Protein 3QNK (pdb70)

Foldseek 3Di:
DDQQCVVDDPCQLQDPVSLVVSLVVLVVLDDDQLLLLLLCQFLFFPWLCCPVCVPQRHPSLAPDDLQGQNLVCLLVSLVNSLLSLLVCVVRLVVYPDDPVVSLQSNLLSLLSNLSLCSCLFFQFAFDDNHNDDVDDPQTATDGSVVSLVSSLVSLVSSLCAALDDDPVPPQTAHNLNSLQVNLVSCLLVLVLVSNLVSLVVNVPSQADDFQQQALVSQLLCFDPVCLPHRFFNHWDFDQDPDLCRHLAFAQPLPVQAHRSHLNRTAGFLVLLQLFCCANHGADRAQPPDQVDKDFCPVRVSPPDTFSLSLNWKQAQQDWFQQQAVSGTGGDHCAVLDSPDGSRHLFRITTHRQAPRVHDYHPDPDPGTTTQRLGTSLVSLLSNLLSCLVVVNPVSSQVSLVLCVSRNYDGDDDPDSVVSNVVSLSSCCSSCNPNSCSSSSCLSVVVCQVISAFTWHWHAPDSGMIGIGGRDGGHDDNLSSHRWNNPVVPVVHPNYDIGPPD/DDQQCVVDDPCQLQDPVSLVVSLVVLVVLDDDQLLLLLLCQFLFFPWLCCPVCVPPRHCSLAPADLQGQNLVCLLVSLVNSLLSLLVCVVRLVVYPDDPVVSLLSNLLSLLSNLSLCSCLFFQFAFDDNHNDDVDDPQTATDGSVVSLVSSLVSLVSNLCAALDDDPVPPQGAHNLNSLQVNLVSCLLVLVLVSNLVSLVVNVPSQADDFQQQALVSQLCCFDPVCLPHRFFNHWDFDFDPDLCRHLAFAQPLPVQAHRSHLNRTAGFLVLLQLFDCAQHGADRAQPPDQVDKDFCVVRVSPPDTFSLSLNWKQAQQDWFQQQAVSGTGGDHCAVLDSPDGSRHLFRITTHRQQPSVHDYHPDPDPGRITTQRLGTSLVSLLSNLLSCLVVVNPVSSQVSLVLCVSRNYDGDPDPDSVVSNVVSLSSCCSVCNPNSCSSSSCLSVVVCQVISAFTWHWHAPDSGMIGIGGRDGGHDDNLSSHRWNNPVVPVVHPNYDTGPPD/DDQQCVVDDPCQLQDPVSLVVSLVVLVVLDDDQLLLLLLCQFLFFPWLCCPVCVPPRHCSLAPADLQGQNLVCLQVSLVNSLLSLLVCVVRNVVYPDDPVSSLQSNLLSLLSNLSLCSCLFFQFAFDDNHNDDVDDPQTETDGSVVSLVSSLVSLVSNLCAALDDDPVPPQTAHNLNSLQVNLVSCLLVLVLVSNLVSLVVNVPSQADDFQQQALVSNLLCFDPVCLPHRFFNHWDFDQDPDLCRALAFAQPLPVQAHRSHLNRTAGFLVLLQLFCQANHGADRAQPPDQVDKDFCPVRVSPPDTFSLSLNWKQAQQDWFQQQAVSGTGGDHCAVLDSPDRSRHLFRITTHRQQPRVHDYHPCPRSTTTQRLGTSLVSLLSNLLSCLVVVNPVSSQVSLVLCVSRNYDGDPDPDSVVSNVVSLSSCCSVCPPNSCSSSSCLSVVVCQVISAFTWHWHAPDSGMIGIGGRDGGHDDNLSSHGWNNPVVPVVHPNYDTGPPD/DDQQCVVDDPCQLQDPVSLVVSLVVLVVLDDDQLLLLLLCQFLFFPWLCCPVCVPPRHCSQAPDDLQGQNLVCLLVSLVNSLLSLLVCVVSLVVHPDDPVVSLQSNLLSLLSNLSLCSCLFFVFAFDDNHNDDVDDPQTATDGSVVSLVSSLVSLVSNLCAALDDDPVPPQTAHNLNSLQVNLVSCLLVLVLVSNLVSLVVNVPSQADDFQQQALVSQLLCFDPVVLPHRFFNHWDFDWDQPLCRHLAFAQPLPVQAHRSHLNRTAGFLVLLQLFCCANHGADRAQPPDQVDKDFCVVRVSPPDTFSLNLNWKQAQQDWFQQQAVSGTGGDHCAVLDSPDHSRHLFRITTHRQQPRPHDYHCDPPDDRRITTQRLGTSLVSLLSNLLSCLVVVNPVRSQVSLVLCVSRNYDGDDDPDSVVSNVVSLSSCCSSCPPNSCSSSSCLSVVVCQVISAFTWHWHAPDSGMIGIGGRDGGDDDNLSSHRWNNPVVPVVHPNYDIGPPD

Structure (mmCIF, N/CA/C/O backbone):
data_3QNK
#
_entry.id   3QNK
#
_cell.length_a   146.653
_cell.length_b   146.653
_cell.length_c   226.178
_cell.angle_alpha   90.000
_cell.angle_beta   90.000
_cell.angle_gamma   120.000
#
_symmetry.space_group_name_H-M   'P 31 2 1'
#
loop_
_entity.id
_entity.type
_entity.pdbx_description
1 polymer 'Putative lipoprotein'
2 non-polymer 'CHLORIDE ION'
3 non-polymer 'PHOSPHATE ION'
4 non-polymer 'ACETATE ION'
5 water water
#
loop_
_atom_site.group_PDB
_atom_site.id
_atom_site.type_symbol
_atom_site.label_atom_id
_atom_site.label_alt_id
_atom_site.label_comp_id
_atom_site.label_asym_id
_atom_site.label_entity_id
_atom_site.label_seq_id
_atom_site.pdbx_PDB_ins_code
_atom_site.Cartn_x
_atom_site.Cartn_y
_atom_site.Cartn_z
_atom_site.occupancy
_atom_site.B_iso_or_equiv
_atom_site.auth_seq_id
_atom_site.auth_comp_id
_atom_site.auth_asym_id
_atom_site.auth_atom_id
_atom_site.pdbx_PDB_model_num
ATOM 1 N N . LYS A 1 2 ? 18.102 41.331 60.445 1.00 68.18 26 LYS A N 1
ATOM 2 C CA . LYS A 1 2 ? 18.246 40.201 59.518 1.00 69.47 26 LYS A CA 1
ATOM 3 C C . LYS A 1 2 ? 17.767 38.877 60.110 1.00 78.80 26 LYS A C 1
ATOM 4 O O . LYS A 1 2 ? 17.086 38.116 59.422 1.00 78.99 26 LYS A O 1
ATOM 10 N N . ALA A 1 3 ? 18.157 38.573 61.364 1.00 78.46 27 ALA A N 1
ATOM 11 C CA . ALA A 1 3 ? 17.784 37.331 62.034 1.00 80.04 27 ALA A CA 1
ATOM 12 C C . ALA A 1 3 ? 16.308 37.351 62.439 1.00 87.01 27 ALA A C 1
ATOM 13 O O . ALA A 1 3 ? 15.781 38.438 62.753 1.00 87.09 27 ALA A O 1
ATOM 15 N N . PRO A 1 4 ? 15.625 36.167 62.458 1.00 84.40 28 PRO A N 1
ATOM 16 C CA . PRO A 1 4 ? 14.230 36.129 62.947 1.00 84.51 28 PRO A CA 1
ATOM 17 C C . PRO A 1 4 ? 14.164 36.570 64.414 1.00 85.10 28 PRO A C 1
ATOM 18 O O . PRO A 1 4 ? 15.113 36.331 65.158 1.00 83.89 28 PRO A O 1
ATOM 22 N N . LEU A 1 5 ? 13.061 37.234 64.810 1.00 80.92 29 LEU A N 1
ATOM 23 C CA . LEU A 1 5 ? 12.855 37.816 66.137 1.00 82.09 29 LEU A CA 1
ATOM 24 C C . LEU A 1 5 ? 13.156 36.853 67.298 1.00 88.62 29 LEU A C 1
ATOM 25 O O . LEU A 1 5 ? 13.740 37.295 68.287 1.00 89.07 29 LEU A O 1
ATOM 30 N N . ASP A 1 6 ? 12.795 35.555 67.170 1.00 85.87 30 ASP A N 1
ATOM 31 C CA . ASP A 1 6 ? 12.990 34.548 68.222 1.00 87.21 30 ASP A CA 1
ATOM 32 C C . ASP A 1 6 ? 14.480 34.351 68.631 1.00 91.69 30 ASP A C 1
ATOM 33 O O . ASP A 1 6 ? 14.728 33.916 69.760 1.00 92.51 30 ASP A O 1
ATOM 38 N N . GLU A 1 7 ? 15.449 34.723 67.758 1.00 87.66 31 GLU A N 1
ATOM 39 C CA . GLU A 1 7 ? 16.892 34.589 68.019 1.00 88.18 31 GLU A CA 1
ATOM 40 C C . GLU A 1 7 ? 17.386 35.555 69.134 1.00 97.40 31 GLU A C 1
ATOM 41 O O . GLU A 1 7 ? 18.399 35.274 69.776 1.00 99.69 31 GLU A O 1
ATOM 47 N N . ILE A 1 8 ? 16.655 36.654 69.382 1.00 95.24 32 ILE A N 1
ATOM 48 C CA . ILE A 1 8 ? 16.951 37.675 70.394 1.00 96.06 32 ILE A CA 1
ATOM 49 C C . ILE A 1 8 ? 16.478 37.208 71.793 1.00 102.91 32 ILE A C 1
ATOM 50 O O . ILE A 1 8 ? 17.074 37.593 72.801 1.00 102.21 32 ILE A O 1
ATOM 55 N N . ALA A 1 9 ? 15.415 36.378 71.841 1.00 102.94 33 ALA A N 1
ATOM 56 C CA . ALA A 1 9 ? 14.777 35.916 73.078 1.00 106.04 33 ALA A CA 1
ATOM 57 C C . ALA A 1 9 ? 15.202 34.524 73.557 1.00 114.49 33 ALA A C 1
ATOM 58 O O . ALA A 1 9 ? 15.884 33.778 72.841 1.00 113.56 33 ALA A O 1
ATOM 60 N N . ASP A 1 10 ? 14.755 34.204 74.808 1.00 115.17 34 ASP A N 1
ATOM 61 C CA . ASP A 1 10 ? 14.936 32.969 75.572 1.00 117.67 34 ASP A CA 1
ATOM 62 C C . ASP A 1 10 ? 14.204 31.788 74.923 1.00 123.76 34 ASP A C 1
ATOM 63 O O . ASP A 1 10 ? 13.216 31.989 74.206 1.00 122.27 34 ASP A O 1
ATOM 65 N N . ASP A 1 11 ? 14.674 30.548 75.210 1.00 122.77 35 ASP A N 1
ATOM 66 C CA . ASP A 1 11 ? 14.107 29.303 74.681 1.00 123.57 35 ASP A CA 1
ATOM 67 C C . ASP A 1 11 ? 12.774 28.978 75.397 1.00 128.71 35 ASP A C 1
ATOM 68 O O . ASP A 1 11 ? 12.672 27.993 76.144 1.00 131.77 35 ASP A O 1
ATOM 70 N N . SER A 1 12 ? 11.770 29.858 75.179 1.00 121.88 36 SER A N 1
ATOM 71 C CA . SER A 1 12 ? 10.387 29.815 75.687 1.00 122.32 36 SER A CA 1
ATOM 72 C C . SER A 1 12 ? 9.573 30.901 74.969 1.00 120.95 36 SER A C 1
ATOM 73 O O . SER A 1 12 ? 8.529 31.337 75.462 1.00 121.61 36 SER A O 1
ATOM 75 N N . PHE A 1 13 ? 10.079 31.328 73.791 1.00 111.68 37 PHE A N 1
ATOM 76 C CA . PHE A 1 13 ? 9.540 32.396 72.957 1.00 108.04 37 PHE A CA 1
ATOM 77 C C . PHE A 1 13 ? 8.199 32.048 72.337 1.00 111.18 37 PHE A C 1
ATOM 78 O O . PHE A 1 13 ? 7.295 32.888 72.369 1.00 110.90 37 PHE A O 1
ATOM 86 N N . TRP A 1 14 ? 8.092 30.870 71.690 1.00 106.76 38 TRP A N 1
ATOM 87 C CA . TRP A 1 14 ? 6.890 30.494 70.943 1.00 106.43 38 TRP A CA 1
ATOM 88 C C . TRP A 1 14 ? 5.683 30.129 71.844 1.00 114.62 38 TRP A C 1
ATOM 89 O O . TRP A 1 14 ? 4.552 30.056 71.353 1.00 115.50 38 TRP A O 1
ATOM 100 N N . SER A 1 15 ? 5.901 29.984 73.153 1.00 112.68 39 SER A N 1
ATOM 101 C CA . SER A 1 15 ? 4.811 29.725 74.095 1.00 115.36 39 SER A CA 1
ATOM 102 C C . SER A 1 15 ? 4.050 31.036 74.372 1.00 119.42 39 SER A C 1
ATOM 103 O O . SER A 1 15 ? 2.809 31.042 74.414 1.00 121.67 39 SER A O 1
ATOM 106 N N . ASP A 1 16 ? 4.819 32.150 74.513 1.00 111.73 40 ASP A N 1
ATOM 107 C CA . ASP A 1 16 ? 4.347 33.511 74.784 1.00 109.52 40 ASP A CA 1
ATOM 108 C C . ASP A 1 16 ? 3.585 34.092 73.570 1.00 109.34 40 ASP A C 1
ATOM 109 O O . ASP A 1 16 ? 4.181 34.315 72.513 1.00 107.01 40 ASP A O 1
ATOM 114 N N . GLU A 1 17 ? 2.274 34.355 73.752 1.00 104.64 41 GLU A N 1
ATOM 115 C CA . GLU A 1 17 ? 1.375 34.906 72.739 1.00 102.54 41 GLU A CA 1
ATOM 116 C C . GLU A 1 17 ? 1.802 36.311 72.296 1.00 103.81 41 GLU A C 1
ATOM 117 O O . GLU A 1 17 ? 1.684 36.641 71.108 1.00 102.32 41 GLU A O 1
ATOM 119 N N . THR A 1 18 ? 2.322 37.120 73.242 1.00 98.68 42 THR A N 1
ATOM 120 C CA . THR A 1 18 ? 2.772 38.490 72.986 1.00 95.57 42 THR A CA 1
ATOM 121 C C . THR A 1 18 ? 4.008 38.475 72.083 1.00 94.64 42 THR A C 1
ATOM 122 O O . THR A 1 18 ? 4.073 39.269 71.148 1.00 92.67 42 THR A O 1
ATOM 126 N N . LEU A 1 19 ? 4.968 37.572 72.352 1.00 89.13 43 LEU A N 1
ATOM 127 C CA . LEU A 1 19 ? 6.188 37.454 71.563 1.00 85.67 43 LEU A CA 1
ATOM 128 C C . LEU A 1 19 ? 5.888 36.913 70.168 1.00 89.30 43 LEU A C 1
ATOM 129 O O . LEU A 1 19 ? 6.489 37.383 69.191 1.00 86.63 43 LEU A O 1
ATOM 134 N N . VAL A 1 20 ? 4.933 35.957 70.063 1.00 87.39 44 VAL A N 1
ATOM 135 C CA . VAL A 1 20 ? 4.533 35.398 68.768 1.00 86.01 44 VAL A CA 1
ATOM 136 C C . VAL A 1 20 ? 3.830 36.493 67.974 1.00 90.04 44 VAL A C 1
ATOM 137 O O . VAL A 1 20 ? 4.096 36.630 66.779 1.00 88.32 44 VAL A O 1
ATOM 141 N N . LYS A 1 21 ? 2.983 37.307 68.647 1.00 88.16 45 LYS A N 1
ATOM 142 C CA . LYS A 1 21 ? 2.288 38.425 68.003 1.00 86.70 45 LYS A CA 1
ATOM 143 C C . LYS A 1 21 ? 3.321 39.458 67.506 1.00 87.94 45 LYS A C 1
ATOM 144 O O . LYS A 1 21 ? 3.154 39.994 66.408 1.00 85.91 45 LYS A O 1
ATOM 146 N N . TYR A 1 22 ? 4.420 39.667 68.276 1.00 84.99 46 TYR A N 1
ATOM 147 C CA . TYR A 1 22 ? 5.520 40.573 67.916 1.00 83.40 46 TYR A CA 1
ATOM 148 C C . TYR A 1 22 ? 6.290 40.035 66.710 1.00 85.44 46 TYR A C 1
ATOM 149 O O . TYR A 1 22 ? 6.704 40.816 65.862 1.00 82.19 46 TYR A O 1
ATOM 158 N N . TYR A 1 23 ? 6.449 38.700 66.615 1.00 83.85 47 TYR A N 1
ATOM 159 C CA . TYR A 1 23 ? 7.127 38.056 65.488 1.00 82.56 47 TYR A CA 1
ATOM 160 C C . TYR A 1 23 ? 6.382 38.368 64.182 1.00 85.46 47 TYR A C 1
ATOM 161 O O . TYR A 1 23 ? 7.013 38.745 63.196 1.00 84.65 47 TYR A O 1
ATOM 170 N N . VAL A 1 24 ? 5.044 38.247 64.190 1.00 82.13 48 VAL A N 1
ATOM 171 C CA . VAL A 1 24 ? 4.204 38.512 63.023 1.00 81.19 48 VAL A CA 1
ATOM 172 C C . VAL A 1 24 ? 4.282 40.013 62.685 1.00 84.05 48 VAL A C 1
ATOM 173 O O . VAL A 1 24 ? 4.376 40.349 61.503 1.00 82.76 48 VAL A O 1
ATOM 177 N N . ASN A 1 25 ? 4.347 40.906 63.707 1.00 81.45 49 ASN A N 1
ATOM 178 C CA . ASN A 1 25 ? 4.523 42.358 63.482 1.00 79.55 49 ASN A CA 1
ATOM 179 C C . ASN A 1 25 ? 5.837 42.629 62.748 1.00 81.15 49 ASN A C 1
ATOM 180 O O . ASN A 1 25 ? 5.887 43.491 61.869 1.00 78.86 49 ASN A O 1
ATOM 185 N N . ASP A 1 26 ? 6.891 41.871 63.101 1.00 77.98 50 ASP A N 1
ATOM 186 C CA . ASP A 1 26 ? 8.199 41.972 62.468 1.00 76.68 50 ASP A CA 1
ATOM 187 C C . ASP A 1 26 ? 8.106 41.555 61.003 1.00 78.30 50 ASP A C 1
ATOM 188 O O . ASP A 1 26 ? 8.752 42.179 60.153 1.00 75.96 50 ASP A O 1
ATOM 193 N N . LEU A 1 27 ? 7.268 40.531 60.708 1.00 74.48 51 LEU A N 1
ATOM 194 C CA . LEU A 1 27 ? 7.059 40.052 59.338 1.00 73.17 51 LEU A CA 1
ATOM 195 C C . LEU A 1 27 ? 6.319 41.109 58.521 1.00 74.85 51 LEU A C 1
ATOM 196 O O . LEU A 1 27 ? 6.672 41.346 57.364 1.00 72.98 51 LEU A O 1
ATOM 201 N N . TYR A 1 28 ? 5.352 41.803 59.135 1.00 71.27 52 TYR A N 1
ATOM 202 C CA . TYR A 1 28 ? 4.659 42.899 58.456 1.00 69.72 52 TYR A CA 1
ATOM 203 C C . TYR A 1 28 ? 5.632 44.036 58.207 1.00 72.77 52 TYR A C 1
ATOM 204 O O . TYR A 1 28 ? 5.573 44.658 57.154 1.00 72.08 52 TYR A O 1
ATOM 213 N N . SER A 1 29 ? 6.554 44.289 59.161 1.00 70.49 53 SER A N 1
ATOM 214 C CA . SER A 1 29 ? 7.545 45.362 59.067 1.00 69.20 53 SER A CA 1
ATOM 215 C C . SER A 1 29 ? 8.531 45.103 57.913 1.00 73.22 53 SER A C 1
ATOM 216 O O . SER A 1 29 ? 9.191 46.041 57.445 1.00 72.41 53 SER A O 1
ATOM 219 N N . GLU A 1 30 ? 8.576 43.850 57.420 1.00 69.86 54 GLU A N 1
ATOM 220 C CA . GLU A 1 30 ? 9.423 43.463 56.300 1.00 68.23 54 GLU A CA 1
ATOM 221 C C . GLU A 1 30 ? 8.824 43.910 54.963 1.00 70.66 54 GLU A C 1
ATOM 222 O O . GLU A 1 30 ? 9.507 43.810 53.942 1.00 68.11 54 GLU A O 1
ATOM 228 N N . ILE A 1 31 ? 7.576 44.434 54.963 1.00 68.47 55 ILE A N 1
ATOM 229 C CA . ILE A 1 31 ? 6.964 44.987 53.749 1.00 67.83 55 ILE A CA 1
ATOM 230 C C . ILE A 1 31 ? 7.741 46.280 53.398 1.00 72.94 55 ILE A C 1
ATOM 231 O O . ILE A 1 31 ? 7.826 47.219 54.221 1.00 72.58 55 ILE A O 1
ATOM 236 N N . SER A 1 32 ? 8.333 46.296 52.196 1.00 69.16 56 SER A N 1
ATOM 237 C CA . SER A 1 32 ? 9.122 47.433 51.725 1.00 67.74 56 SER A CA 1
ATOM 238 C C . SER A 1 32 ? 8.368 48.267 50.705 1.00 69.04 56 SER A C 1
ATOM 239 O O . SER A 1 32 ? 7.638 47.721 49.881 1.00 69.55 56 SER A O 1
ATOM 242 N N . VAL A 1 33 ? 8.526 49.602 50.796 1.00 63.49 57 VAL A N 1
ATOM 243 C CA . VAL A 1 33 ? 7.954 50.589 49.884 1.00 61.50 57 VAL A CA 1
ATOM 244 C C . VAL A 1 33 ? 9.083 51.372 49.289 1.00 63.56 57 VAL A C 1
ATOM 245 O O . VAL A 1 33 ? 9.881 51.928 50.020 1.00 63.10 57 VAL A O 1
ATOM 249 N N . ASP A 1 34 ? 9.154 51.426 47.966 1.00 61.79 58 ASP A N 1
ATOM 250 C CA . ASP A 1 34 ? 10.193 52.189 47.284 1.00 60.81 58 ASP A CA 1
ATOM 251 C C . ASP A 1 34 ? 9.730 53.631 47.198 1.00 64.57 58 ASP A C 1
ATOM 252 O O . ASP A 1 34 ? 8.887 53.970 46.364 1.00 66.07 58 ASP A O 1
ATOM 257 N N . GLY A 1 35 ? 10.254 54.454 48.090 1.00 59.22 59 GLY A N 1
ATOM 258 C CA . GLY A 1 35 ? 9.919 55.866 48.146 1.00 58.47 59 GLY A CA 1
ATOM 259 C C . GLY A 1 35 ? 10.259 56.610 46.874 1.00 62.49 59 GLY A C 1
ATOM 260 O O . GLY A 1 35 ? 9.620 57.618 46.571 1.00 63.84 59 GLY A O 1
ATOM 261 N N . LEU A 1 36 ? 11.256 56.099 46.109 1.00 57.24 60 LEU A N 1
ATOM 262 C CA . LEU A 1 36 ? 11.749 56.714 44.869 1.00 56.18 60 LEU A CA 1
ATOM 263 C C . LEU A 1 36 ? 11.042 56.208 43.633 1.00 61.82 60 LEU A C 1
ATOM 264 O O . LEU A 1 36 ? 11.153 56.834 42.569 1.00 63.29 60 LEU A O 1
ATOM 269 N N . GLN A 1 37 ? 10.287 55.092 43.790 1.00 57.36 61 GLN A N 1
ATOM 270 C CA . GLN A 1 37 ? 9.451 54.466 42.774 1.00 57.39 61 GLN A CA 1
ATOM 271 C C . GLN A 1 37 ? 10.232 54.302 41.482 1.00 59.86 61 GLN A C 1
ATOM 272 O O . GLN A 1 37 ? 9.862 54.829 40.433 1.00 59.97 61 GLN A O 1
ATOM 278 N N . LEU A 1 38 ? 11.357 53.590 41.596 1.00 54.21 62 LEU A N 1
ATOM 279 C CA . LEU A 1 38 ? 12.310 53.393 40.532 1.00 51.35 62 LEU A CA 1
ATOM 280 C C . LEU A 1 38 ? 11.712 52.619 39.414 1.00 56.17 62 LEU A C 1
ATOM 281 O O . LEU A 1 38 ? 11.893 53.026 38.260 1.00 56.36 62 LEU A O 1
ATOM 286 N N . GLN A 1 39 ? 10.885 51.602 39.723 1.00 53.40 63 GLN A N 1
ATOM 287 C CA . GLN A 1 39 ? 10.177 50.850 38.666 1.00 52.68 63 GLN A CA 1
ATOM 288 C C . GLN A 1 39 ? 9.289 51.777 37.798 1.00 59.41 63 GLN A C 1
ATOM 289 O O . GLN A 1 39 ? 9.312 51.639 36.572 1.00 61.83 63 GLN A O 1
ATOM 295 N N . GLU A 1 40 ? 8.572 52.749 38.412 1.00 54.42 64 GLU A N 1
ATOM 296 C CA . GLU A 1 40 ? 7.723 53.681 37.665 1.00 53.94 64 GLU A CA 1
ATOM 297 C C . GLU A 1 40 ? 8.560 54.600 36.777 1.00 56.92 64 GLU A C 1
ATOM 298 O O . GLU A 1 40 ? 8.152 54.923 35.658 1.00 57.61 64 GLU A O 1
ATOM 304 N N . ASN A 1 41 ? 9.739 54.994 37.273 1.00 51.77 65 ASN A N 1
ATOM 305 C CA . ASN A 1 41 ? 10.700 55.827 36.559 1.00 50.44 65 ASN A CA 1
ATOM 306 C C . ASN A 1 41 ? 11.453 55.017 35.490 1.00 55.49 65 ASN A C 1
ATOM 307 O O . ASN A 1 41 ? 12.298 55.563 34.770 1.00 55.61 65 ASN A O 1
ATOM 312 N N . ARG A 1 42 ? 11.181 53.708 35.431 1.00 52.92 66 ARG A N 1
ATOM 313 C CA . ARG A 1 42 ? 11.736 52.771 34.457 1.00 53.15 66 ARG A CA 1
ATOM 314 C C . ARG A 1 42 ? 10.570 52.331 33.516 1.00 56.46 66 ARG A C 1
ATOM 315 O O . ARG A 1 42 ? 10.624 51.290 32.877 1.00 56.62 66 ARG A O 1
ATOM 323 N N . SER A 1 43 ? 9.541 53.188 33.416 1.00 52.87 67 SER A N 1
ATOM 324 C CA . SER A 1 43 ? 8.338 53.016 32.599 1.00 52.96 67 SER A CA 1
ATOM 325 C C . SER A 1 43 ? 7.999 54.303 31.855 1.00 59.19 67 SER A C 1
ATOM 326 O O . SER A 1 43 ? 8.462 55.380 32.231 1.00 59.29 67 SER A O 1
ATOM 329 N N . ASP A 1 44 ? 7.136 54.207 30.834 1.00 57.79 68 ASP A N 1
ATOM 330 C CA . ASP A 1 44 ? 6.753 55.356 30.016 1.00 57.57 68 ASP A CA 1
ATOM 331 C C . ASP A 1 44 ? 5.877 56.393 30.771 1.00 60.77 68 ASP A C 1
ATOM 332 O O . ASP A 1 44 ? 5.512 57.410 30.179 1.00 61.05 68 ASP A O 1
ATOM 337 N N . ASN A 1 45 ? 5.582 56.171 32.074 1.00 55.91 69 ASN A N 1
ATOM 338 C CA . ASN A 1 45 ? 4.770 57.107 32.870 1.00 54.22 69 ASN A CA 1
ATOM 339 C C . ASN A 1 45 ? 5.590 58.216 33.491 1.00 54.57 69 ASN A C 1
ATOM 340 O O . ASN A 1 45 ? 5.038 59.274 33.797 1.00 52.75 69 ASN A O 1
ATOM 345 N N . SER A 1 46 ? 6.898 57.987 33.679 1.00 50.37 70 SER A N 1
ATOM 346 C CA . SER A 1 46 ? 7.747 58.970 34.337 1.00 48.83 70 SER A CA 1
ATOM 347 C C . SER A 1 46 ? 9.200 59.019 33.855 1.00 53.39 70 SER A C 1
ATOM 348 O O . SER A 1 46 ? 9.780 58.004 33.506 1.00 51.15 70 SER A O 1
ATOM 351 N N . VAL A 1 47 ? 9.772 60.239 33.875 1.00 53.36 71 VAL A N 1
ATOM 352 C CA . VAL A 1 47 ? 11.185 60.590 33.694 1.00 52.89 71 VAL A CA 1
ATOM 353 C C . VAL A 1 47 ? 11.570 61.279 34.995 1.00 57.96 71 VAL A C 1
ATOM 354 O O . VAL A 1 47 ? 11.068 62.370 35.281 1.00 56.61 71 VAL A O 1
ATOM 358 N N . SER A 1 48 ? 12.382 60.595 35.822 1.00 55.43 72 SER A N 1
ATOM 359 C CA . SER A 1 48 ? 12.837 61.084 37.119 1.00 54.23 72 SER A CA 1
ATOM 360 C C . SER A 1 48 ? 13.596 62.406 37.019 1.00 57.63 72 SER A C 1
ATOM 361 O O . SER A 1 48 ? 14.421 62.564 36.133 1.00 58.71 72 SER A O 1
ATOM 364 N N . ALA A 1 49 ? 13.402 63.306 37.993 1.00 53.58 73 ALA A N 1
ATOM 365 C CA . ALA A 1 49 ? 14.126 64.575 38.101 1.00 52.75 73 ALA A CA 1
ATOM 366 C C . ALA A 1 49 ? 15.636 64.317 38.320 1.00 57.61 73 ALA A C 1
ATOM 367 O O . ALA A 1 49 ? 16.443 65.242 38.187 1.00 59.20 73 ALA A O 1
ATOM 369 N N . GLN A 1 50 ? 15.992 63.045 38.657 1.00 52.78 74 GLN A N 1
ATOM 370 C CA . GLN A 1 50 ? 17.335 62.499 38.913 1.00 51.94 74 GLN A CA 1
ATOM 371 C C . GLN A 1 50 ? 17.870 61.692 37.711 1.00 57.48 74 GLN A C 1
ATOM 372 O O . GLN A 1 50 ? 18.834 60.930 37.855 1.00 56.11 74 GLN A O 1
ATOM 378 N N . ARG A 1 51 ? 17.224 61.876 36.522 1.00 54.35 75 ARG A N 1
ATOM 379 C CA . ARG A 1 51 ? 17.509 61.206 35.260 1.00 53.30 75 ARG A CA 1
ATOM 380 C C . ARG A 1 51 ? 18.992 61.210 34.937 1.00 59.25 75 ARG A C 1
ATOM 381 O O . ARG A 1 51 ? 19.524 60.166 34.546 1.00 61.76 75 ARG A O 1
ATOM 389 N N . ASP A 1 52 ? 19.645 62.375 35.106 1.00 53.45 76 ASP A N 1
ATOM 390 C CA . ASP A 1 52 ? 21.066 62.595 34.854 1.00 52.01 76 ASP A CA 1
ATOM 391 C C . ASP A 1 52 ? 21.915 62.282 36.072 1.00 57.06 76 ASP A C 1
ATOM 392 O O . ASP A 1 52 ? 22.962 61.673 35.918 1.00 58.23 76 ASP A O 1
ATOM 397 N N . LYS A 1 53 ? 21.474 62.700 37.276 1.00 53.71 77 LYS A N 1
ATOM 398 C CA . LYS A 1 53 ? 22.151 62.523 38.571 1.00 53.04 77 LYS A CA 1
ATOM 399 C C . LYS A 1 53 ? 22.460 61.063 38.888 1.00 54.68 77 LYS A C 1
ATOM 400 O O . LYS A 1 53 ? 23.573 60.795 39.306 1.00 54.55 77 LYS A O 1
ATOM 406 N N . TYR A 1 54 ? 21.468 60.141 38.753 1.00 51.32 78 TYR A N 1
ATOM 407 C CA . TYR A 1 54 ? 21.562 58.694 39.027 1.00 50.77 78 TYR A CA 1
ATOM 408 C C . TYR A 1 54 ? 21.315 57.835 37.782 1.00 55.62 78 TYR A C 1
ATOM 409 O O . TYR A 1 54 ? 20.794 56.717 37.899 1.00 55.68 78 TYR A O 1
ATOM 418 N N . ARG A 1 55 ? 21.682 58.355 36.591 1.00 52.02 79 ARG A N 1
ATOM 419 C CA . ARG A 1 55 ? 21.596 57.641 35.318 1.00 51.59 79 ARG A CA 1
ATOM 420 C C . ARG A 1 55 ? 22.167 56.240 35.477 1.00 53.71 79 ARG A C 1
ATOM 421 O O . ARG A 1 55 ? 21.394 55.306 35.457 1.00 54.40 79 ARG A O 1
ATOM 429 N N . ALA A 1 56 ? 23.482 56.096 35.724 1.00 49.25 80 ALA A N 1
ATOM 430 C CA . ALA A 1 56 ? 24.179 54.812 35.845 1.00 49.02 80 ALA A CA 1
ATOM 431 C C . ALA A 1 56 ? 23.805 54.001 37.093 1.00 57.34 80 ALA A C 1
ATOM 432 O O . ALA A 1 56 ? 23.983 52.781 37.043 1.00 59.63 80 ALA A O 1
ATOM 434 N N . SER A 1 57 ? 23.344 54.622 38.212 1.00 52.52 81 SER A N 1
ATOM 435 C CA . SER A 1 57 ? 22.993 53.785 39.374 1.00 50.13 81 SER A CA 1
ATOM 436 C C . SER A 1 57 ? 21.579 53.332 39.345 1.00 56.24 81 SER A C 1
ATOM 437 O O . SER A 1 57 ? 21.308 52.260 39.876 1.00 58.48 81 SER A O 1
ATOM 440 N N . TRP A 1 58 ? 20.652 54.156 38.856 1.00 53.55 82 TRP A N 1
ATOM 441 C CA . TRP A 1 58 ? 19.235 53.802 38.972 1.00 54.45 82 TRP A CA 1
ATOM 442 C C . TRP A 1 58 ? 18.532 53.456 37.703 1.00 59.60 82 TRP A C 1
ATOM 443 O O . TRP A 1 58 ? 17.569 52.693 37.747 1.00 61.33 82 TRP A O 1
ATOM 454 N N . PHE A 1 59 ? 18.946 54.049 36.584 1.00 55.01 83 PHE A N 1
ATOM 455 C CA . PHE A 1 59 ? 18.193 53.916 35.370 1.00 53.42 83 PHE A CA 1
ATOM 456 C C . PHE A 1 59 ? 18.921 53.264 34.206 1.00 60.40 83 PHE A C 1
ATOM 457 O O . PHE A 1 59 ? 18.583 53.555 33.061 1.00 61.44 83 PHE A O 1
ATOM 465 N N . LYS A 1 60 ? 19.783 52.274 34.462 1.00 57.99 84 LYS A N 1
ATOM 466 C CA . LYS A 1 60 ? 20.444 51.562 33.362 1.00 57.56 84 LYS A CA 1
ATOM 467 C C . LYS A 1 60 ? 19.423 50.778 32.550 1.00 60.89 84 LYS A C 1
ATOM 468 O O . LYS A 1 60 ? 19.642 50.615 31.352 1.00 63.83 84 LYS A O 1
ATOM 474 N N . PHE A 1 61 ? 18.273 50.373 33.176 1.00 55.04 85 PHE A N 1
ATOM 475 C CA . PHE A 1 61 ? 17.171 49.626 32.521 1.00 54.51 85 PHE A CA 1
ATOM 476 C C . PHE A 1 61 ? 16.638 50.391 31.323 1.00 59.72 85 PHE A C 1
ATOM 477 O O . PHE A 1 61 ? 16.270 49.779 30.329 1.00 61.94 85 PHE A O 1
ATOM 485 N N . ASN A 1 62 ? 16.504 51.714 31.464 1.00 55.37 86 ASN A N 1
ATOM 486 C CA . ASN A 1 62 ? 15.947 52.591 30.448 1.00 55.59 86 ASN A CA 1
ATOM 487 C C . ASN A 1 62 ? 16.781 52.646 29.158 1.00 61.74 86 ASN A C 1
ATOM 488 O O . ASN A 1 62 ? 16.267 53.061 28.123 1.00 62.27 86 ASN A O 1
ATOM 493 N N . TYR A 1 63 ? 18.035 52.190 29.204 1.00 59.86 87 TYR A N 1
ATOM 494 C CA . TYR A 1 63 ? 18.909 52.213 28.034 1.00 61.31 87 TYR A CA 1
ATOM 495 C C . TYR A 1 63 ? 19.481 50.816 27.725 1.00 68.75 87 TYR A C 1
ATOM 496 O O . TYR A 1 63 ? 20.456 50.717 26.971 1.00 70.12 87 TYR A O 1
ATOM 505 N N . ASP A 1 64 ? 18.839 49.740 28.257 1.00 66.04 88 ASP A N 1
ATOM 506 C CA . ASP A 1 64 ? 19.255 48.336 28.101 1.00 67.49 88 ASP A CA 1
ATOM 507 C C . ASP A 1 64 ? 20.736 48.208 28.500 1.00 71.66 88 ASP A C 1
ATOM 508 O O . ASP A 1 64 ? 21.573 47.710 27.735 1.00 72.54 88 ASP A O 1
ATOM 521 N N . VAL A 1 66 ? 21.655 47.269 31.856 1.00 66.65 90 VAL A N 1
ATOM 522 C CA . VAL A 1 66 ? 21.772 46.385 33.010 1.00 64.56 90 VAL A CA 1
ATOM 523 C C . VAL A 1 66 ? 22.530 45.122 32.572 1.00 70.28 90 VAL A C 1
ATOM 524 O O . VAL A 1 66 ? 22.532 44.772 31.378 1.00 71.54 90 VAL A O 1
ATOM 528 N N . SER A 1 67 ? 23.162 44.437 33.529 1.00 66.92 91 SER A N 1
ATOM 529 C CA . SER A 1 67 ? 23.912 43.201 33.304 1.00 67.58 91 SER A CA 1
ATOM 530 C C . SER A 1 67 ? 23.786 42.351 34.550 1.00 70.52 91 SER A C 1
ATOM 531 O O . SER A 1 67 ? 23.172 42.802 35.498 1.00 69.56 91 SER A O 1
ATOM 534 N N . ALA A 1 68 ? 24.319 41.126 34.567 1.00 67.21 92 ALA A N 1
ATOM 535 C CA . ALA A 1 68 ? 24.262 40.302 35.775 1.00 65.85 92 ALA A CA 1
ATOM 536 C C . ALA A 1 68 ? 25.079 40.957 36.894 1.00 68.90 92 ALA A C 1
ATOM 537 O O . ALA A 1 68 ? 24.687 40.896 38.055 1.00 65.79 92 ALA A O 1
ATOM 539 N N . SER A 1 69 ? 26.196 41.624 36.519 1.00 68.67 93 SER A N 1
ATOM 540 C CA . SER A 1 69 ? 27.129 42.332 37.406 1.00 68.31 93 SER A CA 1
ATOM 541 C C . SER A 1 69 ? 26.487 43.636 37.930 1.00 72.58 93 SER A C 1
ATOM 542 O O . SER A 1 69 ? 26.692 43.955 39.104 1.00 71.53 93 SER A O 1
ATOM 545 N N . ASP A 1 70 ? 25.674 44.361 37.092 1.00 68.62 94 ASP A N 1
ATOM 546 C CA . ASP A 1 70 ? 24.904 45.537 37.548 1.00 66.52 94 ASP A CA 1
ATOM 547 C C . ASP A 1 70 ? 23.433 45.262 37.238 1.00 70.51 94 ASP A C 1
ATOM 548 O O . ASP A 1 70 ? 22.908 45.730 36.220 1.00 70.89 94 ASP A O 1
ATOM 553 N N . PRO A 1 71 ? 22.764 44.420 38.058 1.00 64.93 95 PRO A N 1
ATOM 554 C CA . PRO A 1 71 ? 21.389 44.010 37.701 1.00 64.48 95 PRO A CA 1
ATOM 555 C C . PRO A 1 71 ? 20.305 45.046 37.939 1.00 67.43 95 PRO A C 1
ATOM 556 O O . PRO A 1 71 ? 19.258 44.958 37.301 1.00 68.48 95 PRO A O 1
ATOM 560 N N . GLN A 1 72 ? 20.536 45.987 38.871 1.00 62.21 96 GLN A N 1
ATOM 561 C CA . GLN A 1 72 ? 19.600 47.046 39.289 1.00 60.72 96 GLN A CA 1
ATOM 562 C C . GLN A 1 72 ? 18.239 46.437 39.620 1.00 67.85 96 GLN A C 1
ATOM 563 O O . GLN A 1 72 ? 17.190 46.913 39.188 1.00 67.04 96 GLN A O 1
ATOM 569 N N . ASP A 1 73 ? 18.296 45.365 40.433 1.00 67.60 97 ASP A N 1
ATOM 570 C CA . ASP A 1 73 ? 17.161 44.557 40.865 1.00 68.18 97 ASP A CA 1
ATOM 571 C C . ASP A 1 73 ? 16.590 45.111 42.139 1.00 72.75 97 ASP A C 1
ATOM 572 O O . ASP A 1 73 ? 15.601 44.574 42.647 1.00 73.73 97 ASP A O 1
ATOM 577 N N . ASP A 1 74 ? 17.206 46.190 42.657 1.00 68.76 98 ASP A N 1
ATOM 578 C CA . ASP A 1 74 ? 16.817 46.873 43.902 1.00 68.84 98 ASP A CA 1
ATOM 579 C C . ASP A 1 74 ? 17.034 45.953 45.116 1.00 74.13 98 ASP A C 1
ATOM 580 O O . ASP A 1 74 ? 16.314 46.045 46.114 1.00 75.06 98 ASP A O 1
ATOM 585 N N . ASP A 1 75 ? 18.036 45.050 44.998 1.00 70.57 99 ASP A N 1
ATOM 586 C CA . ASP A 1 75 ? 18.470 44.058 45.978 1.00 70.22 99 ASP A CA 1
ATOM 587 C C . ASP A 1 75 ? 17.314 43.159 46.416 1.00 70.89 99 ASP A C 1
ATOM 588 O O . ASP A 1 75 ? 17.353 42.615 47.522 1.00 71.30 99 ASP A O 1
ATOM 593 N N . VAL A 1 76 ? 16.311 42.951 45.525 1.00 63.06 100 VAL A N 1
ATOM 594 C CA . VAL A 1 76 ? 15.123 42.170 45.863 1.00 61.78 100 VAL A CA 1
ATOM 595 C C . VAL A 1 76 ? 15.467 40.704 46.143 1.00 66.94 100 VAL A C 1
ATOM 596 O O . VAL A 1 76 ? 15.007 40.208 47.160 1.00 66.43 100 VAL A O 1
ATOM 600 N N . TRP A 1 77 ? 16.289 40.041 45.304 1.00 64.93 101 TRP A N 1
ATOM 601 C CA . TRP A 1 77 ? 16.719 38.652 45.521 1.00 66.93 101 TRP A CA 1
ATOM 602 C C . TRP A 1 77 ? 17.358 38.527 46.911 1.00 72.27 101 TRP A C 1
ATOM 603 O O . TRP A 1 77 ? 16.832 37.790 47.756 1.00 74.80 101 TRP A O 1
ATOM 614 N N . GLU A 1 78 ? 18.422 39.321 47.174 1.00 65.86 102 GLU A N 1
ATOM 615 C CA . GLU A 1 78 ? 19.155 39.342 48.435 1.00 65.21 102 GLU A CA 1
ATOM 616 C C . GLU A 1 78 ? 18.233 39.542 49.648 1.00 70.28 102 GLU A C 1
ATOM 617 O O . GLU A 1 78 ? 18.212 38.711 50.559 1.00 71.26 102 GLU A O 1
ATOM 623 N N . ASP A 1 79 ? 17.458 40.627 49.635 1.00 66.09 103 ASP A N 1
ATOM 624 C CA . ASP A 1 79 ? 16.608 41.046 50.742 1.00 65.48 103 ASP A CA 1
ATOM 625 C C . ASP A 1 79 ? 15.394 40.169 50.980 1.00 69.33 103 ASP A C 1
ATOM 626 O O . ASP A 1 79 ? 15.027 39.951 52.150 1.00 69.99 103 ASP A O 1
ATOM 631 N N . TYR A 1 80 ? 14.736 39.722 49.895 1.00 63.24 104 TYR A N 1
ATOM 632 C CA . TYR A 1 80 ? 13.485 39.005 50.040 1.00 62.75 104 TYR A CA 1
ATOM 633 C C . TYR A 1 80 ? 13.681 37.571 50.508 1.00 68.90 104 TYR A C 1
ATOM 634 O O . TYR A 1 80 ? 12.782 37.053 51.181 1.00 69.94 104 TYR A O 1
ATOM 643 N N . TYR A 1 81 ? 14.851 36.948 50.238 1.00 64.96 105 TYR A N 1
ATOM 644 C CA . TYR A 1 81 ? 15.069 35.589 50.750 1.00 65.46 105 TYR A CA 1
ATOM 645 C C . TYR A 1 81 ? 15.202 35.624 52.270 1.00 71.54 105 TYR A C 1
ATOM 646 O O . TYR A 1 81 ? 14.783 34.667 52.929 1.00 74.04 105 TYR A O 1
ATOM 655 N N . VAL A 1 82 ? 15.687 36.763 52.830 1.00 65.64 106 VAL A N 1
ATOM 656 C CA . VAL A 1 82 ? 15.790 36.994 54.279 1.00 64.50 106 VAL A CA 1
ATOM 657 C C . VAL A 1 82 ? 14.366 37.034 54.850 1.00 69.85 106 VAL A C 1
ATOM 658 O O . VAL A 1 82 ? 14.090 36.380 55.859 1.00 71.69 106 VAL A O 1
ATOM 662 N N . LYS A 1 83 ? 13.462 37.785 54.173 1.00 66.43 107 LYS A N 1
ATOM 663 C CA . LYS A 1 83 ? 12.039 37.948 54.531 1.00 66.39 107 LYS A CA 1
ATOM 664 C C . LYS A 1 83 ? 11.343 36.605 54.491 1.00 71.84 107 LYS A C 1
ATOM 665 O O . LYS A 1 83 ? 10.626 36.267 55.423 1.00 73.37 107 LYS A O 1
ATOM 671 N N . VAL A 1 84 ? 11.607 35.814 53.438 1.00 68.15 108 VAL A N 1
ATOM 672 C CA . VAL A 1 84 ? 11.053 34.475 53.266 1.00 69.26 108 VAL A CA 1
ATOM 673 C C . VAL A 1 84 ? 11.595 33.570 54.372 1.00 76.36 108 VAL A C 1
ATOM 674 O O . VAL A 1 84 ? 10.811 32.812 54.951 1.00 79.72 108 VAL A O 1
ATOM 678 N N . ARG A 1 85 ? 12.906 33.674 54.707 1.00 70.96 109 ARG A N 1
ATOM 679 C CA . ARG A 1 85 ? 13.507 32.864 55.773 1.00 71.66 109 ARG A CA 1
ATOM 680 C C . ARG A 1 85 ? 12.735 33.060 57.092 1.00 76.59 109 ARG A C 1
ATOM 681 O O . ARG A 1 85 ? 12.431 32.078 57.772 1.00 78.55 109 ARG A O 1
ATOM 689 N N . LYS A 1 86 ? 12.379 34.318 57.411 1.00 71.96 110 LYS A N 1
ATOM 690 C CA . LYS A 1 86 ? 11.646 34.687 58.621 1.00 72.74 110 LYS A CA 1
ATOM 691 C C . LYS A 1 86 ? 10.244 34.059 58.627 1.00 78.78 110 LYS A C 1
ATOM 692 O O . LYS A 1 86 ? 9.778 33.653 59.695 1.00 80.82 110 LYS A O 1
ATOM 698 N N . CYS A 1 87 ? 9.593 33.941 57.442 1.00 74.40 111 CYS A N 1
ATOM 699 C CA . CYS A 1 87 ? 8.273 33.309 57.300 1.00 76.19 111 CYS A CA 1
ATOM 700 C C . CYS A 1 87 ? 8.373 31.814 57.570 1.00 81.95 111 CYS A C 1
ATOM 701 O O . CYS A 1 87 ? 7.573 31.279 58.340 1.00 81.83 111 CYS A O 1
ATOM 704 N N . ASN A 1 88 ? 9.341 31.143 56.905 1.00 78.76 112 ASN A N 1
ATOM 705 C CA . ASN A 1 88 ? 9.596 29.703 57.002 1.00 79.69 112 ASN A CA 1
ATOM 706 C C . ASN A 1 88 ? 9.907 29.276 58.438 1.00 83.15 112 ASN A C 1
ATOM 707 O O . ASN A 1 88 ? 9.509 28.172 58.824 1.00 83.23 112 ASN A O 1
ATOM 712 N N . ARG A 1 89 ? 10.583 30.145 59.236 1.00 78.38 113 ARG A N 1
ATOM 713 C CA . ARG A 1 89 ? 10.877 29.870 60.647 1.00 79.11 113 ARG A CA 1
ATOM 714 C C . ARG A 1 89 ? 9.578 29.882 61.435 1.00 85.95 113 ARG A C 1
ATOM 715 O O . ARG A 1 89 ? 9.372 28.986 62.255 1.00 89.80 113 ARG A O 1
ATOM 723 N N . PHE A 1 90 ? 8.683 30.854 61.163 1.00 80.88 114 PHE A N 1
ATOM 724 C CA . PHE A 1 90 ? 7.365 30.915 61.807 1.00 82.07 114 PHE A CA 1
ATOM 725 C C . PHE A 1 90 ? 6.624 29.604 61.574 1.00 87.76 114 PHE A C 1
ATOM 726 O O . PHE A 1 90 ? 6.150 29.001 62.538 1.00 91.33 114 PHE A O 1
ATOM 734 N N . PHE A 1 91 ? 6.571 29.148 60.312 1.00 81.87 115 PHE A N 1
ATOM 735 C CA . PHE A 1 91 ? 5.907 27.914 59.934 1.00 83.73 115 PHE A CA 1
ATOM 736 C C . PHE A 1 91 ? 6.530 26.706 60.640 1.00 91.08 115 PHE A C 1
ATOM 737 O O . PHE A 1 91 ? 5.786 25.818 61.046 1.00 93.19 115 PHE A O 1
ATOM 745 N N . GLU A 1 92 ? 7.869 26.699 60.839 1.00 88.32 116 GLU A N 1
ATOM 746 C CA . GLU A 1 92 ? 8.581 25.621 61.539 1.00 90.41 116 GLU A CA 1
ATOM 747 C C . GLU A 1 92 ? 8.270 25.586 63.049 1.00 96.77 116 GLU A C 1
ATOM 748 O O . GLU A 1 92 ? 8.103 24.499 63.616 1.00 98.09 116 GLU A O 1
ATOM 754 N N . ARG A 1 93 ? 8.211 26.765 63.696 1.00 92.63 117 ARG A N 1
ATOM 755 C CA . ARG A 1 93 ? 8.082 26.857 65.147 1.00 94.31 117 ARG A CA 1
ATOM 756 C C . ARG A 1 93 ? 6.644 27.125 65.684 1.00 100.11 117 ARG A C 1
ATOM 757 O O . ARG A 1 93 ? 6.436 26.980 66.896 1.00 101.71 117 ARG A O 1
ATOM 765 N N . ILE A 1 94 ? 5.659 27.470 64.815 1.00 95.64 118 ILE A N 1
ATOM 766 C CA . ILE A 1 94 ? 4.280 27.759 65.266 1.00 96.28 118 ILE A CA 1
ATOM 767 C C . ILE A 1 94 ? 3.554 26.493 65.773 1.00 106.89 118 ILE A C 1
ATOM 768 O O . ILE A 1 94 ? 2.691 26.612 66.642 1.00 109.71 118 ILE A O 1
ATOM 773 N N . GLY A 1 95 ? 3.913 25.316 65.258 1.00 106.21 119 GLY A N 1
ATOM 774 C CA . GLY A 1 95 ? 3.294 24.054 65.674 1.00 110.60 119 GLY A CA 1
ATOM 775 C C . GLY A 1 95 ? 3.391 23.745 67.161 1.00 118.32 119 GLY A C 1
ATOM 776 O O . GLY A 1 95 ? 2.438 23.246 67.767 1.00 119.82 119 GLY A O 1
ATOM 777 N N . THR A 1 96 ? 4.547 24.082 67.753 1.00 116.24 120 THR A N 1
ATOM 778 C CA . THR A 1 96 ? 4.878 23.903 69.166 1.00 118.76 120 THR A CA 1
ATOM 779 C C . THR A 1 96 ? 4.263 25.010 70.042 1.00 125.22 120 THR A C 1
ATOM 780 O O . THR A 1 96 ? 4.332 24.907 71.269 1.00 127.27 120 THR A O 1
ATOM 784 N N . SER A 1 97 ? 3.667 26.056 69.431 1.00 120.86 121 SER A N 1
ATOM 785 C CA . SER A 1 97 ? 3.066 27.160 70.179 1.00 121.03 121 SER A CA 1
ATOM 786 C C . SER A 1 97 ? 1.851 26.715 71.004 1.00 128.20 121 SER A C 1
ATOM 787 O O . SER A 1 97 ? 1.069 25.875 70.556 1.00 129.43 121 SER A O 1
ATOM 790 N N . THR A 1 98 ? 1.713 27.276 72.214 1.00 125.97 122 THR A N 1
ATOM 791 C CA . THR A 1 98 ? 0.624 26.927 73.129 1.00 129.19 122 THR A CA 1
ATOM 792 C C . THR A 1 98 ? -0.579 27.885 72.973 1.00 132.96 122 THR A C 1
ATOM 793 O O . THR A 1 98 ? -1.570 27.747 73.704 1.00 135.84 122 THR A O 1
ATOM 797 N N . ILE A 1 99 ? -0.501 28.813 72.002 1.00 125.29 123 ILE A N 1
ATOM 798 C CA . ILE A 1 99 ? -1.538 29.802 71.687 1.00 124.23 123 ILE A CA 1
ATOM 799 C C . ILE A 1 99 ? -2.834 29.106 71.218 1.00 129.02 123 ILE A C 1
ATOM 800 O O . ILE A 1 99 ? -2.781 28.011 70.650 1.00 129.75 123 ILE A O 1
ATOM 805 N N . GLU A 1 100 ? -3.990 29.752 71.497 1.00 125.29 124 GLU A N 1
ATOM 806 C CA . GLU A 1 100 ? -5.342 29.344 71.108 1.00 126.63 124 GLU A CA 1
ATOM 807 C C . GLU A 1 100 ? -5.382 29.007 69.608 1.00 129.04 124 GLU A C 1
ATOM 808 O O . GLU A 1 100 ? -4.874 29.787 68.792 1.00 125.65 124 GLU A O 1
ATOM 814 N N . GLU A 1 101 ? -5.972 27.839 69.266 1.00 127.19 125 GLU A N 1
ATOM 815 C CA . GLU A 1 101 ? -6.096 27.311 67.904 1.00 126.26 125 GLU A CA 1
ATOM 816 C C . GLU A 1 101 ? -6.591 28.374 66.898 1.00 127.99 125 GLU A C 1
ATOM 817 O O . GLU A 1 101 ? -5.932 28.566 65.875 1.00 124.93 125 GLU A O 1
ATOM 819 N N . SER A 1 102 ? -7.701 29.092 67.209 1.00 125.56 126 SER A N 1
ATOM 820 C CA . SER A 1 102 ? -8.284 30.118 66.328 1.00 123.44 126 SER A CA 1
ATOM 821 C C . SER A 1 102 ? -7.314 31.262 66.051 1.00 123.23 126 SER A C 1
ATOM 822 O O . SER A 1 102 ? -7.187 31.660 64.893 1.00 120.37 126 SER A O 1
ATOM 825 N N . GLU A 1 103 ? -6.620 31.773 67.101 1.00 119.36 127 GLU A N 1
ATOM 826 C CA . GLU A 1 103 ? -5.633 32.858 66.980 1.00 115.90 127 GLU A CA 1
ATOM 827 C C . GLU A 1 103 ? -4.415 32.366 66.189 1.00 113.98 127 GLU A C 1
ATOM 828 O O . GLU A 1 103 ? -3.947 33.074 65.301 1.00 110.66 127 GLU A O 1
ATOM 834 N N . LYS A 1 104 ? -3.947 31.137 66.494 1.00 109.33 128 LYS A N 1
ATOM 835 C CA . LYS A 1 104 ? -2.828 30.474 65.829 1.00 106.33 128 LYS A CA 1
ATOM 836 C C . LYS A 1 104 ? -3.130 30.310 64.333 1.00 107.38 128 LYS A C 1
ATOM 837 O O . LYS A 1 104 ? -2.270 30.620 63.510 1.00 105.07 128 LYS A O 1
ATOM 843 N N . SER A 1 105 ? -4.370 29.896 63.985 1.00 103.95 129 SER A N 1
ATOM 844 C CA . SER A 1 105 ? -4.815 29.722 62.598 1.00 102.60 129 SER A CA 1
ATOM 845 C C . SER A 1 105 ? -4.795 31.049 61.822 1.00 101.33 129 SER A C 1
ATOM 846 O O . SER A 1 105 ? -4.229 31.086 60.732 1.00 97.30 129 SER A O 1
ATOM 849 N N . ARG A 1 106 ? -5.405 32.123 62.379 1.00 97.93 130 ARG A N 1
ATOM 850 C CA . ARG A 1 106 ? -5.428 33.462 61.780 1.00 95.12 130 ARG A CA 1
ATOM 851 C C . ARG A 1 106 ? -4.013 33.960 61.542 1.00 96.02 130 ARG A C 1
ATOM 852 O O . ARG A 1 106 ? -3.707 34.351 60.417 1.00 94.30 130 ARG A O 1
ATOM 860 N N . LEU A 1 107 ? -3.133 33.896 62.583 1.00 92.06 131 LEU A N 1
ATOM 861 C CA . LEU A 1 107 ? -1.733 34.336 62.474 1.00 88.99 131 LEU A CA 1
ATOM 862 C C . LEU A 1 107 ? -1.013 33.592 61.372 1.00 91.97 131 LEU A C 1
ATOM 863 O O . LEU A 1 107 ? -0.346 34.239 60.569 1.00 90.04 131 LEU A O 1
ATOM 868 N N . THR A 1 108 ? -1.174 32.254 61.300 1.00 89.97 132 THR A N 1
ATOM 869 C CA . THR A 1 108 ? -0.567 31.426 60.253 1.00 88.97 132 THR A CA 1
ATOM 870 C C . THR A 1 108 ? -1.034 31.914 58.863 1.00 91.84 132 THR A C 1
ATOM 871 O O . THR A 1 108 ? -0.203 31.990 57.955 1.00 90.85 132 THR A O 1
ATOM 875 N N . GLY A 1 109 ? -2.316 32.286 58.739 1.00 87.60 133 GLY A N 1
ATOM 876 C CA . GLY A 1 109 ? -2.900 32.831 57.517 1.00 86.24 133 GLY A CA 1
ATOM 877 C C . GLY A 1 109 ? -2.214 34.119 57.081 1.00 88.22 133 GLY A C 1
ATOM 878 O O . GLY A 1 109 ? -1.902 34.281 55.892 1.00 86.76 133 GLY A O 1
ATOM 879 N N . GLU A 1 110 ? -1.930 35.037 58.056 1.00 83.33 134 GLU A N 1
ATOM 880 C CA . GLU A 1 110 ? -1.215 36.313 57.835 1.00 80.10 134 GLU A CA 1
ATOM 881 C C . GLU A 1 110 ? 0.220 36.057 57.308 1.00 80.44 134 GLU A C 1
ATOM 882 O O . GLU A 1 110 ? 0.692 36.794 56.449 1.00 77.41 134 GLU A O 1
ATOM 888 N N . VAL A 1 111 ? 0.888 34.991 57.786 1.00 77.91 135 VAL A N 1
ATOM 889 C CA . VAL A 1 111 ? 2.248 34.627 57.357 1.00 76.74 135 VAL A CA 1
ATOM 890 C C . VAL A 1 111 ? 2.198 34.010 55.951 1.00 83.67 135 VAL A C 1
ATOM 891 O O . VAL A 1 111 ? 3.103 34.290 55.158 1.00 82.75 135 VAL A O 1
ATOM 895 N N . HIS A 1 112 ? 1.112 33.266 55.605 1.00 82.51 136 HIS A N 1
ATOM 896 C CA . HIS A 1 112 ? 0.928 32.705 54.265 1.00 82.57 136 HIS A CA 1
ATOM 897 C C . HIS A 1 112 ? 0.794 33.843 53.266 1.00 85.99 136 HIS A C 1
ATOM 898 O O . HIS A 1 112 ? 1.473 33.838 52.233 1.00 84.54 136 HIS A O 1
ATOM 905 N N . PHE A 1 113 ? -0.031 34.862 53.616 1.00 82.86 137 PHE A N 1
ATOM 906 C CA . PHE A 1 113 ? -0.236 36.062 52.797 1.00 80.96 137 PHE A CA 1
ATOM 907 C C . PHE A 1 113 ? 1.075 36.808 52.598 1.00 82.69 137 PHE A C 1
ATOM 908 O O . PHE A 1 113 ? 1.362 37.218 51.475 1.00 82.30 137 PHE A O 1
ATOM 916 N N . LEU A 1 114 ? 1.861 36.980 53.682 1.00 77.55 138 LEU A N 1
ATOM 917 C CA . LEU A 1 114 ? 3.130 37.692 53.630 1.00 74.98 138 LEU A CA 1
ATOM 918 C C . LEU A 1 114 ? 4.168 36.920 52.823 1.00 80.22 138 LEU A C 1
ATOM 919 O O . LEU A 1 114 ? 4.794 37.527 51.954 1.00 78.71 138 LEU A O 1
ATOM 924 N N . ARG A 1 115 ? 4.295 35.590 53.026 1.00 78.90 139 ARG A N 1
ATOM 925 C CA . ARG A 1 115 ? 5.264 34.793 52.252 1.00 79.22 139 ARG A CA 1
ATOM 926 C C . ARG A 1 115 ? 4.931 34.827 50.756 1.00 84.05 139 ARG A C 1
ATOM 927 O O . ARG A 1 115 ? 5.843 34.917 49.931 1.00 83.19 139 ARG A O 1
ATOM 935 N N . ALA A 1 116 ? 3.626 34.789 50.417 1.00 81.40 140 ALA A N 1
ATOM 936 C CA . ALA A 1 116 ? 3.141 34.864 49.035 1.00 80.27 140 ALA A CA 1
ATOM 937 C C . ALA A 1 116 ? 3.501 36.206 48.431 1.00 79.48 140 ALA A C 1
ATOM 938 O O . ALA A 1 116 ? 3.981 36.266 47.299 1.00 79.01 140 ALA A O 1
ATOM 948 N N . PHE A 1 118 ? 5.974 38.222 49.414 1.00 66.85 142 PHE A N 1
ATOM 949 C CA . PHE A 1 118 ? 7.428 38.326 49.289 1.00 64.58 142 PHE A CA 1
ATOM 950 C C . PHE A 1 118 ? 7.938 37.579 48.072 1.00 72.32 142 PHE A C 1
ATOM 951 O O . PHE A 1 118 ? 8.742 38.140 47.331 1.00 73.14 142 PHE A O 1
ATOM 959 N N . TYR A 1 119 ? 7.430 36.360 47.815 1.00 71.06 143 TYR A N 1
ATOM 960 C CA . TYR A 1 119 ? 7.813 35.579 46.635 1.00 71.07 143 TYR A CA 1
ATOM 961 C C . TYR A 1 119 ? 7.315 36.232 45.351 1.00 75.49 143 TYR A C 1
ATOM 962 O O . TYR A 1 119 ? 8.028 36.214 44.349 1.00 74.76 143 TYR A O 1
ATOM 971 N N . PHE A 1 120 ? 6.118 36.855 45.387 1.00 72.98 144 PHE A N 1
ATOM 972 C CA . PHE A 1 120 ? 5.564 37.555 44.221 1.00 71.25 144 PHE A CA 1
ATOM 973 C C . PHE A 1 120 ? 6.461 38.709 43.818 1.00 71.67 144 PHE A C 1
ATOM 974 O O . PHE A 1 120 ? 6.669 38.886 42.625 1.00 71.27 144 PHE A O 1
ATOM 982 N N . GLU A 1 121 ? 7.050 39.441 44.783 1.00 67.48 145 GLU A N 1
ATOM 983 C CA . GLU A 1 121 ? 7.970 40.542 44.464 1.00 66.64 145 GLU A CA 1
ATOM 984 C C . GLU A 1 121 ? 9.203 40.054 43.690 1.00 71.09 145 GLU A C 1
ATOM 98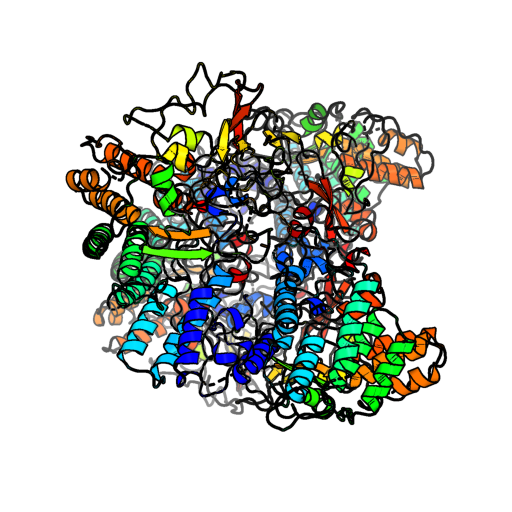5 O O . GLU A 1 121 ? 9.706 40.765 42.805 1.00 71.29 145 GLU A O 1
ATOM 999 N N . VAL A 1 123 ? 9.294 36.894 41.916 1.00 65.90 147 VAL A N 1
ATOM 1000 C CA . VAL A 1 123 ? 8.817 36.260 40.696 1.00 66.67 147 VAL A CA 1
ATOM 1001 C C . VAL A 1 123 ? 8.450 37.297 39.631 1.00 69.32 147 VAL A C 1
ATOM 1002 O O . VAL A 1 123 ? 8.865 37.124 38.481 1.00 69.63 147 VAL A O 1
ATOM 1006 N N . LYS A 1 124 ? 7.752 38.390 40.001 1.00 64.93 148 LYS A N 1
ATOM 1007 C CA . LYS A 1 124 ? 7.385 39.439 39.015 1.00 63.76 148 LYS A CA 1
ATOM 1008 C C . LYS A 1 124 ? 8.633 40.085 38.351 1.00 66.75 148 LYS A C 1
ATOM 1009 O O . LYS A 1 124 ? 8.506 40.644 37.266 1.00 66.61 148 LYS A O 1
ATOM 1015 N N . ARG A 1 125 ? 9.828 39.942 38.958 1.00 63.39 149 ARG A N 1
ATOM 1016 C CA . ARG A 1 125 ? 11.083 40.488 38.440 1.00 62.17 149 ARG A CA 1
ATOM 1017 C C . ARG A 1 125 ? 11.946 39.464 37.682 1.00 68.10 149 ARG A C 1
ATOM 1018 O O . ARG A 1 125 ? 12.237 39.672 36.505 1.00 69.02 149 ARG A O 1
ATOM 1026 N N . TYR A 1 126 ? 12.387 38.394 38.356 1.00 64.61 150 TYR A N 1
ATOM 1027 C CA . TYR A 1 126 ? 13.287 37.416 37.760 1.00 65.46 150 TYR A CA 1
ATOM 1028 C C . TYR A 1 126 ? 12.589 36.278 37.038 1.00 72.37 150 TYR A C 1
ATOM 1029 O O . TYR A 1 126 ? 13.224 35.635 36.207 1.00 73.27 150 TYR A O 1
ATOM 1038 N N . GLY A 1 127 ? 11.326 36.020 37.364 1.00 70.19 151 GLY A N 1
ATOM 1039 C CA . GLY A 1 127 ? 10.570 34.902 36.814 1.00 72.57 151 GLY A CA 1
ATOM 1040 C C . GLY A 1 127 ? 10.676 33.751 37.789 1.00 81.64 151 GLY A C 1
ATOM 1041 O O . GLY A 1 127 ? 10.359 33.913 38.976 1.00 83.45 151 GLY A O 1
ATOM 1042 N N . GLY A 1 128 ? 11.191 32.614 37.332 1.00 79.01 152 GLY A N 1
ATOM 1043 C CA . GLY A 1 128 ? 11.416 31.481 38.227 1.00 79.41 152 GLY A CA 1
ATOM 1044 C C . GLY A 1 128 ? 12.492 31.806 39.248 1.00 80.93 152 GLY A C 1
ATOM 1045 O O . GLY A 1 128 ? 13.467 32.482 38.912 1.00 78.97 152 GLY A O 1
ATOM 1046 N N . VAL A 1 129 ? 12.284 31.413 40.524 1.00 77.44 153 VAL A N 1
ATOM 1047 C CA . VAL A 1 129 ? 13.240 31.635 41.633 1.00 75.20 153 VAL A CA 1
ATOM 1048 C C . VAL A 1 129 ? 13.468 30.308 42.396 1.00 79.59 153 VAL A C 1
ATOM 1049 O O . VAL A 1 129 ? 12.859 29.300 42.048 1.00 81.18 153 VAL A O 1
ATOM 1053 N N . ILE A 1 130 ? 14.314 30.315 43.444 1.00 75.35 154 ILE A N 1
ATOM 1054 C CA . ILE A 1 130 ? 14.521 29.142 44.297 1.00 76.26 154 ILE A CA 1
ATOM 1055 C C . ILE A 1 130 ? 13.348 29.077 45.274 1.00 83.52 154 ILE A C 1
ATOM 1056 O O . ILE A 1 130 ? 13.173 30.001 46.074 1.00 82.47 154 ILE A O 1
ATOM 1061 N N . LEU A 1 131 ? 12.541 28.005 45.204 1.00 82.81 155 LEU A N 1
ATOM 1062 C CA . LEU A 1 131 ? 11.408 27.876 46.114 1.00 83.49 155 LEU A CA 1
ATOM 1063 C C . LEU A 1 131 ? 11.848 27.194 47.405 1.00 87.38 155 LEU A C 1
ATOM 1064 O O . LEU A 1 131 ? 12.332 26.061 47.366 1.00 88.92 155 LEU A O 1
ATOM 1069 N N . LEU A 1 132 ? 11.729 27.916 48.539 1.00 80.97 156 LEU A N 1
ATOM 1070 C CA . LEU A 1 132 ? 12.096 27.423 49.868 1.00 80.96 156 LEU A CA 1
ATOM 1071 C C . LEU A 1 132 ? 10.910 27.488 50.815 1.00 84.73 156 LEU A C 1
ATOM 1072 O O . LEU A 1 132 ? 10.301 28.548 50.980 1.00 82.66 156 LEU A O 1
ATOM 1077 N N . ASP A 1 133 ? 10.583 26.350 51.426 1.00 83.48 157 ASP A N 1
ATOM 1078 C CA . ASP A 1 133 ? 9.456 26.214 52.355 1.00 85.05 157 ASP A CA 1
ATOM 1079 C C . ASP A 1 133 ? 9.954 25.900 53.778 1.00 87.67 157 ASP A C 1
ATOM 1080 O O . ASP A 1 133 ? 9.150 25.774 54.706 1.00 88.87 157 ASP A O 1
ATOM 1085 N N . LYS A 1 134 ? 11.275 25.748 53.930 1.00 81.57 158 LYS A N 1
ATOM 1086 C CA . LYS A 1 134 ? 11.947 25.481 55.201 1.00 81.14 158 LYS A CA 1
ATOM 1087 C C . LYS A 1 134 ? 13.179 26.370 55.313 1.00 82.32 158 LYS A C 1
ATOM 1088 O O . LYS A 1 134 ? 13.647 26.913 54.302 1.00 79.39 158 LYS A O 1
ATOM 1090 N N . VAL A 1 135 ? 13.673 26.557 56.556 1.00 79.31 159 VAL A N 1
ATOM 1091 C CA . VAL A 1 135 ? 14.891 27.323 56.831 1.00 76.93 159 VAL A CA 1
ATOM 1092 C C . VAL A 1 135 ? 16.065 26.378 56.578 1.00 82.06 159 VAL A C 1
ATOM 1093 O O . VAL A 1 135 ? 16.157 25.321 57.206 1.00 84.16 159 VAL A O 1
ATOM 1097 N N . LEU A 1 136 ? 16.913 26.730 55.600 1.00 76.99 160 LEU A N 1
ATOM 1098 C CA . LEU A 1 136 ? 18.063 25.915 55.245 1.00 76.80 160 LEU A CA 1
ATOM 1099 C C . LEU A 1 136 ? 19.095 25.957 56.352 1.00 81.07 160 LEU A C 1
ATOM 1100 O O . LEU A 1 136 ? 19.318 26.991 56.984 1.00 79.89 160 LEU A O 1
ATOM 1105 N N . THR A 1 137 ? 19.687 24.798 56.588 1.00 79.11 161 THR A N 1
ATOM 1106 C CA . THR A 1 137 ? 20.678 24.489 57.603 1.00 79.44 161 THR A CA 1
ATOM 1107 C C . THR A 1 137 ? 21.921 23.871 56.942 1.00 83.92 161 THR A C 1
ATOM 1108 O O . THR A 1 137 ? 21.935 23.659 55.730 1.00 83.76 161 THR A O 1
ATOM 1120 N N . GLU A 1 139 ? 22.791 20.892 57.254 1.00 90.28 163 GLU A N 1
ATOM 1121 C CA . GLU A 1 139 ? 22.364 19.540 56.884 1.00 92.60 163 GLU A CA 1
ATOM 1122 C C . GLU A 1 139 ? 21.881 19.481 55.452 1.00 94.93 163 GLU A C 1
ATOM 1123 O O . GLU A 1 139 ? 21.966 18.426 54.820 1.00 96.10 163 GLU A O 1
ATOM 1129 N N . ASP A 1 140 ? 21.360 20.606 54.958 1.00 89.21 164 ASP A N 1
ATOM 1130 C CA . ASP A 1 140 ? 20.812 20.753 53.618 1.00 89.03 164 ASP A CA 1
ATOM 1131 C C . ASP A 1 140 ? 21.872 20.987 52.548 1.00 92.72 164 ASP A C 1
ATOM 1132 O O . ASP A 1 140 ? 22.919 21.569 52.823 1.00 92.05 164 ASP A O 1
ATOM 1137 N N . ASN A 1 141 ? 21.563 20.573 51.315 1.00 89.69 165 ASN A N 1
ATOM 1138 C CA . ASN A 1 141 ? 22.367 20.838 50.138 1.00 89.15 165 ASN A CA 1
ATOM 1139 C C . ASN A 1 141 ? 21.892 22.192 49.630 1.00 92.00 165 ASN A C 1
ATOM 1140 O O . ASN A 1 141 ? 20.688 22.377 49.409 1.00 91.72 165 ASN A O 1
ATOM 1145 N N . TRP A 1 142 ? 22.815 23.146 49.485 1.00 87.08 166 TRP A N 1
ATOM 1146 C CA . TRP A 1 142 ? 22.406 24.482 49.103 1.00 85.73 166 TRP A CA 1
ATOM 1147 C C . TRP A 1 142 ? 22.443 24.717 47.603 1.00 85.82 166 TRP A C 1
ATOM 1148 O O . TRP A 1 142 ? 22.033 25.790 47.154 1.00 82.47 166 TRP A O 1
ATOM 1159 N N . GLU A 1 143 ? 22.886 23.715 46.822 1.00 83.21 167 GLU A N 1
ATOM 1160 C CA . GLU A 1 143 ? 22.881 23.826 45.367 1.00 82.36 167 GLU A CA 1
ATOM 1161 C C . GLU A 1 143 ? 21.496 23.425 44.899 1.00 85.00 167 GLU A C 1
ATOM 1162 O O . GLU A 1 143 ? 21.231 22.267 44.558 1.00 85.97 167 GLU A O 1
ATOM 1168 N N . ILE A 1 144 ? 20.588 24.392 44.992 1.00 79.80 168 ILE A N 1
ATOM 1169 C CA . ILE A 1 144 ? 19.184 24.257 44.637 1.00 80.18 168 ILE A CA 1
ATOM 1170 C C . ILE A 1 144 ? 18.911 25.102 43.385 1.00 83.42 168 ILE A C 1
ATOM 1171 O O . ILE A 1 144 ? 19.179 26.312 43.384 1.00 82.28 168 ILE A O 1
ATOM 1176 N N . PRO A 1 145 ? 18.400 24.483 42.307 1.00 79.11 169 PRO A N 1
ATOM 1177 C CA . PRO A 1 145 ? 18.126 25.256 41.100 1.00 77.71 169 PRO A CA 1
ATOM 1178 C C . PRO A 1 145 ? 16.861 26.083 41.239 1.00 80.06 169 PRO A C 1
ATOM 1179 O O . PRO A 1 145 ? 16.029 25.845 42.130 1.00 80.40 169 PRO A O 1
ATOM 1183 N N . ARG A 1 146 ? 16.716 27.044 40.330 1.00 74.39 170 ARG A N 1
ATOM 1184 C CA . ARG A 1 146 ? 15.516 27.852 40.248 1.00 72.61 170 ARG A CA 1
ATOM 1185 C C . ARG A 1 146 ? 14.386 26.957 39.766 1.00 79.45 170 ARG A C 1
ATOM 1186 O O . ARG A 1 146 ? 14.612 26.108 38.899 1.00 81.27 170 ARG A O 1
ATOM 1194 N N . SER A 1 147 ? 13.180 27.141 40.295 1.00 74.93 171 SER A N 1
ATOM 1195 C CA . SER A 1 147 ? 12.033 26.419 39.786 1.00 75.51 171 SER A CA 1
ATOM 1196 C C . SER A 1 147 ? 11.523 27.184 38.556 1.00 79.44 171 SER A C 1
ATOM 1197 O O . SER A 1 147 ? 11.962 28.312 38.294 1.00 77.78 171 SER A O 1
ATOM 1200 N N . SER A 1 148 ? 10.614 26.581 37.792 1.00 78.06 172 SER A N 1
ATOM 1201 C CA . SER A 1 148 ? 10.025 27.258 36.635 1.00 77.03 172 SER A CA 1
ATOM 1202 C C . SER A 1 148 ? 9.117 28.379 37.128 1.00 79.40 172 SER A C 1
ATOM 1203 O O . SER A 1 148 ? 8.629 28.316 38.268 1.00 78.23 172 SER A O 1
ATOM 1206 N N . GLU A 1 149 ? 8.878 29.389 36.278 1.00 75.05 173 GLU A N 1
ATOM 1207 C CA . GLU A 1 149 ? 7.983 30.485 36.621 1.00 73.83 173 GLU A CA 1
ATOM 1208 C C . GLU A 1 149 ? 6.585 29.921 36.992 1.00 82.30 173 GLU A C 1
ATOM 1209 O O . GLU A 1 149 ? 6.005 30.372 37.987 1.00 81.24 173 GLU A O 1
ATOM 1215 N N . LYS A 1 150 ? 6.103 28.884 36.247 1.00 82.82 174 LYS A N 1
ATOM 1216 C CA . LYS A 1 150 ? 4.804 28.253 36.489 1.00 85.48 174 LYS A CA 1
ATOM 1217 C C . LYS A 1 150 ? 4.737 27.688 37.905 1.00 92.95 174 LYS A C 1
ATOM 1218 O O . LYS A 1 150 ? 3.768 27.960 38.615 1.00 92.84 174 LYS A O 1
ATOM 1220 N N . GLU A 1 151 ? 5.790 26.955 38.324 1.00 91.36 175 GLU A N 1
ATOM 1221 C CA . GLU A 1 151 ? 5.929 26.348 39.663 1.00 91.99 175 GLU A CA 1
ATOM 1222 C C . GLU A 1 151 ? 5.907 27.404 40.768 1.00 93.80 175 GLU A C 1
ATOM 1223 O O . GLU A 1 151 ? 5.315 27.190 41.827 1.00 94.53 175 GLU A O 1
ATOM 1229 N N . CYS A 1 152 ? 6.570 28.539 40.514 1.00 86.89 176 CYS A N 1
ATOM 1230 C CA . CYS A 1 152 ? 6.654 29.651 41.445 1.00 83.99 176 CYS A CA 1
ATOM 1231 C C . CYS A 1 152 ? 5.296 30.314 41.598 1.00 84.73 176 CYS A C 1
ATOM 1232 O O . CYS A 1 152 ? 4.868 30.544 42.730 1.00 84.02 176 CYS A O 1
ATOM 1235 N N . TYR A 1 153 ? 4.567 30.511 40.481 1.00 80.29 177 TYR A N 1
ATOM 1236 C CA . TYR A 1 153 ? 3.210 31.061 40.539 1.00 79.05 177 TYR A CA 1
ATOM 1237 C C . TYR A 1 153 ? 2.276 30.087 41.269 1.00 82.20 177 TYR A C 1
ATOM 1238 O O . TYR A 1 153 ? 1.433 30.539 42.041 1.00 81.87 177 TYR A O 1
ATOM 1247 N N . ASP A 1 154 ? 2.497 28.762 41.107 1.00 78.65 178 ASP A N 1
ATOM 1248 C CA . ASP A 1 154 ? 1.751 27.718 41.819 1.00 80.25 178 ASP A CA 1
ATOM 1249 C C . ASP A 1 154 ? 1.990 27.827 43.326 1.00 84.16 178 ASP A C 1
ATOM 1250 O O . ASP A 1 154 ? 1.031 27.784 44.091 1.00 84.24 178 ASP A O 1
ATOM 1255 N N . PHE A 1 155 ? 3.265 28.005 43.747 1.00 81.38 179 PHE A N 1
ATOM 1256 C CA . PHE A 1 155 ? 3.663 28.156 45.154 1.00 80.93 179 PHE A CA 1
ATOM 1257 C C . PHE A 1 155 ? 2.968 29.359 45.775 1.00 83.30 179 PHE A C 1
ATOM 1258 O O . PHE A 1 155 ? 2.313 29.188 46.805 1.00 84.40 179 PHE A O 1
ATOM 1266 N N . ILE A 1 156 ? 3.065 30.551 45.127 1.00 76.95 180 ILE A N 1
ATOM 1267 C CA . ILE A 1 156 ? 2.450 31.808 45.586 1.00 75.75 180 ILE A CA 1
ATOM 1268 C C . ILE A 1 156 ? 0.953 31.625 45.751 1.00 81.59 180 ILE A C 1
ATOM 1269 O O . ILE A 1 156 ? 0.398 31.971 46.799 1.00 82.30 180 ILE A O 1
ATOM 1274 N N . LEU A 1 157 ? 0.312 31.048 44.733 1.00 79.29 181 LEU A N 1
ATOM 1275 C CA . LEU A 1 157 ? -1.129 30.853 44.727 1.00 80.62 181 LEU A CA 1
ATOM 1276 C C . LEU A 1 157 ? -1.583 29.819 45.754 1.00 89.43 181 LEU A C 1
ATOM 1277 O O . LEU A 1 157 ? -2.679 29.978 46.287 1.00 92.04 181 LEU A O 1
ATOM 1282 N N . GLU A 1 158 ? -0.757 28.802 46.080 1.00 86.81 182 GLU A N 1
ATOM 1283 C CA . GLU A 1 158 ? -1.137 27.818 47.106 1.00 88.73 182 GLU A CA 1
ATOM 1284 C C . GLU A 1 158 ? -1.112 28.496 48.480 1.00 90.67 182 GLU A C 1
ATOM 1285 O O . GLU A 1 158 ? -2.016 28.270 49.277 1.00 90.09 182 GLU A O 1
ATOM 1287 N N . ASP A 1 159 ? -0.130 29.403 48.704 1.00 86.63 183 ASP A N 1
ATOM 1288 C CA . ASP A 1 159 ? -0.001 30.208 49.928 1.00 85.80 183 ASP A CA 1
ATOM 1289 C C . ASP A 1 159 ? -1.205 31.147 50.077 1.00 88.25 183 ASP A C 1
ATOM 1290 O O . ASP A 1 159 ? -1.769 31.239 51.170 1.00 89.73 183 ASP A O 1
ATOM 1295 N N . LEU A 1 160 ? -1.625 31.796 48.976 1.00 81.78 184 LEU A N 1
ATOM 1296 C CA . LEU A 1 160 ? -2.776 32.696 48.993 1.00 81.26 184 LEU A CA 1
ATOM 1297 C C . LEU A 1 160 ? -4.100 31.933 49.144 1.00 87.20 184 LEU A C 1
ATOM 1298 O O . LEU A 1 160 ? -5.025 32.468 49.763 1.00 87.26 184 LEU A O 1
ATOM 1303 N N . LYS A 1 161 ? -4.174 30.672 48.638 1.00 85.22 185 LYS A N 1
ATOM 1304 C CA . LYS A 1 161 ? -5.355 29.818 48.819 1.00 87.62 185 LYS A CA 1
ATOM 1305 C C . LYS A 1 161 ? -5.506 29.514 50.300 1.00 92.94 185 LYS A C 1
ATOM 1306 O O . LYS A 1 161 ? -6.607 29.649 50.830 1.00 93.50 185 LYS A O 1
ATOM 1308 N N . LYS A 1 162 ? -4.377 29.170 50.981 1.00 90.11 186 LYS A N 1
ATOM 1309 C CA . LYS A 1 162 ? -4.348 28.865 52.415 1.00 91.86 186 LYS A CA 1
ATOM 1310 C C . LYS A 1 162 ? -4.743 30.115 53.196 1.00 96.68 186 LYS A C 1
ATOM 1311 O O . LYS A 1 162 ? -5.583 30.018 54.092 1.00 98.87 186 LYS A O 1
ATOM 1313 N N . ALA A 1 163 ? -4.243 31.296 52.770 1.00 90.68 187 ALA A N 1
ATOM 1314 C CA . ALA A 1 163 ? -4.562 32.594 53.371 1.00 89.96 187 ALA A CA 1
ATOM 1315 C C . ALA A 1 163 ? -6.075 32.887 53.334 1.00 96.00 187 ALA A C 1
ATOM 1316 O O . ALA A 1 163 ? -6.639 33.191 54.382 1.00 96.98 187 ALA A O 1
ATOM 1318 N N . THR A 1 164 ? -6.742 32.723 52.169 1.00 93.00 188 THR A N 1
ATOM 1319 C CA . THR A 1 164 ? -8.193 32.950 52.031 1.00 94.63 188 THR A CA 1
ATOM 1320 C C . THR A 1 164 ? -8.995 32.037 52.968 1.00 100.37 188 THR A C 1
ATOM 1321 O O . THR A 1 164 ? -10.021 32.452 53.514 1.00 101.48 188 THR A O 1
ATOM 1325 N N . GLU A 1 165 ? -8.515 30.801 53.158 1.00 96.96 189 GLU A N 1
ATOM 1326 C CA . GLU A 1 165 ? -9.171 29.817 54.022 1.00 98.74 189 GLU A CA 1
ATOM 1327 C C . GLU A 1 165 ? -9.026 30.164 55.499 1.00 101.81 189 GLU A C 1
ATOM 1328 O O . GLU A 1 165 ? -9.948 29.881 56.255 1.00 103.93 189 GLU A O 1
ATOM 1342 N N . LEU A 1 167 ? -7.815 33.468 56.921 1.00 93.55 191 LEU A N 1
ATOM 1343 C CA . LEU A 1 167 ? -7.938 34.862 57.335 1.00 92.00 191 LEU A CA 1
ATOM 1344 C C . LEU A 1 167 ? -9.389 35.321 57.536 1.00 98.68 191 LEU A C 1
ATOM 1345 O O . LEU A 1 167 ? -10.275 34.858 56.808 1.00 99.50 191 LEU A O 1
ATOM 1350 N N . PRO A 1 168 ? -9.644 36.285 58.465 1.00 96.25 192 PRO A N 1
ATOM 1351 C CA . PRO A 1 168 ? -11.003 36.844 58.578 1.00 98.09 192 PRO A CA 1
ATOM 1352 C C . PRO A 1 168 ? -11.271 37.887 57.474 1.00 103.43 192 PRO A C 1
ATOM 1353 O O . PRO A 1 168 ? -10.328 38.426 56.894 1.00 100.10 192 PRO A O 1
ATOM 1357 N N . ALA A 1 169 ? -12.546 38.193 57.198 1.00 104.14 193 ALA A N 1
ATOM 1358 C CA . ALA A 1 169 ? -12.907 39.206 56.201 1.00 103.12 193 ALA A CA 1
ATOM 1359 C C . ALA A 1 169 ? -12.705 40.609 56.780 1.00 109.95 193 ALA A C 1
ATOM 1360 O O . ALA A 1 169 ? -12.403 41.560 56.044 1.00 106.59 193 ALA A O 1
ATOM 1362 N N . SER A 1 170 ? -12.831 40.714 58.116 1.00 112.06 194 SER A N 1
ATOM 1363 C CA . SER A 1 170 ? -12.735 41.962 58.858 1.00 113.06 194 SER A CA 1
ATOM 1364 C C . SER A 1 170 ? -12.057 41.783 60.215 1.00 121.53 194 SER A C 1
ATOM 1365 O O . SER A 1 170 ? -12.025 40.672 60.758 1.00 122.41 194 SER A O 1
ATOM 1368 N N . TYR A 1 171 ? -11.548 42.903 60.769 1.00 119.81 195 TYR A N 1
ATOM 1369 C CA . TYR A 1 171 ? -10.930 42.998 62.098 1.00 120.74 195 TYR A CA 1
ATOM 1370 C C . TYR A 1 171 ? -11.638 44.050 62.958 1.00 130.62 195 TYR A C 1
ATOM 1371 O O . TYR A 1 171 ? -12.350 44.909 62.415 1.00 130.74 195 TYR A O 1
ATOM 1380 N N . GLY A 1 172 ? -11.376 44.012 64.273 1.00 130.53 196 GLY A N 1
ATOM 1381 C CA . GLY A 1 172 ? -11.840 45.013 65.228 1.00 132.28 196 GLY A CA 1
ATOM 1382 C C . GLY A 1 172 ? -11.047 46.298 65.033 1.00 135.89 196 GLY A C 1
ATOM 1383 O O . GLY A 1 172 ? -10.151 46.350 64.176 1.00 133.15 196 GLY A O 1
ATOM 1384 N N . SER A 1 173 ? -11.362 47.353 65.812 1.00 134.44 197 SER A N 1
ATOM 1385 C CA . SER A 1 173 ? -10.687 48.658 65.706 1.00 132.56 197 SER A CA 1
ATOM 1386 C C . SER A 1 173 ? -9.150 48.545 65.887 1.00 134.31 197 SER A C 1
ATOM 1387 O O . SER A 1 173 ? -8.392 49.055 65.052 1.00 130.33 197 SER A O 1
ATOM 1389 N N . ARG A 1 174 ? -8.719 47.827 66.954 1.00 133.08 198 ARG A N 1
ATOM 1390 C CA . ARG A 1 174 ? -7.326 47.593 67.361 1.00 131.67 198 ARG A CA 1
ATOM 1391 C C . ARG A 1 174 ? -6.478 46.851 66.297 1.00 133.39 198 ARG A C 1
ATOM 1392 O O . ARG A 1 174 ? -5.360 47.287 66.007 1.00 130.77 198 ARG A O 1
ATOM 1394 N N . GLU A 1 175 ? -7.004 45.741 65.731 1.00 130.11 199 GLU A N 1
ATOM 1395 C CA . GLU A 1 175 ? -6.298 44.906 64.754 1.00 127.47 199 GLU A CA 1
ATOM 1396 C C . GLU A 1 175 ? -6.468 45.386 63.281 1.00 127.02 199 GLU A C 1
ATOM 1397 O O . GLU A 1 175 ? -6.024 44.676 62.370 1.00 126.71 199 GLU A O 1
ATOM 1399 N N . LYS A 1 176 ? -7.053 46.589 63.046 1.00 119.47 200 LYS A N 1
ATOM 1400 C CA . LYS A 1 176 ? -7.210 47.136 61.691 1.00 115.76 200 LYS A CA 1
ATOM 1401 C C . LYS A 1 176 ? -5.820 47.462 61.110 1.00 113.07 200 LYS A C 1
ATOM 1402 O O . LYS A 1 176 ? -4.993 48.045 61.820 1.00 112.54 200 LYS A O 1
ATOM 1404 N N . GLY A 1 177 ? -5.570 47.024 59.867 1.00 104.35 201 GLY A N 1
ATOM 1405 C CA . GLY A 1 177 ? -4.302 47.181 59.145 1.00 99.95 201 GLY A CA 1
ATOM 1406 C C . GLY A 1 177 ? -3.692 45.862 58.685 1.00 99.57 201 GLY A C 1
ATOM 1407 O O . GLY A 1 177 ? -2.866 45.830 57.763 1.00 95.74 201 GLY A O 1
ATOM 1408 N N . ARG A 1 178 ? -4.110 44.752 59.353 1.00 96.75 202 ARG A N 1
ATOM 1409 C CA . ARG A 1 178 ? -3.688 43.365 59.118 1.00 95.05 202 ARG A CA 1
ATOM 1410 C C . ARG A 1 178 ? -4.289 42.828 57.814 1.00 95.28 202 ARG A C 1
ATOM 1411 O O . ARG A 1 178 ? -5.266 43.384 57.313 1.00 95.12 202 ARG A O 1
ATOM 1413 N N . ALA A 1 179 ? -3.720 41.736 57.285 1.00 89.02 203 ALA A N 1
ATOM 1414 C CA . ALA A 1 179 ? -4.199 41.084 56.070 1.00 88.34 203 ALA A CA 1
ATOM 1415 C C . ALA A 1 179 ? -5.574 40.443 56.277 1.00 92.65 203 ALA A C 1
ATOM 1416 O O . ALA A 1 179 ? -5.778 39.719 57.249 1.00 94.06 203 ALA A O 1
ATOM 1418 N N . THR A 1 180 ? -6.511 40.718 55.362 1.00 88.45 204 THR A N 1
ATOM 1419 C CA . THR A 1 180 ? -7.878 40.186 55.393 1.00 90.15 204 THR A CA 1
ATOM 1420 C C . THR A 1 180 ? -8.058 39.108 54.343 1.00 95.55 204 THR A C 1
ATOM 1421 O O . THR A 1 180 ? -7.181 38.906 53.505 1.00 95.93 204 THR A O 1
ATOM 1425 N N . LYS A 1 181 ? -9.217 38.447 54.359 1.00 93.48 205 LYS A N 1
ATOM 1426 C CA . LYS A 1 181 ? -9.625 37.448 53.372 1.00 94.00 205 LYS A CA 1
ATOM 1427 C C . LYS A 1 181 ? -9.648 38.129 51.996 1.00 95.26 205 LYS A C 1
ATOM 1428 O O . LYS A 1 181 ? -9.109 37.578 51.031 1.00 94.22 205 LYS A O 1
ATOM 1430 N N . GLY A 1 182 ? -10.186 39.359 51.968 1.00 90.11 206 GLY A N 1
ATOM 1431 C CA . GLY A 1 182 ? -10.250 40.218 50.794 1.00 88.18 206 GLY A CA 1
ATOM 1432 C C . GLY A 1 182 ? -8.885 40.550 50.230 1.00 88.70 206 GLY A C 1
ATOM 1433 O O . GLY A 1 182 ? -8.686 40.445 49.020 1.00 86.93 206 GLY A O 1
ATOM 1434 N N . ALA A 1 183 ? -7.925 40.915 51.099 1.00 84.34 207 ALA A N 1
ATOM 1435 C CA . ALA A 1 183 ? -6.558 41.212 50.660 1.00 82.00 207 ALA A CA 1
ATOM 1436 C C . ALA A 1 183 ? -5.941 39.991 49.971 1.00 85.19 207 ALA A C 1
ATOM 1437 O O . ALA A 1 183 ? -5.351 40.137 48.896 1.00 83.76 207 ALA A O 1
ATOM 1439 N N . ALA A 1 184 ? -6.137 38.783 50.547 1.00 81.89 208 ALA A N 1
ATOM 1440 C CA . ALA A 1 184 ? -5.617 37.543 49.976 1.00 82.16 208 ALA A CA 1
ATOM 1441 C C . ALA A 1 184 ? -6.251 37.250 48.602 1.00 86.27 208 ALA A C 1
ATOM 1442 O O . ALA A 1 184 ? -5.508 36.960 47.661 1.00 86.28 208 ALA A O 1
ATOM 1444 N N . TYR A 1 185 ? -7.593 37.394 48.466 1.00 81.93 209 TYR A N 1
ATOM 1445 C CA . TYR A 1 185 ? -8.278 37.193 47.185 1.00 81.55 209 TYR A CA 1
ATOM 1446 C C . TYR A 1 185 ? -7.843 38.239 46.164 1.00 81.75 209 TYR A C 1
ATOM 1447 O O . TYR A 1 185 ? -7.599 37.896 45.005 1.00 81.38 209 TYR A O 1
ATOM 1456 N N . ALA A 1 186 ? -7.713 39.508 46.602 1.00 75.79 210 ALA A N 1
ATOM 1457 C CA . ALA A 1 186 ? -7.278 40.609 45.742 1.00 72.30 210 ALA A CA 1
ATOM 1458 C C . ALA A 1 186 ? -5.864 40.352 45.232 1.00 77.74 210 ALA A C 1
ATOM 1459 O O . ALA A 1 186 ? -5.643 40.478 44.027 1.00 77.40 210 ALA A O 1
ATOM 1461 N N . LEU A 1 187 ? -4.925 39.912 46.109 1.00 75.67 211 LEU A N 1
ATOM 1462 C CA . LEU A 1 187 ? -3.564 39.629 45.640 1.00 74.88 211 LEU A CA 1
ATOM 1463 C C . LEU A 1 187 ? -3.588 38.433 44.693 1.00 81.73 211 LEU A C 1
ATOM 1464 O O . LEU A 1 187 ? -2.942 38.502 43.649 1.00 81.12 211 LEU A O 1
ATOM 1469 N N . LYS A 1 188 ? -4.408 37.392 45.013 1.00 80.06 212 LYS A N 1
ATOM 1470 C CA . LYS A 1 188 ? -4.585 36.184 44.203 1.00 80.78 212 LYS A CA 1
ATOM 1471 C C . LYS A 1 188 ? -4.961 36.560 42.772 1.00 84.57 212 LYS A C 1
ATOM 1472 O O . LYS A 1 188 ? -4.264 36.138 41.849 1.00 83.26 212 LYS A O 1
ATOM 1474 N N . SER A 1 189 ? -5.978 37.442 42.589 1.00 81.69 213 SER A N 1
ATOM 1475 C CA . SER A 1 189 ? -6.436 37.882 41.260 1.00 81.20 213 SER A CA 1
ATOM 1476 C C . SER A 1 189 ? -5.308 38.535 40.449 1.00 80.76 213 SER A C 1
ATOM 1477 O O . SER A 1 189 ? -5.214 38.284 39.244 1.00 79.97 213 SER A O 1
ATOM 1480 N N . ARG A 1 190 ? -4.431 39.318 41.128 1.00 74.80 214 ARG A N 1
ATOM 1481 C CA . ARG A 1 190 ? -3.284 39.998 40.503 1.00 71.06 214 ARG A CA 1
ATOM 1482 C C . ARG A 1 190 ? -2.246 38.977 40.032 1.00 72.04 214 ARG A C 1
ATOM 1483 O O . ARG A 1 190 ? -1.865 39.012 38.861 1.00 70.41 214 ARG A O 1
ATOM 1491 N N . VAL A 1 191 ? -1.838 38.053 40.937 1.00 67.76 215 VAL A N 1
ATOM 1492 C CA . VAL A 1 191 ? -0.885 36.970 40.698 1.00 68.15 215 VAL A CA 1
ATOM 1493 C C . VAL A 1 191 ? -1.398 36.065 39.552 1.00 77.46 215 VAL A C 1
ATOM 1494 O O . VAL A 1 191 ? -0.620 35.743 38.648 1.00 78.86 215 VAL A O 1
ATOM 1498 N N . GLU A 1 192 ? -2.711 35.721 39.553 1.00 75.05 216 GLU A N 1
ATOM 1499 C CA . GLU A 1 192 ? -3.337 34.902 38.517 1.00 76.64 216 GLU A CA 1
ATOM 1500 C C . GLU A 1 192 ? -3.329 35.613 37.161 1.00 80.56 216 GLU A C 1
ATOM 1501 O O . GLU A 1 192 ? -3.129 34.956 36.138 1.00 81.85 216 GLU A O 1
ATOM 1507 N N . LEU A 1 193 ? -3.541 36.942 37.149 1.00 75.10 217 LEU A N 1
ATOM 1508 C CA . LEU A 1 193 ? -3.569 37.739 35.922 1.00 73.92 217 LEU A CA 1
ATOM 1509 C C . LEU A 1 193 ? -2.169 37.803 35.296 1.00 79.86 217 LEU A C 1
ATOM 1510 O O . LEU A 1 193 ? -2.039 37.685 34.070 1.00 81.12 217 LEU A O 1
ATOM 1515 N N . TYR A 1 194 ? -1.129 37.968 36.132 1.00 74.98 218 TYR A N 1
ATOM 1516 C CA . TYR A 1 194 ? 0.269 38.009 35.689 1.00 73.35 218 TYR A CA 1
ATOM 1517 C C . TYR A 1 194 ? 0.638 36.675 35.006 1.00 76.83 218 TYR A C 1
ATOM 1518 O O . TYR A 1 194 ? 1.313 36.674 33.967 1.00 74.95 218 TYR A O 1
ATOM 1527 N N . ASP A 1 195 ? 0.099 35.555 35.533 1.00 74.95 219 ASP A N 1
ATOM 1528 C CA . ASP A 1 195 ? 0.367 34.238 34.954 1.00 76.01 219 ASP A CA 1
ATOM 1529 C C . ASP A 1 195 ? -0.706 33.786 33.929 1.00 81.27 219 ASP A C 1
ATOM 1530 O O . ASP A 1 195 ? -0.759 32.603 33.577 1.00 83.35 219 ASP A O 1
ATOM 1535 N N . LYS A 1 196 ? -1.529 34.735 33.426 1.00 76.21 220 LYS A N 1
ATOM 1536 C CA . LYS A 1 196 ? -2.567 34.524 32.406 1.00 77.14 220 LYS A CA 1
ATOM 1537 C C . LYS A 1 196 ? -3.578 33.378 32.767 1.00 85.54 220 LYS A C 1
ATOM 1538 O O . LYS A 1 196 ? -4.114 32.711 31.876 1.00 87.27 220 LYS A O 1
ATOM 1544 N N . ARG A 1 197 ? -3.876 33.209 34.073 1.00 82.18 221 ARG A N 1
ATOM 1545 C CA . ARG A 1 197 ? -4.868 32.261 34.589 1.00 83.94 221 ARG A CA 1
ATOM 1546 C C . ARG A 1 197 ? -6.204 33.002 34.685 1.00 87.69 221 ARG A C 1
ATOM 1547 O O . ARG A 1 197 ? -6.717 33.232 35.781 1.00 87.59 221 ARG A O 1
ATOM 1555 N N . TYR A 1 198 ? -6.738 33.412 33.528 1.00 84.31 222 TYR A N 1
ATOM 1556 C CA . TYR A 1 198 ? -7.923 34.261 33.389 1.00 84.54 222 TYR A CA 1
ATOM 1557 C C . TYR A 1 198 ? -9.200 33.681 34.018 1.00 91.05 222 TYR A C 1
ATOM 1558 O O . TYR A 1 198 ? -9.888 34.410 34.743 1.00 90.81 222 TYR A O 1
ATOM 1567 N N . GLU A 1 199 ? -9.491 32.385 33.793 1.00 90.30 223 GLU A N 1
ATOM 1568 C CA . GLU A 1 199 ? -10.684 31.759 34.374 1.00 92.99 223 GLU A CA 1
ATOM 1569 C C . GLU A 1 199 ? -10.638 31.878 35.911 1.00 97.45 223 GLU A C 1
ATOM 1570 O O . GLU A 1 199 ? -11.664 32.154 36.534 1.00 98.28 223 GLU A O 1
ATOM 1572 N N . ASP A 1 200 ? -9.425 31.791 36.489 1.00 93.47 224 ASP A N 1
ATOM 1573 C CA . ASP A 1 200 ? -9.179 31.913 37.929 1.00 93.00 224 ASP A CA 1
ATOM 1574 C C . ASP A 1 200 ? -9.346 33.346 38.426 1.00 95.42 224 ASP A C 1
ATOM 1575 O O . ASP A 1 200 ? -9.923 33.526 39.499 1.00 96.07 224 ASP A O 1
ATOM 1580 N N . VAL A 1 201 ? -8.853 34.355 37.661 1.00 90.06 225 VAL A N 1
ATOM 1581 C CA . VAL A 1 201 ? -8.945 35.790 38.004 1.00 87.79 225 VAL A CA 1
ATOM 1582 C C . VAL A 1 201 ? -10.396 36.167 38.288 1.00 92.62 225 VAL A C 1
ATOM 1583 O O . VAL A 1 201 ? -10.678 36.769 39.325 1.00 92.56 225 VAL A O 1
ATOM 1587 N N . ILE A 1 202 ? -11.303 35.779 37.370 1.00 89.60 226 ILE A N 1
ATOM 1588 C CA . ILE A 1 202 ? -12.742 36.058 37.399 1.00 90.25 226 ILE A CA 1
ATOM 1589 C C . ILE A 1 202 ? -13.368 35.510 38.689 1.00 95.03 226 ILE A C 1
ATOM 1590 O O . ILE A 1 202 ? -14.182 36.201 39.313 1.00 94.98 226 ILE A O 1
ATOM 1595 N N . LYS A 1 203 ? -12.959 34.295 39.090 1.00 91.89 227 LYS A N 1
ATOM 1596 C CA . LYS A 1 203 ? -13.430 33.629 40.299 1.00 93.26 227 LYS A CA 1
ATOM 1597 C C . LYS A 1 203 ? -12.953 34.387 41.543 1.00 97.06 227 LYS A C 1
ATOM 1598 O O . LYS A 1 203 ? -13.752 34.649 42.440 1.00 97.86 227 LYS A O 1
ATOM 1600 N N . SER A 1 204 ? -11.668 34.779 41.570 1.00 92.93 228 SER A N 1
ATOM 1601 C CA . SER A 1 204 ? -11.073 35.538 42.671 1.00 92.12 228 SER A CA 1
ATOM 1602 C C . SER A 1 204 ? -11.748 36.910 42.837 1.00 96.96 228 SER A C 1
ATOM 1603 O O . SER A 1 204 ? -12.057 37.305 43.967 1.00 98.04 228 SER A O 1
ATOM 1606 N N . CYS A 1 205 ? -12.017 37.603 41.712 1.00 92.46 229 CYS A N 1
ATOM 1607 C CA . CYS A 1 205 ? -12.692 38.903 41.675 1.00 91.63 229 CYS A CA 1
ATOM 1608 C C . CYS A 1 205 ? -14.113 38.781 42.216 1.00 97.22 229 CYS A C 1
ATOM 1609 O O . CYS A 1 205 ? -14.526 39.634 43.005 1.00 96.94 229 CYS A O 1
ATOM 1612 N N . ALA A 1 206 ? -14.836 37.695 41.833 1.00 94.83 230 ALA A N 1
ATOM 1613 C CA . ALA A 1 206 ? -16.212 37.416 42.273 1.00 97.02 230 ALA A CA 1
ATOM 1614 C C . ALA A 1 206 ? -16.300 37.354 43.795 1.00 101.78 230 ALA A C 1
ATOM 1615 O O . ALA A 1 206 ? -17.297 37.795 44.374 1.00 102.86 230 ALA A O 1
ATOM 1617 N N . GLU A 1 207 ? -15.230 36.848 44.436 1.00 96.54 231 GLU A N 1
ATOM 1618 C CA . GLU A 1 207 ? -15.146 36.723 45.878 1.00 96.25 231 GLU A CA 1
ATOM 1619 C C . GLU A 1 207 ? -15.018 38.080 46.559 1.00 98.20 231 GLU A C 1
ATOM 1620 O O . GLU A 1 207 ? -15.697 38.313 47.556 1.00 99.16 231 GLU A O 1
ATOM 1626 N N . VAL A 1 208 ? -14.191 38.982 46.011 1.00 92.33 232 VAL A N 1
ATOM 1627 C CA . VAL A 1 208 ? -13.968 40.325 46.566 1.00 89.70 232 VAL A CA 1
ATOM 1628 C C . VAL A 1 208 ? -15.255 41.189 46.448 1.00 92.43 232 VAL A C 1
ATOM 1629 O O . VAL A 1 208 ? -15.543 41.992 47.350 1.00 92.41 232 VAL A O 1
ATOM 1633 N N . TYR A 1 209 ? -16.055 40.966 45.377 1.00 87.17 233 TYR A N 1
ATOM 1634 C CA . TYR A 1 209 ? -17.305 41.697 45.163 1.00 87.32 233 TYR A CA 1
ATOM 1635 C C . TYR A 1 209 ? -18.313 41.441 46.289 1.00 90.91 233 TYR A C 1
ATOM 1636 O O . TYR A 1 209 ? -19.170 42.284 46.553 1.00 89.96 233 TYR A O 1
ATOM 1645 N N . LYS A 1 210 ? -18.182 40.291 46.959 1.00 88.10 234 LYS A N 1
ATOM 1646 C CA . LYS A 1 210 ? -19.063 39.855 48.039 1.00 90.71 234 LYS A CA 1
ATOM 1647 C C . LYS A 1 210 ? -18.594 40.337 49.428 1.00 94.45 234 LYS A C 1
ATOM 1648 O O . LYS A 1 210 ? -19.344 40.215 50.407 1.00 94.73 234 LYS A O 1
ATOM 1654 N N . LEU A 1 211 ? -17.356 40.865 49.520 1.00 89.91 235 LEU A N 1
ATOM 1655 C CA . LEU A 1 211 ? -16.759 41.220 50.804 1.00 89.42 235 LEU A CA 1
ATOM 1656 C C . LEU A 1 211 ? -17.020 42.660 51.293 1.00 94.03 235 LEU A C 1
ATOM 1657 O O . LEU A 1 211 ? -16.384 43.110 52.255 1.00 92.40 235 LEU A O 1
ATOM 1662 N N . GLY A 1 212 ? -18.013 43.317 50.704 1.00 92.70 236 GLY A N 1
ATOM 1663 C CA . GLY A 1 212 ? -18.432 44.653 51.107 1.00 92.69 236 GLY A CA 1
ATOM 1664 C C . GLY A 1 212 ? -17.479 45.797 50.840 1.00 94.91 236 GLY A C 1
ATOM 1665 O O . GLY A 1 212 ? -17.505 46.784 51.580 1.00 94.67 236 GLY A O 1
ATOM 1666 N N . TYR A 1 213 ? -16.650 45.707 49.784 1.00 89.26 237 TYR A N 1
ATOM 1667 C CA . TYR A 1 213 ? -15.810 46.850 49.446 1.00 86.44 237 TYR A CA 1
ATOM 1668 C C . TYR A 1 213 ? -16.661 47.806 48.579 1.00 91.13 237 TYR A C 1
ATOM 1669 O O . TYR A 1 213 ? -17.698 47.394 48.051 1.00 92.36 237 TYR A O 1
ATOM 1678 N N . GLU A 1 214 ? -16.274 49.080 48.479 1.00 86.12 238 GLU A N 1
ATOM 1679 C CA . GLU A 1 214 ? -17.026 50.052 47.678 1.00 85.24 238 GLU A CA 1
ATOM 1680 C C . GLU A 1 214 ? -16.074 51.091 47.100 1.00 86.15 238 GLU A C 1
ATOM 1681 O O . GLU A 1 214 ? -15.153 51.517 47.798 1.00 83.80 238 GLU A O 1
ATOM 1683 N N . LEU A 1 215 ? -16.265 51.471 45.819 1.00 82.35 239 LEU A N 1
ATOM 1684 C CA . LEU A 1 215 ? -15.418 52.492 45.179 1.00 80.22 239 LEU A CA 1
ATOM 1685 C C . LEU A 1 215 ? -15.768 53.874 45.697 1.00 84.47 239 LEU A C 1
ATOM 1686 O O . LEU A 1 215 ? -16.947 54.231 45.716 1.00 86.18 239 LEU A O 1
ATOM 1691 N N . VAL A 1 216 ? -14.758 54.645 46.117 1.00 79.30 240 VAL A N 1
ATOM 1692 C CA . VAL A 1 216 ? -14.923 56.030 46.565 1.00 79.51 240 VAL A CA 1
ATOM 1693 C C . VAL A 1 216 ? -15.394 56.871 45.355 1.00 84.57 240 VAL A C 1
ATOM 1694 O O . VAL A 1 216 ? -14.891 56.675 44.239 1.00 84.19 240 VAL A O 1
ATOM 1698 N N . ASP A 1 217 ? -16.356 57.785 45.568 1.00 81.31 241 ASP A N 1
ATOM 1699 C CA . ASP A 1 217 ? -16.847 58.682 44.514 1.00 80.16 241 ASP A CA 1
ATOM 1700 C C . ASP A 1 217 ? -15.690 59.565 44.051 1.00 80.67 241 ASP A C 1
ATOM 1701 O O . ASP A 1 217 ? -15.031 60.207 44.875 1.00 79.77 241 ASP A O 1
ATOM 1706 N N . GLY A 1 218 ? -15.422 59.540 42.756 1.00 75.53 242 GLY A N 1
ATOM 1707 C CA . GLY A 1 218 ? -14.333 60.324 42.178 1.00 73.50 242 GLY A CA 1
ATOM 1708 C C . GLY A 1 218 ? -14.769 61.294 41.099 1.00 75.80 242 GLY A C 1
ATOM 1709 O O . GLY A 1 218 ? -14.002 61.573 40.179 1.00 73.18 242 GLY A O 1
ATOM 1710 N N . THR A 1 219 ? -15.989 61.835 41.217 1.00 73.45 243 THR A N 1
ATOM 1711 C CA . THR A 1 219 ? -16.555 62.743 40.221 1.00 73.79 243 THR A CA 1
ATOM 1712 C C . THR A 1 219 ? -15.896 64.131 40.241 1.00 78.08 243 THR A C 1
ATOM 1713 O O . THR A 1 219 ? -16.132 64.927 39.318 1.00 79.23 243 THR A O 1
ATOM 1717 N N . THR A 1 220 ? -15.054 64.408 41.253 1.00 71.66 244 THR A N 1
ATOM 1718 C CA . THR A 1 220 ? -14.239 65.623 41.321 1.00 69.38 244 THR A CA 1
ATOM 1719 C C . THR A 1 220 ? -12.799 65.219 41.644 1.00 68.45 244 THR A C 1
ATOM 1720 O O . THR A 1 220 ? -12.593 64.200 42.313 1.00 66.37 244 THR A O 1
ATOM 1724 N N . PRO A 1 221 ? -11.793 65.989 41.168 1.00 63.30 245 PRO A N 1
ATOM 1725 C CA . PRO A 1 221 ? -10.377 65.656 41.483 1.00 61.87 245 PRO A CA 1
ATOM 1726 C C . PRO A 1 221 ? -10.091 65.497 42.985 1.00 68.17 245 PRO A C 1
ATOM 1727 O O . PRO A 1 221 ? -9.464 64.511 43.387 1.00 69.21 245 PRO A O 1
ATOM 1731 N N . GLU A 1 222 ? -10.601 66.434 43.816 1.00 65.21 246 GLU A N 1
ATOM 1732 C CA . GLU A 1 222 ? -10.474 66.404 45.265 1.00 64.77 246 GLU A CA 1
ATOM 1733 C C . GLU A 1 222 ? -11.075 65.092 45.810 1.00 69.98 246 GLU A C 1
ATOM 1734 O O . GLU A 1 222 ? -10.400 64.401 46.575 1.00 72.09 246 GLU A O 1
ATOM 1740 N N . LYS A 1 223 ? -12.297 64.718 45.356 1.00 64.82 247 LYS A N 1
ATOM 1741 C CA . LYS A 1 223 ? -12.982 63.479 45.752 1.00 64.99 247 LYS A CA 1
ATOM 1742 C C . LYS A 1 223 ? -12.137 62.231 45.440 1.00 70.39 247 LYS A C 1
ATOM 1743 O O . LYS A 1 223 ? -11.993 61.366 46.300 1.00 69.84 247 LYS A O 1
ATOM 1749 N N . TYR A 1 224 ? -11.562 62.151 44.225 1.00 67.45 248 TYR A N 1
ATOM 1750 C CA . TYR A 1 224 ? -10.754 61.010 43.809 1.00 66.30 248 TYR A CA 1
ATOM 1751 C C . TYR A 1 224 ? -9.491 60.932 44.640 1.00 71.00 248 TYR A C 1
ATOM 1752 O O . TYR A 1 224 ? -9.188 59.866 45.177 1.00 71.54 248 TYR A O 1
ATOM 1761 N N . ARG A 1 225 ? -8.775 62.060 44.775 1.00 66.70 249 ARG A N 1
ATOM 1762 C CA . ARG A 1 225 ? -7.540 62.097 45.556 1.00 65.87 249 ARG A CA 1
ATOM 1763 C C . ARG A 1 225 ? -7.754 61.618 47.003 1.00 69.22 249 ARG A C 1
ATOM 1764 O O . ARG A 1 225 ? -6.867 60.963 47.571 1.00 69.11 249 ARG A O 1
ATOM 1772 N N . SER A 1 226 ? -8.936 61.899 47.568 1.00 65.12 250 SER A N 1
ATOM 1773 C CA . SER A 1 226 ? -9.261 61.559 48.949 1.00 67.08 250 SER A CA 1
ATOM 1774 C C . SER A 1 226 ? -9.078 60.056 49.304 1.00 73.65 250 SER A C 1
ATOM 1775 O O . SER A 1 226 ? -9.118 59.714 50.483 1.00 74.92 250 SER A O 1
ATOM 1778 N N . ILE A 1 227 ? -8.850 59.185 48.308 1.00 69.91 251 ILE A N 1
ATOM 1779 C CA . ILE A 1 227 ? -8.614 57.760 48.529 1.00 69.91 251 ILE A CA 1
ATOM 1780 C C . ILE A 1 227 ? -7.321 57.604 49.359 1.00 74.75 251 ILE A C 1
ATOM 1781 O O . ILE A 1 227 ? -7.282 56.832 50.326 1.00 76.24 251 ILE A O 1
ATOM 1786 N N . TRP A 1 228 ? -6.285 58.394 49.008 1.00 70.15 252 TRP A N 1
ATOM 1787 C CA . TRP A 1 228 ? -4.967 58.353 49.646 1.00 67.72 252 TRP A CA 1
ATOM 1788 C C . TRP A 1 228 ? -4.856 59.310 50.837 1.00 75.58 252 TRP A C 1
ATOM 1789 O O . TRP A 1 228 ? -3.770 59.350 51.403 1.00 76.51 252 TRP A O 1
ATOM 1800 N N . TRP A 1 229 ? -5.946 60.022 51.275 1.00 74.84 253 TRP A N 1
ATOM 1801 C CA . TRP A 1 229 ? -5.865 60.901 52.463 1.00 75.85 253 TRP A CA 1
ATOM 1802 C C . TRP A 1 229 ? -5.742 60.098 53.723 1.00 81.31 253 TRP A C 1
ATOM 1803 O O . TRP A 1 229 ? -6.447 59.087 53.893 1.00 80.76 253 TRP A O 1
ATOM 1814 N N . THR A 1 230 ? -4.857 60.572 54.615 1.00 79.28 254 THR A N 1
ATOM 1815 C CA . THR A 1 230 ? -4.621 59.984 55.942 1.00 80.90 254 THR A CA 1
ATOM 1816 C C . THR A 1 230 ? -5.873 60.199 56.796 1.00 84.91 254 THR A C 1
ATOM 1817 O O . THR A 1 230 ? -6.203 59.321 57.591 1.00 86.87 254 THR A O 1
ATOM 1821 N N . THR A 1 231 ? -6.633 61.303 56.545 1.00 78.95 255 THR A N 1
ATOM 1822 C CA . THR A 1 231 ? -7.912 61.590 57.214 1.00 79.03 255 THR A CA 1
ATOM 1823 C C . THR A 1 231 ? -9.069 60.765 56.601 1.00 84.82 255 THR A C 1
ATOM 1824 O O . THR A 1 231 ? -10.228 60.962 56.963 1.00 87.42 255 THR A O 1
ATOM 1828 N N . ASN A 1 232 ? -8.769 59.869 55.661 1.00 80.77 256 ASN A N 1
ATOM 1829 C CA . ASN A 1 232 ? -9.779 59.025 55.019 1.00 80.93 256 ASN A CA 1
ATOM 1830 C C . ASN A 1 232 ? -9.264 57.592 54.910 1.00 83.57 256 ASN A C 1
ATOM 1831 O O . ASN A 1 232 ? -9.791 56.799 54.118 1.00 82.09 256 ASN A O 1
ATOM 1836 N N . LYS A 1 233 ? -8.264 57.248 55.764 1.00 80.13 257 LYS A N 1
ATOM 1837 C CA . LYS A 1 233 ? -7.588 55.950 55.833 1.00 79.78 257 LYS A CA 1
ATOM 1838 C C . LYS A 1 233 ? -8.574 54.779 56.070 1.00 85.42 257 LYS A C 1
ATOM 1839 O O . LYS A 1 233 ? -8.189 53.624 55.868 1.00 85.50 257 LYS A O 1
ATOM 1841 N N . ASP A 1 234 ? -9.849 55.086 56.437 1.00 82.81 258 ASP A N 1
ATOM 1842 C CA . ASP A 1 234 ? -10.906 54.123 56.744 1.00 84.16 258 ASP A CA 1
ATOM 1843 C C . ASP A 1 234 ? -11.963 53.962 55.628 1.00 87.55 258 ASP A C 1
ATOM 1844 O O . ASP A 1 234 ? -13.026 53.385 55.894 1.00 88.78 258 ASP A O 1
ATOM 1846 N N . ASN A 1 235 ? -11.664 54.406 54.389 1.00 82.39 259 ASN A N 1
ATOM 1847 C CA . ASN A 1 235 ? -12.609 54.309 53.266 1.00 82.22 259 ASN A CA 1
ATOM 1848 C C . ASN A 1 235 ? -12.781 52.839 52.800 1.00 85.01 259 ASN A C 1
ATOM 1849 O O . ASN A 1 235 ? -11.908 52.002 53.054 1.00 82.66 259 ASN A O 1
ATOM 1854 N N . LYS A 1 236 ? -13.913 52.542 52.118 1.00 83.41 260 LYS A N 1
ATOM 1855 C CA . LYS A 1 236 ? -14.285 51.187 51.681 1.00 84.00 260 LYS A CA 1
ATOM 1856 C C . LYS A 1 236 ? -13.583 50.730 50.383 1.00 84.79 260 LYS A C 1
ATOM 1857 O O . LYS A 1 236 ? -13.859 49.619 49.917 1.00 84.92 260 LYS A O 1
ATOM 1859 N N . GLU A 1 237 ? -12.675 51.553 49.817 1.00 78.84 261 GLU A N 1
ATOM 1860 C CA . GLU A 1 237 ? -11.924 51.196 48.604 1.00 76.27 261 GLU A CA 1
ATOM 1861 C C . GLU A 1 237 ? -10.600 50.491 48.956 1.00 78.14 261 GLU A C 1
ATOM 1862 O O . GLU A 1 237 ? -10.133 49.648 48.188 1.00 79.24 261 GLU A O 1
ATOM 1868 N N . ILE A 1 238 ? -10.001 50.836 50.100 1.00 71.78 262 ILE A N 1
ATOM 1869 C CA . ILE A 1 238 ? -8.739 50.250 50.549 1.00 69.86 262 ILE A CA 1
ATOM 1870 C C . ILE A 1 238 ? -8.931 48.760 50.883 1.00 76.20 262 ILE A C 1
ATOM 1871 O O . ILE A 1 238 ? -9.802 48.420 51.676 1.00 77.53 262 ILE A O 1
ATOM 1876 N N . ILE A 1 239 ? -8.132 47.877 50.257 1.00 73.03 263 ILE A N 1
ATOM 1877 C CA . ILE A 1 239 ? -8.171 46.438 50.541 1.00 73.61 263 ILE A CA 1
ATOM 1878 C C . ILE A 1 239 ? -6.943 46.107 51.426 1.00 79.40 263 ILE A C 1
ATOM 1879 O O . ILE A 1 239 ? -7.099 45.443 52.441 1.00 82.41 263 ILE A O 1
ATOM 1884 N N . PHE A 1 240 ? -5.749 46.592 51.057 1.00 74.21 264 PHE A N 1
ATOM 1885 C CA . PHE A 1 240 ? -4.506 46.414 51.819 1.00 73.30 264 PHE A CA 1
ATOM 1886 C C . PHE A 1 240 ? -3.599 47.614 51.613 1.00 77.26 264 PHE A C 1
ATOM 1887 O O . PHE A 1 240 ? -3.358 48.024 50.469 1.00 76.10 264 PHE A O 1
ATOM 1895 N N . ASP A 1 241 ? -3.099 48.175 52.722 1.00 74.74 265 ASP A N 1
ATOM 1896 C CA . ASP A 1 241 ? -2.207 49.328 52.693 1.00 74.13 265 ASP A CA 1
ATOM 1897 C C . ASP A 1 241 ? -1.141 49.278 53.799 1.00 78.07 265 ASP A C 1
ATOM 1898 O O . ASP A 1 241 ? -1.186 48.431 54.685 1.00 78.36 265 ASP A O 1
ATOM 1903 N N . VAL A 1 242 ? -0.182 50.206 53.713 1.00 75.45 266 VAL A N 1
ATOM 1904 C CA . VAL A 1 242 ? 0.901 50.459 54.666 1.00 76.06 266 VAL A CA 1
ATOM 1905 C C . VAL A 1 242 ? 1.051 51.980 54.784 1.00 82.81 266 VAL A C 1
ATOM 1906 O O . VAL A 1 242 ? 0.995 52.687 53.766 1.00 80.61 266 VAL A O 1
ATOM 1910 N N . GLN A 1 243 ? 1.152 52.490 56.028 1.00 83.70 267 GLN A N 1
ATOM 1911 C CA . GLN A 1 243 ? 1.377 53.915 56.276 1.00 84.11 267 GLN A CA 1
ATOM 1912 C C . GLN A 1 243 ? 2.886 54.042 56.351 1.00 89.98 267 GLN A C 1
ATOM 1913 O O . GLN A 1 243 ? 3.489 53.676 57.357 1.00 90.79 267 GLN A O 1
ATOM 1915 N N . TYR A 1 244 ? 3.502 54.384 55.222 1.00 87.35 268 TYR A N 1
ATOM 1916 C CA . TYR A 1 244 ? 4.955 54.445 55.074 1.00 87.21 268 TYR A CA 1
ATOM 1917 C C . TYR A 1 244 ? 5.502 55.797 55.505 1.00 94.53 268 TYR A C 1
ATOM 1918 O O . TYR A 1 244 ? 5.220 56.815 54.879 1.00 92.98 268 TYR A O 1
ATOM 1927 N N . LYS A 1 245 ? 6.265 55.794 56.603 1.00 95.21 269 LYS A N 1
ATOM 1928 C CA . LYS A 1 245 ? 6.936 56.971 57.144 1.00 96.72 269 LYS A CA 1
ATOM 1929 C C . LYS A 1 245 ? 8.418 56.626 57.235 1.00 105.28 269 LYS A C 1
ATOM 1930 O O . LYS A 1 245 ? 8.831 55.945 58.173 1.00 106.70 269 LYS A O 1
ATOM 1932 N N . SER A 1 246 ? 9.181 56.950 56.166 1.00 103.68 270 SER A N 1
ATOM 1933 C CA . SER A 1 246 ? 10.620 56.666 56.052 1.00 103.88 270 SER A CA 1
ATOM 1934 C C . SER A 1 246 ? 11.413 57.477 57.073 1.00 111.49 270 SER A C 1
ATOM 1935 O O . SER A 1 246 ? 11.074 58.657 57.305 1.00 110.26 270 SER A O 1
ATOM 1938 N N . PRO A 1 247 ? 12.480 56.868 57.677 1.00 110.95 271 PRO A N 1
ATOM 1939 C CA . PRO A 1 247 ? 13.273 57.625 58.672 1.00 111.67 271 PRO A CA 1
ATOM 1940 C C . PRO A 1 247 ? 13.931 58.888 58.059 1.00 114.82 271 PRO A C 1
ATOM 1941 O O . PRO A 1 247 ? 13.696 60.005 58.551 1.00 115.20 271 PRO A O 1
ATOM 1945 N N . ASP A 1 248 ? 14.676 58.712 56.933 1.00 107.64 272 ASP A N 1
ATOM 1946 C CA . ASP A 1 248 ? 15.416 59.790 56.305 1.00 105.74 272 ASP A CA 1
ATOM 1947 C C . ASP A 1 248 ? 14.689 60.535 55.235 1.00 105.99 272 ASP A C 1
ATOM 1948 O O . ASP A 1 248 ? 13.912 59.965 54.480 1.00 105.10 272 ASP A O 1
ATOM 1953 N N . VAL A 1 249 ? 15.024 61.834 55.144 1.00 100.72 273 VAL A N 1
ATOM 1954 C CA . VAL A 1 249 ? 14.532 62.826 54.181 1.00 99.16 273 VAL A CA 1
ATOM 1955 C C . VAL A 1 249 ? 14.895 62.400 52.746 1.00 100.03 273 VAL A C 1
ATOM 1956 O O . VAL A 1 249 ? 14.205 62.771 51.789 1.00 99.44 273 VAL A O 1
ATOM 1960 N N . TYR A 1 250 ? 15.988 61.630 52.616 1.00 92.53 274 TYR A N 1
ATOM 1961 C CA . TYR A 1 250 ? 16.514 61.180 51.342 1.00 89.44 274 TYR A CA 1
ATOM 1962 C C . TYR A 1 250 ? 15.749 59.976 50.806 1.00 86.84 274 TYR A C 1
ATOM 1963 O O . TYR A 1 250 ? 15.898 59.657 49.632 1.00 86.22 274 TYR A O 1
ATOM 1972 N N . ASN A 1 251 ? 14.921 59.328 51.643 1.00 78.68 275 ASN A N 1
ATOM 1973 C CA . ASN A 1 251 ? 14.161 58.152 51.230 1.00 75.36 275 ASN A CA 1
ATOM 1974 C C . ASN A 1 251 ? 12.640 58.301 51.478 1.00 71.36 275 ASN A C 1
ATOM 1975 O O . ASN A 1 251 ? 11.863 57.422 51.078 1.00 67.97 275 ASN A O 1
ATOM 1980 N N . ASN A 1 252 ? 12.227 59.445 52.076 1.00 64.70 276 ASN A N 1
ATOM 1981 C CA . ASN A 1 252 ? 10.837 59.790 52.388 1.00 62.15 276 ASN A CA 1
ATOM 1982 C C . ASN A 1 252 ? 10.077 59.975 51.091 1.00 62.86 276 ASN A C 1
ATOM 1983 O O . ASN A 1 252 ? 10.361 60.901 50.328 1.00 63.55 276 ASN A O 1
ATOM 2004 N N . VAL A 1 255 ? 8.693 63.689 50.332 1.00 54.33 279 VAL A N 1
ATOM 2005 C CA . VAL A 1 255 ? 9.714 64.694 50.065 1.00 53.57 279 VAL A CA 1
ATOM 2006 C C . VAL A 1 255 ? 10.424 64.384 48.751 1.00 59.87 279 VAL A C 1
ATOM 2007 O O . VAL A 1 255 ? 10.623 65.298 47.942 1.00 62.38 279 VAL A O 1
ATOM 2011 N N . CYS A 1 256 ? 10.716 63.110 48.489 1.00 56.56 280 CYS A N 1
ATOM 2012 C CA . CYS A 1 256 ? 11.379 62.655 47.258 1.00 56.77 280 CYS A CA 1
ATOM 2013 C C . CYS A 1 256 ? 10.611 62.972 46.017 1.00 58.30 280 CYS A C 1
ATOM 2014 O O . CYS A 1 256 ? 11.245 63.096 44.979 1.00 57.33 280 CYS A O 1
ATOM 2017 N N . ASN A 1 257 ? 9.264 63.002 46.085 1.00 54.45 281 ASN A N 1
ATOM 2018 C CA . ASN A 1 257 ? 8.428 63.211 44.912 1.00 52.85 281 ASN A CA 1
ATOM 2019 C C . ASN A 1 257 ? 7.660 64.541 44.959 1.00 55.04 281 ASN A C 1
ATOM 2020 O O . ASN A 1 257 ? 6.837 64.817 44.075 1.00 57.56 281 ASN A O 1
ATOM 2033 N N . VAL A 1 259 ? 7.298 68.762 44.650 1.00 50.30 283 VAL A N 1
ATOM 2034 C CA . VAL A 1 259 ? 7.772 69.861 43.803 1.00 49.55 283 VAL A CA 1
ATOM 2035 C C . VAL A 1 259 ? 8.912 70.535 44.562 1.00 57.97 283 VAL A C 1
ATOM 2036 O O . VAL A 1 259 ? 8.781 70.797 45.770 1.00 59.28 283 VAL A O 1
ATOM 2040 N N . THR A 1 260 ? 10.056 70.745 43.892 1.00 55.53 284 THR A N 1
ATOM 2041 C CA . THR A 1 260 ? 11.192 71.294 44.604 1.00 55.96 284 THR A CA 1
ATOM 2042 C C . THR A 1 260 ? 10.991 72.794 44.857 1.00 60.63 284 THR A C 1
ATOM 2043 O O . THR A 1 260 ? 10.852 73.199 46.023 1.00 60.50 284 THR A O 1
ATOM 2047 N N . TYR A 1 261 ? 10.932 73.579 43.773 1.00 55.54 285 TYR A N 1
ATOM 2048 C CA . TYR A 1 261 ? 10.904 75.029 43.799 1.00 56.17 285 TYR A CA 1
ATOM 2049 C C . TYR A 1 261 ? 9.499 75.583 43.930 1.00 62.04 285 TYR A C 1
ATOM 2050 O O . TYR A 1 261 ? 8.809 75.935 42.962 1.00 62.04 285 TYR A O 1
ATOM 2059 N N . ILE A 1 262 ? 9.117 75.664 45.199 1.00 59.17 286 ILE A N 1
ATOM 2060 C CA . ILE A 1 262 ? 7.858 76.108 45.780 1.00 58.91 286 ILE A CA 1
ATOM 2061 C C . ILE A 1 262 ? 8.303 77.066 46.899 1.00 63.21 286 ILE A C 1
ATOM 2062 O O . ILE A 1 262 ? 7.539 77.432 47.796 1.00 63.99 286 ILE A O 1
ATOM 2067 N N . ASN A 1 263 ? 9.555 77.558 46.755 1.00 59.33 287 ASN A N 1
ATOM 2068 C CA . ASN A 1 263 ? 10.271 78.362 47.758 1.00 60.01 287 ASN A CA 1
ATOM 2069 C C . ASN A 1 263 ? 9.921 79.868 47.756 1.00 66.67 287 ASN A C 1
ATOM 2070 O O . ASN A 1 263 ? 10.434 80.624 48.589 1.00 65.63 287 ASN A O 1
ATOM 2075 N N . ASP A 1 264 ? 8.977 80.273 46.894 1.00 65.65 288 ASP A N 1
ATOM 2076 C CA . ASP A 1 264 ? 8.447 81.637 46.858 1.00 67.17 288 ASP A CA 1
ATOM 2077 C C . ASP A 1 264 ? 7.555 81.856 48.101 1.00 72.27 288 ASP A C 1
ATOM 2078 O O . ASP A 1 264 ? 7.538 82.952 48.654 1.00 74.51 288 ASP A O 1
ATOM 2083 N N . LYS A 1 265 ? 6.875 80.773 48.557 1.00 66.41 289 LYS A N 1
ATOM 2084 C CA . LYS A 1 265 ? 5.990 80.720 49.722 1.00 65.54 289 LYS A CA 1
ATOM 2085 C C . LYS A 1 265 ? 6.489 79.696 50.770 1.00 66.37 289 LYS A C 1
ATOM 2086 O O . LYS A 1 265 ? 6.339 79.928 51.969 1.00 65.78 289 LYS A O 1
ATOM 2092 N N . TYR A 1 266 ? 7.054 78.560 50.321 1.00 61.30 290 TYR A N 1
ATOM 2093 C CA . TYR A 1 266 ? 7.441 77.497 51.250 1.00 60.25 290 TYR A CA 1
ATOM 2094 C C . TYR A 1 266 ? 8.955 77.226 51.295 1.00 66.11 290 TYR A C 1
ATOM 2095 O O . TYR A 1 266 ? 9.633 77.878 52.087 1.00 68.81 290 TYR A O 1
ATOM 2104 N N . GLY A 1 267 ? 9.463 76.281 50.509 1.00 59.81 291 GLY A N 1
ATOM 2105 C CA . GLY A 1 267 ? 10.885 75.960 50.504 1.00 59.17 291 GLY A CA 1
ATOM 2106 C C . GLY A 1 267 ? 11.305 75.058 49.367 1.00 63.77 291 GLY A C 1
ATOM 2107 O O . GLY A 1 267 ? 10.482 74.713 48.510 1.00 65.23 291 GLY A O 1
ATOM 2108 N N . ASP A 1 268 ? 12.572 74.616 49.393 1.00 59.15 292 ASP A N 1
ATOM 2109 C CA . ASP A 1 268 ? 13.138 73.729 48.374 1.00 58.72 292 ASP A CA 1
ATOM 2110 C C . ASP A 1 268 ? 13.542 72.359 48.943 1.00 61.75 292 ASP A C 1
ATOM 2111 O O . ASP A 1 268 ? 14.433 71.668 48.397 1.00 62.91 292 ASP A O 1
ATOM 2116 N N . ARG A 1 269 ? 12.810 71.933 49.975 1.00 56.36 293 ARG A N 1
ATOM 2117 C CA . ARG A 1 269 ? 13.023 70.666 50.667 1.00 55.80 293 ARG A CA 1
ATOM 2118 C C . ARG A 1 269 ? 12.778 69.444 49.731 1.00 59.48 293 ARG A C 1
ATOM 2119 O O . ARG A 1 269 ? 13.468 68.438 49.893 1.00 60.67 293 ARG A O 1
ATOM 2127 N N . GLY A 1 270 ? 11.857 69.540 48.777 1.00 54.67 294 GLY A N 1
ATOM 2128 C CA . GLY A 1 270 ? 11.575 68.435 47.862 1.00 55.35 294 GLY A CA 1
ATOM 2129 C C . GLY A 1 270 ? 12.721 68.072 46.920 1.00 64.71 294 GLY A C 1
ATOM 2130 O O . GLY A 1 270 ? 13.739 68.793 46.853 1.00 67.06 294 GLY A O 1
ATOM 2131 N N . TRP A 1 271 ? 12.578 66.912 46.220 1.00 61.31 295 TRP A N 1
ATOM 2132 C CA . TRP A 1 271 ? 13.567 66.402 45.261 1.00 61.24 295 TRP A CA 1
ATOM 2133 C C . TRP A 1 271 ? 12.968 66.151 43.857 1.00 56.86 295 TRP A C 1
ATOM 2134 O O . TRP A 1 271 ? 13.660 65.640 42.980 1.00 54.60 295 TRP A O 1
ATOM 2145 N N . GLY A 1 272 ? 11.711 66.522 43.650 1.00 50.48 296 GLY A N 1
ATOM 2146 C CA . GLY A 1 272 ? 11.038 66.388 42.365 1.00 49.78 296 GLY A CA 1
ATOM 2147 C C . GLY A 1 272 ? 10.494 64.999 42.116 1.00 56.30 296 GLY A C 1
ATOM 2148 O O . GLY A 1 272 ? 9.273 64.824 41.944 1.00 58.90 296 GLY A O 1
ATOM 2149 N N . GLY A 1 273 ? 11.415 64.027 42.050 1.00 50.34 297 GLY A N 1
ATOM 2150 C CA . GLY A 1 273 ? 11.135 62.609 41.869 1.00 48.67 297 GLY A CA 1
ATOM 2151 C C . GLY A 1 273 ? 10.439 62.281 40.579 1.00 53.11 297 GLY A C 1
ATOM 2152 O O . GLY A 1 273 ? 10.936 62.589 39.497 1.00 53.56 297 GLY A O 1
ATOM 2153 N N . LEU A 1 274 ? 9.277 61.652 40.691 1.00 49.11 298 LEU A N 1
ATOM 2154 C CA . LEU A 1 274 ? 8.462 61.266 39.548 1.00 47.91 298 LEU A CA 1
ATOM 2155 C C . LEU A 1 274 ? 8.176 62.489 38.698 1.00 55.33 298 LEU A C 1
ATOM 2156 O O . LEU A 1 274 ? 7.912 63.563 39.253 1.00 58.55 298 LEU A O 1
ATOM 2161 N N . GLY A 1 275 ? 8.347 62.328 37.387 1.00 49.75 299 GLY A N 1
ATOM 2162 C CA . GLY A 1 275 ? 8.124 63.357 36.391 1.00 49.40 299 GLY A CA 1
ATOM 2163 C C . GLY A 1 275 ? 7.179 62.821 35.332 1.00 55.59 299 GLY A C 1
ATOM 2164 O O . GLY A 1 275 ? 7.625 62.232 34.337 1.00 56.23 299 GLY A O 1
ATOM 2165 N N . PRO A 1 276 ? 5.849 62.965 35.526 1.00 51.62 300 PRO A N 1
ATOM 2166 C CA . PRO A 1 276 ? 4.910 62.460 34.522 1.00 52.60 300 PRO A CA 1
ATOM 2167 C C . PRO A 1 276 ? 5.313 62.936 33.123 1.00 59.11 300 PRO A C 1
ATOM 2168 O O . PRO A 1 276 ? 5.754 64.083 32.961 1.00 58.23 300 PRO A O 1
ATOM 2172 N N . THR A 1 277 ? 5.259 62.024 32.149 1.00 54.97 301 THR A N 1
ATOM 2173 C CA . THR A 1 277 ? 5.662 62.301 30.785 1.00 53.82 301 THR A CA 1
ATOM 2174 C C . THR A 1 277 ? 4.528 62.935 30.023 1.00 60.55 301 THR A C 1
ATOM 2175 O O . THR A 1 277 ? 3.363 62.702 30.376 1.00 62.53 301 THR A O 1
ATOM 2179 N N . GLN A 1 278 ? 4.851 63.642 28.907 1.00 54.44 302 GLN A N 1
ATOM 2180 C CA . GLN A 1 278 ? 3.841 64.174 28.018 1.00 54.02 302 GLN A CA 1
ATOM 2181 C C . GLN A 1 278 ? 3.001 63.035 27.496 1.00 60.18 302 GLN A C 1
ATOM 2182 O O . GLN A 1 278 ? 1.786 63.174 27.389 1.00 62.66 302 GLN A O 1
ATOM 2188 N N . GLU A 1 279 ? 3.640 61.889 27.208 1.00 57.04 303 GLU A N 1
ATOM 2189 C CA . GLU A 1 279 ? 2.990 60.665 26.725 1.00 56.89 303 GLU A CA 1
ATOM 2190 C C . GLU A 1 279 ? 1.840 60.257 27.631 1.00 60.69 303 GLU A C 1
ATOM 2191 O O . GLU A 1 279 ? 0.773 59.922 27.116 1.00 62.88 303 GLU A O 1
ATOM 2197 N N . LEU A 1 280 ? 2.040 60.332 28.976 1.00 54.17 304 LEU A N 1
ATOM 2198 C CA . LEU A 1 280 ? 0.988 60.028 29.933 1.00 53.00 304 LEU A CA 1
ATOM 2199 C C . LEU A 1 280 ? -0.037 61.143 29.960 1.00 60.14 304 LEU A C 1
ATOM 2200 O O . LEU A 1 280 ? -1.232 60.842 29.980 1.00 63.42 304 LEU A O 1
ATOM 2205 N N . ILE A 1 281 ? 0.406 62.421 29.936 1.00 55.01 305 ILE A N 1
ATOM 2206 C CA . ILE A 1 281 ? -0.517 63.560 29.965 1.00 55.25 305 ILE A CA 1
ATOM 2207 C C . ILE A 1 281 ? -1.484 63.463 28.781 1.00 63.35 305 ILE A C 1
ATOM 2208 O O . ILE A 1 281 ? -2.699 63.653 28.957 1.00 64.44 305 ILE A O 1
ATOM 2213 N N . ASP A 1 282 ? -0.951 63.072 27.603 1.00 60.63 306 ASP A N 1
ATOM 2214 C CA . ASP A 1 282 ? -1.704 62.911 26.362 1.00 60.51 306 ASP A CA 1
ATOM 2215 C C . ASP A 1 282 ? -2.800 61.826 26.480 1.00 66.44 306 ASP A C 1
ATOM 2216 O O . ASP A 1 282 ? -3.823 61.907 25.775 1.00 68.93 306 ASP A O 1
ATOM 2221 N N . ALA A 1 283 ? -2.586 60.829 27.373 1.00 59.42 307 ALA A N 1
ATOM 2222 C CA . ALA A 1 283 ? -3.480 59.690 27.558 1.00 59.20 307 ALA A CA 1
ATOM 2223 C C . ALA A 1 283 ? -4.740 60.021 28.416 1.00 62.13 307 ALA A C 1
ATOM 2224 O O . ALA A 1 283 ? -5.721 59.270 28.383 1.00 60.72 307 ALA A O 1
ATOM 2226 N N . PHE A 1 284 ? -4.725 61.146 29.159 1.00 59.28 308 PHE A N 1
ATOM 2227 C CA . PHE A 1 284 ? -5.880 61.568 29.954 1.00 59.78 308 PHE A CA 1
ATOM 2228 C C . PHE A 1 284 ? -6.922 62.158 29.038 1.00 70.64 308 PHE A C 1
ATOM 2229 O O . PHE A 1 284 ? -6.634 63.089 28.270 1.00 73.43 308 PHE A O 1
ATOM 2237 N N . GLU A 1 285 ? -8.119 61.571 29.057 1.00 68.01 309 GLU A N 1
ATOM 2238 C CA . GLU A 1 285 ? -9.229 62.013 28.203 1.00 67.52 309 GLU A CA 1
ATOM 2239 C C . GLU A 1 285 ? -9.853 63.296 28.706 1.00 69.57 309 GLU A C 1
ATOM 2240 O O . GLU A 1 285 ? -9.693 63.656 29.884 1.00 68.07 309 GLU A O 1
ATOM 2254 N N . ALA A 1 287 ? -13.205 65.491 29.923 1.00 70.14 311 ALA A N 1
ATOM 2255 C CA . ALA A 1 287 ? -14.254 65.126 30.901 1.00 71.72 311 ALA A CA 1
ATOM 2256 C C . ALA A 1 287 ? -15.446 64.347 30.286 1.00 76.84 311 ALA A C 1
ATOM 2257 O O . ALA A 1 287 ? -16.057 63.524 30.983 1.00 78.18 311 ALA A O 1
ATOM 2259 N N . ASP A 1 288 ? -15.734 64.590 28.979 1.00 72.51 312 ASP A N 1
ATOM 2260 C CA . ASP A 1 288 ? -16.800 63.957 28.200 1.00 73.31 312 ASP A CA 1
ATOM 2261 C C . ASP A 1 288 ? -16.327 62.679 27.437 1.00 77.73 312 ASP A C 1
ATOM 2262 O O . ASP A 1 288 ? -17.017 62.215 26.536 1.00 78.55 312 ASP A O 1
ATOM 2267 N N . GLY A 1 289 ? -15.173 62.127 27.804 1.00 73.98 313 GLY A N 1
ATOM 2268 C CA . GLY A 1 289 ? -14.647 60.918 27.167 1.00 74.03 313 GLY A CA 1
ATOM 2269 C C . GLY A 1 289 ? -14.101 61.102 25.758 1.00 75.90 313 GLY A C 1
ATOM 2270 O O . GLY A 1 289 ? -13.883 60.119 25.044 1.00 76.61 313 GLY A O 1
ATOM 2271 N N . THR A 1 290 ? -13.858 62.366 25.368 1.00 68.93 314 THR A N 1
ATOM 2272 C CA . THR A 1 290 ? -13.309 62.811 24.089 1.00 67.06 314 THR A CA 1
ATOM 2273 C C . THR A 1 290 ? -11.793 62.773 24.210 1.00 69.83 314 THR A C 1
ATOM 2274 O O . THR A 1 290 ? -11.282 63.005 25.311 1.00 67.29 314 THR A O 1
ATOM 2278 N N . PRO A 1 291 ? -11.028 62.505 23.123 1.00 68.21 315 PRO A N 1
ATOM 2279 C CA . PRO A 1 291 ? -9.564 62.564 23.260 1.00 66.79 315 PRO A CA 1
ATOM 2280 C C . PRO A 1 291 ? -9.077 64.005 23.344 1.00 68.29 315 PRO A C 1
ATOM 2281 O O . PRO A 1 291 ? -9.662 64.915 22.725 1.00 68.63 315 PRO A O 1
ATOM 2285 N N . ALA A 1 292 ? -8.017 64.202 24.122 1.00 61.77 316 ALA A N 1
ATOM 2286 C CA . ALA A 1 292 ? -7.378 65.487 24.266 1.00 60.74 316 ALA A CA 1
ATOM 2287 C C . ALA A 1 292 ? -6.424 65.714 23.075 1.00 65.32 316 ALA A C 1
ATOM 2288 O O . ALA A 1 292 ? -6.060 64.747 22.376 1.00 63.72 316 ALA A O 1
ATOM 2290 N N . THR A 1 293 ? -5.971 66.971 22.865 1.00 62.21 317 THR A N 1
ATOM 2291 C CA . THR A 1 293 ? -4.953 67.234 21.849 1.00 61.06 317 THR A CA 1
ATOM 2292 C C . THR A 1 293 ? -3.667 66.522 22.312 1.00 64.30 317 THR A C 1
ATOM 2293 O O . THR A 1 293 ? -3.359 66.516 23.501 1.00 64.81 317 THR A O 1
ATOM 2297 N N . GLN A 1 294 ? -2.974 65.863 21.391 1.00 60.50 318 GLN A N 1
ATOM 2298 C CA . GLN A 1 294 ? -1.719 65.150 21.660 1.00 58.16 318 GLN A CA 1
ATOM 2299 C C . GLN A 1 294 ? -0.554 66.080 21.389 1.00 62.98 318 GLN A C 1
ATOM 2300 O O . GLN A 1 294 ? -0.496 66.683 20.307 1.00 63.73 318 GLN A O 1
ATOM 2306 N N . TYR A 1 295 ? 0.388 66.198 22.346 1.00 58.82 319 TYR A N 1
ATOM 2307 C CA . TYR A 1 295 ? 1.513 67.119 22.159 1.00 58.29 319 TYR A CA 1
ATOM 2308 C C . TYR A 1 295 ? 2.870 66.447 22.061 1.00 64.05 319 TYR A C 1
ATOM 2309 O O . TYR A 1 295 ? 3.815 67.107 21.630 1.00 64.68 319 TYR A O 1
ATOM 2318 N N . SER A 1 296 ? 2.996 65.165 22.441 1.00 60.99 320 SER A N 1
ATOM 2319 C CA . SER A 1 296 ? 4.305 64.500 22.457 1.00 61.12 320 SER A CA 1
ATOM 2320 C C . SER A 1 296 ? 5.075 64.574 21.148 1.00 68.33 320 SER A C 1
ATOM 2321 O O . SER A 1 296 ? 6.299 64.746 21.183 1.00 69.03 320 SER A O 1
ATOM 2324 N N . GLN A 1 297 ? 4.382 64.451 19.995 1.00 64.64 321 GLN A N 1
ATOM 2325 C CA . GLN A 1 297 ? 5.085 64.434 18.706 1.00 63.10 321 GLN A CA 1
ATOM 2326 C C . GLN A 1 297 ? 5.112 65.814 18.031 1.00 66.55 321 GLN A C 1
ATOM 2327 O O . GLN A 1 297 ? 5.448 65.922 16.853 1.00 69.07 321 GLN A O 1
ATOM 2333 N N . ALA A 1 298 ? 4.819 66.875 18.786 1.00 60.52 322 ALA A N 1
ATOM 2334 C CA . ALA A 1 298 ? 4.847 68.246 18.279 1.00 59.05 322 ALA A CA 1
ATOM 2335 C C . ALA A 1 298 ? 6.249 68.630 17.881 1.00 63.47 322 ALA A C 1
ATOM 2336 O O . ALA A 1 298 ? 7.182 68.198 18.558 1.00 62.32 322 ALA A O 1
ATOM 2338 N N . PRO A 1 299 ? 6.463 69.427 16.801 1.00 63.13 323 PRO A N 1
ATOM 2339 C CA . PRO A 1 299 ? 7.842 69.878 16.495 1.00 62.98 323 PRO A CA 1
ATOM 2340 C C . PRO A 1 299 ? 8.415 70.730 17.651 1.00 67.59 323 PRO A C 1
ATOM 2341 O O . PRO A 1 299 ? 7.674 71.478 18.305 1.00 68.50 323 PRO A O 1
ATOM 2345 N N . ALA A 1 300 ? 9.715 70.587 17.923 1.00 62.99 324 ALA A N 1
ATOM 2346 C CA . ALA A 1 300 ? 10.415 71.273 19.009 1.00 62.50 324 ALA A CA 1
ATOM 2347 C C . ALA A 1 300 ? 10.461 72.813 18.873 1.00 69.46 324 ALA A C 1
ATOM 2348 O O . ALA A 1 300 ? 10.569 73.508 19.889 1.00 71.91 324 ALA A O 1
ATOM 2350 N N . ASP A 1 301 ? 10.385 73.338 17.660 1.00 66.22 325 ASP A N 1
ATOM 2351 C CA . ASP A 1 301 ? 10.412 74.782 17.440 1.00 67.28 325 ASP A CA 1
ATOM 2352 C C . ASP A 1 301 ? 9.029 75.426 17.669 1.00 70.74 325 ASP A C 1
ATOM 2353 O O . ASP A 1 301 ? 8.949 76.658 17.753 1.00 71.47 325 ASP A O 1
ATOM 2358 N N . GLN A 1 302 ? 7.954 74.602 17.781 1.00 65.29 326 GLN A N 1
ATOM 2359 C CA . GLN A 1 302 ? 6.583 75.078 17.960 1.00 64.03 326 GLN A CA 1
ATOM 2360 C C . GLN A 1 302 ? 6.320 75.521 19.388 1.00 67.00 326 GLN A C 1
ATOM 2361 O O . GLN A 1 302 ? 6.600 74.778 20.350 1.00 68.02 326 GLN A O 1
ATOM 2367 N N . VAL A 1 303 ? 5.719 76.719 19.494 1.00 61.55 327 VAL A N 1
ATOM 2368 C CA . VAL A 1 303 ? 5.366 77.404 20.735 1.00 60.62 327 VAL A CA 1
ATOM 2369 C C . VAL A 1 303 ? 3.857 77.382 20.893 1.00 65.95 327 VAL A C 1
ATOM 2370 O O . VAL A 1 303 ? 3.136 77.765 19.977 1.00 65.49 327 VAL A O 1
ATOM 2374 N N . PHE A 1 304 ? 3.387 76.949 22.070 1.00 64.47 328 PHE A N 1
ATOM 2375 C CA . PHE A 1 304 ? 1.964 76.854 22.389 1.00 65.62 328 PHE A CA 1
ATOM 2376 C C . PHE A 1 304 ? 1.598 77.773 23.544 1.00 71.03 328 PHE A C 1
ATOM 2377 O O . PHE A 1 304 ? 2.435 78.022 24.396 1.00 70.64 328 PHE A O 1
ATOM 2385 N N . ASP A 1 305 ? 0.363 78.286 23.563 1.00 68.39 329 ASP A N 1
ATOM 2386 C CA . ASP A 1 305 ? -0.132 79.141 24.630 1.00 68.34 329 ASP A CA 1
ATOM 2387 C C . ASP A 1 305 ? -1.077 78.321 25.431 1.00 73.20 329 ASP A C 1
ATOM 2388 O O . ASP A 1 305 ? -2.064 77.830 24.890 1.00 74.16 329 ASP A O 1
ATOM 2393 N N . ILE A 1 306 ? -0.802 78.196 26.729 1.00 69.71 330 ILE A N 1
ATOM 2394 C CA . ILE A 1 306 ? -1.568 77.411 27.690 1.00 68.30 330 ILE A CA 1
ATOM 2395 C C . ILE A 1 306 ? -3.066 77.804 27.688 1.00 71.80 330 ILE A C 1
ATOM 2396 O O . ILE A 1 306 ? -3.918 76.974 28.035 1.00 71.61 330 ILE A O 1
ATOM 2401 N N . ASN A 1 307 ? -3.374 79.053 27.290 1.00 67.56 331 ASN A N 1
ATOM 2402 C CA . ASN A 1 307 ? -4.729 79.572 27.293 1.00 68.51 331 ASN A CA 1
ATOM 2403 C C . ASN A 1 307 ? -5.397 79.525 25.918 1.00 75.25 331 ASN A C 1
ATOM 2404 O O . ASN A 1 307 ? -6.611 79.337 25.892 1.00 77.37 331 ASN A O 1
ATOM 2409 N N . THR A 1 308 ? -4.651 79.658 24.791 1.00 71.69 332 THR A N 1
ATOM 2410 C CA . THR A 1 308 ? -5.285 79.576 23.465 1.00 73.42 332 THR A CA 1
ATOM 2411 C C . THR A 1 308 ? -5.585 78.089 23.219 1.00 79.11 332 THR A C 1
ATOM 2412 O O . THR A 1 308 ? -6.754 77.729 23.046 1.00 79.47 332 THR A O 1
ATOM 2416 N N . CYS A 1 309 ? -4.555 77.218 23.315 1.00 75.82 333 CYS A N 1
ATOM 2417 C CA . CYS A 1 309 ? -4.761 75.768 23.294 1.00 76.05 333 CYS A CA 1
ATOM 2418 C C . CYS A 1 309 ? -5.248 75.426 24.716 1.00 79.29 333 CYS A C 1
ATOM 2419 O O . CYS A 1 309 ? -5.030 76.228 25.625 1.00 81.92 333 CYS A O 1
ATOM 2422 N N . GLY A 1 310 ? -5.952 74.340 24.940 1.00 72.12 334 GLY A N 1
ATOM 2423 C CA . GLY A 1 310 ? -6.426 74.141 26.316 1.00 69.60 334 GLY A CA 1
ATOM 2424 C C . GLY A 1 310 ? -5.801 72.956 26.992 1.00 68.89 334 GLY A C 1
ATOM 2425 O O . GLY A 1 310 ? -6.505 72.185 27.654 1.00 69.75 334 GLY A O 1
ATOM 2426 N N . ILE A 1 311 ? -4.473 72.807 26.826 1.00 60.71 335 ILE A N 1
ATOM 2427 C CA . ILE A 1 311 ? -3.691 71.654 27.252 1.00 57.54 335 ILE A CA 1
ATOM 2428 C C . ILE A 1 311 ? -4.182 71.107 28.604 1.00 63.58 335 ILE A C 1
ATOM 2429 O O . ILE A 1 311 ? -4.645 69.960 28.627 1.00 65.21 335 ILE A O 1
ATOM 2434 N N . TYR A 1 312 ? -4.209 71.944 29.671 1.00 58.36 336 TYR A N 1
ATOM 2435 C CA . TYR A 1 312 ? -4.580 71.526 31.040 1.00 55.50 336 TYR A CA 1
ATOM 2436 C C . TYR A 1 312 ? -6.048 71.887 31.412 1.00 59.44 336 TYR A C 1
ATOM 2437 O O . TYR A 1 312 ? -6.425 71.796 32.586 1.00 57.12 336 TYR A O 1
ATOM 2446 N N . GLU A 1 313 ? -6.866 72.276 30.405 1.00 57.55 337 GLU A N 1
ATOM 2447 C CA . GLU A 1 313 ? -8.278 72.617 30.582 1.00 58.67 337 GLU A CA 1
ATOM 2448 C C . GLU A 1 313 ? -9.172 71.458 30.139 1.00 62.75 337 GLU A C 1
ATOM 2449 O O . GLU A 1 313 ? -8.828 70.731 29.197 1.00 62.87 337 GLU A O 1
ATOM 2455 N N . GLY A 1 314 ? -10.294 71.304 30.831 1.00 59.59 338 GLY A N 1
ATOM 2456 C CA . GLY A 1 314 ? -11.360 70.359 30.503 1.00 60.43 338 GLY A CA 1
ATOM 2457 C C . GLY A 1 314 ? -11.128 68.870 30.592 1.00 62.53 338 GLY A C 1
ATOM 2458 O O . GLY A 1 314 ? -11.941 68.100 30.075 1.00 62.28 338 GLY A O 1
ATOM 2459 N N . ARG A 1 315 ? -10.055 68.448 31.261 1.00 58.65 339 ARG A N 1
ATOM 2460 C CA . ARG A 1 315 ? -9.738 67.037 31.449 1.00 58.41 339 ARG A CA 1
ATOM 2461 C C . ARG A 1 315 ? -10.632 66.348 32.491 1.00 66.16 339 ARG A C 1
ATOM 2462 O O . ARG A 1 315 ? -11.283 67.020 33.311 1.00 66.61 339 ARG A O 1
ATOM 2470 N N . GLU A 1 316 ? -10.651 64.990 32.446 1.00 64.66 340 GLU A N 1
ATOM 2471 C CA . GLU A 1 316 ? -11.408 64.133 33.363 1.00 66.14 340 GLU A CA 1
ATOM 2472 C C . GLU A 1 316 ? -10.774 64.225 34.797 1.00 71.81 340 GLU A C 1
ATOM 2473 O O . GLU A 1 316 ? -9.579 64.544 34.893 1.00 71.35 340 GLU A O 1
ATOM 2479 N N . PRO A 1 317 ? -11.542 63.987 35.903 1.00 67.31 341 PRO A N 1
ATOM 2480 C CA . PRO A 1 317 ? -10.982 64.187 37.258 1.00 66.05 341 PRO A CA 1
ATOM 2481 C C . PRO A 1 317 ? -9.612 63.553 37.581 1.00 69.84 341 PRO A C 1
ATOM 2482 O O . PRO A 1 317 ? -8.843 64.173 38.327 1.00 68.55 341 PRO A O 1
ATOM 2486 N N . ARG A 1 318 ? -9.292 62.348 37.038 1.00 65.97 342 ARG A N 1
ATOM 2487 C CA . ARG A 1 318 ? -8.027 61.657 37.344 1.00 63.26 342 ARG A CA 1
ATOM 2488 C C . ARG A 1 318 ? -6.822 62.439 36.842 1.00 66.35 342 ARG A C 1
ATOM 2489 O O . ARG A 1 318 ? -5.724 62.261 37.373 1.00 66.20 342 ARG A O 1
ATOM 2497 N N . PHE A 1 319 ? -7.018 63.328 35.851 1.00 61.48 343 PHE A N 1
ATOM 2498 C CA . PHE A 1 319 ? -5.931 64.169 35.364 1.00 58.23 343 PHE A CA 1
ATOM 2499 C C . PHE A 1 319 ? -5.448 65.105 36.477 1.00 60.91 343 PHE A C 1
ATOM 2500 O O . PHE A 1 319 ? -4.264 65.076 36.808 1.00 60.06 343 PHE A O 1
ATOM 2508 N N . TYR A 1 320 ? -6.374 65.896 37.073 1.00 57.42 344 TYR A N 1
ATOM 2509 C CA . TYR A 1 320 ? -6.099 66.874 38.130 1.00 56.66 344 TYR A CA 1
ATOM 2510 C C . TYR A 1 320 ? -5.765 66.179 39.435 1.00 63.30 344 TYR A C 1
ATOM 2511 O O . TYR A 1 320 ? -5.090 66.772 40.283 1.00 65.37 344 TYR A O 1
ATOM 2520 N N . ALA A 1 321 ? -6.166 64.904 39.561 1.00 57.46 345 ALA A N 1
ATOM 2521 C CA . ALA A 1 321 ? -5.902 64.079 40.719 1.00 56.94 345 ALA A CA 1
ATOM 2522 C C . ALA A 1 321 ? -4.504 63.524 40.724 1.00 61.99 345 ALA A C 1
ATOM 2523 O O . ALA A 1 321 ? -3.977 63.254 41.799 1.00 64.54 345 ALA A O 1
ATOM 2525 N N . ASN A 1 322 ? -3.906 63.318 39.552 1.00 56.70 346 ASN A N 1
ATOM 2526 C CA . ASN A 1 322 ? -2.570 62.739 39.411 1.00 55.26 346 ASN A CA 1
ATOM 2527 C C . ASN A 1 322 ? -1.445 63.724 39.055 1.00 58.55 346 ASN A C 1
ATOM 2528 O O . ASN A 1 322 ? -0.285 63.479 39.404 1.00 55.97 346 ASN A O 1
ATOM 2533 N N . ILE A 1 323 ? -1.756 64.752 38.258 1.00 56.51 347 ILE A N 1
ATOM 2534 C CA . ILE A 1 323 ? -0.730 65.627 37.706 1.00 56.76 347 ILE A CA 1
ATOM 2535 C C . ILE A 1 323 ? -0.676 67.036 38.330 1.00 60.09 347 ILE A C 1
ATOM 2536 O O . ILE A 1 323 ? -1.681 67.731 38.398 1.00 61.32 347 ILE A O 1
ATOM 2541 N N . VAL A 1 324 ? 0.539 67.446 38.731 1.00 54.76 348 VAL A N 1
ATOM 2542 C CA . VAL A 1 324 ? 0.941 68.781 39.183 1.00 53.94 348 VAL A CA 1
ATOM 2543 C C . VAL A 1 324 ? 1.604 69.396 37.945 1.00 60.34 348 VAL A C 1
ATOM 2544 O O . VAL A 1 324 ? 2.639 68.905 37.482 1.00 62.50 348 VAL A O 1
ATOM 2548 N N . PHE A 1 325 ? 0.978 70.400 37.361 1.00 54.57 349 PHE A N 1
ATOM 2549 C CA . PHE A 1 325 ? 1.462 71.010 36.134 1.00 52.46 349 PHE A CA 1
ATOM 2550 C C . PHE A 1 325 ? 1.620 72.551 36.324 1.00 60.43 349 PHE A C 1
ATOM 2551 O O . PHE A 1 325 ? 1.388 73.044 37.437 1.00 61.58 349 PHE A O 1
ATOM 2559 N N . HIS A 1 326 ? 2.000 73.310 35.258 1.00 57.32 350 HIS A N 1
ATOM 2560 C CA . HIS A 1 326 ? 2.169 74.767 35.341 1.00 56.56 350 HIS A CA 1
ATOM 2561 C C . HIS A 1 326 ? 0.853 75.417 35.680 1.00 59.36 350 HIS A C 1
ATOM 2562 O O . HIS A 1 326 ? -0.112 75.255 34.936 1.00 59.62 350 HIS A O 1
ATOM 2569 N N . GLY A 1 327 ? 0.814 76.105 36.816 1.00 54.77 351 GLY A N 1
ATOM 2570 C CA . GLY A 1 327 ? -0.387 76.786 37.269 1.00 55.55 351 GLY A CA 1
ATOM 2571 C C . GLY A 1 327 ? -1.219 76.035 38.285 1.00 62.58 351 GLY A C 1
ATOM 2572 O O . GLY A 1 327 ? -2.252 76.560 38.727 1.00 64.09 351 GLY A O 1
ATOM 2573 N N . SER A 1 328 ? -0.789 74.803 38.671 1.00 58.92 352 SER A N 1
ATOM 2574 C CA . SER A 1 328 ? -1.471 74.003 39.697 1.00 58.59 352 SER A CA 1
ATOM 2575 C C . SER A 1 328 ? -1.313 74.629 41.059 1.00 64.27 352 SER A C 1
ATOM 2576 O O . SER A 1 328 ? -0.214 75.044 41.422 1.00 65.35 352 SER A O 1
ATOM 2579 N N . GLN A 1 329 ? -2.389 74.642 41.829 1.00 62.28 353 GLN A N 1
ATOM 2580 C CA . GLN A 1 329 ? -2.384 75.085 43.217 1.00 62.65 353 GLN A CA 1
ATOM 2581 C C . GLN A 1 329 ? -2.337 73.857 44.122 1.00 66.80 353 GLN A C 1
ATOM 2582 O O . GLN A 1 329 ? -3.118 72.908 43.932 1.00 68.58 353 GLN A O 1
ATOM 2588 N N . ILE A 1 330 ? -1.382 73.857 45.064 1.00 58.86 354 ILE A N 1
ATOM 2589 C CA . ILE A 1 330 ? -1.141 72.786 46.030 1.00 56.83 354 ILE A CA 1
ATOM 2590 C C . ILE A 1 330 ? -0.929 73.423 47.411 1.00 63.04 354 ILE A C 1
ATOM 2591 O O . ILE A 1 330 ? -0.694 74.622 47.491 1.00 64.48 354 ILE A O 1
ATOM 2596 N N . PHE A 1 331 ? -1.038 72.621 48.483 1.00 59.80 355 PHE A N 1
ATOM 2597 C CA . PHE A 1 331 ? -0.831 72.975 49.894 1.00 60.73 355 PHE A CA 1
ATOM 2598 C C . PHE A 1 331 ? -1.858 73.995 50.410 1.00 68.65 355 PHE A C 1
ATOM 2599 O O . PHE A 1 331 ? -1.522 74.909 51.187 1.00 68.60 355 PHE A O 1
ATOM 2607 N N . PHE A 1 332 ? -3.131 73.772 50.044 1.00 66.33 356 PHE A N 1
ATOM 2608 C CA . PHE A 1 332 ? -4.272 74.613 50.431 1.00 66.64 356 PHE A CA 1
ATOM 2609 C C . PHE A 1 332 ? -4.404 74.779 51.937 1.00 75.67 356 PHE A C 1
ATOM 2610 O O . PHE A 1 332 ? -4.661 75.893 52.408 1.00 75.46 356 PHE A O 1
ATOM 2618 N N . ASN A 1 333 ? -4.235 73.661 52.693 1.00 75.44 357 ASN A N 1
ATOM 2619 C CA . ASN A 1 333 ? -4.427 73.607 54.145 1.00 76.50 357 ASN A CA 1
ATOM 2620 C C . ASN A 1 333 ? -3.086 73.561 54.936 1.00 81.35 357 ASN A C 1
ATOM 2621 O O . ASN A 1 333 ? -2.994 73.003 56.057 1.00 82.37 357 ASN A O 1
ATOM 2626 N N . ALA A 1 334 ? -2.061 74.193 54.343 1.00 76.30 358 ALA A N 1
ATOM 2627 C CA . ALA A 1 334 ? -0.757 74.431 54.943 1.00 75.34 358 ALA A CA 1
ATOM 2628 C C . ALA A 1 334 ? -0.791 75.849 55.461 1.00 82.22 358 ALA A C 1
ATOM 2629 O O . ALA A 1 334 ? -1.601 76.630 54.963 1.00 81.74 358 ALA A O 1
ATOM 2631 N N . ASP A 1 335 ? 0.052 76.218 56.448 1.00 82.31 359 ASP A N 1
ATOM 2632 C CA . ASP A 1 335 ? 0.106 77.627 56.905 1.00 84.49 359 ASP A CA 1
ATOM 2633 C C . ASP A 1 335 ? 0.517 78.450 55.682 1.00 89.04 359 ASP A C 1
ATOM 2634 O O . ASP A 1 335 ? 1.213 77.904 54.824 1.00 90.57 359 ASP A O 1
ATOM 2639 N N . LYS A 1 336 ? 0.079 79.696 55.537 1.00 83.24 360 LYS A N 1
ATOM 2640 C CA . LYS A 1 336 ? 0.408 80.508 54.330 1.00 80.76 360 LYS A CA 1
ATOM 2641 C C . LYS A 1 336 ? -0.492 80.127 53.107 1.00 80.19 360 LYS A C 1
ATOM 2642 O O . LYS A 1 336 ? -0.519 80.876 52.135 1.00 80.39 360 LYS A O 1
ATOM 2648 N N . GLY A 1 337 ? -1.232 79.018 53.184 1.00 73.00 361 GLY A N 1
ATOM 2649 C CA . GLY A 1 337 ? -2.155 78.595 52.130 1.00 71.51 361 GLY A CA 1
ATOM 2650 C C . GLY A 1 337 ? -1.555 78.090 50.829 1.00 71.34 361 GLY A C 1
ATOM 2651 O O . GLY A 1 337 ? -0.348 77.854 50.736 1.00 69.74 361 GLY A O 1
ATOM 2652 N N . ALA A 1 338 ? -2.413 77.925 49.807 1.00 66.89 362 ALA A N 1
ATOM 2653 C CA . ALA A 1 338 ? -2.032 77.384 48.496 1.00 64.92 362 ALA A CA 1
ATOM 2654 C C . ALA A 1 338 ? -0.937 78.194 47.790 1.00 68.00 362 ALA A C 1
ATOM 2655 O O . ALA A 1 338 ? -0.953 79.430 47.794 1.00 68.84 362 ALA A O 1
ATOM 2657 N N . VAL A 1 339 ? 0.015 77.459 47.204 1.00 61.15 363 VAL A N 1
ATOM 2658 C CA . VAL A 1 339 ? 1.126 77.952 46.402 1.00 59.93 363 VAL A CA 1
ATOM 2659 C C . VAL A 1 339 ? 0.829 77.523 44.947 1.00 64.42 363 VAL A C 1
ATOM 2660 O O . VAL A 1 339 ? 0.249 76.455 44.732 1.00 65.16 363 VAL A O 1
ATOM 2664 N N . THR A 1 340 ? 1.152 78.372 43.961 1.00 60.01 364 THR A N 1
ATOM 2665 C CA . THR A 1 340 ? 0.920 78.040 42.561 1.00 57.93 364 THR A CA 1
ATOM 2666 C C . THR A 1 340 ? 2.224 77.603 41.966 1.00 61.50 364 THR A C 1
ATOM 2667 O O . THR A 1 340 ? 3.227 78.326 42.088 1.00 63.50 364 THR A O 1
ATOM 2671 N N . VAL A 1 341 ? 2.222 76.418 41.323 1.00 56.82 365 VAL A N 1
ATOM 2672 C CA . VAL A 1 341 ? 3.428 75.874 40.685 1.00 56.12 365 VAL A CA 1
ATOM 2673 C C . VAL A 1 341 ? 3.712 76.674 39.414 1.00 60.81 365 VAL A C 1
ATOM 2674 O O . VAL A 1 341 ? 2.813 76.936 38.608 1.00 60.79 365 VAL A O 1
ATOM 2678 N N . ASP A 1 342 ? 4.974 77.069 39.265 1.00 58.53 366 ASP A N 1
ATOM 2679 C CA . ASP A 1 342 ? 5.454 77.866 38.146 1.00 58.82 366 ASP A CA 1
ATOM 2680 C C . ASP A 1 342 ? 6.617 77.149 37.471 1.00 62.95 366 ASP A C 1
ATOM 2681 O O . ASP A 1 342 ? 7.713 77.021 38.035 1.00 62.84 366 ASP A O 1
ATOM 2686 N N . ARG A 1 343 ? 6.363 76.687 36.247 1.00 57.78 367 ARG A N 1
ATOM 2687 C CA . ARG A 1 343 ? 7.344 76.004 35.418 1.00 54.83 367 ARG A CA 1
ATOM 2688 C C . ARG A 1 343 ? 8.206 76.996 34.668 1.00 59.09 367 ARG A C 1
ATOM 2689 O O . ARG A 1 343 ? 9.289 76.622 34.196 1.00 59.17 367 ARG A O 1
ATOM 2697 N N . TYR A 1 344 ? 7.745 78.259 34.555 1.00 55.63 368 TYR A N 1
ATOM 2698 C CA . TYR A 1 344 ? 8.501 79.280 33.843 1.00 56.36 368 TYR A CA 1
ATOM 2699 C C . TYR A 1 344 ? 9.650 79.831 34.719 1.00 65.22 368 TYR A C 1
ATOM 2700 O O . TYR A 1 344 ? 10.807 79.785 34.288 1.00 67.72 368 TYR A O 1
ATOM 2709 N N . LEU A 1 345 ? 9.348 80.342 35.909 1.00 61.87 369 LEU A N 1
ATOM 2710 C CA . LEU A 1 345 ? 10.353 80.972 36.765 1.00 62.34 369 LEU A CA 1
ATOM 2711 C C . LEU A 1 345 ? 10.913 80.100 37.885 1.00 66.34 369 LEU A C 1
ATOM 2712 O O . LEU A 1 345 ? 12.053 80.333 38.315 1.00 68.07 369 LEU A O 1
ATOM 2725 N N . ASP A 1 347 ? 10.040 76.035 39.184 1.00 56.85 371 ASP A N 1
ATOM 2726 C CA . ASP A 1 347 ? 10.430 74.638 39.045 1.00 55.89 371 ASP A CA 1
ATOM 2727 C C . ASP A 1 347 ? 10.670 74.367 37.558 1.00 60.11 371 ASP A C 1
ATOM 2728 O O . ASP A 1 347 ? 9.762 74.059 36.771 1.00 61.62 371 ASP A O 1
ATOM 2733 N N . THR A 1 348 ? 11.937 74.541 37.192 1.00 55.01 372 THR A N 1
ATOM 2734 C CA . THR A 1 348 ? 12.521 74.498 35.851 1.00 53.54 372 THR A CA 1
ATOM 2735 C C . THR A 1 348 ? 13.491 73.314 35.710 1.00 59.15 372 THR A C 1
ATOM 2736 O O . THR A 1 348 ? 14.211 72.992 36.672 1.00 60.62 372 THR A O 1
ATOM 2740 N N . PRO A 1 349 ? 13.547 72.671 34.525 1.00 54.62 373 PRO A N 1
ATOM 2741 C CA . PRO A 1 349 ? 14.473 71.534 34.335 1.00 54.21 373 PRO A CA 1
ATOM 2742 C C . PRO A 1 349 ? 15.958 71.881 34.547 1.00 59.00 373 PRO A C 1
ATOM 2743 O O . PRO A 1 349 ? 16.746 71.020 34.943 1.00 60.69 373 PRO A O 1
ATOM 2747 N N . ASP A 1 350 ? 16.323 73.138 34.311 1.00 55.05 374 ASP A N 1
ATOM 2748 C CA . ASP A 1 350 ? 17.675 73.690 34.420 1.00 55.47 374 ASP A CA 1
ATOM 2749 C C . ASP A 1 350 ? 18.135 73.759 35.856 1.00 60.37 374 ASP A C 1
ATOM 2750 O O . ASP A 1 350 ? 19.338 73.764 36.118 1.00 61.67 374 ASP A O 1
ATOM 2755 N N . LYS A 1 351 ? 17.197 73.794 36.796 1.00 57.00 375 LYS A N 1
ATOM 2756 C CA . LYS A 1 351 ? 17.533 73.812 38.222 1.00 56.62 375 LYS A CA 1
ATOM 2757 C C . LYS A 1 351 ? 17.676 72.369 38.733 1.00 60.27 375 LYS A C 1
ATOM 2758 O O . LYS A 1 351 ? 17.015 71.452 38.235 1.00 61.53 375 LYS A O 1
ATOM 2764 N N . GLY A 1 352 ? 18.552 72.178 39.699 1.00 55.85 376 GLY A N 1
ATOM 2765 C CA . GLY A 1 352 ? 18.796 70.869 40.281 1.00 55.20 376 GLY A CA 1
ATOM 2766 C C . GLY A 1 352 ? 17.573 70.369 41.018 1.00 60.93 376 GLY A C 1
ATOM 2767 O O . GLY A 1 352 ? 16.980 71.100 41.822 1.00 60.59 376 GLY A O 1
ATOM 2768 N N . ASP A 1 353 ? 17.152 69.137 40.682 1.00 57.30 377 ASP A N 1
ATOM 2769 C CA . ASP A 1 353 ? 15.987 68.435 41.233 1.00 55.90 377 ASP A CA 1
ATOM 2770 C C . ASP A 1 353 ? 14.680 69.124 40.861 1.00 58.49 377 ASP A C 1
ATOM 2771 O O . ASP A 1 353 ? 13.635 68.786 41.398 1.00 57.11 377 ASP A O 1
ATOM 2776 N N . GLY A 1 354 ? 14.740 70.028 39.886 1.00 55.61 378 GLY A N 1
ATOM 2777 C CA . GLY A 1 354 ? 13.548 70.619 39.303 1.00 55.61 378 GLY A CA 1
ATOM 2778 C C . GLY A 1 354 ? 13.014 69.592 38.308 1.00 58.38 378 GLY A C 1
ATOM 2779 O O . GLY A 1 354 ? 13.782 68.746 37.833 1.00 59.31 378 GLY A O 1
ATOM 2780 N N . SER A 1 355 ? 11.713 69.650 37.976 1.00 53.21 379 SER A N 1
ATOM 2781 C CA . SER A 1 355 ? 11.064 68.724 37.036 1.00 51.69 379 SER A CA 1
ATOM 2782 C C . SER A 1 355 ? 11.636 68.830 35.635 1.00 55.78 379 SER A C 1
ATOM 2783 O O . SER A 1 355 ? 11.602 69.909 35.002 1.00 56.77 379 SER A O 1
ATOM 2786 N N . LEU A 1 356 ? 12.130 67.686 35.140 1.00 47.56 380 LEU A N 1
ATOM 2787 C CA . LEU A 1 356 ? 12.671 67.634 33.795 1.00 45.13 380 LEU A CA 1
ATOM 2788 C C . LEU A 1 356 ? 11.536 67.553 32.741 1.00 51.49 380 LEU A C 1
ATOM 2789 O O . LEU A 1 356 ? 11.793 67.846 31.570 1.00 51.48 380 LEU A O 1
ATOM 2794 N N . THR A 1 357 ? 10.270 67.188 33.153 1.00 49.47 381 THR A N 1
ATOM 2795 C CA . THR A 1 357 ? 9.152 67.034 32.193 1.00 49.27 381 THR A CA 1
ATOM 2796 C C . THR A 1 357 ? 8.176 68.207 32.192 1.00 53.13 381 THR A C 1
ATOM 2797 O O . THR A 1 357 ? 7.424 68.401 31.222 1.00 53.60 381 THR A O 1
ATOM 2801 N N . GLY A 1 358 ? 8.187 68.965 33.272 1.00 48.14 382 GLY A N 1
ATOM 2802 C CA . GLY A 1 358 ? 7.252 70.064 33.449 1.00 48.00 382 GLY A CA 1
ATOM 2803 C C . GLY A 1 358 ? 6.046 69.619 34.246 1.00 52.72 382 GLY A C 1
ATOM 2804 O O . GLY A 1 358 ? 5.055 70.354 34.322 1.00 54.01 382 GLY A O 1
ATOM 2805 N N . TYR A 1 359 ? 6.126 68.394 34.841 1.00 48.58 383 TYR A N 1
ATOM 2806 C CA . TYR A 1 359 ? 5.092 67.774 35.672 1.00 48.62 383 TYR A CA 1
ATOM 2807 C C . TYR A 1 359 ? 5.687 67.104 36.884 1.00 53.45 383 TYR A C 1
ATOM 2808 O O . TYR A 1 359 ? 6.849 66.695 36.868 1.00 51.86 383 TYR A O 1
ATOM 2817 N N . ASN A 1 360 ? 4.867 66.958 37.929 1.00 52.76 384 ASN A N 1
ATOM 2818 C CA . ASN A 1 360 ? 5.145 66.230 39.179 1.00 52.50 384 ASN A CA 1
ATOM 2819 C C . ASN A 1 360 ? 3.912 65.421 39.515 1.00 57.10 384 ASN A C 1
ATOM 2820 O O . ASN A 1 360 ? 2.823 65.750 39.046 1.00 55.49 384 ASN A O 1
ATOM 2825 N N . VAL A 1 361 ? 4.067 64.386 40.343 1.00 54.98 385 VAL A N 1
ATOM 2826 C CA . VAL A 1 361 ? 2.954 63.540 40.751 1.00 54.95 385 VAL A CA 1
ATOM 2827 C C . VAL A 1 361 ? 2.156 64.230 41.863 1.00 58.60 385 VAL A C 1
ATOM 2828 O O . VAL A 1 361 ? 2.706 65.042 42.626 1.00 59.68 385 VAL A O 1
ATOM 2832 N N . TRP A 1 362 ? 0.846 63.931 41.918 1.00 55.27 386 TRP A N 1
ATOM 2833 C CA . TRP A 1 362 ? -0.047 64.326 42.991 1.00 55.90 386 TRP A CA 1
ATOM 2834 C C . TRP A 1 362 ? -0.432 63.026 43.661 1.00 62.34 386 TRP A C 1
ATOM 2835 O O . TRP A 1 362 ? 0.362 62.502 44.456 1.00 63.51 386 TRP A O 1
ATOM 2846 N N . LYS A 1 363 ? -1.590 62.455 43.272 1.00 59.19 387 LYS A N 1
ATOM 2847 C CA . LYS A 1 363 ? -2.192 61.202 43.747 1.00 58.60 387 LYS A CA 1
ATOM 2848 C C . LYS A 1 363 ? -2.036 60.994 45.284 1.00 60.36 387 LYS A C 1
ATOM 2849 O O . LYS A 1 363 ? -2.819 61.554 46.031 1.00 59.52 387 LYS A O 1
ATOM 2855 N N . TRP A 1 364 ? -1.025 60.209 45.734 1.00 58.62 388 TRP A N 1
ATOM 2856 C CA . TRP A 1 364 ? -0.770 59.857 47.144 1.00 59.61 388 TRP A CA 1
ATOM 2857 C C . TRP A 1 364 ? 0.040 60.943 47.916 1.00 65.02 388 TRP A C 1
ATOM 2858 O O . TRP A 1 364 ? 0.342 60.734 49.107 1.00 67.17 388 TRP A O 1
ATOM 2869 N N . ILE A 1 365 ? 0.374 62.091 47.267 1.00 57.32 389 ILE A N 1
ATOM 2870 C CA . ILE A 1 365 ? 0.946 63.208 48.006 1.00 56.13 389 ILE A CA 1
ATOM 2871 C C . ILE A 1 365 ? -0.267 64.052 48.425 1.00 62.64 389 ILE A C 1
ATOM 2872 O O . ILE A 1 365 ? -1.001 64.534 47.560 1.00 62.56 389 ILE A O 1
ATOM 2877 N N . ASP A 1 366 ? -0.494 64.189 49.751 1.00 60.66 390 ASP A N 1
ATOM 2878 C CA . ASP A 1 366 ? -1.641 64.910 50.299 1.00 62.15 390 ASP A CA 1
ATOM 2879 C C . ASP A 1 366 ? -1.409 66.426 50.277 1.00 65.73 390 ASP A C 1
ATOM 2880 O O . ASP A 1 366 ? -1.312 67.065 51.322 1.00 66.41 390 ASP A O 1
ATOM 2885 N N . TYR A 1 367 ? -1.378 67.011 49.064 1.00 61.06 391 TYR A N 1
ATOM 2886 C CA . TYR A 1 367 ? -1.264 68.449 48.874 1.00 60.41 391 TYR A CA 1
ATOM 2887 C C . TYR A 1 367 ? -2.582 69.137 49.263 1.00 68.37 391 TYR A C 1
ATOM 2888 O O . TYR A 1 367 ? -2.617 70.355 49.455 1.00 69.80 391 TYR A O 1
ATOM 2897 N N . ASP A 1 368 ? -3.668 68.354 49.392 1.00 66.60 392 ASP A N 1
ATOM 2898 C CA . ASP A 1 368 ? -4.967 68.866 49.821 1.00 67.37 392 ASP A CA 1
ATOM 2899 C C . ASP A 1 368 ? -4.954 69.259 51.306 1.00 72.81 392 ASP A C 1
ATOM 2900 O O . ASP A 1 368 ? -5.383 70.359 51.658 1.00 73.97 392 ASP A O 1
ATOM 2905 N N . ASN A 1 369 ? -4.452 68.371 52.165 1.00 68.85 393 ASN A N 1
ATOM 2906 C CA . ASN A 1 369 ? -4.534 68.570 53.606 1.00 70.03 393 ASN A CA 1
ATOM 2907 C C . ASN A 1 369 ? -3.240 68.892 54.322 1.00 73.65 393 ASN A C 1
ATOM 2908 O O . ASN A 1 369 ? -3.264 69.676 55.270 1.00 75.49 393 ASN A O 1
ATOM 2913 N N . TYR A 1 370 ? -2.143 68.249 53.945 1.00 68.37 394 TYR A N 1
ATOM 2914 C CA . TYR A 1 370 ? -0.858 68.387 54.625 1.00 67.75 394 TYR A CA 1
ATOM 2915 C C . TYR A 1 370 ? -0.345 69.807 54.674 1.00 71.11 394 TYR A C 1
ATOM 2916 O O . TYR A 1 370 ? -0.729 70.667 53.863 1.00 72.68 394 TYR A O 1
ATOM 2925 N N . ASN A 1 371 ? 0.512 70.036 55.666 1.00 66.44 395 ASN A N 1
ATOM 2926 C CA . ASN A 1 371 ? 1.257 71.266 55.850 1.00 66.96 395 ASN A CA 1
ATOM 2927 C C . ASN A 1 371 ? 2.647 71.026 55.216 1.00 70.39 395 ASN A C 1
ATOM 2928 O O . ASN A 1 371 ? 3.003 69.866 54.965 1.00 69.15 395 ASN A O 1
ATOM 2933 N N . TYR A 1 372 ? 3.389 72.101 54.885 1.00 66.68 396 TYR A N 1
ATOM 2934 C CA . TYR A 1 372 ? 4.707 71.965 54.263 1.00 65.05 396 TYR A CA 1
ATOM 2935 C C . TYR A 1 372 ? 5.713 71.337 55.252 1.00 70.01 396 TYR A C 1
ATOM 2936 O O . TYR A 1 372 ? 5.774 71.765 56.408 1.00 69.09 396 TYR A O 1
ATOM 2945 N N . PRO A 1 373 ? 6.522 70.336 54.810 1.00 66.36 397 PRO A N 1
ATOM 2946 C CA . PRO A 1 373 ? 7.472 69.703 55.744 1.00 66.58 397 PRO A CA 1
ATOM 2947 C C . PRO A 1 373 ? 8.706 70.567 56.051 1.00 74.95 397 PRO A C 1
ATOM 2948 O O . PRO A 1 373 ? 9.825 70.241 55.619 1.00 74.58 397 PRO A O 1
ATOM 2952 N N . TYR A 1 374 ? 8.521 71.634 56.854 1.00 74.83 398 TYR A N 1
ATOM 2953 C CA . TYR A 1 374 ? 9.654 72.491 57.228 1.00 76.42 398 TYR A CA 1
ATOM 2954 C C . TYR A 1 374 ? 10.599 71.760 58.154 1.00 84.20 398 TYR A C 1
ATOM 2955 O O . TYR A 1 374 ? 10.145 71.019 59.030 1.00 82.49 398 TYR A O 1
ATOM 2964 N N . ALA A 1 375 ? 11.907 72.029 58.022 1.00 85.26 399 ALA A N 1
ATOM 2965 C CA . ALA A 1 375 ? 12.895 71.467 58.937 1.00 86.58 399 ALA A CA 1
ATOM 2966 C C . ALA A 1 375 ? 12.918 72.340 60.176 1.00 95.06 399 ALA A C 1
ATOM 2967 O O . ALA A 1 375 ? 13.834 73.130 60.351 1.00 96.70 399 ALA A O 1
ATOM 2969 N N . GLY A 1 376 ? 11.859 72.271 60.967 1.00 93.92 400 GLY A N 1
ATOM 2970 C CA . GLY A 1 376 ? 11.728 73.069 62.175 1.00 96.36 400 GLY A CA 1
ATOM 2971 C C . GLY A 1 376 ? 11.531 72.169 63.366 1.00 104.53 400 GLY A C 1
ATOM 2972 O O . GLY A 1 376 ? 12.449 71.447 63.756 1.00 104.42 400 GLY A O 1
ATOM 2973 N N . ALA A 1 377 ? 10.317 72.182 63.922 1.00 103.78 401 ALA A N 1
ATOM 2974 C CA . ALA A 1 377 ? 9.917 71.375 65.072 1.00 104.00 401 ALA A CA 1
ATOM 2975 C C . ALA A 1 377 ? 8.445 70.985 64.907 1.00 108.33 401 ALA A C 1
ATOM 2976 O O . ALA A 1 377 ? 7.996 70.732 63.780 1.00 106.27 401 ALA A O 1
ATOM 2978 N N . PHE A 1 382 ? 5.813 62.798 58.200 1.00 83.12 406 PHE A N 1
ATOM 2979 C CA . PHE A 1 382 ? 5.174 62.953 56.902 1.00 82.07 406 PHE A CA 1
ATOM 2980 C C . PHE A 1 382 ? 5.090 61.629 56.171 1.00 84.43 406 PHE A C 1
ATOM 2981 O O . PHE A 1 382 ? 5.866 61.323 55.263 1.00 83.00 406 PHE A O 1
ATOM 2989 N N . SER A 1 383 ? 4.107 60.843 56.592 1.00 82.39 407 SER A N 1
ATOM 2990 C CA . SER A 1 383 ? 3.829 59.512 56.075 1.00 81.38 407 SER A CA 1
ATOM 2991 C C . SER A 1 383 ? 2.946 59.557 54.827 1.00 84.42 407 SER A C 1
ATOM 2992 O O . SER A 1 383 ? 2.184 60.512 54.594 1.00 85.69 407 SER A O 1
ATOM 2995 N N . THR A 1 384 ? 3.037 58.495 54.043 1.00 77.10 408 THR A N 1
ATOM 2996 C CA . THR A 1 384 ? 2.254 58.305 52.841 1.00 75.01 408 THR A CA 1
ATOM 2997 C C . THR A 1 384 ? 1.399 57.082 53.112 1.00 78.07 408 THR A C 1
ATOM 2998 O O . THR A 1 384 ? 1.848 56.141 53.780 1.00 77.58 408 THR A O 1
ATOM 3002 N N . ASN A 1 385 ? 0.154 57.111 52.659 1.00 74.24 409 ASN A N 1
ATOM 3003 C CA . ASN A 1 385 ? -0.714 55.954 52.825 1.00 74.48 409 ASN A CA 1
ATOM 3004 C C . ASN A 1 385 ? -0.577 55.128 51.532 1.00 74.48 409 ASN A C 1
ATOM 3005 O O . ASN A 1 385 ? -1.268 55.385 50.531 1.00 73.96 409 ASN A O 1
ATOM 3010 N N . TRP A 1 386 ? 0.407 54.212 51.529 1.00 67.00 410 TRP A N 1
ATOM 3011 C CA . TRP A 1 386 ? 0.698 53.402 50.352 1.00 64.40 410 TRP A CA 1
ATOM 3012 C C . TRP A 1 386 ? -0.321 52.268 50.244 1.00 68.26 410 TRP A C 1
ATOM 3013 O O . TRP A 1 386 ? -0.306 51.335 51.052 1.00 68.30 410 TRP A O 1
ATOM 3024 N N . ILE A 1 387 ? -1.235 52.383 49.271 1.00 62.27 411 ILE A N 1
ATOM 3025 C CA . ILE A 1 387 ? -2.292 51.408 49.067 1.00 62.14 411 ILE A CA 1
ATOM 3026 C C . ILE A 1 387 ? -1.832 50.375 48.053 1.00 67.05 411 ILE A C 1
ATOM 3027 O O . ILE A 1 387 ? -1.836 50.615 46.836 1.00 67.60 411 ILE A O 1
ATOM 3032 N N . ILE A 1 388 ? -1.416 49.215 48.578 1.00 63.77 412 ILE A N 1
ATOM 3033 C CA . ILE A 1 388 ? -0.923 48.100 47.773 1.00 62.63 412 ILE A CA 1
ATOM 3034 C C . ILE A 1 388 ? -2.115 47.476 47.013 1.00 70.61 412 ILE A C 1
ATOM 3035 O O . ILE A 1 388 ? -1.986 47.192 45.824 1.00 70.37 412 ILE A O 1
ATOM 3040 N N . LEU A 1 389 ? -3.285 47.342 47.667 1.00 69.41 413 LEU A N 1
ATOM 3041 C CA . LEU A 1 389 ? -4.459 46.783 47.009 1.00 70.43 413 LEU A CA 1
ATOM 3042 C C . LEU A 1 389 ? -5.706 47.675 47.243 1.00 74.97 413 LEU A C 1
ATOM 3043 O O . LEU A 1 389 ? -6.094 47.919 48.393 1.00 76.28 413 LEU A O 1
ATOM 3048 N N . ARG A 1 390 ? -6.301 48.170 46.131 1.00 69.25 414 ARG A N 1
ATOM 3049 C CA . ARG A 1 390 ? -7.508 49.004 46.022 1.00 69.20 414 ARG A CA 1
ATOM 3050 C C . ARG A 1 390 ? -8.616 48.235 45.336 1.00 77.15 414 ARG A C 1
ATOM 3051 O O . ARG A 1 390 ? -8.330 47.457 44.410 1.00 76.65 414 ARG A O 1
ATOM 3059 N N . TYR A 1 391 ? -9.890 48.535 45.680 1.00 76.07 415 TYR A N 1
ATOM 3060 C CA . TYR A 1 391 ? -11.055 47.891 45.073 1.00 77.15 415 TYR A CA 1
ATOM 3061 C C . TYR A 1 391 ? -11.107 48.105 43.535 1.00 82.50 415 TYR A C 1
ATOM 3062 O O . TYR A 1 391 ? -11.541 47.197 42.819 1.00 85.00 415 TYR A O 1
ATOM 3071 N N . ALA A 1 392 ? -10.622 49.259 43.031 1.00 76.64 416 ALA A N 1
ATOM 3072 C CA . ALA A 1 392 ? -10.592 49.578 41.597 1.00 76.48 416 ALA A CA 1
ATOM 3073 C C . ALA A 1 392 ? -9.909 48.485 40.745 1.00 80.03 416 ALA A C 1
ATOM 3074 O O . ALA A 1 392 ? -10.349 48.234 39.617 1.00 81.10 416 ALA A O 1
ATOM 3076 N N . GLU A 1 393 ? -8.864 47.826 41.297 1.00 73.26 417 GLU A N 1
ATOM 3077 C CA . GLU A 1 393 ? -8.109 46.779 40.614 1.00 71.12 417 GLU A CA 1
ATOM 3078 C C . GLU A 1 393 ? -8.946 45.538 40.344 1.00 77.90 417 GLU A C 1
ATOM 3079 O O . GLU A 1 393 ? -8.753 44.894 39.313 1.00 79.85 417 GLU A O 1
ATOM 3085 N N . ILE A 1 394 ? -9.864 45.194 41.258 1.00 74.08 418 ILE A N 1
ATOM 3086 C CA . ILE A 1 394 ? -10.732 44.027 41.107 1.00 74.85 418 ILE A CA 1
ATOM 3087 C C . ILE A 1 394 ? -11.466 44.149 39.778 1.00 79.99 418 ILE A C 1
ATOM 3088 O O . ILE A 1 394 ? -11.376 43.236 38.966 1.00 81.36 418 ILE A O 1
ATOM 3093 N N . TYR A 1 395 ? -12.059 45.327 39.511 1.00 75.52 419 TYR A N 1
ATOM 3094 C CA . TYR A 1 395 ? -12.809 45.604 38.294 1.00 75.32 419 TYR A CA 1
ATOM 3095 C C . TYR A 1 395 ? -11.959 45.480 37.050 1.00 80.53 419 TYR A C 1
ATOM 3096 O O . TYR A 1 395 ? -12.404 44.864 36.076 1.00 82.46 419 TYR A O 1
ATOM 3105 N N . LEU A 1 396 ? -10.733 46.029 37.088 1.00 75.55 420 LEU A N 1
ATOM 3106 C CA . LEU A 1 396 ? -9.822 46.054 35.946 1.00 73.85 420 LEU A CA 1
ATOM 3107 C C . LEU A 1 396 ? -9.167 44.693 35.686 1.00 80.52 420 LEU A C 1
ATOM 3108 O O . LEU A 1 396 ? -9.013 44.337 34.511 1.00 82.07 420 LEU A O 1
ATOM 3113 N N . ASN A 1 397 ? -8.863 43.903 36.746 1.00 76.43 421 ASN A N 1
ATOM 3114 C CA . ASN A 1 397 ? -8.325 42.540 36.596 1.00 76.61 421 ASN A CA 1
ATOM 3115 C C . ASN A 1 397 ? -9.396 41.660 35.978 1.00 83.80 421 ASN A C 1
ATOM 3116 O O . ASN A 1 397 ? -9.103 40.852 35.088 1.00 85.62 421 ASN A O 1
ATOM 3121 N N . ASP A 1 398 ? -10.658 41.860 36.434 1.00 79.70 422 ASP A N 1
ATOM 3122 C CA . ASP A 1 398 ? -11.838 41.153 35.965 1.00 80.24 422 ASP A CA 1
ATOM 3123 C C . ASP A 1 398 ? -12.065 41.490 34.501 1.00 82.23 422 ASP A C 1
ATOM 3124 O O . ASP A 1 398 ? -12.204 40.578 33.692 1.00 84.94 422 ASP A O 1
ATOM 3129 N N . ALA A 1 399 ? -12.049 42.791 34.150 1.00 74.40 423 ALA A N 1
ATOM 3130 C CA . ALA A 1 399 ? -12.275 43.245 32.777 1.00 73.53 423 ALA A CA 1
ATOM 3131 C C . ALA A 1 399 ? -11.278 42.590 31.805 1.00 75.74 423 ALA A C 1
ATOM 3132 O O . ALA A 1 399 ? -11.684 42.056 30.766 1.00 74.51 423 ALA A O 1
ATOM 3134 N N . GLU A 1 400 ? -9.992 42.545 32.218 1.00 71.42 424 GLU A N 1
ATOM 3135 C CA . GLU A 1 400 ? -8.867 41.969 31.494 1.00 70.23 424 GLU A CA 1
ATOM 3136 C C . GLU A 1 400 ? -9.086 40.488 31.234 1.00 78.17 424 GLU A C 1
ATOM 3137 O O . GLU A 1 400 ? -9.085 40.071 30.074 1.00 79.49 424 GLU A O 1
ATOM 3143 N N . ALA A 1 401 ? -9.304 39.699 32.312 1.00 76.88 425 ALA A N 1
ATOM 3144 C CA . ALA A 1 401 ? -9.516 38.254 32.244 1.00 78.66 425 ALA A CA 1
ATOM 3145 C C . ALA A 1 401 ? -10.783 37.910 31.476 1.00 85.81 425 ALA A C 1
ATOM 3146 O O . ALA A 1 401 ? -10.760 36.976 30.679 1.00 87.50 425 ALA A O 1
ATOM 3148 N N . ARG A 1 402 ? -11.874 38.683 31.682 1.00 83.30 426 ARG A N 1
ATOM 3149 C CA . ARG A 1 402 ? -13.154 38.479 31.003 1.00 85.90 426 ARG A CA 1
ATOM 3150 C C . ARG A 1 402 ? -13.017 38.661 29.513 1.00 91.21 426 ARG A C 1
ATOM 3151 O O . ARG A 1 402 ? -13.583 37.873 28.774 1.00 94.61 426 ARG A O 1
ATOM 3159 N N . LEU A 1 403 ? -12.247 39.662 29.063 1.00 86.03 427 LEU A N 1
ATOM 3160 C CA . LEU A 1 403 ? -12.038 39.859 27.636 1.00 86.00 427 LEU A CA 1
ATOM 3161 C C . LEU A 1 403 ? -11.268 38.673 27.018 1.00 93.44 427 LEU A C 1
ATOM 3162 O O . LEU A 1 403 ? -11.739 38.101 26.030 1.00 95.94 427 LEU A O 1
ATOM 3167 N N . GLU A 1 404 ? -10.121 38.280 27.617 1.00 88.29 428 GLU A N 1
ATOM 3168 C CA . GLU A 1 404 ? -9.284 37.179 27.120 1.00 88.42 428 GLU A CA 1
ATOM 3169 C C . GLU A 1 404 ? -10.025 35.849 27.085 1.00 94.93 428 GLU A C 1
ATOM 3170 O O . GLU A 1 404 ? -9.651 34.963 26.325 1.00 96.18 428 GLU A O 1
ATOM 3176 N N . THR A 1 405 ? -11.094 35.742 27.883 1.00 92.39 429 THR A N 1
ATOM 3177 C CA . THR A 1 405 ? -11.995 34.604 28.042 1.00 94.70 429 THR A CA 1
ATOM 3178 C C . THR A 1 405 ? -13.093 34.633 26.947 1.00 99.74 429 THR A C 1
ATOM 3179 O O . THR A 1 405 ? -13.661 33.589 26.614 1.00 101.65 429 THR A O 1
ATOM 3183 N N . GLY A 1 406 ? -13.337 35.809 26.375 1.00 95.37 430 GLY A N 1
ATOM 3184 C CA . GLY A 1 406 ? -14.335 36.004 25.326 1.00 96.54 430 GLY A CA 1
ATOM 3185 C C . GLY A 1 406 ? -15.615 36.661 25.801 1.00 100.05 430 GLY A C 1
ATOM 3186 O O . GLY A 1 406 ? -16.571 36.797 25.024 1.00 102.78 430 GLY A O 1
ATOM 3187 N N . ASP A 1 407 ? -15.646 37.059 27.085 1.00 92.61 431 ASP A N 1
ATOM 3188 C CA . ASP A 1 407 ? -16.787 37.729 27.689 1.00 92.23 431 ASP A CA 1
ATOM 3189 C C . ASP A 1 407 ? -16.598 39.244 27.497 1.00 93.33 431 ASP A C 1
ATOM 3190 O O . ASP A 1 407 ? -16.237 39.963 28.435 1.00 91.05 431 ASP A O 1
ATOM 3195 N N . VAL A 1 408 ? -16.822 39.710 26.249 1.00 89.95 432 VAL A N 1
ATOM 3196 C CA . VAL A 1 408 ? -16.695 41.117 25.860 1.00 88.11 432 VAL A CA 1
ATOM 3197 C C . VAL A 1 408 ? -17.747 41.968 26.596 1.00 94.09 432 VAL A C 1
ATOM 3198 O O . VAL A 1 408 ? -17.408 43.060 27.077 1.00 92.65 432 VAL A O 1
ATOM 3202 N N . GLU A 1 409 ? -18.993 41.438 26.733 1.00 92.38 433 GLU A N 1
ATOM 3203 C CA . GLU A 1 409 ? -20.088 42.113 27.429 1.00 92.63 433 GLU A CA 1
ATOM 3204 C C . GLU A 1 409 ? -19.712 42.305 28.913 1.00 94.76 433 GLU A C 1
ATOM 3205 O O . GLU A 1 409 ? -19.865 43.413 29.438 1.00 92.82 433 GLU A O 1
ATOM 3207 N N . GLY A 1 410 ? -19.135 41.263 29.520 1.00 91.36 434 GLY A N 1
ATOM 3208 C CA . GLY A 1 410 ? -18.675 41.266 30.908 1.00 90.24 434 GLY A CA 1
ATOM 3209 C C . GLY A 1 410 ? -17.526 42.218 31.171 1.00 90.82 434 GLY A C 1
ATOM 3210 O O . GLY A 1 410 ? -17.553 42.975 32.152 1.00 88.06 434 GLY A O 1
ATOM 3211 N N . ALA A 1 411 ? -16.505 42.173 30.281 1.00 86.75 435 ALA A N 1
ATOM 3212 C CA . ALA A 1 411 ? -15.311 43.028 30.310 1.00 83.14 435 ALA A CA 1
ATOM 3213 C C . ALA A 1 411 ? -15.721 44.496 30.234 1.00 87.08 435 ALA A C 1
ATOM 3214 O O . ALA A 1 411 ? -15.248 45.288 31.046 1.00 86.90 435 ALA A O 1
ATOM 3216 N N . ARG A 1 412 ? -16.626 44.848 29.286 1.00 83.74 436 ARG A N 1
ATOM 3217 C CA . ARG A 1 412 ? -17.165 46.201 29.100 1.00 82.06 436 ARG A CA 1
ATOM 3218 C C . ARG A 1 412 ? -17.842 46.650 30.385 1.00 83.71 436 ARG A C 1
ATOM 3219 O O . ARG A 1 412 ? -17.542 47.728 30.874 1.00 81.35 436 ARG A O 1
ATOM 3227 N N . LYS A 1 413 ? -18.717 45.795 30.952 1.00 81.70 437 LYS A N 1
ATOM 3228 C CA . LYS A 1 413 ? -19.456 46.074 32.177 1.00 81.47 437 LYS A CA 1
ATOM 3229 C C . LYS A 1 413 ? -18.500 46.439 33.315 1.00 81.71 437 LYS A C 1
ATOM 3230 O O . LYS A 1 413 ? -18.683 47.474 33.956 1.00 80.69 437 LYS A O 1
ATOM 3232 N N . ALA A 1 414 ? -17.451 45.626 33.514 1.00 76.71 438 ALA A N 1
ATOM 3233 C CA . ALA A 1 414 ? -16.444 45.799 34.566 1.00 74.15 438 ALA A CA 1
ATOM 3234 C C . ALA A 1 414 ? -15.603 47.090 34.392 1.00 77.85 438 ALA A C 1
ATOM 3235 O O . ALA A 1 414 ? -15.439 47.837 35.360 1.00 77.55 438 ALA A O 1
ATOM 3237 N N . VAL A 1 415 ? -15.080 47.358 33.185 1.00 74.02 439 VAL A N 1
ATOM 3238 C CA . VAL A 1 415 ? -14.241 48.543 32.972 1.00 72.98 439 VAL A CA 1
ATOM 3239 C C . VAL A 1 415 ? -15.089 49.844 33.069 1.00 79.69 439 VAL A C 1
ATOM 3240 O O . VAL A 1 415 ? -14.579 50.868 33.546 1.00 77.51 439 VAL A O 1
ATOM 3244 N N . ASN A 1 416 ? -16.394 49.774 32.692 1.00 78.78 440 ASN A N 1
ATOM 3245 C CA . ASN A 1 416 ? -17.281 50.936 32.756 1.00 79.25 440 ASN A CA 1
ATOM 3246 C C . ASN A 1 416 ? -17.613 51.325 34.208 1.00 84.88 440 ASN A C 1
ATOM 3247 O O . ASN A 1 416 ? -18.012 52.463 34.444 1.00 84.72 440 ASN A O 1
ATOM 3260 N N . ILE A 1 418 ? -15.239 51.683 36.503 1.00 79.82 442 ILE A N 1
ATOM 3261 C CA . ILE A 1 418 ? -14.101 52.571 36.759 1.00 76.45 442 ILE A CA 1
ATOM 3262 C C . ILE A 1 418 ? -14.331 53.942 36.089 1.00 77.97 442 ILE A C 1
ATOM 3263 O O . ILE A 1 418 ? -14.011 54.972 36.685 1.00 76.65 442 ILE A O 1
ATOM 3268 N N . ARG A 1 419 ? -14.899 53.943 34.870 1.00 74.95 443 ARG A N 1
ATOM 3269 C CA . ARG A 1 419 ? -15.217 55.164 34.123 1.00 74.49 443 ARG A CA 1
ATOM 3270 C C . ARG A 1 419 ? -16.387 55.889 34.754 1.00 79.27 443 ARG A C 1
ATOM 3271 O O . ARG A 1 419 ? -16.360 57.119 34.845 1.00 78.90 443 ARG A O 1
ATOM 3279 N N . GLN A 1 420 ? -17.422 55.133 35.195 1.00 76.43 444 GLN A N 1
ATOM 3280 C CA . GLN A 1 420 ? -18.600 55.721 35.838 1.00 76.64 444 GLN A CA 1
ATOM 3281 C C . GLN A 1 420 ? -18.205 56.524 37.082 1.00 77.92 444 GLN A C 1
ATOM 3282 O O . GLN A 1 420 ? -18.754 57.613 37.262 1.00 77.53 444 GLN A O 1
ATOM 3284 N N . ARG A 1 421 ? -17.235 56.035 37.912 1.00 71.53 445 ARG A N 1
ATOM 3285 C CA . ARG A 1 421 ? -16.912 56.775 39.135 1.00 70.98 445 ARG A CA 1
ATOM 3286 C C . ARG A 1 421 ? -16.140 58.098 38.899 1.00 74.61 445 ARG A C 1
ATOM 3287 O O . ARG A 1 421 ? -15.991 58.876 39.842 1.00 73.63 445 ARG A O 1
ATOM 3295 N N . VAL A 1 422 ? -15.684 58.366 37.670 1.00 71.35 446 VAL A N 1
ATOM 3296 C CA . VAL A 1 422 ? -15.004 59.637 37.383 1.00 69.22 446 VAL A CA 1
ATOM 3297 C C . VAL A 1 422 ? -15.829 60.455 36.354 1.00 71.73 446 VAL A C 1
ATOM 3298 O O . VAL A 1 422 ? -15.293 61.358 35.713 1.00 71.79 446 VAL A O 1
ATOM 3302 N N . GLY A 1 423 ? -17.119 60.119 36.219 1.00 67.48 447 GLY A N 1
ATOM 3303 C CA . GLY A 1 423 ? -18.046 60.787 35.306 1.00 67.25 447 GLY A CA 1
ATOM 3304 C C . GLY A 1 423 ? -17.807 60.594 33.823 1.00 71.57 447 GLY A C 1
ATOM 3305 O O . GLY A 1 423 ? -18.346 61.356 33.012 1.00 72.33 447 GLY A O 1
ATOM 3306 N N . LEU A 1 424 ? -17.008 59.573 33.448 1.00 69.12 448 LEU A N 1
ATOM 3307 C CA . LEU A 1 424 ? -16.702 59.276 32.045 1.00 69.50 448 LEU A CA 1
ATOM 3308 C C . LEU A 1 424 ? -17.808 58.420 31.400 1.00 76.48 448 LEU A C 1
ATOM 3309 O O . LEU A 1 424 ? -18.333 57.499 32.042 1.00 76.82 448 LEU A O 1
ATOM 3314 N N . PRO A 1 425 ? -18.180 58.716 30.129 1.00 74.53 449 PRO A N 1
ATOM 3315 C CA . PRO A 1 425 ? -19.222 57.909 29.468 1.00 76.25 449 PRO A CA 1
ATOM 3316 C C . PRO A 1 425 ? -18.799 56.457 29.264 1.00 80.50 449 PRO A C 1
ATOM 3317 O O . PRO A 1 425 ? -17.619 56.165 29.190 1.00 77.34 449 PRO A O 1
ATOM 3321 N N . ASP A 1 426 ? -19.765 55.550 29.190 1.00 82.19 450 ASP A N 1
ATOM 3322 C CA . ASP A 1 426 ? -19.486 54.127 29.026 1.00 83.43 450 ASP A CA 1
ATOM 3323 C C . ASP A 1 426 ? -18.882 53.779 27.671 1.00 86.48 450 ASP A C 1
ATOM 3324 O O . ASP A 1 426 ? -19.261 54.354 26.648 1.00 87.00 450 ASP A O 1
ATOM 3329 N N . LEU A 1 427 ? -17.933 52.824 27.683 1.00 80.75 451 LEU A N 1
ATOM 3330 C CA . LEU A 1 427 ? -17.342 52.267 26.476 1.00 79.18 451 LEU A CA 1
ATOM 3331 C C . LEU A 1 427 ? -18.409 51.425 25.823 1.00 86.14 451 LEU A C 1
ATOM 3332 O O . LEU A 1 427 ? -19.220 50.789 26.513 1.00 87.35 451 LEU A O 1
ATOM 3337 N N . THR A 1 428 ? -18.448 51.484 24.500 1.00 84.13 452 THR A N 1
ATOM 3338 C CA . THR A 1 428 ? -19.456 50.840 23.654 1.00 86.04 452 THR A CA 1
ATOM 3339 C C . THR A 1 428 ? -18.847 49.725 22.818 1.00 89.52 452 THR A C 1
ATOM 3340 O O . THR A 1 428 ? -19.577 48.837 22.369 1.00 92.42 452 THR A O 1
ATOM 3344 N N . GLU A 1 429 ? -17.516 49.768 22.631 1.00 83.34 453 GLU A N 1
ATOM 3345 C CA . GLU A 1 429 ? -16.733 48.863 21.800 1.00 83.70 453 GLU A CA 1
ATOM 3346 C C . GLU A 1 429 ? -17.086 47.396 21.975 1.00 91.51 453 GLU A C 1
ATOM 3347 O O . GLU A 1 429 ? -17.036 46.849 23.077 1.00 92.32 453 GLU A O 1
ATOM 3353 N N . SER A 1 430 ? -17.422 46.770 20.848 1.00 90.27 454 SER A N 1
ATOM 3354 C CA . SER A 1 430 ? -17.813 45.372 20.737 1.00 92.79 454 SER A CA 1
ATOM 3355 C C . SER A 1 430 ? -16.659 44.497 20.209 1.00 96.24 454 SER A C 1
ATOM 3356 O O . SER A 1 430 ? -16.657 43.295 20.498 1.00 97.99 454 SER A O 1
ATOM 3359 N N . ASP A 1 431 ? -15.690 45.079 19.438 1.00 90.15 455 ASP A N 1
ATOM 3360 C CA . ASP A 1 431 ? -14.546 44.335 18.894 1.00 90.05 455 ASP A CA 1
ATOM 3361 C C . ASP A 1 431 ? -13.564 43.971 20.019 1.00 92.67 455 ASP A C 1
ATOM 3362 O O . ASP A 1 431 ? -13.075 44.872 20.717 1.00 89.84 455 ASP A O 1
ATOM 3367 N N . PRO A 1 432 ? -13.271 42.655 20.199 1.00 89.74 456 PRO A N 1
ATOM 3368 C CA . PRO A 1 432 ? -12.364 42.243 21.294 1.00 88.02 456 PRO A CA 1
ATOM 3369 C C . PRO A 1 432 ? -10.975 42.879 21.234 1.00 88.65 456 PRO A C 1
ATOM 3370 O O . PRO A 1 432 ? -10.463 43.292 22.266 1.00 85.37 456 PRO A O 1
ATOM 3374 N N . GLU A 1 433 ? -10.382 42.976 20.030 1.00 86.60 457 GLU A N 1
ATOM 3375 C CA . GLU A 1 433 ? -9.038 43.516 19.824 1.00 84.33 457 GLU A CA 1
ATOM 3376 C C . GLU A 1 433 ? -8.978 45.000 20.229 1.00 87.67 457 GLU A C 1
ATOM 3377 O O . GLU A 1 433 ? -8.040 45.406 20.932 1.00 86.89 457 GLU A O 1
ATOM 3383 N N . LYS A 1 434 ? -10.015 45.777 19.847 1.00 83.64 458 LYS A N 1
ATOM 3384 C CA . LYS A 1 434 ? -10.156 47.195 20.170 1.00 81.09 458 LYS A CA 1
ATOM 3385 C C . LYS A 1 434 ? -10.495 47.380 21.656 1.00 84.40 458 LYS A C 1
ATOM 3386 O O . LYS A 1 434 ? -9.895 48.245 22.308 1.00 83.20 458 LYS A O 1
ATOM 3388 N N . LEU A 1 435 ? -11.425 46.561 22.201 1.00 81.59 459 LEU A N 1
ATOM 3389 C CA . LEU A 1 435 ? -11.817 46.646 23.613 1.00 81.23 459 LEU A CA 1
ATOM 3390 C C . LEU A 1 435 ? -10.630 46.351 24.537 1.00 83.76 459 LEU A C 1
ATOM 3391 O O . LEU A 1 435 ? -10.492 47.015 25.566 1.00 81.51 459 LEU A O 1
ATOM 3396 N N . ARG A 1 436 ? -9.749 45.406 24.133 1.00 80.64 460 ARG A N 1
ATOM 3397 C CA . ARG A 1 436 ? -8.521 45.064 24.848 1.00 78.24 460 ARG A CA 1
ATOM 3398 C C . ARG A 1 436 ? -7.737 46.313 25.135 1.00 80.50 460 ARG A C 1
ATOM 3399 O O . ARG A 1 436 ? -7.404 46.573 26.286 1.00 79.90 460 ARG A O 1
ATOM 3407 N N . GLU A 1 437 ? -7.469 47.099 24.095 1.00 76.93 461 GLU A N 1
ATOM 3408 C CA . GLU A 1 437 ? -6.650 48.299 24.214 1.00 75.24 461 GLU A CA 1
ATOM 3409 C C . GLU A 1 437 ? -7.294 49.337 25.116 1.00 75.48 461 GLU A C 1
ATOM 3410 O O . GLU A 1 437 ? -6.590 49.956 25.908 1.00 73.35 461 GLU A O 1
ATOM 3416 N N . LEU A 1 438 ? -8.626 49.474 25.050 1.00 71.28 462 LEU A N 1
ATOM 3417 C CA . LEU A 1 438 ? -9.385 50.412 25.881 1.00 69.08 462 LEU A CA 1
ATOM 3418 C C . LEU A 1 438 ? -9.262 50.078 27.386 1.00 69.87 462 LEU A C 1
ATOM 3419 O O . LEU A 1 438 ? -9.106 50.986 28.209 1.00 68.65 462 LEU A O 1
ATOM 3424 N N . ILE A 1 439 ? -9.278 48.780 27.723 1.00 66.26 463 ILE A N 1
ATOM 3425 C CA . ILE A 1 439 ? -9.139 48.285 29.096 1.00 65.38 463 ILE A CA 1
ATOM 3426 C C . ILE A 1 439 ? -7.713 48.601 29.572 1.00 67.49 463 ILE A C 1
ATOM 3427 O O . ILE A 1 439 ? -7.530 49.200 30.638 1.00 65.49 463 ILE A O 1
ATOM 3432 N N . ARG A 1 440 ? -6.717 48.245 28.745 1.00 64.21 464 ARG A N 1
ATOM 3433 C CA . ARG A 1 440 ? -5.300 48.495 29.006 1.00 62.24 464 ARG A CA 1
ATOM 3434 C C . ARG A 1 440 ? -5.049 49.992 29.213 1.00 66.16 464 ARG A C 1
ATOM 3435 O O . ARG A 1 440 ? -4.339 50.351 30.156 1.00 66.08 464 ARG A O 1
ATOM 3443 N N . LYS A 1 441 ? -5.693 50.864 28.379 1.00 61.78 465 LYS A N 1
ATOM 3444 C CA . LYS A 1 441 ? -5.628 52.332 28.491 1.00 59.65 465 LYS A CA 1
ATOM 3445 C C . LYS A 1 441 ? -6.210 52.759 29.856 1.00 63.39 465 LYS A C 1
ATOM 3446 O O . LYS A 1 441 ? -5.548 53.492 30.590 1.00 61.05 465 LYS A O 1
ATOM 3448 N N . GLU A 1 442 ? -7.397 52.234 30.225 1.00 63.56 466 GLU A N 1
ATOM 3449 C CA . GLU A 1 442 ? -8.050 52.534 31.515 1.00 64.46 466 GLU A CA 1
ATOM 3450 C C . GLU A 1 442 ? -7.194 52.142 32.695 1.00 67.43 466 GLU A C 1
ATOM 3451 O O . GLU A 1 442 ? -7.129 52.887 33.676 1.00 66.19 466 GLU A O 1
ATOM 3457 N N . ARG A 1 443 ? -6.529 50.974 32.597 1.00 63.87 467 ARG A N 1
ATOM 3458 C CA . ARG A 1 443 ? -5.636 50.488 33.643 1.00 62.14 467 ARG A CA 1
ATOM 3459 C C . ARG A 1 443 ? -4.481 51.454 33.858 1.00 63.21 467 ARG A C 1
ATOM 3460 O O . ARG A 1 443 ? -4.098 51.708 35.007 1.00 62.30 467 ARG A O 1
ATOM 3468 N N . ARG A 1 444 ? -3.939 51.995 32.753 1.00 58.06 468 ARG A N 1
ATOM 3469 C CA . ARG A 1 444 ? -2.806 52.891 32.812 1.00 56.43 468 ARG A CA 1
ATOM 3470 C C . ARG A 1 444 ? -3.152 54.159 33.567 1.00 61.72 468 ARG A C 1
ATOM 3471 O O . ARG A 1 444 ? -2.365 54.577 34.425 1.00 59.59 468 ARG A O 1
ATOM 3479 N N . ILE A 1 445 ? -4.326 54.746 33.278 1.00 60.85 469 ILE A N 1
ATOM 3480 C CA . ILE A 1 445 ? -4.773 55.990 33.906 1.00 61.21 469 ILE A CA 1
ATOM 3481 C C . ILE A 1 445 ? -5.146 55.764 35.371 1.00 66.92 469 ILE A C 1
ATOM 3482 O O . ILE A 1 445 ? -4.770 56.553 36.242 1.00 67.81 469 ILE A O 1
ATOM 3487 N N . GLU A 1 446 ? -5.882 54.695 35.635 1.00 63.74 470 GLU A N 1
ATOM 3488 C CA . GLU A 1 446 ? -6.371 54.394 36.964 1.00 62.77 470 GLU A CA 1
ATOM 3489 C C . GLU A 1 446 ? -5.226 54.133 37.889 1.00 64.93 470 GLU A C 1
ATOM 3490 O O . GLU A 1 446 ? -5.191 54.762 38.945 1.00 65.54 470 GLU A O 1
ATOM 3496 N N . PHE A 1 447 ? -4.257 53.274 37.478 1.00 59.50 471 PHE A N 1
ATOM 3497 C CA . PHE A 1 447 ? -3.127 52.879 38.330 1.00 58.09 471 PHE A CA 1
ATOM 3498 C C . PHE A 1 447 ? -1.825 53.578 38.035 1.00 61.86 471 PHE A C 1
ATOM 3499 O O . PHE A 1 447 ? -0.774 53.061 38.425 1.00 61.60 471 PHE A O 1
ATOM 3507 N N . ALA A 1 448 ? -1.878 54.798 37.452 1.00 58.76 472 ALA A N 1
ATOM 3508 C CA . ALA A 1 448 ? -0.668 55.589 37.264 1.00 57.38 472 ALA A CA 1
ATOM 3509 C C . ALA A 1 448 ? -0.129 55.959 38.652 1.00 60.90 472 ALA A C 1
ATOM 3510 O O . ALA A 1 448 ? -0.922 56.227 39.562 1.00 60.73 472 ALA A O 1
ATOM 3512 N N . PHE A 1 449 ? 1.207 55.830 38.830 1.00 54.28 473 PHE A N 1
ATOM 3513 C CA . PHE A 1 449 ? 1.972 56.151 40.035 1.00 52.38 473 PHE A CA 1
ATOM 3514 C C . PHE A 1 449 ? 1.636 55.228 41.170 1.00 58.05 473 PHE A C 1
ATOM 3515 O O . PHE A 1 449 ? 1.734 55.599 42.342 1.00 57.20 473 PHE A O 1
ATOM 3523 N N . GLU A 1 450 ? 1.307 53.978 40.812 1.00 56.41 474 GLU A N 1
ATOM 3524 C CA . GLU A 1 450 ? 1.000 52.946 41.800 1.00 57.37 474 GLU A CA 1
ATOM 3525 C C . GLU A 1 450 ? 1.804 51.662 41.527 1.00 64.67 474 GLU A C 1
ATOM 3526 O O . GLU A 1 450 ? 1.316 50.560 41.760 1.00 65.34 474 GLU A O 1
ATOM 3532 N N . GLU A 1 451 ? 3.057 51.825 41.069 1.00 62.44 475 GLU A N 1
ATOM 3533 C CA . GLU A 1 451 ? 4.053 50.772 40.831 1.00 63.56 475 GLU A CA 1
ATOM 3534 C C . GLU A 1 451 ? 3.505 49.568 40.017 1.00 69.62 475 GLU A C 1
ATOM 3535 O O . GLU A 1 451 ? 3.833 48.415 40.317 1.00 70.31 475 GLU A O 1
ATOM 3541 N N . GLN A 1 452 ? 2.701 49.835 38.969 1.00 65.91 476 GLN A N 1
ATOM 3542 C CA . GLN A 1 452 ? 2.103 48.770 38.156 1.00 64.24 476 GLN A CA 1
ATOM 3543 C C . GLN A 1 452 ? 2.503 48.838 36.712 1.00 65.69 476 GLN A C 1
ATOM 3544 O O . GLN A 1 452 ? 2.655 47.787 36.085 1.00 66.50 476 GLN A O 1
ATOM 3550 N N . ARG A 1 453 ? 2.666 50.063 36.172 1.00 60.46 477 ARG A N 1
ATOM 3551 C CA . ARG A 1 453 ? 2.982 50.306 34.765 1.00 60.08 477 ARG A CA 1
ATOM 3552 C C . ARG A 1 453 ? 4.145 49.449 34.250 1.00 65.49 477 ARG A C 1
ATOM 3553 O O . ARG A 1 453 ? 4.052 48.885 33.158 1.00 68.45 477 ARG A O 1
ATOM 3561 N N . PHE A 1 454 ? 5.227 49.375 35.012 1.00 60.20 478 PHE A N 1
ATOM 3562 C CA . PHE A 1 454 ? 6.397 48.587 34.660 1.00 59.06 478 PHE A CA 1
ATOM 3563 C C . PHE A 1 454 ? 6.001 47.129 34.338 1.00 66.24 478 PHE A C 1
ATOM 3564 O O . PHE A 1 454 ? 6.341 46.582 33.261 1.00 66.68 478 PHE A O 1
ATOM 3572 N N . TYR A 1 455 ? 5.266 46.522 35.286 1.00 63.27 479 TYR A N 1
ATOM 3573 C CA . TYR A 1 455 ? 4.839 45.134 35.195 1.00 64.53 479 TYR A CA 1
ATOM 3574 C C . TYR A 1 455 ? 3.729 44.951 34.159 1.00 68.06 479 TYR A C 1
ATOM 3575 O O . TYR A 1 455 ? 3.639 43.877 33.567 1.00 68.09 479 TYR A O 1
ATOM 3584 N N . ASP A 1 456 ? 2.942 46.002 33.884 1.00 63.30 480 ASP A N 1
ATOM 3585 C CA . ASP A 1 456 ? 1.919 45.934 32.848 1.00 63.72 480 ASP A CA 1
ATOM 3586 C C . ASP A 1 456 ? 2.602 45.875 31.468 1.00 66.04 480 ASP A C 1
ATOM 3587 O O . ASP A 1 456 ? 2.294 44.988 30.673 1.00 65.32 480 ASP A O 1
ATOM 3592 N N . VAL A 1 457 ? 3.609 46.741 31.241 1.00 61.21 481 VAL A N 1
ATOM 3593 C CA . VAL A 1 457 ? 4.402 46.784 30.006 1.00 61.59 481 VAL A CA 1
ATOM 3594 C C . VAL A 1 457 ? 5.091 45.417 29.766 1.00 68.98 481 VAL A C 1
ATOM 3595 O O . VAL A 1 457 ? 5.098 44.908 28.640 1.00 72.62 481 VAL A O 1
ATOM 3599 N N . ARG A 1 458 ? 5.641 44.840 30.837 1.00 64.30 482 ARG A N 1
ATOM 3600 C CA . ARG A 1 458 ? 6.373 43.575 30.868 1.00 64.56 482 ARG A CA 1
ATOM 3601 C C . ARG A 1 458 ? 5.472 42.385 30.536 1.00 70.54 482 ARG A C 1
ATOM 3602 O O . ARG A 1 458 ? 5.836 41.555 29.692 1.00 72.14 482 ARG A O 1
ATOM 3610 N N . ARG A 1 459 ? 4.311 42.293 31.225 1.00 66.67 483 ARG A N 1
ATOM 3611 C CA . ARG A 1 459 ? 3.364 41.190 31.052 1.00 67.22 483 ARG A CA 1
ATOM 3612 C C . ARG A 1 459 ? 2.608 41.297 29.731 1.00 71.84 483 ARG A C 1
ATOM 3613 O O . ARG A 1 459 ? 2.394 40.267 29.093 1.00 73.52 483 ARG A O 1
ATOM 3621 N N . TRP A 1 460 ? 2.263 42.526 29.287 1.00 67.22 484 TRP A N 1
ATOM 3622 C CA . TRP A 1 460 ? 1.599 42.753 27.996 1.00 66.06 484 TRP A CA 1
ATOM 3623 C C . TRP A 1 460 ? 2.585 42.660 26.859 1.00 69.67 484 TRP A C 1
ATOM 3624 O O . TRP A 1 460 ? 2.170 42.575 25.705 1.00 71.34 484 TRP A O 1
ATOM 3635 N N . LYS A 1 461 ? 3.893 42.689 27.182 1.00 64.38 485 LYS A N 1
ATOM 3636 C CA . LYS A 1 461 ? 4.993 42.643 26.225 1.00 63.95 485 LYS A CA 1
ATOM 3637 C C . LYS A 1 461 ? 4.871 43.811 25.214 1.00 66.45 485 LYS A C 1
ATOM 3638 O O . LYS A 1 461 ? 4.766 43.586 24.014 1.00 66.54 485 LYS A O 1
ATOM 3644 N N . ILE A 1 462 ? 4.886 45.064 25.731 1.00 62.30 486 ILE A N 1
ATOM 3645 C CA . ILE A 1 462 ? 4.787 46.292 24.920 1.00 62.31 486 ILE A CA 1
ATOM 3646 C C . ILE A 1 462 ? 5.998 47.242 25.193 1.00 66.33 486 ILE A C 1
ATOM 3647 O O . ILE A 1 462 ? 5.886 48.465 25.038 1.00 66.32 486 ILE A O 1
ATOM 3652 N N . GLY A 1 463 ? 7.140 46.646 25.523 1.00 61.41 487 GLY A N 1
ATOM 3653 C CA . GLY A 1 463 ? 8.382 47.357 25.789 1.00 61.05 487 GLY A CA 1
ATOM 3654 C C . GLY A 1 463 ? 8.886 48.191 24.626 1.00 68.76 487 GLY A C 1
ATOM 3655 O O . GLY A 1 463 ? 9.196 49.371 24.809 1.00 67.87 487 GLY A O 1
ATOM 3656 N N . PRO A 1 464 ? 8.946 47.629 23.395 1.00 69.11 488 PRO A N 1
ATOM 3657 C CA . PRO A 1 464 ? 9.428 48.428 22.250 1.00 69.67 488 PRO A CA 1
ATOM 3658 C C . PRO A 1 464 ? 8.606 49.692 21.991 1.00 74.14 488 PRO A C 1
ATOM 3659 O O . PRO A 1 464 ? 9.164 50.704 21.606 1.00 73.38 488 PRO A O 1
ATOM 3663 N N . GLU A 1 465 ? 7.288 49.617 22.211 1.00 71.11 489 GLU A N 1
ATOM 3664 C CA . GLU A 1 465 ? 6.321 50.678 21.994 1.00 70.36 489 GLU A CA 1
ATOM 3665 C C . GLU A 1 465 ? 6.414 51.756 23.067 1.00 73.68 489 GLU A C 1
ATOM 3666 O O . GLU A 1 465 ? 6.109 52.914 22.790 1.00 74.29 489 GLU A O 1
ATOM 3672 N N . THR A 1 466 ? 6.801 51.388 24.300 1.00 68.15 490 THR A N 1
ATOM 3673 C CA . THR A 1 466 ? 6.808 52.328 25.417 1.00 64.90 490 THR A CA 1
ATOM 3674 C C . THR A 1 466 ? 8.209 52.863 25.767 1.00 66.50 490 THR A C 1
ATOM 3675 O O . THR A 1 466 ? 8.327 54.048 26.084 1.00 64.58 490 THR A O 1
ATOM 3679 N N . GLN A 1 467 ? 9.253 52.016 25.733 1.00 63.20 491 GLN A N 1
ATOM 3680 C CA . GLN A 1 467 ? 10.616 52.451 26.066 1.00 62.06 491 GLN A CA 1
ATOM 3681 C C . GLN A 1 467 ? 11.310 53.039 24.828 1.00 68.28 491 GLN A C 1
ATOM 3682 O O . GLN A 1 467 ? 12.170 52.400 24.214 1.00 68.70 491 GLN A O 1
ATOM 3688 N N . THR A 1 468 ? 10.884 54.260 24.456 1.00 65.46 492 THR A N 1
ATOM 3689 C CA . THR A 1 468 ? 11.376 55.033 23.308 1.00 65.87 492 THR A CA 1
ATOM 3690 C C . THR A 1 468 ? 11.757 56.435 23.742 1.00 68.41 492 THR A C 1
ATOM 3691 O O . THR A 1 468 ? 12.195 56.635 24.869 1.00 67.47 492 THR A O 1
ATOM 3695 N N . THR A 1 469 ? 11.591 57.411 22.841 1.00 65.04 493 THR A N 1
ATOM 3696 C CA . THR A 1 469 ? 11.866 58.792 23.166 1.00 63.47 493 THR A CA 1
ATOM 3697 C C . THR A 1 469 ? 10.620 59.330 23.843 1.00 65.65 493 THR A C 1
ATOM 3698 O O . THR A 1 469 ? 9.522 59.291 23.261 1.00 67.04 493 THR A O 1
ATOM 3702 N N . LEU A 1 470 ? 10.799 59.788 25.088 1.00 58.39 494 LEU A N 1
ATOM 3703 C CA . LEU A 1 470 ? 9.736 60.353 25.907 1.00 56.99 494 LEU A CA 1
ATOM 3704 C C . LEU A 1 470 ? 9.879 61.868 25.907 1.00 59.91 494 LEU A C 1
ATOM 3705 O O . LEU A 1 470 ? 10.964 62.402 25.648 1.00 57.66 494 LEU A O 1
ATOM 3710 N N . HIS A 1 471 ? 8.762 62.555 26.141 1.00 57.40 495 HIS A N 1
ATOM 3711 C CA . HIS A 1 471 ? 8.689 63.995 26.032 1.00 57.31 495 HIS A CA 1
ATOM 3712 C C . HIS A 1 471 ? 8.167 64.661 27.296 1.00 60.39 495 HIS A C 1
ATOM 3713 O O . HIS A 1 471 ? 7.759 63.982 28.253 1.00 60.45 495 HIS A O 1
ATOM 3720 N N . GLY A 1 472 ? 8.214 65.986 27.277 1.00 54.06 496 GLY A N 1
ATOM 3721 C CA . GLY A 1 472 ? 7.765 66.855 28.347 1.00 52.86 496 GLY A CA 1
ATOM 3722 C C . GLY A 1 472 ? 7.608 68.261 27.826 1.00 57.01 496 GLY A C 1
ATOM 3723 O O . GLY A 1 472 ? 7.681 68.477 26.614 1.00 58.11 496 GLY A O 1
ATOM 3724 N N . VAL A 1 473 ? 7.378 69.232 28.723 1.00 52.40 497 VAL A N 1
ATOM 3725 C CA . VAL A 1 473 ? 7.214 70.629 28.295 1.00 51.68 497 VAL A CA 1
ATOM 3726 C C . VAL A 1 473 ? 8.265 71.531 28.995 1.00 57.24 497 VAL A C 1
ATOM 3727 O O . VAL A 1 473 ? 8.883 71.150 30.005 1.00 57.05 497 VAL A O 1
ATOM 3731 N N . ARG A 1 474 ? 8.480 72.698 28.409 1.00 53.12 498 ARG A N 1
ATOM 3732 C CA . ARG A 1 474 ? 9.384 73.737 28.899 1.00 52.86 498 ARG A CA 1
ATOM 3733 C C . ARG A 1 474 ? 8.673 75.057 28.651 1.00 59.19 498 ARG A C 1
ATOM 3734 O O . ARG A 1 474 ? 8.199 75.264 27.548 1.00 60.01 498 ARG A O 1
ATOM 3736 N N . PHE A 1 475 ? 8.514 75.910 29.662 1.00 56.34 499 PHE A N 1
ATOM 3737 C CA . PHE A 1 475 ? 7.805 77.182 29.518 1.00 56.42 499 PHE A CA 1
ATOM 3738 C C . PHE A 1 475 ? 8.774 78.278 29.115 1.00 62.59 499 PHE A C 1
ATOM 3739 O O . PHE A 1 475 ? 9.848 78.398 29.698 1.00 62.79 499 PHE A O 1
ATOM 3747 N N . VAL A 1 476 ? 8.439 79.024 28.053 1.00 60.71 500 VAL A N 1
ATOM 3748 C CA . VAL A 1 476 ? 9.313 80.082 27.517 1.00 60.89 500 VAL A CA 1
ATOM 3749 C C . VAL A 1 476 ? 8.807 81.465 27.960 1.00 66.95 500 VAL A C 1
ATOM 3750 O O . VAL A 1 476 ? 9.488 82.481 27.767 1.00 67.01 500 VAL A O 1
ATOM 3754 N N . SER A 1 477 ? 7.618 81.481 28.583 1.00 62.97 501 SER A N 1
ATOM 3755 C CA . SER A 1 477 ? 6.975 82.677 29.106 1.00 62.79 501 SER A CA 1
ATOM 3756 C C . SER A 1 477 ? 5.976 82.215 30.164 1.00 66.01 501 SER A C 1
ATOM 3757 O O . SER A 1 477 ? 5.813 80.991 30.301 1.00 63.93 501 SER A O 1
ATOM 3760 N N . PRO A 1 478 ? 5.262 83.120 30.900 1.00 62.59 502 PRO A N 1
ATOM 3761 C CA . PRO A 1 478 ? 4.314 82.640 31.909 1.00 61.43 502 PRO A CA 1
ATOM 3762 C C . PRO A 1 478 ? 3.160 81.860 31.320 1.00 65.52 502 PRO A C 1
ATOM 3763 O O . PRO A 1 478 ? 2.505 81.114 32.040 1.00 64.25 502 PRO A O 1
ATOM 3767 N N . THR A 1 479 ? 2.938 82.006 30.018 1.00 64.36 503 THR A N 1
ATOM 3768 C CA . THR A 1 479 ? 1.792 81.413 29.327 1.00 65.15 503 THR A CA 1
ATOM 3769 C C . THR A 1 479 ? 2.171 80.419 28.180 1.00 70.00 503 THR A C 1
ATOM 3770 O O . THR A 1 479 ? 1.362 79.548 27.842 1.00 69.75 503 THR A O 1
ATOM 3774 N N . GLU A 1 480 ? 3.371 80.567 27.587 1.00 64.39 504 GLU A N 1
ATOM 3775 C CA . GLU A 1 480 ? 3.798 79.775 26.448 1.00 62.63 504 GLU A CA 1
ATOM 3776 C C . GLU A 1 480 ? 4.819 78.726 26.808 1.00 64.42 504 GLU A C 1
ATOM 3777 O O . GLU A 1 480 ? 5.670 78.951 27.668 1.00 63.90 504 GLU A O 1
ATOM 3783 N N . PHE A 1 481 ? 4.758 77.590 26.083 1.00 59.83 505 PHE A N 1
ATOM 3784 C CA . PHE A 1 481 ? 5.623 76.428 26.248 1.00 58.05 505 PHE A CA 1
ATOM 3785 C C . PHE A 1 481 ? 5.925 75.731 24.908 1.00 62.40 505 PHE A C 1
ATOM 3786 O O . PHE A 1 481 ? 5.198 75.918 23.923 1.00 64.14 505 PHE A O 1
ATOM 3794 N N . LYS A 1 482 ? 6.986 74.898 24.911 1.00 56.79 506 LYS A N 1
ATOM 3795 C CA . LYS A 1 482 ? 7.488 74.064 23.812 1.00 56.73 506 LYS A CA 1
ATOM 3796 C C . LYS A 1 482 ? 7.574 72.611 24.279 1.00 60.06 506 LYS A C 1
ATOM 3797 O O . LYS A 1 482 ? 7.842 72.372 25.444 1.00 59.92 506 LYS A O 1
ATOM 3803 N N . VAL A 1 483 ? 7.400 71.647 23.371 1.00 57.74 507 VAL A N 1
ATOM 3804 C CA . VAL A 1 483 ? 7.467 70.232 23.721 1.00 56.70 507 VAL A CA 1
ATOM 3805 C C . VAL A 1 483 ? 8.916 69.796 23.573 1.00 63.61 507 VAL A C 1
ATOM 3806 O O . VAL A 1 483 ? 9.551 70.070 22.557 1.00 64.14 507 VAL A O 1
ATOM 3810 N N . THR A 1 484 ? 9.445 69.140 24.611 1.00 60.94 508 THR A N 1
ATOM 3811 C CA . THR A 1 484 ? 10.844 68.709 24.679 1.00 60.67 508 THR A CA 1
ATOM 3812 C C . THR A 1 484 ? 10.998 67.199 24.690 1.00 67.60 508 THR A C 1
ATOM 3813 O O . THR A 1 484 ? 10.057 66.502 25.075 1.00 68.62 508 THR A O 1
ATOM 3817 N N . LYS A 1 485 ? 12.204 66.699 24.329 1.00 63.08 509 LYS A N 1
ATOM 3818 C CA . LYS A 1 485 ? 12.591 65.296 24.500 1.00 61.02 509 LYS A CA 1
ATOM 3819 C C . LYS A 1 485 ? 13.060 65.185 25.951 1.00 61.79 509 LYS A C 1
ATOM 3820 O O . LYS A 1 485 ? 13.863 66.022 26.360 1.00 60.95 509 LYS A O 1
ATOM 3826 N N . THR A 1 486 ? 12.534 64.240 26.753 1.00 57.33 510 THR A N 1
ATOM 3827 C CA . THR A 1 486 ? 12.937 64.154 28.171 1.00 55.93 510 THR A CA 1
ATOM 3828 C C . THR A 1 486 ? 13.808 62.941 28.459 1.00 62.34 510 THR A C 1
ATOM 3829 O O . THR A 1 486 ? 14.520 62.952 29.457 1.00 61.67 510 THR A O 1
ATOM 3833 N N . ASP A 1 487 ? 13.780 61.905 27.583 1.00 60.68 511 ASP A N 1
ATOM 3834 C CA . ASP A 1 487 ? 14.589 60.696 27.735 1.00 60.37 511 ASP A CA 1
ATOM 3835 C C . ASP A 1 487 ? 14.625 59.916 26.429 1.00 67.83 511 ASP A C 1
ATOM 3836 O O . ASP A 1 487 ? 13.573 59.652 25.845 1.00 69.45 511 ASP A O 1
ATOM 3841 N N . ILE A 1 488 ? 15.834 59.577 25.954 1.00 64.93 512 ILE A N 1
ATOM 3842 C CA . ILE A 1 488 ? 16.005 58.788 24.730 1.00 65.23 512 ILE A CA 1
ATOM 3843 C C . ILE A 1 488 ? 16.284 57.337 25.173 1.00 67.56 512 ILE A C 1
ATOM 3844 O O . ILE A 1 488 ? 17.434 56.931 25.346 1.00 66.46 512 ILE A O 1
ATOM 3849 N N . ARG A 1 489 ? 15.210 56.591 25.414 1.00 64.06 513 ARG A N 1
ATOM 3850 C CA . ARG A 1 489 ? 15.274 55.210 25.879 1.00 63.65 513 ARG A CA 1
ATOM 3851 C C . ARG A 1 489 ? 15.368 54.227 24.726 1.00 71.15 513 ARG A C 1
ATOM 3852 O O . ARG A 1 489 ? 15.069 54.559 23.556 1.00 71.64 513 ARG A O 1
ATOM 3860 N N . THR A 1 490 ? 15.744 52.991 25.069 1.00 67.80 514 THR A N 1
ATOM 3861 C CA . THR A 1 490 ? 15.797 51.928 24.092 1.00 69.43 514 THR A CA 1
ATOM 3862 C C . THR A 1 490 ? 15.258 50.662 24.730 1.00 74.50 514 THR A C 1
ATOM 3863 O O . THR A 1 490 ? 14.997 50.637 25.937 1.00 76.55 514 THR A O 1
ATOM 3867 N N . TRP A 1 491 ? 15.074 49.631 23.912 1.00 70.39 515 TRP A N 1
ATOM 3868 C CA . TRP A 1 491 ? 14.523 48.359 24.328 1.00 70.57 515 TRP A CA 1
ATOM 3869 C C . TRP A 1 491 ? 15.300 47.167 23.737 1.00 75.50 515 TRP A C 1
ATOM 3870 O O . TRP A 1 491 ? 15.911 47.266 22.667 1.00 74.89 515 TRP A O 1
ATOM 3881 N N . ASN A 1 492 ? 15.254 46.040 24.471 1.00 71.26 516 ASN A N 1
ATOM 3882 C CA . ASN A 1 492 ? 15.697 44.709 24.101 1.00 71.34 516 ASN A CA 1
ATOM 3883 C C . ASN A 1 492 ? 14.798 43.735 24.835 1.00 73.78 516 ASN A C 1
ATOM 3884 O O . ASN A 1 492 ? 14.514 43.926 26.011 1.00 72.42 516 ASN A O 1
ATOM 3889 N N . ASP A 1 493 ? 14.353 42.687 24.159 1.00 71.61 517 ASP A N 1
ATOM 3890 C CA . ASP A 1 493 ? 13.418 41.730 24.736 1.00 71.16 517 ASP A CA 1
ATOM 3891 C C . ASP A 1 493 ? 13.937 41.034 26.009 1.00 73.05 517 ASP A C 1
ATOM 3892 O O . ASP A 1 493 ? 13.112 40.563 26.795 1.00 73.01 517 ASP A O 1
ATOM 3897 N N . ARG A 1 494 ? 15.262 41.056 26.275 1.00 67.77 518 ARG A N 1
ATOM 3898 C CA . ARG A 1 494 ? 15.811 40.451 27.498 1.00 66.45 518 ARG A CA 1
ATOM 3899 C C . ARG A 1 494 ? 15.312 41.189 28.739 1.00 69.81 518 ARG A C 1
ATOM 3900 O O . ARG A 1 494 ? 15.290 40.605 29.835 1.00 69.55 518 ARG A O 1
ATOM 3908 N N . LEU A 1 495 ? 14.894 42.470 28.554 1.00 64.89 519 LEU A N 1
ATOM 3909 C CA . LEU A 1 495 ? 14.375 43.352 29.616 1.00 63.19 519 LEU A CA 1
ATOM 3910 C C . LEU A 1 495 ? 12.969 42.927 30.113 1.00 65.04 519 LEU A C 1
ATOM 3911 O O . LEU A 1 495 ? 12.430 43.554 31.041 1.00 61.49 519 LEU A O 1
ATOM 3916 N N . TYR A 1 496 ? 12.397 41.840 29.523 1.00 62.38 520 TYR A N 1
ATOM 3917 C CA . TYR A 1 496 ? 11.126 41.297 29.988 1.00 62.36 520 TYR A CA 1
ATOM 3918 C C . TYR A 1 496 ? 11.335 40.481 31.290 1.00 67.06 520 TYR A C 1
ATOM 3919 O O . TYR A 1 496 ? 10.360 40.082 31.940 1.00 68.65 520 TYR A O 1
ATOM 3928 N N . LEU A 1 497 ? 12.610 40.284 31.680 1.00 62.01 521 LEU A N 1
ATOM 3929 C CA . LEU A 1 497 ? 13.016 39.660 32.940 1.00 61.62 521 LEU A CA 1
ATOM 3930 C C . LEU A 1 497 ? 14.207 40.386 33.507 1.00 64.70 521 LEU A C 1
ATOM 3931 O O . LEU A 1 497 ? 15.053 40.880 32.757 1.00 64.91 521 LEU A O 1
ATOM 3936 N N . THR A 1 498 ? 14.255 40.475 34.825 1.00 60.29 522 THR A N 1
ATOM 3937 C CA . THR A 1 498 ? 15.325 41.127 35.579 1.00 58.47 522 THR A CA 1
ATOM 3938 C C . THR A 1 498 ? 16.473 40.125 35.719 1.00 62.67 522 THR A C 1
ATOM 3939 O O . THR A 1 498 ? 16.204 38.946 35.971 1.00 63.63 522 THR A O 1
ATOM 3943 N N . PRO A 1 499 ? 17.751 40.530 35.532 1.00 59.25 523 PRO A N 1
ATOM 3944 C CA . PRO A 1 499 ? 18.831 39.549 35.680 1.00 60.96 523 PRO A CA 1
ATOM 3945 C C . PRO A 1 499 ? 19.007 39.078 37.125 1.00 64.35 523 PRO A C 1
ATOM 3946 O O . PRO A 1 499 ? 18.756 39.825 38.075 1.00 62.41 523 PRO A O 1
ATOM 3950 N N . VAL A 1 500 ? 19.376 37.810 37.281 1.00 63.51 524 VAL A N 1
ATOM 3951 C CA . VAL A 1 500 ? 19.712 37.256 38.587 1.00 64.45 524 VAL A CA 1
ATOM 3952 C C . VAL A 1 500 ? 21.090 37.834 38.907 1.00 73.02 524 VAL A C 1
ATOM 3953 O O . VAL A 1 500 ? 21.946 37.833 38.013 1.00 73.37 524 VAL A O 1
ATOM 3957 N N . PRO A 1 501 ? 21.335 38.375 40.123 1.00 72.16 525 PRO A N 1
ATOM 3958 C CA . PRO A 1 501 ? 22.676 38.929 40.431 1.00 71.69 525 PRO A CA 1
ATOM 3959 C C . PRO A 1 501 ? 23.816 37.935 40.153 1.00 77.41 525 PRO A C 1
ATOM 3960 O O . PRO A 1 501 ? 23.708 36.764 40.483 1.00 78.10 525 PRO A O 1
ATOM 3964 N N . HIS A 1 502 ? 24.861 38.399 39.468 1.00 75.22 526 HIS A N 1
ATOM 3965 C CA . HIS A 1 502 ? 26.010 37.607 39.019 1.00 77.49 526 HIS A CA 1
ATOM 3966 C C . HIS A 1 502 ? 26.658 36.773 40.105 1.00 82.18 526 HIS A C 1
ATOM 3967 O O . HIS A 1 502 ? 26.975 35.607 39.874 1.00 83.15 526 HIS A O 1
ATOM 3974 N N . ASP A 1 503 ? 26.899 37.368 41.267 1.00 78.69 527 ASP A N 1
ATOM 3975 C CA . ASP A 1 503 ? 27.575 36.682 42.369 1.00 78.86 527 ASP A CA 1
ATOM 3976 C C . ASP A 1 503 ? 26.770 35.480 42.859 1.00 81.01 527 ASP A C 1
ATOM 3977 O O . ASP A 1 503 ? 27.361 34.496 43.313 1.00 82.25 527 ASP A O 1
ATOM 3982 N N . GLU A 1 504 ? 25.439 35.544 42.714 1.00 73.98 528 GLU A N 1
ATOM 3983 C CA . GLU A 1 504 ? 24.523 34.474 43.072 1.00 73.31 528 GLU A CA 1
ATOM 3984 C C . GLU A 1 504 ? 24.677 33.277 42.095 1.00 74.98 528 GLU A C 1
ATOM 3985 O O . GLU A 1 504 ? 24.739 32.129 42.527 1.00 74.07 528 GLU A O 1
ATOM 3991 N N . ILE A 1 505 ? 24.780 33.573 40.785 1.00 70.46 529 ILE A N 1
ATOM 3992 C CA . ILE A 1 505 ? 24.943 32.622 39.684 1.00 70.45 529 ILE A CA 1
ATOM 3993 C C . ILE A 1 505 ? 26.276 31.888 39.785 1.00 74.04 529 ILE A C 1
ATOM 3994 O O . ILE A 1 505 ? 26.314 30.685 39.508 1.00 75.99 529 ILE A O 1
ATOM 3999 N N . VAL A 1 506 ? 27.378 32.610 40.103 1.00 68.40 530 VAL A N 1
ATOM 4000 C CA . VAL A 1 506 ? 28.730 32.010 40.145 1.00 68.13 530 VAL A CA 1
ATOM 4001 C C . VAL A 1 506 ? 28.900 31.094 41.372 1.00 71.31 530 VAL A C 1
ATOM 4002 O O . VAL A 1 506 ? 29.719 30.181 41.333 1.00 71.48 530 VAL A O 1
ATOM 4006 N N . ARG A 1 507 ? 28.113 31.355 42.431 1.00 66.46 531 ARG A N 1
ATOM 4007 C CA . ARG A 1 507 ? 28.038 30.651 43.712 1.00 66.23 531 ARG A CA 1
ATOM 4008 C C . ARG A 1 507 ? 27.533 29.214 43.545 1.00 74.08 531 ARG A C 1
ATOM 4009 O O . ARG A 1 507 ? 27.927 28.333 44.320 1.00 74.90 531 ARG A O 1
ATOM 4017 N N . SER A 1 508 ? 26.644 28.988 42.548 1.00 72.54 532 SER A N 1
ATOM 4018 C CA . SER A 1 508 ? 25.955 27.724 42.312 1.00 75.69 532 SER A CA 1
ATOM 4019 C C . SER A 1 508 ? 26.063 27.237 40.869 1.00 83.16 532 SER A C 1
ATOM 4020 O O . SER A 1 508 ? 25.805 27.998 39.931 1.00 81.97 532 SER A O 1
ATOM 4023 N N . SER A 1 509 ? 26.385 25.946 40.699 1.00 83.75 533 SER A N 1
ATOM 4024 C CA . SER A 1 509 ? 26.469 25.327 39.370 1.00 86.33 533 SER A CA 1
ATOM 4025 C C . SER A 1 509 ? 25.089 25.197 38.738 1.00 91.00 533 SER A C 1
ATOM 4026 O O . SER A 1 509 ? 24.947 25.389 37.533 1.00 93.04 533 SER A O 1
ATOM 4029 N N . VAL A 1 510 ? 24.079 24.870 39.559 1.00 85.44 534 VAL A N 1
ATOM 4030 C CA . VAL A 1 510 ? 22.690 24.616 39.164 1.00 84.16 534 VAL A CA 1
ATOM 4031 C C . VAL A 1 510 ? 21.881 25.918 38.934 1.00 86.26 534 VAL A C 1
ATOM 4032 O O . VAL A 1 510 ? 20.833 25.882 38.291 1.00 84.97 534 VAL A O 1
ATOM 4036 N N . LEU A 1 511 ? 22.357 27.050 39.463 1.00 82.46 535 LEU A N 1
ATOM 4037 C CA . LEU A 1 511 ? 21.670 28.317 39.287 1.00 81.32 535 LEU A CA 1
ATOM 4038 C C . LEU A 1 511 ? 22.000 28.897 37.903 1.00 85.73 535 LEU A C 1
ATOM 4039 O O . LEU A 1 511 ? 23.170 29.162 37.587 1.00 85.74 535 LEU A O 1
ATOM 4044 N N . LYS A 1 512 ? 20.944 29.025 37.068 1.00 80.93 536 LYS A N 1
ATOM 4045 C CA . LYS A 1 512 ? 20.987 29.492 35.684 1.00 79.70 536 LYS A CA 1
ATOM 4046 C C . LYS A 1 512 ? 20.449 30.923 35.538 1.00 78.39 536 LYS A C 1
ATOM 4047 O O . LYS A 1 512 ? 19.470 31.299 36.185 1.00 76.27 536 LYS A O 1
ATOM 4049 N N . GLN A 1 513 ? 21.114 31.717 34.694 1.00 72.33 537 GLN A N 1
ATOM 4050 C CA . GLN A 1 513 ? 20.773 33.114 34.447 1.00 69.19 537 GLN A CA 1
ATOM 4051 C C . GLN A 1 513 ? 19.580 33.217 33.506 1.00 74.81 537 GLN A C 1
ATOM 4052 O O . GLN A 1 513 ? 19.289 32.275 32.764 1.00 75.66 537 GLN A O 1
ATOM 4058 N N . ASN A 1 514 ? 18.899 34.366 33.531 1.00 70.61 538 ASN A N 1
ATOM 4059 C CA . ASN A 1 514 ? 17.803 34.655 32.623 1.00 70.86 538 ASN A CA 1
ATOM 4060 C C . ASN A 1 514 ? 18.362 34.942 31.225 1.00 75.74 538 ASN A C 1
ATOM 4061 O O . ASN A 1 514 ? 19.520 35.341 31.098 1.00 75.71 538 ASN A O 1
ATOM 4066 N N . LEU A 1 515 ? 17.551 34.715 30.188 1.00 73.73 539 LEU A N 1
ATOM 4067 C CA . LEU A 1 515 ? 17.911 34.923 28.790 1.00 75.26 539 LEU A CA 1
ATOM 4068 C C . LEU A 1 515 ? 18.416 36.352 28.519 1.00 78.88 539 LEU A C 1
ATOM 4069 O O . LEU A 1 515 ? 17.800 37.321 28.987 1.00 77.34 539 LEU A O 1
ATOM 4074 N N . GLY A 1 516 ? 19.516 36.455 27.767 1.00 75.15 540 GLY A N 1
ATOM 4075 C CA . GLY A 1 516 ? 20.104 37.725 27.363 1.00 73.21 540 GLY A CA 1
ATOM 4076 C C . GLY A 1 516 ? 21.154 38.315 28.273 1.00 76.78 540 GLY A C 1
ATOM 4077 O O . GLY A 1 516 ? 21.798 39.297 27.894 1.00 76.82 540 GLY A O 1
ATOM 4078 N N . TYR A 1 517 ? 21.328 37.750 29.483 1.00 73.11 541 TYR A N 1
ATOM 4079 C CA . TYR A 1 517 ? 22.314 38.242 30.462 1.00 73.99 541 TYR A CA 1
ATOM 4080 C C . TYR A 1 517 ? 23.402 37.199 30.760 1.00 82.08 541 TYR A C 1
ATOM 4081 O O . TYR A 1 517 ? 23.264 36.036 30.300 1.00 89.04 541 TYR A O 1
ATOM 4091 N N . LYS B 1 2 ? 15.800 46.316 60.019 1.00 73.96 26 LYS B N 1
ATOM 4092 C CA . LYS B 1 2 ? 16.341 47.677 59.896 1.00 73.27 26 LYS B CA 1
ATOM 4093 C C . LYS B 1 2 ? 15.853 48.610 61.002 1.00 79.78 26 LYS B C 1
ATOM 4094 O O . LYS B 1 2 ? 16.631 49.406 61.529 1.00 80.37 26 LYS B O 1
ATOM 4100 N N . ALA B 1 3 ? 14.562 48.531 61.333 1.00 76.03 27 ALA B N 1
ATOM 4101 C CA . ALA B 1 3 ? 13.974 49.367 62.362 1.00 75.65 27 ALA B CA 1
ATOM 4102 C C . ALA B 1 3 ? 14.418 48.938 63.775 1.00 78.24 27 ALA B C 1
ATOM 4103 O O . ALA B 1 3 ? 14.630 47.739 64.008 1.00 78.50 27 ALA B O 1
ATOM 4105 N N . PRO B 1 4 ? 14.512 49.887 64.744 1.00 72.77 28 PRO B N 1
ATOM 4106 C CA . PRO B 1 4 ? 14.801 49.496 66.133 1.00 72.50 28 PRO B CA 1
ATOM 4107 C C . PRO B 1 4 ? 13.695 48.593 66.688 1.00 75.07 28 PRO B C 1
ATOM 4108 O O . PRO B 1 4 ? 12.539 48.727 66.290 1.00 73.11 28 PRO B O 1
ATOM 4112 N N . LEU B 1 5 ? 14.060 47.663 67.588 1.00 73.39 29 LEU B N 1
ATOM 4113 C CA . LEU B 1 5 ? 13.153 46.657 68.163 1.00 74.76 29 LEU B CA 1
ATOM 4114 C C . LEU B 1 5 ? 11.849 47.233 68.724 1.00 79.55 29 LEU B C 1
ATOM 4115 O O . LEU B 1 5 ? 10.805 46.611 68.534 1.00 82.00 29 LEU B O 1
ATOM 4120 N N . ASP B 1 6 ? 11.892 48.411 69.380 1.00 75.46 30 ASP B N 1
ATOM 4121 C CA . ASP B 1 6 ? 10.711 49.038 69.996 1.00 76.91 30 ASP B CA 1
ATOM 4122 C C . ASP B 1 6 ? 9.578 49.372 68.983 1.00 84.51 30 ASP B C 1
ATOM 4123 O O . ASP B 1 6 ? 8.422 49.487 69.403 1.00 86.53 30 ASP B O 1
ATOM 4128 N N . GLU B 1 7 ? 9.886 49.452 67.664 1.00 81.99 31 GLU B N 1
ATOM 4129 C CA . GLU B 1 7 ? 8.908 49.756 66.608 1.00 83.62 31 GLU B CA 1
ATOM 4130 C C . GLU B 1 7 ? 7.894 48.598 66.379 1.00 95.30 31 GLU B C 1
ATOM 4131 O O . GLU B 1 7 ? 6.780 48.843 65.895 1.00 97.06 31 GLU B O 1
ATOM 4137 N N . ILE B 1 8 ? 8.263 47.365 66.778 1.00 95.31 32 ILE B N 1
ATOM 4138 C CA . ILE B 1 8 ? 7.448 46.147 66.672 1.00 98.03 32 ILE B CA 1
ATOM 4139 C C . ILE B 1 8 ? 6.415 46.074 67.825 1.00 107.86 32 ILE B C 1
ATOM 4140 O O . ILE B 1 8 ? 5.330 45.502 67.649 1.00 109.07 32 ILE B O 1
ATOM 4145 N N . ALA B 1 9 ? 6.755 46.665 68.991 1.00 107.08 33 ALA B N 1
ATOM 4146 C CA . ALA B 1 9 ? 5.947 46.623 70.214 1.00 109.63 33 ALA B CA 1
ATOM 4147 C C . ALA B 1 9 ? 5.057 47.851 70.464 1.00 116.86 33 ALA B C 1
ATOM 4148 O O . ALA B 1 9 ? 5.174 48.888 69.795 1.00 115.23 33 ALA B O 1
ATOM 4150 N N . ASP B 1 10 ? 4.165 47.678 71.481 1.00 117.61 34 ASP B N 1
ATOM 4151 C CA . ASP B 1 10 ? 3.177 48.604 72.042 1.00 119.28 34 ASP B CA 1
ATOM 4152 C C . ASP B 1 10 ? 3.846 49.831 72.709 1.00 123.49 34 ASP B C 1
ATOM 4153 O O . ASP B 1 10 ? 5.022 49.781 73.089 1.00 121.93 34 ASP B O 1
ATOM 4155 N N . ASP B 1 11 ? 3.075 50.927 72.876 1.00 120.83 35 ASP B N 1
ATOM 4156 C CA . ASP B 1 11 ? 3.527 52.173 73.519 1.00 119.23 35 ASP B CA 1
ATOM 4157 C C . ASP B 1 11 ? 3.634 51.977 75.053 1.00 120.04 35 ASP B C 1
ATOM 4158 O O . ASP B 1 11 ? 2.876 52.592 75.818 1.00 122.62 35 ASP B O 1
ATOM 4160 N N . SER B 1 12 ? 4.560 51.076 75.475 1.00 109.97 36 SER B N 1
ATOM 4161 C CA . SER B 1 12 ? 4.881 50.671 76.856 1.00 107.72 36 SER B CA 1
ATOM 4162 C C . SER B 1 12 ? 6.099 49.731 76.860 1.00 102.49 36 SER B C 1
ATOM 4163 O O . SER B 1 12 ? 6.270 48.955 77.799 1.00 101.91 36 SER B O 1
ATOM 4165 N N . PHE B 1 13 ? 6.964 49.828 75.833 1.00 92.18 37 PHE B N 1
ATOM 4166 C CA . PHE B 1 13 ? 8.137 48.968 75.645 1.00 87.74 37 PHE B CA 1
ATOM 4167 C C . PHE B 1 13 ? 9.284 49.299 76.589 1.00 91.90 37 PHE B C 1
ATOM 4168 O O . PHE B 1 13 ? 9.919 48.380 77.119 1.00 91.60 37 PHE B O 1
ATOM 4176 N N . TRP B 1 14 ? 9.614 50.601 76.727 1.00 87.95 38 TRP B N 1
ATOM 4177 C CA . TRP B 1 14 ? 10.779 51.043 77.501 1.00 86.39 38 TRP B CA 1
ATOM 4178 C C . TRP B 1 14 ? 10.571 50.908 79.005 1.00 95.40 38 TRP B C 1
ATOM 4179 O O . TRP B 1 14 ? 11.524 51.055 79.771 1.00 95.59 38 TRP B O 1
ATOM 4190 N N . SER B 1 15 ? 9.357 50.539 79.416 1.00 95.24 39 SER B N 1
ATOM 4191 C CA . SER B 1 15 ? 9.049 50.303 80.816 1.00 97.27 39 SER B CA 1
ATOM 4192 C C . SER B 1 15 ? 9.422 48.856 81.176 1.00 102.77 39 SER B C 1
ATOM 4193 O O . SER B 1 15 ? 10.019 48.631 82.232 1.00 104.52 39 SER B O 1
ATOM 4196 N N . ASP B 1 16 ? 9.099 47.888 80.272 1.00 96.81 40 ASP B N 1
ATOM 4197 C CA . ASP B 1 16 ? 9.350 46.451 80.416 1.00 95.43 40 ASP B CA 1
ATOM 4198 C C . ASP B 1 16 ? 10.870 46.148 80.350 1.00 95.32 40 ASP B C 1
ATOM 4199 O O . ASP B 1 16 ? 11.507 46.373 79.315 1.00 92.68 40 ASP B O 1
ATOM 4204 N N . GLU B 1 17 ? 11.427 45.627 81.464 1.00 90.90 41 GLU B N 1
ATOM 4205 C CA . GLU B 1 17 ? 12.842 45.280 81.620 1.00 88.43 41 GLU B CA 1
ATOM 4206 C C . GLU B 1 17 ? 13.273 44.185 80.641 1.00 90.71 41 GLU B C 1
ATOM 4207 O O . GLU B 1 17 ? 14.400 44.233 80.122 1.00 88.34 41 GLU B O 1
ATOM 4209 N N . THR B 1 18 ? 12.373 43.217 80.374 1.00 87.81 42 THR B N 1
ATOM 4210 C CA . THR B 1 18 ? 12.622 42.093 79.463 1.00 86.32 42 THR B CA 1
ATOM 4211 C C . THR B 1 18 ? 12.743 42.599 78.026 1.00 86.71 42 THR B C 1
ATOM 4212 O O . THR B 1 18 ? 13.654 42.172 77.312 1.00 83.70 42 THR B O 1
ATOM 4216 N N . LEU B 1 19 ? 11.847 43.518 77.615 1.00 83.20 43 LEU B N 1
ATOM 4217 C CA . LEU B 1 19 ? 11.872 44.088 76.269 1.00 80.65 43 LEU B CA 1
ATOM 4218 C C . LEU B 1 19 ? 13.103 44.980 76.071 1.00 83.40 43 LEU B C 1
ATOM 4219 O O . LEU B 1 19 ? 13.708 44.948 74.994 1.00 81.08 43 LEU B O 1
ATOM 4224 N N . VAL B 1 20 ? 13.497 45.741 77.116 1.00 80.88 44 VAL B N 1
ATOM 4225 C CA . VAL B 1 20 ? 14.678 46.605 77.053 1.00 79.01 44 VAL B CA 1
ATOM 4226 C C . VAL B 1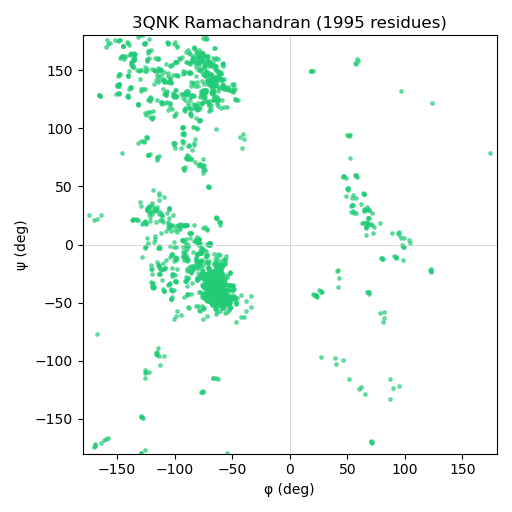 20 ? 15.908 45.722 76.976 1.00 81.47 44 VAL B C 1
ATOM 4227 O O . VAL B 1 20 ? 16.809 46.024 76.188 1.00 81.20 44 VAL B O 1
ATOM 4231 N N . LYS B 1 21 ? 15.922 44.599 77.732 1.00 76.98 45 LYS B N 1
ATOM 4232 C CA . LYS B 1 21 ? 17.030 43.637 77.697 1.00 74.45 45 LYS B CA 1
ATOM 4233 C C . LYS B 1 21 ? 17.121 43.007 76.282 1.00 74.47 45 LYS B C 1
ATOM 4234 O O . LYS B 1 21 ? 18.232 42.827 75.768 1.00 70.77 45 LYS B O 1
ATOM 4236 N N . TYR B 1 22 ? 15.948 42.760 75.628 1.00 72.56 46 TYR B N 1
ATOM 4237 C CA . TYR B 1 22 ? 15.866 42.224 74.263 1.00 72.56 46 TYR B CA 1
ATOM 4238 C C . TYR B 1 22 ? 16.389 43.245 73.235 1.00 72.77 46 TYR B C 1
ATOM 4239 O O . TYR B 1 22 ? 17.034 42.856 72.259 1.00 70.42 46 TYR B O 1
ATOM 4248 N N . TYR B 1 23 ? 16.147 44.551 73.484 1.00 67.01 47 TYR B N 1
ATOM 4249 C CA . TYR B 1 23 ? 16.630 45.624 72.618 1.00 64.24 47 TYR B CA 1
ATOM 4250 C C . TYR B 1 23 ? 18.162 45.604 72.573 1.00 67.21 47 TYR B C 1
ATOM 4251 O O . TYR B 1 23 ? 18.746 45.679 71.487 1.00 66.14 47 TYR B O 1
ATOM 4260 N N . VAL B 1 24 ? 18.811 45.483 73.755 1.00 63.49 48 VAL B N 1
ATOM 4261 C CA . VAL B 1 24 ? 20.274 45.456 73.871 1.00 61.37 48 VAL B CA 1
ATOM 4262 C C . VAL B 1 24 ? 20.808 44.174 73.189 1.00 66.45 48 VAL B C 1
ATOM 4263 O O . VAL B 1 24 ? 21.810 44.253 72.489 1.00 64.63 48 VAL B O 1
ATOM 4267 N N . ASN B 1 25 ? 20.079 43.039 73.289 1.00 65.51 49 ASN B N 1
ATOM 4268 C CA . ASN B 1 25 ? 20.458 41.796 72.596 1.00 65.27 49 ASN B CA 1
ATOM 4269 C C . ASN B 1 25 ? 20.462 41.999 71.091 1.00 68.88 49 ASN B C 1
ATOM 4270 O O . ASN B 1 25 ? 21.354 41.482 70.405 1.00 68.18 49 ASN B O 1
ATOM 4275 N N . ASP B 1 26 ? 19.479 42.789 70.581 1.00 64.42 50 ASP B N 1
ATOM 4276 C CA . ASP B 1 26 ? 19.377 43.132 69.163 1.00 61.87 50 ASP B CA 1
ATOM 4277 C C . ASP B 1 26 ? 20.575 43.963 68.737 1.00 61.85 50 ASP B C 1
ATOM 4278 O O . ASP B 1 26 ? 21.077 43.785 67.624 1.00 58.67 50 ASP B O 1
ATOM 4283 N N . LEU B 1 27 ? 21.049 44.860 69.632 1.00 59.19 51 LEU B N 1
ATOM 4284 C CA . LEU B 1 27 ? 22.207 45.710 69.352 1.00 57.84 51 LEU B CA 1
ATOM 4285 C C . LEU B 1 27 ? 23.471 44.861 69.286 1.00 60.18 51 LEU B C 1
ATOM 4286 O O . LEU B 1 27 ? 24.315 45.095 68.422 1.00 59.96 51 LEU B O 1
ATOM 4291 N N . TYR B 1 28 ? 23.583 43.851 70.148 1.00 56.32 52 TYR B N 1
ATOM 4292 C CA . TYR B 1 28 ? 24.720 42.931 70.097 1.00 55.83 52 TYR B CA 1
ATOM 4293 C C . TYR B 1 28 ? 24.656 42.115 68.810 1.00 62.47 52 TYR B C 1
ATOM 4294 O O . TYR B 1 28 ? 25.691 41.857 68.198 1.00 63.10 52 TYR B O 1
ATOM 4303 N N . SER B 1 29 ? 23.432 41.739 68.379 1.00 59.98 53 SER B N 1
ATOM 4304 C CA . SER B 1 29 ? 23.205 40.955 67.159 1.00 59.45 53 SER B CA 1
ATOM 4305 C C . SER B 1 29 ? 23.627 41.751 65.903 1.00 64.51 53 SER B C 1
ATOM 4306 O O . SER B 1 29 ? 23.881 41.156 64.852 1.00 65.33 53 SER B O 1
ATOM 4309 N N . GLU B 1 30 ? 23.758 43.084 66.037 1.00 60.96 54 GLU B N 1
ATOM 4310 C CA . GLU B 1 30 ? 24.197 43.954 64.953 1.00 59.54 54 GLU B CA 1
ATOM 4311 C C . GLU B 1 30 ? 25.709 43.868 64.741 1.00 63.16 54 GLU B C 1
ATOM 4312 O O . GLU B 1 30 ? 26.203 44.439 63.775 1.00 63.99 54 GLU B O 1
ATOM 4318 N N . ILE B 1 31 ? 26.447 43.151 65.608 1.00 58.46 55 ILE B N 1
ATOM 4319 C CA . ILE B 1 31 ? 27.885 42.973 65.408 1.00 56.83 55 ILE B CA 1
ATOM 4320 C C . ILE B 1 31 ? 28.045 42.057 64.191 1.00 63.57 55 ILE B C 1
ATOM 4321 O O . ILE B 1 31 ? 27.497 40.941 64.178 1.00 64.89 55 ILE B O 1
ATOM 4326 N N . SER B 1 32 ? 28.739 42.547 63.159 1.00 59.81 56 SER B N 1
ATOM 4327 C CA . SER B 1 32 ? 28.930 41.774 61.927 1.00 59.58 56 SER B CA 1
ATOM 4328 C C . SER B 1 32 ? 30.330 41.188 61.836 1.00 63.02 56 SER B C 1
ATOM 4329 O O . SER B 1 32 ? 31.312 41.839 62.225 1.00 63.07 56 SER B O 1
ATOM 4332 N N . VAL B 1 33 ? 30.415 39.964 61.302 1.00 58.30 57 VAL B N 1
ATOM 4333 C CA . VAL B 1 33 ? 31.678 39.261 61.038 1.00 56.57 57 VAL B CA 1
ATOM 4334 C C . VAL B 1 33 ? 31.746 38.939 59.552 1.00 57.48 57 VAL B C 1
ATOM 4335 O O . VAL B 1 33 ? 30.815 38.331 59.003 1.00 58.90 57 VAL B O 1
ATOM 4339 N N . ASP B 1 34 ? 32.822 39.370 58.901 1.00 50.71 58 ASP B N 1
ATOM 4340 C CA . ASP B 1 34 ? 33.049 39.070 57.491 1.00 49.35 58 ASP B CA 1
ATOM 4341 C C . ASP B 1 34 ? 33.621 37.663 57.388 1.00 55.22 58 ASP B C 1
ATOM 4342 O O . ASP B 1 34 ? 34.831 37.472 57.617 1.00 56.26 58 ASP B O 1
ATOM 4347 N N . GLY B 1 35 ? 32.751 36.700 57.075 1.00 50.28 59 GLY B N 1
ATOM 4348 C CA . GLY B 1 35 ? 33.124 35.303 56.920 1.00 49.75 59 GLY B CA 1
ATOM 4349 C C . GLY B 1 35 ? 34.169 35.062 55.848 1.00 53.91 59 GLY B C 1
ATOM 4350 O O . GLY B 1 35 ? 34.941 34.106 55.946 1.00 54.37 59 GLY B O 1
ATOM 4351 N N . LEU B 1 36 ? 34.241 35.967 54.844 1.00 50.34 60 LEU B N 1
ATOM 4352 C CA . LEU B 1 36 ? 35.142 35.881 53.705 1.00 49.04 60 LEU B CA 1
ATOM 4353 C C . LEU B 1 36 ? 36.471 36.616 53.920 1.00 51.77 60 LEU B C 1
ATOM 4354 O O . LEU B 1 36 ? 37.425 36.396 53.134 1.00 52.13 60 LEU B O 1
ATOM 4359 N N . GLN B 1 37 ? 36.562 37.415 55.010 1.00 45.22 61 GLN B N 1
ATOM 4360 C CA . GLN B 1 37 ? 37.761 38.162 55.424 1.00 43.51 61 GLN B CA 1
ATOM 4361 C C . GLN B 1 37 ? 38.371 38.884 54.234 1.00 45.71 61 GLN B C 1
ATOM 4362 O O . GLN B 1 37 ? 39.533 38.668 53.872 1.00 44.93 61 GLN B O 1
ATOM 4368 N N . LEU B 1 38 ? 37.553 39.738 53.610 1.00 41.69 62 LEU B N 1
ATOM 4369 C CA . LEU B 1 38 ? 37.924 40.426 52.403 1.00 40.77 62 LEU B CA 1
ATOM 4370 C C . LEU B 1 38 ? 39.040 41.411 52.643 1.00 45.86 62 LEU B C 1
ATOM 4371 O O . LEU B 1 38 ? 39.986 41.422 51.856 1.00 48.52 62 LEU B O 1
ATOM 4376 N N . GLN B 1 39 ? 39.025 42.141 53.750 1.00 40.61 63 GLN B N 1
ATOM 4377 C CA . GLN B 1 39 ? 40.114 43.069 54.113 1.00 38.91 63 GLN B CA 1
ATOM 4378 C C . GLN B 1 39 ? 41.473 42.344 54.229 1.00 44.30 63 GLN B C 1
ATOM 4379 O O . GLN B 1 39 ? 42.472 42.907 53.785 1.00 43.84 63 GLN B O 1
ATOM 4385 N N . GLU B 1 40 ? 41.504 41.097 54.798 1.00 41.69 64 GLU B N 1
ATOM 4386 C CA . GLU B 1 40 ? 42.735 40.309 54.916 1.00 41.65 64 GLU B CA 1
ATOM 4387 C C . GLU B 1 40 ? 43.240 39.888 53.531 1.00 46.68 64 GLU B C 1
ATOM 4388 O O . GLU B 1 40 ? 44.450 39.862 53.298 1.00 45.37 64 GLU B O 1
ATOM 4394 N N . ASN B 1 41 ? 42.291 39.585 52.606 1.00 42.64 65 ASN B N 1
ATOM 4395 C CA . ASN B 1 41 ? 42.563 39.208 51.230 1.00 40.53 65 ASN B CA 1
ATOM 4396 C C . ASN B 1 41 ? 42.933 40.450 50.411 1.00 45.27 65 ASN B C 1
ATOM 4397 O O . ASN B 1 41 ? 43.217 40.349 49.201 1.00 45.82 65 ASN B O 1
ATOM 4402 N N . ARG B 1 42 ? 42.879 41.641 51.067 1.00 41.70 66 ARG B N 1
ATOM 4403 C CA . ARG B 1 42 ? 43.271 42.913 50.436 1.00 40.89 66 ARG B CA 1
ATOM 4404 C C . ARG B 1 42 ? 44.555 43.379 51.106 1.00 42.33 66 ARG B C 1
ATOM 4405 O O . ARG B 1 42 ? 44.871 44.555 51.081 1.00 45.07 66 ARG B O 1
ATOM 4413 N N . SER B 1 43 ? 45.318 42.422 51.658 1.00 36.58 67 SER B N 1
ATOM 4414 C CA . SER B 1 43 ? 46.580 42.622 52.376 1.00 37.10 67 SER B CA 1
ATOM 4415 C C . SER B 1 43 ? 47.627 41.592 51.932 1.00 44.08 67 SER B C 1
ATOM 4416 O O . SER B 1 43 ? 47.286 40.547 51.371 1.00 42.22 67 SER B O 1
ATOM 4419 N N . ASP B 1 44 ? 48.897 41.851 52.265 1.00 43.72 68 ASP B N 1
ATOM 4420 C CA . ASP B 1 44 ? 50.010 40.980 51.875 1.00 43.16 68 ASP B CA 1
ATOM 4421 C C . ASP B 1 44 ? 50.008 39.613 52.620 1.00 48.72 68 ASP B C 1
ATOM 4422 O O . ASP B 1 44 ? 50.889 38.792 52.350 1.00 47.97 68 ASP B O 1
ATOM 4427 N N . ASN B 1 45 ? 49.000 39.351 53.503 1.00 44.74 69 ASN B N 1
ATOM 4428 C CA . ASN B 1 45 ? 48.902 38.077 54.225 1.00 44.19 69 ASN B CA 1
ATOM 4429 C C . ASN B 1 45 ? 48.174 37.005 53.437 1.00 50.04 69 ASN B C 1
ATOM 4430 O O . ASN B 1 45 ? 48.333 35.814 53.741 1.00 50.67 69 ASN B O 1
ATOM 4435 N N . SER B 1 46 ? 47.326 37.414 52.460 1.00 45.25 70 SER B N 1
ATOM 4436 C CA . SER B 1 46 ? 46.512 36.446 51.756 1.00 43.72 70 SER B CA 1
ATOM 4437 C C . SER B 1 46 ? 46.205 36.822 50.328 1.00 47.79 70 SER B C 1
ATOM 4438 O O . SER B 1 46 ? 45.999 37.997 50.029 1.00 47.90 70 SER B O 1
ATOM 4441 N N . VAL B 1 47 ? 46.133 35.786 49.456 1.00 42.99 71 VAL B N 1
ATOM 4442 C CA . VAL B 1 47 ? 45.633 35.815 48.083 1.00 42.56 71 VAL B CA 1
ATOM 4443 C C . VAL B 1 47 ? 44.448 34.842 48.100 1.00 48.52 71 VAL B C 1
ATOM 4444 O O . VAL B 1 47 ? 44.654 33.639 48.291 1.00 49.93 71 VAL B O 1
ATOM 4448 N N . SER B 1 48 ? 43.218 35.360 47.986 1.00 45.34 72 SER B N 1
ATOM 4449 C CA . SER B 1 48 ? 41.991 34.540 48.043 1.00 45.93 72 SER B CA 1
ATOM 4450 C C . SER B 1 48 ? 41.951 33.417 47.002 1.00 51.54 72 SER B C 1
ATOM 4451 O O . SER B 1 48 ? 42.339 33.614 45.850 1.00 52.59 72 SER B O 1
ATOM 4454 N N . ALA B 1 49 ? 41.407 32.259 47.401 1.00 47.03 73 ALA B N 1
ATOM 4455 C CA . ALA B 1 49 ? 41.144 31.141 46.501 1.00 46.88 73 ALA B CA 1
ATOM 4456 C C . ALA B 1 49 ? 40.105 31.583 45.437 1.00 48.30 73 ALA B C 1
ATOM 4457 O O . ALA B 1 49 ? 39.895 30.862 44.440 1.00 49.25 73 ALA B O 1
ATOM 4459 N N . GLN B 1 50 ? 39.476 32.790 45.660 1.00 40.40 74 GLN B N 1
ATOM 4460 C CA . GLN B 1 50 ? 38.490 33.416 44.775 1.00 40.59 74 GLN B CA 1
ATOM 4461 C C . GLN B 1 50 ? 39.083 34.598 44.007 1.00 46.95 74 GLN B C 1
ATOM 4462 O O . GLN B 1 50 ? 38.323 35.384 43.434 1.00 47.52 74 GLN B O 1
ATOM 4468 N N . ARG B 1 51 ? 40.440 34.703 43.984 1.00 43.24 75 ARG B N 1
ATOM 4469 C CA . ARG B 1 51 ? 41.206 35.755 43.349 1.00 42.38 75 ARG B CA 1
ATOM 4470 C C . ARG B 1 51 ? 40.690 36.026 41.979 1.00 49.09 75 ARG B C 1
ATOM 4471 O O . ARG B 1 51 ? 40.488 37.200 41.654 1.00 49.78 75 ARG B O 1
ATOM 4479 N N . ASP B 1 52 ? 40.442 34.948 41.186 1.00 47.49 76 ASP B N 1
ATOM 4480 C CA . ASP B 1 52 ? 39.957 35.035 39.805 1.00 47.69 76 ASP B CA 1
ATOM 4481 C C . ASP B 1 52 ? 38.437 35.046 39.715 1.00 52.53 76 ASP B C 1
ATOM 4482 O O . ASP B 1 52 ? 37.887 35.842 38.952 1.00 52.58 76 ASP B O 1
ATOM 4487 N N . LYS B 1 53 ? 37.764 34.186 40.496 1.00 48.44 77 LYS B N 1
ATOM 4488 C CA . LYS B 1 53 ? 36.311 34.040 40.488 1.00 47.66 77 LYS B CA 1
ATOM 4489 C C . LYS B 1 53 ? 35.578 35.345 40.872 1.00 50.29 77 LYS B C 1
ATOM 4490 O O . LYS B 1 53 ? 34.543 35.638 40.270 1.00 51.66 77 LYS B O 1
ATOM 4496 N N . TYR B 1 54 ? 36.081 36.105 41.851 1.00 46.02 78 TYR B N 1
ATOM 4497 C CA . TYR B 1 54 ? 35.408 37.343 42.289 1.00 46.65 78 TYR B CA 1
ATOM 4498 C C . TYR B 1 54 ? 36.281 38.592 42.152 1.00 49.09 78 TYR B C 1
ATOM 4499 O O . TYR B 1 54 ? 36.013 39.599 42.814 1.00 49.16 78 TYR B O 1
ATOM 4508 N N . ARG B 1 55 ? 37.276 38.543 41.249 1.00 44.39 79 ARG B N 1
ATOM 4509 C CA . ARG B 1 55 ? 38.224 39.602 40.925 1.00 43.48 79 ARG B CA 1
ATOM 4510 C C . ARG B 1 55 ? 37.603 40.988 40.891 1.00 49.76 79 ARG B C 1
ATOM 4511 O O . ARG B 1 55 ? 37.993 41.840 41.674 1.00 51.66 79 ARG B O 1
ATOM 4519 N N . ALA B 1 56 ? 36.647 41.193 39.981 1.00 46.75 80 ALA B N 1
ATOM 4520 C CA . ALA B 1 56 ? 35.979 42.468 39.759 1.00 45.92 80 ALA B CA 1
ATOM 4521 C C . ALA B 1 56 ? 35.063 42.856 40.897 1.00 47.89 80 ALA B C 1
ATOM 4522 O O . ALA B 1 56 ? 34.989 44.041 41.207 1.00 46.65 80 ALA B O 1
ATOM 4524 N N . SER B 1 57 ? 34.358 41.880 41.503 1.00 45.91 81 SER B N 1
ATOM 4525 C CA . SER B 1 57 ? 33.422 42.135 42.604 1.00 45.88 81 SER B CA 1
ATOM 4526 C C . SER B 1 57 ? 34.099 42.474 43.908 1.00 50.29 81 SER B C 1
ATOM 4527 O O . SER B 1 57 ? 33.622 43.361 44.589 1.00 51.04 81 SER B O 1
ATOM 4530 N N . TRP B 1 58 ? 35.155 41.735 44.290 1.00 45.75 82 TRP B N 1
ATOM 4531 C CA . TRP B 1 58 ? 35.763 41.836 45.602 1.00 44.47 82 TRP B CA 1
ATOM 4532 C C . TRP B 1 58 ? 37.165 42.390 45.683 1.00 48.28 82 TRP B C 1
ATOM 4533 O O . TRP B 1 58 ? 37.552 42.788 46.790 1.00 46.24 82 TRP B O 1
ATOM 4544 N N . PHE B 1 59 ? 37.992 42.288 44.611 1.00 45.06 83 PHE B N 1
ATOM 4545 C CA . PHE B 1 59 ? 39.408 42.615 44.829 1.00 43.53 83 PHE B CA 1
ATOM 4546 C C . PHE B 1 59 ? 39.976 43.754 44.008 1.00 48.27 83 PHE B C 1
ATOM 4547 O O . PHE B 1 59 ? 41.205 43.834 43.896 1.00 48.11 83 PHE B O 1
ATOM 4555 N N . LYS B 1 60 ? 39.124 44.717 43.577 1.00 43.90 84 LYS B N 1
ATOM 4556 C CA . LYS B 1 60 ? 39.598 45.866 42.817 1.00 43.77 84 LYS B CA 1
ATOM 4557 C C . LYS B 1 60 ? 40.646 46.706 43.594 1.00 45.98 84 LYS B C 1
ATOM 4558 O O . LYS B 1 60 ? 41.530 47.304 42.951 1.00 46.69 84 LYS B O 1
ATOM 4564 N N . PHE B 1 61 ? 40.606 46.682 44.953 1.00 38.38 85 PHE B N 1
ATOM 4565 C CA . PHE B 1 61 ? 41.570 47.423 45.800 1.00 36.97 85 PHE B CA 1
ATOM 4566 C C . PHE B 1 61 ? 42.994 47.017 45.469 1.00 45.09 85 PHE B C 1
ATOM 4567 O O . PHE B 1 61 ? 43.886 47.854 45.325 1.00 46.77 85 PHE B O 1
ATOM 4575 N N . ASN B 1 62 ? 43.204 45.717 45.368 1.00 43.38 86 ASN B N 1
ATOM 4576 C CA . ASN B 1 62 ? 44.506 45.121 45.125 1.00 43.52 86 ASN B CA 1
ATOM 4577 C C . ASN B 1 62 ? 45.200 45.635 43.846 1.00 45.33 86 ASN B C 1
ATOM 4578 O O . ASN B 1 62 ? 46.406 45.489 43.720 1.00 45.51 86 ASN B O 1
ATOM 4583 N N . TYR B 1 63 ? 44.461 46.265 42.939 1.00 40.34 87 TYR B N 1
ATOM 4584 C CA . TYR B 1 63 ? 45.018 46.782 41.684 1.00 39.31 87 TYR B CA 1
ATOM 4585 C C . TYR B 1 63 ? 44.711 48.291 41.532 1.00 44.36 87 TYR B C 1
ATOM 4586 O O . TYR B 1 63 ? 44.834 48.812 40.443 1.00 45.80 87 TYR B O 1
ATOM 4595 N N . ASP B 1 64 ? 44.349 48.984 42.628 1.00 41.56 88 ASP B N 1
ATOM 4596 C CA . ASP B 1 64 ? 43.991 50.403 42.683 1.00 42.36 88 ASP B CA 1
ATOM 4597 C C . ASP B 1 64 ? 42.904 50.680 41.613 1.00 46.79 88 ASP B C 1
ATOM 4598 O O . ASP B 1 64 ? 43.044 51.572 40.774 1.00 45.12 88 ASP B O 1
ATOM 4611 N N . VAL B 1 66 ? 39.387 50.556 42.467 1.00 43.29 90 VAL B N 1
ATOM 4612 C CA . VAL B 1 66 ? 38.166 51.020 43.138 1.00 42.27 90 VAL B CA 1
ATOM 4613 C C . VAL B 1 66 ? 37.896 52.490 42.698 1.00 51.19 90 VAL B C 1
ATOM 4614 O O . VAL B 1 66 ? 38.825 53.192 42.258 1.00 52.25 90 VAL B O 1
ATOM 4618 N N . SER B 1 67 ? 36.641 52.954 42.842 1.00 46.39 91 SER B N 1
ATOM 4619 C CA . SER B 1 67 ? 36.223 54.317 42.519 1.00 44.86 91 SER B CA 1
ATOM 4620 C C . SER B 1 67 ? 35.059 54.645 43.418 1.00 49.70 91 SER B C 1
ATOM 4621 O O . SER B 1 67 ? 34.636 53.772 44.160 1.00 48.41 91 SER B O 1
ATOM 4624 N N . ALA B 1 68 ? 34.534 55.874 43.385 1.00 46.90 92 ALA B N 1
ATOM 4625 C CA . ALA B 1 68 ? 33.376 56.203 44.202 1.00 46.47 92 ALA B CA 1
ATOM 4626 C C . ALA B 1 68 ? 32.132 55.367 43.763 1.00 53.32 92 ALA B C 1
ATOM 4627 O O . ALA B 1 68 ? 31.322 54.956 44.601 1.00 52.95 92 ALA B O 1
ATOM 4629 N N . SER B 1 69 ? 32.026 55.090 42.446 1.00 52.07 93 SER B N 1
ATOM 4630 C CA . SER B 1 69 ? 30.960 54.307 41.813 1.00 52.13 93 SER B CA 1
ATOM 4631 C C . SER B 1 69 ? 31.134 52.807 42.131 1.00 57.59 93 SER B C 1
ATOM 4632 O O . SER B 1 69 ? 30.127 52.143 42.351 1.00 59.48 93 SER B O 1
ATOM 4635 N N . ASP B 1 70 ? 32.386 52.279 42.210 1.00 52.48 94 ASP B N 1
ATOM 4636 C CA . ASP B 1 70 ? 32.629 50.906 42.669 1.00 51.91 94 ASP B CA 1
ATOM 4637 C C . ASP B 1 70 ? 33.567 50.994 43.893 1.00 50.96 94 ASP B C 1
ATOM 4638 O O . ASP B 1 70 ? 34.780 50.827 43.747 1.00 49.55 94 ASP B O 1
ATOM 4643 N N . PRO B 1 71 ? 33.030 51.357 45.085 1.00 44.99 95 PRO B N 1
ATOM 4644 C CA . PRO B 1 71 ? 33.908 51.598 46.234 1.00 44.40 95 PRO B CA 1
ATOM 4645 C C . PRO B 1 71 ? 34.464 50.365 46.923 1.00 50.96 95 PRO B C 1
ATOM 4646 O O . PRO B 1 71 ? 35.516 50.463 47.556 1.00 53.88 95 PRO B O 1
ATOM 4650 N N . GLN B 1 72 ? 33.755 49.243 46.848 1.00 46.85 96 GLN B N 1
ATOM 4651 C CA . GLN B 1 72 ? 34.074 47.970 47.498 1.00 45.72 96 GLN B CA 1
ATOM 4652 C C . GLN B 1 72 ? 34.359 48.193 48.990 1.00 52.66 96 GLN B C 1
ATOM 4653 O O . GLN B 1 72 ? 35.335 47.683 49.542 1.00 52.60 96 GLN B O 1
ATOM 4659 N N . ASP B 1 73 ? 33.461 48.975 49.634 1.00 51.81 97 ASP B N 1
ATOM 4660 C CA . ASP B 1 73 ? 33.502 49.392 51.043 1.00 51.05 97 ASP B CA 1
ATOM 4661 C C . ASP B 1 73 ? 32.820 48.382 51.945 1.00 54.61 97 ASP B C 1
ATOM 4662 O O . ASP B 1 73 ? 32.775 48.571 53.162 1.00 53.71 97 ASP B O 1
ATOM 4667 N N . ASP B 1 74 ? 32.292 47.301 51.337 1.00 53.30 98 ASP B N 1
ATOM 4668 C CA . ASP B 1 74 ? 31.600 46.190 51.988 1.00 53.66 98 ASP B CA 1
ATOM 4669 C C . ASP B 1 74 ? 30.307 46.683 52.635 1.00 59.92 98 ASP B C 1
ATOM 4670 O O . ASP B 1 74 ? 29.869 46.126 53.647 1.00 63.94 98 ASP B O 1
ATOM 4675 N N . ASP B 1 75 ? 29.713 47.757 52.061 1.00 53.39 99 ASP B N 1
ATOM 4676 C CA . ASP B 1 75 ? 28.466 48.421 52.467 1.00 52.53 99 ASP B CA 1
ATOM 4677 C C . ASP B 1 75 ? 28.516 48.898 53.899 1.00 53.71 99 ASP B C 1
ATOM 4678 O O . ASP B 1 75 ? 27.457 49.013 54.544 1.00 53.22 99 ASP B O 1
ATOM 4683 N N . VAL B 1 76 ? 29.744 49.192 54.408 1.00 48.47 100 VAL B N 1
ATOM 4684 C CA . VAL B 1 76 ? 29.917 49.593 55.805 1.00 47.78 100 VAL B CA 1
ATOM 4685 C C . VAL B 1 76 ? 29.212 50.947 56.089 1.00 53.73 100 VAL B C 1
ATOM 4686 O O . VAL B 1 76 ? 28.504 51.033 57.085 1.00 54.00 100 VAL B O 1
ATOM 4690 N N . TRP B 1 77 ? 29.346 51.946 55.202 1.00 51.62 101 TRP B N 1
ATOM 4691 C CA . TRP B 1 77 ? 28.687 53.239 55.377 1.00 53.46 101 TRP B CA 1
ATOM 4692 C C . TRP B 1 77 ? 27.143 53.066 55.504 1.00 60.08 101 TRP B C 1
ATOM 4693 O O . TRP B 1 77 ? 26.559 53.521 56.493 1.00 63.32 101 TRP B O 1
ATOM 4704 N N . GLU B 1 78 ? 26.515 52.362 54.555 1.00 54.90 102 GLU B N 1
ATOM 4705 C CA . GLU B 1 78 ? 25.085 52.066 54.511 1.00 56.05 102 GLU B CA 1
ATOM 4706 C C . GLU B 1 78 ? 24.583 51.317 55.768 1.00 61.92 102 GLU B C 1
ATOM 4707 O O . GLU B 1 78 ? 23.633 51.769 56.434 1.00 64.61 102 GLU B O 1
ATOM 4713 N N . ASP B 1 79 ? 25.234 50.183 56.080 1.00 54.12 103 ASP B N 1
ATOM 4714 C CA . ASP B 1 79 ? 24.854 49.293 57.154 1.00 52.56 103 ASP B CA 1
ATOM 4715 C C . ASP B 1 79 ? 25.098 49.822 58.564 1.00 55.67 103 ASP B C 1
ATOM 4716 O O . ASP B 1 79 ? 24.272 49.601 59.459 1.00 59.07 103 ASP B O 1
ATOM 4721 N N . TYR B 1 80 ? 26.231 50.442 58.785 1.00 49.35 104 TYR B N 1
ATOM 4722 C CA . TYR B 1 80 ? 26.643 50.846 60.109 1.00 49.52 104 TYR B CA 1
ATOM 4723 C C . TYR B 1 80 ? 25.896 52.077 60.630 1.00 56.29 104 TYR B C 1
ATOM 4724 O O . TYR B 1 80 ? 25.745 52.202 61.842 1.00 56.48 104 TYR B O 1
ATOM 4733 N N . TYR B 1 81 ? 25.324 52.920 59.738 1.00 53.97 105 TYR B N 1
ATOM 4734 C CA . TYR B 1 81 ? 24.511 54.046 60.213 1.00 52.00 105 TYR B CA 1
ATOM 4735 C C . TYR B 1 81 ? 23.181 53.549 60.749 1.00 54.74 105 TYR B C 1
ATOM 4736 O O . TYR B 1 81 ? 22.655 54.146 61.690 1.00 57.29 105 TYR B O 1
ATOM 4745 N N . VAL B 1 82 ? 22.695 52.404 60.236 1.00 51.07 106 VAL B N 1
ATOM 4746 C CA . VAL B 1 82 ? 21.455 51.741 60.712 1.00 51.94 106 VAL B CA 1
ATOM 4747 C C . VAL B 1 82 ? 21.695 51.272 62.148 1.00 59.29 106 VAL B C 1
ATOM 4748 O O . VAL B 1 82 ? 20.863 51.505 63.030 1.00 61.39 106 VAL B O 1
ATOM 4752 N N . LYS B 1 83 ? 22.877 50.641 62.382 1.00 55.34 107 LYS B N 1
ATOM 4753 C CA . LYS B 1 83 ? 23.335 50.116 63.674 1.00 53.31 107 LYS B CA 1
ATOM 4754 C C . LYS B 1 83 ? 23.443 51.245 64.671 1.00 58.92 107 LYS B C 1
ATOM 4755 O O . LYS B 1 83 ? 22.959 51.130 65.801 1.00 60.33 107 LYS B O 1
ATOM 4761 N N . VAL B 1 84 ? 24.046 52.363 64.230 1.00 55.72 108 VAL B N 1
ATOM 4762 C CA . VAL B 1 84 ? 24.218 53.562 65.048 1.00 55.15 108 VAL B CA 1
ATOM 4763 C C . VAL B 1 84 ? 22.837 54.136 65.366 1.00 59.39 108 VAL B C 1
ATOM 4764 O O . VAL B 1 84 ? 22.600 54.484 66.519 1.00 60.82 108 VAL B O 1
ATOM 4768 N N . ARG B 1 85 ? 21.910 54.168 64.377 1.00 54.61 109 ARG B N 1
ATOM 4769 C CA . ARG B 1 85 ? 20.550 54.681 64.599 1.00 54.60 109 ARG B CA 1
ATOM 4770 C C . ARG B 1 85 ? 19.874 53.932 65.768 1.00 59.24 109 ARG B C 1
ATOM 4771 O O . ARG B 1 85 ? 19.284 54.580 66.638 1.00 61.25 109 ARG B O 1
ATOM 4779 N N . LYS B 1 86 ? 20.026 52.586 65.816 1.00 53.36 110 LYS B N 1
ATOM 4780 C CA . LYS B 1 86 ? 19.469 51.728 66.857 1.00 53.18 110 LYS B CA 1
ATOM 4781 C C . LYS B 1 86 ? 20.068 52.056 68.229 1.00 58.39 110 LYS B C 1
ATOM 4782 O O . LYS B 1 86 ? 19.338 52.023 69.215 1.00 58.40 110 LYS B O 1
ATOM 4788 N N . CYS B 1 87 ? 21.366 52.430 68.295 1.00 57.62 111 CYS B N 1
ATOM 4789 C CA . CYS B 1 87 ? 22.033 52.836 69.551 1.00 60.00 111 CYS B CA 1
ATOM 4790 C C . CYS B 1 87 ? 21.469 54.148 70.047 1.00 65.19 111 CYS B C 1
ATOM 4791 O O . CYS B 1 87 ? 21.111 54.249 71.227 1.00 67.32 111 CYS B O 1
ATOM 4794 N N . ASN B 1 88 ? 21.407 55.164 69.144 1.00 59.28 112 ASN B N 1
ATOM 4795 C CA . ASN B 1 88 ? 20.923 56.520 69.425 1.00 58.61 112 ASN B CA 1
ATOM 4796 C C . ASN B 1 88 ? 19.493 56.509 69.924 1.00 63.75 112 ASN B C 1
ATOM 4797 O O . ASN B 1 88 ? 19.145 57.334 70.771 1.00 66.13 112 ASN B O 1
ATOM 4802 N N . ARG B 1 89 ? 18.678 55.561 69.431 1.00 58.97 113 ARG B N 1
ATOM 4803 C CA . ARG B 1 89 ? 17.308 55.416 69.898 1.00 60.42 113 ARG B CA 1
ATOM 4804 C C . ARG B 1 89 ? 17.301 54.971 71.334 1.00 66.76 113 ARG B C 1
ATOM 4805 O O . ARG B 1 89 ? 16.547 55.514 72.131 1.00 68.78 113 ARG B O 1
ATOM 4813 N N . PHE B 1 90 ? 18.143 53.975 71.672 1.00 63.72 114 PHE B N 1
ATOM 4814 C CA . PHE B 1 90 ? 18.265 53.486 73.040 1.00 63.44 114 PHE B CA 1
ATOM 4815 C C . PHE B 1 90 ? 18.527 54.678 73.956 1.00 69.36 114 PHE B C 1
ATOM 4816 O O . PHE B 1 90 ? 17.743 54.930 74.889 1.00 70.27 114 PHE B O 1
ATOM 4824 N N . PHE B 1 91 ? 19.591 55.462 73.618 1.00 63.67 115 PHE B N 1
ATOM 4825 C CA . PHE B 1 91 ? 20.009 56.634 74.383 1.00 63.30 115 PHE B CA 1
ATOM 4826 C C . PHE B 1 91 ? 18.876 57.678 74.541 1.00 70.59 115 PHE B C 1
ATOM 4827 O O . PHE B 1 91 ? 18.753 58.270 75.614 1.00 72.68 115 PHE B O 1
ATOM 4835 N N . GLU B 1 92 ? 18.026 57.839 73.521 1.00 67.05 116 GLU B N 1
ATOM 4836 C CA . GLU B 1 92 ? 16.882 58.748 73.562 1.00 69.09 116 GLU B CA 1
ATOM 4837 C C . GLU B 1 92 ? 15.779 58.270 74.500 1.00 75.72 116 GLU B C 1
ATOM 4838 O O . GLU B 1 92 ? 15.177 59.088 75.197 1.00 78.13 116 GLU B O 1
ATOM 4844 N N . ARG B 1 93 ? 15.482 56.964 74.496 1.00 71.95 117 ARG B N 1
ATOM 4845 C CA . ARG B 1 93 ? 14.333 56.426 75.225 1.00 73.30 117 ARG B CA 1
ATOM 4846 C C . ARG B 1 93 ? 14.652 55.798 76.594 1.00 78.44 117 ARG B C 1
ATOM 4847 O O . ARG B 1 93 ? 13.709 55.572 77.361 1.00 79.47 117 ARG B O 1
ATOM 4855 N N . ILE B 1 94 ? 15.947 55.543 76.919 1.00 74.81 118 ILE B N 1
ATOM 4856 C CA . ILE B 1 94 ? 16.333 54.898 78.181 1.00 76.03 118 ILE B CA 1
ATOM 4857 C C . ILE B 1 94 ? 16.071 55.805 79.414 1.00 86.98 118 ILE B C 1
ATOM 4858 O O . ILE B 1 94 ? 15.773 55.272 80.481 1.00 88.07 118 ILE B O 1
ATOM 4863 N N . GLY B 1 95 ? 16.144 57.129 79.260 1.00 87.03 119 GLY B N 1
ATOM 4864 C CA . GLY B 1 95 ? 15.899 58.067 80.362 1.00 89.34 119 GLY B CA 1
ATOM 4865 C C . GLY B 1 95 ? 14.535 57.951 81.028 1.00 95.91 119 GLY B C 1
ATOM 4866 O O . GLY B 1 95 ? 14.414 58.047 82.256 1.00 97.49 119 GLY B O 1
ATOM 4867 N N . THR B 1 96 ? 13.505 57.705 80.211 1.00 92.71 120 THR B N 1
ATOM 4868 C CA . THR B 1 96 ? 12.109 57.528 80.621 1.00 94.35 120 THR B CA 1
ATOM 4869 C C . THR B 1 96 ? 11.835 56.091 81.146 1.00 98.98 120 THR B C 1
ATOM 4870 O O . THR B 1 96 ? 10.734 55.835 81.650 1.00 100.28 120 THR B O 1
ATOM 4874 N N . SER B 1 97 ? 12.818 55.159 81.004 1.00 94.01 121 SER B N 1
ATOM 4875 C CA . SER B 1 97 ? 12.696 53.758 81.429 1.00 94.45 121 SER B CA 1
ATOM 4876 C C . SER B 1 97 ? 12.518 53.645 82.954 1.00 101.30 121 SER B C 1
ATOM 4877 O O . SER B 1 97 ? 13.142 54.396 83.717 1.00 100.99 121 SER B O 1
ATOM 4880 N N . THR B 1 98 ? 11.648 52.711 83.381 1.00 99.73 122 THR B N 1
ATOM 4881 C CA . THR B 1 98 ? 11.340 52.516 84.796 1.00 102.24 122 THR B CA 1
ATOM 4882 C C . THR B 1 98 ? 12.250 51.445 85.447 1.00 106.37 122 THR B C 1
ATOM 4883 O O . THR B 1 98 ? 12.091 51.155 86.636 1.00 107.92 122 THR B O 1
ATOM 4887 N N . ILE B 1 99 ? 13.214 50.898 84.676 1.00 100.44 123 ILE B N 1
ATOM 4888 C CA . ILE B 1 99 ? 14.181 49.887 85.120 1.00 99.58 123 ILE B CA 1
ATOM 4889 C C . ILE B 1 99 ? 15.086 50.450 86.228 1.00 103.48 123 ILE B C 1
ATOM 4890 O O . ILE B 1 99 ? 15.332 51.661 86.272 1.00 103.82 123 ILE B O 1
ATOM 4895 N N . GLU B 1 100 ? 15.546 49.561 87.133 1.00 99.62 124 GLU B N 1
ATOM 4896 C CA . GLU B 1 100 ? 16.457 49.860 88.242 1.00 99.89 124 GLU B CA 1
ATOM 4897 C C . GLU B 1 100 ? 17.692 50.649 87.732 1.00 99.88 124 GLU B C 1
ATOM 4898 O O . GLU B 1 100 ? 18.281 50.254 86.729 1.00 97.33 124 GLU B O 1
ATOM 4904 N N . GLU B 1 101 ? 18.054 51.755 88.423 1.00 95.60 125 GLU B N 1
ATOM 4905 C CA . GLU B 1 101 ? 19.176 52.641 88.103 1.00 93.39 125 GLU B CA 1
ATOM 4906 C C . GLU B 1 101 ? 20.478 51.866 87.791 1.00 95.64 125 GLU B C 1
ATOM 4907 O O . GLU B 1 101 ? 21.081 52.113 86.742 1.00 94.04 125 GLU B O 1
ATOM 4909 N N . SER B 1 102 ? 20.877 50.908 88.655 1.00 91.43 126 SER B N 1
ATOM 4910 C CA . SER B 1 102 ? 22.101 50.121 88.465 1.00 89.31 126 SER B CA 1
ATOM 4911 C C . SER B 1 102 ? 22.073 49.294 87.165 1.00 90.19 126 SER B C 1
ATOM 4912 O O . SER B 1 102 ? 23.070 49.294 86.438 1.00 86.79 126 SER B O 1
ATOM 4915 N N . GLU B 1 103 ? 20.937 48.615 86.873 1.00 86.92 127 GLU B N 1
ATOM 4916 C CA . GLU B 1 103 ? 20.760 47.807 85.661 1.00 85.05 127 GLU B CA 1
ATOM 4917 C C . GLU B 1 103 ? 20.729 48.715 84.438 1.00 86.28 127 GLU B C 1
ATOM 4918 O O . GLU B 1 103 ? 21.372 48.402 83.431 1.00 85.32 127 GLU B O 1
ATOM 4924 N N . LYS B 1 104 ? 20.011 49.856 84.541 1.00 81.22 128 LYS B N 1
ATOM 4925 C CA . LYS B 1 104 ? 19.895 50.877 83.502 1.00 78.72 128 LYS B CA 1
ATOM 4926 C C . LYS B 1 104 ? 21.279 51.424 83.150 1.00 80.70 128 LYS B C 1
ATOM 4927 O O . LYS B 1 104 ? 21.596 51.521 81.967 1.00 79.07 128 LYS B O 1
ATOM 4933 N N . SER B 1 105 ? 22.123 51.702 84.172 1.00 77.65 129 SER B N 1
ATOM 4934 C CA . SER B 1 105 ? 23.494 52.203 84.003 1.00 75.88 129 SER B CA 1
ATOM 4935 C C . SER B 1 105 ? 24.374 51.199 83.265 1.00 78.62 129 SER B C 1
ATOM 4936 O O . SER B 1 105 ? 25.027 51.585 82.299 1.00 76.81 129 SER B O 1
ATOM 4939 N N . ARG B 1 106 ? 24.391 49.925 83.709 1.00 76.33 130 ARG B N 1
ATOM 4940 C CA . ARG B 1 106 ? 25.178 48.844 83.107 1.00 75.30 130 ARG B CA 1
ATOM 4941 C C . ARG B 1 106 ? 24.751 48.670 81.623 1.00 78.20 130 ARG B C 1
ATOM 4942 O O . ARG B 1 106 ? 25.625 48.679 80.755 1.00 76.40 130 ARG B O 1
ATOM 4950 N N . LEU B 1 107 ? 23.419 48.600 81.328 1.00 74.45 131 LEU B N 1
ATOM 4951 C CA . LEU B 1 107 ? 22.920 48.470 79.949 1.00 71.89 131 LEU B CA 1
ATOM 4952 C C . LEU B 1 107 ? 23.356 49.647 79.091 1.00 73.18 131 LEU B C 1
ATOM 4953 O O . LEU B 1 107 ? 23.812 49.429 77.970 1.00 72.54 131 LEU B O 1
ATOM 4958 N N . THR B 1 108 ? 23.256 50.888 79.622 1.00 68.35 132 THR B N 1
ATOM 4959 C CA . THR B 1 108 ? 23.677 52.104 78.904 1.00 66.73 132 THR B CA 1
ATOM 4960 C C . THR B 1 108 ? 25.168 51.994 78.531 1.00 69.77 132 THR B C 1
ATOM 4961 O O . THR B 1 108 ? 25.534 52.350 77.419 1.00 68.91 132 THR B O 1
ATOM 4965 N N . GLY B 1 109 ? 25.982 51.453 79.438 1.00 65.83 133 GLY B N 1
ATOM 4966 C CA . GLY B 1 109 ? 27.405 51.228 79.228 1.00 63.37 133 GLY B CA 1
ATOM 4967 C C . GLY B 1 109 ? 27.662 50.301 78.062 1.00 63.79 133 GLY B C 1
ATOM 4968 O O . GLY B 1 109 ? 28.537 50.574 77.247 1.00 62.92 133 GLY B O 1
ATOM 4969 N N . GLU B 1 110 ? 26.847 49.242 77.930 1.00 59.44 134 GLU B N 1
ATOM 4970 C CA . GLU B 1 110 ? 26.937 48.256 76.854 1.00 57.79 134 GLU B CA 1
ATOM 4971 C C . GLU B 1 110 ? 26.632 48.906 75.514 1.00 63.55 134 GLU B C 1
ATOM 4972 O O . GLU B 1 110 ? 27.334 48.637 74.542 1.00 64.22 134 GLU B O 1
ATOM 4978 N N . VAL B 1 111 ? 25.646 49.812 75.469 1.00 60.63 135 VAL B N 1
ATOM 4979 C CA . VAL B 1 111 ? 25.268 50.536 74.251 1.00 59.83 135 VAL B CA 1
ATOM 4980 C C . VAL B 1 111 ? 26.365 51.552 73.890 1.00 65.28 135 VAL B C 1
ATOM 4981 O O . VAL B 1 111 ? 26.642 51.720 72.692 1.00 66.41 135 VAL B O 1
ATOM 4985 N N . HIS B 1 112 ? 27.045 52.160 74.904 1.00 61.47 136 HIS B N 1
ATOM 4986 C CA . HIS B 1 112 ? 28.172 53.075 74.652 1.00 61.43 136 HIS B CA 1
ATOM 4987 C C . HIS B 1 112 ? 29.300 52.324 73.963 1.00 65.06 136 HIS B C 1
ATOM 4988 O O . HIS B 1 112 ? 29.877 52.835 72.994 1.00 65.19 136 HIS B O 1
ATOM 4995 N N . PHE B 1 113 ? 29.596 51.093 74.457 1.00 58.89 137 PHE B N 1
ATOM 4996 C CA . PHE B 1 113 ? 30.633 50.217 73.919 1.00 56.02 137 PHE B CA 1
ATOM 4997 C C . PHE B 1 113 ? 30.299 49.838 72.491 1.00 57.11 137 PHE B C 1
ATOM 4998 O O . PHE B 1 113 ? 31.182 49.881 71.638 1.00 54.38 137 PHE B O 1
ATOM 5006 N N . LEU B 1 114 ? 29.021 49.458 72.238 1.00 53.48 138 LEU B N 1
ATOM 5007 C CA . LEU B 1 114 ? 28.561 49.042 70.914 1.00 51.20 138 LEU B CA 1
ATOM 5008 C C . LEU B 1 114 ? 28.567 50.204 69.930 1.00 53.33 138 LEU B C 1
ATOM 5009 O O . LEU B 1 114 ? 29.073 50.029 68.827 1.00 51.44 138 LEU B O 1
ATOM 5014 N N . ARG B 1 115 ? 28.091 51.395 70.330 1.00 51.85 139 ARG B N 1
ATOM 5015 C CA . ARG B 1 115 ? 28.087 52.550 69.424 1.00 52.78 139 ARG B CA 1
ATOM 5016 C C . ARG B 1 115 ? 29.511 52.940 69.039 1.00 59.19 139 ARG B C 1
ATOM 5017 O O . ARG B 1 115 ? 29.751 53.288 67.878 1.00 59.48 139 ARG B O 1
ATOM 5025 N N . ALA B 1 116 ? 30.453 52.850 70.002 1.00 56.85 140 ALA B N 1
ATOM 5026 C CA . ALA B 1 116 ? 31.873 53.137 69.794 1.00 55.93 140 ALA B CA 1
ATOM 5027 C C . ALA B 1 116 ? 32.463 52.150 68.799 1.00 58.80 140 ALA B C 1
ATOM 5028 O O . ALA B 1 116 ? 33.178 52.541 67.875 1.00 59.60 140 ALA B O 1
ATOM 5038 N N . PHE B 1 118 ? 30.778 50.406 66.522 1.00 46.65 142 PHE B N 1
ATOM 5039 C CA . PHE B 1 118 ? 30.159 50.604 65.202 1.00 45.97 142 PHE B CA 1
ATOM 5040 C C . PHE B 1 118 ? 30.789 51.773 64.475 1.00 48.72 142 PHE B C 1
ATOM 5041 O O . PHE B 1 118 ? 31.129 51.609 63.304 1.00 48.29 142 PHE B O 1
ATOM 5049 N N . TYR B 1 119 ? 31.002 52.918 65.162 1.00 44.71 143 TYR B N 1
ATOM 5050 C CA . TYR B 1 119 ? 31.642 54.084 64.570 1.00 44.52 143 TYR B CA 1
ATOM 5051 C C . TYR B 1 119 ? 33.100 53.798 64.229 1.00 52.51 143 TYR B C 1
ATOM 5052 O O . TYR B 1 119 ? 33.577 54.262 63.184 1.00 52.70 143 TYR B O 1
ATOM 5061 N N . PHE B 1 120 ? 33.803 52.997 65.066 1.00 50.36 144 PHE B N 1
ATOM 5062 C CA . PHE B 1 120 ? 35.200 52.644 64.797 1.00 50.09 144 PHE B CA 1
ATOM 5063 C C . PHE B 1 120 ? 35.317 51.853 63.507 1.00 52.11 144 PHE B C 1
ATOM 5064 O O . PHE B 1 120 ? 36.252 52.105 62.774 1.00 51.37 144 PHE B O 1
ATOM 5072 N N . GLU B 1 121 ? 34.357 50.955 63.190 1.00 49.05 145 GLU B N 1
ATOM 5073 C CA . GLU B 1 121 ? 34.366 50.209 61.919 1.00 48.51 145 GLU B CA 1
ATOM 5074 C C . GLU B 1 121 ? 34.289 51.135 60.713 1.00 54.18 145 GLU B C 1
ATOM 5075 O O . GLU B 1 121 ? 34.901 50.854 59.676 1.00 56.41 145 GLU B O 1
ATOM 5089 N N . VAL B 1 123 ? 35.104 54.661 60.854 1.00 47.00 147 VAL B N 1
ATOM 5090 C CA . VAL B 1 123 ? 36.253 55.569 60.930 1.00 45.85 147 VAL B CA 1
ATOM 5091 C C . VAL B 1 123 ? 37.530 54.898 60.442 1.00 48.58 147 VAL B C 1
ATOM 5092 O O . VAL B 1 123 ? 38.252 55.525 59.660 1.00 49.59 147 VAL B O 1
ATOM 5096 N N . LYS B 1 124 ? 37.793 53.624 60.830 1.00 44.23 148 LYS B N 1
ATOM 5097 C CA . LYS B 1 124 ? 39.011 52.915 60.390 1.00 42.17 148 LYS B CA 1
ATOM 5098 C C . LYS B 1 124 ? 39.053 52.754 58.833 1.00 47.37 148 LYS B C 1
ATOM 5099 O O . LYS B 1 124 ? 40.127 52.570 58.277 1.00 48.96 148 LYS B O 1
ATOM 5105 N N . ARG B 1 125 ? 37.922 52.919 58.147 1.00 42.82 149 ARG B N 1
ATOM 5106 C CA . ARG B 1 125 ? 37.782 52.761 56.708 1.00 41.69 149 ARG B CA 1
ATOM 5107 C C . ARG B 1 125 ? 37.771 54.086 55.974 1.00 48.27 149 ARG B C 1
ATOM 5108 O O . ARG B 1 125 ? 38.669 54.344 55.173 1.00 48.34 149 ARG B O 1
ATOM 5116 N N . TYR B 1 126 ? 36.748 54.924 56.240 1.00 46.40 150 TYR B N 1
ATOM 5117 C CA . TYR B 1 126 ? 36.523 56.203 55.555 1.00 47.23 150 TYR B CA 1
ATOM 5118 C C . TYR B 1 126 ? 37.253 57.415 56.181 1.00 53.43 150 TYR B C 1
ATOM 5119 O O . TYR B 1 126 ? 37.395 58.433 55.502 1.00 55.77 150 TYR B O 1
ATOM 5128 N N . GLY B 1 127 ? 37.677 57.311 57.442 1.00 46.97 151 GLY B N 1
ATOM 5129 C CA . GLY B 1 127 ? 38.319 58.399 58.165 1.00 46.47 151 GLY B CA 1
ATOM 5130 C C . GLY B 1 127 ? 37.230 59.174 58.851 1.00 52.25 151 GLY B C 1
ATOM 5131 O O . GLY B 1 127 ? 36.416 58.578 59.568 1.00 55.50 151 GLY B O 1
ATOM 5132 N N . GLY B 1 128 ? 37.141 60.466 58.588 1.00 46.32 152 GLY B N 1
ATOM 5133 C CA . GLY B 1 128 ? 36.048 61.248 59.150 1.00 46.73 152 GLY B CA 1
ATOM 5134 C C . GLY B 1 128 ? 34.704 60.813 58.587 1.00 53.23 152 GLY B C 1
ATOM 5135 O O . GLY B 1 128 ? 34.594 60.499 57.398 1.00 55.21 152 GLY B O 1
ATOM 5136 N N . VAL B 1 129 ? 33.684 60.723 59.438 1.00 50.08 153 VAL B N 1
ATOM 5137 C CA . VAL B 1 129 ? 32.312 60.332 59.047 1.00 49.84 153 VAL B CA 1
ATOM 5138 C C . VAL B 1 129 ? 31.293 61.374 59.606 1.00 57.38 153 VAL B C 1
ATOM 5139 O O . VAL B 1 129 ? 31.687 62.320 60.291 1.00 57.28 153 VAL B O 1
ATOM 5143 N N . ILE B 1 130 ? 29.991 61.173 59.350 1.00 54.82 154 ILE B N 1
ATOM 5144 C CA . ILE B 1 130 ? 28.941 62.027 59.907 1.00 54.10 154 ILE B CA 1
ATOM 5145 C C . ILE B 1 130 ? 28.700 61.562 61.335 1.00 57.42 154 ILE B C 1
ATOM 5146 O O . ILE B 1 130 ? 28.294 60.412 61.543 1.00 57.11 154 ILE B O 1
ATOM 5151 N N . LEU B 1 131 ? 28.954 62.438 62.319 1.00 53.35 155 LEU B N 1
ATOM 5152 C CA . LEU B 1 131 ? 28.738 62.068 63.716 1.00 52.66 155 LEU B CA 1
ATOM 5153 C C . LEU B 1 131 ? 27.302 62.377 64.110 1.00 57.26 155 LEU B C 1
ATOM 5154 O O . LEU B 1 131 ? 26.859 63.521 64.012 1.00 57.42 155 LEU B O 1
ATOM 5159 N N . LEU B 1 132 ? 26.562 61.333 64.498 1.00 53.49 156 LEU B N 1
ATOM 5160 C CA . LEU B 1 132 ? 25.170 61.408 64.926 1.00 53.77 156 LEU B CA 1
ATOM 5161 C C . LEU B 1 132 ? 25.014 60.822 66.326 1.00 58.10 156 LEU B C 1
ATOM 5162 O O . LEU B 1 132 ? 25.403 59.678 66.571 1.00 57.25 156 LEU B O 1
ATOM 5167 N N . ASP B 1 133 ? 24.456 61.614 67.235 1.00 55.64 157 ASP B N 1
ATOM 5168 C CA . ASP B 1 133 ? 24.227 61.232 68.631 1.00 57.23 157 ASP B CA 1
ATOM 5169 C C . ASP B 1 133 ? 22.724 61.149 68.920 1.00 64.40 157 ASP B C 1
ATOM 5170 O O . ASP B 1 133 ? 22.321 60.823 70.046 1.00 66.71 157 ASP B O 1
ATOM 5175 N N . LYS B 1 134 ? 21.900 61.481 67.909 1.00 60.11 158 LYS B N 1
ATOM 5176 C CA . LYS B 1 134 ? 20.438 61.443 67.986 1.00 59.97 158 LYS B CA 1
ATOM 5177 C C . LYS B 1 134 ? 19.891 60.784 66.723 1.00 62.21 158 LYS B C 1
ATOM 5178 O O . LYS B 1 134 ? 20.607 60.679 65.713 1.00 60.06 158 LYS B O 1
ATOM 5183 N N . VAL B 1 135 ? 18.635 60.314 66.798 1.00 58.16 159 VAL B N 1
ATOM 5184 C CA . VAL B 1 135 ? 17.920 59.736 65.662 1.00 56.74 159 VAL B CA 1
ATOM 5185 C C . VAL B 1 135 ? 17.352 60.905 64.878 1.00 62.00 159 VAL B C 1
ATOM 5186 O O . VAL B 1 135 ? 16.589 61.708 65.419 1.00 65.10 159 VAL B O 1
ATOM 5190 N N . LEU B 1 136 ? 17.790 61.059 63.635 1.00 58.36 160 LEU B N 1
ATOM 5191 C CA . LEU B 1 136 ? 17.343 62.174 62.812 1.00 57.19 160 LEU B CA 1
ATOM 5192 C C . LEU B 1 136 ? 15.907 61.974 62.429 1.00 63.63 160 LEU B C 1
ATOM 5193 O O . LEU B 1 136 ? 15.472 60.846 62.189 1.00 63.93 160 LEU B O 1
ATOM 5198 N N . THR B 1 137 ? 15.174 63.083 62.434 1.00 62.65 161 THR B N 1
ATOM 5199 C CA . THR B 1 137 ? 13.748 63.206 62.133 1.00 63.53 161 THR B CA 1
ATOM 5200 C C . THR B 1 137 ? 13.550 64.247 60.995 1.00 67.50 161 THR B C 1
ATOM 5201 O O . THR B 1 137 ? 14.527 64.819 60.525 1.00 64.33 161 THR B O 1
ATOM 5213 N N . GLU B 1 139 ? 12.273 67.074 61.447 1.00 69.84 163 GLU B N 1
ATOM 5214 C CA . GLU B 1 139 ? 12.588 68.331 62.125 1.00 70.66 163 GLU B CA 1
ATOM 5215 C C . GLU B 1 139 ? 14.061 68.728 61.933 1.00 72.15 163 GLU B C 1
ATOM 5216 O O . GLU B 1 139 ? 14.407 69.905 62.030 1.00 72.47 163 GLU B O 1
ATOM 5218 N N . ASP B 1 140 ? 14.904 67.750 61.627 1.00 65.74 164 ASP B N 1
ATOM 5219 C CA . ASP B 1 140 ? 16.341 67.944 61.463 1.00 63.97 164 ASP B CA 1
ATOM 5220 C C . ASP B 1 140 ? 16.758 68.292 60.029 1.00 68.46 164 ASP B C 1
ATOM 5221 O O . ASP B 1 140 ? 16.058 67.990 59.057 1.00 68.36 164 ASP B O 1
ATOM 5226 N N . ASN B 1 141 ? 17.925 68.929 59.919 1.00 64.36 165 ASN B N 1
ATOM 5227 C CA . ASN B 1 141 ? 18.542 69.221 58.638 1.00 63.05 165 ASN B CA 1
ATOM 5228 C C . ASN B 1 141 ? 19.429 68.040 58.324 1.00 66.69 165 ASN B C 1
ATOM 5229 O O . ASN B 1 141 ? 20.279 67.676 59.142 1.00 66.21 165 ASN B O 1
ATOM 5234 N N . TRP B 1 142 ? 19.223 67.416 57.178 1.00 63.61 166 TRP B N 1
ATOM 5235 C CA . TRP B 1 142 ? 19.978 66.214 56.867 1.00 63.28 166 TRP B CA 1
ATOM 5236 C C . TRP B 1 142 ? 21.243 66.474 56.079 1.00 62.68 166 TRP B C 1
ATOM 5237 O O . TRP B 1 142 ? 22.038 65.548 55.920 1.00 60.59 166 TRP B O 1
ATOM 5248 N N . GLU B 1 143 A 21.476 67.718 55.633 1.00 58.83 167 GLU B N 1
ATOM 5249 C CA . GLU B 1 143 A 22.723 68.018 54.956 1.00 58.01 167 GLU B CA 1
ATOM 5250 C C . GLU B 1 143 A 23.753 68.289 56.058 1.00 62.68 167 GLU B C 1
ATOM 5251 O O . GLU B 1 143 A 23.921 69.409 56.544 1.00 65.42 167 GLU B O 1
ATOM 5257 N N . ILE B 1 144 ? 24.341 67.200 56.533 1.00 55.72 168 ILE B N 1
ATOM 5258 C CA . ILE B 1 144 ? 25.328 67.202 57.589 1.00 53.72 168 ILE B CA 1
ATOM 5259 C C . ILE B 1 144 ? 26.673 66.791 56.995 1.00 56.36 168 ILE B C 1
ATOM 5260 O O . ILE B 1 144 ? 26.771 65.712 56.403 1.00 55.32 168 ILE B O 1
ATOM 5265 N N . PRO B 1 145 ? 27.723 67.645 57.137 1.00 49.98 169 PRO B N 1
ATOM 5266 C CA . PRO B 1 145 ? 29.033 67.269 56.601 1.00 46.85 169 PRO B CA 1
ATOM 5267 C C . PRO B 1 145 ? 29.721 66.234 57.468 1.00 49.67 169 PRO B C 1
ATOM 5268 O O . PRO B 1 145 ? 29.362 66.028 58.623 1.00 50.36 169 PRO B O 1
ATOM 5272 N N . ARG B 1 146 ? 30.745 65.617 56.916 1.00 46.74 170 ARG B N 1
ATOM 5273 C CA . ARG B 1 146 ? 31.592 64.697 57.656 1.00 45.76 170 ARG B CA 1
ATOM 5274 C C . ARG B 1 146 ? 32.398 65.490 58.681 1.00 52.61 170 ARG B C 1
ATOM 5275 O O . ARG B 1 146 ? 32.808 66.608 58.409 1.00 52.08 170 ARG B O 1
ATOM 5283 N N . SER B 1 147 ? 32.590 64.946 59.869 1.00 52.16 171 SER B N 1
ATOM 5284 C CA . SER B 1 147 ? 33.438 65.578 60.866 1.00 52.71 171 SER B CA 1
ATOM 5285 C C . SER B 1 147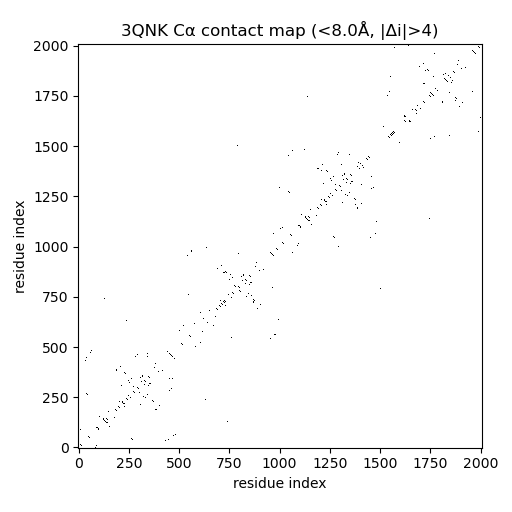 ? 34.875 65.176 60.543 1.00 58.02 171 SER B C 1
ATOM 5286 O O . SER B 1 147 ? 35.108 64.310 59.665 1.00 56.66 171 SER B O 1
ATOM 5289 N N . SER B 1 148 ? 35.854 65.828 61.196 1.00 53.53 172 SER B N 1
ATOM 5290 C CA . SER B 1 148 ? 37.253 65.473 60.984 1.00 49.98 172 SER B CA 1
ATOM 5291 C C . SER B 1 148 ? 37.508 64.102 61.602 1.00 55.00 172 SER B C 1
ATOM 5292 O O . SER B 1 148 ? 36.796 63.698 62.530 1.00 54.35 172 SER B O 1
ATOM 5295 N N . GLU B 1 149 ? 38.533 63.399 61.116 1.00 52.68 173 GLU B N 1
ATOM 5296 C CA . GLU B 1 149 ? 38.908 62.113 61.675 1.00 52.69 173 GLU B CA 1
ATOM 5297 C C . GLU B 1 149 ? 39.197 62.269 63.191 1.00 57.75 173 GLU B C 1
ATOM 5298 O O . GLU B 1 149 ? 38.762 61.418 63.966 1.00 58.29 173 GLU B O 1
ATOM 5304 N N . LYS B 1 150 ? 39.857 63.384 63.606 1.00 54.77 174 LYS B N 1
ATOM 5305 C CA . LYS B 1 150 ? 40.202 63.649 65.008 1.00 55.23 174 LYS B CA 1
ATOM 5306 C C . LYS B 1 150 ? 38.952 63.706 65.865 1.00 61.89 174 LYS B C 1
ATOM 5307 O O . LYS B 1 150 ? 38.919 63.050 66.912 1.00 61.94 174 LYS B O 1
ATOM 5313 N N . GLU B 1 151 ? 37.910 64.444 65.399 1.00 58.85 175 GLU B N 1
ATOM 5314 C CA . GLU B 1 151 ? 36.609 64.579 66.062 1.00 58.75 175 GLU B CA 1
ATOM 5315 C C . GLU B 1 151 ? 35.915 63.222 66.228 1.00 62.52 175 GLU B C 1
ATOM 5316 O O . GLU B 1 151 ? 35.308 62.945 67.264 1.00 62.50 175 GLU B O 1
ATOM 5322 N N . CYS B 1 152 ? 35.987 62.389 65.188 1.00 59.52 176 CYS B N 1
ATOM 5323 C CA . CYS B 1 152 ? 35.394 61.061 65.167 1.00 59.67 176 CYS B CA 1
ATOM 5324 C C . CYS B 1 152 ? 36.107 60.157 66.186 1.00 59.38 176 CYS B C 1
ATOM 5325 O O . CYS B 1 152 ? 35.426 59.509 66.986 1.00 56.53 176 CYS B O 1
ATOM 5328 N N . TYR B 1 153 ? 37.466 60.212 66.242 1.00 53.32 177 TYR B N 1
ATOM 5329 C CA . TYR B 1 153 ? 38.216 59.442 67.234 1.00 52.14 177 TYR B CA 1
ATOM 5330 C C . TYR B 1 153 ? 37.875 59.930 68.651 1.00 56.36 177 TYR B C 1
ATOM 5331 O O . TYR B 1 153 ? 37.732 59.106 69.551 1.00 54.97 177 TYR B O 1
ATOM 5340 N N . ASP B 1 154 ? 37.643 61.258 68.820 1.00 53.77 178 ASP B N 1
ATOM 5341 C CA . ASP B 1 154 ? 37.213 61.858 70.093 1.00 53.40 178 ASP B CA 1
ATOM 5342 C C . ASP B 1 154 ? 35.839 61.318 70.501 1.00 57.15 178 ASP B C 1
ATOM 5343 O O . ASP B 1 154 ? 35.665 60.938 71.655 1.00 58.78 178 ASP B O 1
ATOM 5348 N N . PHE B 1 155 ? 34.882 61.250 69.547 1.00 52.38 179 PHE B N 1
ATOM 5349 C CA . PHE B 1 155 ? 33.528 60.722 69.777 1.00 52.44 179 PHE B CA 1
ATOM 5350 C C . PHE B 1 155 ? 33.595 59.273 70.259 1.00 55.85 179 PHE B C 1
ATOM 5351 O O . PHE B 1 155 ? 33.041 58.978 71.311 1.00 57.49 179 PHE B O 1
ATOM 5359 N N . ILE B 1 156 ? 34.312 58.396 69.522 1.00 51.67 180 ILE B N 1
ATOM 5360 C CA . ILE B 1 156 ? 34.498 56.972 69.846 1.00 51.07 180 ILE B CA 1
ATOM 5361 C C . ILE B 1 156 ? 35.080 56.830 71.247 1.00 55.78 180 ILE B C 1
ATOM 5362 O O . ILE B 1 156 ? 34.546 56.081 72.070 1.00 55.94 180 ILE B O 1
ATOM 5367 N N . LEU B 1 157 ? 36.149 57.577 71.524 1.00 52.05 181 LEU B N 1
ATOM 5368 C CA . LEU B 1 157 ? 36.847 57.500 72.809 1.00 51.53 181 LEU B CA 1
ATOM 5369 C C . LEU B 1 157 ? 36.023 58.048 73.961 1.00 59.68 181 LEU B C 1
ATOM 5370 O O . LEU B 1 157 ? 36.164 57.548 75.072 1.00 61.56 181 LEU B O 1
ATOM 5375 N N . GLU B 1 158 ? 35.130 59.027 73.723 1.00 58.83 182 GLU B N 1
ATOM 5376 C CA . GLU B 1 158 ? 34.261 59.526 74.789 1.00 60.02 182 GLU B CA 1
ATOM 5377 C C . GLU B 1 158 ? 33.228 58.458 75.151 1.00 63.38 182 GLU B C 1
ATOM 5378 O O . GLU B 1 158 ? 32.965 58.257 76.330 1.00 65.09 182 GLU B O 1
ATOM 5384 N N . ASP B 1 159 ? 32.720 57.716 74.143 1.00 59.00 183 ASP B N 1
ATOM 5385 C CA . ASP B 1 159 ? 31.778 56.596 74.317 1.00 58.79 183 ASP B CA 1
ATOM 5386 C C . ASP B 1 159 ? 32.441 55.472 75.110 1.00 62.25 183 ASP B C 1
ATOM 5387 O O . ASP B 1 159 ? 31.818 54.936 76.026 1.00 63.03 183 ASP B O 1
ATOM 5392 N N . LEU B 1 160 ? 33.716 55.151 74.795 1.00 56.39 184 LEU B N 1
ATOM 5393 C CA . LEU B 1 160 ? 34.468 54.103 75.481 1.00 55.35 184 LEU B CA 1
ATOM 5394 C C . LEU B 1 160 ? 34.860 54.531 76.880 1.00 63.09 184 LEU B C 1
ATOM 5395 O O . LEU B 1 160 ? 34.899 53.676 77.774 1.00 66.25 184 LEU B O 1
ATOM 5400 N N . LYS B 1 161 ? 35.082 55.846 77.111 1.00 58.97 185 LYS B N 1
ATOM 5401 C CA . LYS B 1 161 ? 35.351 56.368 78.463 1.00 58.83 185 LYS B CA 1
ATOM 5402 C C . LYS B 1 161 ? 34.120 56.133 79.322 1.00 64.38 185 LYS B C 1
ATOM 5403 O O . LYS B 1 161 ? 34.256 55.621 80.432 1.00 66.76 185 LYS B O 1
ATOM 5409 N N . LYS B 1 162 ? 32.915 56.460 78.781 1.00 59.53 186 LYS B N 1
ATOM 5410 C CA . LYS B 1 162 ? 31.633 56.283 79.479 1.00 60.28 186 LYS B CA 1
ATOM 5411 C C . LYS B 1 162 ? 31.423 54.791 79.761 1.00 63.94 186 LYS B C 1
ATOM 5412 O O . LYS B 1 162 ? 31.077 54.444 80.884 1.00 64.55 186 LYS B O 1
ATOM 5414 N N . ALA B 1 163 ? 31.768 53.915 78.791 1.00 59.68 187 ALA B N 1
ATOM 5415 C CA . ALA B 1 163 ? 31.686 52.452 78.910 1.00 59.20 187 ALA B CA 1
ATOM 5416 C C . ALA B 1 163 ? 32.549 51.921 80.072 1.00 64.71 187 ALA B C 1
ATOM 5417 O O . ALA B 1 163 ? 32.003 51.212 80.922 1.00 66.32 187 ALA B O 1
ATOM 5419 N N . THR B 1 164 ? 33.867 52.302 80.153 1.00 60.02 188 THR B N 1
ATOM 5420 C CA . THR B 1 164 ? 34.776 51.897 81.265 1.00 60.07 188 THR B CA 1
ATOM 5421 C C . THR B 1 164 ? 34.215 52.327 82.652 1.00 67.66 188 THR B C 1
ATOM 5422 O O . THR B 1 164 ? 34.407 51.615 83.642 1.00 70.51 188 THR B O 1
ATOM 5426 N N . GLU B 1 165 ? 33.519 53.488 82.714 1.00 62.38 189 GLU B N 1
ATOM 5427 C CA . GLU B 1 165 ? 32.927 54.004 83.949 1.00 62.63 189 GLU B CA 1
ATOM 5428 C C . GLU B 1 165 ? 31.659 53.244 84.347 1.00 68.99 189 GLU B C 1
ATOM 5429 O O . GLU B 1 165 ? 31.391 53.123 85.544 1.00 72.32 189 GLU B O 1
ATOM 5443 N N . LEU B 1 167 ? 30.496 49.924 82.923 1.00 65.26 191 LEU B N 1
ATOM 5444 C CA . LEU B 1 167 ? 30.484 48.465 82.767 1.00 65.41 191 LEU B CA 1
ATOM 5445 C C . LEU B 1 167 ? 31.144 47.709 83.944 1.00 72.02 191 LEU B C 1
ATOM 5446 O O . LEU B 1 167 ? 32.095 48.222 84.555 1.00 71.67 191 LEU B O 1
ATOM 5451 N N . PRO B 1 168 ? 30.669 46.470 84.258 1.00 69.83 192 PRO B N 1
ATOM 5452 C CA . PRO B 1 168 ? 31.357 45.666 85.287 1.00 70.04 192 PRO B CA 1
ATOM 5453 C C . PRO B 1 168 ? 32.617 44.994 84.702 1.00 72.67 192 PRO B C 1
ATOM 5454 O O . PRO B 1 168 ? 32.735 44.863 83.481 1.00 69.64 192 PRO B O 1
ATOM 5458 N N . ALA B 1 169 ? 33.544 44.564 85.563 1.00 70.56 193 ALA B N 1
ATOM 5459 C CA . ALA B 1 169 ? 34.752 43.876 85.117 1.00 70.68 193 ALA B CA 1
ATOM 5460 C C . ALA B 1 169 ? 34.431 42.430 84.729 1.00 77.31 193 ALA B C 1
ATOM 5461 O O . ALA B 1 169 ? 35.097 41.856 83.858 1.00 75.86 193 ALA B O 1
ATOM 5463 N N . SER B 1 170 ? 33.392 41.864 85.350 1.00 77.80 194 SER B N 1
ATOM 5464 C CA . SER B 1 170 ? 32.966 40.489 85.134 1.00 78.96 194 SER B CA 1
ATOM 5465 C C . SER B 1 170 ? 31.461 40.337 85.253 1.00 84.44 194 SER B C 1
ATOM 5466 O O . SER B 1 170 ? 30.796 41.186 85.845 1.00 84.29 194 SER B O 1
ATOM 5469 N N . TYR B 1 171 ? 30.937 39.231 84.706 1.00 83.37 195 TYR B N 1
ATOM 5470 C CA . TYR B 1 171 ? 29.523 38.850 84.777 1.00 86.38 195 TYR B CA 1
ATOM 5471 C C . TYR B 1 171 ? 29.341 37.465 85.428 1.00 100.07 195 TYR B C 1
ATOM 5472 O O . TYR B 1 171 ? 30.310 36.694 85.538 1.00 100.15 195 TYR B O 1
ATOM 5481 N N . GLY B 1 172 ? 28.083 37.155 85.788 1.00 102.60 196 GLY B N 1
ATOM 5482 C CA . GLY B 1 172 ? 27.657 35.854 86.289 1.00 105.14 196 GLY B CA 1
ATOM 5483 C C . GLY B 1 172 ? 27.677 34.855 85.140 1.00 111.73 196 GLY B C 1
ATOM 5484 O O . GLY B 1 172 ? 27.985 35.226 83.993 1.00 109.12 196 GLY B O 1
ATOM 5485 N N . SER B 1 173 ? 27.368 33.574 85.429 1.00 111.90 197 SER B N 1
ATOM 5486 C CA . SER B 1 173 ? 27.398 32.494 84.428 1.00 111.79 197 SER B CA 1
ATOM 5487 C C . SER B 1 173 ? 26.496 32.803 83.205 1.00 114.61 197 SER B C 1
ATOM 5488 O O . SER B 1 173 ? 26.961 32.730 82.058 1.00 111.60 197 SER B O 1
ATOM 5490 N N . ARG B 1 174 ? 25.228 33.205 83.482 1.00 112.64 198 ARG B N 1
ATOM 5491 C CA . ARG B 1 174 ? 24.168 33.516 82.515 1.00 111.59 198 ARG B CA 1
ATOM 5492 C C . ARG B 1 174 ? 24.506 34.686 81.590 1.00 112.23 198 ARG B C 1
ATOM 5493 O O . ARG B 1 174 ? 24.316 34.549 80.380 1.00 111.03 198 ARG B O 1
ATOM 5495 N N . GLU B 1 175 ? 25.004 35.826 82.145 1.00 107.08 199 GLU B N 1
ATOM 5496 C CA . GLU B 1 175 ? 25.323 37.053 81.389 1.00 103.85 199 GLU B CA 1
ATOM 5497 C C . GLU B 1 175 ? 26.748 37.055 80.776 1.00 102.61 199 GLU B C 1
ATOM 5498 O O . GLU B 1 175 ? 27.156 38.091 80.243 1.00 101.94 199 GLU B O 1
ATOM 5500 N N . LYS B 1 176 ? 27.482 35.908 80.797 1.00 95.34 200 LYS B N 1
ATOM 5501 C CA . LYS B 1 176 ? 28.821 35.804 80.189 1.00 91.65 200 LYS B CA 1
ATOM 5502 C C . LYS B 1 176 ? 28.683 35.937 78.663 1.00 89.92 200 LYS B C 1
ATOM 5503 O O . LYS B 1 176 ? 27.787 35.310 78.095 1.00 90.30 200 LYS B O 1
ATOM 5505 N N . GLY B 1 177 ? 29.504 36.802 78.046 1.00 80.71 201 GLY B N 1
ATOM 5506 C CA . GLY B 1 177 ? 29.472 37.119 76.611 1.00 77.36 201 GLY B CA 1
ATOM 5507 C C . GLY B 1 177 ? 29.280 38.614 76.320 1.00 76.67 201 GLY B C 1
ATOM 5508 O O . GLY B 1 177 ? 29.664 39.122 75.253 1.00 73.06 201 GLY B O 1
ATOM 5509 N N . ARG B 1 178 ? 28.688 39.335 77.308 1.00 72.34 202 ARG B N 1
ATOM 5510 C CA . ARG B 1 178 ? 28.421 40.776 77.299 1.00 70.37 202 ARG B CA 1
ATOM 5511 C C . ARG B 1 178 ? 29.757 41.581 77.283 1.00 71.70 202 ARG B C 1
ATOM 5512 O O . ARG B 1 178 ? 30.836 41.014 77.478 1.00 72.16 202 ARG B O 1
ATOM 5520 N N . ALA B 1 179 ? 29.683 42.893 77.056 1.00 64.89 203 ALA B N 1
ATOM 5521 C CA . ALA B 1 179 ? 30.849 43.768 77.100 1.00 62.98 203 ALA B CA 1
ATOM 5522 C C . ALA B 1 179 ? 31.264 44.032 78.553 1.00 68.78 203 ALA B C 1
ATOM 5523 O O . ALA B 1 179 ? 30.425 44.348 79.396 1.00 71.83 203 ALA B O 1
ATOM 5525 N N . THR B 1 180 ? 32.558 43.914 78.844 1.00 62.75 204 THR B N 1
ATOM 5526 C CA . THR B 1 180 ? 33.113 44.162 80.186 1.00 61.04 204 THR B CA 1
ATOM 5527 C C . THR B 1 180 ? 33.879 45.468 80.223 1.00 62.92 204 THR B C 1
ATOM 5528 O O . THR B 1 180 ? 34.093 46.091 79.171 1.00 62.14 204 THR B O 1
ATOM 5532 N N . LYS B 1 181 ? 34.325 45.867 81.426 1.00 58.20 205 LYS B N 1
ATOM 5533 C CA . LYS B 1 181 ? 35.157 47.043 81.654 1.00 57.72 205 LYS B CA 1
ATOM 5534 C C . LYS B 1 181 ? 36.458 46.852 80.841 1.00 61.37 205 LYS B C 1
ATOM 5535 O O . LYS B 1 181 ? 36.882 47.756 80.118 1.00 59.67 205 LYS B O 1
ATOM 5541 N N . GLY B 1 182 ? 36.984 45.627 80.873 1.00 59.38 206 GLY B N 1
ATOM 5542 C CA . GLY B 1 182 ? 38.167 45.205 80.139 1.00 57.96 206 GLY B CA 1
ATOM 5543 C C . GLY B 1 182 ? 38.013 45.330 78.647 1.00 64.04 206 GLY B C 1
ATOM 5544 O O . GLY B 1 182 ? 38.914 45.849 77.982 1.00 64.56 206 GLY B O 1
ATOM 5545 N N . ALA B 1 183 ? 36.861 44.887 78.098 1.00 60.03 207 ALA B N 1
ATOM 5546 C CA . ALA B 1 183 ? 36.599 45.004 76.663 1.00 56.76 207 ALA B CA 1
ATOM 5547 C C . ALA B 1 183 ? 36.639 46.471 76.235 1.00 59.32 207 ALA B C 1
ATOM 5548 O O . ALA B 1 183 ? 37.267 46.794 75.227 1.00 58.14 207 ALA B O 1
ATOM 5550 N N . ALA B 1 184 ? 36.038 47.368 77.042 1.00 57.96 208 ALA B N 1
ATOM 5551 C CA . ALA B 1 184 ? 36.010 48.804 76.755 1.00 57.57 208 ALA B CA 1
ATOM 5552 C C . ALA B 1 184 ? 37.427 49.391 76.774 1.00 63.65 208 ALA B C 1
ATOM 5553 O O . ALA B 1 184 ? 37.791 50.096 75.836 1.00 64.48 208 ALA B O 1
ATOM 5555 N N . TYR B 1 185 ? 38.245 49.054 77.796 1.00 59.02 209 TYR B N 1
ATOM 5556 C CA . TYR B 1 185 ? 39.621 49.540 77.886 1.00 56.67 209 TYR B CA 1
ATOM 5557 C C . TYR B 1 185 ? 40.464 48.982 76.751 1.00 58.94 209 TYR B C 1
ATOM 5558 O O . TYR B 1 185 ? 41.250 49.728 76.150 1.00 60.28 209 TYR B O 1
ATOM 5567 N N . ALA B 1 186 ? 40.288 47.682 76.437 1.00 52.12 210 ALA B N 1
ATOM 5568 C CA . ALA B 1 186 ? 40.998 47.024 75.344 1.00 49.64 210 ALA B CA 1
ATOM 5569 C C . ALA B 1 186 ? 40.651 47.687 73.992 1.00 52.51 210 ALA B C 1
ATOM 5570 O O . ALA B 1 186 ? 41.573 47.987 73.234 1.00 51.98 210 ALA B O 1
ATOM 5572 N N . LEU B 1 187 ? 39.360 47.997 73.727 1.00 48.77 211 LEU B N 1
ATOM 5573 C CA . LEU B 1 187 ? 39.010 48.659 72.473 1.00 48.17 211 LEU B CA 1
ATOM 5574 C C . LEU B 1 187 ? 39.583 50.058 72.462 1.00 53.15 211 LEU B C 1
ATOM 5575 O O . LEU B 1 187 ? 40.140 50.451 71.434 1.00 55.71 211 LEU B O 1
ATOM 5580 N N . LYS B 1 188 ? 39.544 50.763 73.614 1.00 47.08 212 LYS B N 1
ATOM 5581 C CA . LYS B 1 188 ? 40.067 52.116 73.789 1.00 46.75 212 LYS B CA 1
ATOM 5582 C C . LYS B 1 188 ? 41.527 52.168 73.365 1.00 54.10 212 LYS B C 1
ATOM 5583 O O . LYS B 1 188 ? 41.871 53.007 72.529 1.00 53.66 212 LYS B O 1
ATOM 5589 N N . SER B 1 189 ? 42.369 51.219 73.861 1.00 52.53 213 SER B N 1
ATOM 5590 C CA . SER B 1 189 ? 43.808 51.168 73.538 1.00 51.37 213 SER B CA 1
ATOM 5591 C C . SER B 1 189 ? 44.052 51.027 72.022 1.00 57.24 213 SER B C 1
ATOM 5592 O O . SER B 1 189 ? 44.970 51.678 71.519 1.00 58.14 213 SER B O 1
ATOM 5595 N N . ARG B 1 190 ? 43.239 50.218 71.289 1.00 51.90 214 ARG B N 1
ATOM 5596 C CA . ARG B 1 190 ? 43.403 50.071 69.837 1.00 50.22 214 ARG B CA 1
ATOM 5597 C C . ARG B 1 190 ? 43.004 51.347 69.112 1.00 53.86 214 ARG B C 1
ATOM 5598 O O . ARG B 1 190 ? 43.773 51.811 68.262 1.00 51.84 214 ARG B O 1
ATOM 5606 N N . VAL B 1 191 ? 41.803 51.927 69.462 1.00 51.73 215 VAL B N 1
ATOM 5607 C CA . VAL B 1 191 ? 41.294 53.190 68.901 1.00 51.06 215 VAL B CA 1
ATOM 5608 C C . VAL B 1 191 ? 42.347 54.327 69.127 1.00 54.41 215 VAL B C 1
ATOM 5609 O O . VAL B 1 191 ? 42.656 55.074 68.188 1.00 54.62 215 VAL B O 1
ATOM 5613 N N . GLU B 1 192 ? 42.941 54.388 70.327 1.00 48.67 216 GLU B N 1
ATOM 5614 C CA . GLU B 1 192 ? 43.976 55.358 70.664 1.00 49.53 216 GLU B CA 1
ATOM 5615 C C . GLU B 1 192 ? 45.257 55.119 69.853 1.00 56.49 216 GLU B C 1
ATOM 5616 O O . GLU B 1 192 ? 45.907 56.077 69.440 1.00 59.26 216 GLU B O 1
ATOM 5622 N N . LEU B 1 193 ? 45.612 53.847 69.601 1.00 51.02 217 LEU B N 1
ATOM 5623 C CA . LEU B 1 193 ? 46.804 53.494 68.829 1.00 47.99 217 LEU B CA 1
ATOM 5624 C C . LEU B 1 193 ? 46.621 53.879 67.358 1.00 50.46 217 LEU B C 1
ATOM 5625 O O . LEU B 1 193 ? 47.548 54.411 66.726 1.00 50.78 217 LEU B O 1
ATOM 5630 N N . TYR B 1 194 ? 45.417 53.615 66.822 1.00 45.23 218 TYR B N 1
ATOM 5631 C CA . TYR B 1 194 ? 45.037 53.952 65.448 1.00 43.25 218 TYR B CA 1
ATOM 5632 C C . TYR B 1 194 ? 45.167 55.464 65.228 1.00 47.83 218 TYR B C 1
ATOM 5633 O O . TYR B 1 194 ? 45.651 55.842 64.172 1.00 49.23 218 TYR B O 1
ATOM 5642 N N . ASP B 1 195 ? 44.886 56.308 66.258 1.00 44.84 219 ASP B N 1
ATOM 5643 C CA . ASP B 1 195 ? 44.998 57.768 66.184 1.00 45.90 219 ASP B CA 1
ATOM 5644 C C . ASP B 1 195 ? 46.317 58.319 66.794 1.00 53.21 219 ASP B C 1
ATOM 5645 O O . ASP B 1 195 ? 46.437 59.538 67.059 1.00 55.60 219 ASP B O 1
ATOM 5650 N N . LYS B 1 196 ? 47.311 57.431 66.999 1.00 47.09 220 LYS B N 1
ATOM 5651 C CA . LYS B 1 196 ? 48.646 57.776 67.491 1.00 47.02 220 LYS B CA 1
ATOM 5652 C C . LYS B 1 196 ? 48.634 58.552 68.844 1.00 53.58 220 LYS B C 1
ATOM 5653 O O . LYS B 1 196 ? 49.545 59.353 69.110 1.00 56.10 220 LYS B O 1
ATOM 5659 N N . ARG B 1 197 ? 47.663 58.234 69.728 1.00 48.08 221 ARG B N 1
ATOM 5660 C CA . ARG B 1 197 ? 47.550 58.783 71.080 1.00 48.36 221 ARG B CA 1
ATOM 5661 C C . ARG B 1 197 ? 48.279 57.841 72.027 1.00 53.94 221 ARG B C 1
ATOM 5662 O O . ARG B 1 197 ? 47.666 57.193 72.873 1.00 54.57 221 ARG B O 1
ATOM 5670 N N . TYR B 1 198 ? 49.596 57.747 71.858 1.00 52.25 222 TYR B N 1
ATOM 5671 C CA . TYR B 1 198 ? 50.473 56.787 72.543 1.00 52.87 222 TYR B CA 1
ATOM 5672 C C . TYR B 1 198 ? 50.484 56.895 74.074 1.00 59.54 222 TYR B C 1
ATOM 5673 O O . TYR B 1 198 ? 50.365 55.848 74.742 1.00 61.48 222 TYR B O 1
ATOM 5682 N N . GLU B 1 199 ? 50.581 58.129 74.632 1.00 54.63 223 GLU B N 1
ATOM 5683 C CA . GLU B 1 199 ? 50.562 58.297 76.101 1.00 53.86 223 GLU B CA 1
ATOM 5684 C C . GLU B 1 199 ? 49.262 57.700 76.677 1.00 59.08 223 GLU B C 1
ATOM 5685 O O . GLU B 1 199 ? 49.302 57.049 77.728 1.00 60.61 223 GLU B O 1
ATOM 5687 N N . ASP B 1 200 ? 48.144 57.819 75.919 1.00 55.04 224 ASP B N 1
ATOM 5688 C CA . ASP B 1 200 ? 46.834 57.284 76.299 1.00 55.46 224 ASP B CA 1
ATOM 5689 C C . ASP B 1 200 ? 46.771 55.761 76.196 1.00 60.04 224 ASP B C 1
ATOM 5690 O O . ASP B 1 200 ? 46.208 55.143 77.099 1.00 60.70 224 ASP B O 1
ATOM 5695 N N . VAL B 1 201 ? 47.343 55.153 75.113 1.00 55.64 225 VAL B N 1
ATOM 5696 C CA . VAL B 1 201 ? 47.385 53.697 74.896 1.00 54.59 225 VAL B CA 1
ATOM 5697 C C . VAL B 1 201 ? 47.954 52.988 76.125 1.00 58.34 225 VAL B C 1
ATOM 5698 O O . VAL B 1 201 ? 47.333 52.047 76.618 1.00 58.26 225 VAL B O 1
ATOM 5702 N N . ILE B 1 202 ? 49.127 53.472 76.618 1.00 53.03 226 ILE B N 1
ATOM 5703 C CA . ILE B 1 202 ? 49.867 52.951 77.760 1.00 51.83 226 ILE B CA 1
ATOM 5704 C C . ILE B 1 202 ? 48.980 52.923 79.020 1.00 56.31 226 ILE B C 1
ATOM 5705 O O . ILE B 1 202 ? 49.003 51.930 79.759 1.00 56.31 226 ILE B O 1
ATOM 5710 N N . LYS B 1 203 ? 48.201 53.995 79.232 1.00 53.24 227 LYS B N 1
ATOM 5711 C CA . LYS B 1 203 ? 47.297 54.153 80.364 1.00 53.60 227 LYS B CA 1
ATOM 5712 C C . LYS B 1 203 ? 46.153 53.147 80.259 1.00 60.38 227 LYS B C 1
ATOM 5713 O O . LYS B 1 203 ? 45.844 52.474 81.250 1.00 63.08 227 LYS B O 1
ATOM 5719 N N . SER B 1 204 ? 45.563 52.999 79.053 1.00 55.70 228 SER B N 1
ATOM 5720 C CA . SER B 1 204 ? 44.481 52.042 78.795 1.00 55.02 228 SER B CA 1
ATOM 5721 C C . SER B 1 204 ? 44.939 50.588 79.015 1.00 59.48 228 SER B C 1
ATOM 5722 O O . SER B 1 204 ? 44.227 49.816 79.659 1.00 60.25 228 SER B O 1
ATOM 5725 N N . CYS B 1 205 ? 46.152 50.250 78.541 1.00 55.02 229 CYS B N 1
ATOM 5726 C CA . CYS B 1 205 ? 46.775 48.936 78.689 1.00 53.88 229 CYS B CA 1
ATOM 5727 C C . CYS B 1 205 ? 47.014 48.631 80.162 1.00 61.70 229 CYS B C 1
ATOM 5728 O O . CYS B 1 205 ? 46.742 47.509 80.594 1.00 64.06 229 CYS B O 1
ATOM 5731 N N . ALA B 1 206 ? 47.476 49.638 80.944 1.00 58.82 230 ALA B N 1
ATOM 5732 C CA . ALA B 1 206 ? 47.758 49.508 82.389 1.00 59.71 230 ALA B CA 1
ATOM 5733 C C . ALA B 1 206 ? 46.503 49.051 83.144 1.00 67.81 230 ALA B C 1
ATOM 5734 O O . ALA B 1 206 ? 46.592 48.266 84.095 1.00 68.09 230 ALA B O 1
ATOM 5736 N N . GLU B 1 207 ? 45.328 49.508 82.667 1.00 64.34 231 GLU B N 1
ATOM 5737 C CA . GLU B 1 207 ? 44.050 49.168 83.258 1.00 64.04 231 GLU B CA 1
ATOM 5738 C C . GLU B 1 207 ? 43.674 47.705 83.015 1.00 66.13 231 GLU B C 1
ATOM 5739 O O . GLU B 1 207 ? 43.207 47.044 83.934 1.00 68.82 231 GLU B O 1
ATOM 5745 N N . VAL B 1 208 ? 43.915 47.190 81.810 1.00 59.28 232 VAL B N 1
ATOM 5746 C CA . VAL B 1 208 ? 43.594 45.808 81.441 1.00 57.73 232 VAL B CA 1
ATOM 5747 C C . VAL B 1 208 ? 44.501 44.809 82.210 1.00 63.29 232 VAL B C 1
ATOM 5748 O O . VAL B 1 208 ? 44.039 43.719 82.604 1.00 63.66 232 VAL B O 1
ATOM 5752 N N . TYR B 1 209 ? 45.765 45.221 82.484 1.00 58.92 233 TYR B N 1
ATOM 5753 C CA . TYR B 1 209 ? 46.718 44.390 83.219 1.00 58.81 233 TYR B CA 1
ATOM 5754 C C . TYR B 1 209 ? 46.235 44.094 84.652 1.00 66.34 233 TYR B C 1
ATOM 5755 O O . TYR B 1 209 ? 46.621 43.075 85.245 1.00 68.30 233 TYR B O 1
ATOM 5764 N N . LYS B 1 210 ? 45.372 44.968 85.185 1.00 61.82 234 LYS B N 1
ATOM 5765 C CA . LYS B 1 210 ? 44.819 44.868 86.527 1.00 63.59 234 LYS B CA 1
ATOM 5766 C C . LYS B 1 210 ? 43.523 44.026 86.587 1.00 70.14 234 LYS B C 1
ATOM 5767 O O . LYS B 1 210 ? 43.092 43.654 87.688 1.00 73.48 234 LYS B O 1
ATOM 5773 N N . LEU B 1 211 ? 42.913 43.728 85.431 1.00 63.99 235 LEU B N 1
ATOM 5774 C CA . LEU B 1 211 ? 41.606 43.075 85.372 1.00 63.63 235 LEU B CA 1
ATOM 5775 C C . LEU B 1 211 ? 41.619 41.530 85.342 1.00 67.05 235 LEU B C 1
ATOM 5776 O O . LEU B 1 211 ? 40.574 40.913 85.060 1.00 66.59 235 LEU B O 1
ATOM 5781 N N . GLY B 1 212 ? 42.751 40.931 85.716 1.00 62.02 236 GLY B N 1
ATOM 5782 C CA . GLY B 1 212 ? 42.877 39.482 85.782 1.00 61.55 236 GLY B CA 1
ATOM 5783 C C . GLY B 1 212 ? 42.814 38.704 84.477 1.00 66.31 236 GLY B C 1
ATOM 5784 O O . GLY B 1 212 ? 42.366 37.555 84.462 1.00 66.08 236 GLY B O 1
ATOM 5785 N N . TYR B 1 213 ? 43.263 39.290 83.361 1.00 63.60 237 TYR B N 1
ATOM 5786 C CA . TYR B 1 213 ? 43.329 38.486 82.139 1.00 62.51 237 TYR B CA 1
ATOM 5787 C C . TYR B 1 213 ? 44.670 37.706 82.164 1.00 67.15 237 TYR B C 1
ATOM 5788 O O . TYR B 1 213 ? 45.554 38.034 82.951 1.00 68.85 237 TYR B O 1
ATOM 5797 N N . GLU B 1 214 ? 44.802 36.658 81.377 1.00 62.84 238 GLU B N 1
ATOM 5798 C CA . GLU B 1 214 ? 46.032 35.868 81.367 1.00 63.09 238 GLU B CA 1
ATOM 5799 C C . GLU B 1 214 ? 46.242 35.266 79.981 1.00 63.69 238 GLU B C 1
ATOM 5800 O O . GLU B 1 214 ? 45.274 34.813 79.366 1.00 64.67 238 GLU B O 1
ATOM 5806 N N . LEU B 1 215 ? 47.488 35.291 79.465 1.00 56.39 239 LEU B N 1
ATOM 5807 C CA . LEU B 1 215 ? 47.803 34.711 78.149 1.00 53.07 239 LEU B CA 1
ATOM 5808 C C . LEU B 1 215 ? 47.798 33.194 78.233 1.00 56.49 239 LEU B C 1
ATOM 5809 O O . LEU B 1 215 ? 48.394 32.632 79.157 1.00 57.37 239 LEU B O 1
ATOM 5814 N N . VAL B 1 216 ? 47.078 32.526 77.308 1.00 51.70 240 VAL B N 1
ATOM 5815 C CA . VAL B 1 216 ? 47.019 31.054 77.235 1.00 50.70 240 VAL B CA 1
ATOM 5816 C C . VAL B 1 216 ? 48.430 30.576 76.867 1.00 58.90 240 VAL B C 1
ATOM 5817 O O . VAL B 1 216 ? 49.101 31.220 76.046 1.00 59.81 240 VAL B O 1
ATOM 5821 N N . ASP B 1 217 ? 48.891 29.481 77.473 1.00 57.69 241 ASP B N 1
ATOM 5822 C CA . ASP B 1 217 ? 50.195 28.900 77.139 1.00 58.02 241 ASP B CA 1
ATOM 5823 C C . ASP B 1 217 ? 50.174 28.456 75.655 1.00 60.70 241 ASP B C 1
ATOM 5824 O O . ASP B 1 217 ? 49.271 27.735 75.249 1.00 60.80 241 ASP B O 1
ATOM 5829 N N . GLY B 1 218 ? 51.131 28.933 74.873 1.00 55.74 242 GLY B N 1
ATOM 5830 C CA . GLY B 1 218 ? 51.223 28.583 73.469 1.00 54.78 242 GLY B CA 1
ATOM 5831 C C . GLY B 1 218 ? 52.534 27.945 73.070 1.00 60.02 242 GLY B C 1
ATOM 5832 O O . GLY B 1 218 ? 52.981 28.116 71.935 1.00 60.29 242 GLY B O 1
ATOM 5833 N N . THR B 1 219 ? 53.140 27.179 73.970 1.00 57.65 243 THR B N 1
ATOM 5834 C CA . THR B 1 219 ? 54.442 26.555 73.729 1.00 58.38 243 THR B CA 1
ATOM 5835 C C . THR B 1 219 ? 54.367 25.383 72.749 1.00 63.16 243 THR B C 1
ATOM 5836 O O . THR B 1 219 ? 55.410 24.916 72.284 1.00 63.09 243 THR B O 1
ATOM 5840 N N . THR B 1 220 ? 53.149 24.941 72.402 1.00 60.08 244 THR B N 1
ATOM 5841 C CA . THR B 1 220 ? 52.915 23.945 71.353 1.00 59.22 244 THR B CA 1
ATOM 5842 C C . THR B 1 220 ? 51.847 24.494 70.397 1.00 60.08 244 THR B C 1
ATOM 5843 O O . THR B 1 220 ? 50.988 25.280 70.830 1.00 59.39 244 THR B O 1
ATOM 5847 N N . PRO B 1 221 ? 51.892 24.116 69.093 1.00 53.77 245 PRO B N 1
ATOM 5848 C CA . PRO B 1 221 ? 50.858 24.583 68.139 1.00 51.46 245 PRO B CA 1
ATOM 5849 C C . PRO B 1 221 ? 49.418 24.319 68.605 1.00 55.02 245 PRO B C 1
ATOM 5850 O O . PRO B 1 221 ? 48.590 25.230 68.556 1.00 51.84 245 PRO B O 1
ATOM 5854 N N . GLU B 1 222 ? 49.143 23.078 69.103 1.00 54.85 246 GLU B N 1
ATOM 5855 C CA . GLU B 1 222 ? 47.840 22.675 69.619 1.00 54.98 246 GLU B CA 1
ATOM 5856 C C . GLU B 1 222 ? 47.431 23.612 70.761 1.00 58.73 246 GLU B C 1
ATOM 5857 O O . GLU B 1 222 ? 46.314 24.120 70.752 1.00 58.58 246 GLU B O 1
ATOM 5859 N N . LYS B 1 223 ? 48.359 23.891 71.707 1.00 56.22 247 LYS B N 1
ATOM 5860 C CA . LYS B 1 223 ? 48.134 24.782 72.861 1.00 55.58 247 LYS B CA 1
ATOM 5861 C C . LYS B 1 223 ? 47.750 26.196 72.413 1.00 55.92 247 LYS B C 1
ATOM 5862 O O . LYS B 1 223 ? 46.790 26.748 72.924 1.00 53.52 247 LYS B O 1
ATOM 5868 N N . TYR B 1 224 ? 48.482 26.766 71.445 1.00 53.42 248 TYR B N 1
ATOM 5869 C CA . TYR B 1 224 ? 48.202 28.101 70.916 1.00 52.42 248 TYR B CA 1
ATOM 5870 C C . TYR B 1 224 ? 46.838 28.137 70.226 1.00 58.13 248 TYR B C 1
ATOM 5871 O O . TYR B 1 224 ? 46.034 29.016 70.544 1.00 56.91 248 TYR B O 1
ATOM 5880 N N . ARG B 1 225 ? 46.559 27.155 69.320 1.00 56.45 249 ARG B N 1
ATOM 5881 C CA . ARG B 1 225 ? 45.277 27.042 68.590 1.00 55.31 249 ARG B CA 1
ATOM 5882 C C . ARG B 1 225 ? 44.079 26.900 69.508 1.00 56.99 249 ARG B C 1
ATOM 5883 O O . ARG B 1 225 ? 42.970 27.255 69.115 1.00 57.72 249 ARG B O 1
ATOM 5891 N N . SER B 1 226 ? 44.293 26.399 70.720 1.00 51.63 250 SER B N 1
ATOM 5892 C CA . SER B 1 226 ? 43.219 26.195 71.689 1.00 52.28 250 SER B CA 1
ATOM 5893 C C . SER B 1 226 ? 42.565 27.510 72.168 1.00 56.30 250 SER B C 1
ATOM 5894 O O . SER B 1 226 ? 41.551 27.440 72.848 1.00 58.75 250 SER B O 1
ATOM 5897 N N . ILE B 1 227 ? 43.120 28.690 71.817 1.00 50.68 251 ILE B N 1
ATOM 5898 C CA . ILE B 1 227 ? 42.549 29.994 72.188 1.00 49.61 251 ILE B CA 1
ATOM 5899 C C . ILE B 1 227 ? 41.184 30.091 71.511 1.00 57.67 251 ILE B C 1
ATOM 5900 O O . ILE B 1 227 ? 40.196 30.507 72.125 1.00 59.48 251 ILE B O 1
ATOM 5905 N N . TRP B 1 228 ? 41.122 29.591 70.274 1.00 55.20 252 TRP B N 1
ATOM 5906 C CA . TRP B 1 228 ? 39.951 29.656 69.414 1.00 55.59 252 TRP B CA 1
ATOM 5907 C C . TRP B 1 228 ? 38.991 28.488 69.559 1.00 62.96 252 TRP B C 1
ATOM 5908 O O . TRP B 1 228 ? 37.919 28.532 68.932 1.00 62.79 252 TRP B O 1
ATOM 5919 N N . TRP B 1 229 ? 39.334 27.469 70.394 1.00 58.95 253 TRP B N 1
ATOM 5920 C CA . TRP B 1 229 ? 38.455 26.311 70.555 1.00 59.23 253 TRP B CA 1
ATOM 5921 C C . TRP B 1 229 ? 37.190 26.689 71.241 1.00 67.59 253 TRP B C 1
ATOM 5922 O O . TRP B 1 229 ? 37.209 27.430 72.231 1.00 66.65 253 TRP B O 1
ATOM 5933 N N . THR B 1 230 ? 36.079 26.154 70.717 1.00 68.27 254 THR B N 1
ATOM 5934 C CA . THR B 1 230 ? 34.739 26.348 71.263 1.00 69.54 254 THR B CA 1
ATOM 5935 C C . THR B 1 230 ? 34.676 25.625 72.618 1.00 73.95 254 THR B C 1
ATOM 5936 O O . THR B 1 230 ? 34.003 26.116 73.531 1.00 75.95 254 THR B O 1
ATOM 5940 N N . THR B 1 231 ? 35.478 24.542 72.794 1.00 67.82 255 THR B N 1
ATOM 5941 C CA . THR B 1 231 ? 35.580 23.816 74.073 1.00 67.62 255 THR B CA 1
ATOM 5942 C C . THR B 1 231 ? 36.537 24.548 75.054 1.00 67.29 255 THR B C 1
ATOM 5943 O O . THR B 1 231 ? 36.850 24.026 76.126 1.00 68.66 255 THR B O 1
ATOM 5947 N N . ASN B 1 232 ? 37.011 25.741 74.685 1.00 59.82 256 ASN B N 1
ATOM 5948 C CA . ASN B 1 232 ? 37.905 26.530 75.537 1.00 58.45 256 ASN B CA 1
ATOM 5949 C C . ASN B 1 232 ? 37.479 27.984 75.512 1.00 64.49 256 ASN B C 1
ATOM 5950 O O . ASN B 1 232 ? 38.257 28.859 75.882 1.00 63.11 256 ASN B O 1
ATOM 5955 N N . LYS B 1 233 ? 36.202 28.230 75.137 1.00 65.60 257 LYS B N 1
ATOM 5956 C CA . LYS B 1 233 ? 35.564 29.548 75.009 1.00 66.77 257 LYS B CA 1
ATOM 5957 C C . LYS B 1 233 ? 35.637 30.370 76.323 1.00 74.88 257 LYS B C 1
ATOM 5958 O O . LYS B 1 233 ? 35.423 31.586 76.276 1.00 74.99 257 LYS B O 1
ATOM 5960 N N . ASP B 1 234 ? 36.007 29.724 77.460 1.00 73.51 258 ASP B N 1
ATOM 5961 C CA . ASP B 1 234 ? 36.117 30.321 78.800 1.00 75.06 258 ASP B CA 1
ATOM 5962 C C . ASP B 1 234 ? 37.562 30.632 79.258 1.00 74.61 258 ASP B C 1
ATOM 5963 O O . ASP B 1 234 ? 37.777 30.856 80.448 1.00 74.78 258 ASP B O 1
ATOM 5968 N N . ASN B 1 235 ? 38.533 30.674 78.336 1.00 66.90 259 ASN B N 1
ATOM 5969 C CA . ASN B 1 235 ? 39.927 30.939 78.686 1.00 65.43 259 ASN B CA 1
ATOM 5970 C C . ASN B 1 235 ? 40.115 32.419 79.091 1.00 69.14 259 ASN B C 1
ATOM 5971 O O . ASN B 1 235 ? 39.309 33.276 78.711 1.00 68.91 259 ASN B O 1
ATOM 5976 N N . LYS B 1 236 ? 41.188 32.706 79.858 1.00 64.15 260 LYS B N 1
ATOM 5977 C CA . LYS B 1 236 ? 41.495 34.032 80.405 1.00 62.33 260 LYS B CA 1
ATOM 5978 C C . LYS B 1 236 ? 42.146 35.007 79.404 1.00 62.86 260 LYS B C 1
ATOM 5979 O O . LYS B 1 236 ? 42.461 36.142 79.795 1.00 61.70 260 LYS B O 1
ATOM 5985 N N . GLU B 1 237 ? 42.345 34.591 78.135 1.00 57.19 261 GLU B N 1
ATOM 5986 C CA . GLU B 1 237 ? 42.922 35.463 77.111 1.00 55.35 261 GLU B CA 1
ATOM 5987 C C . GLU B 1 237 ? 41.828 36.251 76.357 1.00 60.15 261 GLU B C 1
ATOM 5988 O O . GLU B 1 237 ? 42.080 37.366 75.898 1.00 59.50 261 GLU B O 1
ATOM 5994 N N . ILE B 1 238 ? 40.634 35.666 76.213 1.00 57.88 262 ILE B N 1
ATOM 5995 C CA . ILE B 1 238 ? 39.517 36.297 75.524 1.00 57.54 262 ILE B CA 1
ATOM 5996 C C . ILE B 1 238 ? 39.048 37.530 76.312 1.00 61.38 262 ILE B C 1
ATOM 5997 O O . ILE B 1 238 ? 38.768 37.424 77.496 1.00 63.65 262 ILE B O 1
ATOM 6002 N N . ILE B 1 239 ? 38.994 38.695 75.658 1.00 55.85 263 ILE B N 1
ATOM 6003 C CA . ILE B 1 239 ? 38.496 39.930 76.272 1.00 54.29 263 ILE B CA 1
ATOM 6004 C C . ILE B 1 239 ? 37.077 40.172 75.724 1.00 59.21 263 ILE B C 1
ATOM 6005 O O . ILE B 1 239 ? 36.173 40.425 76.502 1.00 61.86 263 ILE B O 1
ATOM 6010 N N . PHE B 1 240 ? 36.881 40.053 74.401 1.00 55.69 264 PHE B N 1
ATOM 6011 C CA . PHE B 1 240 ? 35.589 40.199 73.732 1.00 54.93 264 PHE B CA 1
ATOM 6012 C C . PHE B 1 240 ? 35.533 39.313 72.504 1.00 58.75 264 PHE B C 1
ATOM 6013 O O . PHE B 1 240 ? 36.442 39.346 71.673 1.00 56.56 264 PHE B O 1
ATOM 6021 N N . ASP B 1 241 ? 34.457 38.524 72.390 1.00 58.28 265 ASP B N 1
ATOM 6022 C CA . ASP B 1 241 ? 34.244 37.634 71.247 1.00 59.23 265 ASP B CA 1
ATOM 6023 C C . ASP B 1 241 ? 32.763 37.518 70.860 1.00 64.70 265 ASP B C 1
ATOM 6024 O O . ASP B 1 241 ? 31.877 38.000 71.573 1.00 65.94 265 ASP B O 1
ATOM 6029 N N . VAL B 1 242 ? 32.524 36.876 69.711 1.00 61.18 266 VAL B N 1
ATOM 6030 C CA . VAL B 1 242 ? 31.225 36.539 69.148 1.00 62.05 266 VAL B CA 1
ATOM 6031 C C . VAL B 1 242 ? 31.322 35.118 68.588 1.00 67.83 266 VAL B C 1
ATOM 6032 O O . VAL B 1 242 ? 32.321 34.775 67.951 1.00 67.56 266 VAL B O 1
ATOM 6036 N N . GLN B 1 243 ? 30.324 34.283 68.869 1.00 66.63 267 GLN B N 1
ATOM 6037 C CA . GLN B 1 243 ? 30.266 32.931 68.314 1.00 67.86 267 GLN B CA 1
ATOM 6038 C C . GLN B 1 243 ? 29.454 33.085 67.047 1.00 75.15 267 GLN B C 1
ATOM 6039 O O . GLN B 1 243 ? 28.238 33.258 67.103 1.00 74.13 267 GLN B O 1
ATOM 6045 N N . TYR B 1 244 ? 30.162 33.224 65.920 1.00 76.10 268 TYR B N 1
ATOM 6046 C CA . TYR B 1 244 ? 29.560 33.486 64.620 1.00 77.99 268 TYR B CA 1
ATOM 6047 C C . TYR B 1 244 ? 29.169 32.198 63.940 1.00 88.95 268 TYR B C 1
ATOM 6048 O O . TYR B 1 244 ? 30.030 31.389 63.596 1.00 88.46 268 TYR B O 1
ATOM 6057 N N . LYS B 1 245 ? 27.851 31.996 63.795 1.00 91.95 269 LYS B N 1
ATOM 6058 C CA . LYS B 1 245 ? 27.260 30.844 63.116 1.00 95.15 269 LYS B CA 1
ATOM 6059 C C . LYS B 1 245 ? 26.367 31.404 62.019 1.00 105.02 269 LYS B C 1
ATOM 6060 O O . LYS B 1 245 ? 25.235 31.805 62.302 1.00 105.86 269 LYS B O 1
ATOM 6062 N N . SER B 1 246 ? 26.939 31.576 60.801 1.00 104.28 270 SER B N 1
ATOM 6063 C CA . SER B 1 246 ? 26.238 32.126 59.632 1.00 105.54 270 SER B CA 1
ATOM 6064 C C . SER B 1 246 ? 25.118 31.181 59.183 1.00 113.55 270 SER B C 1
ATOM 6065 O O . SER B 1 246 ? 25.312 29.946 59.219 1.00 113.41 270 SER B O 1
ATOM 6068 N N . PRO B 1 247 ? 23.940 31.740 58.763 1.00 112.29 271 PRO B N 1
ATOM 6069 C CA . PRO B 1 247 ? 22.839 30.854 58.317 1.00 113.40 271 PRO B CA 1
ATOM 6070 C C . PRO B 1 247 ? 23.246 29.984 57.103 1.00 115.67 271 PRO B C 1
ATOM 6071 O O . PRO B 1 247 ? 23.147 28.744 57.178 1.00 116.36 271 PRO B O 1
ATOM 6075 N N . ASP B 1 248 ? 23.792 30.634 56.024 1.00 107.22 272 ASP B N 1
ATOM 6076 C CA . ASP B 1 248 ? 24.139 29.961 54.784 1.00 104.65 272 ASP B CA 1
ATOM 6077 C C . ASP B 1 248 ? 25.550 29.472 54.691 1.00 101.37 272 ASP B C 1
ATOM 6078 O O . ASP B 1 248 ? 26.474 30.119 55.171 1.00 100.50 272 ASP B O 1
ATOM 6083 N N . VAL B 1 249 ? 25.701 28.335 53.982 1.00 93.95 273 VAL B N 1
ATOM 6084 C CA . VAL B 1 249 ? 26.953 27.634 53.647 1.00 91.46 273 VAL B CA 1
ATOM 6085 C C . VAL B 1 249 ? 27.897 28.551 52.823 1.00 91.07 273 VAL B C 1
ATOM 6086 O O . VAL B 1 249 ? 29.126 28.394 52.852 1.00 90.00 273 VAL B O 1
ATOM 6090 N N . TYR B 1 250 ? 27.296 29.495 52.087 1.00 83.82 274 TYR B N 1
ATOM 6091 C CA . TYR B 1 250 ? 27.987 30.414 51.202 1.00 79.86 274 TYR B CA 1
ATOM 6092 C C . TYR B 1 250 ? 28.616 31.566 51.976 1.00 78.77 274 TYR B C 1
ATOM 6093 O O . TYR B 1 250 ? 29.490 32.244 51.434 1.00 77.34 274 TYR B O 1
ATOM 6102 N N . ASN B 1 251 ? 28.205 31.769 53.248 1.00 72.79 275 ASN B N 1
ATOM 6103 C CA . ASN B 1 251 ? 28.734 32.866 54.052 1.00 70.48 275 ASN B CA 1
ATOM 6104 C C . ASN B 1 251 ? 29.340 32.392 55.394 1.00 69.11 275 ASN B C 1
ATOM 6105 O O . ASN B 1 251 ? 29.925 33.200 56.136 1.00 66.18 275 ASN B O 1
ATOM 6110 N N . ASN B 1 252 ? 29.272 31.063 55.637 1.00 63.68 276 ASN B N 1
ATOM 6111 C CA . ASN B 1 252 ? 29.814 30.421 56.824 1.00 62.73 276 ASN B CA 1
ATOM 6112 C C . ASN B 1 252 ? 31.333 30.535 56.820 1.00 61.54 276 ASN B C 1
ATOM 6113 O O . ASN B 1 252 ? 31.993 29.929 55.977 1.00 62.62 276 ASN B O 1
ATOM 6134 N N . VAL B 1 255 ? 33.399 27.093 56.507 1.00 55.06 279 VAL B N 1
ATOM 6135 C CA . VAL B 1 255 ? 33.282 26.420 55.210 1.00 54.21 279 VAL B CA 1
ATOM 6136 C C . VAL B 1 255 ? 33.974 27.264 54.130 1.00 58.40 279 VAL B C 1
ATOM 6137 O O . VAL B 1 255 ? 34.717 26.715 53.324 1.00 60.49 279 VAL B O 1
ATOM 6141 N N . CYS B 1 256 ? 33.811 28.588 54.177 1.00 52.67 280 CYS B N 1
ATOM 6142 C CA . CYS B 1 256 ? 34.415 29.515 53.233 1.00 51.69 280 CYS B CA 1
ATOM 6143 C C . CYS B 1 256 ? 35.924 29.487 53.252 1.00 55.46 280 CYS B C 1
ATOM 6144 O O . CYS B 1 256 ? 36.514 29.825 52.237 1.00 57.19 280 CYS B O 1
ATOM 6147 N N . ASN B 1 257 ? 36.556 29.169 54.395 1.00 49.18 281 ASN B N 1
ATOM 6148 C CA . ASN B 1 257 ? 38.006 29.216 54.497 1.00 46.57 281 ASN B CA 1
ATOM 6149 C C . ASN B 1 257 ? 38.623 27.840 54.737 1.00 52.09 281 ASN B C 1
ATOM 6150 O O . ASN B 1 257 ? 39.843 27.730 54.940 1.00 54.62 281 ASN B O 1
ATOM 6163 N N . VAL B 1 259 ? 39.872 23.939 53.622 1.00 48.53 283 VAL B N 1
ATOM 6164 C CA . VAL B 1 259 ? 40.542 23.284 52.476 1.00 48.29 283 VAL B CA 1
ATOM 6165 C C . VAL B 1 259 ? 39.462 22.646 51.612 1.00 56.92 283 VAL B C 1
ATOM 6166 O O . VAL B 1 259 ? 38.557 21.994 52.153 1.00 59.91 283 VAL B O 1
ATOM 6170 N N . THR B 1 260 ? 39.517 22.861 50.283 1.00 53.90 284 THR B N 1
ATOM 6171 C CA . THR B 1 260 ? 38.478 22.313 49.410 1.00 54.62 284 THR B CA 1
ATOM 6172 C C . THR B 1 260 ? 38.655 20.818 49.124 1.00 59.22 284 THR B C 1
ATOM 6173 O O . THR B 1 260 ? 37.762 20.032 49.438 1.00 59.32 284 THR B O 1
ATOM 6177 N N . TYR B 1 261 ? 39.802 20.424 48.576 1.00 56.07 285 TYR B N 1
ATOM 6178 C CA . TYR B 1 261 ? 40.023 19.044 48.141 1.00 56.55 285 TYR B CA 1
ATOM 6179 C C . TYR B 1 261 ? 40.692 18.192 49.184 1.00 58.82 285 TYR B C 1
ATOM 6180 O O . TYR B 1 261 ? 41.893 17.924 49.168 1.00 55.44 285 TYR B O 1
ATOM 6189 N N . ILE B 1 262 ? 39.826 17.710 50.062 1.00 60.10 286 ILE B N 1
ATOM 6190 C CA . ILE B 1 262 ? 40.050 16.867 51.235 1.00 61.54 286 ILE B CA 1
ATOM 6191 C C . ILE B 1 262 ? 39.058 15.691 51.036 1.00 68.08 286 ILE B C 1
ATOM 6192 O O . ILE B 1 262 ? 38.776 14.920 51.951 1.00 69.11 286 ILE B O 1
ATOM 6197 N N . ASN B 1 263 ? 38.604 15.532 49.762 1.00 65.46 287 ASN B N 1
ATOM 6198 C CA . ASN B 1 263 ? 37.597 14.591 49.274 1.00 67.41 287 ASN B CA 1
ATOM 6199 C C . ASN B 1 263 ? 38.119 13.169 48.977 1.00 74.87 287 ASN B C 1
ATOM 6200 O O . ASN B 1 263 ? 37.432 12.393 48.328 1.00 76.89 287 ASN B O 1
ATOM 6205 N N . ASP B 1 264 ? 39.298 12.814 49.489 1.00 72.67 288 ASP B N 1
ATOM 6206 C CA . ASP B 1 264 ? 39.840 11.454 49.454 1.00 73.19 288 ASP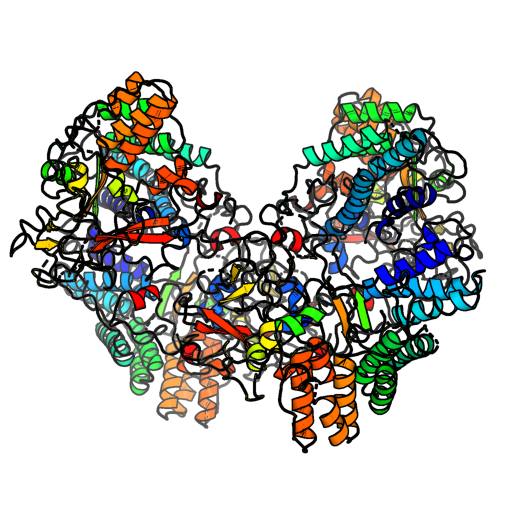 B CA 1
ATOM 6207 C C . ASP B 1 264 ? 39.256 10.692 50.670 1.00 77.04 288 ASP B C 1
ATOM 6208 O O . ASP B 1 264 ? 38.989 9.501 50.583 1.00 79.88 288 ASP B O 1
ATOM 6213 N N . LYS B 1 265 ? 39.036 11.414 51.788 1.00 71.13 289 LYS B N 1
ATOM 6214 C CA . LYS B 1 265 ? 38.481 10.948 53.058 1.00 70.50 289 LYS B CA 1
ATOM 6215 C C . LYS B 1 265 ? 37.157 11.683 53.404 1.00 73.73 289 LYS B C 1
ATOM 6216 O O . LYS B 1 265 ? 36.237 11.067 53.956 1.00 74.48 289 LYS B O 1
ATOM 6222 N N . TYR B 1 266 ? 37.063 12.994 53.088 1.00 68.27 290 TYR B N 1
ATOM 6223 C CA . TYR B 1 266 ? 35.903 13.777 53.483 1.00 67.77 290 TYR B CA 1
ATOM 6224 C C . TYR B 1 266 ? 35.072 14.296 52.309 1.00 71.68 290 TYR B C 1
ATOM 6225 O O . TYR B 1 266 ? 34.198 13.572 51.860 1.00 75.39 290 TYR B O 1
ATOM 6234 N N . GLY B 1 267 ? 35.296 15.519 51.853 1.00 65.63 291 GLY B N 1
ATOM 6235 C CA . GLY B 1 267 ? 34.517 16.093 50.763 1.00 64.62 291 GLY B CA 1
ATOM 6236 C C . GLY B 1 267 ? 35.088 17.381 50.230 1.00 67.44 291 GLY B C 1
ATOM 6237 O O . GLY B 1 267 ? 36.170 17.799 50.647 1.00 66.47 291 GLY B O 1
ATOM 6238 N N . ASP B 1 268 ? 34.335 18.037 49.329 1.00 64.93 292 ASP B N 1
ATOM 6239 C CA . ASP B 1 268 ? 34.735 19.289 48.691 1.00 63.25 292 ASP B CA 1
ATOM 6240 C C . ASP B 1 268 ? 33.773 20.447 49.028 1.00 66.98 292 ASP B C 1
ATOM 6241 O O . ASP B 1 268 ? 33.654 21.428 48.263 1.00 69.21 292 ASP B O 1
ATOM 6246 N N . ARG B 1 269 ? 33.174 20.374 50.217 1.00 61.72 293 ARG B N 1
ATOM 6247 C CA . ARG B 1 269 ? 32.242 21.359 50.741 1.00 61.61 293 ARG B CA 1
ATOM 6248 C C . ARG B 1 269 ? 32.909 22.732 50.937 1.00 66.87 293 ARG B C 1
ATOM 6249 O O . ARG B 1 269 ? 32.239 23.744 50.743 1.00 68.41 293 ARG B O 1
ATOM 6257 N N . GLY B 1 270 ? 34.202 22.756 51.282 1.00 63.71 294 GLY B N 1
ATOM 6258 C CA . GLY B 1 270 ? 34.973 23.990 51.483 1.00 62.49 294 GLY B CA 1
ATOM 6259 C C . GLY B 1 270 ? 35.148 24.851 50.234 1.00 66.49 294 GLY B C 1
ATOM 6260 O O . GLY B 1 270 ? 34.953 24.367 49.108 1.00 66.91 294 GLY B O 1
ATOM 6261 N N . TRP B 1 271 ? 35.484 26.151 50.426 1.00 62.50 295 TRP B N 1
ATOM 6262 C CA . TRP B 1 271 ? 35.698 27.114 49.343 1.00 62.57 295 TRP B CA 1
ATOM 6263 C C . TRP B 1 271 ? 37.141 27.645 49.316 1.00 61.89 295 TRP B C 1
ATOM 6264 O O . TRP B 1 271 ? 37.469 28.493 48.493 1.00 62.31 295 TRP B O 1
ATOM 6275 N N . GLY B 1 272 ? 38.007 27.122 50.159 1.00 56.60 296 GLY B N 1
ATOM 6276 C CA . GLY B 1 272 ? 39.414 27.527 50.192 1.00 55.49 296 GLY B CA 1
ATOM 6277 C C . GLY B 1 272 ? 39.640 28.800 50.972 1.00 58.63 296 GLY B C 1
ATOM 6278 O O . GLY B 1 272 ? 40.379 28.796 51.954 1.00 59.82 296 GLY B O 1
ATOM 6279 N N . GLY B 1 273 ? 38.967 29.871 50.544 1.00 53.46 297 GLY B N 1
ATOM 6280 C CA . GLY B 1 273 ? 38.999 31.182 51.165 1.00 51.17 297 GLY B CA 1
ATOM 6281 C C . GLY B 1 273 ? 40.373 31.772 51.205 1.00 55.01 297 GLY B C 1
ATOM 6282 O O . GLY B 1 273 ? 41.029 31.862 50.167 1.00 56.57 297 GLY B O 1
ATOM 6283 N N . LEU B 1 274 ? 40.826 32.140 52.405 1.00 50.04 298 LEU B N 1
ATOM 6284 C CA . LEU B 1 274 ? 42.136 32.761 52.624 1.00 48.37 298 LEU B CA 1
ATOM 6285 C C . LEU B 1 274 ? 43.257 31.863 52.125 1.00 55.40 298 LEU B C 1
ATOM 6286 O O . LEU B 1 274 ? 43.219 30.651 52.336 1.00 59.18 298 LEU B O 1
ATOM 6291 N N . GLY B 1 275 ? 44.235 32.467 51.479 1.00 49.56 299 GLY B N 1
ATOM 6292 C CA . GLY B 1 275 ? 45.399 31.775 50.953 1.00 48.18 299 GLY B CA 1
ATOM 6293 C C . GLY B 1 275 ? 46.660 32.437 51.465 1.00 46.57 299 GLY B C 1
ATOM 6294 O O . GLY B 1 275 ? 47.154 33.378 50.837 1.00 42.52 299 GLY B O 1
ATOM 6295 N N . PRO B 1 276 ? 47.180 32.007 52.636 1.00 43.17 300 PRO B N 1
ATOM 6296 C CA . PRO B 1 276 ? 48.424 32.614 53.152 1.00 43.47 300 PRO B CA 1
ATOM 6297 C C . PRO B 1 276 ? 49.504 32.686 52.053 1.00 50.79 300 PRO B C 1
ATOM 6298 O O . PRO B 1 276 ? 49.623 31.757 51.253 1.00 50.77 300 PRO B O 1
ATOM 6302 N N . THR B 1 277 ? 50.245 33.805 51.977 1.00 46.10 301 THR B N 1
ATOM 6303 C CA . THR B 1 277 ? 51.265 34.028 50.949 1.00 44.49 301 THR B CA 1
ATOM 6304 C C . THR B 1 277 ? 52.617 33.468 51.347 1.00 48.03 301 THR B C 1
ATOM 6305 O O . THR B 1 277 ? 52.909 33.253 52.527 1.00 47.43 301 THR B O 1
ATOM 6309 N N . GLN B 1 278 ? 53.494 33.331 50.373 1.00 44.29 302 GLN B N 1
ATOM 6310 C CA . GLN B 1 278 ? 54.837 32.897 50.669 1.00 43.10 302 GLN B CA 1
ATOM 6311 C C . GLN B 1 278 ? 55.529 33.989 51.512 1.00 46.47 302 GLN B C 1
ATOM 6312 O O . GLN B 1 278 ? 56.304 33.663 52.404 1.00 47.21 302 GLN B O 1
ATOM 6318 N N . GLU B 1 279 ? 55.145 35.259 51.316 1.00 43.98 303 GLU B N 1
ATOM 6319 C CA . GLU B 1 279 ? 55.685 36.412 52.075 1.00 44.66 303 GLU B CA 1
ATOM 6320 C C . GLU B 1 279 ? 55.360 36.303 53.567 1.00 52.25 303 GLU B C 1
ATOM 6321 O O . GLU B 1 279 ? 56.211 36.631 54.406 1.00 54.68 303 GLU B O 1
ATOM 6327 N N . LEU B 1 280 ? 54.154 35.820 53.891 1.00 47.63 304 LEU B N 1
ATOM 6328 C CA . LEU B 1 280 ? 53.791 35.594 55.275 1.00 47.86 304 LEU B CA 1
ATOM 6329 C C . LEU B 1 280 ? 54.502 34.354 55.807 1.00 54.32 304 LEU B C 1
ATOM 6330 O O . LEU B 1 280 ? 55.000 34.393 56.933 1.00 55.69 304 LEU B O 1
ATOM 6335 N N . ILE B 1 281 ? 54.565 33.268 55.010 1.00 48.28 305 ILE B N 1
ATOM 6336 C CA . ILE B 1 281 ? 55.216 32.037 55.448 1.00 46.69 305 ILE B CA 1
ATOM 6337 C C . ILE B 1 281 ? 56.677 32.349 55.792 1.00 48.98 305 ILE B C 1
ATOM 6338 O O . ILE B 1 281 ? 57.171 31.908 56.842 1.00 48.85 305 ILE B O 1
ATOM 6343 N N . ASP B 1 282 ? 57.327 33.181 54.957 1.00 43.77 306 ASP B N 1
ATOM 6344 C CA . ASP B 1 282 ? 58.728 33.591 55.134 1.00 43.35 306 ASP B CA 1
ATOM 6345 C C . ASP B 1 282 ? 58.963 34.364 56.422 1.00 45.77 306 ASP B C 1
ATOM 6346 O O . ASP B 1 282 ? 60.084 34.342 56.934 1.00 46.90 306 ASP B O 1
ATOM 6351 N N . ALA B 1 283 ? 57.910 35.059 56.938 1.00 39.09 307 ALA B N 1
ATOM 6352 C CA . ALA B 1 283 ? 57.967 35.894 58.127 1.00 37.23 307 ALA B CA 1
ATOM 6353 C C . ALA B 1 283 ? 57.894 35.080 59.454 1.00 46.99 307 ALA B C 1
ATOM 6354 O O . ALA B 1 283 ? 58.244 35.622 60.514 1.00 49.87 307 ALA B O 1
ATOM 6356 N N . PHE B 1 284 ? 57.471 33.795 59.410 1.00 42.97 308 PHE B N 1
ATOM 6357 C CA . PHE B 1 284 ? 57.462 32.936 60.596 1.00 42.33 308 PHE B CA 1
ATOM 6358 C C . PHE B 1 284 ? 58.881 32.488 60.891 1.00 49.68 308 PHE B C 1
ATOM 6359 O O . PHE B 1 284 ? 59.554 31.924 60.036 1.00 50.66 308 PHE B O 1
ATOM 6367 N N . GLU B 1 285 ? 59.351 32.808 62.079 1.00 47.64 309 GLU B N 1
ATOM 6368 C CA . GLU B 1 285 ? 60.697 32.488 62.526 1.00 46.84 309 GLU B CA 1
ATOM 6369 C C . GLU B 1 285 ? 60.854 31.036 62.881 1.00 50.25 309 GLU B C 1
ATOM 6370 O O . GLU B 1 285 ? 59.865 30.345 63.146 1.00 52.99 309 GLU B O 1
ATOM 6384 N N . ALA B 1 287 ? 61.983 28.032 65.559 1.00 46.46 311 ALA B N 1
ATOM 6385 C CA . ALA B 1 287 ? 61.626 27.874 66.982 1.00 45.12 311 ALA B CA 1
ATOM 6386 C C . ALA B 1 287 ? 62.586 28.575 67.926 1.00 52.13 311 ALA B C 1
ATOM 6387 O O . ALA B 1 287 ? 62.153 28.940 69.017 1.00 55.38 311 ALA B O 1
ATOM 6389 N N . ASP B 1 288 ? 63.840 28.838 67.501 1.00 48.55 312 ASP B N 1
ATOM 6390 C CA . ASP B 1 288 ? 64.869 29.487 68.325 1.00 49.72 312 ASP B CA 1
ATOM 6391 C C . ASP B 1 288 ? 64.987 30.989 68.050 1.00 58.90 312 ASP B C 1
ATOM 6392 O O . ASP B 1 288 ? 65.957 31.632 68.456 1.00 60.67 312 ASP B O 1
ATOM 6397 N N . GLY B 1 289 ? 64.043 31.534 67.319 1.00 56.66 313 GLY B N 1
ATOM 6398 C CA . GLY B 1 289 ? 64.087 32.951 67.023 1.00 56.99 313 GLY B CA 1
ATOM 6399 C C . GLY B 1 289 ? 65.048 33.351 65.924 1.00 64.66 313 GLY B C 1
ATOM 6400 O O . GLY B 1 289 ? 65.399 34.524 65.807 1.00 65.18 313 GLY B O 1
ATOM 6401 N N . THR B 1 290 ? 65.464 32.383 65.097 1.00 61.85 314 THR B N 1
ATOM 6402 C CA . THR B 1 290 ? 66.346 32.534 63.943 1.00 59.80 314 THR B CA 1
ATOM 6403 C C . THR B 1 290 ? 65.452 32.753 62.722 1.00 59.03 314 THR B C 1
ATOM 6404 O O . THR B 1 290 ? 64.342 32.230 62.717 1.00 58.73 314 THR B O 1
ATOM 6408 N N . PRO B 1 291 ? 65.866 33.493 61.668 1.00 52.74 315 PRO B N 1
ATOM 6409 C CA . PRO B 1 291 ? 65.004 33.585 60.484 1.00 50.55 315 PRO B CA 1
ATOM 6410 C C . PRO B 1 291 ? 65.067 32.287 59.678 1.00 56.11 315 PRO B C 1
ATOM 6411 O O . PRO B 1 291 ? 66.092 31.582 59.655 1.00 57.27 315 PRO B O 1
ATOM 6415 N N . ALA B 1 292 ? 63.938 31.951 59.061 1.00 50.63 316 ALA B N 1
ATOM 6416 C CA . ALA B 1 292 ? 63.772 30.785 58.203 1.00 48.87 316 ALA B CA 1
ATOM 6417 C C . ALA B 1 292 ? 64.382 31.084 56.816 1.00 56.91 316 ALA B C 1
ATOM 6418 O O . ALA B 1 292 ? 64.662 32.264 56.487 1.00 56.74 316 ALA B O 1
ATOM 6420 N N . THR B 1 293 ? 64.562 30.037 55.974 1.00 53.30 317 THR B N 1
ATOM 6421 C CA . THR B 1 293 ? 64.979 30.297 54.594 1.00 51.89 317 THR B CA 1
ATOM 6422 C C . THR B 1 293 ? 63.828 31.090 53.919 1.00 54.81 317 THR B C 1
ATOM 6423 O O . THR B 1 293 ? 62.637 30.819 54.181 1.00 54.34 317 THR B O 1
ATOM 6427 N N . GLN B 1 294 ? 64.187 32.117 53.127 1.00 50.32 318 GLN B N 1
ATOM 6428 C CA . GLN B 1 294 ? 63.200 32.951 52.424 1.00 47.47 318 GLN B CA 1
ATOM 6429 C C . GLN B 1 294 ? 63.024 32.395 51.036 1.00 51.56 318 GLN B C 1
ATOM 6430 O O . GLN B 1 294 ? 64.022 32.175 50.340 1.00 52.23 318 GLN B O 1
ATOM 6436 N N . TYR B 1 295 ? 61.765 32.162 50.615 1.00 46.78 319 TYR B N 1
ATOM 6437 C CA . TYR B 1 295 ? 61.510 31.571 49.299 1.00 44.48 319 TYR B CA 1
ATOM 6438 C C . TYR B 1 295 ? 60.818 32.496 48.324 1.00 48.39 319 TYR B C 1
ATOM 6439 O O . TYR B 1 295 ? 60.858 32.201 47.141 1.00 49.07 319 TYR B O 1
ATOM 6448 N N . SER B 1 296 ? 60.182 33.596 48.778 1.00 44.25 320 SER B N 1
ATOM 6449 C CA . SER B 1 296 ? 59.394 34.466 47.894 1.00 43.04 320 SER B CA 1
ATOM 6450 C C . SER B 1 296 ? 60.128 34.955 46.690 1.00 50.21 320 SER B C 1
ATOM 6451 O O . SER B 1 296 ? 59.511 35.034 45.627 1.00 52.79 320 SER B O 1
ATOM 6454 N N . GLN B 1 297 ? 61.431 35.281 46.820 1.00 48.96 321 GLN B N 1
ATOM 6455 C CA . GLN B 1 297 ? 62.203 35.834 45.695 1.00 49.35 321 GLN B CA 1
ATOM 6456 C C . GLN B 1 297 ? 63.017 34.764 44.961 1.00 53.85 321 GLN B C 1
ATOM 6457 O O . GLN B 1 297 ? 63.889 35.097 44.144 1.00 55.70 321 GLN B O 1
ATOM 6463 N N . ALA B 1 298 ? 62.673 33.477 45.180 1.00 47.97 322 ALA B N 1
ATOM 6464 C CA . ALA B 1 298 ? 63.317 32.365 44.495 1.00 47.51 322 ALA B CA 1
ATOM 6465 C C . ALA B 1 298 ? 62.995 32.396 43.009 1.00 54.39 322 ALA B C 1
ATOM 6466 O O . ALA B 1 298 ? 61.861 32.762 42.657 1.00 53.69 322 ALA B O 1
ATOM 6468 N N . PRO B 1 299 ? 63.946 32.029 42.113 1.00 53.10 323 PRO B N 1
ATOM 6469 C CA . PRO B 1 299 ? 63.586 31.948 40.674 1.00 52.55 323 PRO B CA 1
ATOM 6470 C C . PRO B 1 299 ? 62.514 30.867 40.456 1.00 59.38 323 PRO B C 1
ATOM 6471 O O . PRO B 1 299 ? 62.516 29.856 41.162 1.00 60.34 323 PRO B O 1
ATOM 6475 N N . ALA B 1 300 ? 61.577 31.096 39.524 1.00 57.42 324 ALA B N 1
ATOM 6476 C CA . ALA B 1 300 ? 60.444 30.204 39.230 1.00 57.49 324 ALA B CA 1
ATOM 6477 C C . ALA B 1 300 ? 60.871 28.824 38.671 1.00 63.48 324 ALA B C 1
ATOM 6478 O O . ALA B 1 300 ? 60.103 27.865 38.776 1.00 63.94 324 ALA B O 1
ATOM 6480 N N . ASP B 1 301 ? 62.057 28.731 38.051 1.00 59.39 325 ASP B N 1
ATOM 6481 C CA . ASP B 1 301 ? 62.538 27.469 37.489 1.00 58.23 325 ASP B CA 1
ATOM 6482 C C . ASP B 1 301 ? 63.222 26.612 38.563 1.00 58.98 325 ASP B C 1
ATOM 6483 O O . ASP B 1 301 ? 63.518 25.464 38.298 1.00 60.33 325 ASP B O 1
ATOM 6488 N N . GLN B 1 302 ? 63.411 27.133 39.780 1.00 52.37 326 GLN B N 1
ATOM 6489 C CA . GLN B 1 302 ? 64.076 26.424 40.875 1.00 51.71 326 GLN B CA 1
ATOM 6490 C C . GLN B 1 302 ? 63.175 25.408 41.514 1.00 57.40 326 GLN B C 1
ATOM 6491 O O . GLN B 1 302 ? 62.071 25.769 41.938 1.00 59.16 326 GLN B O 1
ATOM 6497 N N . VAL B 1 303 ? 63.661 24.155 41.654 1.00 52.84 327 VAL B N 1
ATOM 6498 C CA . VAL B 1 303 ? 62.866 23.119 42.293 1.00 51.82 327 VAL B CA 1
ATOM 6499 C C . VAL B 1 303 ? 63.452 22.808 43.670 1.00 57.09 327 VAL B C 1
ATOM 6500 O O . VAL B 1 303 ? 64.664 22.609 43.809 1.00 58.94 327 VAL B O 1
ATOM 6504 N N . PHE B 1 304 ? 62.586 22.807 44.685 1.00 51.12 328 PHE B N 1
ATOM 6505 C CA . PHE B 1 304 ? 62.940 22.472 46.043 1.00 50.57 328 PHE B CA 1
ATOM 6506 C C . PHE B 1 304 ? 62.301 21.182 46.479 1.00 60.50 328 PHE B C 1
ATOM 6507 O O . PHE B 1 304 ? 61.218 20.855 46.014 1.00 61.69 328 PHE B O 1
ATOM 6515 N N . ASP B 1 305 ? 62.968 20.453 47.387 1.00 59.72 329 ASP B N 1
ATOM 6516 C CA . ASP B 1 305 ? 62.450 19.236 47.990 1.00 60.90 329 ASP B CA 1
ATOM 6517 C C . ASP B 1 305 ? 62.107 19.563 49.418 1.00 64.62 329 ASP B C 1
ATOM 6518 O O . ASP B 1 305 ? 62.970 20.005 50.178 1.00 63.05 329 ASP B O 1
ATOM 6523 N N . ILE B 1 306 ? 60.841 19.358 49.779 1.00 62.61 330 ILE B N 1
ATOM 6524 C CA . ILE B 1 306 ? 60.259 19.649 51.088 1.00 61.91 330 ILE B CA 1
ATOM 6525 C C . ILE B 1 306 ? 61.084 19.022 52.240 1.00 64.54 330 ILE B C 1
ATOM 6526 O O . ILE B 1 306 ? 61.056 19.518 53.359 1.00 64.84 330 ILE B O 1
ATOM 6531 N N . ASN B 1 307 ? 61.840 17.960 51.940 1.00 60.96 331 ASN B N 1
ATOM 6532 C CA . ASN B 1 307 ? 62.645 17.230 52.903 1.00 59.84 331 ASN B CA 1
ATOM 6533 C C . ASN B 1 307 ? 64.118 17.631 52.874 1.00 65.57 331 ASN B C 1
ATOM 6534 O O . ASN B 1 307 ? 64.729 17.604 53.936 1.00 68.94 331 ASN B O 1
ATOM 6539 N N . THR B 1 308 ? 64.701 18.015 51.719 1.00 61.47 332 THR B N 1
ATOM 6540 C CA . THR B 1 308 ? 66.117 18.427 51.699 1.00 61.82 332 THR B CA 1
ATOM 6541 C C . THR B 1 308 ? 66.189 19.830 52.311 1.00 66.47 332 THR B C 1
ATOM 6542 O O . THR B 1 308 ? 66.850 20.016 53.338 1.00 66.76 332 THR B O 1
ATOM 6546 N N . CYS B 1 309 ? 65.410 20.776 51.778 1.00 63.98 333 CYS B N 1
ATOM 6547 C CA . CYS B 1 309 ? 65.230 22.091 52.405 1.00 62.78 333 CYS B CA 1
ATOM 6548 C C . CYS B 1 309 ? 64.229 21.839 53.549 1.00 64.82 333 CYS B C 1
ATOM 6549 O O . CYS B 1 309 ? 63.529 20.811 53.517 1.00 68.62 333 CYS B O 1
ATOM 6552 N N . GLY B 1 310 ? 64.165 22.662 54.564 1.00 55.73 334 GLY B N 1
ATOM 6553 C CA . GLY B 1 310 ? 63.223 22.288 55.626 1.00 55.22 334 GLY B CA 1
ATOM 6554 C C . GLY B 1 310 ? 62.069 23.240 55.751 1.00 60.05 334 GLY B C 1
ATOM 6555 O O . GLY B 1 310 ? 61.697 23.618 56.874 1.00 61.26 334 GLY B O 1
ATOM 6556 N N . ILE B 1 311 ? 61.527 23.654 54.583 1.00 54.28 335 ILE B N 1
ATOM 6557 C CA . ILE B 1 311 ? 60.527 24.707 54.453 1.00 52.27 335 ILE B CA 1
ATOM 6558 C C . ILE B 1 311 ? 59.493 24.672 55.597 1.00 55.10 335 ILE B C 1
ATOM 6559 O O . ILE B 1 311 ? 59.320 25.707 56.251 1.00 55.85 335 ILE B O 1
ATOM 6564 N N . TYR B 1 312 ? 58.911 23.501 55.908 1.00 48.91 336 TYR B N 1
ATOM 6565 C CA . TYR B 1 312 ? 57.875 23.422 56.945 1.00 48.12 336 TYR B CA 1
ATOM 6566 C C . TYR B 1 312 ? 58.351 22.756 58.243 1.00 55.43 336 TYR B C 1
ATOM 6567 O O . TYR B 1 312 ? 57.527 22.489 59.110 1.00 56.98 336 TYR B O 1
ATOM 6576 N N . GLU B 1 313 ? 59.677 22.536 58.393 1.00 51.16 337 GLU B N 1
ATOM 6577 C CA . GLU B 1 313 ? 60.331 21.960 59.557 1.00 49.74 337 GLU B CA 1
ATOM 6578 C C . GLU B 1 313 ? 60.923 23.053 60.467 1.00 52.43 337 GLU B C 1
ATOM 6579 O O . GLU B 1 313 ? 61.386 24.087 59.997 1.00 53.45 337 GLU B O 1
ATOM 6585 N N . GLY B 1 314 ? 60.902 22.792 61.758 1.00 49.88 338 GLY B N 1
ATOM 6586 C CA . GLY B 1 314 ? 61.529 23.583 62.819 1.00 49.61 338 GLY B CA 1
ATOM 6587 C C . GLY B 1 314 ? 61.046 24.981 63.118 1.00 53.83 338 GLY B C 1
ATOM 6588 O O . GLY B 1 314 ? 61.753 25.739 63.800 1.00 53.21 338 GLY B O 1
ATOM 6589 N N . ARG B 1 315 ? 59.827 25.310 62.664 1.00 50.81 339 ARG B N 1
ATOM 6590 C CA . ARG B 1 315 ? 59.228 26.635 62.849 1.00 50.02 339 ARG B CA 1
ATOM 6591 C C . ARG B 1 315 ? 58.700 26.842 64.257 1.00 55.89 339 ARG B C 1
ATOM 6592 O O . ARG B 1 315 ? 58.530 25.873 65.009 1.00 56.17 339 ARG B O 1
ATOM 6600 N N . GLU B 1 316 ? 58.456 28.111 64.627 1.00 52.71 340 GLU B N 1
ATOM 6601 C CA . GLU B 1 316 ? 57.896 28.459 65.941 1.00 52.76 340 GLU B CA 1
ATOM 6602 C C . GLU B 1 316 ? 56.383 28.027 66.011 1.00 58.34 340 GLU B C 1
ATOM 6603 O O . GLU B 1 316 ? 55.752 27.919 64.953 1.00 58.03 340 GLU B O 1
ATOM 6609 N N . PRO B 1 317 ? 55.790 27.744 67.212 1.00 56.21 341 PRO B N 1
ATOM 6610 C CA . PRO B 1 317 ? 54.411 27.204 67.263 1.00 55.61 341 PRO B CA 1
ATOM 6611 C C . PRO B 1 317 ? 53.330 27.929 66.443 1.00 56.92 341 PRO B C 1
ATOM 6612 O O . PRO B 1 317 ? 52.450 27.247 65.914 1.00 57.05 341 PRO B O 1
ATOM 6616 N N . ARG B 1 318 ? 53.386 29.280 66.311 1.00 50.07 342 ARG B N 1
ATOM 6617 C CA . ARG B 1 318 ? 52.350 30.054 65.596 1.00 46.22 342 ARG B CA 1
ATOM 6618 C C . ARG B 1 318 ? 52.314 29.702 64.121 1.00 51.88 342 ARG B C 1
ATOM 6619 O O . ARG B 1 318 ? 51.277 29.888 63.483 1.00 52.43 342 ARG B O 1
ATOM 6627 N N . PHE B 1 319 ? 53.417 29.153 63.580 1.00 47.80 343 PHE B N 1
ATOM 6628 C CA . PHE B 1 319 ? 53.455 28.739 62.188 1.00 45.79 343 PHE B CA 1
ATOM 6629 C C . PHE B 1 319 ? 52.464 27.584 61.966 1.00 51.17 343 PHE B C 1
ATOM 6630 O O . PHE B 1 319 ? 51.584 27.703 61.119 1.00 50.19 343 PHE B O 1
ATOM 6638 N N . TYR B 1 320 ? 52.594 26.496 62.752 1.00 48.66 344 TYR B N 1
ATOM 6639 C CA . TYR B 1 320 ? 51.754 25.287 62.675 1.00 48.19 344 TYR B CA 1
ATOM 6640 C C . TYR B 1 320 ? 50.346 25.563 63.179 1.00 52.61 344 TYR B C 1
ATOM 6641 O O . TYR B 1 320 ? 49.419 24.850 62.812 1.00 51.99 344 TYR B O 1
ATOM 6650 N N . ALA B 1 321 ? 50.187 26.630 63.961 1.00 50.10 345 ALA B N 1
ATOM 6651 C CA . ALA B 1 321 ? 48.912 27.069 64.506 1.00 49.84 345 ALA B CA 1
ATOM 6652 C C . ALA B 1 321 ? 48.105 27.837 63.480 1.00 54.60 345 ALA B C 1
ATOM 6653 O O . ALA B 1 321 ? 46.879 27.818 63.549 1.00 57.86 345 ALA B O 1
ATOM 6655 N N . ASN B 1 322 ? 48.770 28.533 62.548 1.00 47.37 346 ASN B N 1
ATOM 6656 C CA . ASN B 1 322 ? 48.101 29.360 61.548 1.00 45.91 346 ASN B CA 1
ATOM 6657 C C . ASN B 1 322 ? 48.030 28.778 60.129 1.00 49.01 346 ASN B C 1
ATOM 6658 O O . ASN B 1 322 ? 47.105 29.129 59.373 1.00 48.09 346 ASN B O 1
ATOM 6663 N N . ILE B 1 323 ? 49.067 28.011 59.715 1.00 43.68 347 ILE B N 1
ATOM 6664 C CA . ILE B 1 323 ? 49.192 27.587 58.332 1.00 43.16 347 ILE B CA 1
ATOM 6665 C C . ILE B 1 323 ? 48.889 26.111 58.107 1.00 48.69 347 ILE B C 1
ATOM 6666 O O . ILE B 1 323 ? 49.483 25.246 58.754 1.00 50.49 347 ILE B O 1
ATOM 6671 N N . VAL B 1 324 ? 47.993 25.846 57.133 1.00 44.47 348 VAL B N 1
ATOM 6672 C CA . VAL B 1 324 ? 47.673 24.533 56.583 1.00 45.06 348 VAL B CA 1
ATOM 6673 C C . VAL B 1 324 ? 48.510 24.469 55.288 1.00 50.41 348 VAL B C 1
ATOM 6674 O O . VAL B 1 324 ? 48.285 25.275 54.365 1.00 48.50 348 VAL B O 1
ATOM 6678 N N . PHE B 1 325 ? 49.510 23.557 55.261 1.00 47.94 349 PHE B N 1
ATOM 6679 C CA . PHE B 1 325 ? 50.454 23.402 54.143 1.00 47.43 349 PHE B CA 1
ATOM 6680 C C . PHE B 1 325 ? 50.507 21.930 53.629 1.00 53.07 349 PHE B C 1
ATOM 6681 O O . PHE B 1 325 ? 49.876 21.047 54.188 1.00 51.30 349 PHE B O 1
ATOM 6689 N N . HIS B 1 326 ? 51.226 21.696 52.520 1.00 51.98 350 HIS B N 1
ATOM 6690 C CA . HIS B 1 326 ? 51.369 20.370 51.937 1.00 51.34 350 HIS B CA 1
ATOM 6691 C C . HIS B 1 326 ? 51.891 19.436 52.996 1.00 57.79 350 HIS B C 1
ATOM 6692 O O . HIS B 1 326 ? 52.959 19.676 53.560 1.00 59.48 350 HIS B O 1
ATOM 6699 N N . GLY B 1 327 ? 51.102 18.423 53.316 1.00 54.44 351 GLY B N 1
ATOM 6700 C CA . GLY B 1 327 ? 51.470 17.431 54.320 1.00 53.87 351 GLY B CA 1
ATOM 6701 C C . GLY B 1 327 ? 50.884 17.648 55.699 1.00 54.99 351 GLY B C 1
ATOM 6702 O O . GLY B 1 327 ? 51.134 16.831 56.588 1.00 57.80 351 GLY B O 1
ATOM 6703 N N . SER B 1 328 ? 50.111 18.733 55.897 1.00 46.80 352 SER B N 1
ATOM 6704 C CA . SER B 1 328 ? 49.434 19.016 57.165 1.00 46.08 352 SER B CA 1
ATOM 6705 C C . SER B 1 328 ? 48.325 18.003 57.416 1.00 54.65 352 SER B C 1
ATOM 6706 O O . SER B 1 328 ? 47.544 17.691 56.498 1.00 57.14 352 SER B O 1
ATOM 6709 N N . GLN B 1 329 ? 48.230 17.532 58.664 1.00 49.37 353 GLN B N 1
ATOM 6710 C CA . GLN B 1 329 ? 47.151 16.688 59.129 1.00 49.83 353 GLN B CA 1
ATOM 6711 C C . GLN B 1 329 ? 46.137 17.544 59.868 1.00 57.68 353 GLN B C 1
ATOM 6712 O O . GLN B 1 329 ? 46.516 18.336 60.751 1.00 58.68 353 GLN B O 1
ATOM 6718 N N . ILE B 1 330 ? 44.859 17.430 59.458 1.00 55.45 354 ILE B N 1
ATOM 6719 C CA . ILE B 1 330 ? 43.716 18.158 60.012 1.00 55.57 354 ILE B CA 1
ATOM 6720 C C . ILE B 1 330 ? 42.563 17.174 60.230 1.00 61.18 354 ILE B C 1
ATOM 6721 O O . ILE B 1 330 ? 42.602 16.076 59.688 1.00 62.15 354 ILE B O 1
ATOM 6726 N N . PHE B 1 331 ? 41.550 17.567 61.030 1.00 57.81 355 PHE B N 1
ATOM 6727 C CA . PHE B 1 331 ? 40.319 16.820 61.346 1.00 58.45 355 PHE B CA 1
ATOM 6728 C C . PHE B 1 331 ? 40.593 15.520 62.117 1.00 66.66 355 PHE B C 1
ATOM 6729 O O . PHE B 1 331 ? 39.946 14.498 61.871 1.00 68.41 355 PHE B O 1
ATOM 6737 N N . PHE B 1 332 ? 41.491 15.599 63.109 1.00 63.73 356 PHE B N 1
ATOM 6738 C CA . PHE B 1 332 ? 41.897 14.487 63.964 1.00 63.94 356 PHE B CA 1
ATOM 6739 C C . PHE B 1 332 ? 40.734 13.825 64.676 1.00 71.03 356 PHE B C 1
ATOM 6740 O O . PHE B 1 332 ? 40.693 12.591 64.750 1.00 72.55 356 PHE B O 1
ATOM 6748 N N . ASN B 1 333 ? 39.801 14.647 65.219 1.00 67.46 357 ASN B N 1
ATOM 6749 C CA . ASN B 1 333 ? 38.661 14.183 66.022 1.00 67.94 357 ASN B CA 1
ATOM 6750 C C . ASN B 1 333 ? 37.319 14.222 65.241 1.00 73.82 357 ASN B C 1
ATOM 6751 O O . ASN B 1 333 ? 36.233 14.422 65.819 1.00 75.16 357 ASN B O 1
ATOM 6756 N N . ALA B 1 334 ? 37.421 14.010 63.919 1.00 70.56 358 ALA B N 1
ATOM 6757 C CA . ALA B 1 334 ? 36.307 13.862 62.990 1.00 71.50 358 ALA B CA 1
ATOM 6758 C C . ALA B 1 334 ? 36.148 12.382 62.776 1.00 80.74 358 ALA B C 1
ATOM 6759 O O . ALA B 1 334 ? 37.130 11.662 62.990 1.00 82.22 358 ALA B O 1
ATOM 6761 N N . ASP B 1 335 ? 34.949 11.888 62.364 1.00 78.35 359 ASP B N 1
ATOM 6762 C CA . ASP B 1 335 ? 34.791 10.457 62.035 1.00 79.08 359 ASP B CA 1
ATOM 6763 C C . ASP B 1 335 ? 35.775 10.157 60.903 1.00 82.24 359 ASP B C 1
ATOM 6764 O O . ASP B 1 335 ? 36.052 11.065 60.120 1.00 83.31 359 ASP B O 1
ATOM 6769 N N . LYS B 1 336 ? 36.360 8.966 60.829 1.00 76.63 360 LYS B N 1
ATOM 6770 C CA . LYS B 1 336 ? 37.366 8.651 59.781 1.00 74.45 360 LYS B CA 1
ATOM 6771 C C . LYS B 1 336 ? 38.795 9.205 60.151 1.00 74.90 360 LYS B C 1
ATOM 6772 O O . LYS B 1 336 ? 39.776 8.797 59.529 1.00 73.95 360 LYS B O 1
ATOM 6774 N N . GLY B 1 337 ? 38.896 10.076 61.165 1.00 68.50 361 GLY B N 1
ATOM 6775 C CA . GLY B 1 337 ? 40.170 10.625 61.630 1.00 65.92 361 GLY B CA 1
ATOM 6776 C C . GLY B 1 337 ? 40.868 11.622 60.714 1.00 66.94 361 GLY B C 1
ATOM 6777 O O . GLY B 1 337 ? 40.295 12.083 59.723 1.00 65.78 361 GLY B O 1
ATOM 6778 N N . ALA B 1 338 ? 42.132 11.963 61.047 1.00 61.10 362 ALA B N 1
ATOM 6779 C CA . ALA B 1 338 ? 42.947 12.954 60.350 1.00 57.87 362 ALA B CA 1
ATOM 6780 C C . ALA B 1 338 ? 43.148 12.638 58.873 1.00 64.39 362 ALA B C 1
ATOM 6781 O O . ALA B 1 338 ? 43.398 11.490 58.487 1.00 66.40 362 ALA B O 1
ATOM 6783 N N . VAL B 1 339 ? 43.020 13.684 58.056 1.00 59.90 363 VAL B N 1
ATOM 6784 C CA . VAL B 1 339 ? 43.236 13.683 56.615 1.00 60.07 363 VAL B CA 1
ATOM 6785 C C . VAL B 1 339 ? 44.538 14.493 56.369 1.00 64.24 363 VAL B C 1
ATOM 6786 O O . VAL B 1 339 ? 44.808 15.461 57.092 1.00 60.93 363 VAL B O 1
ATOM 6790 N N . THR B 1 340 ? 45.370 14.055 55.404 1.00 62.71 364 THR B N 1
ATOM 6791 C CA . THR B 1 340 ? 46.607 14.768 55.091 1.00 61.08 364 THR B CA 1
ATOM 6792 C C . THR B 1 340 ? 46.366 15.598 53.844 1.00 63.85 364 THR B C 1
ATOM 6793 O O . THR B 1 340 ? 45.858 15.082 52.836 1.00 64.95 364 THR B O 1
ATOM 6797 N N . VAL B 1 341 ? 46.707 16.890 53.926 1.00 58.66 365 VAL B N 1
ATOM 6798 C CA . VAL B 1 341 ? 46.532 17.860 52.843 1.00 57.68 365 VAL B CA 1
ATOM 6799 C C . VAL B 1 341 ? 47.603 17.617 51.797 1.00 62.08 365 VAL B C 1
ATOM 6800 O O . VAL B 1 341 ? 48.778 17.541 52.146 1.00 61.72 365 VAL B O 1
ATOM 6804 N N . ASP B 1 342 ? 47.183 17.455 50.527 1.00 59.71 366 ASP B N 1
ATOM 6805 C CA . ASP B 1 342 ? 48.046 17.177 49.378 1.00 60.15 366 ASP B CA 1
ATOM 6806 C C . ASP B 1 342 ? 47.881 18.281 48.335 1.00 63.06 366 ASP B C 1
ATOM 6807 O O . ASP B 1 342 ? 46.816 18.422 47.719 1.00 64.28 366 ASP B O 1
ATOM 6812 N N . ARG B 1 343 ? 48.958 19.045 48.124 1.00 56.28 367 ARG B N 1
ATOM 6813 C CA . ARG B 1 343 ? 48.965 20.150 47.163 1.00 54.36 367 ARG B CA 1
ATOM 6814 C C . ARG B 1 343 ? 49.398 19.702 45.778 1.00 59.42 367 ARG B C 1
ATOM 6815 O O . ARG B 1 343 ? 49.235 20.471 44.823 1.00 56.89 367 ARG B O 1
ATOM 6823 N N . TYR B 1 344 ? 49.959 18.465 45.672 1.00 58.17 368 TYR B N 1
ATOM 6824 C CA . TYR B 1 344 ? 50.417 17.895 44.407 1.00 58.99 368 TYR B CA 1
ATOM 6825 C C . TYR B 1 344 ? 49.243 17.295 43.633 1.00 67.32 368 TYR B C 1
ATOM 6826 O O . TYR B 1 344 ? 49.043 17.648 42.477 1.00 68.4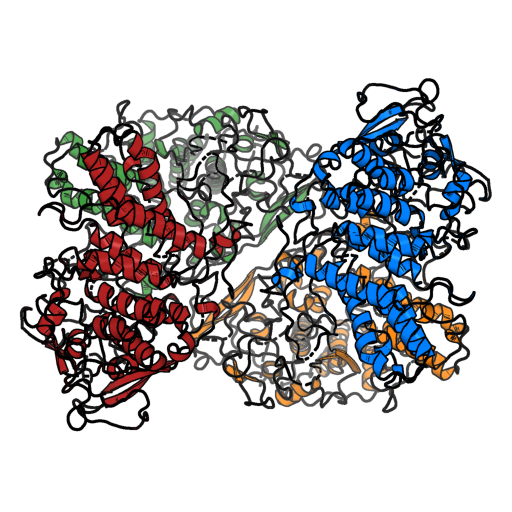0 368 TYR B O 1
ATOM 6835 N N . LEU B 1 345 ? 48.461 16.415 44.261 1.00 67.51 369 LEU B N 1
ATOM 6836 C CA . LEU B 1 345 ? 47.356 15.736 43.574 1.00 69.82 369 LEU B CA 1
ATOM 6837 C C . LEU B 1 345 ? 45.967 16.248 43.896 1.00 75.31 369 LEU B C 1
ATOM 6838 O O . LEU B 1 345 ? 45.099 16.166 43.034 1.00 76.40 369 LEU B O 1
ATOM 6851 N N . ASP B 1 347 ? 44.454 19.389 46.557 1.00 61.84 371 ASP B N 1
ATOM 6852 C CA . ASP B 1 347 ? 44.147 20.827 46.590 1.00 59.04 371 ASP B CA 1
ATOM 6853 C C . ASP B 1 347 ? 45.203 21.612 45.847 1.00 61.75 371 ASP B C 1
ATOM 6854 O O . ASP B 1 347 ? 46.193 22.092 46.420 1.00 62.25 371 ASP B O 1
ATOM 6859 N N . THR B 1 348 ? 44.924 21.795 44.574 1.00 56.76 372 THR B N 1
ATOM 6860 C CA . THR B 1 348 ? 45.752 22.367 43.537 1.00 56.90 372 THR B CA 1
ATOM 6861 C C . THR B 1 348 ? 45.208 23.718 43.054 1.00 62.51 372 THR B C 1
ATOM 6862 O O . THR B 1 348 ? 43.985 23.880 42.982 1.00 65.72 372 THR B O 1
ATOM 6866 N N . PRO B 1 349 ? 46.085 24.688 42.681 1.00 55.91 373 PRO B N 1
ATOM 6867 C CA . PRO B 1 349 ? 45.577 25.989 42.180 1.00 54.51 373 PRO B CA 1
ATOM 6868 C C . PRO B 1 349 ? 44.711 25.889 40.905 1.00 60.01 373 PRO B C 1
ATOM 6869 O O . PRO B 1 349 ? 43.845 26.740 40.658 1.00 58.97 373 PRO B O 1
ATOM 6873 N N . ASP B 1 350 ? 44.957 24.842 40.100 1.00 58.18 374 ASP B N 1
ATOM 6874 C CA . ASP B 1 350 ? 44.285 24.550 38.837 1.00 59.44 374 ASP B CA 1
ATOM 6875 C C . ASP B 1 350 ? 42.832 24.136 39.061 1.00 63.59 374 ASP B C 1
ATOM 6876 O O . ASP B 1 350 ? 42.013 24.262 38.156 1.00 65.73 374 ASP B O 1
ATOM 6881 N N . LYS B 1 351 ? 42.505 23.655 40.244 1.00 57.05 375 LYS B N 1
ATOM 6882 C CA . LYS B 1 351 ? 41.145 23.251 40.544 1.00 57.06 375 LYS B CA 1
ATOM 6883 C C . LYS B 1 351 ? 40.379 24.441 41.133 1.00 62.41 375 LYS B C 1
ATOM 6884 O O . LYS B 1 351 ? 40.965 25.292 41.813 1.00 61.58 375 LYS B O 1
ATOM 6890 N N . GLY B 1 352 ? 39.071 24.472 40.866 1.00 59.56 376 GLY B N 1
ATOM 6891 C CA . GLY B 1 352 ? 38.167 25.507 41.347 1.00 58.06 376 GLY B CA 1
ATOM 6892 C C . GLY B 1 352 ? 38.081 25.518 42.853 1.00 60.20 376 GLY B C 1
ATOM 6893 O O . GLY B 1 352 ? 37.867 24.475 43.464 1.00 60.78 376 GLY B O 1
ATOM 6894 N N . ASP B 1 353 ? 38.309 26.687 43.457 1.00 55.44 377 ASP B N 1
ATOM 6895 C CA . ASP B 1 353 ? 38.305 26.933 44.903 1.00 54.49 377 ASP B CA 1
ATOM 6896 C C . ASP B 1 353 ? 39.472 26.195 45.638 1.00 57.25 377 ASP B C 1
ATOM 6897 O O . ASP B 1 353 ? 39.485 26.126 46.865 1.00 57.96 377 ASP B O 1
ATOM 6902 N N . GLY B 1 354 ? 40.458 25.706 44.889 1.00 51.38 378 GLY B N 1
ATOM 6903 C CA . GLY B 1 354 ? 41.671 25.145 45.467 1.00 49.95 378 GLY B CA 1
ATOM 6904 C C . GLY B 1 354 ? 42.584 26.307 45.820 1.00 51.31 378 GLY B C 1
ATOM 6905 O O . GLY B 1 354 ? 42.437 27.407 45.275 1.00 50.75 378 GLY B O 1
ATOM 6906 N N . SER B 1 355 ? 43.509 26.113 46.738 1.00 47.29 379 SER B N 1
ATOM 6907 C CA . SER B 1 355 ? 44.388 27.223 47.149 1.00 46.11 379 SER B CA 1
ATOM 6908 C C . SER B 1 355 ? 45.344 27.640 45.994 1.00 53.00 379 SER B C 1
ATOM 6909 O O . SER B 1 355 ? 46.002 26.798 45.360 1.00 54.95 379 SER B O 1
ATOM 6912 N N . LEU B 1 356 ? 45.381 28.943 45.715 1.00 46.75 380 LEU B N 1
ATOM 6913 C CA . LEU B 1 356 ? 46.233 29.488 44.668 1.00 44.67 380 LEU B CA 1
ATOM 6914 C C . LEU B 1 356 ? 47.655 29.714 45.176 1.00 48.61 380 LEU B C 1
ATOM 6915 O O . LEU B 1 356 ? 48.596 29.788 44.366 1.00 49.64 380 LEU B O 1
ATOM 6920 N N . THR B 1 357 ? 47.822 29.768 46.520 1.00 43.22 381 THR B N 1
ATOM 6921 C CA . THR B 1 357 ? 49.132 29.999 47.153 1.00 41.79 381 THR B CA 1
ATOM 6922 C C . THR B 1 357 ? 49.828 28.746 47.609 1.00 46.19 381 THR B C 1
ATOM 6923 O O . THR B 1 357 ? 51.029 28.812 47.819 1.00 47.34 381 THR B O 1
ATOM 6927 N N . GLY B 1 358 ? 49.083 27.652 47.812 1.00 42.35 382 GLY B N 1
ATOM 6928 C CA . GLY B 1 358 ? 49.593 26.391 48.330 1.00 42.34 382 GLY B CA 1
ATOM 6929 C C . GLY B 1 358 ? 49.423 26.288 49.825 1.00 46.86 382 GLY B C 1
ATOM 6930 O O . GLY B 1 358 ? 49.959 25.369 50.452 1.00 47.84 382 GLY B O 1
ATOM 6931 N N . TYR B 1 359 ? 48.658 27.241 50.401 1.00 44.14 383 TYR B N 1
ATOM 6932 C CA . TYR B 1 359 ? 48.367 27.338 51.833 1.00 44.85 383 TYR B CA 1
ATOM 6933 C C . TYR B 1 359 ? 46.917 27.681 52.067 1.00 51.16 383 TYR B C 1
ATOM 6934 O O . TYR B 1 359 ? 46.290 28.305 51.203 1.00 51.81 383 TYR B O 1
ATOM 6943 N N . ASN B 1 360 ? 46.409 27.333 53.265 1.00 48.19 384 ASN B N 1
ATOM 6944 C CA . ASN B 1 360 ? 45.083 27.674 53.790 1.00 48.69 384 ASN B CA 1
ATOM 6945 C C . ASN B 1 360 ? 45.267 28.096 55.223 1.00 53.54 384 ASN B C 1
ATOM 6946 O O . ASN B 1 360 ? 46.282 27.735 55.836 1.00 56.04 384 ASN B O 1
ATOM 6951 N N . VAL B 1 361 ? 44.302 28.843 55.771 1.00 48.42 385 VAL B N 1
ATOM 6952 C CA . VAL B 1 361 ? 44.362 29.277 57.168 1.00 47.32 385 VAL B CA 1
ATOM 6953 C C . VAL B 1 361 ? 43.970 28.082 58.136 1.00 52.36 385 VAL B C 1
ATOM 6954 O O . VAL B 1 361 ? 43.195 27.182 57.756 1.00 53.89 385 VAL B O 1
ATOM 6958 N N . TRP B 1 362 ? 44.552 28.074 59.351 1.00 45.87 386 TRP B N 1
ATOM 6959 C CA . TRP B 1 362 ? 44.157 27.191 60.463 1.00 46.65 386 TRP B CA 1
ATOM 6960 C C . TRP B 1 362 ? 43.462 28.114 61.554 1.00 51.44 386 TRP B C 1
ATOM 6961 O O . TRP B 1 362 ? 42.271 28.460 61.411 1.00 50.12 386 TRP B O 1
ATOM 6972 N N . LYS B 1 363 ? 44.253 28.562 62.574 1.00 47.14 387 LYS B N 1
ATOM 6973 C CA . LYS B 1 363 ? 43.875 29.463 63.657 1.00 47.34 387 LYS B CA 1
ATOM 6974 C C . LYS B 1 363 ? 42.458 29.191 64.222 1.00 53.06 387 LYS B C 1
ATOM 6975 O O . LYS B 1 363 ? 42.266 28.228 64.958 1.00 52.95 387 LYS B O 1
ATOM 6981 N N . TRP B 1 364 ? 41.471 30.017 63.839 1.00 49.42 388 TRP B N 1
ATOM 6982 C CA . TRP B 1 364 ? 40.097 29.928 64.315 1.00 49.27 388 TRP B CA 1
ATOM 6983 C C . TRP B 1 364 ? 39.293 28.808 63.628 1.00 52.97 388 TRP B C 1
ATOM 6984 O O . TRP B 1 364 ? 38.122 28.655 63.970 1.00 55.39 388 TRP B O 1
ATOM 6995 N N . ILE B 1 365 ? 39.892 28.014 62.713 1.00 47.83 389 ILE B N 1
ATOM 6996 C CA . ILE B 1 365 ? 39.201 26.838 62.178 1.00 48.91 389 ILE B CA 1
ATOM 6997 C C . ILE B 1 365 ? 39.599 25.674 63.109 1.00 57.19 389 ILE B C 1
ATOM 6998 O O . ILE B 1 365 ? 40.783 25.346 63.199 1.00 57.88 389 ILE B O 1
ATOM 7003 N N . ASP B 1 366 ? 38.617 25.095 63.845 1.00 54.97 390 ASP B N 1
ATOM 7004 C CA . ASP B 1 366 ? 38.846 24.023 64.812 1.00 54.54 390 ASP B CA 1
ATOM 7005 C C . ASP B 1 366 ? 39.027 22.658 64.114 1.00 56.99 390 ASP B C 1
ATOM 7006 O O . ASP B 1 366 ? 38.206 21.757 64.281 1.00 55.54 390 ASP B O 1
ATOM 7011 N N . TYR B 1 367 ? 40.140 22.502 63.370 1.00 53.33 391 TYR B N 1
ATOM 7012 C CA . TYR B 1 367 ? 40.538 21.256 62.736 1.00 53.51 391 TYR B CA 1
ATOM 7013 C C . TYR B 1 367 ? 40.995 20.245 63.811 1.00 62.25 391 TYR B C 1
ATOM 7014 O O . TYR B 1 367 ? 41.097 19.050 63.536 1.00 64.25 391 TYR B O 1
ATOM 7023 N N . ASP B 1 368 ? 41.273 20.728 65.037 1.00 59.19 392 ASP B N 1
ATOM 7024 C CA . ASP B 1 368 ? 41.667 19.873 66.151 1.00 59.47 392 ASP B CA 1
ATOM 7025 C C . ASP B 1 368 ? 40.479 19.039 66.659 1.00 68.38 392 ASP B C 1
ATOM 7026 O O . ASP B 1 368 ? 40.610 17.823 66.830 1.00 71.19 392 ASP B O 1
ATOM 7031 N N . ASN B 1 369 ? 39.321 19.685 66.889 1.00 63.50 393 ASN B N 1
ATOM 7032 C CA . ASN B 1 369 ? 38.180 19.022 67.517 1.00 63.40 393 ASN B CA 1
ATOM 7033 C C . ASN B 1 369 ? 36.999 18.737 66.633 1.00 67.81 393 ASN B C 1
ATOM 7034 O O . ASN B 1 369 ? 36.370 17.693 66.798 1.00 69.95 393 ASN B O 1
ATOM 7039 N N . TYR B 1 370 ? 36.644 19.670 65.741 1.00 63.25 394 TYR B N 1
ATOM 7040 C CA . TYR B 1 370 ? 35.464 19.553 64.885 1.00 61.95 394 TYR B CA 1
ATOM 7041 C C . TYR B 1 370 ? 35.458 18.321 64.001 1.00 64.10 394 TYR B C 1
ATOM 7042 O O . TYR B 1 370 ? 36.504 17.726 63.696 1.00 62.65 394 TYR B O 1
ATOM 7051 N N . ASN B 1 371 ? 34.216 17.943 63.642 1.00 61.54 395 ASN B N 1
ATOM 7052 C CA A ASN B 1 371 ? 33.910 16.881 62.680 0.50 62.07 395 ASN B CA 1
ATOM 7053 C CA B ASN B 1 371 ? 33.880 16.875 62.729 0.50 61.82 395 ASN B CA 1
ATOM 7054 C C . ASN B 1 371 ? 33.715 17.565 61.334 1.00 65.02 395 ASN B C 1
ATOM 7055 O O . ASN B 1 371 ? 33.518 18.795 61.296 1.00 62.49 395 ASN B O 1
ATOM 7064 N N . TYR B 1 372 ? 33.845 16.818 60.208 1.00 63.34 396 TYR B N 1
ATOM 7065 C CA . TYR B 1 372 ? 33.693 17.407 58.870 1.00 63.15 396 TYR B CA 1
ATOM 7066 C C . TYR B 1 372 ? 32.247 17.865 58.648 1.00 71.82 396 TYR B C 1
ATOM 7067 O O . TYR B 1 372 ? 31.328 17.099 58.950 1.00 73.42 396 TYR B O 1
ATOM 7076 N N . PRO B 1 373 ? 32.019 19.085 58.103 1.00 69.71 397 PRO B N 1
ATOM 7077 C CA . PRO B 1 373 ? 30.637 19.550 57.907 1.00 71.04 397 PRO B CA 1
ATOM 7078 C C . PRO B 1 373 ? 29.915 18.883 56.724 1.00 79.56 397 PRO B C 1
ATOM 7079 O O . PRO B 1 373 ? 29.593 19.566 55.752 1.00 80.29 397 PRO B O 1
ATOM 7083 N N . TYR B 1 374 ? 29.626 17.574 56.807 1.00 78.55 398 TYR B N 1
ATOM 7084 C CA . TYR B 1 374 ? 28.890 16.890 55.749 1.00 80.64 398 TYR B CA 1
ATOM 7085 C C . TYR B 1 374 ? 27.486 17.446 55.654 1.00 88.89 398 TYR B C 1
ATOM 7086 O O . TYR B 1 374 ? 26.901 17.833 56.673 1.00 89.07 398 TYR B O 1
ATOM 7095 N N . ALA B 1 375 ? 26.903 17.395 54.469 1.00 88.16 399 ALA B N 1
ATOM 7096 C CA . ALA B 1 375 ? 25.514 17.785 54.354 1.00 89.99 399 ALA B CA 1
ATOM 7097 C C . ALA B 1 375 ? 24.628 16.585 54.791 1.00 98.54 399 ALA B C 1
ATOM 7098 O O . ALA B 1 375 ? 24.596 15.559 54.099 1.00 99.75 399 ALA B O 1
ATOM 7100 N N . GLY B 1 376 ? 23.985 16.705 55.961 1.00 96.32 400 GLY B N 1
ATOM 7101 C CA . GLY B 1 376 ? 23.089 15.676 56.492 1.00 98.71 400 GLY B CA 1
ATOM 7102 C C . GLY B 1 376 ? 23.402 15.136 57.878 1.00 103.19 400 GLY B C 1
ATOM 7103 O O . GLY B 1 376 ? 24.483 14.579 58.096 1.00 101.71 400 GLY B O 1
ATOM 7104 N N . ALA B 1 377 ? 22.422 15.260 58.821 1.00 100.88 401 ALA B N 1
ATOM 7105 C CA . ALA B 1 377 ? 22.520 14.797 60.215 1.00 100.88 401 ALA B CA 1
ATOM 7106 C C . ALA B 1 377 ? 22.892 15.923 61.197 1.00 101.36 401 ALA B C 1
ATOM 7107 O O . ALA B 1 377 ? 24.069 16.163 61.474 1.00 98.23 401 ALA B O 1
ATOM 7108 N N . ASP B 1 381 ? 25.470 23.261 64.459 1.00 97.81 405 ASP B N 1
ATOM 7109 C CA . ASP B 1 381 ? 25.912 24.513 63.841 1.00 95.50 405 ASP B CA 1
ATOM 7110 C C . ASP B 1 381 ? 27.441 24.620 63.843 1.00 97.77 405 ASP B C 1
ATOM 7111 O O . ASP B 1 381 ? 28.075 24.478 64.919 1.00 97.95 405 ASP B O 1
ATOM 7113 N N . PHE B 1 382 ? 28.037 24.867 62.638 1.00 89.58 406 PHE B N 1
ATOM 7114 C CA . PHE B 1 382 ? 29.480 25.016 62.530 1.00 86.25 406 PHE B CA 1
ATOM 7115 C C . PHE B 1 382 ? 29.864 26.467 62.735 1.00 85.37 406 PHE B C 1
ATOM 7116 O O . PHE B 1 382 ? 30.164 27.203 61.790 1.00 85.24 406 PHE B O 1
ATOM 7124 N N . SER B 1 383 ? 29.847 26.876 64.009 1.00 77.92 407 SER B N 1
ATOM 7125 C CA . SER B 1 383 ? 30.177 28.225 64.436 1.00 74.00 407 SER B CA 1
ATOM 7126 C C . SER B 1 383 ? 31.673 28.415 64.612 1.00 71.16 407 SER B C 1
ATOM 7127 O O . SER B 1 383 ? 32.435 27.465 64.857 1.00 68.87 407 SER B O 1
ATOM 7130 N N . THR B 1 384 ? 32.059 29.678 64.545 1.00 64.56 408 THR B N 1
ATOM 7131 C CA . THR B 1 384 ? 33.414 30.153 64.719 1.00 61.89 408 THR B CA 1
ATOM 7132 C C . THR B 1 384 ? 33.414 31.075 65.941 1.00 62.85 408 THR B C 1
ATOM 7133 O O . THR B 1 384 ? 32.491 31.852 66.150 1.00 62.08 408 THR B O 1
ATOM 7137 N N . ASN B 1 385 ? 34.433 30.941 66.765 1.00 59.99 409 ASN B N 1
ATOM 7138 C CA . ASN B 1 385 ? 34.610 31.772 67.938 1.00 60.23 409 ASN B CA 1
ATOM 7139 C C . ASN B 1 385 ? 35.487 32.934 67.477 1.00 62.78 409 ASN B C 1
ATOM 7140 O O . ASN B 1 385 ? 36.734 32.859 67.487 1.00 62.10 409 ASN B O 1
ATOM 7145 N N . TRP B 1 386 ? 34.814 33.976 66.962 1.00 57.92 410 TRP B N 1
ATOM 7146 C CA . TRP B 1 386 ? 35.486 35.172 66.457 1.00 55.61 410 TRP B CA 1
ATOM 7147 C C . TRP B 1 386 ? 35.897 36.056 67.625 1.00 56.19 410 TRP B C 1
ATOM 7148 O O . TRP B 1 386 ? 35.038 36.655 68.270 1.00 57.88 410 TRP B O 1
ATOM 7159 N N . ILE B 1 387 ? 37.199 36.091 67.923 1.00 48.80 411 ILE B N 1
ATOM 7160 C CA . ILE B 1 387 ? 37.724 36.863 69.049 1.00 48.24 411 ILE B CA 1
ATOM 7161 C C . ILE B 1 387 ? 38.145 38.247 68.563 1.00 52.00 411 ILE B C 1
ATOM 7162 O O . ILE B 1 387 ? 39.225 38.427 67.970 1.00 52.66 411 ILE B O 1
ATOM 7167 N N . ILE B 1 388 ? 37.276 39.220 68.826 1.00 48.01 412 ILE B N 1
ATOM 7168 C CA . ILE B 1 388 ? 37.482 40.611 68.429 1.00 47.43 412 ILE B CA 1
ATOM 7169 C C . ILE B 1 388 ? 38.600 41.203 69.304 1.00 50.74 412 ILE B C 1
ATOM 7170 O O . ILE B 1 388 ? 39.473 41.865 68.781 1.00 52.03 412 ILE B O 1
ATOM 7175 N N . LEU B 1 389 ? 38.623 40.909 70.597 1.00 47.13 413 LEU B N 1
ATOM 7176 C CA . LEU B 1 389 ? 39.666 41.421 71.475 1.00 47.22 413 LEU B CA 1
ATOM 7177 C C . LEU B 1 389 ? 40.264 40.295 72.354 1.00 52.56 413 LEU B C 1
ATOM 7178 O O . LEU B 1 389 ? 39.538 39.630 73.105 1.00 51.96 413 LEU B O 1
ATOM 7183 N N . ARG B 1 390 ? 41.596 40.086 72.212 1.00 49.05 414 ARG B N 1
ATOM 7184 C CA . ARG B 1 390 ? 42.448 39.136 72.944 1.00 49.31 414 ARG B CA 1
ATOM 7185 C C . ARG B 1 390 ? 43.435 39.871 73.851 1.00 53.92 414 ARG B C 1
ATOM 7186 O O . ARG B 1 390 ? 43.927 40.941 73.471 1.00 53.10 414 ARG B O 1
ATOM 7194 N N . TYR B 1 391 ? 43.829 39.251 74.973 1.00 50.96 415 TYR B N 1
ATOM 7195 C CA . TYR B 1 391 ? 44.812 39.833 75.898 1.00 51.13 415 TYR B CA 1
ATOM 7196 C C . TYR B 1 391 ? 46.183 40.117 75.207 1.00 54.62 415 TYR B C 1
ATOM 7197 O O . TYR B 1 391 ? 46.825 41.109 75.550 1.00 55.11 415 TYR B O 1
ATOM 7206 N N . ALA B 1 392 ? 46.589 39.292 74.205 1.00 48.36 416 ALA B N 1
ATOM 7207 C CA . ALA B 1 392 ? 47.841 39.465 73.462 1.00 47.01 416 ALA B CA 1
ATOM 7208 C C . ALA B 1 392 ? 47.998 40.878 72.871 1.00 52.49 416 ALA B C 1
ATOM 7209 O O . ALA B 1 392 ? 49.115 41.401 72.830 1.00 52.66 416 ALA B O 1
ATOM 7211 N N . GLU B 1 393 ? 46.876 41.501 72.437 1.00 48.44 417 GLU B N 1
ATOM 7212 C CA . GLU B 1 393 ? 46.872 42.826 71.837 1.00 47.04 417 GLU B CA 1
ATOM 7213 C C . GLU B 1 393 ? 47.291 43.911 72.816 1.00 54.64 417 GLU B C 1
ATOM 7214 O O . GLU B 1 393 ? 47.933 44.880 72.399 1.00 55.87 417 GLU B O 1
ATOM 7220 N N . ILE B 1 394 ? 46.916 43.773 74.111 1.00 50.86 418 ILE B N 1
ATOM 7221 C CA . ILE B 1 394 ? 47.261 44.745 75.142 1.00 51.40 418 ILE B CA 1
ATOM 7222 C C . ILE B 1 394 ? 48.781 44.917 75.144 1.00 55.94 418 ILE B C 1
ATOM 7223 O O . ILE B 1 394 ? 49.262 46.036 75.017 1.00 56.69 418 ILE B O 1
ATOM 7228 N N . TYR B 1 395 ? 49.519 43.806 75.146 1.00 51.76 419 TYR B N 1
ATOM 7229 C CA . TYR B 1 395 ? 50.971 43.804 75.159 1.00 50.98 419 TYR B CA 1
ATOM 7230 C C . TYR B 1 395 ? 51.572 44.484 73.931 1.00 52.62 419 TYR B C 1
ATOM 7231 O O . TYR B 1 395 ? 52.498 45.296 74.071 1.00 53.08 419 TYR B O 1
ATOM 7240 N N . LEU B 1 396 ? 51.035 44.181 72.745 1.00 45.87 420 LEU B N 1
ATOM 7241 C CA . LEU B 1 396 ? 51.543 44.703 71.478 1.00 43.51 420 LEU B CA 1
ATOM 7242 C C . LEU B 1 396 ? 51.162 46.175 71.254 1.00 48.50 420 LEU B C 1
ATOM 7243 O O . LEU B 1 396 ? 51.996 46.925 70.764 1.00 47.43 420 LEU B O 1
ATOM 7248 N N . ASN B 1 397 ? 49.961 46.610 71.689 1.00 47.49 421 ASN B N 1
ATOM 7249 C CA . ASN B 1 397 ? 49.553 48.017 71.639 1.00 48.10 421 ASN B CA 1
ATOM 7250 C C . ASN B 1 397 ? 50.430 48.833 72.579 1.00 54.11 421 ASN B C 1
ATOM 7251 O O . ASN B 1 397 ? 50.858 49.927 72.232 1.00 55.66 421 ASN B O 1
ATOM 7256 N N . ASP B 1 398 ? 50.722 48.270 73.760 1.00 51.22 422 ASP B N 1
ATOM 7257 C CA . ASP B 1 398 ? 51.580 48.864 74.772 1.00 52.86 422 ASP B CA 1
ATOM 7258 C C . ASP B 1 398 ? 53.020 48.976 74.232 1.00 55.46 422 ASP B C 1
ATOM 7259 O O . ASP B 1 398 ? 53.619 50.048 74.340 1.00 54.60 422 ASP B O 1
ATOM 7264 N N . ALA B 1 399 ? 53.560 47.875 73.629 1.00 50.19 423 ALA B N 1
ATOM 7265 C CA . ALA B 1 399 ? 54.915 47.853 73.065 1.00 49.86 423 ALA B CA 1
ATOM 7266 C C . ALA B 1 399 ? 55.080 48.947 72.002 1.00 53.88 423 ALA B C 1
ATOM 7267 O O . ALA B 1 399 ? 56.054 49.709 72.039 1.00 56.13 423 ALA B O 1
ATOM 7269 N N . GLU B 1 400 ? 54.063 49.085 71.135 1.00 45.93 424 GLU B N 1
ATOM 7270 C CA . GLU B 1 400 ? 54.028 50.043 70.068 1.00 44.92 424 GLU B CA 1
ATOM 7271 C C . GLU B 1 400 ? 54.023 51.484 70.593 1.00 55.44 424 GLU B C 1
ATOM 7272 O O . GLU B 1 400 ? 54.848 52.289 70.134 1.00 59.47 424 GLU B O 1
ATOM 7278 N N . ALA B 1 401 ? 53.118 51.815 71.539 1.00 52.06 425 ALA B N 1
ATOM 7279 C CA . ALA B 1 401 ? 53.005 53.148 72.131 1.00 52.52 425 ALA B CA 1
ATOM 7280 C C . ALA B 1 401 ? 54.228 53.486 72.964 1.00 58.14 425 ALA B C 1
ATOM 7281 O O . ALA B 1 401 ? 54.693 54.621 72.905 1.00 59.27 425 ALA B O 1
ATOM 7283 N N . ARG B 1 402 ? 54.774 52.507 73.702 1.00 54.46 426 ARG B N 1
ATOM 7284 C CA . ARG B 1 402 ? 55.960 52.723 74.531 1.00 55.31 426 ARG B CA 1
ATOM 7285 C C . ARG B 1 402 ? 57.142 53.082 73.690 1.00 61.34 426 ARG B C 1
ATOM 7286 O O . ARG B 1 402 ? 57.839 54.037 74.035 1.00 63.21 426 ARG B O 1
ATOM 7294 N N . LEU B 1 403 ? 57.351 52.379 72.567 1.00 56.00 427 LEU B N 1
ATOM 7295 C CA . LEU B 1 403 ? 58.483 52.712 71.710 1.00 56.05 427 LEU B CA 1
ATOM 7296 C C . LEU B 1 403 ? 58.379 54.149 71.188 1.00 61.00 427 LEU B C 1
ATOM 7297 O O . LEU B 1 403 ? 59.326 54.923 71.362 1.00 62.25 427 LEU B O 1
ATOM 7302 N N . GLU B 1 404 ? 57.210 54.520 70.606 1.00 55.43 428 GLU B N 1
ATOM 7303 C CA . GLU B 1 404 ? 56.980 55.855 70.055 1.00 54.75 428 GLU B CA 1
ATOM 7304 C C . GLU B 1 404 ? 57.117 56.967 71.099 1.00 60.39 428 GLU B C 1
ATOM 7305 O O . GLU B 1 404 ? 57.407 58.100 70.745 1.00 61.72 428 GLU B O 1
ATOM 7311 N N . THR B 1 405 ? 56.957 56.625 72.368 1.00 57.77 429 THR B N 1
ATOM 7312 C CA . THR B 1 405 ? 57.065 57.477 73.549 1.00 59.05 429 THR B CA 1
ATOM 7313 C C . THR B 1 405 ? 58.545 57.600 73.992 1.00 65.02 429 THR B C 1
ATOM 7314 O O . THR B 1 405 ? 58.891 58.548 74.685 1.00 66.54 429 THR B O 1
ATOM 7318 N N . GLY B 1 406 ? 59.395 56.664 73.574 1.00 62.15 430 GLY B N 1
ATOM 7319 C CA . GLY B 1 406 ? 60.812 56.655 73.935 1.00 62.99 430 GLY B CA 1
ATOM 7320 C C . GLY B 1 406 ? 61.195 55.635 74.995 1.00 67.41 430 GLY B C 1
ATOM 7321 O O . GLY B 1 406 ? 62.357 55.566 75.398 1.00 68.52 430 GLY B O 1
ATOM 7322 N N . ASP B 1 407 ? 60.216 54.848 75.464 1.00 62.72 431 ASP B N 1
ATOM 7323 C CA . ASP B 1 407 ? 60.404 53.805 76.458 1.00 62.28 431 ASP B CA 1
ATOM 7324 C C . ASP B 1 407 ? 60.749 52.510 75.727 1.00 66.84 431 ASP B C 1
ATOM 7325 O O . ASP B 1 407 ? 59.897 51.612 75.604 1.00 67.41 431 ASP B O 1
ATOM 7330 N N . VAL B 1 408 ? 61.998 52.430 75.205 1.00 62.23 432 VAL B N 1
ATOM 7331 C CA . VAL B 1 408 ? 62.485 51.263 74.450 1.00 60.99 432 VAL B CA 1
ATOM 7332 C C . VAL B 1 408 ? 62.530 50.021 75.349 1.00 62.32 432 VAL B C 1
ATOM 7333 O O . VAL B 1 408 ? 62.138 48.942 74.926 1.00 60.41 432 VAL B O 1
ATOM 7337 N N . GLU B 1 409 ? 62.936 50.191 76.603 1.00 61.42 433 GLU B N 1
ATOM 7338 C CA . GLU B 1 409 ? 63.035 49.079 77.546 1.00 61.45 433 GLU B CA 1
ATOM 7339 C C . GLU B 1 409 ? 61.641 48.514 77.895 1.00 63.06 433 GLU B C 1
ATOM 7340 O O . GLU B 1 409 ? 61.491 47.292 77.869 1.00 62.87 433 GLU B O 1
ATOM 7346 N N . GLY B 1 410 ? 60.643 49.395 78.113 1.00 56.15 434 GLY B N 1
ATOM 7347 C CA . GLY B 1 410 ? 59.263 49.018 78.381 1.00 53.91 434 GLY B CA 1
ATOM 7348 C C . GLY B 1 410 ? 58.643 48.302 77.198 1.00 59.86 434 GLY B C 1
ATOM 7349 O O . GLY B 1 410 ? 57.889 47.340 77.371 1.00 60.16 434 GLY B O 1
ATOM 7350 N N . ALA B 1 411 ? 58.962 48.767 75.979 1.00 55.97 435 ALA B N 1
ATOM 7351 C CA . ALA B 1 411 ? 58.477 48.219 74.708 1.00 54.04 435 ALA B CA 1
ATOM 7352 C C . ALA B 1 411 ? 59.003 46.814 74.509 1.00 57.42 435 ALA B C 1
ATOM 7353 O O . ALA B 1 411 ? 58.260 45.903 74.135 1.00 52.89 435 ALA B O 1
ATOM 7355 N N . ARG B 1 412 ? 60.302 46.646 74.805 1.00 57.76 436 ARG B N 1
ATOM 7356 C CA . ARG B 1 412 ? 61.005 45.379 74.710 1.00 57.10 436 ARG B CA 1
ATOM 7357 C C . ARG B 1 412 ? 60.374 44.394 75.692 1.00 60.40 436 ARG B C 1
ATOM 7358 O O . ARG B 1 412 ? 59.957 43.309 75.294 1.00 59.51 436 ARG B O 1
ATOM 7366 N N . LYS B 1 413 ? 60.201 44.812 76.945 1.00 57.14 437 LYS B N 1
ATOM 7367 C CA . LYS B 1 413 ? 59.591 43.955 77.972 1.00 57.30 437 LYS B CA 1
ATOM 7368 C C . LYS B 1 413 ? 58.197 43.480 77.534 1.00 61.45 437 LYS B C 1
ATOM 7369 O O . LYS B 1 413 ? 57.927 42.283 77.636 1.00 62.62 437 LYS B O 1
ATOM 7371 N N . ALA B 1 414 ? 57.350 44.397 76.986 1.00 55.36 438 ALA B N 1
ATOM 7372 C CA . ALA B 1 414 ? 55.986 44.116 76.532 1.00 52.79 438 ALA B CA 1
ATOM 7373 C C . ALA B 1 414 ? 55.939 43.145 75.316 1.00 57.13 438 ALA B C 1
ATOM 7374 O O . ALA B 1 414 ? 55.187 42.179 75.356 1.00 56.57 438 ALA B O 1
ATOM 7376 N N . VAL B 1 415 ? 56.734 43.378 74.257 1.00 53.25 439 VAL B N 1
ATOM 7377 C CA . VAL B 1 415 ? 56.706 42.507 73.077 1.00 51.53 439 VAL B CA 1
ATOM 7378 C C . VAL B 1 415 ? 57.288 41.110 73.416 1.00 56.01 439 VAL B C 1
ATOM 7379 O O . VAL B 1 415 ? 56.833 40.102 72.864 1.00 55.06 439 VAL B O 1
ATOM 7383 N N . ASN B 1 416 ? 58.248 41.044 74.356 1.00 54.61 440 ASN B N 1
ATOM 7384 C CA . ASN B 1 416 ? 58.861 39.775 74.742 1.00 54.15 440 ASN B CA 1
ATOM 7385 C C . ASN B 1 416 ? 57.882 38.897 75.535 1.00 59.25 440 ASN B C 1
ATOM 7386 O O . ASN B 1 416 ? 58.095 37.704 75.607 1.00 60.47 440 ASN B O 1
ATOM 7399 N N . ILE B 1 418 ? 54.825 38.291 74.432 1.00 53.47 442 ILE B N 1
ATOM 7400 C CA . ILE B 1 418 ? 54.203 37.609 73.288 1.00 52.93 442 ILE B CA 1
ATOM 7401 C C . ILE B 1 418 ? 55.131 36.487 72.756 1.00 57.84 442 ILE B C 1
ATOM 7402 O O . ILE B 1 418 ? 54.655 35.382 72.436 1.00 57.57 442 ILE B O 1
ATOM 7407 N N . ARG B 1 419 ? 56.442 36.768 72.708 1.00 53.75 443 ARG B N 1
ATOM 7408 C CA . ARG B 1 419 ? 57.452 35.803 72.279 1.00 53.31 443 ARG B CA 1
ATOM 7409 C C . ARG B 1 419 ? 57.652 34.716 73.338 1.00 57.91 443 ARG B C 1
ATOM 7410 O O . ARG B 1 419 ? 57.791 33.544 72.994 1.00 59.15 443 ARG B O 1
ATOM 7418 N N . GLN B 1 420 ? 57.693 35.099 74.613 1.00 54.05 444 GLN B N 1
ATOM 7419 C CA . GLN B 1 420 ? 57.851 34.128 75.694 1.00 55.56 444 GLN B CA 1
ATOM 7420 C C . GLN B 1 420 ? 56.732 33.099 75.666 1.00 56.75 444 GLN B C 1
ATOM 7421 O O . GLN B 1 420 ? 57.003 31.929 75.911 1.00 57.06 444 GLN B O 1
ATOM 7427 N N . ARG B 1 421 ? 55.496 33.513 75.283 1.00 51.39 445 ARG B N 1
ATOM 7428 C CA . ARG B 1 421 ? 54.395 32.569 75.369 1.00 51.31 445 ARG B CA 1
ATOM 7429 C C . ARG B 1 421 ? 54.390 31.520 74.256 1.00 54.58 445 ARG B C 1
ATOM 7430 O O . ARG B 1 421 ? 53.617 30.568 74.373 1.00 54.20 445 ARG B O 1
ATOM 7438 N N . VAL B 1 422 ? 55.295 31.629 73.255 1.00 51.33 446 VAL B N 1
ATOM 7439 C CA . VAL B 1 422 ? 55.443 30.646 72.166 1.00 50.03 446 VAL B CA 1
ATOM 7440 C C . VAL B 1 422 ? 56.881 30.064 72.147 1.00 56.11 446 VAL B C 1
ATOM 7441 O O . VAL B 1 422 ? 57.344 29.542 71.115 1.00 58.64 446 VAL B O 1
ATOM 7445 N N . GLY B 1 423 ? 57.576 30.188 73.275 1.00 51.38 447 GLY B N 1
ATOM 7446 C CA . GLY B 1 423 ? 58.939 29.691 73.442 1.00 50.80 447 GLY B CA 1
ATOM 7447 C C . GLY B 1 423 ? 60.023 30.374 72.631 1.00 53.37 447 GLY B C 1
ATOM 7448 O O . GLY B 1 423 ? 61.099 29.798 72.422 1.00 53.65 447 GLY B O 1
ATOM 7449 N N . LEU B 1 424 ? 59.750 31.595 72.153 1.00 50.89 448 LEU B N 1
ATOM 7450 C CA . LEU B 1 424 ? 60.713 32.377 71.356 1.00 50.24 448 LEU B CA 1
ATOM 7451 C C . LEU B 1 424 ? 61.651 33.169 72.270 1.00 56.05 448 LEU B C 1
ATOM 7452 O O . LEU B 1 424 ? 61.196 33.741 73.256 1.00 55.83 448 LEU B O 1
ATOM 7457 N N . PRO B 1 425 ? 62.968 33.194 71.982 1.00 55.44 449 PRO B N 1
ATOM 7458 C CA . PRO B 1 425 ? 63.884 33.955 72.839 1.00 56.51 449 PRO B CA 1
ATOM 7459 C C . PRO B 1 425 ? 63.594 35.468 72.789 1.00 61.05 449 PRO B C 1
ATOM 7460 O O . PRO B 1 425 ? 63.047 35.973 71.825 1.00 59.75 449 PRO B O 1
ATOM 7464 N N . ASP B 1 426 ? 63.943 36.173 73.846 1.00 59.79 450 ASP B N 1
ATOM 7465 C CA . ASP B 1 426 ? 63.698 37.603 73.951 1.00 59.63 450 ASP B CA 1
ATOM 7466 C C . ASP B 1 426 ? 64.468 38.436 72.926 1.00 63.30 450 ASP B C 1
ATOM 7467 O O . ASP B 1 426 ? 65.605 38.123 72.560 1.00 64.78 450 ASP B O 1
ATOM 7472 N N . LEU B 1 427 ? 63.812 39.492 72.432 1.00 56.10 451 LEU B N 1
ATOM 7473 C CA . LEU B 1 427 ? 64.441 40.514 71.608 1.00 52.45 451 LEU B CA 1
ATOM 7474 C C . LEU B 1 427 ? 65.383 41.296 72.549 1.00 56.77 451 LEU B C 1
ATOM 7475 O O . LEU B 1 427 ? 65.066 41.544 73.730 1.00 54.40 451 LEU B O 1
ATOM 7480 N N . THR B 1 428 ? 66.548 41.636 72.025 1.00 54.59 452 THR B N 1
ATOM 7481 C CA . THR B 1 428 ? 67.657 42.289 72.706 1.00 55.15 452 THR B CA 1
ATOM 7482 C C . THR B 1 428 ? 67.854 43.738 72.210 1.00 60.09 452 THR B C 1
ATOM 7483 O O . THR B 1 428 ? 68.492 44.548 72.901 1.00 62.77 452 THR B O 1
ATOM 7487 N N . GLU B 1 429 ? 67.325 44.032 71.000 1.00 53.63 453 GLU B N 1
ATOM 7488 C CA . GLU B 1 429 ? 67.454 45.277 70.273 1.00 53.10 453 GLU B CA 1
ATOM 7489 C C . GLU B 1 429 ? 67.186 46.510 71.133 1.00 59.95 453 GLU B C 1
ATOM 7490 O O . GLU B 1 429 ? 66.125 46.663 71.732 1.00 58.52 453 GLU B O 1
ATOM 7496 N N . SER B 1 430 ? 68.170 47.398 71.132 1.00 60.39 454 SER B N 1
ATOM 7497 C CA . SER B 1 430 ? 68.182 48.664 71.856 1.00 62.50 454 SER B CA 1
ATOM 7498 C C . SER B 1 430 ? 67.883 49.859 70.920 1.00 64.23 454 SER B C 1
ATOM 7499 O O . SER B 1 430 ? 67.377 50.859 71.415 1.00 64.75 454 SER B O 1
ATOM 7502 N N . ASP B 1 431 ? 68.191 49.761 69.589 1.00 58.04 455 ASP B N 1
ATOM 7503 C CA . ASP B 1 431 ? 67.933 50.838 68.622 1.00 57.30 455 ASP B CA 1
ATOM 7504 C C . ASP B 1 431 ? 66.429 50.986 68.381 1.00 61.30 455 ASP B C 1
ATOM 7505 O O . ASP B 1 431 ? 65.774 50.012 67.975 1.00 60.29 455 ASP B O 1
ATOM 7510 N N . PRO B 1 432 ? 65.874 52.206 68.616 1.00 57.64 456 PRO B N 1
ATOM 7511 C CA . PRO B 1 432 ? 64.415 52.409 68.436 1.00 56.19 456 PRO B CA 1
ATOM 7512 C C . PRO B 1 432 ? 63.903 52.095 67.030 1.00 59.39 456 PRO B C 1
ATOM 7513 O O . PRO B 1 432 ? 62.853 51.470 66.894 1.00 58.72 456 PRO B O 1
ATOM 7517 N N . GLU B 1 433 ? 64.645 52.499 65.992 1.00 56.08 457 GLU B N 1
ATOM 7518 C CA . GLU B 1 433 ? 64.242 52.306 64.593 1.00 54.78 457 GLU B CA 1
ATOM 7519 C C . GLU B 1 433 ? 64.154 50.811 64.250 1.00 57.61 457 GLU B C 1
ATOM 7520 O O . GLU B 1 433 ? 63.166 50.386 63.633 1.00 59.33 457 GLU B O 1
ATOM 7526 N N . LYS B 1 434 ? 65.141 50.016 64.717 1.00 50.78 458 LYS B N 1
ATOM 7527 C CA . LYS B 1 434 ? 65.224 48.572 64.526 1.00 48.19 458 LYS B CA 1
ATOM 7528 C C . LYS B 1 434 ? 64.176 47.854 65.385 1.00 51.10 458 LYS B C 1
ATOM 7529 O O . LYS B 1 434 ? 63.490 46.962 64.877 1.00 50.56 458 LYS B O 1
ATOM 7535 N N . LEU B 1 435 ? 64.014 48.273 66.661 1.00 47.69 459 LEU B N 1
ATOM 7536 C CA . LEU B 1 435 ? 63.034 47.683 67.579 1.00 46.89 459 LEU B CA 1
ATOM 7537 C C . LEU B 1 435 ? 61.606 47.891 67.082 1.00 53.22 459 LEU B C 1
ATOM 7538 O O . LEU B 1 435 ? 60.787 46.970 67.208 1.00 54.43 459 LEU B O 1
ATOM 7543 N N . ARG B 1 436 ? 61.322 49.054 66.466 1.00 50.09 460 ARG B N 1
ATOM 7544 C CA . ARG B 1 436 ? 59.987 49.339 65.904 1.00 49.34 460 ARG B CA 1
ATOM 7545 C C . ARG B 1 436 ? 59.595 48.288 64.886 1.00 55.44 460 ARG B C 1
ATOM 7546 O O . ARG B 1 436 ? 58.487 47.773 64.947 1.00 56.33 460 ARG B O 1
ATOM 7554 N N . GLU B 1 437 ? 60.515 47.928 63.992 1.00 51.99 461 GLU B N 1
ATOM 7555 C CA . GLU B 1 437 ? 60.207 46.951 62.967 1.00 51.20 461 GLU B CA 1
ATOM 7556 C C . GLU B 1 437 ? 59.969 45.572 63.558 1.00 54.67 461 GLU B C 1
ATOM 7557 O O . GLU B 1 437 ? 59.073 44.866 63.101 1.00 53.69 461 GLU B O 1
ATOM 7563 N N . LEU B 1 438 ? 60.717 45.218 64.610 1.00 52.15 462 LEU B N 1
ATOM 7564 C CA . LEU B 1 438 ? 60.591 43.920 65.266 1.00 51.67 462 LEU B CA 1
ATOM 7565 C C . LEU B 1 438 ? 59.197 43.752 65.926 1.00 56.98 462 LEU B C 1
ATOM 7566 O O . LEU B 1 438 ? 58.598 42.665 65.843 1.00 58.13 462 LEU B O 1
ATOM 7571 N N . ILE B 1 439 ? 58.678 44.849 66.531 1.00 50.32 463 ILE B N 1
ATOM 7572 C CA . ILE B 1 439 ? 57.361 44.909 67.179 1.00 48.23 463 ILE B CA 1
ATOM 7573 C C . ILE B 1 439 ? 56.302 44.741 66.095 1.00 53.71 463 ILE B C 1
ATOM 7574 O O . ILE B 1 439 ? 55.424 43.875 66.210 1.00 55.70 463 ILE B O 1
ATOM 7579 N N . ARG B 1 440 ? 56.421 45.543 65.018 1.00 47.69 464 ARG B N 1
ATOM 7580 C CA . ARG B 1 440 ? 55.531 45.491 63.858 1.00 45.60 464 ARG B CA 1
ATOM 7581 C C . ARG B 1 440 ? 55.479 44.079 63.246 1.00 47.95 464 ARG B C 1
ATOM 7582 O O . ARG B 1 440 ? 54.382 43.578 62.987 1.00 46.46 464 ARG B O 1
ATOM 7590 N N . LYS B 1 441 ? 56.657 43.419 63.098 1.00 43.70 465 LYS B N 1
ATOM 7591 C CA . LYS B 1 441 ? 56.761 42.053 62.593 1.00 42.61 465 LYS B CA 1
ATOM 7592 C C . LYS B 1 441 ? 56.026 41.088 63.581 1.00 49.77 465 LYS B C 1
ATOM 7593 O O . LYS B 1 441 ? 55.229 40.256 63.125 1.00 50.31 465 LYS B O 1
ATOM 7595 N N . GLU B 1 442 ? 56.233 41.250 64.914 1.00 45.91 466 GLU B N 1
ATOM 7596 C CA . GLU B 1 442 ? 55.548 40.417 65.915 1.00 46.38 466 GLU B CA 1
ATOM 7597 C C . GLU B 1 442 ? 54.039 40.553 65.830 1.00 48.49 466 GLU B C 1
ATOM 7598 O O . GLU B 1 442 ? 53.314 39.565 65.969 1.00 46.81 466 GLU B O 1
ATOM 7604 N N . ARG B 1 443 ? 53.571 41.775 65.622 1.00 45.52 467 ARG B N 1
ATOM 7605 C CA . ARG B 1 443 ? 52.152 42.047 65.501 1.00 45.35 467 ARG B CA 1
ATOM 7606 C C . ARG B 1 443 ? 51.555 41.296 64.308 1.00 48.99 467 ARG B C 1
ATOM 7607 O O . ARG B 1 443 ? 50.445 40.761 64.393 1.00 49.94 467 ARG B O 1
ATOM 7615 N N . ARG B 1 444 ? 52.299 41.259 63.199 1.00 43.68 468 ARG B N 1
ATOM 7616 C CA . ARG B 1 444 ? 51.847 40.619 61.990 1.00 42.28 468 ARG B CA 1
ATOM 7617 C C . ARG B 1 444 ? 51.634 39.122 62.224 1.00 48.93 468 ARG B C 1
ATOM 7618 O O . ARG B 1 444 ? 50.610 38.596 61.808 1.00 52.30 468 ARG B O 1
ATOM 7626 N N . ILE B 1 445 ? 52.577 38.449 62.889 1.00 44.13 469 ILE B N 1
ATOM 7627 C CA . ILE B 1 445 ? 52.514 37.021 63.150 1.00 44.07 469 ILE B CA 1
ATOM 7628 C C . ILE B 1 445 ? 51.450 36.715 64.206 1.00 53.03 469 ILE B C 1
ATOM 7629 O O . ILE B 1 445 ? 50.675 35.755 64.064 1.00 56.48 469 ILE B O 1
ATOM 7634 N N . GLU B 1 446 ? 51.402 37.535 65.256 1.00 49.12 470 GLU B N 1
ATOM 7635 C CA . GLU B 1 446 ? 50.452 37.338 66.330 1.00 48.56 470 GLU B CA 1
ATOM 7636 C C . GLU B 1 446 ? 49.026 37.443 65.861 1.00 53.06 470 GLU B C 1
ATOM 7637 O O . GLU B 1 446 ? 48.173 36.620 66.241 1.00 55.13 470 GLU B O 1
ATOM 7643 N N . PHE B 1 447 ? 48.760 38.483 65.069 1.00 47.01 471 PHE B N 1
ATOM 7644 C CA . PHE B 1 447 ? 47.397 38.782 64.664 1.00 45.30 471 PHE B CA 1
ATOM 7645 C C . PHE B 1 447 ? 47.078 38.414 63.211 1.00 47.60 471 PHE B C 1
ATOM 7646 O O . PHE B 1 447 ? 46.073 38.904 62.688 1.00 48.57 471 PHE B O 1
ATOM 7654 N N . ALA B 1 448 ? 47.841 37.464 62.608 1.00 40.83 472 ALA B N 1
ATOM 7655 C CA . ALA B 1 448 ? 47.560 37.029 61.243 1.00 39.87 472 ALA B CA 1
ATOM 7656 C C . ALA B 1 448 ? 46.153 36.406 61.183 1.00 45.84 472 ALA B C 1
ATOM 7657 O O . ALA B 1 448 ? 45.782 35.666 62.086 1.00 47.21 472 ALA B O 1
ATOM 7659 N N . PHE B 1 449 ? 45.351 36.767 60.176 1.00 42.01 473 PHE B N 1
ATOM 7660 C CA . PHE B 1 449 ? 43.991 36.241 59.909 1.00 41.22 473 PHE B CA 1
ATOM 7661 C C . PHE B 1 449 ? 43.006 36.667 60.962 1.00 48.98 473 PHE B C 1
ATOM 7662 O O . PHE B 1 449 ? 41.943 36.050 61.100 1.00 50.77 473 PHE B O 1
ATOM 7670 N N . GLU B 1 450 ? 43.313 37.770 61.656 1.00 45.53 474 GLU B N 1
ATOM 7671 C CA . GLU B 1 450 ? 42.418 38.311 62.682 1.00 45.37 474 GLU B CA 1
ATOM 7672 C C . GLU B 1 450 ? 41.938 39.696 62.303 1.00 51.11 474 GLU B C 1
ATOM 7673 O O . GLU B 1 450 ? 41.627 40.484 63.181 1.00 51.34 474 GLU B O 1
ATOM 7679 N N . GLU B 1 451 ? 41.853 39.971 60.990 1.00 49.51 475 GLU B N 1
ATOM 7680 C CA . GLU B 1 451 ? 41.341 41.210 60.396 1.00 50.76 475 GLU B CA 1
ATOM 7681 C C . GLU B 1 451 ? 42.094 42.470 60.885 1.00 57.09 475 GLU B C 1
ATOM 7682 O O . GLU B 1 451 ? 41.469 43.523 61.071 1.00 60.38 475 GLU B O 1
ATOM 7688 N N . GLN B 1 452 ? 43.434 42.396 61.025 1.00 51.08 476 GLN B N 1
ATOM 7689 C CA . GLN B 1 452 ? 44.191 43.575 61.472 1.00 49.82 476 GLN B CA 1
ATOM 7690 C C . GLN B 1 452 ? 45.218 44.064 60.469 1.00 51.32 476 GLN B C 1
ATOM 7691 O O . GLN B 1 452 ? 45.459 45.253 60.396 1.00 50.89 476 GLN B O 1
ATOM 7697 N N . ARG B 1 453 ? 45.830 43.157 59.702 1.00 48.65 477 ARG B N 1
ATOM 7698 C CA . ARG B 1 453 ? 46.901 43.461 58.763 1.00 47.21 477 ARG B CA 1
ATOM 7699 C C . ARG B 1 453 ? 46.577 44.625 57.844 1.00 53.87 477 ARG B C 1
ATOM 7700 O O . ARG B 1 453 ? 47.432 45.488 57.607 1.00 57.22 477 ARG B O 1
ATOM 7708 N N . PHE B 1 454 ? 45.365 44.654 57.321 1.00 46.55 478 PHE B N 1
ATOM 7709 C CA . PHE B 1 454 ? 44.969 45.668 56.373 1.00 43.19 478 PHE B CA 1
ATOM 7710 C C . PHE B 1 454 ? 45.046 47.054 57.042 1.00 49.88 478 PHE B C 1
ATOM 7711 O O . PHE B 1 454 ? 45.527 48.000 56.432 1.00 52.01 478 PHE B O 1
ATOM 7719 N N . TYR B 1 455 ? 44.594 47.170 58.296 1.00 45.38 479 TYR B N 1
ATOM 7720 C CA . TYR B 1 455 ? 44.595 48.424 59.051 1.00 43.64 479 TYR B CA 1
ATOM 7721 C C . TYR B 1 455 ? 45.974 48.722 59.619 1.00 48.17 479 TYR B C 1
ATOM 7722 O O . TYR B 1 455 ? 46.305 49.890 59.806 1.00 49.29 479 TYR B O 1
ATOM 7731 N N . ASP B 1 456 ? 46.806 47.693 59.824 1.00 44.38 480 ASP B N 1
ATOM 7732 C CA . ASP B 1 456 ? 48.179 47.909 60.262 1.00 44.59 480 ASP B CA 1
ATOM 7733 C C . ASP B 1 456 ? 49.000 48.547 59.101 1.00 48.23 480 ASP B C 1
ATOM 7734 O O . ASP B 1 456 ? 49.652 49.571 59.298 1.00 47.84 480 ASP B O 1
ATOM 7739 N N . VAL B 1 457 ? 48.844 48.020 57.879 1.00 42.90 481 VAL B N 1
ATOM 7740 C CA . VAL B 1 457 ? 49.490 48.532 56.671 1.00 42.16 481 VAL B CA 1
ATOM 7741 C C . VAL B 1 457 ? 49.073 50.006 56.439 1.00 48.32 481 VAL B C 1
ATOM 7742 O O . VAL B 1 457 ? 49.909 50.847 56.096 1.00 48.48 481 VAL B O 1
ATOM 7746 N N . ARG B 1 458 ? 47.786 50.299 56.656 1.00 43.89 482 ARG B N 1
ATOM 7747 C CA . ARG B 1 458 ? 47.137 51.602 56.463 1.00 41.86 482 ARG B CA 1
ATOM 7748 C C . ARG B 1 458 ? 47.639 52.623 57.448 1.00 46.76 482 ARG B C 1
ATOM 7749 O O . ARG B 1 458 ? 47.994 53.751 57.052 1.00 49.51 482 ARG B O 1
ATOM 7757 N N . ARG B 1 459 ? 47.649 52.246 58.745 1.00 41.06 483 ARG B N 1
ATOM 7758 C CA . ARG B 1 459 ? 48.057 53.152 59.820 1.00 40.55 483 ARG B CA 1
ATOM 7759 C C . ARG B 1 459 ? 49.574 53.346 59.840 1.00 45.37 483 ARG B C 1
ATOM 7760 O O . ARG B 1 459 ? 50.028 54.467 60.061 1.00 46.90 483 ARG B O 1
ATOM 7768 N N . TRP B 1 460 ? 50.351 52.291 59.562 1.00 42.00 484 TRP B N 1
ATOM 7769 C CA . TRP B 1 460 ? 51.805 52.384 59.475 1.00 41.94 484 TRP B CA 1
ATOM 7770 C C . TRP B 1 460 ? 52.244 53.017 58.176 1.00 46.20 484 TRP B C 1
ATOM 7771 O O . TRP B 1 460 ? 53.417 53.373 58.040 1.00 48.95 484 TRP B O 1
ATOM 7782 N N . LYS B 1 461 ? 51.312 53.133 57.206 1.00 39.92 485 LYS B N 1
ATOM 7783 C CA . LYS B 1 461 ? 51.547 53.702 55.890 1.00 39.24 485 LYS B CA 1
ATOM 7784 C C . LYS B 1 461 ? 52.687 52.927 55.180 1.00 42.11 485 LYS B C 1
ATOM 7785 O O . LYS B 1 461 ? 53.707 53.511 54.850 1.00 42.02 485 LYS B O 1
ATOM 7791 N N . ILE B 1 462 ? 52.498 51.592 54.987 1.00 37.16 486 ILE B N 1
ATOM 7792 C CA . ILE B 1 462 ? 53.463 50.691 54.333 1.00 36.14 486 ILE B CA 1
ATOM 7793 C C . ILE B 1 462 ? 52.815 49.944 53.122 1.00 44.22 486 ILE B C 1
ATOM 7794 O O . ILE B 1 462 ? 53.241 48.829 52.768 1.00 44.25 486 ILE B O 1
ATOM 7799 N N . GLY B 1 463 ? 51.832 50.597 52.487 1.00 40.55 487 GLY B N 1
ATOM 7800 C CA . GLY B 1 463 ? 51.134 50.080 51.322 1.00 40.38 487 GLY B CA 1
ATOM 7801 C C . GLY B 1 463 ? 52.023 49.786 50.128 1.00 47.60 487 GLY B C 1
ATOM 7802 O O . GLY B 1 463 ? 51.948 48.686 49.548 1.00 47.45 487 GLY B O 1
ATOM 7803 N N . PRO B 1 464 ? 52.928 50.732 49.748 1.00 44.93 488 PRO B N 1
ATOM 7804 C CA . PRO B 1 464 ? 53.818 50.466 48.587 1.00 43.70 488 PRO B CA 1
ATOM 7805 C C . PRO B 1 464 ? 54.700 49.224 48.761 1.00 49.61 488 PRO B C 1
ATOM 7806 O O . PRO B 1 464 ? 54.943 48.507 47.808 1.00 51.75 488 PRO B O 1
ATOM 7810 N N . GLU B 1 465 ? 55.158 48.977 49.974 1.00 46.12 489 GLU B N 1
ATOM 7811 C CA . GLU B 1 465 ? 56.027 47.874 50.364 1.00 46.29 489 GLU B CA 1
ATOM 7812 C C . GLU B 1 465 ? 55.288 46.538 50.392 1.00 50.86 489 GLU B C 1
ATOM 7813 O O . GLU B 1 465 ? 55.911 45.488 50.178 1.00 52.65 489 GLU B O 1
ATOM 7819 N N . THR B 1 466 ? 53.981 46.553 50.693 1.00 44.14 490 THR B N 1
ATOM 7820 C CA . THR B 1 466 ? 53.231 45.316 50.868 1.00 42.00 490 THR B CA 1
ATOM 7821 C C . THR B 1 466 ? 52.338 44.959 49.675 1.00 45.85 490 THR B C 1
ATOM 7822 O O . THR B 1 466 ? 52.229 43.779 49.339 1.00 44.16 490 THR B O 1
ATOM 7826 N N . GLN B 1 467 ? 51.695 45.954 49.021 1.00 44.14 491 GLN B N 1
ATOM 7827 C CA . GLN B 1 467 ? 50.816 45.667 47.885 1.00 41.68 491 GLN B CA 1
ATOM 7828 C C . GLN B 1 467 ? 51.644 45.652 46.599 1.00 48.91 491 GLN B C 1
ATOM 7829 O O . GLN B 1 467 ? 51.633 46.617 45.821 1.00 51.11 491 GLN B O 1
ATOM 7835 N N . THR B 1 468 ? 52.403 44.549 46.407 1.00 45.45 492 THR B N 1
ATOM 7836 C CA . THR B 1 468 ? 53.277 44.306 45.256 1.00 46.22 492 THR B CA 1
ATOM 7837 C C . THR B 1 468 ? 53.001 42.934 44.657 1.00 50.81 492 THR B C 1
ATOM 7838 O O . THR B 1 468 ? 51.867 42.473 44.689 1.00 51.20 492 THR B O 1
ATOM 7842 N N . THR B 1 469 ? 54.048 42.282 44.097 1.00 45.88 493 THR B N 1
ATOM 7843 C CA . THR B 1 469 ? 53.934 40.943 43.565 1.00 44.99 493 THR B CA 1
ATOM 7844 C C . THR B 1 469 ? 54.061 39.993 44.736 1.00 50.44 493 THR B C 1
ATOM 7845 O O . THR B 1 469 ? 55.074 40.019 45.448 1.00 53.02 493 THR B O 1
ATOM 7849 N N . LEU B 1 470 ? 53.008 39.193 44.952 1.00 44.60 494 LEU B N 1
ATOM 7850 C CA . LEU B 1 470 ? 52.918 38.214 46.027 1.00 42.49 494 LEU B CA 1
ATOM 7851 C C . LEU B 1 470 ? 53.137 36.837 45.437 1.00 48.18 494 LEU B C 1
ATOM 7852 O O . LEU B 1 470 ? 52.918 36.625 44.248 1.00 46.40 494 LEU B O 1
ATOM 7857 N N . HIS B 1 471 ? 53.619 35.914 46.270 1.00 46.40 495 HIS B N 1
ATOM 7858 C CA . HIS B 1 471 ? 54.025 34.597 45.842 1.00 46.19 495 HIS B CA 1
ATOM 7859 C C . HIS B 1 471 ? 53.335 33.475 46.614 1.00 52.06 495 HIS B C 1
ATOM 7860 O O . HIS B 1 471 ? 52.620 33.707 47.588 1.00 50.17 495 HIS B O 1
ATOM 7867 N N . GLY B 1 472 ? 53.569 32.258 46.136 1.00 50.78 496 GLY B N 1
ATOM 7868 C CA . GLY B 1 472 ? 53.074 31.019 46.728 1.00 50.27 496 GLY B CA 1
ATOM 7869 C C . GLY B 1 472 ? 53.902 29.842 46.265 1.00 51.20 496 GLY B C 1
ATOM 7870 O O . GLY B 1 472 ? 54.979 30.034 45.707 1.00 52.02 496 GLY B O 1
ATOM 7871 N N . VAL B 1 473 ? 53.431 28.629 46.496 1.00 45.87 497 VAL B N 1
ATOM 7872 C CA . VAL B 1 473 ? 54.133 27.432 46.040 1.00 45.69 497 VAL B CA 1
ATOM 7873 C C . VAL B 1 473 ? 53.189 26.580 45.166 1.00 52.42 497 VAL B C 1
ATOM 7874 O O . VAL B 1 473 ? 51.968 26.715 45.242 1.00 54.10 497 VAL B O 1
ATOM 7878 N N . ARG B 1 474 ? 53.780 25.724 44.329 1.00 48.40 498 ARG B N 1
ATOM 7879 C CA . ARG B 1 474 ? 53.120 24.797 43.426 1.00 48.99 498 ARG B CA 1
ATOM 7880 C C . ARG B 1 474 ? 53.925 23.524 43.464 1.00 55.55 498 ARG B C 1
ATOM 7881 O O . ARG B 1 474 ? 55.140 23.591 43.293 1.00 56.24 498 ARG B O 1
ATOM 7889 N N . PHE B 1 475 ? 53.286 22.379 43.735 1.00 52.87 499 PHE B N 1
ATOM 7890 C CA . PHE B 1 475 ? 53.989 21.094 43.805 1.00 53.13 499 PHE B CA 1
ATOM 7891 C C . PHE B 1 475 ? 54.033 20.406 42.446 1.00 60.15 499 PHE B C 1
ATOM 7892 O O . PHE B 1 475 ? 53.037 20.316 41.718 1.00 60.35 499 PHE B O 1
ATOM 7900 N N . VAL B 1 476 ? 55.241 19.976 42.093 1.00 58.18 500 VAL B N 1
ATOM 7901 C CA . VAL B 1 476 ? 55.561 19.305 40.824 1.00 57.64 500 VAL B CA 1
ATOM 7902 C C . VAL B 1 476 ? 55.728 17.783 41.070 1.00 61.65 500 VAL B C 1
ATOM 7903 O O . VAL B 1 476 ? 55.790 17.005 40.119 1.00 62.70 500 VAL B O 1
ATOM 7907 N N . SER B 1 477 ? 55.752 17.371 42.347 1.00 56.86 501 SER B N 1
ATOM 7908 C CA . SER B 1 477 ? 55.854 15.973 42.748 1.00 57.57 501 SER B CA 1
ATOM 7909 C C . SER B 1 477 ? 55.311 15.864 44.160 1.00 61.76 501 SER B C 1
ATOM 7910 O O . SER B 1 477 ? 55.084 16.906 44.761 1.00 59.88 501 SER B O 1
ATOM 7913 N N . PRO B 1 478 ? 55.137 14.660 44.757 1.00 61.70 502 PRO B N 1
ATOM 7914 C CA . PRO B 1 478 ? 54.658 14.594 46.154 1.00 60.95 502 PRO B CA 1
ATOM 7915 C C . PRO B 1 478 ? 55.596 15.250 47.165 1.00 65.33 502 PRO B C 1
ATOM 7916 O O . PRO B 1 478 ? 55.174 15.537 48.282 1.00 63.84 502 PRO B O 1
ATOM 7920 N N . THR B 1 479 ? 56.857 15.484 46.775 1.00 63.26 503 THR B N 1
ATOM 7921 C CA . THR B 1 479 ? 57.905 15.987 47.659 1.00 62.11 503 THR B CA 1
ATOM 7922 C C . THR B 1 479 ? 58.508 17.342 47.186 1.00 64.34 503 THR B C 1
ATOM 7923 O O . THR B 1 479 ? 59.118 18.038 47.993 1.00 62.37 503 THR B O 1
ATOM 7927 N N . GLU B 1 480 ? 58.313 17.722 45.912 1.00 60.64 504 GLU B N 1
ATOM 7928 C CA . GLU B 1 480 ? 58.917 18.917 45.338 1.00 58.70 504 GLU B CA 1
ATOM 7929 C C . GLU B 1 480 ? 57.942 19.950 44.869 1.00 61.07 504 GLU B C 1
ATOM 7930 O O . GLU B 1 480 ? 56.882 19.625 44.328 1.00 60.11 504 GLU B O 1
ATOM 7936 N N . PHE B 1 481 ? 58.401 21.218 44.950 1.00 56.42 505 PHE B N 1
ATOM 7937 C CA . PHE B 1 481 ? 57.666 22.421 44.601 1.00 53.43 505 PHE B CA 1
ATOM 7938 C C . PHE B 1 481 ? 58.565 23.487 43.984 1.00 56.41 505 PHE B C 1
ATOM 7939 O O . PHE B 1 481 ? 59.790 23.433 44.110 1.00 55.05 505 PHE B O 1
ATOM 7947 N N . LYS B 1 482 ? 57.908 24.454 43.308 1.00 52.21 506 LYS B N 1
ATOM 7948 C CA . LYS B 1 482 ? 58.421 25.675 42.684 1.00 50.17 506 LYS B CA 1
ATOM 7949 C C . LYS B 1 482 ? 57.721 26.861 43.375 1.00 52.94 506 LYS B C 1
ATOM 7950 O O . LYS B 1 482 ? 56.576 26.705 43.823 1.00 50.25 506 LYS B O 1
ATOM 7956 N N . VAL B 1 483 ? 58.388 28.044 43.451 1.00 49.66 507 VAL B N 1
ATOM 7957 C CA . VAL B 1 483 ? 57.782 29.271 44.004 1.00 47.41 507 VAL B CA 1
ATOM 7958 C C . VAL B 1 483 ? 57.084 29.970 42.846 1.00 52.11 507 VAL B C 1
ATOM 7959 O O . VAL B 1 483 ? 57.646 30.083 41.764 1.00 54.95 507 VAL B O 1
ATOM 7963 N N . THR B 1 484 ? 55.850 30.390 43.048 1.00 47.46 508 THR B N 1
ATOM 7964 C CA . THR B 1 484 ? 55.018 31.035 42.014 1.00 47.07 508 THR B CA 1
ATOM 7965 C C . THR B 1 484 ? 54.643 32.464 42.347 1.00 47.86 508 THR B C 1
ATOM 7966 O O . THR B 1 484 ? 54.631 32.811 43.527 1.00 49.64 508 THR B O 1
ATOM 7970 N N . LYS B 1 485 ? 54.250 33.257 41.336 1.00 40.25 509 LYS B N 1
ATOM 7971 C CA . LYS B 1 485 ? 53.649 34.589 41.501 1.00 37.87 509 LYS B CA 1
ATOM 7972 C C . LYS B 1 485 ? 52.162 34.323 41.730 1.00 43.09 509 LYS B C 1
ATOM 7973 O O . LYS B 1 485 ? 51.583 33.530 40.987 1.00 45.46 509 LYS B O 1
ATOM 7979 N N . THR B 1 486 ? 51.555 34.872 42.783 1.00 39.29 510 THR B N 1
ATOM 7980 C CA . THR B 1 486 ? 50.139 34.569 43.062 1.00 39.55 510 THR B CA 1
ATOM 7981 C C . THR B 1 486 ? 49.230 35.759 42.797 1.00 44.31 510 THR B C 1
ATOM 7982 O O . THR B 1 486 ? 48.029 35.566 42.602 1.00 45.67 510 THR B O 1
ATOM 7986 N N . ASP B 1 487 ? 49.784 36.987 42.782 1.00 39.01 511 ASP B N 1
ATOM 7987 C CA . ASP B 1 487 ? 49.028 38.217 42.561 1.00 37.60 511 ASP B CA 1
ATOM 7988 C C . ASP B 1 487 ? 49.983 39.360 42.244 1.00 44.37 511 ASP B C 1
ATOM 7989 O O . ASP B 1 487 ? 50.956 39.581 42.977 1.00 43.78 511 ASP B O 1
ATOM 7994 N N . ILE B 1 488 ? 49.721 40.067 41.134 1.00 42.37 512 ILE B N 1
ATOM 7995 C CA . ILE B 1 488 ? 50.513 41.227 40.733 1.00 41.95 512 ILE B CA 1
ATOM 7996 C C . ILE B 1 488 ? 49.702 42.465 41.154 1.00 48.14 512 ILE B C 1
ATOM 7997 O O . ILE B 1 488 ? 48.871 42.983 40.389 1.00 52.89 512 ILE B O 1
ATOM 8002 N N . ARG B 1 489 ? 49.900 42.882 42.393 1.00 42.29 513 ARG B N 1
ATOM 8003 C CA . ARG B 1 489 ? 49.208 44.042 42.972 1.00 40.82 513 ARG B CA 1
ATOM 8004 C C . ARG B 1 489 ? 49.961 45.358 42.715 1.00 43.68 513 ARG B C 1
ATOM 8005 O O . ARG B 1 489 ? 51.161 45.366 42.370 1.00 40.48 513 ARG B O 1
ATOM 8013 N N . THR B 1 490 ? 49.261 46.467 42.974 1.00 41.26 514 THR B N 1
ATOM 8014 C CA . THR B 1 490 ? 49.867 47.779 42.894 1.00 41.73 514 THR B CA 1
ATOM 8015 C C . THR B 1 490 ? 49.315 48.620 44.018 1.00 47.00 514 THR B C 1
ATOM 8016 O O . THR B 1 490 ? 48.424 48.176 44.736 1.00 45.68 514 THR B O 1
ATOM 8020 N N . TRP B 1 491 ? 49.867 49.847 44.167 1.00 44.49 515 TRP B N 1
ATOM 8021 C CA . TRP B 1 491 ? 49.503 50.787 45.219 1.00 42.42 515 TRP B CA 1
ATOM 8022 C C . TRP B 1 491 ? 49.351 52.222 44.701 1.00 47.40 515 TRP B C 1
ATOM 8023 O O . TRP B 1 491 ? 49.959 52.617 43.696 1.00 49.75 515 TRP B O 1
ATOM 8034 N N . ASN B 1 492 ? 48.525 52.989 45.398 1.00 41.99 516 ASN B N 1
ATOM 8035 C CA . ASN B 1 492 ? 48.336 54.434 45.294 1.00 42.04 516 ASN B CA 1
ATOM 8036 C C . ASN B 1 492 ? 47.967 54.939 46.690 1.00 47.05 516 ASN B C 1
ATOM 8037 O O . ASN B 1 492 ? 47.147 54.313 47.359 1.00 45.73 516 ASN B O 1
ATOM 8042 N N . ASP B 1 493 ? 48.564 56.059 47.121 1.00 43.65 517 ASP B N 1
ATOM 8043 C CA . ASP B 1 493 ? 48.346 56.583 48.464 1.00 41.81 517 ASP B CA 1
ATOM 8044 C C . ASP B 1 493 ? 46.871 56.897 48.786 1.00 45.34 517 ASP B C 1
ATOM 8045 O O . ASP B 1 493 ? 46.527 56.892 49.966 1.00 44.73 517 ASP B O 1
ATOM 8050 N N . ARG B 1 494 ? 45.980 57.036 47.775 1.00 39.77 518 ARG B N 1
ATOM 8051 C CA . ARG B 1 494 ? 44.551 57.274 48.022 1.00 38.62 518 ARG B CA 1
ATOM 8052 C C . ARG B 1 494 ? 43.915 56.082 48.729 1.00 45.51 518 ARG B C 1
ATOM 8053 O O . ARG B 1 494 ? 42.889 56.257 49.394 1.00 48.24 518 ARG B O 1
ATOM 8061 N N . LEU B 1 495 ? 44.521 54.874 48.581 1.00 41.29 519 LEU B N 1
ATOM 8062 C CA . LEU B 1 495 ? 44.085 53.606 49.181 1.00 39.19 519 LEU B CA 1
ATOM 8063 C C . LEU B 1 495 ? 44.284 53.577 50.702 1.00 44.85 519 LEU B C 1
ATOM 8064 O O . LEU B 1 495 ? 43.914 52.588 51.355 1.00 45.14 519 LEU B O 1
ATOM 8069 N N . TYR B 1 496 ? 44.822 54.687 51.291 1.00 43.11 520 TYR B N 1
ATOM 8070 C CA . TYR B 1 496 ? 44.978 54.808 52.762 1.00 41.23 520 TYR B CA 1
ATOM 8071 C C . TYR B 1 496 ? 43.617 55.144 53.393 1.00 47.42 520 TYR B C 1
ATOM 8072 O O . TYR B 1 496 ? 43.467 55.079 54.622 1.00 46.38 520 TYR B O 1
ATOM 8081 N N . LEU B 1 497 ? 42.593 55.410 52.526 1.00 43.79 521 LEU B N 1
ATOM 8082 C CA . LEU B 1 497 ? 41.200 55.633 52.920 1.00 42.28 521 LEU B CA 1
ATOM 8083 C C . LEU B 1 497 ? 40.261 54.975 51.927 1.00 45.45 521 LEU B C 1
ATOM 8084 O O . LEU B 1 497 ? 40.576 54.923 50.738 1.00 47.47 521 LEU B O 1
ATOM 8089 N N . THR B 1 498 ? 39.114 54.460 52.409 1.00 40.88 522 THR B N 1
ATOM 8090 C CA . THR B 1 498 ? 38.053 53.824 51.591 1.00 40.29 522 THR B CA 1
ATOM 8091 C C . THR B 1 498 ? 37.184 54.907 50.937 1.00 43.01 522 THR B C 1
ATOM 8092 O O . THR B 1 498 ? 36.854 55.877 51.622 1.00 43.98 522 THR B O 1
ATOM 8096 N N . PRO B 1 499 ? 36.806 54.820 49.636 1.00 39.84 523 PRO B N 1
ATOM 8097 C CA . PRO B 1 499 ? 35.957 55.899 49.068 1.00 39.99 523 PRO B CA 1
ATOM 8098 C C . PRO B 1 499 ? 34.566 55.903 49.685 1.00 47.41 523 PRO B C 1
ATOM 8099 O O . PRO B 1 499 ? 34.042 54.855 50.093 1.00 47.85 523 PRO B O 1
ATOM 8103 N N . VAL B 1 500 ? 34.010 57.094 49.832 1.00 44.93 524 VAL B N 1
ATOM 8104 C CA . VAL B 1 500 ? 32.634 57.239 50.282 1.00 45.43 524 VAL B CA 1
ATOM 8105 C C . VAL B 1 500 ? 31.801 56.868 49.040 1.00 49.90 524 VAL B C 1
ATOM 8106 O O . VAL B 1 500 ? 32.132 57.332 47.935 1.00 47.73 524 VAL B O 1
ATOM 8110 N N . PRO B 1 501 ? 30.773 56.001 49.160 1.00 48.64 525 PRO B N 1
ATOM 8111 C CA . PRO B 1 501 ? 29.962 55.642 47.974 1.00 49.53 525 PRO B CA 1
ATOM 8112 C C . PRO B 1 501 ? 29.439 56.871 47.215 1.00 54.01 525 PRO B C 1
ATOM 8113 O O . PRO B 1 501 ? 28.982 57.823 47.830 1.00 54.15 525 PRO B O 1
ATOM 8117 N N . HIS B 1 502 ? 29.594 56.871 45.894 1.00 52.18 526 HIS B N 1
ATOM 8118 C CA . HIS B 1 502 ? 29.235 57.960 44.976 1.00 53.82 526 HIS B CA 1
ATOM 8119 C C . HIS B 1 502 ? 27.841 58.515 45.180 1.00 61.34 526 HIS B C 1
ATOM 8120 O O . HIS B 1 502 ? 27.673 59.736 45.194 1.00 61.67 526 HIS B O 1
ATOM 8127 N N . ASP B 1 503 ? 26.841 57.628 45.303 1.00 59.54 527 ASP B N 1
ATOM 8128 C CA . ASP B 1 503 ? 25.445 58.035 45.429 1.00 60.05 527 ASP B CA 1
ATOM 8129 C C . ASP B 1 503 ? 25.216 58.832 46.693 1.00 63.20 527 ASP B C 1
ATOM 8130 O O . ASP B 1 503 ? 24.356 59.712 46.706 1.00 63.73 527 ASP B O 1
ATOM 8135 N N . GLU B 1 504 ? 26.018 58.557 47.734 1.00 57.67 528 GLU B N 1
ATOM 8136 C CA . GLU B 1 504 ? 25.959 59.244 49.020 1.00 56.54 528 GLU B CA 1
ATOM 8137 C C . GLU B 1 504 ? 26.465 60.692 48.873 1.00 58.51 528 GLU B C 1
ATOM 8138 O O . GLU B 1 504 ? 25.831 61.626 49.382 1.00 59.80 528 GLU B O 1
ATOM 8144 N N . ILE B 1 505 ? 27.583 60.864 48.141 1.00 51.10 529 ILE B N 1
ATOM 8145 C CA . ILE B 1 505 ? 28.230 62.150 47.865 1.00 49.33 529 ILE B CA 1
ATOM 8146 C C . ILE B 1 505 ? 27.340 63.059 47.005 1.00 57.70 529 ILE B C 1
ATOM 8147 O O . ILE B 1 505 ? 27.324 64.257 47.258 1.00 58.91 529 ILE B O 1
ATOM 8152 N N . VAL B 1 506 ? 26.680 62.509 45.951 1.00 55.58 530 VAL B N 1
ATOM 8153 C CA . VAL B 1 506 ? 25.864 63.300 45.022 1.00 57.44 530 VAL B CA 1
ATOM 8154 C C . VAL B 1 506 ? 24.557 63.753 45.692 1.00 63.39 530 VAL B C 1
ATOM 8155 O O . VAL B 1 506 ? 23.993 64.765 45.278 1.00 65.29 530 VAL B O 1
ATOM 8159 N N . ARG B 1 507 ? 24.109 63.010 46.705 1.00 60.39 531 ARG B N 1
ATOM 8160 C CA . ARG B 1 507 ? 22.914 63.231 47.534 1.00 62.50 531 ARG B CA 1
ATOM 8161 C C . ARG B 1 507 ? 23.006 64.525 48.364 1.00 66.96 531 ARG B C 1
ATOM 8162 O O . ARG B 1 507 ? 21.986 65.177 48.592 1.00 67.67 531 ARG B O 1
ATOM 8170 N N . SER B 1 508 ? 24.228 64.864 48.825 1.00 62.49 532 SER B N 1
ATOM 8171 C CA . SER B 1 508 ? 24.513 65.986 49.710 1.00 62.80 532 SER B CA 1
ATOM 8172 C C . SER B 1 508 ? 25.576 66.936 49.159 1.00 68.16 532 SER B C 1
ATOM 8173 O O . SER B 1 508 ? 26.649 66.501 48.724 1.00 67.03 532 SER B O 1
ATOM 8176 N N . SER B 1 509 ? 25.296 68.252 49.233 1.00 65.95 533 SER B N 1
ATOM 8177 C CA . SER B 1 509 ? 26.261 69.264 48.780 1.00 65.89 533 SER B CA 1
ATOM 8178 C C . SER B 1 509 ? 27.453 69.330 49.716 1.00 68.55 533 SER B C 1
ATOM 8179 O O . SER B 1 509 ? 28.590 69.475 49.252 1.00 70.36 533 SER B O 1
ATOM 8182 N N . VAL B 1 510 ? 27.187 69.166 51.034 1.00 60.27 534 VAL B N 1
ATOM 8183 C CA . VAL B 1 510 ? 28.159 69.285 52.116 1.00 57.30 534 VAL B CA 1
ATOM 8184 C C . VAL B 1 510 ? 29.026 68.026 52.290 1.00 58.37 534 VAL B C 1
ATOM 8185 O O . VAL B 1 510 ? 30.110 68.108 52.879 1.00 58.47 534 VAL B O 1
ATOM 8189 N N . LEU B 1 511 ? 28.563 66.885 51.782 1.00 52.90 535 LEU B N 1
ATOM 8190 C CA . LEU B 1 511 ? 29.303 65.634 51.893 1.00 51.22 535 LEU B CA 1
ATOM 8191 C C . LEU B 1 511 ? 30.419 65.596 50.846 1.00 54.39 535 LEU B C 1
ATOM 8192 O O . LEU B 1 511 ? 30.163 65.670 49.636 1.00 54.79 535 LEU B O 1
ATOM 8197 N N . LYS B 1 512 ? 31.670 65.554 51.345 1.00 49.49 536 LYS B N 1
ATOM 8198 C CA . LYS B 1 512 ? 32.902 65.569 50.563 1.00 47.28 536 LYS B CA 1
ATOM 8199 C C . LYS B 1 512 ? 33.556 64.182 50.505 1.00 50.97 536 LYS B C 1
ATOM 8200 O O . LYS B 1 512 ? 33.558 63.432 51.479 1.00 50.60 536 LYS B O 1
ATOM 8206 N N . GLN B 1 513 ? 34.068 63.841 49.329 1.00 46.36 537 GLN B N 1
ATOM 8207 C CA . GLN B 1 513 ? 34.738 62.589 49.031 1.00 44.53 537 GLN B CA 1
ATOM 8208 C C . GLN B 1 513 ? 36.138 62.599 49.611 1.00 48.28 537 GLN B C 1
ATOM 8209 O O . GLN B 1 513 ? 36.695 63.666 49.852 1.00 48.61 537 GLN B O 1
ATOM 8215 N N . ASN B 1 514 ? 36.705 61.414 49.823 1.00 43.97 538 ASN B N 1
ATOM 8216 C CA . ASN B 1 514 ? 38.065 61.251 50.286 1.00 43.21 538 ASN B CA 1
ATOM 8217 C C . ASN B 1 514 ? 39.000 61.562 49.126 1.00 49.91 538 ASN B C 1
ATOM 8218 O O . ASN B 1 514 ? 38.614 61.406 47.965 1.00 50.92 538 ASN B O 1
ATOM 8223 N N . LEU B 1 515 ? 40.214 62.031 49.434 1.00 46.09 539 LEU B N 1
ATOM 8224 C CA . LEU B 1 515 ? 41.227 62.369 48.453 1.00 46.03 539 LEU B CA 1
ATOM 8225 C C . LEU B 1 515 ? 41.530 61.210 47.463 1.00 48.37 539 LEU B C 1
ATOM 8226 O O . LEU B 1 515 ? 41.658 60.058 47.855 1.00 49.24 539 LEU B O 1
ATOM 8231 N N . GLY B 1 516 ? 41.625 61.546 46.196 1.00 44.47 540 GLY B N 1
ATOM 8232 C CA . GLY B 1 516 ? 41.963 60.591 45.155 1.00 44.71 540 GLY B CA 1
ATOM 8233 C C . GLY B 1 516 ? 40.812 59.913 44.454 1.00 49.09 540 GLY B C 1
ATOM 8234 O O . GLY B 1 516 ? 41.031 59.259 43.431 1.00 48.70 540 GLY B O 1
ATOM 8235 N N . TYR B 1 517 ? 39.584 60.050 44.997 1.00 44.70 541 TYR B N 1
ATOM 8236 C CA . TYR B 1 517 ? 38.388 59.460 44.405 1.00 41.47 541 TYR B CA 1
ATOM 8237 C C . TYR B 1 517 ? 37.408 60.537 43.897 1.00 51.84 541 TYR B C 1
ATOM 8238 O O . TYR B 1 517 ? 37.631 61.748 44.196 1.00 58.19 541 TYR B O 1
ATOM 8248 N N . LYS C 1 2 ? 46.673 19.198 6.847 1.00 73.40 26 LYS C N 1
ATOM 8249 C CA . LYS C 1 2 ? 47.979 18.943 7.472 1.00 72.51 26 LYS C CA 1
ATOM 8250 C C . LYS C 1 2 ? 48.981 18.333 6.489 1.00 77.05 26 LYS C C 1
ATOM 8251 O O . LYS C 1 2 ? 50.156 18.729 6.484 1.00 76.46 26 LYS C O 1
ATOM 8257 N N . ALA C 1 3 ? 48.523 17.366 5.676 1.00 73.60 27 ALA C N 1
ATOM 8258 C CA . ALA C 1 3 ? 49.370 16.679 4.706 1.00 74.12 27 ALA C CA 1
ATOM 8259 C C . ALA C 1 3 ? 49.719 17.563 3.518 1.00 78.01 27 ALA C C 1
ATOM 8260 O O . ALA C 1 3 ? 48.868 18.368 3.111 1.00 77.61 27 ALA C O 1
ATOM 8262 N N . PRO C 1 4 ? 50.936 17.400 2.912 1.00 74.21 28 PRO C N 1
ATOM 8263 C CA . PRO C 1 4 ? 51.262 18.160 1.684 1.00 73.70 28 PRO C CA 1
ATOM 8264 C C . PRO C 1 4 ? 50.292 17.805 0.558 1.00 77.51 28 PRO C C 1
ATOM 8265 O O . PRO C 1 4 ? 49.806 16.675 0.511 1.00 77.62 28 PRO C O 1
ATOM 8269 N N . LEU C 1 5 ? 49.978 18.782 -0.315 1.00 74.33 29 LEU C N 1
ATOM 8270 C CA . LEU C 1 5 ? 48.999 18.642 -1.408 1.00 74.91 29 LEU C CA 1
ATOM 8271 C C . LEU C 1 5 ? 49.180 17.383 -2.280 1.00 78.44 29 LEU C C 1
ATOM 8272 O O . LEU C 1 5 ? 48.171 16.782 -2.657 1.00 78.62 29 LEU C O 1
ATOM 8277 N N . ASP C 1 6 ? 50.439 16.973 -2.574 1.00 73.28 30 ASP C N 1
ATOM 8278 C CA . ASP C 1 6 ? 50.725 15.814 -3.422 1.00 74.08 30 ASP C CA 1
ATOM 8279 C C . ASP C 1 6 ? 50.154 14.480 -2.879 1.00 80.57 30 ASP C C 1
ATOM 8280 O O . ASP C 1 6 ? 49.915 13.576 -3.676 1.00 82.43 30 ASP C O 1
ATOM 8285 N N . GLU C 1 7 ? 49.870 14.386 -1.571 1.00 78.17 31 GLU C N 1
ATOM 8286 C CA . GLU C 1 7 ? 49.319 13.184 -0.920 1.00 80.25 31 GLU C CA 1
ATOM 8287 C C . GLU C 1 7 ? 47.842 12.890 -1.351 1.00 89.80 31 GLU C C 1
ATOM 8288 O O . GLU C 1 7 ? 47.403 11.742 -1.281 1.00 91.10 31 GLU C O 1
ATOM 8294 N N . ILE C 1 8 ? 47.112 13.918 -1.818 1.00 89.17 32 ILE C N 1
ATOM 8295 C CA . ILE C 1 8 ? 45.721 13.852 -2.274 1.00 91.74 32 ILE C CA 1
ATOM 8296 C C . ILE C 1 8 ? 45.648 13.308 -3.731 1.00 101.07 32 ILE C C 1
ATOM 8297 O O . ILE C 1 8 ? 44.661 12.653 -4.094 1.00 101.86 32 ILE C O 1
ATOM 8302 N N . ALA C 1 9 ? 46.698 13.568 -4.542 1.00 100.50 33 ALA C N 1
ATOM 8303 C CA . ALA C 1 9 ? 46.768 13.213 -5.963 1.00 102.83 33 ALA C CA 1
ATOM 8304 C C . ALA C 1 9 ? 47.558 11.934 -6.286 1.00 111.26 33 ALA C C 1
ATOM 8305 O O . ALA C 1 9 ? 48.199 11.340 -5.409 1.00 109.88 33 ALA C O 1
ATOM 8307 N N . ASP C 1 10 ? 47.503 11.548 -7.604 1.00 112.20 34 ASP C N 1
ATOM 8308 C CA . ASP C 1 10 ? 48.160 10.410 -8.277 1.00 113.95 34 ASP C CA 1
ATOM 8309 C C . ASP C 1 10 ? 49.692 10.536 -8.279 1.00 117.88 34 ASP C C 1
ATOM 8310 O O . ASP C 1 10 ? 50.212 11.662 -8.261 1.00 116.90 34 ASP C O 1
ATOM 8312 N N . ASP C 1 11 ? 50.413 9.380 -8.324 1.00 113.96 35 ASP C N 1
ATOM 8313 C CA . ASP C 1 11 ? 51.883 9.339 -8.306 1.00 111.85 35 ASP C CA 1
ATOM 8314 C C . ASP C 1 11 ? 52.468 9.759 -9.682 1.00 112.40 35 ASP C C 1
ATOM 8315 O O . ASP C 1 11 ? 53.177 8.986 -10.328 1.00 114.28 35 ASP C O 1
ATOM 8317 N N . SER C 1 12 ? 52.175 11.011 -10.098 1.00 103.15 36 SER C N 1
ATOM 8318 C CA . SER C 1 12 ? 52.617 11.697 -11.321 1.00 100.63 36 SER C CA 1
ATOM 8319 C C . SER C 1 12 ? 52.350 13.200 -11.149 1.00 96.99 36 SER C C 1
ATOM 8320 O O . SER C 1 12 ? 52.174 13.936 -12.126 1.00 96.75 36 SER C O 1
ATOM 8322 N N . PHE C 1 13 ? 52.314 13.628 -9.867 1.00 85.72 37 PHE C N 1
ATOM 8323 C CA . PHE C 1 13 ? 51.996 14.966 -9.417 1.00 80.74 37 PHE C CA 1
ATOM 8324 C C . PHE C 1 13 ? 52.995 15.990 -9.891 1.00 83.24 37 PHE C C 1
ATOM 8325 O O . PHE C 1 13 ? 52.622 16.941 -10.563 1.00 82.22 37 PHE C O 1
ATOM 8333 N N . TRP C 1 14 ? 54.258 15.806 -9.504 1.00 80.05 38 TRP C N 1
ATOM 8334 C CA . TRP C 1 14 ? 55.375 16.721 -9.701 1.00 78.52 38 TRP C CA 1
ATOM 8335 C C . TRP C 1 14 ? 55.767 16.956 -11.153 1.00 87.13 38 TRP C C 1
ATOM 8336 O O . TRP C 1 14 ? 56.484 17.922 -11.429 1.00 85.96 38 TRP C O 1
ATOM 8347 N N . SER C 1 15 ? 55.250 16.131 -12.084 1.00 89.21 39 SER C N 1
ATOM 8348 C CA . SER C 1 15 ? 55.467 16.308 -13.530 1.00 91.13 39 SER C CA 1
ATOM 8349 C C . SER C 1 15 ? 54.534 17.414 -14.041 1.00 94.37 39 SER C C 1
ATOM 8350 O O . SER C 1 15 ? 54.964 18.262 -14.825 1.00 95.37 39 SER C O 1
ATOM 8353 N N . ASP C 1 16 ? 53.262 17.415 -13.546 1.00 87.51 40 ASP C N 1
ATOM 8354 C CA . ASP C 1 16 ? 52.183 18.348 -13.878 1.00 85.40 40 ASP C CA 1
ATOM 8355 C C . ASP C 1 16 ? 52.473 19.739 -13.306 1.00 85.86 40 ASP C C 1
ATOM 8356 O O . ASP C 1 16 ? 52.502 19.919 -12.089 1.00 84.48 40 ASP C O 1
ATOM 8361 N N . GLU C 1 17 ? 52.665 20.724 -14.201 1.00 81.29 41 GLU C N 1
ATOM 8362 C CA . GLU C 1 17 ? 52.951 22.130 -13.874 1.00 78.72 41 GLU C CA 1
ATOM 8363 C C . GLU C 1 17 ? 51.812 22.788 -13.080 1.00 80.05 41 GLU C C 1
ATOM 8364 O O . GLU C 1 17 ? 52.078 23.589 -12.177 1.00 76.67 41 GLU C O 1
ATOM 8366 N N . THR C 1 18 ? 50.548 22.426 -13.410 1.00 77.10 42 THR C N 1
ATOM 8367 C CA . THR C 1 18 ? 49.347 22.954 -12.765 1.00 75.75 42 THR C CA 1
ATOM 8368 C C . THR C 1 18 ? 49.277 22.483 -11.318 1.00 75.13 42 THR C C 1
ATOM 8369 O O . THR C 1 18 ? 48.970 23.289 -10.435 1.00 73.17 42 THR C O 1
ATOM 8373 N N . LEU C 1 19 ? 49.579 21.190 -11.075 1.00 69.09 43 LEU C N 1
ATOM 8374 C CA . LEU C 1 19 ? 49.555 20.620 -9.736 1.00 65.90 43 LEU C CA 1
ATOM 8375 C C . LEU C 1 19 ? 50.684 21.179 -8.898 1.00 67.91 43 LEU C C 1
ATOM 8376 O O . LEU C 1 19 ? 50.474 21.461 -7.713 1.00 68.09 43 LEU C O 1
ATOM 8381 N N . VAL C 1 20 ? 51.869 21.393 -9.506 1.00 63.13 44 VAL C N 1
ATOM 8382 C CA . VAL C 1 20 ? 53.020 21.966 -8.797 1.00 61.24 44 VAL C CA 1
ATOM 8383 C C . VAL C 1 20 ? 52.691 23.423 -8.459 1.00 64.08 44 VAL C C 1
ATOM 8384 O O . VAL C 1 20 ? 52.988 23.864 -7.347 1.00 62.93 44 VAL C O 1
ATOM 8388 N N . LYS C 1 21 ? 52.021 24.145 -9.387 1.00 60.55 45 LYS C N 1
ATOM 8389 C CA . LYS C 1 21 ? 51.612 25.532 -9.148 1.00 60.02 45 LYS C CA 1
ATOM 8390 C C . LYS C 1 21 ? 50.592 25.593 -7.999 1.00 65.30 45 LYS C C 1
ATOM 8391 O O . LYS C 1 21 ? 50.681 26.485 -7.147 1.00 64.16 45 LYS C O 1
ATOM 8397 N N . TYR C 1 22 ? 49.704 24.587 -7.921 1.00 64.17 46 TYR C N 1
ATOM 8398 C CA . TYR C 1 22 ? 48.705 24.449 -6.859 1.00 64.49 46 TYR C CA 1
ATOM 8399 C C . TYR C 1 22 ? 49.366 24.159 -5.515 1.00 67.41 46 TYR C C 1
ATOM 8400 O O . TYR C 1 22 ? 48.893 24.662 -4.480 1.00 68.82 46 TYR C O 1
ATOM 8409 N N . TYR C 1 23 ? 50.463 23.363 -5.523 1.00 59.81 47 TYR C N 1
ATOM 8410 C CA . TYR C 1 23 ? 51.216 23.031 -4.309 1.00 56.28 47 TYR C CA 1
ATOM 8411 C C . TYR C 1 23 ? 51.775 24.317 -3.681 1.00 58.11 47 TYR C C 1
ATOM 8412 O O . TYR C 1 23 ? 51.620 24.513 -2.475 1.00 56.45 47 TYR C O 1
ATOM 8421 N N . VAL C 1 24 ? 52.389 25.207 -4.508 1.00 54.14 48 VAL C N 1
ATOM 8422 C CA . VAL C 1 24 ? 52.966 26.468 -4.055 1.00 52.14 48 VAL C CA 1
ATOM 8423 C C . VAL C 1 24 ? 51.828 27.380 -3.552 1.00 56.41 48 VAL C C 1
ATOM 8424 O O . VAL C 1 24 ? 52.010 28.035 -2.526 1.00 57.92 48 VAL C O 1
ATOM 8428 N N . ASN C 1 25 ? 50.634 27.343 -4.187 1.00 51.69 49 ASN C N 1
ATOM 8429 C CA . ASN C 1 25 ? 49.482 28.109 -3.701 1.00 52.13 49 ASN C CA 1
ATOM 8430 C C . ASN C 1 25 ? 49.088 27.660 -2.296 1.00 55.43 49 ASN C C 1
ATOM 8431 O O . ASN C 1 25 ? 48.754 28.493 -1.443 1.00 54.65 49 ASN C O 1
ATOM 8436 N N . ASP C 1 26 ? 49.154 26.345 -2.056 1.00 53.75 50 ASP C N 1
ATOM 8437 C CA . ASP C 1 26 ? 48.852 25.758 -0.744 1.00 54.37 50 ASP C CA 1
ATOM 8438 C C . ASP C 1 26 ? 49.857 26.253 0.302 1.00 57.72 50 ASP C C 1
ATOM 8439 O O . ASP C 1 26 ? 49.472 26.502 1.448 1.00 56.60 50 ASP C O 1
ATOM 8444 N N . LEU C 1 27 ? 51.144 26.421 -0.110 1.00 53.14 51 LEU C N 1
ATOM 8445 C CA . LEU C 1 27 ? 52.195 26.912 0.775 1.00 51.36 51 LEU C CA 1
ATOM 8446 C C . LEU C 1 27 ? 51.931 28.368 1.129 1.00 53.55 51 LEU C C 1
ATOM 8447 O O . LEU C 1 27 ? 52.098 28.750 2.275 1.00 53.62 51 LEU C O 1
ATOM 8452 N N . TYR C 1 28 ? 51.475 29.164 0.172 1.00 50.12 52 TYR C N 1
ATOM 8453 C CA . TYR C 1 28 ? 51.110 30.555 0.450 1.00 49.31 52 TYR C CA 1
ATOM 8454 C C . TYR C 1 28 ? 49.907 30.593 1.396 1.00 54.47 52 TYR C C 1
ATOM 8455 O O . TYR C 1 28 ? 49.842 31.459 2.265 1.00 52.51 52 TYR C O 1
ATOM 8464 N N . SER C 1 29 ? 48.951 29.644 1.220 1.00 53.57 53 SER C N 1
ATOM 8465 C CA . SER C 1 29 ? 47.740 29.569 2.032 1.00 54.70 53 SER C CA 1
ATOM 8466 C C . SER C 1 29 ? 48.074 29.222 3.495 1.00 58.89 53 SER C C 1
ATOM 8467 O O . SER C 1 29 ? 47.254 29.464 4.390 1.00 58.74 53 SER C O 1
ATOM 8470 N N . GLU C 1 30 ? 49.307 28.721 3.734 1.00 54.90 54 GLU C N 1
ATOM 8471 C CA . GLU C 1 30 ? 49.810 28.397 5.066 1.00 53.19 54 GLU C CA 1
ATOM 8472 C C . GLU C 1 30 ? 50.233 29.646 5.823 1.00 55.47 54 GLU C C 1
ATOM 8473 O O . GLU C 1 30 ? 50.568 29.538 6.996 1.00 56.81 54 GLU C O 1
ATOM 8479 N N . ILE C 1 31 ? 50.205 30.820 5.194 1.00 50.18 55 ILE C N 1
ATOM 8480 C CA . ILE C 1 31 ? 50.543 32.059 5.891 1.00 49.34 55 ILE C CA 1
ATOM 8481 C C . ILE C 1 31 ? 49.415 32.332 6.856 1.00 58.19 55 ILE C C 1
ATOM 8482 O O . ILE C 1 31 ? 48.253 32.406 6.442 1.00 59.41 55 ILE C O 1
ATOM 8487 N N . SER C 1 32 ? 49.756 32.400 8.153 1.00 57.94 56 SER C N 1
ATOM 8488 C CA . SER C 1 32 ? 48.785 32.627 9.227 1.00 59.00 56 SER C CA 1
ATOM 8489 C C . SER C 1 32 ? 48.836 34.050 9.745 1.00 65.22 56 SER C C 1
ATOM 8490 O O . SER C 1 32 ? 49.909 34.635 9.907 1.00 65.47 56 SER C O 1
ATOM 8493 N N . VAL C 1 33 ? 47.651 34.608 9.995 1.00 62.25 57 VAL C N 1
ATOM 8494 C CA . VAL C 1 33 ? 47.443 35.933 10.564 1.00 60.63 57 VAL C CA 1
ATOM 8495 C C . VAL C 1 33 ? 46.651 35.775 11.838 1.00 64.73 57 VAL C C 1
ATOM 8496 O O . VAL C 1 33 ? 45.600 35.138 11.825 1.00 65.30 57 VAL C O 1
ATOM 8500 N N . ASP C 1 34 ? 47.153 36.326 12.942 1.00 61.15 58 ASP C N 1
ATOM 8501 C CA . ASP C 1 34 ? 46.439 36.297 14.228 1.00 59.54 58 ASP C CA 1
ATOM 8502 C C . ASP C 1 34 ? 45.397 37.402 14.225 1.00 59.84 58 ASP C C 1
ATOM 8503 O O . ASP C 1 34 ? 45.744 38.573 14.432 1.00 60.63 58 ASP C O 1
ATOM 8508 N N . GLY C 1 35 ? 44.150 37.029 13.961 1.00 53.34 59 GLY C N 1
ATOM 8509 C CA . GLY C 1 35 ? 43.024 37.957 13.933 1.00 53.57 59 GLY C CA 1
ATOM 8510 C C . GLY C 1 35 ? 42.811 38.715 15.233 1.00 58.13 59 GLY C C 1
ATOM 8511 O O . GLY C 1 35 ? 42.306 39.835 15.222 1.00 59.92 59 GLY C O 1
ATOM 8512 N N . LEU C 1 36 ? 43.244 38.133 16.358 1.00 53.52 60 LEU C N 1
ATOM 8513 C CA . LEU C 1 36 ? 43.099 38.679 17.709 1.00 52.09 60 LEU C CA 1
ATOM 8514 C C . LEU C 1 36 ? 44.301 39.506 18.171 1.00 54.76 60 LEU C C 1
ATOM 8515 O O . LEU C 1 36 ? 44.196 40.228 19.168 1.00 55.25 60 LEU C O 1
ATOM 8520 N N . GLN C 1 37 ? 45.402 39.465 17.414 1.00 50.33 61 GLN C N 1
ATOM 8521 C CA . GLN C 1 37 ? 46.631 40.219 17.664 1.00 49.86 61 GLN C CA 1
ATOM 8522 C C . GLN C 1 37 ? 47.019 40.117 19.128 1.00 52.26 61 GLN C C 1
ATOM 8523 O O . GLN C 1 37 ? 47.124 41.123 19.856 1.00 51.33 61 GLN C O 1
ATOM 8529 N N . LEU C 1 38 ? 47.232 38.862 19.558 1.00 47.34 62 LEU C N 1
ATOM 8530 C CA . LEU C 1 38 ? 47.530 38.570 20.948 1.00 45.07 62 LEU C CA 1
ATOM 8531 C C . LEU C 1 38 ? 48.881 39.107 21.345 1.00 45.23 62 LEU C C 1
ATOM 8532 O O . LEU C 1 38 ? 48.955 39.705 22.392 1.00 46.34 62 LEU C O 1
ATOM 8537 N N . GLN C 1 39 ? 49.890 39.044 20.492 1.00 40.57 63 GLN C N 1
ATOM 8538 C CA . GLN C 1 39 ? 51.207 39.635 20.801 1.00 40.05 63 GLN C CA 1
ATOM 8539 C C . GLN C 1 39 ? 51.101 41.139 21.047 1.00 46.65 63 GLN C C 1
ATOM 8540 O O . GLN C 1 39 ? 51.766 41.630 21.951 1.00 46.90 63 GLN C O 1
ATOM 8546 N N . GLU C 1 40 ? 50.266 41.874 20.256 1.00 43.91 64 GLU C N 1
ATOM 8547 C CA . GLU C 1 40 ? 50.096 43.310 20.454 1.00 43.22 64 GLU C CA 1
ATOM 8548 C C . GLU C 1 40 ? 49.435 43.596 21.810 1.00 45.45 64 GLU C C 1
ATOM 8549 O O . GLU C 1 40 ? 49.780 44.574 22.472 1.00 45.80 64 GLU C O 1
ATOM 8555 N N . ASN C 1 41 ? 48.520 42.720 22.222 1.00 40.46 65 ASN C N 1
ATOM 8556 C CA . ASN C 1 41 ? 47.800 42.799 23.476 1.00 40.54 65 ASN C CA 1
ATOM 8557 C C . ASN C 1 41 ? 48.683 42.311 24.623 1.00 46.83 65 ASN C C 1
ATOM 8558 O O . ASN C 1 41 ? 48.252 42.318 25.789 1.00 48.31 65 ASN C O 1
ATOM 8563 N N . ARG C 1 42 ? 49.937 41.888 24.285 1.00 42.08 66 ARG C N 1
ATOM 8564 C CA . ARG C 1 42 ? 50.975 41.423 25.220 1.00 40.14 66 ARG C CA 1
ATOM 8565 C C . ARG C 1 42 ? 52.109 42.459 25.169 1.00 44.96 66 ARG C C 1
ATOM 8566 O O . ARG C 1 42 ? 53.279 42.180 25.477 1.00 48.04 66 ARG C O 1
ATOM 8574 N N . SER C 1 43 ? 51.731 43.698 24.806 1.00 40.91 67 SER C N 1
ATOM 8575 C CA . SER C 1 43 ? 52.623 44.855 24.682 1.00 40.53 67 SER C CA 1
ATOM 8576 C C . SER C 1 43 ? 51.978 46.106 25.274 1.00 43.33 67 SER C C 1
ATOM 8577 O O . SER C 1 43 ? 50.752 46.160 25.429 1.00 41.06 67 SER C O 1
ATOM 8580 N N . ASP C 1 44 ? 52.788 47.142 25.514 1.00 39.20 68 ASP C N 1
ATOM 8581 C CA . ASP C 1 44 ? 52.321 48.411 26.067 1.00 37.77 68 ASP C CA 1
ATOM 8582 C C . ASP C 1 44 ? 51.438 49.233 25.098 1.00 44.73 68 ASP C C 1
ATOM 8583 O O . ASP C 1 44 ? 50.993 50.307 25.471 1.00 45.37 68 ASP C O 1
ATOM 8588 N N . ASN C 1 45 ? 51.155 48.731 23.873 1.00 44.70 69 ASN C N 1
ATOM 8589 C CA . ASN C 1 45 ? 50.296 49.429 22.908 1.00 44.49 69 ASN C CA 1
ATOM 8590 C C . ASN C 1 45 ? 48.826 49.128 23.105 1.00 47.68 69 ASN C C 1
ATOM 8591 O O . ASN C 1 45 ? 47.990 49.882 22.618 1.00 48.15 69 ASN C O 1
ATOM 8596 N N . SER C 1 46 ? 48.503 47.997 23.731 1.00 44.40 70 SER C N 1
ATOM 8597 C CA . SER C 1 46 ? 47.116 47.593 23.873 1.00 45.07 70 SER C CA 1
ATOM 8598 C C . SER C 1 46 ? 46.797 46.797 25.145 1.00 49.54 70 SER C C 1
ATOM 8599 O O . SER C 1 46 ? 47.599 45.999 25.617 1.00 48.61 70 SER C O 1
ATOM 8602 N N . VAL C 1 47 ? 45.577 47.019 25.655 1.00 46.39 71 VAL C N 1
ATOM 8603 C CA . VAL C 1 47 ? 44.895 46.266 26.713 1.00 45.25 71 VAL C CA 1
ATOM 8604 C C . VAL C 1 47 ? 43.632 45.746 26.034 1.00 47.30 71 VAL C C 1
ATOM 8605 O O . VAL C 1 47 ? 42.782 46.546 25.659 1.00 49.95 71 VAL C O 1
ATOM 8609 N N . SER C 1 48 ? 43.559 44.447 25.783 1.00 41.25 72 SER C N 1
ATOM 8610 C CA . SER C 1 48 ? 42.445 43.813 25.107 1.00 41.61 72 SER C CA 1
ATOM 8611 C C . SER C 1 48 ? 41.139 44.008 25.842 1.00 50.78 72 SER C C 1
ATOM 8612 O O . SER C 1 48 ? 41.095 43.926 27.082 1.00 51.58 72 SER C O 1
ATOM 8615 N N . ALA C 1 49 ? 40.061 44.214 25.055 1.00 48.14 73 ALA C N 1
ATOM 8616 C CA . ALA C 1 49 ? 38.687 44.235 25.536 1.00 48.63 73 ALA C CA 1
ATOM 8617 C C . ALA C 1 49 ? 38.340 42.873 26.184 1.00 51.69 73 ALA C C 1
ATOM 8618 O O . ALA C 1 49 ? 37.354 42.801 26.928 1.00 55.22 73 ALA C O 1
ATOM 8620 N N . GLN C 1 50 ? 39.179 41.826 25.953 1.00 43.72 74 GLN C N 1
ATOM 8621 C CA . GLN C 1 50 ? 38.995 40.484 26.508 1.00 45.14 74 GLN C CA 1
ATOM 8622 C C . GLN C 1 50 ? 39.936 40.204 27.691 1.00 52.28 74 GLN C C 1
ATOM 8623 O O . GLN C 1 50 ? 40.030 39.060 28.141 1.00 50.85 74 GLN C O 1
ATOM 8629 N N . ARG C 1 51 ? 40.602 41.263 28.212 1.00 50.39 75 ARG C N 1
ATOM 8630 C CA . ARG C 1 51 ? 41.518 41.265 29.353 1.00 48.87 75 ARG C CA 1
ATOM 8631 C C . ARG C 1 51 ? 41.020 40.426 30.512 1.00 51.60 75 ARG C C 1
ATOM 8632 O O . ARG C 1 51 ? 41.807 39.710 31.129 1.00 52.25 75 ARG C O 1
ATOM 8640 N N . ASP C 1 52 ? 39.739 40.541 30.820 1.00 48.40 76 ASP C N 1
ATOM 8641 C CA . ASP C 1 52 ? 39.107 39.786 31.902 1.00 48.37 76 ASP C CA 1
ATOM 8642 C C . ASP C 1 52 ? 38.516 38.484 31.398 1.00 55.89 76 ASP C C 1
ATOM 8643 O O . ASP C 1 52 ? 38.692 37.476 32.052 1.00 57.64 76 ASP C O 1
ATOM 8648 N N . LYS C 1 53 ? 37.799 38.503 30.265 1.00 53.06 77 LYS C N 1
ATOM 8649 C CA . LYS C 1 53 ? 37.125 37.326 29.714 1.00 53.24 77 LYS C CA 1
ATOM 8650 C C . LYS C 1 53 ? 38.107 36.161 29.386 1.00 56.68 77 LYS C C 1
ATOM 8651 O O . LYS C 1 53 ? 37.765 35.001 29.599 1.00 56.75 77 LYS C O 1
ATOM 8657 N N . TYR C 1 54 ? 39.295 36.469 28.866 1.00 52.15 78 TYR C N 1
ATOM 8658 C CA . TYR C 1 54 ? 40.271 35.464 28.447 1.00 50.91 78 TYR C CA 1
ATOM 8659 C C . TYR C 1 54 ? 41.614 35.618 29.163 1.00 53.00 78 TYR C C 1
ATOM 8660 O O . TYR C 1 54 ? 42.623 35.146 28.650 1.00 52.16 78 TYR C O 1
ATOM 8669 N N . ARG C 1 55 ? 41.601 36.209 30.382 1.00 48.99 79 ARG C N 1
ATOM 8670 C CA . ARG C 1 55 ? 42.757 36.441 31.258 1.00 47.24 79 ARG C CA 1
ATOM 8671 C C . ARG C 1 55 ? 43.727 35.251 31.320 1.00 51.72 79 ARG C C 1
ATOM 8672 O O . ARG C 1 55 ? 44.883 35.362 30.912 1.00 52.54 79 ARG C O 1
ATOM 8680 N N . ALA C 1 56 ? 43.224 34.117 31.820 1.00 46.88 80 ALA C N 1
ATOM 8681 C CA . ALA C 1 56 ? 43.949 32.869 32.027 1.00 44.47 80 ALA C CA 1
ATOM 8682 C C . ALA C 1 56 ? 44.337 32.217 30.733 1.00 49.44 80 ALA C C 1
ATOM 8683 O O . ALA C 1 56 ? 45.410 31.611 30.684 1.00 47.19 80 ALA C O 1
ATOM 8685 N N . SER C 1 57 ? 43.463 32.284 29.704 1.00 49.06 81 SER C N 1
ATOM 8686 C CA . SER C 1 57 ? 43.713 31.620 28.419 1.00 49.54 81 SER C CA 1
ATOM 8687 C C . SER C 1 57 ? 44.713 32.326 27.557 1.00 54.33 81 SER C C 1
ATOM 8688 O O . SER C 1 57 ? 45.519 31.653 26.935 1.00 55.94 81 SER C O 1
ATOM 8691 N N . TRP C 1 58 ? 44.634 33.669 27.454 1.00 49.24 82 TRP C N 1
ATOM 8692 C CA . TRP C 1 58 ? 45.424 34.453 26.514 1.00 46.50 82 TRP C CA 1
ATOM 8693 C C . TRP C 1 58 ? 46.450 35.381 27.084 1.00 49.12 82 TRP C C 1
ATOM 8694 O O . TRP C 1 58 ? 47.347 35.751 26.329 1.00 48.39 82 TRP C O 1
ATOM 8705 N N . PHE C 1 59 ? 46.310 35.869 28.349 1.00 44.95 83 PHE C N 1
ATOM 8706 C CA . PHE C 1 59 ? 47.223 36.942 28.756 1.00 42.27 83 PHE C CA 1
ATOM 8707 C C . PHE C 1 59 ? 48.102 36.680 29.961 1.00 47.24 83 PHE C C 1
ATOM 8708 O O . PHE C 1 59 ? 48.569 37.646 30.585 1.00 48.46 83 PHE C O 1
ATOM 8716 N N . LYS C 1 60 ? 48.442 35.405 30.230 1.00 42.36 84 LYS C N 1
ATOM 8717 C CA . LYS C 1 60 ? 49.316 35.059 31.358 1.00 39.48 84 LYS C CA 1
ATOM 8718 C C . LYS C 1 60 ? 50.703 35.710 31.247 1.00 44.00 84 LYS C C 1
ATOM 8719 O O . LYS C 1 60 ? 51.297 36.019 32.275 1.00 45.72 84 LYS C O 1
ATOM 8725 N N . PHE C 1 61 ? 51.214 35.937 30.020 1.00 40.89 85 PHE C N 1
ATOM 8726 C CA . PHE C 1 61 ? 52.512 36.615 29.751 1.00 38.96 85 PHE C CA 1
ATOM 8727 C C . PHE C 1 61 ? 52.546 37.996 30.470 1.00 46.59 85 PHE C C 1
ATOM 8728 O O . PHE C 1 61 ? 53.563 38.351 31.070 1.00 47.38 85 PHE C O 1
ATOM 8736 N N . ASN C 1 62 ? 51.433 38.772 30.382 1.00 43.14 86 ASN C N 1
ATOM 8737 C CA . ASN C 1 62 ? 51.333 40.115 30.950 1.00 43.63 86 ASN C CA 1
ATOM 8738 C C . ASN C 1 62 ? 51.587 40.162 32.476 1.00 48.77 86 ASN C C 1
ATOM 8739 O O . ASN C 1 62 ? 51.887 41.236 32.999 1.00 49.49 86 ASN C O 1
ATOM 8744 N N . TYR C 1 63 ? 51.511 39.015 33.166 1.00 43.18 87 TYR C N 1
ATOM 8745 C CA . TYR C 1 63 ? 51.725 38.949 34.615 1.00 42.27 87 TYR C CA 1
ATOM 8746 C C . TYR C 1 63 ? 52.838 37.932 34.972 1.00 44.92 87 TYR C C 1
ATOM 8747 O O . TYR C 1 63 ? 52.938 37.536 36.123 1.00 42.88 87 TYR C O 1
ATOM 8756 N N . ASP C 1 64 ? 53.702 37.551 33.984 1.00 42.62 88 ASP C N 1
ATOM 8757 C CA . ASP C 1 64 ? 54.782 36.557 34.115 1.00 41.99 88 ASP C CA 1
ATOM 8758 C C . ASP C 1 64 ? 54.199 35.262 34.724 1.00 47.46 88 ASP C C 1
ATOM 8759 O O . ASP C 1 64 ? 54.692 34.751 35.737 1.00 48.80 88 ASP C O 1
ATOM 8772 N N . VAL C 1 66 ? 53.088 32.563 32.610 1.00 43.17 90 VAL C N 1
ATOM 8773 C CA . VAL C 1 66 ? 53.241 31.472 31.643 1.00 43.77 90 VAL C CA 1
ATOM 8774 C C . VAL C 1 66 ? 54.211 30.424 32.238 1.00 55.37 90 VAL C C 1
ATOM 8775 O O . VAL C 1 66 ? 55.021 30.759 33.113 1.00 59.39 90 VAL C O 1
ATOM 8779 N N . SER C 1 67 ? 54.140 29.179 31.755 1.00 50.56 91 SER C N 1
ATOM 8780 C CA . SER C 1 67 ? 54.993 28.079 32.189 1.00 49.84 91 SER C CA 1
ATOM 8781 C C . SER C 1 67 ? 55.173 27.140 31.006 1.00 52.12 91 SER C C 1
ATOM 8782 O O . SER C 1 67 ? 54.587 27.391 29.966 1.00 49.69 91 SER C O 1
ATOM 8785 N N . ALA C 1 68 ? 55.998 26.099 31.125 1.00 49.71 92 ALA C N 1
ATOM 8786 C CA . ALA C 1 68 ? 56.158 25.179 29.994 1.00 50.27 92 ALA C CA 1
ATOM 8787 C C . ALA C 1 68 ? 54.811 24.430 29.732 1.00 54.24 92 ALA C C 1
ATOM 8788 O O . ALA C 1 68 ? 54.466 24.156 28.579 1.00 51.75 92 ALA C O 1
ATOM 8790 N N . SER C 1 69 ? 54.053 24.155 30.822 1.00 51.10 93 SER C N 1
ATOM 8791 C CA . SER C 1 69 ? 52.758 23.483 30.800 1.00 52.35 93 SER C CA 1
ATOM 8792 C C . SER C 1 69 ? 51.654 24.429 30.249 1.00 59.30 93 SER C C 1
ATOM 8793 O O . SER C 1 69 ? 50.763 23.948 29.529 1.00 60.04 93 SER C O 1
ATOM 8796 N N . ASP C 1 70 ? 51.730 25.760 30.524 1.00 55.04 94 ASP C N 1
ATOM 8797 C CA . ASP C 1 70 ? 50.822 26.746 29.904 1.00 54.51 94 ASP C CA 1
ATOM 8798 C C . ASP C 1 70 ? 51.713 27.797 29.181 1.00 58.59 94 ASP C C 1
ATOM 8799 O O . ASP C 1 70 ? 51.981 28.877 29.723 1.00 57.68 94 ASP C O 1
ATOM 8804 N N . PRO C 1 71 ? 52.262 27.451 27.994 1.00 53.43 95 PRO C N 1
ATOM 8805 C CA . PRO C 1 71 ? 53.236 28.348 27.360 1.00 51.56 95 PRO C CA 1
ATOM 8806 C C . PRO C 1 71 ? 52.657 29.568 26.676 1.00 55.66 95 PRO C C 1
ATOM 8807 O O . PRO C 1 71 ? 53.388 30.559 26.518 1.00 55.18 95 PRO C O 1
ATOM 8811 N N . GLN C 1 72 ? 51.383 29.479 26.220 1.00 52.31 96 GLN C N 1
ATOM 8812 C CA . GLN C 1 72 ? 50.652 30.524 25.481 1.00 51.36 96 GLN C CA 1
ATOM 8813 C C . GLN C 1 72 ? 51.497 31.014 24.299 1.00 53.62 96 GLN C C 1
ATOM 8814 O O . GLN C 1 72 ? 51.665 32.219 24.073 1.00 52.44 96 GLN C O 1
ATOM 8820 N N . ASP C 1 73 ? 52.020 30.028 23.539 1.00 50.31 97 ASP C N 1
ATOM 8821 C CA . ASP C 1 73 ? 52.902 30.197 22.389 1.00 49.67 97 ASP C CA 1
ATOM 8822 C C . ASP C 1 73 ? 52.119 30.328 21.111 1.00 53.61 97 ASP C C 1
ATOM 8823 O O . ASP C 1 73 ? 52.714 30.503 20.033 1.00 56.72 97 ASP C O 1
ATOM 8828 N N . ASP C 1 74 ? 50.786 30.257 21.224 1.00 47.17 98 ASP C N 1
ATOM 8829 C CA . ASP C 1 74 ? 49.830 30.370 20.122 1.00 47.43 98 ASP C CA 1
ATOM 8830 C C . ASP C 1 74 ? 50.006 29.206 19.141 1.00 55.46 98 ASP C C 1
ATOM 8831 O O . ASP C 1 74 ? 49.771 29.356 17.935 1.00 58.11 98 ASP C O 1
ATOM 8836 N N . ASP C 1 75 ? 50.434 28.042 19.676 1.00 51.73 99 ASP C N 1
ATOM 8837 C CA . ASP C 1 75 ? 50.691 26.776 18.968 1.00 51.43 99 ASP C CA 1
ATOM 8838 C C . ASP C 1 75 ? 51.649 26.953 17.780 1.00 49.44 99 ASP C C 1
ATOM 8839 O O . ASP C 1 75 ? 51.611 26.144 16.841 1.00 47.12 99 ASP C O 1
ATOM 8844 N N . VAL C 1 76 ? 52.551 27.963 17.858 1.00 42.83 100 VAL C N 1
ATOM 8845 C CA . VAL C 1 76 ? 53.455 28.262 16.754 1.00 43.24 100 VAL C CA 1
ATOM 8846 C C . VAL C 1 76 ? 54.438 27.103 16.505 1.00 52.32 100 VAL C C 1
ATOM 8847 O O . VAL C 1 76 ? 54.586 26.718 15.363 1.00 54.40 100 VAL C O 1
ATOM 8851 N N . TRP C 1 77 ? 55.043 26.521 17.528 1.00 51.00 101 TRP C N 1
ATOM 8852 C CA . TRP C 1 77 ? 55.948 25.397 17.364 1.00 52.20 101 TRP C CA 1
ATOM 8853 C C . TRP C 1 77 ? 55.236 24.251 16.614 1.00 58.58 101 TRP C C 1
ATOM 8854 O O . TRP C 1 77 ? 55.639 23.891 15.502 1.00 58.84 101 TRP C O 1
ATOM 8865 N N . GLU C 1 78 ? 54.131 23.758 17.178 1.00 56.37 102 GLU C N 1
ATOM 8866 C CA . GLU C 1 78 ? 53.312 22.678 16.614 1.00 56.93 102 GLU C CA 1
ATOM 8867 C C . GLU C 1 78 ? 52.900 22.931 15.137 1.00 61.45 102 GLU C C 1
ATOM 8868 O O . GLU C 1 78 ? 53.172 22.099 14.259 1.00 64.07 102 GLU C O 1
ATOM 8874 N N . ASP C 1 79 ? 52.275 24.085 14.885 1.00 53.93 103 ASP C N 1
ATOM 8875 C CA . ASP C 1 79 ? 51.755 24.476 13.586 1.00 51.99 103 ASP C CA 1
ATOM 8876 C C . ASP C 1 79 ? 52.807 24.804 12.533 1.00 55.05 103 ASP C C 1
ATOM 8877 O O . ASP C 1 79 ? 52.614 24.483 11.352 1.00 55.73 103 ASP C O 1
ATOM 8882 N N . TYR C 1 80 ? 53.882 25.497 12.920 1.00 50.77 104 TYR C N 1
ATOM 8883 C CA . TYR C 1 80 ? 54.852 25.957 11.929 1.00 49.56 104 TYR C CA 1
ATOM 8884 C C . TYR C 1 80 ? 55.769 24.870 11.422 1.00 52.23 104 TYR C C 1
ATOM 8885 O O . TYR C 1 80 ? 56.178 24.943 10.265 1.00 53.06 104 TYR C O 1
ATOM 8894 N N . TYR C 1 81 ? 55.958 23.795 12.178 1.00 48.14 105 TYR C N 1
ATOM 8895 C CA . TYR C 1 81 ? 56.757 22.690 11.653 1.00 48.05 105 TYR C CA 1
ATOM 8896 C C . TYR C 1 81 ? 55.987 21.974 10.559 1.00 55.37 105 TYR C C 1
ATOM 8897 O O . TYR C 1 81 ? 56.622 21.452 9.634 1.00 57.57 105 TYR C O 1
ATOM 8906 N N . VAL C 1 82 ? 54.625 22.040 10.598 1.00 50.54 106 VAL C N 1
ATOM 8907 C CA . VAL C 1 82 ? 53.752 21.441 9.568 1.00 50.23 106 VAL C CA 1
ATOM 8908 C C . VAL C 1 82 ? 53.961 22.209 8.254 1.00 55.28 106 VAL C C 1
ATOM 8909 O O . VAL C 1 82 ? 54.157 21.576 7.205 1.00 58.17 106 VAL C O 1
ATOM 8913 N N . LYS C 1 83 ? 53.946 23.573 8.322 1.00 49.13 107 LYS C N 1
ATOM 8914 C CA . LYS C 1 83 ? 54.180 24.459 7.177 1.00 47.05 107 LYS C CA 1
ATOM 8915 C C . LYS C 1 83 ? 55.578 24.211 6.630 1.00 50.75 107 LYS C C 1
ATOM 8916 O O . LYS C 1 83 ? 55.738 24.122 5.414 1.00 50.71 107 LYS C O 1
ATOM 8922 N N . VAL C 1 84 ? 56.585 24.069 7.526 1.00 45.52 108 VAL C N 1
ATOM 8923 C CA . VAL C 1 84 ? 57.976 23.821 7.110 1.00 45.21 108 VAL C CA 1
ATOM 8924 C C . VAL C 1 84 ? 58.042 22.450 6.433 1.00 54.18 108 VAL C C 1
ATOM 8925 O O . VAL C 1 84 ? 58.696 22.326 5.401 1.00 55.00 108 VAL C O 1
ATOM 8929 N N . ARG C 1 85 ? 57.335 21.435 6.977 1.00 52.80 109 ARG C N 1
ATOM 8930 C CA . ARG C 1 85 ? 57.325 20.086 6.393 1.00 53.93 109 ARG C CA 1
ATOM 8931 C C . ARG C 1 85 ? 56.869 20.151 4.932 1.00 59.35 109 ARG C C 1
ATOM 8932 O O . ARG C 1 85 ? 57.502 19.536 4.069 1.00 60.79 109 ARG C O 1
ATOM 8940 N N . LYS C 1 86 ? 55.811 20.957 4.657 1.00 54.36 110 LYS C N 1
ATOM 8941 C CA . LYS C 1 86 ? 55.256 21.142 3.320 1.00 54.34 110 LYS C CA 1
ATOM 8942 C C . LYS C 1 86 ? 56.297 21.800 2.367 1.00 56.70 110 LYS C C 1
ATOM 8943 O O . LYS C 1 86 ? 56.344 21.432 1.194 1.00 58.30 110 LYS C O 1
ATOM 8949 N N . CYS C 1 87 ? 57.138 22.731 2.878 1.00 49.58 111 CYS C N 1
ATOM 8950 C CA . CYS C 1 87 ? 58.205 23.374 2.103 1.00 49.87 111 CYS C CA 1
ATOM 8951 C C . CYS C 1 87 ? 59.288 22.356 1.729 1.00 54.25 111 CYS C C 1
ATOM 8952 O O . CYS C 1 87 ? 59.690 22.280 0.577 1.00 54.83 111 CYS C O 1
ATOM 8955 N N . ASN C 1 88 ? 59.775 21.610 2.724 1.00 51.40 112 ASN C N 1
ATOM 8956 C CA . ASN C 1 88 ? 60.836 20.623 2.592 1.00 52.40 112 ASN C CA 1
ATOM 8957 C C . ASN C 1 88 ? 60.452 19.530 1.604 1.00 59.88 112 ASN C C 1
ATOM 8958 O O . ASN C 1 88 ? 61.322 19.015 0.889 1.00 61.17 112 ASN C O 1
ATOM 8963 N N . ARG C 1 89 ? 59.149 19.191 1.549 1.00 55.04 113 ARG C N 1
ATOM 8964 C CA . ARG C 1 89 ? 58.675 18.216 0.595 1.00 55.23 113 ARG C CA 1
ATOM 8965 C C . ARG C 1 89 ? 58.849 18.757 -0.815 1.00 57.29 113 ARG C C 1
ATOM 8966 O O . ARG C 1 89 ? 59.293 18.023 -1.696 1.00 58.88 113 ARG C O 1
ATOM 8974 N N . PHE C 1 90 ? 58.511 20.029 -1.016 1.00 50.09 114 PHE C N 1
ATOM 8975 C CA . PHE C 1 90 ? 58.635 20.657 -2.307 1.00 50.00 114 PHE C CA 1
ATOM 8976 C C . PHE C 1 90 ? 60.089 20.610 -2.767 1.00 55.24 114 PHE C C 1
ATOM 8977 O O . PHE C 1 90 ? 60.362 20.224 -3.897 1.00 55.66 114 PHE C O 1
ATOM 8985 N N . PHE C 1 91 ? 61.021 20.969 -1.877 1.00 52.20 115 PHE C N 1
ATOM 8986 C CA . PHE C 1 91 ? 62.456 20.950 -2.159 1.00 51.63 115 PHE C CA 1
ATOM 8987 C C . PHE C 1 91 ? 62.945 19.528 -2.488 1.00 59.62 115 PHE C C 1
ATOM 8988 O O . PHE C 1 91 ? 63.786 19.386 -3.366 1.00 61.24 115 PHE C O 1
ATOM 8996 N N . GLU C 1 92 ? 62.366 18.485 -1.851 1.00 57.05 116 GLU C N 1
ATOM 8997 C CA . GLU C 1 92 ? 62.687 17.081 -2.134 1.00 58.54 116 GLU C CA 1
ATOM 8998 C C . GLU C 1 92 ? 62.195 16.623 -3.505 1.00 63.46 116 GLU C C 1
ATOM 8999 O O . GLU C 1 92 ? 62.915 15.892 -4.172 1.00 65.49 116 GLU C O 1
ATOM 9005 N N . ARG C 1 93 ? 60.971 17.003 -3.907 1.00 59.18 117 ARG C N 1
ATOM 9006 C CA . ARG C 1 93 ? 60.362 16.479 -5.119 1.00 60.54 117 ARG C CA 1
ATOM 9007 C C . ARG C 1 93 ? 60.453 17.402 -6.368 1.00 67.95 117 ARG C C 1
ATOM 9008 O O . ARG C 1 93 ? 60.204 16.918 -7.485 1.00 66.79 117 ARG C O 1
ATOM 9010 N N . ILE C 1 94 ? 60.861 18.688 -6.202 1.00 67.21 118 ILE C N 1
ATOM 9011 C CA . ILE C 1 94 ? 60.954 19.628 -7.339 1.00 68.17 118 ILE C CA 1
ATOM 9012 C C . ILE C 1 94 ? 62.099 19.251 -8.331 1.00 78.90 118 ILE C C 1
ATOM 9013 O O . ILE C 1 94 ? 61.962 19.525 -9.522 1.00 79.97 118 ILE C O 1
ATOM 9018 N N . GLY C 1 95 ? 63.178 18.630 -7.849 1.00 78.40 119 GLY C N 1
ATOM 9019 C CA . GLY C 1 95 ? 64.311 18.237 -8.687 1.00 80.56 119 GLY C CA 1
ATOM 9020 C C . GLY C 1 95 ? 63.961 17.322 -9.846 1.00 88.36 119 GLY C C 1
ATOM 9021 O O . GLY C 1 95 ? 64.481 17.483 -10.951 1.00 89.28 119 GLY C O 1
ATOM 9022 N N . THR C 1 96 ? 63.051 16.377 -9.595 1.00 86.25 120 THR C N 1
ATOM 9023 C CA . THR C 1 96 ? 62.551 15.398 -10.563 1.00 87.34 120 THR C CA 1
ATOM 9024 C C . THR C 1 96 ? 61.469 15.998 -11.481 1.00 89.43 120 THR C C 1
ATOM 9025 O O . THR C 1 96 ? 61.041 15.319 -12.417 1.00 90.81 120 THR C O 1
ATOM 9029 N N . SER C 1 97 ? 60.997 17.244 -11.197 1.00 82.69 121 SER C N 1
ATOM 9030 C CA . SER C 1 97 ? 59.938 17.902 -11.973 1.00 81.70 121 SER C CA 1
ATOM 9031 C C . SER C 1 97 ? 60.376 18.158 -13.405 1.00 88.33 121 SER C C 1
ATOM 9032 O O . SER C 1 97 ? 61.542 18.498 -13.659 1.00 88.25 121 SER C O 1
ATOM 9035 N N . THR C 1 98 ? 59.434 17.973 -14.344 1.00 85.67 122 THR C N 1
ATOM 9036 C CA . THR C 1 98 ? 59.714 18.145 -15.765 1.00 86.45 122 THR C CA 1
ATOM 9037 C C . THR C 1 98 ? 59.382 19.583 -16.241 1.00 88.07 122 THR C C 1
ATOM 9038 O O . THR C 1 98 ? 59.525 19.873 -17.431 1.00 89.49 122 THR C O 1
ATOM 9042 N N . ILE C 1 99 ? 58.969 20.466 -15.310 1.00 80.53 123 ILE C N 1
ATOM 9043 C CA . ILE C 1 99 ? 58.629 21.875 -15.549 1.00 78.64 123 ILE C CA 1
ATOM 9044 C C . ILE C 1 99 ? 59.857 22.652 -16.063 1.00 77.44 123 ILE C C 1
ATOM 9045 O O . ILE C 1 99 ? 60.998 22.309 -15.717 1.00 75.44 123 ILE C O 1
ATOM 9050 N N . GLU C 1 100 ? 59.593 23.682 -16.914 1.00 71.36 124 GLU C N 1
ATOM 9051 C CA . GLU C 1 100 ? 60.578 24.591 -17.504 1.00 70.20 124 GLU C CA 1
ATOM 9052 C C . GLU C 1 100 ? 61.514 25.145 -16.403 1.00 68.35 124 GLU C C 1
ATOM 9053 O O . GLU C 1 100 ? 61.031 25.570 -15.359 1.00 67.98 124 GLU C O 1
ATOM 9059 N N . GLU C 1 101 ? 62.842 25.110 -16.649 1.00 61.13 125 GLU C N 1
ATOM 9060 C CA . GLU C 1 101 ? 63.892 25.557 -15.734 1.00 58.88 125 GLU C CA 1
ATOM 9061 C C . GLU C 1 101 ? 63.590 26.927 -15.119 1.00 63.71 125 GLU C C 1
ATOM 9062 O O . GLU C 1 101 ? 63.603 27.035 -13.891 1.00 62.99 125 GLU C O 1
ATOM 9064 N N . SER C 1 102 ? 63.255 27.949 -15.943 1.00 62.07 126 SER C N 1
ATOM 9065 C CA . SER C 1 102 ? 62.954 29.320 -15.468 1.00 61.30 126 SER C CA 1
ATOM 9066 C C . SER C 1 102 ? 61.768 29.366 -14.506 1.00 62.48 126 SER C C 1
ATOM 9067 O O . SER C 1 102 ? 61.883 30.018 -13.481 1.00 63.08 126 SER C O 1
ATOM 9070 N N . GLU C 1 103 ? 60.665 28.652 -14.810 1.00 59.52 127 GLU C N 1
ATOM 9071 C CA . GLU C 1 103 ? 59.465 28.573 -13.971 1.00 59.45 127 GLU C CA 1
ATOM 9072 C C . GLU C 1 103 ? 59.777 27.824 -12.683 1.00 64.37 127 GLU C C 1
ATOM 9073 O O . GLU C 1 103 ? 59.391 28.285 -11.585 1.00 63.72 127 GLU C O 1
ATOM 9079 N N . LYS C 1 104 ? 60.511 26.700 -12.814 1.00 60.61 128 LYS C N 1
ATOM 9080 C CA . LYS C 1 104 ? 60.946 25.863 -11.689 1.00 60.26 128 LYS C CA 1
ATOM 9081 C C . LYS C 1 104 ? 61.824 26.679 -10.728 1.00 62.40 128 LYS C C 1
ATOM 9082 O O . LYS C 1 104 ? 61.609 26.622 -9.522 1.00 61.64 128 LYS C O 1
ATOM 9088 N N . SER C 1 105 ? 62.764 27.492 -11.279 1.00 58.79 129 SER C N 1
ATOM 9089 C CA . SER C 1 105 ? 63.651 28.366 -10.508 1.00 57.15 129 SER C CA 1
ATOM 9090 C C . SER C 1 105 ? 62.855 29.410 -9.725 1.00 57.99 129 SER C C 1
ATOM 9091 O O . SER C 1 105 ? 63.091 29.530 -8.529 1.00 55.87 129 SER C O 1
ATOM 9094 N N . ARG C 1 106 ? 61.910 30.155 -10.389 1.00 55.85 130 ARG C N 1
ATOM 9095 C CA A ARG C 1 106 ? 61.106 31.181 -9.705 0.50 54.61 130 ARG C CA 1
ATOM 9096 C CA B ARG C 1 106 ? 61.109 31.177 -9.693 0.50 54.63 130 ARG C CA 1
ATOM 9097 C C . ARG C 1 106 ? 60.280 30.533 -8.584 1.00 57.60 130 ARG C C 1
ATOM 9098 O O . ARG C 1 106 ? 60.329 31.007 -7.463 1.00 56.47 130 ARG C O 1
ATOM 9113 N N . LEU C 1 107 ? 59.570 29.408 -8.878 1.00 55.81 131 LEU C N 1
ATOM 9114 C CA . LEU C 1 107 ? 58.765 28.705 -7.858 1.00 54.68 131 LEU C CA 1
ATOM 9115 C C . LEU C 1 107 ? 59.609 28.312 -6.672 1.00 59.03 131 LEU C C 1
ATOM 9116 O O . LEU C 1 107 ? 59.194 28.566 -5.543 1.00 58.75 131 LEU C O 1
ATOM 9121 N N . THR C 1 108 ? 60.816 27.750 -6.913 1.00 56.54 132 THR C N 1
ATOM 9122 C CA . THR C 1 108 ? 61.726 27.344 -5.836 1.00 56.01 132 THR C CA 1
ATOM 9123 C C . THR C 1 108 ? 62.074 28.563 -4.978 1.00 56.45 132 THR C C 1
ATOM 9124 O O . THR C 1 108 ? 62.076 28.454 -3.750 1.00 55.66 132 THR C O 1
ATOM 9128 N N . GLY C 1 109 ? 62.329 29.697 -5.643 1.00 50.75 133 GLY C N 1
ATOM 9129 C CA . GLY C 1 109 ? 62.622 30.974 -5.003 1.00 50.38 133 GLY C CA 1
ATOM 9130 C C . GLY C 1 109 ? 61.535 31.367 -4.017 1.00 55.43 133 GLY C C 1
ATOM 9131 O O . GLY C 1 109 ? 61.842 31.696 -2.864 1.00 54.33 133 GLY C O 1
ATOM 9132 N N . GLU C 1 110 ? 60.242 31.265 -4.450 1.00 52.76 134 GLU C N 1
ATOM 9133 C CA . GLU C 1 110 ? 59.044 31.525 -3.626 1.00 51.82 134 GLU C CA 1
ATOM 9134 C C . GLU C 1 110 ? 59.056 30.668 -2.363 1.00 55.98 134 GLU C C 1
ATOM 9135 O O . GLU C 1 110 ? 58.920 31.217 -1.270 1.00 57.12 134 GLU C O 1
ATOM 9141 N N . VAL C 1 111 ? 59.263 29.336 -2.502 1.00 51.93 135 VAL C N 1
ATOM 9142 C CA . VAL C 1 111 ? 59.291 28.372 -1.385 1.00 50.97 135 VAL C CA 1
ATOM 9143 C C . VAL C 1 111 ? 60.455 28.711 -0.408 1.00 54.63 135 VAL C C 1
ATOM 9144 O O . VAL C 1 111 ? 60.257 28.629 0.807 1.00 54.19 135 VAL C O 1
ATOM 9148 N N . HIS C 1 112 ? 61.615 29.175 -0.923 1.00 49.78 136 HIS C N 1
ATOM 9149 C CA . HIS C 1 112 ? 62.712 29.647 -0.081 1.00 48.51 136 HIS C CA 1
ATOM 9150 C C . HIS C 1 112 ? 62.236 30.808 0.786 1.00 54.12 136 HIS C C 1
ATOM 9151 O O . HIS C 1 112 ? 62.509 30.841 1.990 1.00 56.56 136 HIS C O 1
ATOM 9158 N N . PHE C 1 113 ? 61.490 31.728 0.191 1.00 48.87 137 PHE C N 1
ATOM 9159 C CA . PHE C 1 113 ? 60.972 32.881 0.907 1.00 47.78 137 PHE C CA 1
ATOM 9160 C C . PHE C 1 113 ? 59.991 32.430 1.978 1.00 52.83 137 PHE C C 1
ATOM 9161 O O . PHE C 1 113 ? 60.130 32.824 3.143 1.00 52.67 137 PHE C O 1
ATOM 9169 N N . LEU C 1 114 ? 59.018 31.577 1.594 1.00 49.35 138 LEU C N 1
ATOM 9170 C CA . LEU C 1 114 ? 58.010 31.065 2.523 1.00 47.41 138 LEU C CA 1
ATOM 9171 C C . LEU C 1 114 ? 58.643 30.283 3.662 1.00 52.52 138 LEU C C 1
ATOM 9172 O O . LEU C 1 114 ? 58.300 30.575 4.812 1.00 53.02 138 LEU C O 1
ATOM 9177 N N . ARG C 1 115 ? 59.612 29.361 3.378 1.00 49.55 139 ARG C N 1
ATOM 9178 C CA . ARG C 1 115 ? 60.266 28.591 4.455 1.00 49.51 139 ARG C CA 1
ATOM 9179 C C . ARG C 1 115 ? 61.012 29.530 5.432 1.00 57.20 139 ARG C C 1
ATOM 9180 O O . ARG C 1 115 ? 60.976 29.303 6.642 1.00 58.58 139 ARG C O 1
ATOM 9188 N N . ALA C 1 116 ? 61.645 30.594 4.905 1.00 52.61 140 ALA C N 1
ATOM 9189 C CA . ALA C 1 116 ? 62.346 31.588 5.696 1.00 51.04 140 ALA C CA 1
ATOM 9190 C C . ALA C 1 116 ? 61.368 32.332 6.596 1.00 53.46 140 ALA C C 1
ATOM 9191 O O . ALA C 1 116 ? 61.635 32.534 7.791 1.00 53.24 140 ALA C O 1
ATOM 9201 N N . PHE C 1 118 ? 58.401 31.211 7.626 1.00 48.84 142 PHE C N 1
ATOM 9202 C CA . PHE C 1 118 ? 57.848 30.289 8.614 1.00 48.38 142 PHE C CA 1
ATOM 9203 C C . PHE C 1 118 ? 58.811 30.067 9.769 1.00 53.05 142 PHE C C 1
ATOM 9204 O O . PHE C 1 118 ? 58.380 30.137 10.920 1.00 55.16 142 PHE C O 1
ATOM 9212 N N . TYR C 1 119 ? 60.103 29.867 9.483 1.00 47.29 143 TYR C N 1
ATOM 9213 C CA . TYR C 1 119 ? 61.118 29.698 10.510 1.00 46.74 143 TYR C CA 1
ATOM 9214 C C . TYR C 1 119 ? 61.317 30.981 11.313 1.00 51.23 143 TYR C C 1
ATOM 9215 O O . TYR C 1 119 ? 61.508 30.910 12.539 1.00 50.62 143 TYR C O 1
ATOM 9224 N N . PHE C 1 120 ? 61.227 32.154 10.652 1.00 47.93 144 PHE C N 1
ATOM 9225 C CA . PHE C 1 120 ? 61.354 33.452 11.348 1.00 46.95 144 PHE C CA 1
ATOM 9226 C C . PHE C 1 120 ? 60.246 33.615 12.388 1.00 50.41 144 PHE C C 1
ATOM 9227 O O . PHE C 1 120 ? 60.544 34.091 13.470 1.00 50.31 144 PHE C O 1
ATOM 9235 N N . GLU C 1 121 ? 59.000 33.151 12.107 1.00 46.91 145 GLU C N 1
ATOM 9236 C CA . GLU C 1 121 ? 57.910 33.221 13.089 1.00 47.34 145 GLU C CA 1
ATOM 9237 C C . GLU C 1 121 ? 58.228 32.428 14.360 1.00 52.08 145 GLU C C 1
ATOM 9238 O O . GLU C 1 121 ? 57.821 32.816 15.457 1.00 54.39 145 GLU C O 1
ATOM 9252 N N . VAL C 1 123 ? 61.568 31.478 15.291 1.00 43.58 147 VAL C N 1
ATOM 9253 C CA . VAL C 1 123 ? 62.814 32.008 15.869 1.00 42.32 147 VAL C CA 1
ATOM 9254 C C . VAL C 1 123 ? 62.552 33.294 16.661 1.00 47.72 147 VAL C C 1
ATOM 9255 O O . VAL C 1 123 ? 63.070 33.407 17.778 1.00 47.93 147 VAL C O 1
ATOM 9259 N N . LYS C 1 124 ? 61.712 34.229 16.128 1.00 43.65 148 LYS C N 1
ATOM 9260 C CA . LYS C 1 124 ? 61.403 35.489 16.820 1.00 42.26 148 LYS C CA 1
ATOM 9261 C C . LYS C 1 124 ? 60.708 35.222 18.166 1.00 50.65 148 LYS C C 1
ATOM 9262 O O . LYS C 1 124 ? 60.738 36.085 19.058 1.00 53.89 148 LYS C O 1
ATOM 9268 N N . ARG C 1 125 ? 60.148 34.009 18.327 1.00 45.69 149 ARG C N 1
ATOM 9269 C CA . ARG C 1 125 ? 59.439 33.584 19.531 1.00 44.47 149 ARG C CA 1
ATOM 9270 C C . ARG C 1 125 ? 60.307 32.762 20.487 1.00 48.77 149 ARG C C 1
ATOM 9271 O O . ARG C 1 125 ? 60.396 33.116 21.662 1.00 47.71 149 ARG C O 1
ATOM 9279 N N . TYR C 1 126 ? 60.889 31.633 20.001 1.00 44.94 150 TYR C N 1
ATOM 9280 C CA . TYR C 1 126 ? 61.605 30.702 20.863 1.00 45.58 150 TYR C CA 1
ATOM 9281 C C . TYR C 1 126 ? 63.090 30.828 20.816 1.00 49.88 150 TYR C C 1
ATOM 9282 O O . TYR C 1 126 ? 63.750 30.209 21.648 1.00 50.28 150 TYR C O 1
ATOM 9291 N N . GLY C 1 127 ? 63.611 31.533 19.825 1.00 45.47 151 GLY C N 1
ATOM 9292 C CA . GLY C 1 127 ? 65.044 31.632 19.628 1.00 46.49 151 GLY C CA 1
ATOM 9293 C C . GLY C 1 127 ? 65.456 30.445 18.783 1.00 56.66 151 GLY C C 1
ATOM 9294 O O . GLY C 1 127 ? 64.795 30.122 17.787 1.00 59.24 151 GLY C O 1
ATOM 9295 N N . GLY C 1 128 ? 66.519 29.765 19.187 1.00 52.71 152 GLY C N 1
ATOM 9296 C CA . GLY C 1 128 ? 66.982 28.583 18.484 1.00 51.92 152 GLY C CA 1
ATOM 9297 C C . GLY C 1 128 ? 65.890 27.546 18.452 1.00 56.06 152 GLY C C 1
ATOM 9298 O O . GLY C 1 128 ? 65.157 27.385 19.430 1.00 56.37 152 GLY C O 1
ATOM 9299 N N . VAL C 1 129 ? 65.684 26.946 17.279 1.00 52.24 153 VAL C N 1
ATOM 9300 C CA . VAL C 1 129 ? 64.661 25.911 17.011 1.00 50.28 153 VAL C CA 1
ATOM 9301 C C . VAL C 1 129 ? 65.342 24.687 16.361 1.00 52.78 153 VAL C C 1
ATOM 9302 O O . VAL C 1 129 ? 66.553 24.720 16.127 1.00 53.03 153 VAL C O 1
ATOM 9306 N N . ILE C 1 130 ? 64.570 23.637 16.044 1.00 48.17 154 ILE C N 1
ATOM 9307 C CA . ILE C 1 130 ? 65.088 22.467 15.333 1.00 49.05 154 ILE C CA 1
ATOM 9308 C C . ILE C 1 130 ? 65.140 22.831 13.859 1.00 54.26 154 ILE C C 1
ATOM 9309 O O . ILE C 1 130 ? 64.088 23.080 13.255 1.00 53.48 154 ILE C O 1
ATOM 9314 N N . LEU C 1 131 ? 66.352 22.877 13.275 1.00 51.98 155 LEU C N 1
ATOM 9315 C CA . LEU C 1 131 ? 66.477 23.204 11.864 1.00 51.82 155 LEU C CA 1
ATOM 9316 C C . LEU C 1 131 ? 66.316 21.949 11.022 1.00 55.49 155 LEU C C 1
ATOM 9317 O O . LEU C 1 131 ? 67.102 21.021 11.168 1.00 55.48 155 LEU C O 1
ATOM 9322 N N . LEU C 1 132 ? 65.260 21.914 10.176 1.00 52.20 156 LEU C N 1
ATOM 9323 C CA . LEU C 1 132 ? 64.957 20.798 9.290 1.00 53.38 156 LEU C CA 1
ATOM 9324 C C . LEU C 1 132 ? 64.922 21.247 7.852 1.00 58.75 156 LEU C C 1
ATOM 9325 O O . LEU C 1 132 ? 64.186 22.176 7.519 1.00 59.28 156 LEU C O 1
ATOM 9330 N N . ASP C 1 133 ? 65.713 20.582 7.001 1.00 55.50 157 ASP C N 1
ATOM 9331 C CA . ASP C 1 133 ? 65.812 20.878 5.572 1.00 56.92 157 ASP C CA 1
ATOM 9332 C C . ASP C 1 133 ? 65.258 19.714 4.733 1.00 62.84 157 ASP C C 1
ATOM 9333 O O . ASP C 1 133 ? 65.240 19.793 3.499 1.00 63.11 157 ASP C O 1
ATOM 9338 N N . LYS C 1 134 ? 64.818 18.631 5.420 1.00 58.84 158 LYS C N 1
ATOM 9339 C CA . LYS C 1 134 ? 64.236 17.441 4.798 1.00 58.38 158 LYS C CA 1
ATOM 9340 C C . LYS C 1 134 ? 62.998 17.030 5.578 1.00 61.29 158 LYS C C 1
ATOM 9341 O O . LYS C 1 134 ? 62.822 17.450 6.717 1.00 59.89 158 LYS C O 1
ATOM 9346 N N . VAL C 1 135 ? 62.120 16.251 4.938 1.00 59.01 159 VAL C N 1
ATOM 9347 C CA . VAL C 1 135 ? 60.926 15.673 5.553 1.00 58.43 159 VAL C CA 1
ATOM 9348 C C . VAL C 1 135 ? 61.384 14.425 6.294 1.00 64.20 159 VAL C C 1
ATOM 9349 O O . VAL C 1 135 ? 61.951 13.505 5.688 1.00 66.32 159 VAL C O 1
ATOM 9353 N N . LEU C 1 136 ? 61.183 14.420 7.608 1.00 60.71 160 LEU C N 1
ATOM 9354 C CA . LEU C 1 136 ? 61.545 13.279 8.445 1.00 60.76 160 LEU C CA 1
ATOM 9355 C C . LEU C 1 136 ? 60.591 12.136 8.180 1.00 69.60 160 LEU C C 1
ATOM 9356 O O . LEU C 1 136 ? 59.397 12.341 7.962 1.00 69.48 160 LEU C O 1
ATOM 9361 N N . THR C 1 137 ? 61.142 10.944 8.163 1.00 70.24 161 THR C N 1
ATOM 9362 C CA . THR C 1 137 ? 60.473 9.673 7.900 1.00 72.48 161 THR C CA 1
ATOM 9363 C C . THR C 1 137 ? 60.763 8.704 9.086 1.00 79.38 161 THR C C 1
ATOM 9364 O O . THR C 1 137 ? 61.472 9.084 10.017 1.00 79.64 161 THR C O 1
ATOM 9376 N N . GLU C 1 139 ? 62.657 6.224 8.884 1.00 78.52 163 GLU C N 1
ATOM 9377 C CA . GLU C 1 139 ? 64.076 5.916 8.713 1.00 79.19 163 GLU C CA 1
ATOM 9378 C C . GLU C 1 139 ? 64.955 6.851 9.524 1.00 80.54 163 GLU C C 1
ATOM 9379 O O . GLU C 1 139 ? 66.092 6.513 9.840 1.00 82.32 163 GLU C O 1
ATOM 9385 N N . ASP C 1 140 ? 64.428 8.025 9.852 1.00 72.77 164 ASP C N 1
ATOM 9386 C CA . ASP C 1 140 ? 65.176 9.054 10.536 1.00 70.42 164 ASP C CA 1
ATOM 9387 C C . ASP C 1 140 ? 65.099 8.952 12.047 1.00 76.35 164 ASP C C 1
ATOM 9388 O O . ASP C 1 140 ? 64.176 8.371 12.616 1.00 77.88 164 ASP C O 1
ATOM 9393 N N . ASN C 1 141 ? 66.105 9.526 12.696 1.00 72.74 165 ASN C N 1
ATOM 9394 C CA . ASN C 1 141 ? 66.173 9.696 14.131 1.00 71.63 165 ASN C CA 1
ATOM 9395 C C . ASN C 1 141 ? 65.494 11.021 14.410 1.00 72.98 165 ASN C C 1
ATOM 9396 O O . ASN C 1 141 ? 65.913 12.051 13.877 1.00 70.64 165 ASN C O 1
ATOM 9401 N N . TRP C 1 142 ? 64.450 11.004 15.219 1.00 69.56 166 TRP C N 1
ATOM 9402 C CA . TRP C 1 142 ? 63.672 12.208 15.480 1.00 67.95 166 TRP C CA 1
ATOM 9403 C C . TRP C 1 142 ? 64.175 12.996 16.674 1.00 68.92 166 TRP C C 1
ATOM 9404 O O . TRP C 1 142 ? 63.686 14.095 16.921 1.00 66.66 166 TRP C O 1
ATOM 9415 N N . GLU C 1 143 ? 65.167 12.457 17.403 1.00 65.05 167 GLU C N 1
ATOM 9416 C CA . GLU C 1 143 ? 65.733 13.160 18.543 1.00 62.42 167 GLU C CA 1
ATOM 9417 C C . GLU C 1 143 ? 66.779 14.127 18.019 1.00 63.60 167 GLU C C 1
ATOM 9418 O O . GLU C 1 143 ? 67.979 13.800 17.899 1.00 65.57 167 GLU C O 1
ATOM 9424 N N . ILE C 1 144 ? 66.276 15.326 17.665 1.00 53.95 168 ILE C N 1
ATOM 9425 C CA . ILE C 1 144 ? 67.076 16.413 17.104 1.00 51.17 168 ILE C CA 1
ATOM 9426 C C . ILE C 1 144 ? 67.085 17.604 18.078 1.00 54.42 168 ILE C C 1
ATOM 9427 O O . ILE C 1 144 ? 66.014 18.125 18.475 1.00 52.53 168 ILE C O 1
ATOM 9432 N N . PRO C 1 145 ? 68.293 18.058 18.479 1.00 49.10 169 PRO C N 1
ATOM 9433 C CA . PRO C 1 145 ? 68.330 19.195 19.403 1.00 47.01 169 PRO C CA 1
ATOM 9434 C C . PRO C 1 145 ? 68.047 20.495 18.687 1.00 51.89 169 PRO C C 1
ATOM 9435 O O . PRO C 1 145 ? 68.160 20.591 17.472 1.00 52.67 169 PRO C O 1
ATOM 9439 N N . ARG C 1 146 ? 67.692 21.502 19.451 1.00 49.17 170 ARG C N 1
ATOM 9440 C CA . ARG C 1 146 ? 67.536 22.847 18.923 1.00 47.22 170 ARG C CA 1
ATOM 9441 C C . ARG C 1 146 ? 68.910 23.400 18.509 1.00 51.09 170 ARG C C 1
ATOM 9442 O O . ARG C 1 146 ? 69.903 23.165 19.192 1.00 49.01 170 ARG C O 1
ATOM 9450 N N . SER C 1 147 ? 68.978 24.115 17.394 1.00 50.25 171 SER C N 1
ATOM 9451 C CA . SER C 1 147 ? 70.218 24.772 16.999 1.00 50.49 171 SER C CA 1
ATOM 9452 C C . SER C 1 147 ? 70.298 26.106 17.755 1.00 53.45 171 SER C C 1
ATOM 9453 O O . SER C 1 147 ? 69.315 26.508 18.395 1.00 51.40 171 SER C O 1
ATOM 9456 N N . SER C 1 148 ? 71.454 26.786 17.708 1.00 50.15 172 SER C N 1
ATOM 9457 C CA . SER C 1 148 ? 71.590 28.099 18.344 1.00 47.98 172 SER C CA 1
ATOM 9458 C C . SER C 1 148 ? 70.757 29.120 17.570 1.00 53.27 172 SER C C 1
ATOM 9459 O O . SER C 1 148 ? 70.518 28.926 16.368 1.00 53.81 172 SER C O 1
ATOM 9462 N N . GLU C 1 149 ? 70.358 30.219 18.235 1.00 48.72 173 GLU C N 1
ATOM 9463 C CA . GLU C 1 149 ? 69.619 31.295 17.596 1.00 46.62 173 GLU C CA 1
ATOM 9464 C C . GLU C 1 149 ? 70.433 31.833 16.388 1.00 51.18 173 GLU C C 1
ATOM 9465 O O . GLU C 1 149 ? 69.840 32.076 15.340 1.00 49.54 173 GLU C O 1
ATOM 9471 N N . LYS C 1 150 ? 71.790 31.945 16.508 1.00 50.53 174 LYS C N 1
ATOM 9472 C CA . LYS C 1 150 ? 72.663 32.442 15.427 1.00 50.68 174 LYS C CA 1
ATOM 9473 C C . LYS C 1 150 ? 72.554 31.560 14.209 1.00 58.07 174 LYS C C 1
ATOM 9474 O O . LYS C 1 150 ? 72.384 32.083 13.112 1.00 58.37 174 LYS C O 1
ATOM 9480 N N . GLU C 1 151 ? 72.592 30.223 14.406 1.00 57.42 175 GLU C N 1
ATOM 9481 C CA . GLU C 1 151 ? 72.471 29.206 13.342 1.00 58.32 175 GLU C CA 1
ATOM 9482 C C . GLU C 1 151 ? 71.131 29.301 12.627 1.00 58.55 175 GLU C C 1
ATOM 9483 O O . GLU C 1 151 ? 71.052 29.149 11.407 1.00 59.33 175 GLU C O 1
ATOM 9489 N N . CYS C 1 152 ? 70.073 29.533 13.403 1.00 51.98 176 CYS C N 1
ATOM 9490 C CA . CYS C 1 152 ? 68.720 29.669 12.904 1.00 50.39 176 CYS C CA 1
ATOM 9491 C C . CYS C 1 152 ? 68.596 30.938 12.071 1.00 51.92 176 CYS C C 1
ATOM 9492 O O . CYS C 1 152 ? 68.106 30.860 10.948 1.00 50.21 176 CYS C O 1
ATOM 9495 N N . TYR C 1 153 ? 69.166 32.065 12.536 1.00 49.23 177 TYR C N 1
ATOM 9496 C CA . TYR C 1 153 ? 69.166 33.303 11.758 1.00 48.78 177 TYR C CA 1
ATOM 9497 C C . TYR C 1 153 ? 69.983 33.113 10.460 1.00 52.02 177 TYR C C 1
ATOM 9498 O O . TYR C 1 153 ? 69.562 33.598 9.405 1.00 52.90 177 TYR C O 1
ATOM 9507 N N . ASP C 1 154 ? 71.073 32.322 10.516 1.00 46.04 178 ASP C N 1
ATOM 9508 C CA . ASP C 1 154 ? 71.876 31.975 9.343 1.00 45.40 178 ASP C CA 1
ATOM 9509 C C . ASP C 1 154 ? 71.041 31.184 8.338 1.00 52.28 178 ASP C C 1
ATOM 9510 O O . ASP C 1 154 ? 71.089 31.497 7.146 1.00 53.18 178 ASP C O 1
ATOM 9515 N N . PHE C 1 155 ? 70.270 30.158 8.817 1.00 49.10 179 PHE C N 1
ATOM 9516 C CA . PHE C 1 155 ? 69.392 29.322 7.980 1.00 48.40 179 PHE C CA 1
ATOM 9517 C C . PHE C 1 155 ? 68.348 30.192 7.267 1.00 51.42 179 PHE C C 1
ATOM 9518 O O . PHE C 1 155 ? 68.263 30.126 6.042 1.00 53.93 179 PHE C O 1
ATOM 9526 N N . ILE C 1 156 ? 67.608 31.045 8.011 1.00 45.20 180 ILE C N 1
ATOM 9527 C CA . ILE C 1 156 ? 66.600 31.971 7.479 1.00 43.94 180 ILE C CA 1
ATOM 9528 C C . ILE C 1 156 ? 67.217 32.875 6.412 1.00 50.86 180 ILE C C 1
ATOM 9529 O O . ILE C 1 156 ? 66.677 33.004 5.311 1.00 52.24 180 ILE C O 1
ATOM 9534 N N . LEU C 1 157 ? 68.356 33.475 6.730 1.00 49.23 181 LEU C N 1
ATOM 9535 C CA . LEU C 1 157 ? 69.022 34.405 5.827 1.00 50.00 181 LEU C CA 1
ATOM 9536 C C . LEU C 1 157 ? 69.593 33.726 4.588 1.00 54.09 181 LEU C C 1
ATOM 9537 O O . LEU C 1 157 ? 69.609 34.375 3.545 1.00 54.88 181 LEU C O 1
ATOM 9542 N N . GLU C 1 158 ? 70.009 32.438 4.668 1.00 50.68 182 GLU C N 1
ATOM 9543 C CA . GLU C 1 158 ? 70.506 31.716 3.493 1.00 51.23 182 GLU C CA 1
ATOM 9544 C C . GLU C 1 158 ? 69.335 31.458 2.548 1.00 55.99 182 GLU C C 1
ATOM 9545 O O . GLU C 1 158 ? 69.485 31.617 1.334 1.00 55.74 182 GLU C O 1
ATOM 9547 N N . ASP C 1 159 ? 68.138 31.141 3.115 1.00 51.67 183 ASP C N 1
ATOM 9548 C CA . ASP C 1 159 ? 66.908 30.927 2.349 1.00 50.08 183 ASP C CA 1
ATOM 9549 C C . ASP C 1 159 ? 66.500 32.226 1.639 1.00 52.85 183 ASP C C 1
ATOM 9550 O O . ASP C 1 159 ? 66.156 32.186 0.461 1.00 54.93 183 ASP C O 1
ATOM 9555 N N . LEU C 1 160 ? 66.588 33.381 2.339 1.00 46.22 184 LEU C N 1
ATOM 9556 C CA . LEU C 1 160 ? 66.231 34.675 1.772 1.00 44.73 184 LEU C CA 1
ATOM 9557 C C . LEU C 1 160 ? 67.255 35.141 0.736 1.00 50.02 184 LEU C C 1
ATOM 9558 O O . LEU C 1 160 ? 66.864 35.816 -0.236 1.00 50.40 184 LEU C O 1
ATOM 9563 N N . LYS C 1 161 ? 68.546 34.743 0.896 1.00 45.25 185 LYS C N 1
ATOM 9564 C CA . LYS C 1 161 ? 69.590 35.054 -0.080 1.00 44.41 185 LYS C CA 1
ATOM 9565 C C . LYS C 1 161 ? 69.241 34.337 -1.386 1.00 51.47 185 LYS C C 1
ATOM 9566 O O . LYS C 1 161 ? 69.286 34.953 -2.452 1.00 52.70 185 LYS C O 1
ATOM 9572 N N . LYS C 1 162 ? 68.844 33.039 -1.288 1.00 47.73 186 LYS C N 1
ATOM 9573 C CA . LYS C 1 162 ? 68.495 32.207 -2.429 1.00 47.12 186 LYS C CA 1
ATOM 9574 C C . LYS C 1 162 ? 67.268 32.810 -3.089 1.00 53.18 186 LYS C C 1
ATOM 9575 O O . LYS C 1 162 ? 67.260 32.980 -4.314 1.00 55.25 186 LYS C O 1
ATOM 9577 N N . ALA C 1 163 ? 66.288 33.262 -2.273 1.00 48.19 187 ALA C N 1
ATOM 9578 C CA . ALA C 1 163 ? 65.061 33.916 -2.742 1.00 47.54 187 ALA C CA 1
ATOM 9579 C C . ALA C 1 163 ? 65.368 35.176 -3.591 1.00 55.05 187 ALA C C 1
ATOM 9580 O O . ALA C 1 163 ? 64.878 35.239 -4.710 1.00 55.99 187 ALA C O 1
ATOM 9582 N N . THR C 1 164 ? 66.223 36.122 -3.109 1.00 52.19 188 THR C N 1
ATOM 9583 C CA . THR C 1 164 ? 66.602 37.343 -3.844 1.00 52.38 188 THR C CA 1
ATOM 9584 C C . THR C 1 164 ? 67.255 36.987 -5.194 1.00 60.92 188 THR C C 1
ATOM 9585 O O . THR C 1 164 ? 67.029 37.673 -6.201 1.00 62.56 188 THR C O 1
ATOM 9589 N N . GLU C 1 165 ? 68.041 35.897 -5.223 1.00 57.16 189 GLU C N 1
ATOM 9590 C CA . GLU C 1 165 ? 68.715 35.463 -6.454 1.00 57.38 189 GLU C CA 1
ATOM 9591 C C . GLU C 1 165 ? 67.748 34.834 -7.475 1.00 61.61 189 GLU C C 1
ATOM 9592 O O . GLU C 1 165 ? 68.001 34.938 -8.669 1.00 63.76 189 GLU C O 1
ATOM 9606 N N . LEU C 1 167 ? 63.961 35.091 -7.360 1.00 52.53 191 LEU C N 1
ATOM 9607 C CA . LEU C 1 167 ? 62.659 35.738 -7.523 1.00 51.04 191 LEU C CA 1
ATOM 9608 C C . LEU C 1 167 ? 62.705 36.923 -8.479 1.00 58.87 191 LEU C C 1
ATOM 9609 O O . LEU C 1 167 ? 63.726 37.635 -8.535 1.00 60.79 191 LEU C O 1
ATOM 9614 N N . PRO C 1 168 ? 61.587 37.200 -9.201 1.00 54.45 192 PRO C N 1
ATOM 9615 C CA . PRO C 1 168 ? 61.553 38.405 -10.043 1.00 54.24 192 PRO C CA 1
ATOM 9616 C C . PRO C 1 168 ? 61.238 39.645 -9.197 1.00 58.73 192 PRO C C 1
ATOM 9617 O O . PRO C 1 168 ? 60.715 39.508 -8.088 1.00 55.87 192 PRO C O 1
ATOM 9621 N N . ALA C 1 169 ? 61.538 40.861 -9.718 1.00 58.00 193 ALA C N 1
ATOM 9622 C CA . ALA C 1 169 ? 61.211 42.115 -9.019 1.00 56.11 193 ALA C CA 1
ATOM 9623 C C . ALA C 1 169 ? 59.720 42.421 -9.145 1.00 59.20 193 ALA C C 1
ATOM 9624 O O . ALA C 1 169 ? 59.122 43.036 -8.248 1.00 60.93 193 ALA C O 1
ATOM 9626 N N . SER C 1 170 ? 59.111 41.930 -10.219 1.00 54.45 194 SER C N 1
ATOM 9627 C CA . SER C 1 170 ? 57.717 42.167 -10.551 1.00 55.28 194 SER C CA 1
ATOM 9628 C C . SER C 1 170 ? 57.082 40.972 -11.260 1.00 61.27 194 SER C C 1
ATOM 9629 O O . SER C 1 170 ? 57.782 40.132 -11.828 1.00 59.65 194 SER C O 1
ATOM 9632 N N . TYR C 1 171 ? 55.737 40.922 -11.236 1.00 61.73 195 TYR C N 1
ATOM 9633 C CA . TYR C 1 171 ? 54.907 39.913 -11.899 1.00 63.00 195 TYR C CA 1
ATOM 9634 C C . TYR C 1 171 ? 53.946 40.555 -12.922 1.00 74.84 195 TYR C C 1
ATOM 9635 O O . TYR C 1 171 ? 53.764 41.779 -12.933 1.00 74.29 195 TYR C O 1
ATOM 9644 N N . GLY C 1 172 ? 53.344 39.709 -13.766 1.00 76.95 196 GLY C N 1
ATOM 9645 C CA . GLY C 1 172 ? 52.276 40.088 -14.679 1.00 79.50 196 GLY C CA 1
ATOM 9646 C C . GLY C 1 172 ? 50.990 40.259 -13.866 1.00 87.49 196 GLY C C 1
ATOM 9647 O O . GLY C 1 172 ? 50.979 40.049 -12.646 1.00 84.94 196 GLY C O 1
ATOM 9648 N N . SER C 1 173 ? 49.893 40.648 -14.527 1.00 89.53 197 SER C N 1
ATOM 9649 C CA . SER C 1 173 ? 48.584 40.880 -13.891 1.00 90.46 197 SER C CA 1
ATOM 9650 C C . SER C 1 173 ? 48.098 39.645 -13.092 1.00 94.79 197 SER C C 1
ATOM 9651 O O . SER C 1 173 ? 47.741 39.776 -11.906 1.00 91.85 197 SER C O 1
ATOM 9653 N N . ARG C 1 174 ? 48.137 38.454 -13.753 1.00 93.38 198 ARG C N 1
ATOM 9654 C CA . ARG C 1 174 ? 47.694 37.148 -13.248 1.00 93.29 198 ARG C CA 1
ATOM 9655 C C . ARG C 1 174 ? 48.439 36.691 -11.978 1.00 95.12 198 ARG C C 1
ATOM 9656 O O . ARG C 1 174 ? 47.783 36.284 -11.006 1.00 95.25 198 ARG C O 1
ATOM 9658 N N . GLU C 1 175 ? 49.788 36.772 -11.982 1.00 88.76 199 GLU C N 1
ATOM 9659 C CA . GLU C 1 175 ? 50.633 36.301 -10.882 1.00 86.15 199 GLU C CA 1
ATOM 9660 C C . GLU C 1 175 ? 50.875 37.371 -9.781 1.00 86.29 199 GLU C C 1
ATOM 9661 O O . GLU C 1 175 ? 51.683 37.122 -8.884 1.00 85.19 199 GLU C O 1
ATOM 9667 N N . LYS C 1 176 ? 50.155 38.523 -9.809 1.00 80.73 200 LYS C N 1
ATOM 9668 C CA . LYS C 1 176 ? 50.296 39.570 -8.786 1.00 78.29 200 LYS C CA 1
ATOM 9669 C C . LYS C 1 176 ? 49.807 39.032 -7.439 1.00 82.05 200 LYS C C 1
ATOM 9670 O O . LYS C 1 176 ? 48.762 38.382 -7.416 1.00 84.88 200 LYS C O 1
ATOM 9672 N N . GLY C 1 177 ? 50.599 39.236 -6.367 1.00 75.06 201 GLY C N 1
ATOM 9673 C CA . GLY C 1 177 ? 50.334 38.764 -4.995 1.00 72.62 201 GLY C CA 1
ATOM 9674 C C . GLY C 1 177 ? 51.427 37.864 -4.406 1.00 71.42 201 GLY C C 1
ATOM 9675 O O . GLY C 1 177 ? 51.558 37.706 -3.171 1.00 68.24 201 GLY C O 1
ATOM 9676 N N . ARG C 1 178 ? 52.209 37.253 -5.329 1.00 65.97 202 ARG C N 1
ATOM 9677 C CA . ARG C 1 178 ? 53.331 36.358 -5.071 1.00 64.11 202 ARG C CA 1
ATOM 9678 C C . ARG C 1 178 ? 54.533 37.142 -4.490 1.00 66.44 202 ARG C C 1
ATOM 9679 O O . ARG C 1 178 ? 54.625 38.355 -4.666 1.00 67.52 202 ARG C O 1
ATOM 9687 N N . ALA C 1 179 ? 55.475 36.433 -3.869 1.00 59.76 203 ALA C N 1
ATOM 9688 C CA . ALA C 1 179 ? 56.695 36.988 -3.320 1.00 57.91 203 ALA C CA 1
ATOM 9689 C C . ALA C 1 179 ? 57.609 37.512 -4.439 1.00 61.56 203 ALA C C 1
ATOM 9690 O O . ALA C 1 179 ? 57.871 36.821 -5.440 1.00 59.54 203 ALA C O 1
ATOM 9692 N N . THR C 1 180 ? 58.093 38.745 -4.253 1.00 57.50 204 THR C N 1
ATOM 9693 C CA . THR C 1 180 ? 59.004 39.417 -5.176 1.00 56.23 204 THR C CA 1
ATOM 9694 C C . THR C 1 180 ? 60.404 39.457 -4.615 1.00 58.38 204 THR C C 1
ATOM 9695 O O . THR C 1 180 ? 60.610 39.100 -3.455 1.00 58.84 204 THR C O 1
ATOM 9699 N N . LYS C 1 181 ? 61.365 39.916 -5.426 1.00 54.37 205 LYS C N 1
ATOM 9700 C CA . LYS C 1 181 ? 62.764 40.127 -5.045 1.00 52.95 205 LYS C CA 1
ATOM 9701 C C . LYS C 1 181 ? 62.763 41.136 -3.881 1.00 57.77 205 LYS C C 1
ATOM 9702 O O . LYS C 1 181 ? 63.436 40.898 -2.886 1.00 58.01 205 LYS C O 1
ATOM 9708 N N . GLY C 1 182 ? 61.920 42.189 -3.983 1.00 54.65 206 GLY C N 1
ATOM 9709 C CA . GLY C 1 182 ? 61.715 43.220 -2.972 1.00 52.46 206 GLY C CA 1
ATOM 9710 C C . GLY C 1 182 ? 61.203 42.666 -1.669 1.00 57.60 206 GLY C C 1
ATOM 9711 O O . GLY C 1 182 ? 61.729 43.009 -0.613 1.00 58.41 206 GLY C O 1
ATOM 9712 N N . ALA C 1 183 ? 60.199 41.770 -1.719 1.00 53.96 207 ALA C N 1
ATOM 9713 C CA . ALA C 1 183 ? 59.683 41.129 -0.506 1.00 51.91 207 ALA C CA 1
ATOM 9714 C C . ALA C 1 183 ? 60.794 40.346 0.222 1.00 53.46 207 ALA C C 1
ATOM 9715 O O . ALA C 1 183 ? 60.931 40.484 1.442 1.00 53.54 207 ALA C O 1
ATOM 9717 N N . ALA C 1 184 ? 61.628 39.604 -0.533 1.00 48.05 208 ALA C N 1
ATOM 9718 C CA . ALA C 1 184 ? 62.741 38.845 0.030 1.00 48.98 208 ALA C CA 1
ATOM 9719 C C . ALA C 1 184 ? 63.773 39.774 0.681 1.00 52.39 208 ALA C C 1
ATOM 9720 O O . ALA C 1 184 ? 64.175 39.510 1.821 1.00 52.38 208 ALA C O 1
ATOM 9722 N N . TYR C 1 185 ? 64.168 40.877 -0.008 1.00 47.12 209 TYR C N 1
ATOM 9723 C CA . TYR C 1 185 ? 65.115 41.858 0.549 1.00 45.75 209 TYR C CA 1
ATOM 9724 C C . TYR C 1 185 ? 64.518 42.545 1.788 1.00 51.57 209 TYR C C 1
ATOM 9725 O O . TYR C 1 185 ? 65.217 42.727 2.794 1.00 50.55 209 TYR C O 1
ATOM 9734 N N . ALA C 1 186 ? 63.222 42.905 1.724 1.00 48.43 210 ALA C N 1
ATOM 9735 C CA . ALA C 1 186 ? 62.544 43.560 2.825 1.00 47.90 210 ALA C CA 1
ATOM 9736 C C . ALA C 1 186 ? 62.497 42.625 4.050 1.00 53.53 210 ALA C C 1
ATOM 9737 O O . ALA C 1 186 ? 62.797 43.074 5.169 1.00 53.83 210 ALA C O 1
ATOM 9739 N N . LEU C 1 187 ? 62.195 41.314 3.847 1.00 47.68 211 LEU C N 1
ATOM 9740 C CA . LEU C 1 187 ? 62.159 40.405 4.990 1.00 44.58 211 LEU C CA 1
ATOM 9741 C C . LEU C 1 187 ? 63.570 40.242 5.528 1.00 49.77 211 LEU C C 1
ATOM 9742 O O . LEU C 1 187 ? 63.748 40.293 6.738 1.00 50.90 211 LEU C O 1
ATOM 9747 N N . LYS C 1 188 ? 64.571 40.143 4.628 1.00 47.73 212 LYS C N 1
ATOM 9748 C CA . LYS C 1 188 ? 65.995 40.002 4.944 1.00 47.12 212 LYS C CA 1
ATOM 9749 C C . LYS C 1 188 ? 66.424 41.117 5.880 1.00 51.91 212 LYS C C 1
ATOM 9750 O O . LYS C 1 188 ? 66.962 40.799 6.933 1.00 54.01 212 LYS C O 1
ATOM 9756 N N . SER C 1 189 ? 66.095 42.401 5.568 1.00 47.79 213 SER C N 1
ATOM 9757 C CA . SER C 1 189 ? 66.461 43.569 6.397 1.00 46.91 213 SER C CA 1
ATOM 9758 C C . SER C 1 189 ? 65.880 43.450 7.811 1.00 52.34 213 SER C C 1
ATOM 9759 O O . SER C 1 189 ? 66.594 43.773 8.758 1.00 54.83 213 SER C O 1
ATOM 9762 N N . ARG C 1 190 ? 64.621 42.955 7.965 1.00 47.42 214 ARG C N 1
ATOM 9763 C CA . ARG C 1 190 ? 64.008 42.752 9.288 1.00 46.44 214 ARG C CA 1
ATOM 9764 C C . ARG C 1 190 ? 64.748 41.646 10.066 1.00 49.58 214 ARG C C 1
ATOM 9765 O O . ARG C 1 190 ? 65.160 41.865 11.213 1.00 49.29 214 ARG C O 1
ATOM 9773 N N . VAL C 1 191 ? 64.921 40.473 9.435 1.00 45.48 215 VAL C N 1
ATOM 9774 C CA . VAL C 1 191 ? 65.604 39.326 10.025 1.00 45.96 215 VAL C CA 1
ATOM 9775 C C . VAL C 1 191 ? 67.038 39.730 10.463 1.00 53.23 215 VAL C C 1
ATOM 9776 O O . VAL C 1 191 ? 67.455 39.397 11.586 1.00 53.82 215 VAL C O 1
ATOM 9780 N N . GLU C 1 192 ? 67.753 40.496 9.604 1.00 49.54 216 GLU C N 1
ATOM 9781 C CA . GLU C 1 192 ? 69.097 40.996 9.890 1.00 49.28 216 GLU C CA 1
ATOM 9782 C C . GLU C 1 192 ? 69.084 41.989 11.071 1.00 55.37 216 GLU C C 1
ATOM 9783 O O . GLU C 1 192 ? 70.007 41.965 11.892 1.00 56.85 216 GLU C O 1
ATOM 9789 N N . LEU C 1 193 ? 68.039 42.835 11.161 1.00 49.96 217 LEU C N 1
ATOM 9790 C CA . LEU C 1 193 ? 67.898 43.815 12.235 1.00 48.93 217 LEU C CA 1
ATOM 9791 C C . LEU C 1 193 ? 67.663 43.124 13.574 1.00 49.94 217 LEU C C 1
ATOM 9792 O O . LEU C 1 193 ? 68.260 43.528 14.577 1.00 49.09 217 LEU C O 1
ATOM 9797 N N . TYR C 1 194 ? 66.782 42.101 13.596 1.00 45.07 218 TYR C N 1
ATOM 9798 C CA . TYR C 1 194 ? 66.488 41.346 14.821 1.00 43.09 218 TYR C CA 1
ATOM 9799 C C . TYR C 1 194 ? 67.763 40.652 15.302 1.00 47.30 218 TYR C C 1
ATOM 9800 O O . TYR C 1 194 ? 67.962 40.609 16.496 1.00 50.23 218 TYR C O 1
ATOM 9809 N N . ASP C 1 195 ? 68.672 40.217 14.414 1.00 45.69 219 ASP C N 1
ATOM 9810 C CA . ASP C 1 195 ? 69.941 39.601 14.823 1.00 46.58 219 ASP C CA 1
ATOM 9811 C C . ASP C 1 195 ? 71.135 40.608 14.883 1.00 52.67 219 ASP C C 1
ATOM 9812 O O . ASP C 1 195 ? 72.297 40.198 14.925 1.00 55.98 219 ASP C O 1
ATOM 9817 N N . LYS C 1 196 ? 70.839 41.915 14.929 1.00 47.94 220 LYS C N 1
ATOM 9818 C CA . LYS C 1 196 ? 71.791 43.030 15.042 1.00 48.02 220 LYS C CA 1
ATOM 9819 C C . LYS C 1 196 ? 72.917 43.010 13.977 1.00 52.43 220 LYS C C 1
ATOM 9820 O O . LYS C 1 196 ? 74.022 43.490 14.244 1.00 52.13 220 LYS C O 1
ATOM 9826 N N . ARG C 1 197 ? 72.605 42.527 12.751 1.00 50.43 221 ARG C N 1
ATOM 9827 C CA . ARG C 1 197 ? 73.513 42.495 11.592 1.00 50.48 221 ARG C CA 1
ATOM 9828 C C . ARG C 1 197 ? 73.307 43.804 10.828 1.00 56.23 221 ARG C C 1
ATOM 9829 O O . ARG C 1 197 ? 72.791 43.794 9.711 1.00 57.25 221 ARG C O 1
ATOM 9837 N N . TYR C 1 198 ? 73.699 44.936 11.452 1.00 51.61 222 TYR C N 1
ATOM 9838 C CA . TYR C 1 198 ? 73.437 46.292 10.987 1.00 50.86 222 TYR C CA 1
ATOM 9839 C C . TYR C 1 198 ? 74.043 46.654 9.623 1.00 58.49 222 TYR C C 1
ATOM 9840 O O . TYR C 1 198 ? 73.310 47.197 8.778 1.00 57.15 222 TYR C O 1
ATOM 9849 N N . GLU C 1 199 ? 75.345 46.409 9.373 1.00 57.77 223 GLU C N 1
ATOM 9850 C CA . GLU C 1 199 ? 75.894 46.761 8.046 1.00 56.23 223 GLU C CA 1
ATOM 9851 C C . GLU C 1 199 ? 75.132 45.960 6.947 1.00 60.68 223 GLU C C 1
ATOM 9852 O O . GLU C 1 199 ? 74.901 46.509 5.862 1.00 61.52 223 GLU C O 1
ATOM 9854 N N . ASP C 1 200 ? 74.619 44.730 7.275 1.00 56.73 224 ASP C N 1
ATOM 9855 C CA . ASP C 1 200 ? 73.813 43.938 6.330 1.00 56.53 224 ASP C CA 1
ATOM 9856 C C . ASP C 1 200 ? 72.443 44.567 6.089 1.00 58.56 224 ASP C C 1
ATOM 9857 O O . ASP C 1 200 ? 72.020 44.607 4.945 1.00 60.24 224 ASP C O 1
ATOM 9862 N N . VAL C 1 201 ? 71.756 45.064 7.149 1.00 52.15 225 VAL C N 1
ATOM 9863 C CA . VAL C 1 201 ? 70.445 45.743 7.057 1.00 49.42 225 VAL C CA 1
ATOM 9864 C C . VAL C 1 201 ? 70.496 46.876 6.027 1.00 52.05 225 VAL C C 1
ATOM 9865 O O . VAL C 1 201 ? 69.646 46.929 5.139 1.00 51.65 225 VAL C O 1
ATOM 9869 N N . ILE C 1 202 ? 71.526 47.746 6.135 1.00 48.01 226 ILE C N 1
ATOM 9870 C CA . ILE C 1 202 ? 71.756 48.921 5.295 1.00 46.65 226 ILE C CA 1
ATOM 9871 C C . ILE C 1 202 ? 71.864 48.505 3.816 1.00 51.89 226 ILE C C 1
ATOM 9872 O O . ILE C 1 202 ? 71.302 49.194 2.948 1.00 51.72 226 ILE C O 1
ATOM 9877 N N . LYS C 1 203 ? 72.565 47.379 3.550 1.00 48.10 227 LYS C N 1
ATOM 9878 C CA . LYS C 1 203 ? 72.757 46.845 2.211 1.00 48.28 227 LYS C CA 1
ATOM 9879 C C . LYS C 1 203 ? 71.432 46.343 1.649 1.00 55.34 227 LYS C C 1
ATOM 9880 O O . LYS C 1 203 ? 71.093 46.669 0.510 1.00 57.78 227 LYS C O 1
ATOM 9886 N N . SER C 1 204 ? 70.656 45.602 2.461 1.00 52.06 228 SER C N 1
ATOM 9887 C CA . SER C 1 204 ? 69.337 45.065 2.095 1.00 50.73 228 SER C CA 1
ATOM 9888 C C . SER C 1 204 ? 68.352 46.198 1.781 1.00 54.98 228 SER C C 1
ATOM 9889 O O . SER C 1 204 ? 67.649 46.117 0.778 1.00 56.59 228 SER C O 1
ATOM 9892 N N . CYS C 1 205 ? 68.348 47.276 2.602 1.00 49.77 229 CYS C N 1
ATOM 9893 C CA . CYS C 1 205 ? 67.515 48.470 2.437 1.00 47.97 229 CYS C CA 1
ATOM 9894 C C . CYS C 1 205 ? 67.866 49.192 1.145 1.00 52.37 229 CYS C C 1
ATOM 9895 O O . CYS C 1 205 ? 66.958 49.592 0.422 1.00 52.03 229 CYS C O 1
ATOM 9898 N N . ALA C 1 206 ? 69.184 49.305 0.816 1.00 48.71 230 ALA C N 1
ATOM 9899 C CA . ALA C 1 206 ? 69.678 49.956 -0.387 1.00 48.34 230 ALA C CA 1
ATOM 9900 C C . ALA C 1 206 ? 69.101 49.289 -1.632 1.00 54.79 230 ALA C C 1
ATOM 9901 O O . ALA C 1 206 ? 68.774 49.965 -2.596 1.00 55.69 230 ALA C O 1
ATOM 9903 N N . GLU C 1 207 ? 68.930 47.964 -1.584 1.00 51.77 231 GLU C N 1
ATOM 9904 C CA . GLU C 1 207 ? 68.378 47.186 -2.678 1.00 52.18 231 GLU C CA 1
ATOM 9905 C C . GLU C 1 207 ? 66.909 47.492 -2.916 1.00 60.20 231 GLU C C 1
ATOM 9906 O O . GLU C 1 207 ? 66.526 47.652 -4.082 1.00 64.07 231 GLU C O 1
ATOM 9912 N N . VAL C 1 208 ? 66.098 47.609 -1.832 1.00 53.85 232 VAL C N 1
ATOM 9913 C CA . VAL C 1 208 ? 64.665 47.897 -1.917 1.00 51.94 232 VAL C CA 1
ATOM 9914 C C . VAL C 1 208 ? 64.420 49.316 -2.464 1.00 56.94 232 VAL C C 1
ATOM 9915 O O . VAL C 1 208 ? 63.469 49.526 -3.228 1.00 59.53 232 VAL C O 1
ATOM 9919 N N . TYR C 1 209 ? 65.331 50.266 -2.158 1.00 52.28 233 TYR C N 1
ATOM 9920 C CA . TYR C 1 209 ? 65.222 51.653 -2.627 1.00 50.27 233 TYR C CA 1
ATOM 9921 C C . TYR C 1 209 ? 65.269 51.730 -4.157 1.00 54.96 233 TYR C C 1
ATOM 9922 O O . TYR C 1 209 ? 64.745 52.670 -4.748 1.00 57.51 233 TYR C O 1
ATOM 9931 N N . LYS C 1 210 ? 65.898 50.744 -4.786 1.00 49.37 234 LYS C N 1
ATOM 9932 C CA . LYS C 1 210 ? 66.094 50.693 -6.231 1.00 49.33 234 LYS C CA 1
ATOM 9933 C C . LYS C 1 210 ? 64.951 49.944 -6.960 1.00 55.26 234 LYS C C 1
ATOM 9934 O O . LYS C 1 210 ? 64.890 49.967 -8.195 1.00 57.46 234 LYS C O 1
ATOM 9940 N N . LEU C 1 211 ? 64.071 49.267 -6.209 1.00 49.83 235 LEU C N 1
ATOM 9941 C CA . LEU C 1 211 ? 63.031 48.416 -6.788 1.00 47.85 235 LEU C CA 1
ATOM 9942 C C . LEU C 1 211 ? 61.689 49.118 -7.105 1.00 53.07 235 LEU C C 1
ATOM 9943 O O . LEU C 1 211 ? 60.679 48.456 -7.374 1.00 53.21 235 LEU C O 1
ATOM 9948 N N . GLY C 1 212 ? 61.701 50.434 -7.155 1.00 48.98 236 GLY C N 1
ATOM 9949 C CA . GLY C 1 212 ? 60.506 51.179 -7.516 1.00 48.93 236 GLY C CA 1
ATOM 9950 C C . GLY C 1 212 ? 59.379 51.232 -6.519 1.00 55.16 236 GLY C C 1
ATOM 9951 O O . GLY C 1 212 ? 58.234 51.418 -6.928 1.00 55.51 236 GLY C O 1
ATOM 9952 N N . TYR C 1 213 ? 59.671 51.101 -5.198 1.00 52.32 237 TYR C N 1
ATOM 9953 C CA . TYR C 1 213 ? 58.588 51.261 -4.230 1.00 50.54 237 TYR C CA 1
ATOM 9954 C C . TYR C 1 213 ? 58.436 52.771 -3.943 1.00 59.55 237 TYR C C 1
ATOM 9955 O O . TYR C 1 213 ? 59.326 53.559 -4.265 1.00 61.22 237 TYR C O 1
ATOM 9964 N N . GLU C 1 214 ? 57.296 53.195 -3.429 1.00 58.71 238 GLU C N 1
ATOM 9965 C CA . GLU C 1 214 ? 57.080 54.612 -3.117 1.00 60.19 238 GLU C CA 1
ATOM 9966 C C . GLU C 1 214 ? 56.154 54.722 -1.913 1.00 65.15 238 GLU C C 1
ATOM 9967 O O . GLU C 1 214 ? 55.199 53.943 -1.814 1.00 65.69 238 GLU C O 1
ATOM 9973 N N . LEU C 1 215 ? 56.450 55.641 -0.970 1.00 60.51 239 LEU C N 1
ATOM 9974 C CA . LEU C 1 215 ? 55.580 55.854 0.199 1.00 57.58 239 LEU C CA 1
ATOM 9975 C C . LEU C 1 215 ? 54.302 56.568 -0.240 1.00 60.99 239 LEU C C 1
ATOM 9976 O O . LEU C 1 215 ? 54.369 57.560 -0.974 1.00 60.91 239 LEU C O 1
ATOM 9981 N N . VAL C 1 216 ? 53.147 56.055 0.181 1.00 57.71 240 VAL C N 1
ATOM 9982 C CA . VAL C 1 216 ? 51.833 56.669 -0.096 1.00 57.69 240 VAL C CA 1
ATOM 9983 C C . VAL C 1 216 ? 51.796 58.013 0.643 1.00 63.09 240 VAL C C 1
ATOM 9984 O O . VAL C 1 216 ? 52.248 58.056 1.783 1.00 63.88 240 VAL C O 1
ATOM 9988 N N . ASP C 1 217 ? 51.282 59.088 0.019 1.00 59.71 241 ASP C N 1
ATOM 9989 C CA . ASP C 1 217 ? 51.128 60.396 0.669 1.00 59.21 241 ASP C CA 1
ATOM 9990 C C . ASP C 1 217 ? 50.223 60.236 1.903 1.00 61.67 241 ASP C C 1
ATOM 9991 O O . ASP C 1 217 ? 49.123 59.704 1.784 1.00 62.21 241 ASP C O 1
ATOM 9996 N N . GLY C 1 218 ? 50.715 60.644 3.065 1.00 56.79 242 GLY C N 1
ATOM 9997 C CA . GLY C 1 218 ? 49.957 60.529 4.306 1.00 56.58 242 GLY C CA 1
ATOM 9998 C C . GLY C 1 218 ? 49.744 61.840 5.022 1.00 60.41 242 GLY C C 1
ATOM 9999 O O . GLY C 1 218 ? 49.638 61.856 6.236 1.00 59.86 242 GLY C O 1
ATOM 10000 N N . THR C 1 219 ? 49.651 62.943 4.283 1.00 59.76 243 THR C N 1
ATOM 10001 C CA . THR C 1 219 ? 49.500 64.285 4.847 1.00 59.96 243 THR C CA 1
ATOM 10002 C C . THR C 1 219 ? 48.108 64.519 5.442 1.00 66.71 243 THR C C 1
ATOM 10003 O O . THR C 1 219 ? 47.911 65.528 6.126 1.00 68.47 243 THR C O 1
ATOM 10007 N N . THR C 1 220 ? 47.163 63.583 5.230 1.00 63.06 244 THR C N 1
ATOM 10008 C CA . THR C 1 220 ? 45.839 63.608 5.867 1.00 62.67 244 THR C CA 1
ATOM 10009 C C . THR C 1 220 ? 45.557 62.212 6.418 1.00 66.42 244 THR C C 1
ATOM 10010 O O . THR C 1 220 ? 46.067 61.227 5.859 1.00 64.41 244 THR C O 1
ATOM 10014 N N . PRO C 1 221 ? 44.764 62.105 7.519 1.00 62.16 245 PRO C N 1
ATOM 10015 C CA . PRO C 1 221 ? 44.450 60.775 8.092 1.00 59.03 245 PRO C CA 1
ATOM 10016 C C . PRO C 1 221 ? 43.860 59.800 7.081 1.00 60.18 245 PRO C C 1
ATOM 10017 O O . PRO C 1 221 ? 44.296 58.662 7.014 1.00 56.87 245 PRO C O 1
ATOM 10021 N N . GLU C 1 222 ? 42.892 60.267 6.275 1.00 61.05 246 GLU C N 1
ATOM 10022 C CA . GLU C 1 222 ? 42.231 59.492 5.227 1.00 61.09 246 GLU C CA 1
ATOM 10023 C C . GLU C 1 222 ? 43.286 58.995 4.219 1.00 62.78 246 GLU C C 1
ATOM 10024 O O . GLU C 1 222 ? 43.310 57.800 3.924 1.00 62.43 246 GLU C O 1
ATOM 10030 N N . LYS C 1 223 ? 44.194 59.892 3.753 1.00 56.61 247 LYS C N 1
ATOM 10031 C CA . LYS C 1 223 ? 45.300 59.556 2.828 1.00 54.23 247 LYS C CA 1
ATOM 10032 C C . LYS C 1 223 ? 46.206 58.456 3.399 1.00 57.44 247 LYS C C 1
ATOM 10033 O O . LYS C 1 223 ? 46.498 57.513 2.684 1.00 57.96 247 LYS C O 1
ATOM 10039 N N . TYR C 1 224 ? 46.625 58.565 4.683 1.00 52.37 248 TYR C N 1
ATOM 10040 C CA . TYR C 1 224 ? 47.469 57.575 5.335 1.00 51.11 248 TYR C CA 1
ATOM 10041 C C . TYR C 1 224 ? 46.739 56.251 5.445 1.00 53.72 248 TYR C C 1
ATOM 10042 O O . TYR C 1 224 ? 47.287 55.223 5.065 1.00 52.29 248 TYR C O 1
ATOM 10051 N N . ARG C 1 225 ? 45.487 56.281 5.924 1.00 51.05 249 ARG C N 1
ATOM 10052 C CA . ARG C 1 225 ? 44.656 55.083 6.079 1.00 49.77 249 ARG C CA 1
ATOM 10053 C C . ARG C 1 225 ? 44.480 54.305 4.770 1.00 55.69 249 ARG C C 1
ATOM 10054 O O . ARG C 1 225 ? 44.379 53.077 4.776 1.00 57.29 249 ARG C O 1
ATOM 10062 N N . SER C 1 226 ? 44.515 55.007 3.659 1.00 51.63 250 SER C N 1
ATOM 10063 C CA . SER C 1 226 ? 44.302 54.416 2.351 1.00 51.25 250 SER C CA 1
ATOM 10064 C C . SER C 1 226 ? 45.354 53.343 1.971 1.00 55.38 250 SER C C 1
ATOM 10065 O O . SER C 1 226 ? 45.165 52.656 0.970 1.00 57.24 250 SER C O 1
ATOM 10068 N N . ILE C 1 227 ? 46.415 53.181 2.763 1.00 49.33 251 ILE C N 1
ATOM 10069 C CA . ILE C 1 227 ? 47.435 52.159 2.517 1.00 48.43 251 ILE C CA 1
ATOM 10070 C C . ILE C 1 227 ? 46.759 50.793 2.634 1.00 55.45 251 ILE C C 1
ATOM 10071 O O . ILE C 1 227 ? 46.981 49.887 1.821 1.00 57.39 251 ILE C O 1
ATOM 10076 N N . TRP C 1 228 ? 45.843 50.709 3.593 1.00 53.25 252 TRP C N 1
ATOM 10077 C CA . TRP C 1 228 ? 45.188 49.472 3.952 1.00 53.86 252 TRP C CA 1
ATOM 10078 C C . TRP C 1 228 ? 43.866 49.247 3.244 1.00 60.39 252 TRP C C 1
ATOM 10079 O O . TRP C 1 228 ? 43.255 48.201 3.481 1.00 60.63 252 TRP C O 1
ATOM 10090 N N . TRP C 1 229 ? 43.473 50.144 2.305 1.00 57.75 253 TRP C N 1
ATOM 10091 C CA . TRP C 1 229 ? 42.208 49.991 1.573 1.00 58.04 253 TRP C CA 1
ATOM 10092 C C . TRP C 1 229 ? 42.285 48.912 0.538 1.00 67.20 253 TRP C C 1
ATOM 10093 O O . TRP C 1 229 ? 43.279 48.823 -0.190 1.00 68.17 253 TRP C O 1
ATOM 10104 N N . THR C 1 230 ? 41.210 48.115 0.442 1.00 66.47 254 THR C N 1
ATOM 10105 C CA . THR C 1 230 ? 41.039 47.045 -0.547 1.00 67.00 254 THR C CA 1
ATOM 10106 C C . THR C 1 230 ? 40.937 47.691 -1.920 1.00 70.99 254 THR C C 1
ATOM 10107 O O . THR C 1 230 ? 41.453 47.128 -2.883 1.00 72.15 254 THR C O 1
ATOM 10111 N N . THR C 1 231 ? 40.374 48.931 -2.004 1.00 65.91 255 THR C N 1
ATOM 10112 C CA . THR C 1 231 ? 40.294 49.712 -3.261 1.00 63.83 255 THR C CA 1
ATOM 10113 C C . THR C 1 231 ? 41.639 50.391 -3.601 1.00 65.04 255 THR C C 1
ATOM 10114 O O . THR C 1 231 ? 41.710 51.166 -4.556 1.00 67.14 255 THR C O 1
ATOM 10118 N N . ASN C 1 232 ? 42.690 50.127 -2.820 1.00 59.35 256 ASN C N 1
ATOM 10119 C CA . ASN C 1 232 ? 44.013 50.701 -3.055 1.00 58.28 256 ASN C CA 1
ATOM 10120 C C . ASN C 1 232 ? 45.075 49.642 -2.885 1.00 61.06 256 ASN C C 1
ATOM 10121 O O . ASN C 1 232 ? 46.245 49.971 -2.691 1.00 59.39 256 ASN C O 1
ATOM 10126 N N . LYS C 1 233 ? 44.664 48.359 -3.018 1.00 60.30 257 LYS C N 1
ATOM 10127 C CA . LYS C 1 233 ? 45.481 47.148 -2.845 1.00 60.11 257 LYS C CA 1
ATOM 10128 C C . LYS C 1 233 ? 46.718 47.143 -3.749 1.00 66.37 257 LYS C C 1
ATOM 10129 O O . LYS C 1 233 ? 47.651 46.387 -3.475 1.00 66.80 257 LYS C O 1
ATOM 10131 N N . ASP C 1 234 ? 46.744 48.023 -4.776 1.00 65.92 258 ASP C N 1
ATOM 10132 C CA . ASP C 1 234 ? 47.809 48.139 -5.784 1.00 65.97 258 ASP C CA 1
ATOM 10133 C C . ASP C 1 234 ? 48.735 49.366 -5.615 1.00 66.19 258 ASP C C 1
ATOM 10134 O O . ASP C 1 234 ? 49.477 49.678 -6.542 1.00 65.33 258 ASP C O 1
ATOM 10139 N N . ASN C 1 235 ? 48.777 49.983 -4.422 1.00 60.73 259 ASN C N 1
ATOM 10140 C CA . ASN C 1 235 ? 49.642 51.125 -4.135 1.00 59.59 259 ASN C CA 1
ATOM 10141 C C . ASN C 1 235 ? 51.125 50.692 -4.091 1.00 62.49 259 ASN C C 1
ATOM 10142 O O . ASN C 1 235 ? 51.428 49.506 -3.872 1.00 61.59 259 ASN C O 1
ATOM 10147 N N . LYS C 1 236 ? 52.041 51.660 -4.297 1.00 58.68 260 LYS C N 1
ATOM 10148 C CA . LYS C 1 236 ? 53.485 51.403 -4.380 1.00 57.77 260 LYS C CA 1
ATOM 10149 C C . LYS C 1 236 ? 54.196 51.241 -3.014 1.00 59.74 260 LYS C C 1
ATOM 10150 O O . LYS C 1 236 ? 55.414 51.058 -2.993 1.00 61.29 260 LYS C O 1
ATOM 10156 N N . GLU C 1 237 ? 53.464 51.289 -1.886 1.00 52.02 261 GLU C N 1
ATOM 10157 C CA . GLU C 1 237 ? 54.047 51.105 -0.557 1.00 48.28 261 GLU C CA 1
ATOM 10158 C C . GLU C 1 237 ? 54.042 49.637 -0.141 1.00 51.92 261 GLU C C 1
ATOM 10159 O O . GLU C 1 237 ? 54.928 49.216 0.618 1.00 53.11 261 GLU C O 1
ATOM 10165 N N . ILE C 1 238 ? 53.046 48.861 -0.617 1.00 46.13 262 ILE C N 1
ATOM 10166 C CA . ILE C 1 238 ? 52.913 47.454 -0.278 1.00 44.96 262 ILE C CA 1
ATOM 10167 C C . ILE C 1 238 ? 54.079 46.655 -0.865 1.00 53.08 262 ILE C C 1
ATOM 10168 O O . ILE C 1 238 ? 54.307 46.710 -2.067 1.00 55.51 262 ILE C O 1
ATOM 10173 N N . ILE C 1 239 ? 54.812 45.914 -0.020 1.00 50.58 263 ILE C N 1
ATOM 10174 C CA . ILE C 1 239 ? 55.905 45.061 -0.504 1.00 50.90 263 ILE C CA 1
ATOM 10175 C C . ILE C 1 239 ? 55.395 43.606 -0.517 1.00 54.72 263 ILE C C 1
ATOM 10176 O O . ILE C 1 239 ? 55.577 42.911 -1.519 1.00 57.75 263 ILE C O 1
ATOM 10181 N N . PHE C 1 240 ? 54.721 43.179 0.569 1.00 47.17 264 PHE C N 1
ATOM 10182 C CA . PHE C 1 240 ? 54.135 41.839 0.712 1.00 45.15 264 PHE C CA 1
ATOM 10183 C C . PHE C 1 240 ? 52.934 41.907 1.618 1.00 51.15 264 PHE C C 1
ATOM 10184 O O . PHE C 1 240 ? 53.009 42.461 2.722 1.00 52.35 264 PHE C O 1
ATOM 10192 N N . ASP C 1 241 ? 51.818 41.343 1.156 1.00 50.56 265 ASP C N 1
ATOM 10193 C CA . ASP C 1 241 ? 50.567 41.320 1.912 1.00 51.84 265 ASP C CA 1
ATOM 10194 C C . ASP C 1 241 ? 49.775 40.036 1.682 1.00 58.13 265 ASP C C 1
ATOM 10195 O O . ASP C 1 241 ? 50.106 39.227 0.801 1.00 58.94 265 ASP C O 1
ATOM 10200 N N . VAL C 1 242 ? 48.720 39.871 2.494 1.00 55.56 266 VAL C N 1
ATOM 10201 C CA . VAL C 1 242 ? 47.738 38.799 2.439 1.00 56.21 266 VAL C CA 1
ATOM 10202 C C . VAL C 1 242 ? 46.363 39.434 2.668 1.00 62.30 266 VAL C C 1
ATOM 10203 O O . VAL C 1 242 ? 46.218 40.314 3.521 1.00 63.27 266 VAL C O 1
ATOM 10207 N N . GLN C 1 243 ? 45.380 39.035 1.873 1.00 59.68 267 GLN C N 1
ATOM 10208 C CA . GLN C 1 243 ? 44.007 39.494 2.056 1.00 60.14 267 GLN C CA 1
ATOM 10209 C C . GLN C 1 243 ? 43.398 38.419 2.917 1.00 67.21 267 GLN C C 1
ATOM 10210 O O . GLN C 1 243 ? 43.101 37.327 2.427 1.00 68.76 267 GLN C O 1
ATOM 10216 N N . TYR C 1 244 ? 43.403 38.662 4.236 1.00 63.65 268 TYR C N 1
ATOM 10217 C CA . TYR C 1 244 ? 42.976 37.716 5.259 1.00 63.03 268 TYR C CA 1
ATOM 10218 C C . TYR C 1 244 ? 41.493 37.809 5.472 1.00 71.33 268 TYR C C 1
ATOM 10219 O O . TYR C 1 244 ? 40.989 38.828 5.948 1.00 70.38 268 TYR C O 1
ATOM 10228 N N . LYS C 1 245 ? 40.795 36.740 5.051 1.00 72.75 269 LYS C N 1
ATOM 10229 C CA . LYS C 1 245 ? 39.356 36.537 5.190 1.00 75.55 269 LYS C CA 1
ATOM 10230 C C . LYS C 1 245 ? 39.221 35.217 5.910 1.00 85.69 269 LYS C C 1
ATOM 10231 O O . LYS C 1 245 ? 39.340 34.150 5.292 1.00 86.62 269 LYS C O 1
ATOM 10233 N N . SER C 1 246 ? 39.136 35.304 7.261 1.00 84.44 270 SER C N 1
ATOM 10234 C CA . SER C 1 246 ? 39.076 34.175 8.183 1.00 84.71 270 SER C CA 1
ATOM 10235 C C . SER C 1 246 ? 37.884 33.280 7.901 1.00 93.44 270 SER C C 1
ATOM 10236 O O . SER C 1 246 ? 36.816 33.806 7.536 1.00 94.03 270 SER C O 1
ATOM 10239 N N . PRO C 1 247 ? 38.047 31.922 8.029 1.00 92.16 271 PRO C N 1
ATOM 10240 C CA . PRO C 1 247 ? 36.900 31.020 7.776 1.00 94.08 271 PRO C CA 1
ATOM 10241 C C . PRO C 1 247 ? 35.695 31.333 8.698 1.00 99.24 271 PRO C C 1
ATOM 10242 O O . PRO C 1 247 ? 34.589 31.574 8.178 1.00 100.74 271 PRO C O 1
ATOM 10246 N N . ASP C 1 248 ? 35.927 31.436 10.044 1.00 92.84 272 ASP C N 1
ATOM 10247 C CA . ASP C 1 248 ? 34.869 31.748 11.004 1.00 92.86 272 ASP C CA 1
ATOM 10248 C C . ASP C 1 248 ? 34.797 33.235 11.414 1.00 95.45 272 ASP C C 1
ATOM 10249 O O . ASP C 1 248 ? 35.804 33.934 11.535 1.00 94.98 272 ASP C O 1
ATOM 10254 N N . VAL C 1 249 ? 33.583 33.682 11.652 1.00 92.14 273 VAL C N 1
ATOM 10255 C CA . VAL C 1 249 ? 33.222 35.013 12.097 1.00 92.04 273 VAL C CA 1
ATOM 10256 C C . VAL C 1 249 ? 33.806 35.342 13.507 1.00 93.77 273 VAL C C 1
ATOM 10257 O O . VAL C 1 249 ? 33.969 36.521 13.878 1.00 94.40 273 VAL C O 1
ATOM 10259 N N . TYR C 1 250 ? 34.119 34.285 14.280 1.00 87.41 274 TYR C N 1
ATOM 10260 C CA . TYR C 1 250 ? 34.678 34.384 15.627 1.00 84.99 274 TYR C CA 1
ATOM 10261 C C . TYR C 1 250 ? 36.190 34.635 15.581 1.00 85.47 274 TYR C C 1
ATOM 10262 O O . TYR C 1 250 ? 36.791 34.961 16.614 1.00 85.23 274 TYR C O 1
ATOM 10264 N N . ASN C 1 251 ? 36.814 34.472 14.389 1.00 78.74 275 ASN C N 1
ATOM 10265 C CA . ASN C 1 251 ? 38.259 34.675 14.243 1.00 75.68 275 ASN C CA 1
ATOM 10266 C C . ASN C 1 251 ? 38.600 35.740 13.166 1.00 72.93 275 ASN C C 1
ATOM 10267 O O . ASN C 1 251 ? 39.791 36.063 12.951 1.00 70.16 275 ASN C O 1
ATOM 10272 N N . ASN C 1 252 ? 37.532 36.330 12.561 1.00 66.23 276 ASN C N 1
ATOM 10273 C CA . ASN C 1 252 ? 37.601 37.414 11.586 1.00 64.45 276 ASN C CA 1
ATOM 10274 C C . ASN C 1 252 ? 38.231 38.652 12.233 1.00 62.89 276 ASN C C 1
ATOM 10275 O O . ASN C 1 252 ? 37.643 39.271 13.126 1.00 62.95 276 ASN C O 1
ATOM 10296 N N . VAL C 1 255 ? 35.965 41.963 12.593 1.00 55.63 279 VAL C N 1
ATOM 10297 C CA . VAL C 1 255 ? 34.863 41.869 13.555 1.00 56.23 279 VAL C CA 1
ATOM 10298 C C . VAL C 1 255 ? 35.448 41.804 14.980 1.00 62.42 279 VAL C C 1
ATOM 10299 O O . VAL C 1 255 ? 34.986 42.513 15.875 1.00 64.33 279 VAL C O 1
ATOM 10303 N N . CYS C 1 256 ? 36.514 41.028 15.158 1.00 57.38 280 CYS C N 1
ATOM 10304 C CA . CYS C 1 256 ? 37.192 40.873 16.444 1.00 55.21 280 CYS C CA 1
ATOM 10305 C C . CYS C 1 256 ? 37.749 42.171 16.991 1.00 55.87 280 CYS C C 1
ATOM 10306 O O . CYS C 1 256 ? 37.875 42.272 18.201 1.00 56.51 280 CYS C O 1
ATOM 10309 N N . ASN C 1 257 ? 38.126 43.131 16.132 1.00 50.46 281 ASN C N 1
ATOM 10310 C CA . ASN C 1 257 ? 38.763 44.372 16.587 1.00 49.21 281 ASN C CA 1
ATOM 10311 C C . ASN C 1 257 ? 37.920 45.612 16.324 1.00 52.83 281 ASN C C 1
ATOM 10312 O O . ASN C 1 257 ? 38.361 46.742 16.591 1.00 52.87 281 ASN C O 1
ATOM 10325 N N . VAL C 1 259 ? 34.668 48.268 16.975 1.00 52.60 283 VAL C N 1
ATOM 10326 C CA . VAL C 1 259 ? 33.948 48.890 18.101 1.00 52.24 283 VAL C CA 1
ATOM 10327 C C . VAL C 1 259 ? 32.677 48.082 18.311 1.00 58.92 283 VAL C C 1
ATOM 10328 O O . VAL C 1 259 ? 31.985 47.752 17.335 1.00 59.87 283 VAL C O 1
ATOM 10332 N N . THR C 1 260 ? 32.387 47.736 19.566 1.00 56.16 284 THR C N 1
ATOM 10333 C CA . THR C 1 260 ? 31.240 46.888 19.837 1.00 56.94 284 THR C CA 1
ATOM 10334 C C . THR C 1 260 ? 29.927 47.679 19.812 1.00 62.29 284 THR C C 1
ATOM 10335 O O . THR C 1 260 ? 29.016 47.275 19.098 1.00 63.01 284 THR C O 1
ATOM 10339 N N . TYR C 1 261 ? 29.826 48.779 20.580 1.00 58.42 285 TYR C N 1
ATOM 10340 C CA . TYR C 1 261 ? 28.574 49.486 20.782 1.00 58.98 285 TYR C CA 1
ATOM 10341 C C . TYR C 1 261 ? 28.457 50.687 19.911 1.00 64.82 285 TYR C C 1
ATOM 10342 O O . TYR C 1 261 ? 28.681 51.850 20.280 1.00 63.34 285 TYR C O 1
ATOM 10351 N N . ILE C 1 262 ? 28.034 50.349 18.716 1.00 65.15 286 ILE C N 1
ATOM 10352 C CA . ILE C 1 262 ? 27.815 51.202 17.563 1.00 66.61 286 ILE C CA 1
ATOM 10353 C C . ILE C 1 262 ? 26.373 50.865 17.112 1.00 75.74 286 ILE C C 1
ATOM 10354 O O . ILE C 1 262 ? 25.940 51.202 16.010 1.00 79.01 286 ILE C O 1
ATOM 10359 N N . ASN C 1 263 ? 25.618 50.244 18.045 1.00 72.65 287 ASN C N 1
ATOM 10360 C CA . ASN C 1 263 ? 24.275 49.687 17.919 1.00 74.38 287 ASN C CA 1
ATOM 10361 C C . ASN C 1 263 ? 23.114 50.744 17.864 1.00 82.08 287 ASN C C 1
ATOM 10362 O O . ASN C 1 263 ? 21.949 50.384 17.617 1.00 82.51 287 ASN C O 1
ATOM 10367 N N . ASP C 1 264 ? 23.445 52.035 18.025 1.00 80.79 288 ASP C N 1
ATOM 10368 C CA . ASP C 1 264 ? 22.474 53.132 17.924 1.00 82.72 288 ASP C CA 1
ATOM 10369 C C . ASP C 1 264 ? 22.040 53.286 16.451 1.00 86.98 288 ASP C C 1
ATOM 10370 O O . ASP C 1 264 ? 20.870 53.545 16.186 1.00 89.75 288 ASP C O 1
ATOM 10375 N N . LYS C 1 265 ? 22.984 53.047 15.509 1.00 79.72 289 LYS C N 1
ATOM 10376 C CA . LYS C 1 265 ? 22.828 53.111 14.055 1.00 78.51 289 LYS C CA 1
ATOM 10377 C C . LYS C 1 265 ? 23.079 51.738 13.395 1.00 81.89 289 LYS C C 1
ATOM 10378 O O . LYS C 1 265 ? 22.415 51.399 12.416 1.00 82.50 289 LYS C O 1
ATOM 10384 N N . TYR C 1 266 ? 24.035 50.953 13.921 1.00 77.38 290 TYR C N 1
ATOM 10385 C CA . TYR C 1 266 ? 24.403 49.689 13.296 1.00 76.05 290 TYR C CA 1
ATOM 10386 C C . TYR C 1 266 ? 24.103 48.456 14.167 1.00 80.32 290 TYR C C 1
ATOM 10387 O O . TYR C 1 266 ? 22.993 47.943 14.078 1.00 81.26 290 TYR C O 1
ATOM 10396 N N . GLY C 1 267 ? 25.067 47.969 14.947 1.00 76.32 291 GLY C N 1
ATOM 10397 C CA . GLY C 1 267 ? 24.873 46.787 15.793 1.00 76.06 291 GLY C CA 1
ATOM 10398 C C . GLY C 1 267 ? 25.985 46.550 16.790 1.00 76.71 291 GLY C C 1
ATOM 10399 O O . GLY C 1 267 ? 26.890 47.372 16.899 1.00 76.10 291 GLY C O 1
ATOM 10400 N N . ASP C 1 268 ? 25.963 45.393 17.471 1.00 71.18 292 ASP C N 1
ATOM 10401 C CA . ASP C 1 268 ? 26.948 44.986 18.487 1.00 68.02 292 ASP C CA 1
ATOM 10402 C C . ASP C 1 268 ? 27.747 43.748 18.055 1.00 68.64 292 ASP C C 1
ATOM 10403 O O . ASP C 1 268 ? 28.234 42.970 18.899 1.00 70.26 292 ASP C O 1
ATOM 10408 N N . ARG C 1 269 ? 27.922 43.592 16.740 1.00 61.40 293 ARG C N 1
ATOM 10409 C CA . ARG C 1 269 ? 28.583 42.441 16.118 1.00 59.16 293 ARG C CA 1
ATOM 10410 C C . ARG C 1 269 ? 30.030 42.351 16.480 1.00 58.36 293 ARG C C 1
ATOM 10411 O O . ARG C 1 269 ? 30.541 41.234 16.582 1.00 59.12 293 ARG C O 1
ATOM 10419 N N . GLY C 1 270 ? 30.671 43.501 16.691 1.00 52.49 294 GLY C N 1
ATOM 10420 C CA . GLY C 1 270 ? 32.090 43.604 17.039 1.00 51.26 294 GLY C CA 1
ATOM 10421 C C . GLY C 1 270 ? 32.427 43.041 18.404 1.00 59.48 294 GLY C C 1
ATOM 10422 O O . GLY C 1 270 ? 31.524 42.835 19.226 1.00 59.90 294 GLY C O 1
ATOM 10423 N N . TRP C 1 271 ? 33.720 42.732 18.636 1.00 60.25 295 TRP C N 1
ATOM 10424 C CA . TRP C 1 271 ? 34.206 42.164 19.905 1.00 62.58 295 TRP C CA 1
ATOM 10425 C C . TRP C 1 271 ? 35.190 43.116 20.605 1.00 60.92 295 TRP C C 1
ATOM 10426 O O . TRP C 1 271 ? 35.761 42.746 21.630 1.00 59.20 295 TRP C O 1
ATOM 10437 N N . GLY C 1 272 ? 35.342 44.332 20.089 1.00 55.34 296 GLY C N 1
ATOM 10438 C CA . GLY C 1 272 ? 36.219 45.332 20.696 1.00 55.14 296 GLY C CA 1
ATOM 10439 C C . GLY C 1 272 ? 37.676 45.136 20.336 1.00 57.94 296 GLY C C 1
ATOM 10440 O O . GLY C 1 272 ? 38.270 45.959 19.615 1.00 60.04 296 GLY C O 1
ATOM 10441 N N . GLY C 1 273 ? 38.230 44.037 20.831 1.00 48.56 297 GLY C N 1
ATOM 10442 C CA . GLY C 1 273 ? 39.590 43.625 20.564 1.00 45.22 297 GLY C CA 1
ATOM 10443 C C . GLY C 1 273 ? 40.624 44.566 21.122 1.00 47.25 297 GLY C C 1
ATOM 10444 O O . GLY C 1 273 ? 40.620 44.885 22.314 1.00 45.57 297 GLY C O 1
ATOM 10445 N N . LEU C 1 274 ? 41.549 44.975 20.258 1.00 43.68 298 LEU C N 1
ATOM 10446 C CA . LEU C 1 274 ? 42.648 45.863 20.600 1.00 42.75 298 LEU C CA 1
ATOM 10447 C C . LEU C 1 274 ? 42.127 47.098 21.346 1.00 49.32 298 LEU C C 1
ATOM 10448 O O . LEU C 1 274 ? 41.066 47.600 21.054 1.00 52.45 298 LEU C O 1
ATOM 10453 N N . GLY C 1 275 ? 42.828 47.512 22.368 1.00 45.96 299 GLY C N 1
ATOM 10454 C CA . GLY C 1 275 ? 42.453 48.678 23.149 1.00 46.17 299 GLY C CA 1
ATOM 10455 C C . GLY C 1 275 ? 43.667 49.559 23.312 1.00 49.53 299 GLY C C 1
ATOM 10456 O O . GLY C 1 275 ? 44.443 49.381 24.254 1.00 47.55 299 GLY C O 1
ATOM 10457 N N . PRO C 1 276 ? 43.913 50.475 22.354 1.00 47.41 300 PRO C N 1
ATOM 10458 C CA . PRO C 1 276 ? 45.081 51.371 22.489 1.00 47.34 300 PRO C CA 1
ATOM 10459 C C . PRO C 1 276 ? 45.157 51.982 23.899 1.00 51.07 300 PRO C C 1
ATOM 10460 O O . PRO C 1 276 ? 44.142 52.359 24.465 1.00 51.78 300 PRO C O 1
ATOM 10464 N N . THR C 1 277 ? 46.333 51.960 24.489 1.00 46.57 301 THR C N 1
ATOM 10465 C CA . THR C 1 277 ? 46.600 52.464 25.834 1.00 45.93 301 THR C CA 1
ATOM 10466 C C . THR C 1 277 ? 46.776 53.979 25.823 1.00 53.12 301 THR C C 1
ATOM 10467 O O . THR C 1 277 ? 47.136 54.555 24.780 1.00 53.88 301 THR C O 1
ATOM 10471 N N . GLN C 1 278 ? 46.581 54.626 27.000 1.00 48.99 302 GLN C N 1
ATOM 10472 C CA . GLN C 1 278 ? 46.811 56.063 27.121 1.00 48.12 302 GLN C CA 1
ATOM 10473 C C . GLN C 1 278 ? 48.316 56.369 26.892 1.00 52.72 302 GLN C C 1
ATOM 10474 O O . GLN C 1 278 ? 48.671 57.429 26.389 1.00 54.05 302 GLN C O 1
ATOM 10480 N N . GLU C 1 279 ? 49.177 55.398 27.193 1.00 47.31 303 GLU C N 1
ATOM 10481 C CA . GLU C 1 279 ? 50.626 55.467 26.982 1.00 46.01 303 GLU C CA 1
ATOM 10482 C C . GLU C 1 279 ? 50.937 55.677 25.505 1.00 50.49 303 GLU C C 1
ATOM 10483 O O . GLU C 1 279 ? 51.799 56.502 25.181 1.00 50.24 303 GLU C O 1
ATOM 10489 N N . LEU C 1 280 ? 50.226 54.940 24.618 1.00 47.08 304 LEU C N 1
ATOM 10490 C CA . LEU C 1 280 ? 50.393 55.054 23.172 1.00 45.83 304 LEU C CA 1
ATOM 10491 C C . LEU C 1 280 ? 49.793 56.353 22.679 1.00 50.55 304 LEU C C 1
ATOM 10492 O O . LEU C 1 280 ? 50.429 57.019 21.866 1.00 51.18 304 LEU C O 1
ATOM 10497 N N . ILE C 1 281 ? 48.587 56.723 23.170 1.00 46.84 305 ILE C N 1
ATOM 10498 C CA . ILE C 1 281 ? 47.916 57.967 22.763 1.00 46.58 305 ILE C CA 1
ATOM 10499 C C . ILE C 1 281 ? 48.840 59.158 23.069 1.00 51.67 305 ILE C C 1
ATOM 10500 O O . ILE C 1 281 ? 49.008 60.049 22.233 1.00 51.49 305 ILE C O 1
ATOM 10505 N N . ASP C 1 282 ? 49.520 59.103 24.225 1.00 49.44 306 ASP C N 1
ATOM 10506 C CA . ASP C 1 282 ? 50.442 60.145 24.686 1.00 49.43 306 ASP C CA 1
ATOM 10507 C C . ASP C 1 282 ? 51.638 60.323 23.754 1.00 52.34 306 ASP C C 1
ATOM 10508 O O . ASP C 1 282 ? 52.189 61.433 23.678 1.00 53.02 306 ASP C O 1
ATOM 10513 N N . ALA C 1 283 ? 52.036 59.226 23.060 1.00 45.47 307 ALA C N 1
ATOM 10514 C CA . ALA C 1 283 ? 53.205 59.182 22.192 1.00 43.97 307 ALA C CA 1
ATOM 10515 C C . ALA C 1 283 ? 52.943 59.853 20.806 1.00 50.35 307 ALA C C 1
ATOM 10516 O O . ALA C 1 283 ? 53.907 60.165 20.115 1.00 49.93 307 ALA C O 1
ATOM 10518 N N . PHE C 1 284 ? 51.664 60.087 20.418 1.00 49.11 308 PHE C N 1
ATOM 10519 C CA . PHE C 1 284 ? 51.327 60.753 19.158 1.00 50.51 308 PHE C CA 1
ATOM 10520 C C . PHE C 1 284 ? 51.568 62.241 19.303 1.00 58.82 308 PHE C C 1
ATOM 10521 O O . PHE C 1 284 ? 51.027 62.875 20.208 1.00 61.89 308 PHE C O 1
ATOM 10529 N N . GLU C 1 285 ? 52.427 62.786 18.457 1.00 55.18 309 GLU C N 1
ATOM 10530 C CA . GLU C 1 285 ? 52.793 64.193 18.496 1.00 55.49 309 GLU C CA 1
ATOM 10531 C C . GLU C 1 285 ? 51.729 65.078 17.911 1.00 59.74 309 GLU C C 1
ATOM 10532 O O . GLU C 1 285 ? 50.874 64.610 17.141 1.00 59.49 309 GLU C O 1
ATOM 10546 N N . ALA C 1 287 ? 50.493 68.072 15.251 1.00 56.01 311 ALA C N 1
ATOM 10547 C CA . ALA C 1 287 ? 50.744 68.171 13.805 1.00 56.37 311 ALA C CA 1
ATOM 10548 C C . ALA C 1 287 ? 52.041 68.928 13.447 1.00 63.03 311 ALA C C 1
ATOM 10549 O O . ALA C 1 287 ? 52.641 68.625 12.410 1.00 62.93 311 ALA C O 1
ATOM 10551 N N . ASP C 1 288 ? 52.484 69.874 14.319 1.00 61.09 312 ASP C N 1
ATOM 10552 C CA . ASP C 1 288 ? 53.719 70.661 14.176 1.00 62.09 312 ASP C CA 1
ATOM 10553 C C . ASP C 1 288 ? 54.960 69.997 14.876 1.00 70.35 312 ASP C C 1
ATOM 10554 O O . ASP C 1 288 ? 55.968 70.680 15.104 1.00 72.29 312 ASP C O 1
ATOM 10559 N N . GLY C 1 289 ? 54.875 68.702 15.207 1.00 66.22 313 GLY C N 1
ATOM 10560 C CA . GLY C 1 289 ? 55.977 67.976 15.836 1.00 65.51 313 GLY C CA 1
ATOM 10561 C C . GLY C 1 289 ? 56.270 68.349 17.269 1.00 69.21 313 GLY C C 1
ATOM 10562 O O . GLY C 1 289 ? 57.346 68.045 17.784 1.00 69.15 313 GLY C O 1
ATOM 10563 N N . THR C 1 290 ? 55.305 68.995 17.913 1.00 66.07 314 THR C N 1
ATOM 10564 C CA . THR C 1 290 ? 55.315 69.413 19.321 1.00 65.08 314 THR C CA 1
ATOM 10565 C C . THR C 1 290 ? 54.775 68.240 20.146 1.00 68.06 314 THR C C 1
ATOM 10566 O O . THR C 1 290 ? 53.927 67.498 19.637 1.00 66.59 314 THR C O 1
ATOM 10570 N N . PRO C 1 291 ? 55.230 68.023 21.407 1.00 65.46 315 PRO C N 1
ATOM 10571 C CA . PRO C 1 291 ? 54.621 66.966 22.215 1.00 62.94 315 PRO C CA 1
ATOM 10572 C C . PRO C 1 291 ? 53.212 67.344 22.638 1.00 66.60 315 PRO C C 1
ATOM 10573 O O . PRO C 1 291 ? 52.920 68.521 22.892 1.00 67.32 315 PRO C O 1
ATOM 10577 N N . ALA C 1 292 ? 52.342 66.343 22.714 1.00 61.48 316 ALA C N 1
ATOM 10578 C CA . ALA C 1 292 ? 50.974 66.502 23.171 1.00 60.10 316 ALA C CA 1
ATOM 10579 C C . ALA C 1 292 ? 50.950 66.525 24.695 1.00 65.52 316 ALA C C 1
ATOM 10580 O O . ALA C 1 292 ? 51.943 66.129 25.326 1.00 65.95 316 ALA C O 1
ATOM 10582 N N . THR C 1 293 ? 49.825 66.952 25.312 1.00 61.36 317 THR C N 1
ATOM 10583 C CA . THR C 1 293 ? 49.716 66.850 26.767 1.00 59.60 317 THR C CA 1
ATOM 10584 C C . THR C 1 293 ? 49.731 65.348 27.105 1.00 60.76 317 THR C C 1
ATOM 10585 O O . THR C 1 293 ? 49.155 64.542 26.367 1.00 61.06 317 THR C O 1
ATOM 10589 N N . GLN C 1 294 ? 50.470 64.968 28.160 1.00 55.58 318 GLN C N 1
ATOM 10590 C CA . GLN C 1 294 ? 50.580 63.583 28.625 1.00 51.66 318 GLN C CA 1
ATOM 10591 C C . GLN C 1 294 ? 49.545 63.362 29.673 1.00 56.22 318 GLN C C 1
ATOM 10592 O O . GLN C 1 294 ? 49.461 64.164 30.607 1.00 57.28 318 GLN C O 1
ATOM 10598 N N . TYR C 1 295 ? 48.746 62.296 29.539 1.00 52.76 319 TYR C N 1
ATOM 10599 C CA . TYR C 1 295 ? 47.669 62.038 30.501 1.00 52.33 319 TYR C CA 1
ATOM 10600 C C . TYR C 1 295 ? 47.841 60.778 31.324 1.00 55.73 319 TYR C C 1
ATOM 10601 O O . TYR C 1 295 ? 47.169 60.673 32.351 1.00 57.97 319 TYR C O 1
ATOM 10610 N N . SER C 1 296 ? 48.698 59.822 30.914 1.00 47.80 320 SER C N 1
ATOM 10611 C CA . SER C 1 296 ? 48.817 58.557 31.630 1.00 45.63 320 SER C CA 1
ATOM 10612 C C . SER C 1 296 ? 49.101 58.702 33.111 1.00 53.90 320 SER C C 1
ATOM 10613 O O . SER C 1 296 ? 48.554 57.927 33.899 1.00 57.22 320 SER C O 1
ATOM 10616 N N . GLN C 1 297 ? 49.947 59.670 33.507 1.00 51.73 321 GLN C N 1
ATOM 10617 C CA . GLN C 1 297 ? 50.336 59.844 34.916 1.00 51.41 321 GLN C CA 1
ATOM 10618 C C . GLN C 1 297 ? 49.486 60.906 35.641 1.00 57.87 321 GLN C C 1
ATOM 10619 O O . GLN C 1 297 ? 49.823 61.315 36.759 1.00 58.60 321 GLN C O 1
ATOM 10621 N N . ALA C 1 298 ? 48.350 61.304 35.040 1.00 55.24 322 ALA C N 1
ATOM 10622 C CA . ALA C 1 298 ? 47.410 62.247 35.636 1.00 55.37 322 ALA C CA 1
ATOM 10623 C C . ALA C 1 298 ? 46.803 61.659 36.906 1.00 63.37 322 ALA C C 1
ATOM 10624 O O . ALA C 1 298 ? 46.562 60.449 36.925 1.00 64.53 322 ALA C O 1
ATOM 10626 N N . PRO C 1 299 ? 46.534 62.459 37.968 1.00 61.17 323 PRO C N 1
ATOM 10627 C CA . PRO C 1 299 ? 45.859 61.895 39.147 1.00 61.60 323 PRO C CA 1
ATOM 10628 C C . PRO C 1 299 ? 44.449 61.389 38.784 1.00 70.15 323 PRO C C 1
ATOM 10629 O O . PRO C 1 299 ? 43.780 61.978 37.918 1.00 72.96 323 PRO C O 1
ATOM 10633 N N . ALA C 1 300 ? 44.014 60.282 39.407 1.00 66.35 324 ALA C N 1
ATOM 10634 C CA . ALA C 1 300 ? 42.730 59.639 39.120 1.00 66.47 324 ALA C CA 1
ATOM 10635 C C . ALA C 1 300 ? 41.521 60.481 39.503 1.00 72.52 324 ALA C C 1
ATOM 10636 O O . ALA C 1 300 ? 40.457 60.274 38.921 1.00 75.00 324 ALA C O 1
ATOM 10638 N N . ASP C 1 301 ? 41.656 61.412 40.464 1.00 67.95 325 ASP C N 1
ATOM 10639 C CA . ASP C 1 301 ? 40.533 62.267 40.870 1.00 68.30 325 ASP C CA 1
ATOM 10640 C C . ASP C 1 301 ? 40.322 63.456 39.928 1.00 70.59 325 ASP C C 1
ATOM 10641 O O . ASP C 1 301 ? 39.269 64.102 40.022 1.00 72.30 325 ASP C O 1
ATOM 10646 N N . GLN C 1 302 ? 41.297 63.712 38.994 1.00 62.17 326 GLN C N 1
ATOM 10647 C CA . GLN C 1 302 ? 41.261 64.799 38.033 1.00 59.32 326 GLN C CA 1
ATOM 10648 C C . GLN C 1 302 ? 40.323 64.500 36.881 1.00 62.42 326 GLN C C 1
ATOM 10649 O O . GLN C 1 302 ? 40.405 63.449 36.244 1.00 63.40 326 GLN C O 1
ATOM 10655 N N . VAL C 1 303 ? 39.449 65.479 36.609 1.00 57.57 327 VAL C N 1
ATOM 10656 C CA . VAL C 1 303 ? 38.439 65.473 35.563 1.00 56.67 327 VAL C CA 1
ATOM 10657 C C . VAL C 1 303 ? 38.878 66.448 34.458 1.00 60.99 327 VAL C C 1
ATOM 10658 O O . VAL C 1 303 ? 39.221 67.612 34.724 1.00 59.47 327 VAL C O 1
ATOM 10662 N N . PHE C 1 304 ? 38.877 65.952 33.220 1.00 58.63 328 PHE C N 1
ATOM 10663 C CA . PHE C 1 304 ? 39.278 66.737 32.071 1.00 59.62 328 PHE C CA 1
ATOM 10664 C C . PHE C 1 304 ? 38.121 66.935 31.136 1.00 66.72 328 PHE C C 1
ATOM 10665 O O . PHE C 1 304 ? 37.265 66.056 31.043 1.00 66.55 328 PHE C O 1
ATOM 10673 N N . ASP C 1 305 ? 38.074 68.110 30.476 1.00 65.67 329 ASP C N 1
ATOM 10674 C CA . ASP C 1 305 ? 37.053 68.408 29.480 1.00 67.48 329 ASP C CA 1
ATOM 10675 C C . ASP C 1 305 ? 37.695 68.284 28.126 1.00 71.45 329 ASP C C 1
ATOM 10676 O O . ASP C 1 305 ? 38.670 68.982 27.831 1.00 70.43 329 ASP C O 1
ATOM 10681 N N . ILE C 1 306 ? 37.157 67.388 27.302 1.00 69.22 330 ILE C N 1
ATOM 10682 C CA . ILE C 1 306 ? 37.647 67.064 25.954 1.00 68.79 330 ILE C CA 1
ATOM 10683 C C . ILE C 1 306 ? 37.836 68.323 25.075 1.00 73.99 330 ILE C C 1
ATOM 10684 O O . ILE C 1 306 ? 38.645 68.301 24.148 1.00 75.22 330 ILE C O 1
ATOM 10689 N N . ASN C 1 307 ? 37.120 69.413 25.400 1.00 70.52 331 ASN C N 1
ATOM 10690 C CA . ASN C 1 307 ? 37.157 70.662 24.662 1.00 70.04 331 ASN C CA 1
ATOM 10691 C C . ASN C 1 307 ? 38.046 71.717 25.314 1.00 75.91 331 ASN C C 1
ATOM 10692 O O . ASN C 1 307 ? 38.632 72.492 24.576 1.00 78.97 331 ASN C O 1
ATOM 10697 N N . THR C 1 308 ? 38.191 71.760 26.651 1.00 72.31 332 THR C N 1
ATOM 10698 C CA . THR C 1 308 ? 39.081 72.768 27.270 1.00 72.32 332 THR C CA 1
ATOM 10699 C C . THR C 1 308 ? 40.523 72.296 27.045 1.00 76.40 332 THR C C 1
ATOM 10700 O O . THR C 1 308 ? 41.317 73.019 26.448 1.00 75.83 332 THR C O 1
ATOM 10704 N N . CYS C 1 309 ? 40.834 71.045 27.426 1.00 73.95 333 CYS C N 1
ATOM 10705 C CA . CYS C 1 309 ? 42.111 70.423 27.084 1.00 73.01 333 CYS C CA 1
ATOM 10706 C C . CYS C 1 309 ? 41.908 69.925 25.652 1.00 78.81 333 CYS C C 1
ATOM 10707 O O . CYS C 1 309 ? 40.754 69.797 25.223 1.00 83.84 333 CYS C O 1
ATOM 10710 N N . GLY C 1 310 ? 42.937 69.740 24.864 1.00 70.10 334 GLY C N 1
ATOM 10711 C CA . GLY C 1 310 ? 42.612 69.351 23.491 1.00 68.09 334 GLY C CA 1
ATOM 10712 C C . GLY C 1 310 ? 43.057 67.959 23.154 1.00 69.31 334 GLY C C 1
ATOM 10713 O O . GLY C 1 310 ? 43.618 67.738 22.071 1.00 70.13 334 GLY C O 1
ATOM 10714 N N . ILE C 1 311 ? 42.914 67.036 24.137 1.00 61.40 335 ILE C N 1
ATOM 10715 C CA . ILE C 1 311 ? 43.371 65.648 24.092 1.00 57.67 335 ILE C CA 1
ATOM 10716 C C . ILE C 1 311 ? 43.297 65.019 22.660 1.00 61.59 335 ILE C C 1
ATOM 10717 O O . ILE C 1 311 ? 44.273 64.389 22.237 1.00 61.37 335 ILE C O 1
ATOM 10722 N N . TYR C 1 312 ? 42.203 65.226 21.908 1.00 57.68 336 TYR C N 1
ATOM 10723 C CA . TYR C 1 312 ? 42.099 64.630 20.575 1.00 56.39 336 TYR C CA 1
ATOM 10724 C C . TYR C 1 312 ? 42.136 65.663 19.448 1.00 63.24 336 TYR C C 1
ATOM 10725 O O . TYR C 1 312 ? 41.916 65.294 18.299 1.00 64.43 336 TYR C O 1
ATOM 10734 N N . GLU C 1 313 ? 42.466 66.935 19.763 1.00 60.55 337 GLU C N 1
ATOM 10735 C CA . GLU C 1 313 ? 42.609 68.052 18.813 1.00 61.21 337 GLU C CA 1
ATOM 10736 C C . GLU C 1 313 ? 44.081 68.268 18.415 1.00 67.16 337 GLU C C 1
ATOM 10737 O O . GLU C 1 313 ? 44.989 68.077 19.233 1.00 67.99 337 GLU C O 1
ATOM 10743 N N . GLY C 1 314 ? 44.282 68.653 17.159 1.00 63.21 338 GLY C N 1
ATOM 10744 C CA . GLY C 1 314 ? 45.559 69.051 16.587 1.00 62.47 338 GLY C CA 1
ATOM 10745 C C . GLY C 1 314 ? 46.682 68.052 16.494 1.00 65.01 338 GLY C C 1
ATOM 10746 O O . GLY C 1 314 ? 47.825 68.468 16.286 1.00 66.14 338 GLY C O 1
ATOM 10747 N N . ARG C 1 315 ? 46.381 66.750 16.581 1.00 58.10 339 ARG C N 1
ATOM 10748 C CA . ARG C 1 315 ? 47.380 65.697 16.449 1.00 56.13 339 ARG C CA 1
ATOM 10749 C C . ARG C 1 315 ? 47.823 65.479 14.995 1.00 61.16 339 ARG C C 1
ATOM 10750 O O . ARG C 1 315 ? 47.135 65.893 14.069 1.00 59.80 339 ARG C O 1
ATOM 10758 N N . GLU C 1 316 ? 48.975 64.807 14.811 1.00 59.60 340 GLU C N 1
ATOM 10759 C CA . GLU C 1 316 ? 49.538 64.465 13.499 1.00 60.71 340 GLU C CA 1
ATOM 10760 C C . GLU C 1 316 ? 48.641 63.389 12.809 1.00 63.71 340 GLU C C 1
ATOM 10761 O O . GLU C 1 316 ? 47.935 62.662 13.521 1.00 62.64 340 GLU C O 1
ATOM 10767 N N . PRO C 1 317 ? 48.633 63.284 11.448 1.00 58.86 341 PRO C N 1
ATOM 10768 C CA . PRO C 1 317 ? 47.693 62.372 10.775 1.00 57.80 341 PRO C CA 1
ATOM 10769 C C . PRO C 1 317 ? 47.635 60.913 11.266 1.00 59.57 341 PRO C C 1
ATOM 10770 O O . PRO C 1 317 ? 46.533 60.354 11.265 1.00 60.13 341 PRO C O 1
ATOM 10774 N N . ARG C 1 318 ? 48.771 60.304 11.702 1.00 52.85 342 ARG C N 1
ATOM 10775 C CA . ARG C 1 318 ? 48.797 58.896 12.148 1.00 50.24 342 ARG C CA 1
ATOM 10776 C C . ARG C 1 318 ? 47.957 58.677 13.406 1.00 52.60 342 ARG C C 1
ATOM 10777 O O . ARG C 1 318 ? 47.498 57.559 13.639 1.00 51.88 342 ARG C O 1
ATOM 10785 N N . PHE C 1 319 ? 47.701 59.737 14.172 1.00 48.37 343 PHE C N 1
ATOM 10786 C CA . PHE C 1 319 ? 46.843 59.635 15.337 1.00 48.07 343 PHE C CA 1
ATOM 10787 C C . PHE C 1 319 ? 45.411 59.260 14.915 1.00 52.66 343 PHE C C 1
ATOM 10788 O O . PHE C 1 319 ? 44.883 58.249 15.376 1.00 52.07 343 PHE C O 1
ATOM 10796 N N . TYR C 1 320 ? 44.815 60.059 14.019 1.00 51.06 344 TYR C N 1
ATOM 10797 C CA . TYR C 1 320 ? 43.449 59.884 13.509 1.00 50.96 344 TYR C CA 1
ATOM 10798 C C . TYR C 1 320 ? 43.359 58.672 12.589 1.00 56.08 344 TYR C C 1
ATOM 10799 O O . TYR C 1 320 ? 42.278 58.117 12.404 1.00 56.98 344 TYR C O 1
ATOM 10808 N N . ALA C 1 321 ? 44.505 58.231 12.074 1.00 52.17 345 ALA C N 1
ATOM 10809 C CA . ALA C 1 321 ? 44.615 57.078 11.208 1.00 51.00 345 ALA C CA 1
ATOM 10810 C C . ALA C 1 321 ? 44.609 55.786 11.982 1.00 54.60 345 ALA C C 1
ATOM 10811 O O . ALA C 1 321 ? 44.196 54.769 11.445 1.00 56.39 345 ALA C O 1
ATOM 10813 N N . ASN C 1 322 ? 45.077 55.801 13.227 1.00 50.71 346 ASN C N 1
ATOM 10814 C CA . ASN C 1 322 ? 45.194 54.596 14.077 1.00 48.93 346 ASN C CA 1
ATOM 10815 C C . ASN C 1 322 ? 44.154 54.463 15.191 1.00 51.10 346 ASN C C 1
ATOM 10816 O O . ASN C 1 322 ? 43.835 53.338 15.582 1.00 49.44 346 ASN C O 1
ATOM 10821 N N . ILE C 1 323 ? 43.729 55.588 15.782 1.00 47.24 347 ILE C N 1
ATOM 10822 C CA . ILE C 1 323 ? 42.894 55.565 16.966 1.00 47.29 347 ILE C CA 1
ATOM 10823 C C . ILE C 1 323 ? 41.423 55.955 16.716 1.00 54.72 347 ILE C C 1
ATOM 10824 O O . ILE C 1 323 ? 41.118 56.981 16.102 1.00 58.03 347 ILE C O 1
ATOM 10829 N N . VAL C 1 324 ? 40.522 55.132 17.255 1.00 50.29 348 VAL C N 1
ATOM 10830 C CA . VAL C 1 324 ? 39.093 55.397 17.342 1.00 51.03 348 VAL C CA 1
ATOM 10831 C C . VAL C 1 324 ? 38.857 55.812 18.799 1.00 56.58 348 VAL C C 1
ATOM 10832 O O . VAL C 1 324 ? 39.149 55.022 19.726 1.00 55.13 348 VAL C O 1
ATOM 10836 N N . PHE C 1 325 ? 38.407 57.069 18.999 1.00 52.56 349 PHE C N 1
ATOM 10837 C CA . PHE C 1 325 ? 38.221 57.637 20.333 1.00 51.65 349 PHE C CA 1
ATOM 10838 C C . PHE C 1 325 ? 36.815 58.258 20.514 1.00 60.32 349 PHE C C 1
ATOM 10839 O O . PHE C 1 325 ? 35.963 58.235 19.606 1.00 61.38 349 PHE C O 1
ATOM 10847 N N . HIS C 1 326 ? 36.571 58.812 21.705 1.00 55.33 350 HIS C N 1
ATOM 10848 C CA . HIS C 1 326 ? 35.304 59.456 21.963 1.00 54.73 350 HIS C CA 1
ATOM 10849 C C . HIS C 1 326 ? 35.070 60.602 20.985 1.00 62.15 350 HIS C C 1
ATOM 10850 O O . HIS C 1 326 ? 35.851 61.562 20.929 1.00 62.99 350 HIS C O 1
ATOM 10857 N N . GLY C 1 327 ? 34.012 60.460 20.193 1.00 59.14 351 GLY C N 1
ATOM 10858 C CA . GLY C 1 327 ? 33.636 61.455 19.203 1.00 58.72 351 GLY C CA 1
ATOM 10859 C C . GLY C 1 327 ? 34.089 61.144 17.795 1.00 61.85 351 GLY C C 1
ATOM 10860 O O . GLY C 1 327 ? 33.800 61.924 16.894 1.00 63.49 351 GLY C O 1
ATOM 10861 N N . SER C 1 328 ? 34.820 60.020 17.583 1.00 56.09 352 SER C N 1
ATOM 10862 C CA . SER C 1 328 ? 35.280 59.603 16.262 1.00 54.67 352 SER C CA 1
ATOM 10863 C C . SER C 1 328 ? 34.117 59.162 15.406 1.00 60.58 352 SER C C 1
ATOM 10864 O O . SER C 1 328 ? 33.257 58.413 15.873 1.00 60.12 352 SER C O 1
ATOM 10867 N N . GLN C 1 329 ? 34.129 59.592 14.133 1.00 57.58 353 GLN C N 1
ATOM 10868 C CA . GLN C 1 329 ? 33.189 59.174 13.118 1.00 57.44 353 GLN C CA 1
ATOM 10869 C C . GLN C 1 329 ? 33.834 58.099 12.270 1.00 59.33 353 GLN C C 1
ATOM 10870 O O . GLN C 1 329 ? 34.982 58.257 11.806 1.00 55.85 353 GLN C O 1
ATOM 10876 N N . ILE C 1 330 ? 33.108 56.972 12.130 1.00 56.02 354 ILE C N 1
ATOM 10877 C CA . ILE C 1 330 ? 33.506 55.782 11.372 1.00 53.87 354 ILE C CA 1
ATOM 10878 C C . ILE C 1 330 ? 32.299 55.318 10.526 1.00 61.07 354 ILE C C 1
ATOM 10879 O O . ILE C 1 330 ? 31.176 55.743 10.789 1.00 60.49 354 ILE C O 1
ATOM 10884 N N . PHE C 1 331 ? 32.551 54.465 9.509 1.00 58.32 355 PHE C N 1
ATOM 10885 C CA . PHE C 1 331 ? 31.585 53.842 8.604 1.00 59.45 355 PHE C CA 1
ATOM 10886 C C . PHE C 1 331 ? 30.857 54.866 7.716 1.00 72.20 355 PHE C C 1
ATOM 10887 O O . PHE C 1 331 ? 29.639 54.749 7.471 1.00 76.31 355 PHE C O 1
ATOM 10895 N N . PHE C 1 332 ? 31.627 55.823 7.172 1.00 67.03 356 PHE C N 1
ATOM 10896 C CA . PHE C 1 332 ? 31.122 56.894 6.320 1.00 66.45 356 PHE C CA 1
ATOM 10897 C C . PHE C 1 332 ? 30.382 56.379 5.107 1.00 73.48 356 PHE C C 1
ATOM 10898 O O . PHE C 1 332 ? 29.338 56.935 4.748 1.00 75.23 356 PHE C O 1
ATOM 10906 N N . ASN C 1 333 ? 30.936 55.324 4.463 1.00 70.49 357 ASN C N 1
ATOM 10907 C CA . ASN C 1 333 ? 30.423 54.746 3.220 1.00 70.78 357 ASN C CA 1
ATOM 10908 C C . ASN C 1 333 ? 29.679 53.404 3.438 1.00 73.58 357 ASN C C 1
ATOM 10909 O O . ASN C 1 333 ? 29.651 52.523 2.579 1.00 72.46 357 ASN C O 1
ATOM 10914 N N . ALA C 1 334 ? 29.049 53.292 4.596 1.00 71.79 358 ALA C N 1
ATOM 10915 C CA . ALA C 1 334 ? 28.150 52.209 4.975 1.00 71.96 358 ALA C CA 1
ATOM 10916 C C . ALA C 1 334 ? 26.749 52.745 4.770 1.00 78.12 358 ALA C C 1
ATOM 10917 O O . ALA C 1 334 ? 26.584 53.968 4.775 1.00 77.05 358 ALA C O 1
ATOM 10919 N N . ASP C 1 335 ? 25.733 51.886 4.578 1.00 78.34 359 ASP C N 1
ATOM 10920 C CA . ASP C 1 335 ? 24.342 52.383 4.457 1.00 81.20 359 ASP C CA 1
ATOM 10921 C C . ASP C 1 335 ? 24.040 53.088 5.777 1.00 87.55 359 ASP C C 1
ATOM 10922 O O . ASP C 1 335 ? 24.620 52.691 6.790 1.00 89.51 359 ASP C O 1
ATOM 10927 N N . LYS C 1 336 ? 23.221 54.141 5.803 1.00 81.80 360 LYS C N 1
ATOM 10928 C CA . LYS C 1 336 ? 22.947 54.886 7.057 1.00 79.35 360 LYS C CA 1
ATOM 10929 C C . LYS C 1 336 ? 24.092 55.889 7.393 1.00 79.28 360 LYS C C 1
ATOM 10930 O O . LYS C 1 336 ? 23.893 56.754 8.237 1.00 82.60 360 LYS C O 1
ATOM 10936 N N . GLY C 1 337 ? 25.234 55.803 6.718 1.00 69.96 361 GLY C N 1
ATOM 10937 C CA . GLY C 1 337 ? 26.344 56.730 6.908 1.00 69.43 361 GLY C CA 1
ATOM 10938 C C . GLY C 1 337 ? 27.126 56.614 8.220 1.00 76.20 361 GLY C C 1
ATOM 10939 O O . GLY C 1 337 ? 26.940 55.675 9.003 1.00 75.00 361 GLY C O 1
ATOM 10940 N N . ALA C 1 338 ? 28.020 57.590 8.467 1.00 72.22 362 ALA C N 1
ATOM 10941 C CA . ALA C 1 338 ? 28.894 57.656 9.626 1.00 68.92 362 ALA C CA 1
ATOM 10942 C C . ALA C 1 338 ? 28.154 57.649 10.951 1.00 72.54 362 ALA C C 1
ATOM 10943 O O . ALA C 1 338 ? 27.133 58.321 11.123 1.00 73.04 362 ALA C O 1
ATOM 10945 N N . VAL C 1 339 ? 28.698 56.855 11.886 1.00 67.20 363 VAL C N 1
ATOM 10946 C CA . VAL C 1 339 ? 28.251 56.682 13.264 1.00 65.95 363 VAL C CA 1
ATOM 10947 C C . VAL C 1 339 ? 29.332 57.335 14.155 1.00 67.76 363 VAL C C 1
ATOM 10948 O O . VAL C 1 339 ? 30.516 57.297 13.813 1.00 66.48 363 VAL C O 1
ATOM 10952 N N . THR C 1 340 ? 28.916 58.009 15.232 1.00 63.93 364 THR C N 1
ATOM 10953 C CA . THR C 1 340 ? 29.861 58.662 16.128 1.00 62.09 364 THR C CA 1
ATOM 10954 C C . THR C 1 340 ? 30.029 57.783 17.355 1.00 63.07 364 THR C C 1
ATOM 10955 O O . THR C 1 340 ? 29.040 57.379 17.979 1.00 63.90 364 THR C O 1
ATOM 10959 N N . VAL C 1 341 ? 31.290 57.486 17.689 1.00 56.99 365 VAL C N 1
ATOM 10960 C CA . VAL C 1 341 ? 31.691 56.650 18.817 1.00 54.91 365 VAL C CA 1
ATOM 10961 C C . VAL C 1 341 ? 31.515 57.430 20.091 1.00 60.75 365 VAL C C 1
ATOM 10962 O O . VAL C 1 341 ? 32.021 58.551 20.197 1.00 60.29 365 VAL C O 1
ATOM 10966 N N . ASP C 1 342 ? 30.733 56.843 21.041 1.00 57.78 366 ASP C N 1
ATOM 10967 C CA . ASP C 1 342 ? 30.423 57.436 22.336 1.00 57.53 366 ASP C CA 1
ATOM 10968 C C . ASP C 1 342 ? 30.963 56.527 23.483 1.00 60.38 366 ASP C C 1
ATOM 10969 O O . ASP C 1 342 ? 30.487 55.406 23.693 1.00 59.29 366 ASP C O 1
ATOM 10974 N N . ARG C 1 343 ? 31.939 57.044 24.235 1.00 55.09 367 ARG C N 1
ATOM 10975 C CA . ARG C 1 343 ? 32.554 56.328 25.352 1.00 53.00 367 ARG C CA 1
ATOM 10976 C C . ARG C 1 343 ? 31.846 56.641 26.670 1.00 56.12 367 ARG C C 1
ATOM 10977 O O . ARG C 1 343 ? 32.129 56.006 27.685 1.00 53.60 367 ARG C O 1
ATOM 10985 N N . TYR C 1 344 ? 30.904 57.598 26.651 1.00 55.11 368 TYR C N 1
ATOM 10986 C CA . TYR C 1 344 ? 30.144 57.940 27.843 1.00 55.78 368 TYR C CA 1
ATOM 10987 C C . TYR C 1 344 ? 28.912 57.035 27.954 1.00 63.73 368 TYR C C 1
ATOM 10988 O O . TYR C 1 344 ? 28.743 56.386 28.981 1.00 62.48 368 TYR C O 1
ATOM 10997 N N . LEU C 1 345 ? 28.069 56.979 26.910 1.00 63.68 369 LEU C N 1
ATOM 10998 C CA . LEU C 1 345 ? 26.830 56.202 26.959 1.00 65.27 369 LEU C CA 1
ATOM 10999 C C . LEU C 1 345 ? 26.866 54.838 26.280 1.00 72.71 369 LEU C C 1
ATOM 11000 O O . LEU C 1 345 ? 26.074 53.973 26.675 1.00 72.30 369 LEU C O 1
ATOM 11013 N N . ASP C 1 347 ? 29.967 52.652 23.989 1.00 64.87 371 ASP C N 1
ATOM 11014 C CA . ASP C 1 347 ? 31.078 51.711 24.145 1.00 62.53 371 ASP C CA 1
ATOM 11015 C C . ASP C 1 347 ? 31.874 52.080 25.400 1.00 66.13 371 ASP C C 1
ATOM 11016 O O . ASP C 1 347 ? 32.795 52.907 25.395 1.00 66.65 371 ASP C O 1
ATOM 11021 N N . THR C 1 348 ? 31.514 51.398 26.467 1.00 60.83 372 THR C N 1
ATOM 11022 C CA . THR C 1 348 ? 31.955 51.625 27.829 1.00 59.69 372 THR C CA 1
ATOM 11023 C C . THR C 1 348 ? 32.719 50.405 28.417 1.00 63.04 372 THR C C 1
ATOM 11024 O O . THR C 1 348 ? 32.396 49.262 28.053 1.00 63.15 372 THR C O 1
ATOM 11028 N N . PRO C 1 349 ? 33.690 50.623 29.358 1.00 58.64 373 PRO C N 1
ATOM 11029 C CA . PRO C 1 349 ? 34.423 49.485 29.971 1.00 57.08 373 PRO C CA 1
ATOM 11030 C C . PRO C 1 349 ? 33.556 48.412 30.651 1.00 60.82 373 PRO C C 1
ATOM 11031 O O . PRO C 1 349 ? 33.915 47.214 30.625 1.00 59.61 373 PRO C O 1
ATOM 11035 N N . ASP C 1 350 ? 32.410 48.846 31.227 1.00 61.05 374 ASP C N 1
ATOM 11036 C CA . ASP C 1 350 ? 31.417 48.029 31.955 1.00 63.44 374 ASP C CA 1
ATOM 11037 C C . ASP C 1 350 ? 30.714 47.034 31.070 1.00 68.69 374 ASP C C 1
ATOM 11038 O O . ASP C 1 350 ? 30.428 45.922 31.528 1.00 71.29 374 ASP C O 1
ATOM 11043 N N . LYS C 1 351 ? 30.344 47.468 29.858 1.00 62.96 375 LYS C N 1
ATOM 11044 C CA . LYS C 1 351 ? 29.648 46.643 28.876 1.00 62.74 375 LYS C CA 1
ATOM 11045 C C . LYS C 1 351 ? 30.615 45.527 28.364 1.00 64.23 375 LYS C C 1
ATOM 11046 O O . LYS C 1 351 ? 31.836 45.681 28.380 1.00 65.51 375 LYS C O 1
ATOM 11048 N N . GLY C 1 352 ? 30.068 44.377 28.049 1.00 58.37 376 GLY C N 1
ATOM 11049 C CA . GLY C 1 352 ? 30.865 43.251 27.579 1.00 56.83 376 GLY C CA 1
ATOM 11050 C C . GLY C 1 352 ? 31.458 43.524 26.210 1.00 59.74 376 GLY C C 1
ATOM 11051 O O . GLY C 1 352 ? 30.746 43.977 25.318 1.00 61.36 376 GLY C O 1
ATOM 11052 N N . ASP C 1 353 ? 32.776 43.274 26.041 1.00 53.04 377 ASP C N 1
ATOM 11053 C CA . ASP C 1 353 ? 33.536 43.510 24.823 1.00 50.80 377 ASP C CA 1
ATOM 11054 C C . ASP C 1 353 ? 33.605 45.048 24.537 1.00 51.44 377 ASP C C 1
ATOM 11055 O O . ASP C 1 353 ? 34.144 45.456 23.515 1.00 47.75 377 ASP C O 1
ATOM 11060 N N . GLY C 1 354 ? 33.133 45.874 25.487 1.00 48.48 378 GLY C N 1
ATOM 11061 C CA . GLY C 1 354 ? 33.251 47.326 25.393 1.00 48.36 378 GLY C CA 1
ATOM 11062 C C . GLY C 1 354 ? 34.707 47.675 25.633 1.00 52.93 378 GLY C C 1
ATOM 11063 O O . GLY C 1 354 ? 35.365 46.979 26.426 1.00 55.10 378 GLY C O 1
ATOM 11064 N N . SER C 1 355 ? 35.249 48.702 24.949 1.00 47.61 379 SER C N 1
ATOM 11065 C CA . SER C 1 355 ? 36.667 49.030 25.144 1.00 47.39 379 SER C CA 1
ATOM 11066 C C . SER C 1 355 ? 36.967 49.330 26.590 1.00 53.76 379 SER C C 1
ATOM 11067 O O . SER C 1 355 ? 36.213 50.036 27.260 1.00 55.29 379 SER C O 1
ATOM 11070 N N . LEU C 1 356 ? 38.058 48.757 27.067 1.00 49.44 380 LEU C N 1
ATOM 11071 C CA . LEU C 1 356 ? 38.485 48.897 28.445 1.00 48.61 380 LEU C CA 1
ATOM 11072 C C . LEU C 1 356 ? 39.383 50.115 28.607 1.00 51.26 380 LEU C C 1
ATOM 11073 O O . LEU C 1 356 ? 39.625 50.520 29.746 1.00 52.14 380 LEU C O 1
ATOM 11078 N N . THR C 1 357 ? 39.888 50.696 27.490 1.00 44.85 381 THR C N 1
ATOM 11079 C CA . THR C 1 357 ? 40.833 51.813 27.572 1.00 44.29 381 THR C CA 1
ATOM 11080 C C . THR C 1 357 ? 40.238 53.150 27.122 1.00 49.49 381 THR C C 1
ATOM 11081 O O . THR C 1 357 ? 40.775 54.200 27.473 1.00 49.78 381 THR C O 1
ATOM 11085 N N . GLY C 1 358 ? 39.104 53.089 26.435 1.00 47.38 382 GLY C N 1
ATOM 11086 C CA . GLY C 1 358 ? 38.406 54.240 25.878 1.00 48.37 382 GLY C CA 1
ATOM 11087 C C . GLY C 1 358 ? 38.798 54.443 24.425 1.00 54.80 382 GLY C C 1
ATOM 11088 O O . GLY C 1 358 ? 38.474 55.478 23.839 1.00 56.36 382 GLY C O 1
ATOM 11089 N N . TYR C 1 359 ? 39.553 53.465 23.849 1.00 50.12 383 TYR C N 1
ATOM 11090 C CA . TYR C 1 359 ? 40.070 53.475 22.484 1.00 49.90 383 TYR C CA 1
ATOM 11091 C C . TYR C 1 359 ? 39.925 52.126 21.821 1.00 55.32 383 TYR C C 1
ATOM 11092 O O . TYR C 1 359 ? 39.907 51.081 22.506 1.00 54.93 383 TYR C O 1
ATOM 11101 N N . ASN C 1 360 ? 39.855 52.154 20.466 1.00 50.10 384 ASN C N 1
ATOM 11102 C CA . ASN C 1 360 ? 39.843 50.983 19.571 1.00 48.62 384 ASN C CA 1
ATOM 11103 C C . ASN C 1 360 ? 40.798 51.264 18.434 1.00 53.57 384 ASN C C 1
ATOM 11104 O O . ASN C 1 360 ? 41.105 52.430 18.166 1.00 53.72 384 ASN C O 1
ATOM 11109 N N . VAL C 1 361 ? 41.268 50.223 17.766 1.00 50.58 385 VAL C N 1
ATOM 11110 C CA . VAL C 1 361 ? 42.155 50.408 16.619 1.00 50.72 385 VAL C CA 1
ATOM 11111 C C . VAL C 1 361 ? 41.333 50.828 15.359 1.00 56.59 385 VAL C C 1
ATOM 11112 O O . VAL C 1 361 ? 40.143 50.482 15.235 1.00 59.28 385 VAL C O 1
ATOM 11116 N N . TRP C 1 362 ? 41.972 51.598 14.464 1.00 51.30 386 TRP C N 1
ATOM 11117 C CA . TRP C 1 362 ? 41.521 51.965 13.124 1.00 50.62 386 TRP C CA 1
ATOM 11118 C C . TRP C 1 362 ? 42.513 51.235 12.191 1.00 54.28 386 TRP C C 1
ATOM 11119 O O . TRP C 1 362 ? 42.446 50.013 12.083 1.00 54.23 386 TRP C O 1
ATOM 11130 N N . LYS C 1 363 ? 43.485 51.963 11.612 1.00 49.86 387 LYS C N 1
ATOM 11131 C CA . LYS C 1 363 ? 44.542 51.470 10.714 1.00 47.51 387 LYS C CA 1
ATOM 11132 C C . LYS C 1 363 ? 43.973 50.540 9.637 1.00 50.92 387 LYS C C 1
ATOM 11133 O O . LYS C 1 363 ? 43.404 51.036 8.673 1.00 51.56 387 LYS C O 1
ATOM 11139 N N . TRP C 1 364 ? 44.081 49.224 9.813 1.00 47.34 388 TRP C N 1
ATOM 11140 C CA . TRP C 1 364 ? 43.687 48.229 8.801 1.00 48.31 388 TRP C CA 1
ATOM 11141 C C . TRP C 1 364 ? 42.192 47.843 8.861 1.00 53.10 388 TRP C C 1
ATOM 11142 O O . TRP C 1 364 ? 41.755 46.918 8.169 1.00 53.78 388 TRP C O 1
ATOM 11153 N N . ILE C 1 365 ? 41.412 48.511 9.710 1.00 49.39 389 ILE C N 1
ATOM 11154 C CA . ILE C 1 365 ? 39.960 48.329 9.671 1.00 49.37 389 ILE C CA 1
ATOM 11155 C C . ILE C 1 365 ? 39.463 49.435 8.724 1.00 55.77 389 ILE C C 1
ATOM 11156 O O . ILE C 1 365 ? 39.672 50.622 9.027 1.00 55.70 389 ILE C O 1
ATOM 11161 N N . ASP C 1 366 ? 38.882 49.050 7.558 1.00 52.67 390 ASP C N 1
ATOM 11162 C CA . ASP C 1 366 ? 38.443 49.993 6.532 1.00 53.11 390 ASP C CA 1
ATOM 11163 C C . ASP C 1 366 ? 37.102 50.640 6.928 1.00 59.56 390 ASP C C 1
ATOM 11164 O O . ASP C 1 366 ? 36.071 50.403 6.284 1.00 60.79 390 ASP C O 1
ATOM 11169 N N . TYR C 1 367 ? 37.127 51.496 7.974 1.00 55.42 391 TYR C N 1
ATOM 11170 C CA . TYR C 1 367 ? 35.955 52.254 8.421 1.00 55.50 391 TYR C CA 1
ATOM 11171 C C . TYR C 1 367 ? 35.643 53.370 7.406 1.00 60.98 391 TYR C C 1
ATOM 11172 O O . TYR C 1 367 ? 34.554 53.951 7.430 1.00 63.69 391 TYR C O 1
ATOM 11181 N N . ASP C 1 368 ? 36.601 53.666 6.513 1.00 55.94 392 ASP C N 1
ATOM 11182 C CA . ASP C 1 368 ? 36.417 54.667 5.467 1.00 56.46 392 ASP C CA 1
ATOM 11183 C C . ASP C 1 368 ? 35.452 54.181 4.380 1.00 61.73 392 ASP C C 1
ATOM 11184 O O . ASP C 1 368 ? 34.528 54.905 4.001 1.00 62.10 392 ASP C O 1
ATOM 11189 N N . ASN C 1 369 ? 35.657 52.950 3.890 1.00 57.68 393 ASN C N 1
ATOM 11190 C CA . ASN C 1 369 ? 34.915 52.431 2.750 1.00 57.01 393 ASN C CA 1
ATOM 11191 C C . ASN C 1 369 ? 33.914 51.345 3.034 1.00 64.36 393 ASN C C 1
ATOM 11192 O O . ASN C 1 369 ? 32.851 51.329 2.402 1.00 68.38 393 ASN C O 1
ATOM 11197 N N . TYR C 1 370 ? 34.251 50.413 3.915 1.00 60.68 394 TYR C N 1
ATOM 11198 C CA . TYR C 1 370 ? 33.400 49.267 4.233 1.00 61.14 394 TYR C CA 1
ATOM 11199 C C . TYR C 1 370 ? 32.017 49.629 4.746 1.00 65.80 394 TYR C C 1
ATOM 11200 O O . TYR C 1 370 ? 31.790 50.729 5.272 1.00 64.11 394 TYR C O 1
ATOM 11209 N N . ASN C 1 371 ? 31.090 48.684 4.513 1.00 64.08 395 ASN C N 1
ATOM 11210 C CA . ASN C 1 371 ? 29.743 48.703 5.028 1.00 65.87 395 ASN C CA 1
ATOM 11211 C C . ASN C 1 371 ? 29.774 47.890 6.337 1.00 73.28 395 ASN C C 1
ATOM 11212 O O . ASN C 1 371 ? 30.747 47.150 6.582 1.00 71.87 395 ASN C O 1
ATOM 11217 N N . TYR C 1 372 ? 28.758 48.073 7.212 1.00 71.48 396 TYR C N 1
ATOM 11218 C CA . TYR C 1 372 ? 28.701 47.351 8.486 1.00 69.35 396 TYR C CA 1
ATOM 11219 C C . TYR C 1 372 ? 28.465 45.846 8.236 1.00 72.87 396 TYR C C 1
ATOM 11220 O O . TYR C 1 372 ? 27.600 45.505 7.428 1.00 74.99 396 TYR C O 1
ATOM 11229 N N . PRO C 1 373 ? 29.169 44.938 8.935 1.00 67.50 397 PRO C N 1
ATOM 11230 C CA . PRO C 1 373 ? 28.932 43.500 8.710 1.00 68.97 397 PRO C CA 1
ATOM 11231 C C . PRO C 1 373 ? 27.626 42.963 9.316 1.00 78.45 397 PRO C C 1
ATOM 11232 O O . PRO C 1 373 ? 27.671 42.155 10.232 1.00 78.25 397 PRO C O 1
ATOM 11236 N N . TYR C 1 374 ? 26.467 43.380 8.784 1.00 80.44 398 TYR C N 1
ATOM 11237 C CA . TYR C 1 374 ? 25.163 42.884 9.259 1.00 83.39 398 TYR C CA 1
ATOM 11238 C C . TYR C 1 374 ? 25.013 41.401 8.985 1.00 91.80 398 TYR C C 1
ATOM 11239 O O . TYR C 1 374 ? 25.408 40.950 7.910 1.00 93.06 398 TYR C O 1
ATOM 11248 N N . PRO C 1 380 ? 29.349 38.593 1.342 1.00 108.62 404 PRO C N 1
ATOM 11249 C CA . PRO C 1 380 ? 30.396 39.606 1.562 1.00 106.78 404 PRO C CA 1
ATOM 11250 C C . PRO C 1 380 ? 31.617 39.013 2.283 1.00 107.91 404 PRO C C 1
ATOM 11251 O O . PRO C 1 380 ? 31.440 38.308 3.297 1.00 108.69 404 PRO C O 1
ATOM 11255 N N . ASP C 1 381 ? 32.857 39.295 1.753 1.00 99.07 405 ASP C N 1
ATOM 11256 C CA . ASP C 1 381 ? 34.160 38.810 2.261 1.00 94.16 405 ASP C CA 1
ATOM 11257 C C . ASP C 1 381 ? 34.481 39.304 3.664 1.00 91.38 405 ASP C C 1
ATOM 11258 O O . ASP C 1 381 ? 34.723 38.483 4.554 1.00 92.24 405 ASP C O 1
ATOM 11260 N N . PHE C 1 382 ? 34.512 40.630 3.862 1.00 81.62 406 PHE C N 1
ATOM 11261 C CA . PHE C 1 382 ? 34.883 41.303 5.128 1.00 78.21 406 PHE C CA 1
ATOM 11262 C C . PHE C 1 382 ? 36.328 40.994 5.530 1.00 76.19 406 PHE C C 1
ATOM 11263 O O . PHE C 1 382 ? 36.662 40.941 6.706 1.00 76.06 406 PHE C O 1
ATOM 11271 N N . SER C 1 383 ? 37.182 40.866 4.516 1.00 69.50 407 SER C N 1
ATOM 11272 C CA . SER C 1 383 ? 38.611 40.616 4.574 1.00 65.86 407 SER C CA 1
ATOM 11273 C C . SER C 1 383 ? 39.387 41.857 5.002 1.00 66.96 407 SER C C 1
ATOM 11274 O O . SER C 1 383 ? 38.956 43.004 4.791 1.00 67.70 407 SER C O 1
ATOM 11277 N N . THR C 1 384 ? 40.558 41.599 5.591 1.00 60.28 408 THR C N 1
ATOM 11278 C CA . THR C 1 384 ? 41.533 42.592 6.037 1.00 58.26 408 THR C CA 1
ATOM 11279 C C . THR C 1 384 ? 42.784 42.516 5.124 1.00 61.49 408 THR C C 1
ATOM 11280 O O . THR C 1 384 ? 43.269 41.418 4.843 1.00 60.92 408 THR C O 1
ATOM 11284 N N . ASN C 1 385 ? 43.291 43.664 4.656 1.00 58.05 409 ASN C N 1
ATOM 11285 C CA A ASN C 1 385 ? 44.510 43.631 3.846 0.50 57.31 409 ASN C CA 1
ATOM 11286 C CA B ASN C 1 385 ? 44.513 43.699 3.857 0.50 57.30 409 ASN C CA 1
ATOM 11287 C C . ASN C 1 385 ? 45.692 43.683 4.806 1.00 59.05 409 ASN C C 1
ATOM 11288 O O . ASN C 1 385 ? 46.158 44.753 5.215 1.00 60.02 409 ASN C O 1
ATOM 11297 N N . TRP C 1 386 ? 46.120 42.506 5.234 1.00 51.47 410 TRP C N 1
ATOM 11298 C CA . TRP C 1 386 ? 47.214 42.401 6.181 1.00 48.78 410 TRP C CA 1
ATOM 11299 C C . TRP C 1 386 ? 48.546 42.600 5.462 1.00 49.66 410 TRP C C 1
ATOM 11300 O O . TRP C 1 386 ? 48.961 41.745 4.681 1.00 48.83 410 TRP C O 1
ATOM 11311 N N . ILE C 1 387 ? 49.176 43.752 5.684 1.00 45.16 411 ILE C N 1
ATOM 11312 C CA . ILE C 1 387 ? 50.431 44.111 5.032 1.00 44.89 411 ILE C CA 1
ATOM 11313 C C . ILE C 1 387 ? 51.600 43.707 5.924 1.00 50.12 411 ILE C C 1
ATOM 11314 O O . ILE C 1 387 ? 51.950 44.401 6.899 1.00 49.22 411 ILE C O 1
ATOM 11319 N N . ILE C 1 388 ? 52.198 42.561 5.575 1.00 47.63 412 ILE C N 1
ATOM 11320 C CA . ILE C 1 388 ? 53.319 41.975 6.314 1.00 46.34 412 ILE C CA 1
ATOM 11321 C C . ILE C 1 388 ? 54.560 42.833 6.065 1.00 51.46 412 ILE C C 1
ATOM 11322 O O . ILE C 1 388 ? 55.289 43.101 7.015 1.00 52.21 412 ILE C O 1
ATOM 11327 N N . LEU C 1 389 ? 54.775 43.321 4.813 1.00 46.20 413 LEU C N 1
ATOM 11328 C CA . LEU C 1 389 ? 55.924 44.170 4.535 1.00 44.94 413 LEU C CA 1
ATOM 11329 C C . LEU C 1 389 ? 55.495 45.422 3.748 1.00 52.51 413 LEU C C 1
ATOM 11330 O O . LEU C 1 389 ? 54.908 45.307 2.660 1.00 55.69 413 LEU C O 1
ATOM 11335 N N . ARG C 1 390 ? 55.765 46.614 4.329 1.00 48.27 414 ARG C N 1
ATOM 11336 C CA . ARG C 1 390 ? 55.506 47.971 3.806 1.00 48.36 414 ARG C CA 1
ATOM 11337 C C . ARG C 1 390 ? 56.829 48.693 3.548 1.00 54.06 414 ARG C C 1
ATOM 11338 O O . ARG C 1 390 ? 57.778 48.512 4.323 1.00 52.72 414 ARG C O 1
ATOM 11346 N N . TYR C 1 391 ? 56.856 49.605 2.546 1.00 50.28 415 TYR C N 1
ATOM 11347 C CA . TYR C 1 391 ? 58.039 50.387 2.221 1.00 48.14 415 TYR C CA 1
ATOM 11348 C C . TYR C 1 391 ? 58.533 51.232 3.425 1.00 52.22 415 TYR C C 1
ATOM 11349 O O . TYR C 1 391 ? 59.747 51.392 3.581 1.00 51.18 415 TYR C O 1
ATOM 11358 N N . ALA C 1 392 ? 57.609 51.735 4.296 1.00 48.16 416 ALA C N 1
ATOM 11359 C CA . ALA C 1 392 ? 57.941 52.532 5.478 1.00 46.50 416 ALA C CA 1
ATOM 11360 C C . ALA C 1 392 ? 58.993 51.849 6.394 1.00 52.34 416 ALA C C 1
ATOM 11361 O O . ALA C 1 392 ? 59.839 52.541 6.971 1.00 54.92 416 ALA C O 1
ATOM 11363 N N . GLU C 1 393 ? 58.956 50.502 6.503 1.00 45.74 417 GLU C N 1
ATOM 11364 C CA . GLU C 1 393 ? 59.879 49.735 7.315 1.00 45.72 417 GLU C CA 1
ATOM 11365 C C . GLU C 1 393 ? 61.321 49.806 6.819 1.00 55.42 417 GLU C C 1
ATOM 11366 O O . GLU C 1 393 ? 62.239 49.784 7.635 1.00 56.40 417 GLU C O 1
ATOM 11372 N N . ILE C 1 394 ? 61.530 49.856 5.491 1.00 53.59 418 ILE C N 1
ATOM 11373 C CA . ILE C 1 394 ? 62.861 49.961 4.899 1.00 53.69 418 ILE C CA 1
ATOM 11374 C C . ILE C 1 394 ? 63.570 51.170 5.511 1.00 57.62 418 ILE C C 1
ATOM 11375 O O . ILE C 1 394 ? 64.651 51.009 6.062 1.00 58.72 418 ILE C O 1
ATOM 11380 N N . TYR C 1 395 ? 62.900 52.331 5.532 1.00 52.49 419 TYR C N 1
ATOM 11381 C CA . TYR C 1 395 ? 63.434 53.570 6.074 1.00 51.64 419 TYR C CA 1
ATOM 11382 C C . TYR C 1 395 ? 63.791 53.447 7.545 1.00 57.72 419 TYR C C 1
ATOM 11383 O O . TYR C 1 395 ? 64.865 53.895 7.943 1.00 59.93 419 TYR C O 1
ATOM 11392 N N . LEU C 1 396 ? 62.917 52.818 8.338 1.00 53.37 420 LEU C N 1
ATOM 11393 C CA . LEU C 1 396 ? 63.081 52.685 9.796 1.00 51.44 420 LEU C CA 1
ATOM 11394 C C . LEU C 1 396 ? 64.116 51.627 10.187 1.00 55.91 420 LEU C C 1
ATOM 11395 O O . LEU C 1 396 ? 64.865 51.857 11.148 1.00 58.14 420 LEU C O 1
ATOM 11400 N N . ASN C 1 397 ? 64.227 50.525 9.420 1.00 49.84 421 ASN C N 1
ATOM 11401 C CA . ASN C 1 397 ? 65.245 49.487 9.647 1.00 47.66 421 ASN C CA 1
ATOM 11402 C C . ASN C 1 397 ? 66.605 50.077 9.330 1.00 53.42 421 ASN C C 1
ATOM 11403 O O . ASN C 1 397 ? 67.574 49.837 10.062 1.00 52.45 421 ASN C O 1
ATOM 11408 N N . ASP C 1 398 ? 66.652 50.891 8.242 1.00 50.35 422 ASP C N 1
ATOM 11409 C CA . ASP C 1 398 ? 67.841 51.598 7.779 1.00 50.71 422 ASP C CA 1
ATOM 11410 C C . ASP C 1 398 ? 68.279 52.612 8.847 1.00 53.76 422 ASP C C 1
ATOM 11411 O O . ASP C 1 398 ? 69.441 52.593 9.249 1.00 53.98 422 ASP C O 1
ATOM 11416 N N . ALA C 1 399 ? 67.339 53.464 9.332 1.00 48.68 423 ALA C N 1
ATOM 11417 C CA . ALA C 1 399 ? 67.591 54.502 10.330 1.00 48.09 423 ALA C CA 1
ATOM 11418 C C . ALA C 1 399 ? 68.192 53.895 11.587 1.00 55.79 423 ALA C C 1
ATOM 11419 O O . ALA C 1 399 ? 69.239 54.360 12.053 1.00 59.45 423 ALA C O 1
ATOM 11421 N N . GLU C 1 400 ? 67.561 52.837 12.118 1.00 49.18 424 GLU C N 1
ATOM 11422 C CA . GLU C 1 400 ? 68.037 52.109 13.282 1.00 47.29 424 GLU C CA 1
ATOM 11423 C C . GLU C 1 400 ? 69.458 51.512 13.046 1.00 54.47 424 GLU C C 1
ATOM 11424 O O . GLU C 1 400 ? 70.348 51.735 13.883 1.00 57.19 424 GLU C O 1
ATOM 11430 N N . ALA C 1 401 ? 69.665 50.762 11.934 1.00 49.60 425 ALA C N 1
ATOM 11431 C CA . ALA C 1 401 ? 70.949 50.135 11.647 1.00 50.99 425 ALA C CA 1
ATOM 11432 C C . ALA C 1 401 ? 72.023 51.175 11.436 1.00 57.03 425 ALA C C 1
ATOM 11433 O O . ALA C 1 401 ? 73.137 51.029 11.952 1.00 56.79 425 ALA C O 1
ATOM 11435 N N . ARG C 1 402 ? 71.669 52.257 10.721 1.00 54.02 426 ARG C N 1
ATOM 11436 C CA . ARG C 1 402 ? 72.583 53.359 10.448 1.00 54.61 426 ARG C CA 1
ATOM 11437 C C . ARG C 1 402 ? 73.073 54.017 11.724 1.00 58.58 426 ARG C C 1
ATOM 11438 O O . ARG C 1 402 ? 74.279 54.274 11.851 1.00 58.04 426 ARG C O 1
ATOM 11446 N N . LEU C 1 403 ? 72.154 54.251 12.679 1.00 55.11 427 LEU C N 1
ATOM 11447 C CA . LEU C 1 403 ? 72.523 54.841 13.954 1.00 56.05 427 LEU C CA 1
ATOM 11448 C C . LEU C 1 403 ? 73.496 53.938 14.705 1.00 60.07 427 LEU C C 1
ATOM 11449 O O . LEU C 1 403 ? 74.544 54.427 15.145 1.00 62.61 427 LEU C O 1
ATOM 11454 N N . GLU C 1 404 ? 73.180 52.632 14.818 1.00 53.79 428 GLU C N 1
ATOM 11455 C CA . GLU C 1 404 ? 74.005 51.672 15.561 1.00 53.04 428 GLU C CA 1
ATOM 11456 C C . GLU C 1 404 ? 75.397 51.516 14.972 1.00 60.33 428 GLU C C 1
ATOM 11457 O O . GLU C 1 404 ? 76.322 51.132 15.668 1.00 62.75 428 GLU C O 1
ATOM 11463 N N . THR C 1 405 ? 75.541 51.871 13.705 1.00 58.32 429 THR C N 1
ATOM 11464 C CA . THR C 1 405 ? 76.736 51.854 12.869 1.00 57.88 429 THR C CA 1
ATOM 11465 C C . THR C 1 405 ? 77.540 53.173 13.065 1.00 59.74 429 THR C C 1
ATOM 11466 O O . THR C 1 405 ? 78.727 53.206 12.744 1.00 60.83 429 THR C O 1
ATOM 11470 N N . GLY C 1 406 ? 76.897 54.214 13.597 1.00 54.89 430 GLY C N 1
ATOM 11471 C CA . GLY C 1 406 ? 77.502 55.518 13.831 1.00 56.51 430 GLY C CA 1
ATOM 11472 C C . GLY C 1 406 ? 77.199 56.568 12.774 1.00 64.51 430 GLY C C 1
ATOM 11473 O O . GLY C 1 406 ? 77.743 57.678 12.815 1.00 66.92 430 GLY C O 1
ATOM 11474 N N . ASP C 1 407 ? 76.329 56.228 11.821 1.00 60.79 431 ASP C N 1
ATOM 11475 C CA . ASP C 1 407 ? 75.908 57.120 10.751 1.00 60.53 431 ASP C CA 1
ATOM 11476 C C . ASP C 1 407 ? 74.665 57.877 11.242 1.00 64.56 431 ASP C C 1
ATOM 11477 O O . ASP C 1 407 ? 73.541 57.569 10.829 1.00 63.21 431 ASP C O 1
ATOM 11482 N N . VAL C 1 408 ? 74.883 58.858 12.155 1.00 59.92 432 VAL C N 1
ATOM 11483 C CA . VAL C 1 408 ? 73.813 59.677 12.736 1.00 57.21 432 VAL C CA 1
ATOM 11484 C C . VAL C 1 408 ? 73.134 60.532 11.644 1.00 60.53 432 VAL C C 1
ATOM 11485 O O . VAL C 1 408 ? 71.906 60.642 11.649 1.00 58.97 432 VAL C O 1
ATOM 11489 N N . GLU C 1 409 ? 73.912 61.073 10.674 1.00 58.09 433 GLU C N 1
ATOM 11490 C CA . GLU C 1 409 ? 73.309 61.895 9.638 1.00 57.89 433 GLU C CA 1
ATOM 11491 C C . GLU C 1 409 ? 72.462 61.023 8.689 1.00 59.40 433 GLU C C 1
ATOM 11492 O O . GLU C 1 409 ? 71.330 61.415 8.408 1.00 61.77 433 GLU C O 1
ATOM 11498 N N . GLY C 1 410 ? 72.933 59.829 8.331 1.00 51.50 434 GLY C N 1
ATOM 11499 C CA . GLY C 1 410 ? 72.170 58.900 7.501 1.00 50.45 434 GLY C CA 1
ATOM 11500 C C . GLY C 1 410 ? 70.906 58.415 8.195 1.00 56.42 434 GLY C C 1
ATOM 11501 O O . GLY C 1 410 ? 69.845 58.285 7.567 1.00 57.31 434 GLY C O 1
ATOM 11502 N N . ALA C 1 411 ? 71.017 58.158 9.514 1.00 51.42 435 ALA C N 1
ATOM 11503 C CA . ALA C 1 411 ? 69.906 57.737 10.354 1.00 49.58 435 ALA C CA 1
ATOM 11504 C C . ALA C 1 411 ? 68.836 58.817 10.379 1.00 55.02 435 ALA C C 1
ATOM 11505 O O . ALA C 1 411 ? 67.654 58.511 10.205 1.00 54.65 435 ALA C O 1
ATOM 11507 N N . ARG C 1 412 ? 69.255 60.076 10.564 1.00 53.67 436 ARG C N 1
ATOM 11508 C CA . ARG C 1 412 ? 68.384 61.248 10.604 1.00 54.46 436 ARG C CA 1
ATOM 11509 C C . ARG C 1 412 ? 67.673 61.399 9.256 1.00 57.39 436 ARG C C 1
ATOM 11510 O O . ARG C 1 412 ? 66.449 61.507 9.221 1.00 56.02 436 ARG C O 1
ATOM 11518 N N . LYS C 1 413 ? 68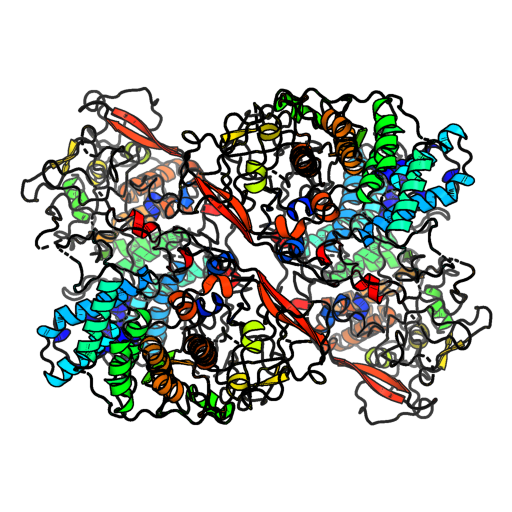.430 61.325 8.145 1.00 54.19 437 LYS C N 1
ATOM 11519 C CA . LYS C 1 413 ? 67.837 61.451 6.810 1.00 54.59 437 LYS C CA 1
ATOM 11520 C C . LYS C 1 413 ? 66.746 60.387 6.577 1.00 59.86 437 LYS C C 1
ATOM 11521 O O . LYS C 1 413 ? 65.670 60.730 6.084 1.00 62.32 437 LYS C O 1
ATOM 11527 N N . ALA C 1 414 ? 67.000 59.128 6.981 1.00 53.09 438 ALA C N 1
ATOM 11528 C CA . ALA C 1 414 ? 66.083 58.005 6.793 1.00 50.86 438 ALA C CA 1
ATOM 11529 C C . ALA C 1 414 ? 64.785 58.155 7.638 1.00 55.61 438 ALA C C 1
ATOM 11530 O O . ALA C 1 414 ? 63.687 57.974 7.110 1.00 55.48 438 ALA C O 1
ATOM 11532 N N . VAL C 1 415 ? 64.904 58.477 8.936 1.00 51.07 439 VAL C N 1
ATOM 11533 C CA . VAL C 1 415 ? 63.722 58.596 9.792 1.00 51.09 439 VAL C CA 1
ATOM 11534 C C . VAL C 1 415 ? 62.875 59.840 9.386 1.00 61.03 439 VAL C C 1
ATOM 11535 O O . VAL C 1 415 ? 61.643 59.793 9.474 1.00 62.02 439 VAL C O 1
ATOM 11539 N N . ASN C 1 416 ? 63.525 60.903 8.870 1.00 59.20 440 ASN C N 1
ATOM 11540 C CA . ASN C 1 416 ? 62.824 62.113 8.451 1.00 59.07 440 ASN C CA 1
ATOM 11541 C C . ASN C 1 416 ? 61.990 61.883 7.186 1.00 62.50 440 ASN C C 1
ATOM 11542 O O . ASN C 1 416 ? 61.074 62.654 6.935 1.00 63.26 440 ASN C O 1
ATOM 11555 N N . ILE C 1 418 ? 59.911 59.315 6.912 1.00 59.20 442 ILE C N 1
ATOM 11556 C CA . ILE C 1 418 ? 58.684 58.824 7.550 1.00 57.72 442 ILE C CA 1
ATOM 11557 C C . ILE C 1 418 ? 57.887 60.004 8.117 1.00 62.86 442 ILE C C 1
ATOM 11558 O O . ILE C 1 418 ? 56.657 60.029 7.973 1.00 62.18 442 ILE C O 1
ATOM 11563 N N . ARG C 1 419 ? 58.594 60.980 8.734 1.00 60.21 443 ARG C N 1
ATOM 11564 C CA . ARG C 1 419 ? 57.995 62.194 9.300 1.00 60.75 443 ARG C CA 1
ATOM 11565 C C . ARG C 1 419 ? 57.524 63.138 8.195 1.00 65.56 443 ARG C C 1
ATOM 11566 O O . ARG C 1 419 ? 56.449 63.731 8.314 1.00 65.03 443 ARG C O 1
ATOM 11574 N N . GLN C 1 420 ? 58.321 63.285 7.118 1.00 62.62 444 GLN C N 1
ATOM 11575 C CA . GLN C 1 420 ? 57.951 64.139 5.990 1.00 62.99 444 GLN C CA 1
ATOM 11576 C C . GLN C 1 420 ? 56.628 63.695 5.374 1.00 63.96 444 GLN C C 1
ATOM 11577 O O . GLN C 1 420 ? 55.812 64.550 5.027 1.00 64.08 444 GLN C O 1
ATOM 11583 N N . ARG C 1 421 ? 56.387 62.371 5.308 1.00 57.52 445 ARG C N 1
ATOM 11584 C CA . ARG C 1 421 ? 55.189 61.811 4.698 1.00 55.51 445 ARG C CA 1
ATOM 11585 C C . ARG C 1 421 ? 53.888 62.191 5.415 1.00 60.89 445 ARG C C 1
ATOM 11586 O O . ARG C 1 421 ? 52.827 62.199 4.771 1.00 62.31 445 ARG C O 1
ATOM 11594 N N . VAL C 1 422 ? 53.967 62.511 6.723 1.00 55.10 446 VAL C N 1
ATOM 11595 C CA . VAL C 1 422 ? 52.790 62.856 7.523 1.00 52.84 446 VAL C CA 1
ATOM 11596 C C . VAL C 1 422 ? 52.831 64.347 7.943 1.00 59.24 446 VAL C C 1
ATOM 11597 O O . VAL C 1 422 ? 52.178 64.735 8.908 1.00 60.47 446 VAL C O 1
ATOM 11601 N N . GLY C 1 423 ? 53.600 65.157 7.216 1.00 56.53 447 GLY C N 1
ATOM 11602 C CA . GLY C 1 423 ? 53.734 66.592 7.478 1.00 57.70 447 GLY C CA 1
ATOM 11603 C C . GLY C 1 423 ? 54.445 67.013 8.754 1.00 63.49 447 GLY C C 1
ATOM 11604 O O . GLY C 1 423 ? 54.304 68.168 9.195 1.00 66.10 447 GLY C O 1
ATOM 11605 N N . LEU C 1 424 ? 55.214 66.091 9.362 1.00 58.88 448 LEU C N 1
ATOM 11606 C CA . LEU C 1 424 ? 55.945 66.359 10.601 1.00 58.03 448 LEU C CA 1
ATOM 11607 C C . LEU C 1 424 ? 57.310 67.002 10.308 1.00 63.75 448 LEU C C 1
ATOM 11608 O O . LEU C 1 424 ? 57.973 66.628 9.332 1.00 64.74 448 LEU C O 1
ATOM 11613 N N . PRO C 1 425 ? 57.742 67.993 11.117 1.00 60.29 449 PRO C N 1
ATOM 11614 C CA . PRO C 1 425 ? 59.039 68.632 10.860 1.00 60.73 449 PRO C CA 1
ATOM 11615 C C . PRO C 1 425 ? 60.206 67.659 11.080 1.00 62.63 449 PRO C C 1
ATOM 11616 O O . PRO C 1 425 ? 60.091 66.696 11.815 1.00 58.81 449 PRO C O 1
ATOM 11620 N N . ASP C 1 426 ? 61.320 67.906 10.406 1.00 60.68 450 ASP C N 1
ATOM 11621 C CA . ASP C 1 426 ? 62.488 67.056 10.497 1.00 59.92 450 ASP C CA 1
ATOM 11622 C C . ASP C 1 426 ? 63.144 67.075 11.872 1.00 64.17 450 ASP C C 1
ATOM 11623 O O . ASP C 1 426 ? 63.218 68.121 12.537 1.00 65.22 450 ASP C O 1
ATOM 11628 N N . LEU C 1 427 ? 63.643 65.896 12.281 1.00 58.29 451 LEU C N 1
ATOM 11629 C CA . LEU C 1 427 ? 64.446 65.756 13.485 1.00 57.46 451 LEU C CA 1
ATOM 11630 C C . LEU C 1 427 ? 65.809 66.393 13.171 1.00 66.48 451 LEU C C 1
ATOM 11631 O O . LEU C 1 427 ? 66.315 66.291 12.044 1.00 67.60 451 LEU C O 1
ATOM 11636 N N . THR C 1 428 ? 66.355 67.089 14.146 1.00 64.53 452 THR C N 1
ATOM 11637 C CA . THR C 1 428 ? 67.587 67.858 14.114 1.00 65.54 452 THR C CA 1
ATOM 11638 C C . THR C 1 428 ? 68.642 67.234 15.037 1.00 73.11 452 THR C C 1
ATOM 11639 O O . THR C 1 428 ? 69.825 67.533 14.867 1.00 75.42 452 THR C O 1
ATOM 11643 N N . GLU C 1 429 ? 68.218 66.365 16.000 1.00 68.68 453 GLU C N 1
ATOM 11644 C CA . GLU C 1 429 ? 69.066 65.711 16.999 1.00 67.92 453 GLU C CA 1
ATOM 11645 C C . GLU C 1 429 ? 70.325 65.091 16.428 1.00 72.31 453 GLU C C 1
ATOM 11646 O O . GLU C 1 429 ? 70.267 64.247 15.540 1.00 72.68 453 GLU C O 1
ATOM 11652 N N . SER C 1 430 ? 71.453 65.495 16.992 1.00 69.94 454 SER C N 1
ATOM 11653 C CA . SER C 1 430 ? 72.803 65.065 16.629 1.00 70.70 454 SER C CA 1
ATOM 11654 C C . SER C 1 430 ? 73.361 64.027 17.618 1.00 73.21 454 SER C C 1
ATOM 11655 O O . SER C 1 430 ? 74.226 63.255 17.218 1.00 73.45 454 SER C O 1
ATOM 11658 N N . ASP C 1 431 ? 72.886 64.005 18.897 1.00 67.69 455 ASP C N 1
ATOM 11659 C CA . ASP C 1 431 ? 73.358 63.049 19.911 1.00 66.10 455 ASP C CA 1
ATOM 11660 C C . ASP C 1 431 ? 72.854 61.651 19.594 1.00 67.51 455 ASP C C 1
ATOM 11661 O O . ASP C 1 431 ? 71.631 61.463 19.507 1.00 68.49 455 ASP C O 1
ATOM 11666 N N . PRO C 1 432 ? 73.771 60.656 19.439 1.00 60.13 456 PRO C N 1
ATOM 11667 C CA . PRO C 1 432 ? 73.331 59.283 19.082 1.00 57.13 456 PRO C CA 1
ATOM 11668 C C . PRO C 1 432 ? 72.366 58.663 20.078 1.00 59.82 456 PRO C C 1
ATOM 11669 O O . PRO C 1 432 ? 71.393 58.051 19.661 1.00 58.55 456 PRO C O 1
ATOM 11673 N N . GLU C 1 433 ? 72.615 58.841 21.380 1.00 58.67 457 GLU C N 1
ATOM 11674 C CA . GLU C 1 433 ? 71.772 58.261 22.445 1.00 58.45 457 GLU C CA 1
ATOM 11675 C C . GLU C 1 433 ? 70.338 58.822 22.394 1.00 60.10 457 GLU C C 1
ATOM 11676 O O . GLU C 1 433 ? 69.382 58.041 22.475 1.00 59.32 457 GLU C O 1
ATOM 11682 N N . LYS C 1 434 ? 70.205 60.150 22.184 1.00 55.60 458 LYS C N 1
ATOM 11683 C CA . LYS C 1 434 ? 68.930 60.860 22.064 1.00 55.02 458 LYS C CA 1
ATOM 11684 C C . LYS C 1 434 ? 68.251 60.518 20.733 1.00 57.43 458 LYS C C 1
ATOM 11685 O O . LYS C 1 434 ? 67.051 60.227 20.724 1.00 56.99 458 LYS C O 1
ATOM 11691 N N . LEU C 1 435 ? 69.018 60.514 19.617 1.00 52.95 459 LEU C N 1
ATOM 11692 C CA . LEU C 1 435 ? 68.482 60.160 18.284 1.00 51.88 459 LEU C CA 1
ATOM 11693 C C . LEU C 1 435 ? 67.942 58.703 18.249 1.00 54.36 459 LEU C C 1
ATOM 11694 O O . LEU C 1 435 ? 66.905 58.468 17.622 1.00 54.83 459 LEU C O 1
ATOM 11699 N N . ARG C 1 436 ? 68.594 57.766 18.963 1.00 47.46 460 ARG C N 1
ATOM 11700 C CA . ARG C 1 436 ? 68.139 56.390 19.035 1.00 46.06 460 ARG C CA 1
ATOM 11701 C C . ARG C 1 436 ? 66.733 56.321 19.563 1.00 54.38 460 ARG C C 1
ATOM 11702 O O . ARG C 1 436 ? 65.913 55.623 18.976 1.00 56.37 460 ARG C O 1
ATOM 11710 N N . GLU C 1 437 ? 66.433 57.075 20.625 1.00 51.36 461 GLU C N 1
ATOM 11711 C CA . GLU C 1 437 ? 65.110 57.032 21.223 1.00 51.31 461 GLU C CA 1
ATOM 11712 C C . GLU C 1 437 ? 64.064 57.618 20.299 1.00 55.60 461 GLU C C 1
ATOM 11713 O O . GLU C 1 437 ? 62.958 57.078 20.224 1.00 54.34 461 GLU C O 1
ATOM 11719 N N . LEU C 1 438 ? 64.425 58.673 19.549 1.00 53.14 462 LEU C N 1
ATOM 11720 C CA . LEU C 1 438 ? 63.523 59.327 18.589 1.00 51.82 462 LEU C CA 1
ATOM 11721 C C . LEU C 1 438 ? 63.125 58.371 17.438 1.00 57.83 462 LEU C C 1
ATOM 11722 O O . LEU C 1 438 ? 61.956 58.346 17.024 1.00 56.86 462 LEU C O 1
ATOM 11727 N N . ILE C 1 439 ? 64.096 57.553 16.969 1.00 55.54 463 ILE C N 1
ATOM 11728 C CA . ILE C 1 439 ? 63.897 56.568 15.906 1.00 54.53 463 ILE C CA 1
ATOM 11729 C C . ILE C 1 439 ? 62.967 55.473 16.450 1.00 56.31 463 ILE C C 1
ATOM 11730 O O . ILE C 1 439 ? 61.957 55.155 15.821 1.00 56.52 463 ILE C O 1
ATOM 11735 N N . ARG C 1 440 ? 63.291 54.947 17.639 1.00 49.95 464 ARG C N 1
ATOM 11736 C CA . ARG C 1 440 ? 62.504 53.928 18.327 1.00 48.04 464 ARG C CA 1
ATOM 11737 C C . ARG C 1 440 ? 61.074 54.402 18.539 1.00 51.39 464 ARG C C 1
ATOM 11738 O O . ARG C 1 440 ? 60.154 53.647 18.253 1.00 52.86 464 ARG C O 1
ATOM 11746 N N . LYS C 1 441 ? 60.883 55.676 18.950 1.00 48.16 465 LYS C N 1
ATOM 11747 C CA . LYS C 1 441 ? 59.565 56.297 19.128 1.00 47.77 465 LYS C CA 1
ATOM 11748 C C . LYS C 1 441 ? 58.850 56.360 17.770 1.00 53.40 465 LYS C C 1
ATOM 11749 O O . LYS C 1 441 ? 57.703 55.913 17.705 1.00 54.78 465 LYS C O 1
ATOM 11751 N N . GLU C 1 442 ? 59.544 56.797 16.676 1.00 49.43 466 GLU C N 1
ATOM 11752 C CA . GLU C 1 442 ? 58.952 56.828 15.318 1.00 50.20 466 GLU C CA 1
ATOM 11753 C C . GLU C 1 442 ? 58.492 55.460 14.845 1.00 53.90 466 GLU C C 1
ATOM 11754 O O . GLU C 1 442 ? 57.423 55.347 14.227 1.00 54.40 466 GLU C O 1
ATOM 11760 N N . ARG C 1 443 ? 59.283 54.424 15.139 1.00 49.03 467 ARG C N 1
ATOM 11761 C CA . ARG C 1 443 ? 58.954 53.054 14.787 1.00 48.00 467 ARG C CA 1
ATOM 11762 C C . ARG C 1 443 ? 57.667 52.628 15.460 1.00 53.97 467 ARG C C 1
ATOM 11763 O O . ARG C 1 443 ? 56.844 51.957 14.823 1.00 54.93 467 ARG C O 1
ATOM 11771 N N . ARG C 1 444 ? 57.491 53.024 16.746 1.00 48.77 468 ARG C N 1
ATOM 11772 C CA . ARG C 1 444 ? 56.330 52.648 17.533 1.00 47.10 468 ARG C CA 1
ATOM 11773 C C . ARG C 1 444 ? 55.067 53.230 16.940 1.00 51.80 468 ARG C C 1
ATOM 11774 O O . ARG C 1 444 ? 54.072 52.521 16.857 1.00 53.30 468 ARG C O 1
ATOM 11782 N N . ILE C 1 445 ? 55.095 54.492 16.521 1.00 47.79 469 ILE C N 1
ATOM 11783 C CA . ILE C 1 445 ? 53.938 55.194 15.940 1.00 47.66 469 ILE C CA 1
ATOM 11784 C C . ILE C 1 445 ? 53.656 54.681 14.540 1.00 51.66 469 ILE C C 1
ATOM 11785 O O . ILE C 1 445 ? 52.499 54.407 14.211 1.00 51.81 469 ILE C O 1
ATOM 11790 N N . GLU C 1 446 ? 54.704 54.592 13.713 1.00 48.51 470 GLU C N 1
ATOM 11791 C CA . GLU C 1 446 ? 54.580 54.131 12.334 1.00 49.30 470 GLU C CA 1
ATOM 11792 C C . GLU C 1 446 ? 53.993 52.711 12.240 1.00 53.16 470 GLU C C 1
ATOM 11793 O O . GLU C 1 446 ? 53.146 52.447 11.369 1.00 51.90 470 GLU C O 1
ATOM 11799 N N . PHE C 1 447 ? 54.440 51.811 13.146 1.00 49.29 471 PHE C N 1
ATOM 11800 C CA . PHE C 1 447 ? 54.013 50.422 13.081 1.00 49.02 471 PHE C CA 1
ATOM 11801 C C . PHE C 1 447 ? 53.122 49.963 14.212 1.00 53.94 471 PHE C C 1
ATOM 11802 O O . PHE C 1 447 ? 53.084 48.772 14.479 1.00 55.76 471 PHE C O 1
ATOM 11810 N N . ALA C 1 448 ? 52.368 50.871 14.843 1.00 48.77 472 ALA C N 1
ATOM 11811 C CA . ALA C 1 448 ? 51.415 50.508 15.887 1.00 45.84 472 ALA C CA 1
ATOM 11812 C C . ALA C 1 448 ? 50.346 49.585 15.280 1.00 51.17 472 ALA C C 1
ATOM 11813 O O . ALA C 1 448 ? 49.897 49.844 14.174 1.00 53.06 472 ALA C O 1
ATOM 11815 N N . PHE C 1 449 ? 49.980 48.493 15.953 1.00 46.08 473 PHE C N 1
ATOM 11816 C CA . PHE C 1 449 ? 48.940 47.527 15.533 1.00 45.01 473 PHE C CA 1
ATOM 11817 C C . PHE C 1 449 ? 49.328 46.733 14.300 1.00 49.30 473 PHE C C 1
ATOM 11818 O O . PHE C 1 449 ? 48.479 46.136 13.628 1.00 51.65 473 PHE C O 1
ATOM 11826 N N . GLU C 1 450 ? 50.613 46.635 14.051 1.00 43.59 474 GLU C N 1
ATOM 11827 C CA . GLU C 1 450 ? 51.092 45.857 12.921 1.00 43.00 474 GLU C CA 1
ATOM 11828 C C . GLU C 1 450 ? 51.998 44.722 13.406 1.00 50.15 474 GLU C C 1
ATOM 11829 O O . GLU C 1 450 ? 52.951 44.372 12.727 1.00 51.20 474 GLU C O 1
ATOM 11835 N N . GLU C 1 451 ? 51.694 44.161 14.592 1.00 47.97 475 GLU C N 1
ATOM 11836 C CA . GLU C 1 451 ? 52.347 43.003 15.199 1.00 49.19 475 GLU C CA 1
ATOM 11837 C C . GLU C 1 451 ? 53.877 43.166 15.322 1.00 56.14 475 GLU C C 1
ATOM 11838 O O . GLU C 1 451 ? 54.596 42.183 15.147 1.00 57.99 475 GLU C O 1
ATOM 11844 N N . GLN C 1 452 ? 54.375 44.369 15.685 1.00 51.49 476 GLN C N 1
ATOM 11845 C CA . GLN C 1 452 ? 55.821 44.574 15.803 1.00 50.09 476 GLN C CA 1
ATOM 11846 C C . GLN C 1 452 ? 56.271 44.980 17.200 1.00 53.55 476 GLN C C 1
ATOM 11847 O O . GLN C 1 452 ? 57.375 44.614 17.616 1.00 52.45 476 GLN C O 1
ATOM 11853 N N . ARG C 1 453 ? 55.427 45.733 17.928 1.00 49.92 477 ARG C N 1
ATOM 11854 C CA . ARG C 1 453 ? 55.735 46.262 19.259 1.00 47.95 477 ARG C CA 1
ATOM 11855 C C . ARG C 1 453 ? 56.272 45.216 20.194 1.00 54.39 477 ARG C C 1
ATOM 11856 O O . ARG C 1 453 ? 57.251 45.487 20.898 1.00 58.12 477 ARG C O 1
ATOM 11864 N N . PHE C 1 454 ? 55.634 44.026 20.225 1.00 48.37 478 PHE C N 1
ATOM 11865 C CA . PHE C 1 454 ? 56.049 42.909 21.073 1.00 44.98 478 PHE C CA 1
ATOM 11866 C C . PHE C 1 454 ? 57.515 42.587 20.840 1.00 45.20 478 PHE C C 1
ATOM 11867 O O . PHE C 1 454 ? 58.305 42.646 21.758 1.00 43.58 478 PHE C O 1
ATOM 11875 N N . TYR C 1 455 ? 57.892 42.407 19.585 1.00 42.19 479 TYR C N 1
ATOM 11876 C CA . TYR C 1 455 ? 59.250 42.044 19.159 1.00 41.34 479 TYR C CA 1
ATOM 11877 C C . TYR C 1 455 ? 60.216 43.223 19.262 1.00 45.94 479 TYR C C 1
ATOM 11878 O O . TYR C 1 455 ? 61.399 42.999 19.502 1.00 46.15 479 TYR C O 1
ATOM 11887 N N . ASP C 1 456 ? 59.717 44.461 19.175 1.00 41.36 480 ASP C N 1
ATOM 11888 C CA . ASP C 1 456 ? 60.567 45.626 19.359 1.00 42.04 480 ASP C CA 1
ATOM 11889 C C . ASP C 1 456 ? 60.996 45.738 20.836 1.00 45.77 480 ASP C C 1
ATOM 11890 O O . ASP C 1 456 ? 62.183 45.853 21.127 1.00 45.33 480 ASP C O 1
ATOM 11895 N N . VAL C 1 457 ? 60.048 45.585 21.762 1.00 42.36 481 VAL C N 1
ATOM 11896 C CA . VAL C 1 457 ? 60.290 45.573 23.210 1.00 41.23 481 VAL C CA 1
ATOM 11897 C C . VAL C 1 457 ? 61.290 44.450 23.583 1.00 45.98 481 VAL C C 1
ATOM 11898 O O . VAL C 1 457 ? 62.213 44.679 24.374 1.00 48.18 481 VAL C O 1
ATOM 11902 N N . ARG C 1 458 ? 61.113 43.268 22.985 1.00 40.72 482 ARG C N 1
ATOM 11903 C CA . ARG C 1 458 ? 61.906 42.056 23.187 1.00 41.49 482 ARG C CA 1
ATOM 11904 C C . ARG C 1 458 ? 63.351 42.226 22.698 1.00 48.46 482 ARG C C 1
ATOM 11905 O O . ARG C 1 458 ? 64.282 41.890 23.434 1.00 52.28 482 ARG C O 1
ATOM 11913 N N . ARG C 1 459 ? 63.532 42.713 21.458 1.00 42.53 483 ARG C N 1
ATOM 11914 C CA . ARG C 1 459 ? 64.840 42.894 20.846 1.00 41.42 483 ARG C CA 1
ATOM 11915 C C . ARG C 1 459 ? 65.561 44.103 21.419 1.00 46.94 483 ARG C C 1
ATOM 11916 O O . ARG C 1 459 ? 66.767 44.028 21.582 1.00 49.62 483 ARG C O 1
ATOM 11924 N N . TRP C 1 460 ? 64.843 45.197 21.769 1.00 42.77 484 TRP C N 1
ATOM 11925 C CA . TRP C 1 460 ? 65.441 46.366 22.399 1.00 43.20 484 TRP C CA 1
ATOM 11926 C C . TRP C 1 460 ? 65.694 46.112 23.865 1.00 47.79 484 TRP C C 1
ATOM 11927 O O . TRP C 1 460 ? 66.396 46.895 24.500 1.00 48.16 484 TRP C O 1
ATOM 11938 N N . LYS C 1 461 ? 65.087 45.037 24.411 1.00 45.64 485 LYS C N 1
ATOM 11939 C CA . LYS C 1 461 ? 65.180 44.627 25.819 1.00 45.89 485 LYS C CA 1
ATOM 11940 C C . LYS C 1 461 ? 64.691 45.762 26.738 1.00 49.65 485 LYS C C 1
ATOM 11941 O O . LYS C 1 461 ? 65.439 46.239 27.584 1.00 51.14 485 LYS C O 1
ATOM 11947 N N . ILE C 1 462 ? 63.424 46.198 26.544 1.00 44.09 486 ILE C N 1
ATOM 11948 C CA . ILE C 1 462 ? 62.787 47.281 27.329 1.00 42.21 486 ILE C CA 1
ATOM 11949 C C . ILE C 1 462 ? 61.463 46.781 27.991 1.00 49.03 486 ILE C C 1
ATOM 11950 O O . ILE C 1 462 ? 60.533 47.564 28.226 1.00 49.02 486 ILE C O 1
ATOM 11955 N N . GLY C 1 463 ? 61.426 45.493 28.325 1.00 46.26 487 GLY C N 1
ATOM 11956 C CA . GLY C 1 463 ? 60.285 44.860 28.963 1.00 46.75 487 GLY C CA 1
ATOM 11957 C C . GLY C 1 463 ? 59.933 45.450 30.308 1.00 53.82 487 GLY C C 1
ATOM 11958 O O . GLY C 1 463 ? 58.755 45.760 30.542 1.00 54.55 487 GLY C O 1
ATOM 11959 N N . PRO C 1 464 ? 60.931 45.671 31.212 1.00 49.91 488 PRO C N 1
ATOM 11960 C CA . PRO C 1 464 ? 60.602 46.258 32.535 1.00 48.52 488 PRO C CA 1
ATOM 11961 C C . PRO C 1 464 ? 59.929 47.641 32.436 1.00 53.34 488 PRO C C 1
ATOM 11962 O O . PRO C 1 464 ? 59.042 47.941 33.210 1.00 55.73 488 PRO C O 1
ATOM 11966 N N . GLU C 1 465 ? 60.348 48.456 31.476 1.00 48.42 489 GLU C N 1
ATOM 11967 C CA . GLU C 1 465 ? 59.897 49.814 31.218 1.00 47.55 489 GLU C CA 1
ATOM 11968 C C . GLU C 1 465 ? 58.501 49.846 30.614 1.00 49.70 489 GLU C C 1
ATOM 11969 O O . GLU C 1 465 ? 57.778 50.811 30.834 1.00 50.16 489 GLU C O 1
ATOM 11975 N N . THR C 1 466 ? 58.134 48.835 29.816 1.00 43.65 490 THR C N 1
ATOM 11976 C CA . THR C 1 466 ? 56.859 48.813 29.118 1.00 41.73 490 THR C CA 1
ATOM 11977 C C . THR C 1 466 ? 55.784 47.929 29.784 1.00 45.91 490 THR C C 1
ATOM 11978 O O . THR C 1 466 ? 54.620 48.318 29.800 1.00 45.38 490 THR C O 1
ATOM 11982 N N . GLN C 1 467 ? 56.147 46.754 30.316 1.00 44.91 491 GLN C N 1
ATOM 11983 C CA . GLN C 1 467 ? 55.177 45.864 30.970 1.00 45.20 491 GLN C CA 1
ATOM 11984 C C . GLN C 1 467 ? 55.002 46.273 32.450 1.00 52.25 491 GLN C C 1
ATOM 11985 O O . GLN C 1 467 ? 55.536 45.613 33.368 1.00 54.00 491 GLN C O 1
ATOM 11991 N N . THR C 1 468 ? 54.290 47.421 32.655 1.00 47.26 492 THR C N 1
ATOM 11992 C CA . THR C 1 468 ? 53.978 48.015 33.962 1.00 47.82 492 THR C CA 1
ATOM 11993 C C . THR C 1 468 ? 52.491 48.264 34.064 1.00 52.12 492 THR C C 1
ATOM 11994 O O . THR C 1 468 ? 51.697 47.529 33.484 1.00 51.37 492 THR C O 1
ATOM 11998 N N . THR C 1 469 ? 52.117 49.296 34.805 1.00 47.37 493 THR C N 1
ATOM 11999 C CA . THR C 1 469 ? 50.762 49.756 34.946 1.00 45.87 493 THR C CA 1
ATOM 12000 C C . THR C 1 469 ? 50.446 50.582 33.695 1.00 52.38 493 THR C C 1
ATOM 12001 O O . THR C 1 469 ? 51.152 51.550 33.362 1.00 55.94 493 THR C O 1
ATOM 12005 N N . LEU C 1 470 ? 49.415 50.160 32.978 1.00 45.15 494 LEU C N 1
ATOM 12006 C CA . LEU C 1 470 ? 48.963 50.822 31.768 1.00 42.44 494 LEU C CA 1
ATOM 12007 C C . LEU C 1 470 ? 47.663 51.527 32.070 1.00 45.43 494 LEU C C 1
ATOM 12008 O O . LEU C 1 470 ? 46.968 51.154 33.021 1.00 48.13 494 LEU C O 1
ATOM 12013 N N . HIS C 1 471 ? 47.348 52.555 31.299 1.00 37.99 495 HIS C N 1
ATOM 12014 C CA . HIS C 1 471 ? 46.224 53.427 31.557 1.00 37.85 495 HIS C CA 1
ATOM 12015 C C . HIS C 1 471 ? 45.287 53.574 30.383 1.00 47.01 495 HIS C C 1
ATOM 12016 O O . HIS C 1 471 ? 45.557 53.101 29.277 1.00 48.03 495 HIS C O 1
ATOM 12023 N N . GLY C 1 472 ? 44.166 54.237 30.643 1.00 46.41 496 GLY C N 1
ATOM 12024 C CA . GLY C 1 472 ? 43.148 54.558 29.643 1.00 46.76 496 GLY C CA 1
ATOM 12025 C C . GLY C 1 472 ? 42.325 55.729 30.116 1.00 50.48 496 GLY C C 1
ATOM 12026 O O . GLY C 1 472 ? 42.694 56.396 31.092 1.00 50.91 496 GLY C O 1
ATOM 12027 N N . VAL C 1 473 ? 41.192 55.961 29.463 1.00 46.51 497 VAL C N 1
ATOM 12028 C CA . VAL C 1 473 ? 40.263 57.018 29.898 1.00 47.54 497 VAL C CA 1
ATOM 12029 C C . VAL C 1 473 ? 38.884 56.414 30.136 1.00 53.90 497 VAL C C 1
ATOM 12030 O O . VAL C 1 473 ? 38.580 55.325 29.642 1.00 55.34 497 VAL C O 1
ATOM 12034 N N . ARG C 1 474 ? 38.070 57.118 30.915 1.00 51.14 498 ARG C N 1
ATOM 12035 C CA . ARG C 1 474 ? 36.705 56.742 31.274 1.00 51.07 498 ARG C CA 1
ATOM 12036 C C . ARG C 1 474 ? 35.893 58.014 31.282 1.00 57.66 498 ARG C C 1
ATOM 12037 O O . ARG C 1 474 ? 36.323 58.984 31.898 1.00 59.78 498 ARG C O 1
ATOM 12045 N N . PHE C 1 475 ? 34.760 58.035 30.563 1.00 53.68 499 PHE C N 1
ATOM 12046 C CA . PHE C 1 475 ? 33.962 59.259 30.494 1.00 54.56 499 PHE C CA 1
ATOM 12047 C C . PHE C 1 475 ? 32.932 59.333 31.598 1.00 60.76 499 PHE C C 1
ATOM 12048 O O . PHE C 1 475 ? 32.215 58.368 31.853 1.00 60.94 499 PHE C O 1
ATOM 12056 N N . VAL C 1 476 ? 32.876 60.490 32.266 1.00 58.75 500 VAL C N 1
ATOM 12057 C CA . VAL C 1 476 ? 31.945 60.723 33.374 1.00 59.15 500 VAL C CA 1
ATOM 12058 C C . VAL C 1 476 ? 30.771 61.614 32.898 1.00 65.27 500 VAL C C 1
ATOM 12059 O O . VAL C 1 476 ? 29.769 61.748 33.599 1.00 68.54 500 VAL C O 1
ATOM 12063 N N . SER C 1 477 ? 30.888 62.187 31.703 1.00 60.67 501 SER C N 1
ATOM 12064 C CA . SER C 1 477 ? 29.870 63.028 31.072 1.00 61.27 501 SER C CA 1
ATOM 12065 C C . SER C 1 477 ? 30.100 62.970 29.565 1.00 65.94 501 SER C C 1
ATOM 12066 O O . SER C 1 477 ? 31.132 62.441 29.161 1.00 64.21 501 SER C O 1
ATOM 12069 N N . PRO C 1 478 ? 29.234 63.543 28.701 1.00 65.10 502 PRO C N 1
ATOM 12070 C CA . PRO C 1 478 ? 29.523 63.511 27.255 1.00 65.11 502 PRO C CA 1
ATOM 12071 C C . PRO C 1 478 ? 30.811 64.234 26.851 1.00 70.76 502 PRO C C 1
ATOM 12072 O O . PRO C 1 478 ? 31.336 63.986 25.775 1.00 69.62 502 PRO C O 1
ATOM 12076 N N . THR C 1 479 ? 31.321 65.109 27.720 1.00 69.98 503 THR C N 1
ATOM 12077 C CA . THR C 1 479 ? 32.469 65.967 27.439 1.00 69.31 503 THR C CA 1
ATOM 12078 C C . THR C 1 479 ? 33.665 65.737 28.406 1.00 68.67 503 THR C C 1
ATOM 12079 O O . THR C 1 479 ? 34.801 66.091 28.046 1.00 65.77 503 THR C O 1
ATOM 12083 N N . GLU C 1 480 ? 33.403 65.150 29.622 1.00 62.54 504 GLU C N 1
ATOM 12084 C CA . GLU C 1 480 ? 34.419 64.976 30.673 1.00 59.68 504 GLU C CA 1
ATOM 12085 C C . GLU C 1 480 ? 34.818 63.533 30.969 1.00 62.20 504 GLU C C 1
ATOM 12086 O O . GLU C 1 480 ? 33.982 62.622 31.045 1.00 61.80 504 GLU C O 1
ATOM 12092 N N . PHE C 1 481 ? 36.119 63.363 31.227 1.00 56.62 505 PHE C N 1
ATOM 12093 C CA . PHE C 1 481 ? 36.744 62.075 31.479 1.00 53.71 505 PHE C CA 1
ATOM 12094 C C . PHE C 1 481 ? 37.826 62.153 32.551 1.00 60.07 505 PHE C C 1
ATOM 12095 O O . PHE C 1 481 ? 38.353 63.241 32.841 1.00 61.06 505 PHE C O 1
ATOM 12103 N N . LYS C 1 482 ? 38.178 60.960 33.096 1.00 55.40 506 LYS C N 1
ATOM 12104 C CA . LYS C 1 482 ? 39.220 60.716 34.088 1.00 53.62 506 LYS C CA 1
ATOM 12105 C C . LYS C 1 482 ? 40.202 59.670 33.533 1.00 55.74 506 LYS C C 1
ATOM 12106 O O . LYS C 1 482 ? 39.812 58.794 32.748 1.00 52.24 506 LYS C O 1
ATOM 12112 N N . VAL C 1 483 ? 41.465 59.731 33.962 1.00 52.79 507 VAL C N 1
ATOM 12113 C CA . VAL C 1 483 ? 42.463 58.747 33.523 1.00 49.74 507 VAL C CA 1
ATOM 12114 C C . VAL C 1 483 ? 42.410 57.566 34.490 1.00 51.06 507 VAL C C 1
ATOM 12115 O O . VAL C 1 483 ? 42.475 57.754 35.697 1.00 50.73 507 VAL C O 1
ATOM 12119 N N . THR C 1 484 ? 42.318 56.356 33.945 1.00 48.36 508 THR C N 1
ATOM 12120 C CA . THR C 1 484 ? 42.196 55.079 34.682 1.00 46.51 508 THR C CA 1
ATOM 12121 C C . THR C 1 484 ? 43.405 54.143 34.515 1.00 49.61 508 THR C C 1
ATOM 12122 O O . THR C 1 484 ? 44.132 54.255 33.534 1.00 50.25 508 THR C O 1
ATOM 12126 N N . LYS C 1 485 ? 43.569 53.178 35.430 1.00 45.20 509 LYS C N 1
ATOM 12127 C CA . LYS C 1 485 ? 44.543 52.089 35.328 1.00 43.68 509 LYS C CA 1
ATOM 12128 C C . LYS C 1 485 ? 43.814 51.009 34.513 1.00 50.88 509 LYS C C 1
ATOM 12129 O O . LYS C 1 485 ? 42.646 50.738 34.799 1.00 53.97 509 LYS C O 1
ATOM 12135 N N . THR C 1 486 ? 44.417 50.478 33.439 1.00 44.47 510 THR C N 1
ATOM 12136 C CA . THR C 1 486 ? 43.722 49.493 32.607 1.00 42.75 510 THR C CA 1
ATOM 12137 C C . THR C 1 486 ? 44.305 48.084 32.761 1.00 48.36 510 THR C C 1
ATOM 12138 O O . THR C 1 486 ? 43.610 47.124 32.448 1.00 49.29 510 THR C O 1
ATOM 12142 N N . ASP C 1 487 ? 45.557 47.953 33.244 1.00 43.30 511 ASP C N 1
ATOM 12143 C CA . ASP C 1 487 ? 46.220 46.671 33.453 1.00 42.28 511 ASP C CA 1
ATOM 12144 C C . ASP C 1 487 ? 47.465 46.852 34.339 1.00 47.56 511 ASP C C 1
ATOM 12145 O O . ASP C 1 487 ? 48.295 47.727 34.073 1.00 48.87 511 ASP C O 1
ATOM 12150 N N . ILE C 1 488 ? 47.574 46.051 35.399 1.00 42.11 512 ILE C N 1
ATOM 12151 C CA . ILE C 1 488 ? 48.718 46.051 36.306 1.00 41.48 512 ILE C CA 1
ATOM 12152 C C . ILE C 1 488 ? 49.615 44.862 35.900 1.00 45.86 512 ILE C C 1
ATOM 12153 O O . ILE C 1 488 ? 49.464 43.734 36.392 1.00 47.22 512 ILE C O 1
ATOM 12158 N N . ARG C 1 489 ? 50.507 45.127 34.967 1.00 40.84 513 ARG C N 1
ATOM 12159 C CA . ARG C 1 489 ? 51.431 44.123 34.435 1.00 40.01 513 ARG C CA 1
ATOM 12160 C C . ARG C 1 489 ? 52.737 44.072 35.209 1.00 43.68 513 ARG C C 1
ATOM 12161 O O . ARG C 1 489 ? 53.097 45.004 35.935 1.00 40.50 513 ARG C O 1
ATOM 12169 N N . THR C 1 490 ? 53.490 42.998 34.978 1.00 43.94 514 THR C N 1
ATOM 12170 C CA . THR C 1 490 ? 54.814 42.839 35.566 1.00 44.69 514 THR C CA 1
ATOM 12171 C C . THR C 1 490 ? 55.742 42.228 34.522 1.00 47.34 514 THR C C 1
ATOM 12172 O O . THR C 1 490 ? 55.307 41.861 33.441 1.00 46.08 514 THR C O 1
ATOM 12176 N N . TRP C 1 491 ? 57.025 42.148 34.856 1.00 45.27 515 TRP C N 1
ATOM 12177 C CA . TRP C 1 491 ? 58.077 41.644 33.982 1.00 43.70 515 TRP C CA 1
ATOM 12178 C C . TRP C 1 491 ? 59.057 40.691 34.708 1.00 48.21 515 TRP C C 1
ATOM 12179 O O . TRP C 1 491 ? 59.240 40.754 35.927 1.00 48.57 515 TRP C O 1
ATOM 12190 N N . ASN C 1 492 ? 59.666 39.801 33.921 1.00 43.63 516 ASN C N 1
ATOM 12191 C CA . ASN C 1 492 ? 60.780 38.917 34.248 1.00 43.19 516 ASN C CA 1
ATOM 12192 C C . ASN C 1 492 ? 61.549 38.699 32.966 1.00 48.88 516 ASN C C 1
ATOM 12193 O O . ASN C 1 492 ? 60.943 38.482 31.916 1.00 48.98 516 ASN C O 1
ATOM 12198 N N . ASP C 1 493 ? 62.883 38.754 33.038 1.00 46.22 517 ASP C N 1
ATOM 12199 C CA . ASP C 1 493 ? 63.739 38.632 31.854 1.00 45.54 517 ASP C CA 1
ATOM 12200 C C . ASP C 1 493 ? 63.564 37.317 31.076 1.00 48.08 517 ASP C C 1
ATOM 12201 O O . ASP C 1 493 ? 63.880 37.306 29.884 1.00 49.86 517 ASP C O 1
ATOM 12206 N N . ARG C 1 494 ? 62.954 36.280 31.671 1.00 41.90 518 ARG C N 1
ATOM 12207 C CA . ARG C 1 494 ? 62.692 35.009 30.952 1.00 41.40 518 ARG C CA 1
ATOM 12208 C C . ARG C 1 494 ? 61.704 35.221 29.835 1.00 45.21 518 ARG C C 1
ATOM 12209 O O . ARG C 1 494 ? 61.718 34.455 28.874 1.00 46.66 518 ARG C O 1
ATOM 12217 N N . LEU C 1 495 ? 60.868 36.287 29.949 1.00 41.31 519 LEU C N 1
ATOM 12218 C CA . LEU C 1 495 ? 59.840 36.678 28.967 1.00 40.35 519 LEU C CA 1
ATOM 12219 C C . LEU C 1 495 ? 60.448 37.242 27.657 1.00 44.34 519 LEU C C 1
ATOM 12220 O O . LEU C 1 495 ? 59.695 37.567 26.718 1.00 43.28 519 LEU C O 1
ATOM 12225 N N . TYR C 1 496 ? 61.810 37.311 27.566 1.00 42.15 520 TYR C N 1
ATOM 12226 C CA . TYR C 1 496 ? 62.493 37.744 26.336 1.00 41.65 520 TYR C CA 1
ATOM 12227 C C . TYR C 1 496 ? 62.479 36.590 25.326 1.00 48.79 520 TYR C C 1
ATOM 12228 O O . TYR C 1 496 ? 62.827 36.786 24.159 1.00 48.33 520 TYR C O 1
ATOM 12237 N N . LEU C 1 497 ? 62.016 35.386 25.772 1.00 46.88 521 LEU C N 1
ATOM 12238 C CA . LEU C 1 497 ? 61.787 34.192 24.925 1.00 45.50 521 LEU C CA 1
ATOM 12239 C C . LEU C 1 497 ? 60.508 33.480 25.341 1.00 51.44 521 LEU C C 1
ATOM 12240 O O . LEU C 1 497 ? 60.129 33.501 26.518 1.00 52.80 521 LEU C O 1
ATOM 12245 N N . THR C 1 498 ? 59.845 32.851 24.387 1.00 46.42 522 THR C N 1
ATOM 12246 C CA . THR C 1 498 ? 58.648 32.054 24.663 1.00 45.35 522 THR C CA 1
ATOM 12247 C C . THR C 1 498 ? 59.066 30.662 25.158 1.00 47.71 522 THR C C 1
ATOM 12248 O O . THR C 1 498 ? 60.073 30.111 24.652 1.00 44.56 522 THR C O 1
ATOM 12252 N N . PRO C 1 499 ? 58.312 30.039 26.098 1.00 45.09 523 PRO C N 1
ATOM 12253 C CA . PRO C 1 499 ? 58.690 28.677 26.500 1.00 45.35 523 PRO C CA 1
ATOM 12254 C C . PRO C 1 499 ? 58.364 27.679 25.398 1.00 49.59 523 PRO C C 1
ATOM 12255 O O . PRO C 1 499 ? 57.391 27.848 24.663 1.00 46.58 523 PRO C O 1
ATOM 12259 N N . VAL C 1 500 ? 59.201 26.660 25.277 1.00 49.71 524 VAL C N 1
ATOM 12260 C CA . VAL C 1 500 ? 58.945 25.517 24.405 1.00 50.59 524 VAL C CA 1
ATOM 12261 C C . VAL C 1 500 ? 57.854 24.708 25.148 1.00 55.02 524 VAL C C 1
ATOM 12262 O O . VAL C 1 500 ? 57.981 24.502 26.361 1.00 53.46 524 VAL C O 1
ATOM 12266 N N . PRO C 1 501 ? 56.770 24.294 24.468 1.00 52.55 525 PRO C N 1
ATOM 12267 C CA . PRO C 1 501 ? 55.721 23.510 25.158 1.00 52.38 525 PRO C CA 1
ATOM 12268 C C . PRO C 1 501 ? 56.290 22.281 25.876 1.00 59.87 525 PRO C C 1
ATOM 12269 O O . PRO C 1 501 ? 57.134 21.574 25.333 1.00 59.30 525 PRO C O 1
ATOM 12273 N N . HIS C 1 502 ? 55.867 22.077 27.130 1.00 59.44 526 HIS C N 1
ATOM 12274 C CA . HIS C 1 502 ? 56.325 21.025 28.021 1.00 60.47 526 HIS C CA 1
ATOM 12275 C C . HIS C 1 502 ? 56.284 19.634 27.409 1.00 68.60 526 HIS C C 1
ATOM 12276 O O . HIS C 1 502 ? 57.233 18.863 27.573 1.00 69.88 526 HIS C O 1
ATOM 12283 N N . ASP C 1 503 ? 55.175 19.286 26.749 1.00 67.22 527 ASP C N 1
ATOM 12284 C CA . ASP C 1 503 ? 54.995 17.948 26.201 1.00 68.56 527 ASP C CA 1
ATOM 12285 C C . ASP C 1 503 ? 56.014 17.656 25.105 1.00 72.66 527 ASP C C 1
ATOM 12286 O O . ASP C 1 503 ? 56.410 16.502 24.928 1.00 75.47 527 ASP C O 1
ATOM 12291 N N . GLU C 1 504 ? 56.474 18.706 24.415 1.00 64.76 528 GLU C N 1
ATOM 12292 C CA . GLU C 1 504 ? 57.489 18.616 23.378 1.00 62.55 528 GLU C CA 1
ATOM 12293 C C . GLU C 1 504 ? 58.861 18.270 23.999 1.00 64.21 528 GLU C C 1
ATOM 12294 O O . GLU C 1 504 ? 59.567 17.405 23.483 1.00 63.16 528 GLU C O 1
ATOM 12300 N N . ILE C 1 505 ? 59.200 18.923 25.132 1.00 58.88 529 ILE C N 1
ATOM 12301 C CA . ILE C 1 505 ? 60.427 18.751 25.911 1.00 57.22 529 ILE C CA 1
ATOM 12302 C C . ILE C 1 505 ? 60.525 17.338 26.509 1.00 63.78 529 ILE C C 1
ATOM 12303 O O . ILE C 1 505 ? 61.629 16.773 26.510 1.00 66.45 529 ILE C O 1
ATOM 12308 N N . VAL C 1 506 ? 59.414 16.809 27.076 1.00 59.06 530 VAL C N 1
ATOM 12309 C CA . VAL C 1 506 ? 59.417 15.494 27.742 1.00 60.65 530 VAL C CA 1
ATOM 12310 C C . VAL C 1 506 ? 59.515 14.343 26.715 1.00 66.68 530 VAL C C 1
ATOM 12311 O O . VAL C 1 506 ? 59.993 13.265 27.058 1.00 68.21 530 VAL C O 1
ATOM 12315 N N . ARG C 1 507 ? 59.073 14.596 25.473 1.00 62.97 531 ARG C N 1
ATOM 12316 C CA . ARG C 1 507 ? 59.082 13.713 24.300 1.00 63.38 531 ARG C CA 1
ATOM 12317 C C . ARG C 1 507 ? 60.508 13.391 23.827 1.00 70.45 531 ARG C C 1
ATOM 12318 O O . ARG C 1 507 ? 60.731 12.317 23.282 1.00 72.76 531 ARG C O 1
ATOM 12326 N N . SER C 1 508 ? 61.461 14.341 24.003 1.00 66.13 532 SER C N 1
ATOM 12327 C CA . SER C 1 508 ? 62.830 14.263 23.507 1.00 65.74 532 SER C CA 1
ATOM 12328 C C . SER C 1 508 ? 63.858 14.541 24.574 1.00 70.42 532 SER C C 1
ATOM 12329 O O . SER C 1 508 ? 63.758 15.552 25.296 1.00 73.25 532 SER C O 1
ATOM 12332 N N . SER C 1 509 ? 64.886 13.667 24.655 1.00 64.53 533 SER C N 1
ATOM 12333 C CA . SER C 1 509 ? 65.984 13.830 25.615 1.00 64.25 533 SER C CA 1
ATOM 12334 C C . SER C 1 509 ? 66.844 15.029 25.261 1.00 66.24 533 SER C C 1
ATOM 12335 O O . SER C 1 509 ? 67.292 15.755 26.149 1.00 68.99 533 SER C O 1
ATOM 12338 N N . VAL C 1 510 ? 67.052 15.247 23.966 1.00 58.17 534 VAL C N 1
ATOM 12339 C CA . VAL C 1 510 ? 67.938 16.270 23.421 1.00 56.27 534 VAL C CA 1
ATOM 12340 C C . VAL C 1 510 ? 67.298 17.671 23.369 1.00 58.64 534 VAL C C 1
ATOM 12341 O O . VAL C 1 510 ? 68.032 18.667 23.293 1.00 55.82 534 VAL C O 1
ATOM 12345 N N . LEU C 1 511 ? 65.949 17.736 23.409 1.00 55.62 535 LEU C N 1
ATOM 12346 C CA . LEU C 1 511 ? 65.211 18.992 23.372 1.00 53.50 535 LEU C CA 1
ATOM 12347 C C . LEU C 1 511 ? 65.251 19.646 24.754 1.00 56.88 535 LEU C C 1
ATOM 12348 O O . LEU C 1 511 ? 64.812 19.052 25.751 1.00 58.88 535 LEU C O 1
ATOM 12353 N N . LYS C 1 512 ? 65.841 20.854 24.790 1.00 50.56 536 LYS C N 1
ATOM 12354 C CA . LYS C 1 512 ? 66.092 21.666 25.963 1.00 48.96 536 LYS C CA 1
ATOM 12355 C C . LYS C 1 512 ? 65.190 22.896 25.994 1.00 52.86 536 LYS C C 1
ATOM 12356 O O . LYS C 1 512 ? 64.933 23.525 24.966 1.00 50.55 536 LYS C O 1
ATOM 12362 N N . GLN C 1 513 ? 64.694 23.229 27.196 1.00 50.37 537 GLN C N 1
ATOM 12363 C CA . GLN C 1 513 ? 63.807 24.362 27.458 1.00 48.15 537 GLN C CA 1
ATOM 12364 C C . GLN C 1 513 ? 64.584 25.678 27.449 1.00 52.27 537 GLN C C 1
ATOM 12365 O O . GLN C 1 513 ? 65.794 25.684 27.648 1.00 52.11 537 GLN C O 1
ATOM 12371 N N . ASN C 1 514 ? 63.871 26.790 27.239 1.00 48.15 538 ASN C N 1
ATOM 12372 C CA . ASN C 1 514 ? 64.421 28.132 27.322 1.00 46.57 538 ASN C CA 1
ATOM 12373 C C . ASN C 1 514 ? 64.628 28.484 28.788 1.00 50.08 538 ASN C C 1
ATOM 12374 O O . ASN C 1 514 ? 63.933 27.957 29.658 1.00 49.53 538 ASN C O 1
ATOM 12379 N N . LEU C 1 515 ? 65.590 29.377 29.054 1.00 46.06 539 LEU C N 1
ATOM 12380 C CA . LEU C 1 515 ? 65.948 29.828 30.392 1.00 45.58 539 LEU C CA 1
ATOM 12381 C C . LEU C 1 515 ? 64.756 30.423 31.147 1.00 50.50 539 LEU C C 1
ATOM 12382 O O . LEU C 1 515 ? 63.990 31.205 30.590 1.00 51.38 539 LEU C O 1
ATOM 12387 N N . GLY C 1 516 ? 64.619 30.054 32.414 1.00 47.56 540 GLY C N 1
ATOM 12388 C CA . GLY C 1 516 ? 63.562 30.563 33.279 1.00 46.93 540 GLY C CA 1
ATOM 12389 C C . GLY C 1 516 ? 62.281 29.756 33.338 1.00 50.87 540 GLY C C 1
ATOM 12390 O O . GLY C 1 516 ? 61.428 30.042 34.186 1.00 49.37 540 GLY C O 1
ATOM 12391 N N . TYR C 1 517 ? 62.120 28.763 32.432 1.00 47.56 541 TYR C N 1
ATOM 12392 C CA . TYR C 1 517 ? 60.929 27.906 32.410 1.00 45.12 541 TYR C CA 1
ATOM 12393 C C . TYR C 1 517 ? 61.278 26.450 32.760 1.00 54.59 541 TYR C C 1
ATOM 12394 O O . TYR C 1 517 ? 62.495 26.112 32.819 1.00 56.84 541 TYR C O 1
ATOM 12404 N N . LYS D 1 2 ? 43.388 23.979 6.757 1.00 86.69 26 LYS D N 1
ATOM 12405 C CA . LYS D 1 2 ? 42.131 24.358 7.416 1.00 88.22 26 LYS D CA 1
ATOM 12406 C C . LYS D 1 2 ? 41.029 24.763 6.408 1.00 97.35 26 LYS D C 1
ATOM 12407 O O . LYS D 1 2 ? 39.865 24.389 6.572 1.00 98.78 26 LYS D O 1
ATOM 12413 N N . ALA D 1 3 ? 41.394 25.566 5.400 1.00 94.53 27 ALA D N 1
ATOM 12414 C CA . ALA D 1 3 ? 40.477 26.039 4.377 1.00 95.29 27 ALA D CA 1
ATOM 12415 C C . ALA D 1 3 ? 40.073 24.910 3.421 1.00 98.69 27 ALA D C 1
ATOM 12416 O O . ALA D 1 3 ? 40.897 24.026 3.154 1.00 98.12 27 ALA D O 1
ATOM 12418 N N . PRO D 1 4 ? 38.832 24.947 2.856 1.00 95.25 28 PRO D N 1
ATOM 12419 C CA . PRO D 1 4 ? 38.441 23.943 1.847 1.00 94.80 28 PRO D CA 1
ATOM 12420 C C . PRO D 1 4 ? 39.355 24.052 0.619 1.00 95.69 28 PRO D C 1
ATOM 12421 O O . PRO D 1 4 ? 39.790 25.159 0.294 1.00 95.24 28 PRO D O 1
ATOM 12425 N N . LEU D 1 5 ? 39.690 22.919 -0.025 1.00 90.42 29 LEU D N 1
ATOM 12426 C CA . LEU D 1 5 ? 40.607 22.834 -1.176 1.00 90.29 29 LEU D CA 1
ATOM 12427 C C . LEU D 1 5 ? 40.321 23.853 -2.295 1.00 97.00 29 LEU D C 1
ATOM 12428 O O . LEU D 1 5 ? 41.277 24.383 -2.851 1.00 96.36 29 LEU D O 1
ATOM 12433 N N . ASP D 1 6 ? 39.033 24.150 -2.607 1.00 96.35 30 ASP D N 1
ATOM 12434 C CA . ASP D 1 6 ? 38.668 25.098 -3.680 1.00 98.28 30 ASP D CA 1
ATOM 12435 C C . ASP D 1 6 ? 39.242 26.527 -3.465 1.00 103.46 30 ASP D C 1
ATOM 12436 O O . ASP D 1 6 ? 39.378 27.265 -4.443 1.00 104.94 30 ASP D O 1
ATOM 12441 N N . GLU D 1 7 ? 39.633 26.886 -2.217 1.00 99.44 31 GLU D N 1
ATOM 12442 C CA . GLU D 1 7 ? 40.217 28.197 -1.890 1.00 100.33 31 GLU D CA 1
ATOM 12443 C C . GLU D 1 7 ? 41.654 28.377 -2.480 1.00 105.85 31 GLU D C 1
ATOM 12444 O O . GLU D 1 7 ? 42.106 29.507 -2.649 1.00 105.66 31 GLU D O 1
ATOM 12446 N N . ILE D 1 8 ? 42.337 27.269 -2.818 1.00 103.50 32 ILE D N 1
ATOM 12447 C CA . ILE D 1 8 ? 43.682 27.226 -3.407 1.00 104.46 32 ILE D CA 1
ATOM 12448 C C . ILE D 1 8 ? 43.614 27.498 -4.927 1.00 114.27 32 ILE D C 1
ATOM 12449 O O . ILE D 1 8 ? 44.567 28.040 -5.497 1.00 115.15 32 ILE D O 1
ATOM 12454 N N . ALA D 1 9 ? 42.492 27.118 -5.574 1.00 114.14 33 ALA D N 1
ATOM 12455 C CA . ALA D 1 9 ? 42.299 27.230 -7.026 1.00 117.20 33 ALA D CA 1
ATOM 12456 C C . ALA D 1 9 ? 41.458 28.443 -7.482 1.00 124.06 33 ALA D C 1
ATOM 12457 O O . ALA D 1 9 ? 40.868 29.163 -6.674 1.00 122.60 33 ALA D O 1
ATOM 12459 N N . ASP D 1 10 ? 41.415 28.634 -8.815 1.00 124.53 34 ASP D N 1
ATOM 12460 C CA . ASP D 1 10 ? 40.665 29.668 -9.544 1.00 127.18 34 ASP D CA 1
ATOM 12461 C C . ASP D 1 10 ? 39.137 29.387 -9.530 1.00 132.35 34 ASP D C 1
ATOM 12462 O O . ASP D 1 10 ? 38.712 28.247 -9.310 1.00 130.74 34 ASP D O 1
ATOM 12467 N N . ASP D 1 11 ? 38.322 30.423 -9.796 1.00 131.19 35 ASP D N 1
ATOM 12468 C CA . ASP D 1 11 ? 36.857 30.309 -9.859 1.00 131.81 35 ASP D CA 1
ATOM 12469 C C . ASP D 1 11 ? 36.419 29.619 -11.189 1.00 135.71 35 ASP D C 1
ATOM 12470 O O . ASP D 1 11 ? 35.772 30.228 -12.048 1.00 137.89 35 ASP D O 1
ATOM 12475 N N . SER D 1 12 ? 36.823 28.339 -11.335 1.00 129.01 36 SER D N 1
ATOM 12476 C CA . SER D 1 12 ? 36.562 27.399 -12.434 1.00 129.04 36 SER D CA 1
ATOM 12477 C C . SER D 1 12 ? 36.982 25.987 -11.974 1.00 127.25 36 SER D C 1
ATOM 12478 O O . SER D 1 12 ? 37.247 25.110 -12.802 1.00 128.26 36 SER D O 1
ATOM 12480 N N . PHE D 1 13 ? 37.036 25.793 -10.629 1.00 117.04 37 PHE D N 1
ATOM 12481 C CA . PHE D 1 13 ? 37.384 24.561 -9.917 1.00 112.78 37 PHE D CA 1
ATOM 12482 C C . PHE D 1 13 ? 36.218 23.564 -9.949 1.00 114.74 37 PHE D C 1
ATOM 12483 O O . PHE D 1 13 ? 36.443 22.375 -10.174 1.00 113.38 37 PHE D O 1
ATOM 12491 N N . TRP D 1 14 ? 34.984 24.042 -9.687 1.00 111.31 38 TRP D N 1
ATOM 12492 C CA . TRP D 1 14 ? 33.785 23.208 -9.595 1.00 111.33 38 TRP D CA 1
ATOM 12493 C C . TRP D 1 14 ? 33.221 22.807 -10.985 1.00 119.31 38 TRP D C 1
ATOM 12494 O O . TRP D 1 14 ? 32.212 22.104 -11.073 1.00 120.20 38 TRP D O 1
ATOM 12505 N N . SER D 1 15 ? 33.924 23.188 -12.054 1.00 117.76 39 SER D N 1
ATOM 12506 C CA . SER D 1 15 ? 33.606 22.828 -13.430 1.00 120.90 39 SER D CA 1
ATOM 12507 C C . SER D 1 15 ? 34.558 21.703 -13.901 1.00 125.44 39 SER D C 1
ATOM 12508 O O . SER D 1 15 ? 34.370 21.139 -14.983 1.00 128.45 39 SER D O 1
ATOM 12511 N N . ASP D 1 16 ? 35.573 21.384 -13.070 1.00 118.64 40 ASP D N 1
ATOM 12512 C CA . ASP D 1 16 ? 36.606 20.366 -13.298 1.00 117.53 40 ASP D CA 1
ATOM 12513 C C . ASP D 1 16 ? 36.333 19.134 -12.428 1.00 118.58 40 ASP D C 1
ATOM 12514 O O . ASP D 1 16 ? 36.384 19.227 -11.197 1.00 115.65 40 ASP D O 1
ATOM 12519 N N . GLU D 1 17 ? 36.053 17.982 -13.069 1.00 115.70 41 GLU D N 1
ATOM 12520 C CA . GLU D 1 17 ? 35.759 16.709 -12.399 1.00 113.78 41 GLU D CA 1
ATOM 12521 C C . GLU D 1 17 ? 36.931 16.222 -11.553 1.00 114.22 41 GLU D C 1
ATOM 12522 O O . GLU D 1 17 ? 36.706 15.651 -10.484 1.00 112.77 41 GLU D O 1
ATOM 12524 N N . THR D 1 18 ? 38.175 16.457 -12.028 1.00 108.85 42 THR D N 1
ATOM 12525 C CA . THR D 1 18 ? 39.411 16.046 -11.359 1.00 104.90 42 THR D CA 1
ATOM 12526 C C . THR D 1 18 ? 39.580 16.821 -10.056 1.00 105.55 42 THR D C 1
ATOM 12527 O O . THR D 1 18 ? 39.919 16.211 -9.037 1.00 104.33 42 THR D O 1
ATOM 12531 N N . LEU D 1 19 ? 39.328 18.146 -10.081 1.00 100.63 43 LEU D N 1
ATOM 12532 C CA . LEU D 1 19 ? 39.456 18.989 -8.896 1.00 98.07 43 LEU D CA 1
ATOM 12533 C C . LEU D 1 19 ? 38.366 18.672 -7.874 1.00 101.98 43 LEU D C 1
ATOM 12534 O O . LEU D 1 19 ? 38.652 18.646 -6.665 1.00 99.66 43 LEU D O 1
ATOM 12539 N N . VAL D 1 20 ? 37.136 18.383 -8.352 1.00 99.92 44 VAL D N 1
ATOM 12540 C CA . VAL D 1 20 ? 36.030 18.017 -7.468 1.00 99.41 44 VAL D CA 1
ATOM 12541 C C . VAL D 1 20 ? 36.337 16.649 -6.837 1.00 102.70 44 VAL D C 1
ATOM 12542 O O . VAL D 1 20 ? 36.112 16.471 -5.634 1.00 100.38 44 VAL D O 1
ATOM 12546 N N . LYS D 1 21 ? 36.908 15.714 -7.630 1.00 100.46 45 LYS D N 1
ATOM 12547 C CA . LYS D 1 21 ? 37.307 14.396 -7.129 1.00 99.13 45 LYS D CA 1
ATOM 12548 C C . LYS D 1 21 ? 38.413 14.557 -6.058 1.00 100.09 45 LYS D C 1
ATOM 12549 O O . LYS D 1 21 ? 38.378 13.848 -5.045 1.00 98.70 45 LYS D O 1
ATOM 12551 N N . TYR D 1 22 ? 39.333 15.543 -6.250 1.00 95.31 46 TYR D N 1
ATOM 12552 C CA . TYR D 1 22 ? 40.411 15.865 -5.306 1.00 92.75 46 TYR D CA 1
ATOM 12553 C C . TYR D 1 22 ? 39.843 16.460 -4.015 1.00 93.80 46 TYR D C 1
ATOM 12554 O O . TYR D 1 22 ? 40.363 16.174 -2.935 1.00 92.57 46 TYR D O 1
ATOM 12563 N N . TYR D 1 23 ? 38.757 17.252 -4.118 1.00 89.25 47 TYR D N 1
ATOM 12564 C CA . TYR D 1 23 ? 38.088 17.844 -2.958 1.00 86.53 47 TYR D CA 1
ATOM 12565 C C . TYR D 1 23 ? 37.552 16.731 -2.041 1.00 89.46 47 TYR D C 1
ATOM 12566 O O . TYR D 1 23 ? 37.757 16.783 -0.822 1.00 87.37 47 TYR D O 1
ATOM 12575 N N . VAL D 1 24 ? 36.892 15.712 -2.630 1.00 86.05 48 VAL D N 1
ATOM 12576 C CA . VAL D 1 24 ? 36.333 14.581 -1.884 1.00 84.05 48 VAL D CA 1
ATOM 12577 C C . VAL D 1 24 ? 37.489 13.775 -1.249 1.00 83.58 48 VAL D C 1
ATOM 12578 O O . VAL D 1 24 ? 37.365 13.366 -0.095 1.00 80.18 48 VAL D O 1
ATOM 12582 N N . ASN D 1 25 ? 38.637 13.634 -1.953 1.00 80.74 49 ASN D N 1
ATOM 12583 C CA . ASN D 1 25 ? 39.831 12.966 -1.398 1.00 78.76 49 ASN D CA 1
ATOM 12584 C C . ASN D 1 25 ? 40.321 13.703 -0.144 1.00 80.55 49 ASN D C 1
ATOM 12585 O O . ASN D 1 25 ? 40.728 13.071 0.832 1.00 78.60 49 ASN D O 1
ATOM 12590 N N . ASP D 1 26 ? 40.260 15.047 -0.173 1.00 77.49 50 ASP D N 1
ATOM 12591 C CA . ASP D 1 26 ? 40.647 15.891 0.954 1.00 75.61 50 ASP D CA 1
ATOM 12592 C C . ASP D 1 26 ? 39.707 15.653 2.135 1.00 73.51 50 ASP D C 1
ATOM 12593 O O . ASP D 1 26 ? 40.163 15.646 3.277 1.00 68.99 50 ASP D O 1
ATOM 12598 N N . LEU D 1 27 ? 38.403 15.431 1.850 1.00 70.73 51 LEU D N 1
ATOM 12599 C CA . LEU D 1 27 ? 37.399 15.159 2.880 1.00 70.22 51 LEU D CA 1
ATOM 12600 C C . LEU D 1 27 ? 37.660 13.799 3.513 1.00 77.15 51 LEU D C 1
ATOM 12601 O O . LEU D 1 27 ? 37.548 13.667 4.732 1.00 76.39 51 LEU D O 1
ATOM 12606 N N . TYR D 1 28 ? 38.071 12.805 2.703 1.00 75.56 52 TYR D N 1
ATOM 12607 C CA . TYR D 1 28 ? 38.437 11.496 3.240 1.00 74.88 52 TYR D CA 1
ATOM 12608 C C . TYR D 1 28 ? 39.687 11.631 4.101 1.00 78.04 52 TYR D C 1
ATOM 12609 O O . TYR D 1 28 ? 39.766 11.000 5.160 1.00 77.17 52 TYR D O 1
ATOM 12618 N N . SER D 1 29 ? 40.647 12.491 3.668 1.00 73.59 53 SER D N 1
ATOM 12619 C CA . SER D 1 29 ? 41.903 12.720 4.388 1.00 72.06 53 SER D CA 1
ATOM 12620 C C . SER D 1 29 ? 41.644 13.361 5.770 1.00 74.24 53 SER D C 1
ATOM 12621 O O . SER D 1 29 ? 42.499 13.285 6.653 1.00 73.02 53 SER D O 1
ATOM 12624 N N . GLU D 1 30 ? 40.438 13.927 5.969 1.00 70.85 54 GLU D N 1
ATOM 12625 C CA . GLU D 1 30 ? 40.046 14.534 7.234 1.00 69.09 54 GLU D CA 1
ATOM 12626 C C . GLU D 1 30 ? 39.659 13.467 8.272 1.00 70.98 54 GLU D C 1
ATOM 12627 O O . GLU D 1 30 ? 39.440 13.814 9.434 1.00 67.97 54 GLU D O 1
ATOM 12633 N N . ILE D 1 31 ? 39.612 12.173 7.874 1.00 68.70 55 ILE D N 1
ATOM 12634 C CA . ILE D 1 31 ? 39.351 11.090 8.824 1.00 68.45 55 ILE D CA 1
ATOM 12635 C C . ILE D 1 31 ? 40.582 10.973 9.722 1.00 75.11 55 ILE D C 1
ATOM 12636 O O . ILE D 1 31 ? 41.692 10.752 9.235 1.00 74.34 55 ILE D O 1
ATOM 12641 N N . SER D 1 32 ? 40.386 11.182 11.027 1.00 74.87 56 SER D N 1
ATOM 12642 C CA . SER D 1 32 ? 41.471 11.130 12.008 1.00 73.87 56 SER D CA 1
ATOM 12643 C C . SER D 1 32 ? 41.455 9.836 12.814 1.00 73.73 56 SER D C 1
ATOM 12644 O O . SER D 1 32 ? 40.395 9.332 13.176 1.00 72.40 56 SER D O 1
ATOM 12647 N N . VAL D 1 33 ? 42.659 9.299 13.059 1.00 68.61 57 VAL D N 1
ATOM 12648 C CA . VAL D 1 33 ? 42.911 8.103 13.858 1.00 67.07 57 VAL D CA 1
ATOM 12649 C C . VAL D 1 33 ? 43.819 8.511 15.012 1.00 68.15 57 VAL D C 1
ATOM 12650 O O . VAL D 1 33 ? 44.884 9.115 14.785 1.00 67.21 57 VAL D O 1
ATOM 12654 N N . ASP D 1 34 ? 43.384 8.209 16.246 1.00 61.96 58 ASP D N 1
ATOM 12655 C CA . ASP D 1 34 ? 44.178 8.494 17.429 1.00 60.48 58 ASP D CA 1
ATOM 12656 C C . ASP D 1 34 ? 45.172 7.351 17.596 1.00 66.16 58 ASP D C 1
ATOM 12657 O O . ASP D 1 34 ? 44.800 6.255 18.073 1.00 66.98 58 ASP D O 1
ATOM 12662 N N . GLY D 1 35 ? 46.415 7.605 17.177 1.00 61.17 59 GLY D N 1
ATOM 12663 C CA . GLY D 1 35 ? 47.480 6.619 17.277 1.00 61.01 59 GLY D CA 1
ATOM 12664 C C . GLY D 1 35 ? 47.758 6.154 18.704 1.00 64.78 59 GLY D C 1
ATOM 12665 O O . GLY D 1 35 ? 48.201 5.017 18.919 1.00 63.92 59 GLY D O 1
ATOM 12666 N N . LEU D 1 36 ? 47.447 7.022 19.688 1.00 60.41 60 LEU D N 1
ATOM 12667 C CA . LEU D 1 36 ? 47.686 6.779 21.107 1.00 59.95 60 LEU D CA 1
ATOM 12668 C C . LEU D 1 36 ? 46.517 6.111 21.819 1.00 65.41 60 LEU D C 1
ATOM 12669 O O . LEU D 1 36 ? 46.694 5.605 22.939 1.00 66.25 60 LEU D O 1
ATOM 12674 N N . GLN D 1 37 ? 45.353 6.047 21.149 1.00 61.27 61 GLN D N 1
ATOM 12675 C CA . GLN D 1 37 ? 44.132 5.406 21.645 1.00 61.39 61 GLN D CA 1
ATOM 12676 C C . GLN D 1 37 ? 43.866 5.846 23.066 1.00 65.70 61 GLN D C 1
ATOM 12677 O O . GLN D 1 37 ? 43.810 5.024 24.000 1.00 65.59 61 GLN D O 1
ATOM 12683 N N . LEU D 1 38 ? 43.723 7.169 23.226 1.00 62.64 62 LEU D N 1
ATOM 12684 C CA . LEU D 1 38 ? 43.552 7.773 24.537 1.00 63.02 62 LEU D CA 1
ATOM 12685 C C . LEU D 1 38 ? 42.223 7.398 25.150 1.00 69.31 62 LEU D C 1
ATOM 12686 O O . LEU D 1 38 ? 42.216 7.066 26.342 1.00 70.06 62 LEU D O 1
ATOM 12691 N N . GLN D 1 39 ? 41.138 7.298 24.332 1.00 65.80 63 GLN D N 1
ATOM 12692 C CA . GLN D 1 39 ? 39.822 6.857 24.840 1.00 65.53 63 GLN D CA 1
ATOM 12693 C C . GLN D 1 39 ? 39.878 5.431 25.409 1.00 66.74 63 GLN D C 1
ATOM 12694 O O . GLN D 1 39 ? 39.264 5.174 26.448 1.00 66.56 63 GLN D O 1
ATOM 12700 N N . GLU D 1 40 ? 40.667 4.533 24.782 1.00 62.64 64 GLU D N 1
ATOM 12701 C CA . GLU D 1 40 ? 40.815 3.154 25.268 1.00 63.81 64 GLU D CA 1
ATOM 12702 C C . GLU D 1 40 ? 41.598 3.116 26.589 1.00 67.48 64 GLU D C 1
ATOM 12703 O O . GLU D 1 40 ? 41.305 2.299 27.461 1.00 67.13 64 GLU D O 1
ATOM 12709 N N . ASN D 1 41 ? 42.579 4.019 26.725 1.00 64.23 65 ASN D N 1
ATOM 12710 C CA . ASN D 1 41 ? 43.398 4.187 27.916 1.00 64.45 65 ASN D CA 1
ATOM 12711 C C . ASN D 1 41 ? 42.617 4.933 28.998 1.00 70.64 65 ASN D C 1
ATOM 12712 O O . ASN D 1 41 ? 43.136 5.157 30.108 1.00 71.72 65 ASN D O 1
ATOM 12717 N N . ARG D 1 42 ? 41.381 5.349 28.657 1.00 67.04 66 ARG D N 1
ATOM 12718 C CA . ARG D 1 42 ? 40.470 6.028 29.578 1.00 67.93 66 ARG D CA 1
ATOM 12719 C C . ARG D 1 42 ? 39.265 5.064 29.831 1.00 72.56 66 ARG D C 1
ATOM 12720 O O . ARG D 1 42 ? 38.162 5.486 30.179 1.00 72.06 66 ARG D O 1
ATOM 12728 N N . SER D 1 43 ? 39.547 3.743 29.713 1.00 69.80 67 SER D N 1
ATOM 12729 C CA . SER D 1 43 ? 38.616 2.629 29.890 1.00 71.13 67 SER D CA 1
ATOM 12730 C C . SER D 1 43 ? 39.275 1.495 30.662 1.00 78.39 67 SER D C 1
ATOM 12731 O O . SER D 1 43 ? 40.504 1.426 30.728 1.00 77.95 67 SER D O 1
ATOM 12734 N N . ASP D 1 44 ? 38.460 0.565 31.185 1.00 77.48 68 ASP D N 1
ATOM 12735 C CA . ASP D 1 44 ? 38.946 -0.566 31.976 1.00 78.45 68 ASP D CA 1
ATOM 12736 C C . ASP D 1 44 ? 39.740 -1.614 31.147 1.00 80.97 68 ASP D C 1
ATOM 12737 O O . ASP D 1 44 ? 40.196 -2.609 31.716 1.00 81.54 68 ASP D O 1
ATOM 12742 N N . ASN D 1 45 ? 39.932 -1.389 29.835 1.00 75.11 69 ASN D N 1
ATOM 12743 C CA . ASN D 1 45 ? 40.687 -2.315 28.984 1.00 73.41 69 ASN D CA 1
ATOM 12744 C C . ASN D 1 45 ? 42.188 -2.050 29.015 1.00 74.05 69 ASN D C 1
ATOM 12745 O O . ASN D 1 45 ? 42.970 -2.957 28.717 1.00 71.98 69 ASN D O 1
ATOM 12750 N N . SER D 1 46 ? 42.596 -0.809 29.343 1.00 69.17 70 SER D N 1
ATOM 12751 C CA . SER D 1 46 ? 43.998 -0.450 29.278 1.00 67.23 70 SER D CA 1
ATOM 12752 C C . SER D 1 46 ? 44.439 0.586 30.306 1.00 71.52 70 SER D C 1
ATOM 12753 O O . SER D 1 46 ? 43.686 1.496 30.651 1.00 73.25 70 SER D O 1
ATOM 12756 N N . VAL D 1 47 ? 45.702 0.449 30.750 1.00 65.66 71 VAL D N 1
ATOM 12757 C CA . VAL D 1 47 ? 46.486 1.384 31.551 1.00 64.08 71 VAL D CA 1
ATOM 12758 C C . VAL D 1 47 ? 47.710 1.681 30.677 1.00 66.54 71 VAL D C 1
ATOM 12759 O O . VAL D 1 47 ? 48.515 0.786 30.416 1.00 65.36 71 VAL D O 1
ATOM 12763 N N . SER D 1 48 ? 47.794 2.900 30.152 1.00 62.44 72 SER D N 1
ATOM 12764 C CA . SER D 1 48 ? 48.878 3.344 29.283 1.00 61.04 72 SER D CA 1
ATOM 12765 C C . SER D 1 48 ? 50.260 3.260 29.951 1.00 66.90 72 SER D C 1
ATOM 12766 O O . SER D 1 48 ? 50.406 3.592 31.122 1.00 67.27 72 SER D O 1
ATOM 12769 N N . ALA D 1 49 ? 51.292 2.880 29.178 1.00 63.85 73 ALA D N 1
ATOM 12770 C CA . ALA D 1 49 ? 52.674 2.822 29.647 1.00 63.82 73 ALA D CA 1
ATOM 12771 C C . ALA D 1 49 ? 53.151 4.230 30.050 1.00 69.16 73 ALA D C 1
ATOM 12772 O O . ALA D 1 49 ? 54.125 4.366 30.821 1.00 71.04 73 ALA D O 1
ATOM 12774 N N . GLN D 1 50 ? 52.420 5.270 29.536 1.00 63.38 74 GLN D N 1
ATOM 12775 C CA . GLN D 1 50 ? 52.608 6.705 29.769 1.00 63.10 74 GLN D CA 1
ATOM 12776 C C . GLN D 1 50 ? 51.684 7.251 30.880 1.00 66.38 74 GLN D C 1
ATOM 12777 O O . GLN D 1 50 ? 51.549 8.475 30.990 1.00 66.81 74 GLN D O 1
ATOM 12783 N N . ARG D 1 51 ? 51.092 6.346 31.718 1.00 60.83 75 ARG D N 1
ATOM 12784 C CA . ARG D 1 51 ? 50.190 6.617 32.834 1.00 60.31 75 ARG D CA 1
ATOM 12785 C C . ARG D 1 51 ? 50.734 7.724 33.716 1.00 64.43 75 ARG D C 1
ATOM 12786 O O . ARG D 1 51 ? 49.973 8.624 34.081 1.00 64.08 75 ARG D O 1
ATOM 12794 N N . ASP D 1 52 ? 52.044 7.649 34.054 1.00 61.13 76 ASP D N 1
ATOM 12795 C CA . ASP D 1 52 ? 52.711 8.620 34.912 1.00 61.86 76 ASP D CA 1
ATOM 12796 C C . ASP D 1 52 ? 53.309 9.789 34.139 1.00 67.88 76 ASP D C 1
ATOM 12797 O O . ASP D 1 52 ? 53.199 10.924 34.586 1.00 69.69 76 ASP D O 1
ATOM 12802 N N . LYS D 1 53 ? 53.950 9.517 32.994 1.00 64.23 77 LYS D N 1
ATOM 12803 C CA . LYS D 1 53 ? 54.634 10.491 32.146 1.00 63.38 77 LYS D CA 1
ATOM 12804 C C . LYS D 1 53 ? 53.678 11.590 31.655 1.00 69.08 77 LYS D C 1
ATOM 12805 O O . LYS D 1 53 ? 54.093 12.737 31.559 1.00 68.16 77 LYS D O 1
ATOM 12811 N N . TYR D 1 54 ? 52.406 11.240 31.371 1.00 67.53 78 TYR D N 1
ATOM 12812 C CA . TYR D 1 54 ? 51.392 12.164 30.857 1.00 67.45 78 TYR D CA 1
ATOM 12813 C C . TYR D 1 54 ? 50.080 12.112 31.670 1.00 71.30 78 TYR D C 1
ATOM 12814 O O . TYR D 1 54 ? 49.015 12.337 31.103 1.00 69.41 78 TYR D O 1
ATOM 12823 N N . ARG D 1 55 ? 50.163 11.854 33.004 1.00 70.37 79 ARG D N 1
ATOM 12824 C CA . ARG D 1 55 ? 48.991 11.774 33.895 1.00 70.45 79 ARG D CA 1
ATOM 12825 C C . ARG D 1 55 ? 48.122 13.022 33.769 1.00 74.90 79 ARG D C 1
ATOM 12826 O O . ARG D 1 55 ? 46.927 12.882 33.499 1.00 75.39 79 ARG D O 1
ATOM 12828 N N . ALA D 1 56 ? 48.738 14.230 33.888 1.00 70.27 80 ALA D N 1
ATOM 12829 C CA . ALA D 1 56 ? 48.064 15.534 33.855 1.00 69.49 80 ALA D CA 1
ATOM 12830 C C . ALA D 1 56 ? 47.620 15.957 32.442 1.00 71.10 80 ALA D C 1
ATOM 12831 O O . ALA D 1 56 ? 46.554 16.577 32.289 1.00 70.39 80 ALA D O 1
ATOM 12833 N N . SER D 1 57 ? 48.427 15.629 31.425 1.00 66.07 81 SER D N 1
ATOM 12834 C CA . SER D 1 57 ? 48.133 15.994 30.048 1.00 65.13 81 SER D CA 1
ATOM 12835 C C . SER D 1 57 ? 47.029 15.167 29.426 1.00 70.45 81 SER D C 1
ATOM 12836 O O . SER D 1 57 ? 46.175 15.727 28.731 1.00 71.26 81 SER D O 1
ATOM 12839 N N . TRP D 1 58 ? 47.080 13.833 29.615 1.00 66.43 82 TRP D N 1
ATOM 12840 C CA . TRP D 1 58 ? 46.194 12.901 28.927 1.00 65.66 82 TRP D CA 1
ATOM 12841 C C . TRP D 1 58 ? 45.189 12.138 29.753 1.00 67.77 82 TRP D C 1
ATOM 12842 O O . TRP D 1 58 ? 44.224 11.647 29.172 1.00 67.72 82 TRP D O 1
ATOM 12853 N N . PHE D 1 59 ? 45.429 11.919 31.050 1.00 63.99 83 PHE D N 1
ATOM 12854 C CA . PHE D 1 59 ? 44.552 10.996 31.754 1.00 64.47 83 PHE D CA 1
ATOM 12855 C C . PHE D 1 59 ? 43.785 11.550 32.942 1.00 71.37 83 PHE D C 1
ATOM 12856 O O . PHE D 1 59 ? 43.351 10.755 33.790 1.00 71.69 83 PHE D O 1
ATOM 12864 N N . LYS D 1 60 ? 43.482 12.867 32.936 1.00 68.50 84 LYS D N 1
ATOM 12865 C CA . LYS D 1 60 ? 42.707 13.483 34.010 1.00 69.59 84 LYS D CA 1
ATOM 12866 C C . LYS D 1 60 ? 41.305 12.845 34.133 1.00 73.18 84 LYS D C 1
ATOM 12867 O O . LYS D 1 60 ? 40.788 12.793 35.245 1.00 74.97 84 LYS D O 1
ATOM 12873 N N . PHE D 1 61 ? 40.731 12.316 33.017 1.00 67.57 85 PHE D N 1
ATOM 12874 C CA . PHE D 1 61 ? 39.427 11.643 32.981 1.00 68.08 85 PHE D CA 1
ATOM 12875 C C . PHE D 1 61 ? 39.357 10.505 34.010 1.00 76.13 85 PHE D C 1
ATOM 12876 O O . PHE D 1 61 ? 38.360 10.361 34.728 1.00 76.65 85 PHE D O 1
ATOM 12884 N N . ASN D 1 62 ? 40.423 9.690 34.052 1.00 74.52 86 ASN D N 1
ATOM 12885 C CA . ASN D 1 62 ? 40.555 8.519 34.906 1.00 75.08 86 ASN D CA 1
ATOM 12886 C C . ASN D 1 62 ? 40.446 8.835 36.404 1.00 82.66 86 ASN D C 1
ATOM 12887 O O . ASN D 1 62 ? 40.168 7.924 37.182 1.00 85.85 86 ASN D O 1
ATOM 12892 N N . TYR D 1 63 ? 40.614 10.113 36.806 1.00 78.19 87 TYR D N 1
ATOM 12893 C CA . TYR D 1 63 ? 40.552 10.531 38.215 1.00 79.09 87 TYR D CA 1
ATOM 12894 C C . TYR D 1 63 ? 39.531 11.655 38.421 1.00 85.49 87 TYR D C 1
ATOM 12895 O O . TYR D 1 63 ? 39.578 12.333 39.450 1.00 86.65 87 TYR D O 1
ATOM 12904 N N . ASP D 1 64 ? 38.570 11.802 37.471 1.00 82.62 88 ASP D N 1
ATOM 12905 C CA . ASP D 1 64 ? 37.501 12.819 37.459 1.00 83.78 88 ASP D CA 1
ATOM 12906 C C . ASP D 1 64 ? 38.138 14.213 37.700 1.00 87.17 88 ASP D C 1
ATOM 12907 O O . ASP D 1 64 ? 37.746 14.963 38.593 1.00 87.38 88 ASP D O 1
ATOM 12920 N N . VAL D 1 66 ? 39.034 16.305 34.914 1.00 82.43 90 VAL D N 1
ATOM 12921 C CA . VAL D 1 66 ? 38.790 17.150 33.742 1.00 82.36 90 VAL D CA 1
ATOM 12922 C C . VAL D 1 66 ? 37.872 18.320 34.164 1.00 87.41 90 VAL D C 1
ATOM 12923 O O . VAL D 1 66 ? 37.126 18.194 35.147 1.00 88.00 90 VAL D O 1
ATOM 12927 N N . SER D 1 67 ? 37.933 19.440 33.424 1.00 83.01 91 SER D N 1
ATOM 12928 C CA . SER D 1 67 ? 37.119 20.631 33.672 1.00 84.06 91 SER D CA 1
ATOM 12929 C C . SER D 1 67 ? 36.837 21.288 32.338 1.00 85.22 91 SER D C 1
ATOM 12930 O O . SER D 1 67 ? 37.331 20.793 31.344 1.00 82.50 91 SER D O 1
ATOM 12933 N N . ALA D 1 68 ? 36.040 22.365 32.281 1.00 82.33 92 ALA D N 1
ATOM 12934 C CA . ALA D 1 68 ? 35.791 23.043 31.006 1.00 81.40 92 ALA D CA 1
ATOM 12935 C C . ALA D 1 68 ? 37.097 23.669 30.466 1.00 83.90 92 ALA D C 1
ATOM 12936 O O . ALA D 1 68 ? 37.335 23.681 29.251 1.00 78.94 92 ALA D O 1
ATOM 12938 N N . SER D 1 69 ? 37.955 24.145 31.401 1.00 83.44 93 SER D N 1
ATOM 12939 C CA . SER D 1 69 ? 39.259 24.763 31.137 1.00 83.19 93 SER D CA 1
ATOM 12940 C C . SER D 1 69 ? 40.294 23.700 30.697 1.00 86.72 93 SER D C 1
ATOM 12941 O O . SER D 1 69 ? 41.098 23.996 29.811 1.00 86.14 93 SER D O 1
ATOM 12944 N N . ASP D 1 70 ? 40.250 22.459 31.256 1.00 82.62 94 ASP D N 1
ATOM 12945 C CA . ASP D 1 70 ? 41.091 21.332 30.793 1.00 80.55 94 ASP D CA 1
ATOM 12946 C C . ASP D 1 70 ? 40.136 20.178 30.419 1.00 82.64 94 ASP D C 1
ATOM 12947 O O . ASP D 1 70 ? 39.910 19.257 31.221 1.00 82.73 94 ASP D O 1
ATOM 12952 N N . PRO D 1 71 ? 39.477 20.267 29.243 1.00 76.62 95 PRO D N 1
ATOM 12953 C CA . PRO D 1 71 ? 38.448 19.271 28.920 1.00 76.58 95 PRO D CA 1
ATOM 12954 C C . PRO D 1 71 ? 38.962 17.903 28.490 1.00 81.05 95 PRO D C 1
ATOM 12955 O O . PRO D 1 71 ? 38.223 16.920 28.630 1.00 81.25 95 PRO D O 1
ATOM 12959 N N . GLN D 1 72 ? 40.202 17.848 27.939 1.00 76.92 96 GLN D N 1
ATOM 12960 C CA . GLN D 1 72 ? 40.878 16.658 27.393 1.00 74.40 96 GLN D CA 1
ATOM 12961 C C . GLN D 1 72 ? 39.924 15.942 26.430 1.00 77.76 96 GLN D C 1
ATOM 12962 O O . GLN D 1 72 ? 39.732 14.733 26.496 1.00 77.47 96 GLN D O 1
ATOM 12968 N N . ASP D 1 73 ? 39.323 16.744 25.526 1.00 75.20 97 ASP D N 1
ATOM 12969 C CA . ASP D 1 73 ? 38.346 16.347 24.508 1.00 74.49 97 ASP D CA 1
ATOM 12970 C C . ASP D 1 73 ? 39.043 15.927 23.229 1.00 74.70 97 ASP D C 1
ATOM 12971 O O . ASP D 1 73 ? 38.382 15.544 22.267 1.00 73.23 97 ASP D O 1
ATOM 12976 N N . ASP D 1 74 ? 40.382 16.002 23.226 1.00 70.89 98 ASP D N 1
ATOM 12977 C CA . ASP D 1 74 ? 41.254 15.641 22.105 1.00 70.28 98 ASP D CA 1
ATOM 12978 C C . ASP D 1 74 ? 41.014 16.596 20.921 1.00 75.60 98 ASP D C 1
ATOM 12979 O O . ASP D 1 74 ? 41.197 16.219 19.759 1.00 76.23 98 ASP D O 1
ATOM 12984 N N . ASP D 1 75 ? 40.610 17.848 21.244 1.00 71.90 99 ASP D N 1
ATOM 12985 C CA . ASP D 1 75 ? 40.323 18.960 20.341 1.00 72.37 99 ASP D CA 1
ATOM 12986 C C . ASP D 1 75 ? 39.278 18.586 19.303 1.00 75.45 99 ASP D C 1
ATOM 12987 O O . ASP D 1 75 ? 39.243 19.197 18.232 1.00 75.63 99 ASP D O 1
ATOM 12992 N N . VAL D 1 76 ? 38.387 17.619 19.631 1.00 71.11 100 VAL D N 1
ATOM 12993 C CA . VAL D 1 76 ? 37.383 17.121 18.692 1.00 70.94 100 VAL D CA 1
ATOM 12994 C C . VAL D 1 76 ? 36.388 18.224 18.296 1.00 77.24 100 VAL D C 1
ATOM 12995 O O . VAL D 1 76 ? 36.148 18.359 17.097 1.00 78.22 100 VAL D O 1
ATOM 12999 N N . TRP D 1 77 ? 35.890 19.048 19.246 1.00 74.34 101 TRP D N 1
ATOM 13000 C CA . TRP D 1 77 ? 34.945 20.147 18.954 1.00 75.66 101 TRP D CA 1
ATOM 13001 C C . TRP D 1 77 ? 35.559 21.132 17.956 1.00 79.25 101 TRP D C 1
ATOM 13002 O O . TRP D 1 77 ? 34.959 21.399 16.910 1.00 79.95 101 TRP D O 1
ATOM 13013 N N . GLU D 1 78 ? 36.781 21.624 18.268 1.00 73.46 102 GLU D N 1
ATOM 13014 C CA . GLU D 1 78 ? 37.556 22.557 17.459 1.00 72.11 102 GLU D CA 1
ATOM 13015 C C . GLU D 1 78 ? 37.820 22.013 16.050 1.00 74.70 102 GLU D C 1
ATOM 13016 O O . GLU D 1 78 ? 37.498 22.678 15.056 1.00 74.43 102 GLU D O 1
ATOM 13022 N N . ASP D 1 79 ? 38.401 20.805 15.972 1.00 70.08 103 ASP D N 1
ATOM 13023 C CA . ASP D 1 79 ? 38.826 20.181 14.722 1.00 69.84 103 ASP D CA 1
ATOM 13024 C C . ASP D 1 79 ? 37.687 19.677 13.833 1.00 73.58 103 ASP D C 1
ATOM 13025 O O . ASP D 1 79 ? 37.786 19.807 12.602 1.00 73.98 103 ASP D O 1
ATOM 13030 N N . TYR D 1 80 ? 36.649 19.048 14.425 1.00 68.59 104 TYR D N 1
ATOM 13031 C CA . TYR D 1 80 ? 35.593 18.440 13.626 1.00 68.41 104 TYR D CA 1
ATOM 13032 C C . TYR D 1 80 ? 34.624 19.467 13.041 1.00 75.93 104 TYR D C 1
ATOM 13033 O O . TYR D 1 80 ? 34.075 19.180 11.977 1.00 77.66 104 TYR D O 1
ATOM 13042 N N . TYR D 1 81 ? 34.526 20.700 13.603 1.00 72.80 105 TYR D N 1
ATOM 13043 C CA . TYR D 1 81 ? 33.692 21.713 12.957 1.00 74.55 105 TYR D CA 1
ATOM 13044 C C . TYR D 1 81 ? 34.353 22.207 11.659 1.00 80.37 105 TYR D C 1
ATOM 13045 O O . TYR D 1 81 ? 33.637 22.550 10.708 1.00 82.70 105 TYR D O 1
ATOM 13054 N N . VAL D 1 82 ? 35.704 22.165 11.594 1.00 74.87 106 VAL D N 1
ATOM 13055 C CA . VAL D 1 82 ? 36.485 22.521 10.399 1.00 74.40 106 VAL D CA 1
ATOM 13056 C C . VAL D 1 82 ? 36.166 21.484 9.304 1.00 79.45 106 VAL D C 1
ATOM 13057 O O . VAL D 1 82 ? 35.891 21.855 8.155 1.00 80.11 106 VAL D O 1
ATOM 13061 N N . LYS D 1 83 ? 36.165 20.184 9.695 1.00 75.41 107 LYS D N 1
ATOM 13062 C CA . LYS D 1 83 ? 35.871 19.044 8.813 1.00 75.67 107 LYS D CA 1
ATOM 13063 C C . LYS D 1 83 ? 34.455 19.152 8.283 1.00 82.35 107 LYS D C 1
ATOM 13064 O O . LYS D 1 83 ? 34.235 18.977 7.079 1.00 84.86 107 LYS D O 1
ATOM 13070 N N . VAL D 1 84 ? 33.504 19.499 9.179 1.00 76.93 108 VAL D N 1
ATOM 13071 C CA . VAL D 1 84 ? 32.102 19.693 8.829 1.00 77.02 108 VAL D CA 1
ATOM 13072 C C . VAL D 1 84 ? 31.986 20.898 7.885 1.00 80.78 108 VAL D C 1
ATOM 13073 O O . VAL D 1 84 ? 31.263 20.801 6.896 1.00 82.73 108 VAL D O 1
ATOM 13077 N N . ARG D 1 85 ? 32.729 21.997 8.146 1.00 76.04 109 ARG D N 1
ATOM 13078 C CA . ARG D 1 85 ? 32.703 23.184 7.275 1.00 77.73 109 ARG D CA 1
ATOM 13079 C C . ARG D 1 85 ? 33.045 22.796 5.822 1.00 82.46 109 ARG D C 1
ATOM 13080 O O . ARG D 1 85 ? 32.347 23.223 4.898 1.00 83.46 109 ARG D O 1
ATOM 13088 N N . LYS D 1 86 ? 34.078 21.942 5.644 1.00 77.73 110 LYS D N 1
ATOM 13089 C CA . LYS D 1 86 ? 34.541 21.463 4.345 1.00 78.07 110 LYS D CA 1
ATOM 13090 C C . LYS D 1 86 ? 33.438 20.647 3.630 1.00 84.58 110 LYS D C 1
ATOM 13091 O O . LYS D 1 86 ? 33.303 20.756 2.407 1.00 84.72 110 LYS D O 1
ATOM 13097 N N . CYS D 1 87 ? 32.636 19.863 4.391 1.00 82.01 111 CYS D N 1
ATOM 13098 C CA . CYS D 1 87 ? 31.516 19.077 3.850 1.00 83.32 111 CYS D CA 1
ATOM 13099 C C . CYS D 1 87 ? 30.419 20.006 3.363 1.00 88.21 111 CYS D C 1
ATOM 13100 O O . CYS D 1 87 ? 29.937 19.836 2.248 1.00 90.20 111 CYS D O 1
ATOM 13103 N N . ASN D 1 88 ? 30.007 20.967 4.217 1.00 84.78 112 ASN D N 1
ATOM 13104 C CA . ASN D 1 88 ? 28.937 21.928 3.952 1.00 87.45 112 ASN D CA 1
ATOM 13105 C C . ASN D 1 88 ? 29.239 22.770 2.726 1.00 94.75 112 ASN D C 1
ATOM 13106 O O . ASN D 1 88 ? 28.317 23.112 1.983 1.00 96.86 112 ASN D O 1
ATOM 13111 N N . ARG D 1 89 ? 30.533 23.068 2.494 1.00 91.67 113 ARG D N 1
ATOM 13112 C CA . ARG D 1 89 ? 30.968 23.816 1.317 1.00 93.11 113 ARG D CA 1
ATOM 13113 C C . ARG D 1 89 ? 30.719 22.999 0.073 1.00 97.65 113 ARG D C 1
ATOM 13114 O O . ARG D 1 89 ? 30.226 23.547 -0.908 1.00 99.51 113 ARG D O 1
ATOM 13122 N N . PHE D 1 90 ? 31.051 21.687 0.107 1.00 92.55 114 PHE D N 1
ATOM 13123 C CA . PHE D 1 90 ? 30.824 20.765 -1.006 1.00 93.22 114 PHE D CA 1
ATOM 13124 C C . PHE D 1 90 ? 29.348 20.784 -1.373 1.00 94.68 114 PHE D C 1
ATOM 13125 O O . PHE D 1 90 ? 29.016 20.971 -2.545 1.00 95.00 114 PHE D O 1
ATOM 13133 N N . PHE D 1 91 ? 28.473 20.634 -0.357 1.00 87.97 115 PHE D N 1
ATOM 13134 C CA . PHE D 1 91 ? 27.025 20.631 -0.534 1.00 88.24 115 PHE D CA 1
ATOM 13135 C C . PHE D 1 91 ? 26.534 21.950 -1.153 1.00 94.07 115 PHE D C 1
ATOM 13136 O O . PHE D 1 91 ? 25.640 21.916 -2.002 1.00 97.13 115 PHE D O 1
ATOM 13144 N N . GLU D 1 92 ? 27.156 23.086 -0.792 1.00 88.68 116 GLU D N 1
ATOM 13145 C CA . GLU D 1 92 ? 26.805 24.402 -1.334 1.00 90.20 116 GLU D CA 1
ATOM 13146 C C . GLU D 1 92 ? 27.211 24.577 -2.799 1.00 95.91 116 GLU D C 1
ATOM 13147 O O . GLU D 1 92 ? 26.441 25.151 -3.571 1.00 97.25 116 GLU D O 1
ATOM 13153 N N . ARG D 1 93 ? 28.418 24.110 -3.176 1.00 92.18 117 ARG D N 1
ATOM 13154 C CA . ARG D 1 93 ? 28.976 24.336 -4.505 1.00 93.93 117 ARG D CA 1
ATOM 13155 C C . ARG D 1 93 ? 28.797 23.172 -5.525 1.00 102.88 117 ARG D C 1
ATOM 13156 O O . ARG D 1 93 ? 29.019 23.403 -6.722 1.00 104.10 117 ARG D O 1
ATOM 13158 N N . ILE D 1 94 ? 28.375 21.961 -5.084 1.00 101.60 118 ILE D N 1
ATOM 13159 C CA . ILE D 1 94 ? 28.219 20.804 -5.987 1.00 103.74 118 ILE D CA 1
ATOM 13160 C C . ILE D 1 94 ? 27.038 20.985 -6.980 1.00 115.60 118 ILE D C 1
ATOM 13161 O O . ILE D 1 94 ? 27.115 20.451 -8.090 1.00 117.35 118 ILE D O 1
ATOM 13166 N N . GLY D 1 95 ? 25.991 21.729 -6.597 1.00 115.91 119 GLY D N 1
ATOM 13167 C CA . GLY D 1 95 ? 24.827 21.973 -7.454 1.00 120.07 119 GLY D CA 1
ATOM 13168 C C . GLY D 1 95 ? 25.151 22.609 -8.801 1.00 129.35 119 GLY D C 1
ATOM 13169 O O . GLY D 1 95 ? 24.581 22.237 -9.834 1.00 131.64 119 GLY D O 1
ATOM 13170 N N . THR D 1 96 ? 26.108 23.553 -8.790 1.00 126.91 120 THR D N 1
ATOM 13171 C CA . THR D 1 96 ? 26.600 24.297 -9.953 1.00 128.84 120 THR D CA 1
ATOM 13172 C C . THR D 1 96 ? 27.625 23.485 -10.770 1.00 132.88 120 THR D C 1
ATOM 13173 O O . THR D 1 96 ? 28.011 23.929 -11.857 1.00 134.80 120 THR D O 1
ATOM 13177 N N . SER D 1 97 ? 28.066 22.312 -10.259 1.00 126.84 121 SER D N 1
ATOM 13178 C CA . SER D 1 97 ? 29.042 21.462 -10.947 1.00 125.89 121 SER D CA 1
ATOM 13179 C C . SER D 1 97 ? 28.502 20.926 -12.285 1.00 133.76 121 SER D C 1
ATOM 13180 O O . SER D 1 97 ? 27.313 20.599 -12.396 1.00 135.38 121 SER D O 1
ATOM 13183 N N . THR D 1 98 ? 29.384 20.856 -13.298 1.00 130.70 122 THR D N 1
ATOM 13184 C CA . THR D 1 98 ? 29.014 20.390 -14.636 1.00 133.27 122 THR D CA 1
ATOM 13185 C C . THR D 1 98 ? 29.269 18.871 -14.809 1.00 135.65 122 THR D C 1
ATOM 13186 O O . THR D 1 98 ? 29.055 18.335 -15.902 1.00 138.25 122 THR D O 1
ATOM 13190 N N . ILE D 1 99 ? 29.698 18.191 -13.729 1.00 127.30 123 ILE D N 1
ATOM 13191 C CA . ILE D 1 99 ? 29.972 16.750 -13.683 1.00 125.60 123 ILE D CA 1
ATOM 13192 C C . ILE D 1 99 ? 28.675 15.943 -13.949 1.00 131.49 123 ILE D C 1
ATOM 13193 O O . ILE D 1 99 ? 27.573 16.409 -13.637 1.00 132.35 123 ILE D O 1
ATOM 13198 N N . GLU D 1 100 ? 28.830 14.743 -14.553 1.00 127.96 124 GLU D N 1
ATOM 13199 C CA . GLU D 1 100 ? 27.769 13.783 -14.856 1.00 129.26 124 GLU D CA 1
ATOM 13200 C C . GLU D 1 100 ? 26.914 13.523 -13.599 1.00 130.25 124 GLU D C 1
ATOM 13201 O O . GLU D 1 100 ? 27.473 13.296 -12.527 1.00 126.43 124 GLU D O 1
ATOM 13207 N N . GLU D 1 101 ? 25.565 13.578 -13.746 1.00 128.24 125 GLU D N 1
ATOM 13208 C CA . GLU D 1 101 ? 24.575 13.383 -12.679 1.00 126.66 125 GLU D CA 1
ATOM 13209 C C . GLU D 1 101 ? 24.881 12.147 -11.805 1.00 127.37 125 GLU D C 1
ATOM 13210 O O . GLU D 1 101 ? 24.935 12.288 -10.583 1.00 123.68 125 GLU D O 1
ATOM 13212 N N . SER D 1 102 ? 25.126 10.964 -12.423 1.00 124.77 126 SER D N 1
ATOM 13213 C CA . SER D 1 102 ? 25.417 9.716 -11.703 1.00 122.69 126 SER D CA 1
ATOM 13214 C C . SER D 1 102 ? 26.695 9.813 -10.843 1.00 121.70 126 SER D C 1
ATOM 13215 O O . SER D 1 102 ? 26.667 9.376 -9.688 1.00 119.19 126 SER D O 1
ATOM 13218 N N . GLU D 1 103 ? 27.792 10.391 -11.390 1.00 116.90 127 GLU D N 1
ATOM 13219 C CA . GLU D 1 103 ? 29.061 10.583 -10.664 1.00 112.92 127 GLU D CA 1
ATOM 13220 C C . GLU D 1 103 ? 28.868 11.608 -9.535 1.00 112.06 127 GLU D C 1
ATOM 13221 O O . GLU D 1 103 ? 29.339 11.383 -8.413 1.00 109.01 127 GLU D O 1
ATOM 13227 N N . LYS D 1 104 ? 28.141 12.711 -9.837 1.00 107.61 128 LYS D N 1
ATOM 13228 C CA . LYS D 1 104 ? 27.811 13.784 -8.897 1.00 104.90 128 LYS D CA 1
ATOM 13229 C C . LYS D 1 104 ? 27.007 13.223 -7.718 1.00 106.45 128 LYS D C 1
ATOM 13230 O O . LYS D 1 104 ? 27.308 13.545 -6.572 1.00 102.70 128 LYS D O 1
ATOM 13236 N N . SER D 1 105 ? 26.032 12.332 -8.000 1.00 105.42 129 SER D N 1
ATOM 13237 C CA . SER D 1 105 ? 25.196 11.681 -6.987 1.00 104.72 129 SER D CA 1
ATOM 13238 C C . SER D 1 105 ? 26.039 10.797 -6.060 1.00 107.94 129 SER D C 1
ATOM 13239 O O . SER D 1 105 ? 25.922 10.922 -4.839 1.00 105.22 129 SER D O 1
ATOM 13242 N N . ARG D 1 106 ? 26.906 9.932 -6.654 1.00 106.00 130 ARG D N 1
ATOM 13243 C CA . ARG D 1 106 ? 27.806 9.001 -5.968 1.00 104.11 130 ARG D CA 1
ATOM 13244 C C . ARG D 1 106 ? 28.775 9.742 -5.052 1.00 108.21 130 ARG D C 1
ATOM 13245 O O . ARG D 1 106 ? 28.999 9.271 -3.937 1.00 106.92 130 ARG D O 1
ATOM 13247 N N . LEU D 1 107 ? 29.337 10.901 -5.508 1.00 105.64 131 LEU D N 1
ATOM 13248 C CA . LEU D 1 107 ? 30.246 11.754 -4.719 1.00 103.46 131 LEU D CA 1
ATOM 13249 C C . LEU D 1 107 ? 29.511 12.426 -3.569 1.00 103.22 131 LEU D C 1
ATOM 13250 O O . LEU D 1 107 ? 30.029 12.424 -2.450 1.00 101.15 131 LEU D O 1
ATOM 13255 N N . THR D 1 108 ? 28.305 12.979 -3.835 1.00 98.49 132 THR D N 1
ATOM 13256 C CA . THR D 1 108 ? 27.470 13.626 -2.814 1.00 96.59 132 THR D CA 1
ATOM 13257 C C . THR D 1 108 ? 27.168 12.619 -1.677 1.00 96.55 132 THR D C 1
ATOM 13258 O O . THR D 1 108 ? 27.226 12.995 -0.505 1.00 93.30 132 THR D O 1
ATOM 13262 N N . GLY D 1 109 ? 26.915 11.360 -2.040 1.00 93.22 133 GLY D N 1
ATOM 13263 C CA . GLY D 1 109 ? 26.660 10.282 -1.099 1.00 92.36 133 GLY D CA 1
ATOM 13264 C C . GLY D 1 109 ? 27.818 10.078 -0.150 1.00 94.29 133 GLY D C 1
ATOM 13265 O O . GLY D 1 109 ? 27.615 9.961 1.062 1.00 93.98 133 GLY D O 1
ATOM 13266 N N . GLU D 1 110 ? 29.041 10.086 -0.688 1.00 89.03 134 GLU D N 1
ATOM 13267 C CA . GLU D 1 110 ? 30.255 9.920 0.103 1.00 86.04 134 GLU D CA 1
ATOM 13268 C C . GLU D 1 110 ? 30.393 11.048 1.121 1.00 91.02 134 GLU D C 1
ATOM 13269 O O . GLU D 1 110 ? 30.746 10.780 2.268 1.00 90.53 134 GLU D O 1
ATOM 13275 N N . VAL D 1 111 ? 30.079 12.301 0.720 1.00 89.16 135 VAL D N 1
ATOM 13276 C CA . VAL D 1 111 ? 30.167 13.489 1.590 1.00 88.27 135 VAL D CA 1
ATOM 13277 C C . VAL D 1 111 ? 29.097 13.407 2.696 1.00 94.21 135 VAL D C 1
ATOM 13278 O O . VAL D 1 111 ? 29.388 13.775 3.841 1.00 93.42 135 VAL D O 1
ATOM 13282 N N . HIS D 1 112 ? 27.905 12.856 2.380 1.00 92.63 136 HIS D N 1
ATOM 13283 C CA . HIS D 1 112 ? 26.840 12.634 3.363 1.00 92.71 136 HIS D CA 1
ATOM 13284 C C . HIS D 1 112 ? 27.320 11.666 4.441 1.00 94.50 136 HIS D C 1
ATOM 13285 O O . HIS D 1 112 ? 27.067 11.895 5.622 1.00 93.79 136 HIS D O 1
ATOM 13292 N N . PHE D 1 113 ? 28.043 10.609 4.031 1.00 90.29 137 PHE D N 1
ATOM 13293 C CA . PHE D 1 113 ? 28.597 9.595 4.924 1.00 89.12 137 PHE D CA 1
ATOM 13294 C C . PHE D 1 113 ? 29.696 10.196 5.798 1.00 89.79 137 PHE D C 1
ATOM 13295 O O . PHE D 1 113 ? 29.763 9.889 6.991 1.00 88.16 137 PHE D O 1
ATOM 13303 N N . LEU D 1 114 ? 30.585 11.006 5.190 1.00 84.93 138 LEU D N 1
ATOM 13304 C CA . LEU D 1 114 ? 31.685 11.648 5.898 1.00 81.88 138 LEU D CA 1
ATOM 13305 C C . LEU D 1 114 ? 31.166 12.674 6.895 1.00 85.01 138 LEU D C 1
ATOM 13306 O O . LEU D 1 114 ? 31.604 12.647 8.038 1.00 83.73 138 LEU D O 1
ATOM 13311 N N . ARG D 1 115 ? 30.195 13.528 6.509 1.00 83.47 139 ARG D N 1
ATOM 13312 C CA . ARG D 1 115 ? 29.636 14.524 7.435 1.00 83.28 139 ARG D CA 1
ATOM 13313 C C . ARG D 1 115 ? 28.974 13.837 8.635 1.00 88.18 139 ARG D C 1
ATOM 13314 O O . ARG D 1 115 ? 29.116 14.315 9.760 1.00 87.03 139 ARG D O 1
ATOM 13322 N N . ALA D 1 116 ? 28.281 12.706 8.392 1.00 86.43 140 ALA D N 1
ATOM 13323 C CA . ALA D 1 116 ? 27.619 11.912 9.426 1.00 86.27 140 ALA D CA 1
ATOM 13324 C C . ALA D 1 116 ? 28.662 11.342 10.389 1.00 87.47 140 ALA D C 1
ATOM 13325 O O . ALA D 1 116 ? 28.485 11.409 11.608 1.00 87.21 140 ALA D O 1
ATOM 13335 N N . PHE D 1 118 ? 31.729 12.581 10.938 1.00 75.47 142 PHE D N 1
ATOM 13336 C CA . PHE D 1 118 ? 32.359 13.681 11.671 1.00 74.30 142 PHE D CA 1
ATOM 13337 C C . PHE D 1 118 ? 31.476 14.161 12.814 1.00 79.30 142 PHE D C 1
ATOM 13338 O O . PHE D 1 118 ? 31.983 14.336 13.919 1.00 79.30 142 PHE D O 1
ATOM 13346 N N . TYR D 1 119 ? 30.157 14.315 12.578 1.00 75.86 143 TYR D N 1
ATOM 13347 C CA . TYR D 1 119 ? 29.225 14.730 13.619 1.00 76.05 143 TYR D CA 1
ATOM 13348 C C . TYR D 1 119 ? 29.082 13.652 14.691 1.00 79.40 143 TYR D C 1
ATOM 13349 O O . TYR D 1 119 ? 28.993 13.986 15.877 1.00 79.14 143 TYR D O 1
ATOM 13358 N N . PHE D 1 120 ? 29.092 12.364 14.289 1.00 75.36 144 PHE D N 1
ATOM 13359 C CA . PHE D 1 120 ? 28.989 11.257 15.245 1.00 74.72 144 PHE D CA 1
ATOM 13360 C C . PHE D 1 120 ? 30.167 11.285 16.207 1.00 79.65 144 PHE D C 1
ATOM 13361 O O . PHE D 1 120 ? 29.965 11.045 17.393 1.00 79.13 144 PHE D O 1
ATOM 13369 N N . GLU D 1 121 ? 31.376 11.651 15.710 1.00 76.21 145 GLU D N 1
ATOM 13370 C CA . GLU D 1 121 ? 32.581 11.761 16.530 1.00 74.95 145 GLU D CA 1
ATOM 13371 C C . GLU D 1 121 ? 32.425 12.801 17.661 1.00 78.52 145 GLU D C 1
ATOM 13372 O O . GLU D 1 121 ? 32.951 12.600 18.765 1.00 77.76 145 GLU D O 1
ATOM 13386 N N . VAL D 1 123 ? 29.112 14.051 18.689 1.00 69.73 147 VAL D N 1
ATOM 13387 C CA . VAL D 1 123 ? 27.926 13.667 19.451 1.00 69.77 147 VAL D CA 1
ATOM 13388 C C . VAL D 1 123 ? 28.258 12.559 20.480 1.00 73.28 147 VAL D C 1
ATOM 13389 O O . VAL D 1 123 ? 27.839 12.680 21.644 1.00 74.01 147 VAL D O 1
ATOM 13393 N N . LYS D 1 124 ? 29.040 11.524 20.082 1.00 66.85 148 LYS D N 1
ATOM 13394 C CA . LYS D 1 124 ? 29.384 10.429 21.004 1.00 65.88 148 LYS D CA 1
ATOM 13395 C C . LYS D 1 124 ? 30.211 10.946 22.195 1.00 68.78 148 LYS D C 1
ATOM 13396 O O . LYS D 1 124 ? 30.212 10.316 23.248 1.00 67.12 148 LYS D O 1
ATOM 13402 N N . ARG D 1 125 ? 30.874 12.105 22.031 1.00 67.42 149 ARG D N 1
ATOM 13403 C CA . ARG D 1 125 ? 31.681 12.736 23.077 1.00 67.24 149 ARG D CA 1
ATOM 13404 C C . ARG D 1 125 ? 30.902 13.797 23.885 1.00 73.54 149 ARG D C 1
ATOM 13405 O O . ARG D 1 125 ? 30.733 13.615 25.090 1.00 74.64 149 ARG D O 1
ATOM 13413 N N . TYR D 1 126 ? 30.400 14.867 23.240 1.00 70.71 150 TYR D N 1
ATOM 13414 C CA . TYR D 1 126 ? 29.710 15.954 23.953 1.00 72.81 150 TYR D CA 1
ATOM 13415 C C . TYR D 1 126 ? 28.172 15.802 24.154 1.00 81.41 150 TYR D C 1
ATOM 13416 O O . TYR D 1 126 ? 27.596 16.583 24.914 1.00 82.36 150 TYR D O 1
ATOM 13425 N N . GLY D 1 127 ? 27.533 14.844 23.482 1.00 79.60 151 GLY D N 1
ATOM 13426 C CA . GLY D 1 127 ? 26.078 14.719 23.479 1.00 82.06 151 GLY D CA 1
ATOM 13427 C C . GLY D 1 127 ? 25.521 15.600 22.369 1.00 87.75 151 GLY D C 1
ATOM 13428 O O . GLY D 1 127 ? 25.855 15.404 21.193 1.00 86.45 151 GLY D O 1
ATOM 13429 N N . GLY D 1 128 ? 24.746 16.620 22.738 1.00 85.33 152 GLY D N 1
ATOM 13430 C CA . GLY D 1 128 ? 24.220 17.591 21.776 1.00 85.27 152 GLY D CA 1
ATOM 13431 C C . GLY D 1 128 ? 25.267 18.600 21.327 1.00 85.34 152 GLY D C 1
ATOM 13432 O O . GLY D 1 128 ? 26.088 19.051 22.131 1.00 84.13 152 GLY D O 1
ATOM 13433 N N . VAL D 1 129 ? 25.267 18.955 20.033 1.00 79.35 153 VAL D N 1
ATOM 13434 C CA . VAL D 1 129 ? 26.231 19.915 19.467 1.00 76.38 153 VAL D CA 1
ATOM 13435 C C . VAL D 1 129 ? 25.493 20.975 18.617 1.00 81.57 153 VAL D C 1
ATOM 13436 O O . VAL D 1 129 ? 24.272 20.894 18.472 1.00 84.14 153 VAL D O 1
ATOM 13440 N N . ILE D 1 130 ? 26.222 21.947 18.039 1.00 77.33 154 ILE D N 1
ATOM 13441 C CA . ILE D 1 130 ? 25.636 22.941 17.123 1.00 78.15 154 ILE D CA 1
ATOM 13442 C C . ILE D 1 130 ? 25.484 22.270 15.765 1.00 84.63 154 ILE D C 1
ATOM 13443 O O . ILE D 1 130 ? 26.491 21.866 15.163 1.00 84.05 154 ILE D O 1
ATOM 13448 N N . LEU D 1 131 ? 24.242 22.128 15.287 1.00 82.92 155 LEU D N 1
ATOM 13449 C CA . LEU D 1 131 ? 24.023 21.501 13.994 1.00 83.42 155 LEU D CA 1
ATOM 13450 C C . LEU D 1 131 ? 24.121 22.546 12.891 1.00 91.62 155 LEU D C 1
ATOM 13451 O O . LEU D 1 131 ? 23.339 23.501 12.883 1.00 93.23 155 LEU D O 1
ATOM 13456 N N . LEU D 1 132 ? 25.112 22.381 11.989 1.00 89.12 156 LEU D N 1
ATOM 13457 C CA . LEU D 1 132 ? 25.350 23.265 10.853 1.00 90.74 156 LEU D CA 1
ATOM 13458 C C . LEU D 1 132 ? 25.285 22.497 9.543 1.00 97.41 156 LEU D C 1
ATOM 13459 O O . LEU D 1 132 ? 26.004 21.513 9.364 1.00 95.40 156 LEU D O 1
ATOM 13464 N N . ASP D 1 133 ? 24.410 22.946 8.635 1.00 97.53 157 ASP D N 1
ATOM 13465 C CA . ASP D 1 133 ? 24.195 22.346 7.320 1.00 98.68 157 ASP D CA 1
ATOM 13466 C C . ASP D 1 133 ? 24.672 23.289 6.200 1.00 101.90 157 ASP D C 1
ATOM 13467 O O . ASP D 1 133 ? 24.595 22.938 5.019 1.00 103.38 157 ASP D O 1
ATOM 13472 N N . LYS D 1 134 ? 25.125 24.495 6.577 1.00 95.72 158 LYS D N 1
ATOM 13473 C CA . LYS D 1 134 ? 25.640 25.507 5.656 1.00 94.99 158 LYS D CA 1
ATOM 13474 C C . LYS D 1 134 ? 26.919 26.099 6.237 1.00 96.08 158 LYS D C 1
ATOM 13475 O O . LYS D 1 134 ? 27.167 25.973 7.443 1.00 95.46 158 LYS D O 1
ATOM 13477 N N . VAL D 1 135 ? 27.749 26.712 5.378 1.00 90.19 159 VAL D N 1
ATOM 13478 C CA . VAL D 1 135 ? 28.978 27.402 5.792 1.00 87.36 159 VAL D CA 1
ATOM 13479 C C . VAL D 1 135 ? 28.527 28.773 6.272 1.00 93.87 159 VAL D C 1
ATOM 13480 O O . VAL D 1 135 ? 27.873 29.502 5.513 1.00 96.25 159 VAL D O 1
ATOM 13484 N N . LEU D 1 136 ? 28.804 29.095 7.538 1.00 89.23 160 LEU D N 1
ATOM 13485 C CA . LEU D 1 136 ? 28.371 30.368 8.103 1.00 89.49 160 LEU D CA 1
ATOM 13486 C C . LEU D 1 136 ? 29.088 31.522 7.431 1.00 92.92 160 LEU D C 1
ATOM 13487 O O . LEU D 1 136 ? 30.265 31.427 7.077 1.00 91.46 160 LEU D O 1
ATOM 13492 N N . THR D 1 137 ? 28.311 32.563 7.178 1.00 91.32 161 THR D N 1
ATOM 13493 C CA . THR D 1 137 ? 28.674 33.797 6.518 1.00 92.66 161 THR D CA 1
ATOM 13494 C C . THR D 1 137 ? 28.297 34.967 7.429 1.00 96.62 161 THR D C 1
ATOM 13495 O O . THR D 1 137 ? 27.668 34.776 8.479 1.00 95.43 161 THR D O 1
ATOM 13507 N N . GLU D 1 139 ? 26.160 37.121 6.801 1.00 97.75 163 GLU D N 1
ATOM 13508 C CA . GLU D 1 139 ? 24.702 37.262 6.711 1.00 100.89 163 GLU D CA 1
ATOM 13509 C C . GLU D 1 139 ? 23.953 36.534 7.843 1.00 104.47 163 GLU D C 1
ATOM 13510 O O . GLU D 1 139 ? 22.910 37.034 8.277 1.00 105.36 163 GLU D O 1
ATOM 13512 N N . ASP D 1 140 ? 24.453 35.350 8.286 1.00 99.53 164 ASP D N 1
ATOM 13513 C CA . ASP D 1 140 ? 23.858 34.486 9.332 1.00 98.28 164 ASP D CA 1
ATOM 13514 C C . ASP D 1 140 ? 24.065 34.998 10.760 1.00 101.22 164 ASP D C 1
ATOM 13515 O O . ASP D 1 140 ? 25.021 35.717 11.006 1.00 100.35 164 ASP D O 1
ATOM 13520 N N . ASN D 1 141 ? 23.218 34.569 11.709 1.00 98.08 165 ASN D N 1
ATOM 13521 C CA . ASN D 1 141 ? 23.398 34.873 13.130 1.00 98.11 165 ASN D CA 1
ATOM 13522 C C . ASN D 1 141 ? 24.316 33.800 13.707 1.00 102.14 165 ASN D C 1
ATOM 13523 O O . ASN D 1 141 ? 24.063 32.613 13.523 1.00 101.31 165 ASN D O 1
ATOM 13528 N N . TRP D 1 142 ? 25.383 34.208 14.370 1.00 99.77 166 TRP D N 1
ATOM 13529 C CA . TRP D 1 142 ? 26.360 33.243 14.836 1.00 99.06 166 TRP D CA 1
ATOM 13530 C C . TRP D 1 142 ? 26.092 32.701 16.238 1.00 98.10 166 TRP D C 1
ATOM 13531 O O . TRP D 1 142 ? 26.769 31.737 16.634 1.00 95.73 166 TRP D O 1
ATOM 13542 N N . GLU D 1 143 ? 25.116 33.291 16.980 1.00 92.32 167 GLU D N 1
ATOM 13543 C CA . GLU D 1 143 ? 24.783 32.830 18.323 1.00 90.68 167 GLU D CA 1
ATOM 13544 C C . GLU D 1 143 ? 23.763 31.734 18.177 1.00 91.18 167 GLU D C 1
ATOM 13545 O O . GLU D 1 143 ? 22.559 31.980 18.188 1.00 92.69 167 GLU D O 1
ATOM 13551 N N . ILE D 1 144 ? 24.278 30.518 17.953 1.00 83.89 168 ILE D N 1
ATOM 13552 C CA . ILE D 1 144 ? 23.512 29.310 17.709 1.00 83.35 168 ILE D CA 1
ATOM 13553 C C . ILE D 1 144 ? 23.680 28.361 18.880 1.00 86.59 168 ILE D C 1
ATOM 13554 O O . ILE D 1 144 ? 24.807 27.974 19.201 1.00 84.62 168 ILE D O 1
ATOM 13559 N N . PRO D 1 145 ? 22.569 27.968 19.538 1.00 85.49 169 PRO D N 1
ATOM 13560 C CA . PRO D 1 145 ? 22.683 27.040 20.667 1.00 84.56 169 PRO D CA 1
ATOM 13561 C C . PRO D 1 145 ? 22.912 25.611 20.205 1.00 87.29 169 PRO D C 1
ATOM 13562 O O . PRO D 1 145 ? 22.696 25.271 19.031 1.00 85.33 169 PRO D O 1
ATOM 13566 N N . ARG D 1 146 ? 23.327 24.768 21.154 1.00 83.86 170 ARG D N 1
ATOM 13567 C CA . ARG D 1 146 ? 23.476 23.344 20.903 1.00 82.54 170 ARG D CA 1
ATOM 13568 C C . ARG D 1 146 ? 22.088 22.743 20.713 1.00 89.25 170 ARG D C 1
ATOM 13569 O O . ARG D 1 146 ? 21.147 23.128 21.424 1.00 89.59 170 ARG D O 1
ATOM 13577 N N . SER D 1 147 ? 21.949 21.815 19.766 1.00 86.29 171 SER D N 1
ATOM 13578 C CA . SER D 1 147 ? 20.692 21.104 19.594 1.00 87.79 171 SER D CA 1
ATOM 13579 C C . SER D 1 147 ? 20.670 19.966 20.622 1.00 91.04 171 SER D C 1
ATOM 13580 O O . SER D 1 147 ? 21.697 19.673 21.254 1.00 88.52 171 SER D O 1
ATOM 13583 N N . SER D 1 148 ? 19.506 19.335 20.805 1.00 89.14 172 SER D N 1
ATOM 13584 C CA . SER D 1 148 ? 19.396 18.206 21.719 1.00 88.55 172 SER D CA 1
ATOM 13585 C C . SER D 1 148 ? 20.149 17.015 21.136 1.00 90.10 172 SER D C 1
ATOM 13586 O O . SER D 1 148 ? 20.338 16.944 19.912 1.00 87.90 172 SER D O 1
ATOM 13589 N N . GLU D 1 149 ? 20.562 16.077 21.997 1.00 86.82 173 GLU D N 1
ATOM 13590 C CA . GLU D 1 149 ? 21.246 14.876 21.541 1.00 86.56 173 GLU D CA 1
ATOM 13591 C C . GLU D 1 149 ? 20.352 14.120 20.529 1.00 94.98 173 GLU D C 1
ATOM 13592 O O . GLU D 1 149 ? 20.876 13.670 19.502 1.00 95.06 173 GLU D O 1
ATOM 13598 N N . LYS D 1 150 ? 19.004 14.062 20.775 1.00 93.67 174 LYS D N 1
ATOM 13599 C CA . LYS D 1 150 ? 18.042 13.391 19.892 1.00 95.41 174 LYS D CA 1
ATOM 13600 C C . LYS D 1 150 ? 18.077 14.000 18.498 1.00 100.15 174 LYS D C 1
ATOM 13601 O O . LYS D 1 150 ? 18.169 13.256 17.522 1.00 100.40 174 LYS D O 1
ATOM 13603 N N . GLU D 1 151 ? 18.058 15.345 18.412 1.00 96.79 175 GLU D N 1
ATOM 13604 C CA . GLU D 1 151 ? 18.118 16.114 17.161 1.00 97.05 175 GLU D CA 1
ATOM 13605 C C . GLU D 1 151 ? 19.401 15.834 16.386 1.00 98.73 175 GLU D C 1
ATOM 13606 O O . GLU D 1 151 ? 19.385 15.723 15.160 1.00 97.83 175 GLU D O 1
ATOM 13612 N N . CYS D 1 152 ? 20.517 15.738 17.113 1.00 94.21 176 CYS D N 1
ATOM 13613 C CA . CYS D 1 152 ? 21.832 15.475 16.547 1.00 91.98 176 CYS D CA 1
ATOM 13614 C C . CYS D 1 152 ? 21.884 14.053 15.986 1.00 96.62 176 CYS D C 1
ATOM 13615 O O . CYS D 1 152 ? 22.326 13.879 14.849 1.00 96.63 176 CYS D O 1
ATOM 13618 N N . TYR D 1 153 ? 21.323 13.060 16.719 1.00 92.33 177 TYR D N 1
ATOM 13619 C CA . TYR D 1 153 ? 21.255 11.691 16.218 1.00 91.33 177 TYR D CA 1
ATOM 13620 C C . TYR D 1 153 ? 20.353 11.629 14.980 1.00 96.21 177 TYR D C 1
ATOM 13621 O O . TYR D 1 153 ? 20.688 10.916 14.037 1.00 96.54 177 TYR D O 1
ATOM 13630 N N . ASP D 1 154 ? 19.278 12.450 14.944 1.00 93.06 178 ASP D N 1
ATOM 13631 C CA . ASP D 1 154 ? 18.378 12.566 13.791 1.00 94.35 178 ASP D CA 1
ATOM 13632 C C . ASP D 1 154 ? 19.131 13.108 12.577 1.00 95.35 178 ASP D C 1
ATOM 13633 O O . ASP D 1 154 ? 18.967 12.564 11.479 1.00 94.90 178 ASP D O 1
ATOM 13638 N N . PHE D 1 155 ? 19.983 14.156 12.787 1.00 89.64 179 PHE D N 1
ATOM 13639 C CA . PHE D 1 155 ? 20.798 14.786 11.740 1.00 88.38 179 PHE D CA 1
ATOM 13640 C C . PHE D 1 155 ? 21.729 13.748 11.109 1.00 90.76 179 PHE D C 1
ATOM 13641 O O . PHE D 1 155 ? 21.709 13.568 9.886 1.00 90.54 179 PHE D O 1
ATOM 13649 N N . ILE D 1 156 ? 22.524 13.057 11.959 1.00 86.36 180 ILE D N 1
ATOM 13650 C CA . ILE D 1 156 ? 23.492 12.031 11.555 1.00 85.14 180 ILE D CA 1
ATOM 13651 C C . ILE D 1 156 ? 22.793 10.956 10.743 1.00 92.32 180 ILE D C 1
ATOM 13652 O O . ILE D 1 156 ? 23.258 10.608 9.651 1.00 92.91 180 ILE D O 1
ATOM 13657 N N . LEU D 1 157 ? 21.665 10.456 11.264 1.00 90.47 181 LEU D N 1
ATOM 13658 C CA . LEU D 1 157 ? 20.900 9.387 10.628 1.00 91.63 181 LEU D CA 1
ATOM 13659 C C . LEU D 1 157 ? 20.245 9.830 9.309 1.00 97.17 181 LEU D C 1
ATOM 13660 O O . LEU D 1 157 ? 20.131 9.004 8.406 1.00 97.00 181 LEU D O 1
ATOM 13665 N N . GLU D 1 158 ? 19.876 11.118 9.164 1.00 95.47 182 GLU D N 1
ATOM 13666 C CA . GLU D 1 158 ? 19.310 11.610 7.905 1.00 97.96 182 GLU D CA 1
ATOM 13667 C C . GLU D 1 158 ? 20.408 11.617 6.830 1.00 101.54 182 GLU D C 1
ATOM 13668 O O . GLU D 1 158 ? 20.157 11.209 5.693 1.00 102.50 182 GLU D O 1
ATOM 13670 N N . ASP D 1 159 ? 21.638 12.009 7.220 1.00 96.73 183 ASP D N 1
ATOM 13671 C CA . ASP D 1 159 ? 22.817 12.012 6.341 1.00 95.75 183 ASP D CA 1
ATOM 13672 C C . ASP D 1 159 ? 23.155 10.580 5.891 1.00 98.39 183 ASP D C 1
ATOM 13673 O O . ASP D 1 159 ? 23.421 10.365 4.708 1.00 99.15 183 ASP D O 1
ATOM 13678 N N . LEU D 1 160 ? 23.102 9.605 6.822 1.00 92.41 184 LEU D N 1
ATOM 13679 C CA . LEU D 1 160 ? 23.392 8.211 6.510 1.00 91.82 184 LEU D CA 1
ATOM 13680 C C . LEU D 1 160 ? 22.282 7.585 5.666 1.00 99.91 184 LEU D C 1
ATOM 13681 O O . LEU D 1 160 ? 22.581 6.725 4.830 1.00 100.56 184 LEU D O 1
ATOM 13686 N N . LYS D 1 161 ? 21.015 8.043 5.837 1.00 98.47 185 LYS D N 1
ATOM 13687 C CA . LYS D 1 161 ? 19.897 7.575 5.019 1.00 100.93 185 LYS D CA 1
ATOM 13688 C C . LYS D 1 161 ? 20.148 8.005 3.572 1.00 104.63 185 LYS D C 1
ATOM 13689 O O . LYS D 1 161 ? 20.011 7.185 2.662 1.00 105.78 185 LYS D O 1
ATOM 13691 N N . LYS D 1 162 ? 20.585 9.278 3.374 1.00 98.87 186 LYS D N 1
ATOM 13692 C CA . LYS D 1 162 ? 20.892 9.841 2.052 1.00 98.21 186 LYS D CA 1
ATOM 13693 C C . LYS D 1 162 ? 22.053 9.072 1.437 1.00 100.03 186 LYS D C 1
ATOM 13694 O O . LYS D 1 162 ? 21.967 8.679 0.275 1.00 99.63 186 LYS D O 1
ATOM 13700 N N . ALA D 1 163 ? 23.065 8.734 2.264 1.00 95.71 187 ALA D N 1
ATOM 13701 C CA . ALA D 1 163 ? 24.245 7.960 1.861 1.00 94.46 187 ALA D CA 1
ATOM 13702 C C . ALA D 1 163 ? 23.848 6.572 1.322 1.00 101.38 187 ALA D C 1
ATOM 13703 O O . ALA D 1 163 ? 24.274 6.237 0.217 1.00 103.70 187 ALA D O 1
ATOM 13705 N N . THR D 1 164 ? 22.977 5.808 2.043 1.00 96.29 188 THR D N 1
ATOM 13706 C CA . THR D 1 164 ? 22.524 4.477 1.604 1.00 97.21 188 THR D CA 1
ATOM 13707 C C . THR D 1 164 ? 21.808 4.556 0.253 1.00 103.94 188 THR D C 1
ATOM 13708 O O . THR D 1 164 ? 21.950 3.658 -0.582 1.00 104.32 188 THR D O 1
ATOM 13712 N N . GLU D 1 165 ? 21.053 5.642 0.040 1.00 102.79 189 GLU D N 1
ATOM 13713 C CA . GLU D 1 165 ? 20.294 5.851 -1.191 1.00 106.01 189 GLU D CA 1
ATOM 13714 C C . GLU D 1 165 ? 21.203 6.184 -2.384 1.00 109.48 189 GLU D C 1
ATOM 13715 O O . GLU D 1 165 ? 20.862 5.818 -3.516 1.00 111.90 189 GLU D O 1
ATOM 13729 N N . LEU D 1 167 ? 24.977 5.789 -2.476 1.00 98.75 191 LEU D N 1
ATOM 13730 C CA . LEU D 1 167 ? 26.246 5.075 -2.604 1.00 97.62 191 LEU D CA 1
ATOM 13731 C C . LEU D 1 167 ? 26.124 3.709 -3.286 1.00 104.26 191 LEU D C 1
ATOM 13732 O O . LEU D 1 167 ? 25.099 3.037 -3.109 1.00 106.00 191 LEU D O 1
ATOM 13737 N N . PRO D 1 168 ? 27.185 3.250 -4.011 1.00 101.30 192 PRO D N 1
ATOM 13738 C CA . PRO D 1 168 ? 27.149 1.890 -4.572 1.00 103.61 192 PRO D CA 1
ATOM 13739 C C . PRO D 1 168 ? 27.485 0.841 -3.506 1.00 109.60 192 PRO D C 1
ATOM 13740 O O . PRO D 1 168 ? 28.092 1.180 -2.488 1.00 106.51 192 PRO D O 1
ATOM 13744 N N . ALA D 1 169 ? 27.123 -0.430 -3.742 1.00 110.77 193 ALA D N 1
ATOM 13745 C CA . ALA D 1 169 ? 27.445 -1.517 -2.810 1.00 110.39 193 ALA D CA 1
ATOM 13746 C C . ALA D 1 169 ? 28.922 -1.914 -2.940 1.00 114.57 193 ALA D C 1
ATOM 13747 O O . ALA D 1 169 ? 29.544 -2.347 -1.968 1.00 111.60 193 ALA D O 1
ATOM 13749 N N . SER D 1 170 ? 29.480 -1.719 -4.144 1.00 114.37 194 SER D N 1
ATOM 13750 C CA . SER D 1 170 ? 30.847 -2.079 -4.483 1.00 114.23 194 SER D CA 1
ATOM 13751 C C . SER D 1 170 ? 31.490 -1.079 -5.445 1.00 120.45 194 SER D C 1
ATOM 13752 O O . SER D 1 170 ? 30.784 -0.337 -6.128 1.00 122.07 194 SER D O 1
ATOM 13755 N N . TYR D 1 171 ? 32.834 -1.093 -5.511 1.00 117.13 195 TYR D N 1
ATOM 13756 C CA . TYR D 1 171 ? 33.663 -0.276 -6.406 1.00 117.75 195 TYR D CA 1
ATOM 13757 C C . TYR D 1 171 ? 34.571 -1.152 -7.269 1.00 125.37 195 TYR D C 1
ATOM 13758 O O . TYR D 1 171 ? 34.753 -2.338 -6.974 1.00 124.89 195 TYR D O 1
ATOM 13767 N N . GLY D 1 172 ? 35.162 -0.543 -8.303 1.00 125.24 196 GLY D N 1
ATOM 13768 C CA . GLY D 1 172 ? 36.173 -1.168 -9.152 1.00 127.19 196 GLY D CA 1
ATOM 13769 C C . GLY D 1 172 ? 37.480 -1.247 -8.378 1.00 131.74 196 GLY D C 1
ATOM 13770 O O . GLY D 1 172 ? 37.541 -0.767 -7.242 1.00 129.32 196 GLY D O 1
ATOM 13771 N N . SER D 1 173 ? 38.536 -1.847 -8.966 1.00 130.78 197 SER D N 1
ATOM 13772 C CA . SER D 1 173 ? 39.850 -2.013 -8.307 1.00 129.00 197 SER D CA 1
ATOM 13773 C C . SER D 1 173 ? 40.445 -0.660 -7.845 1.00 131.07 197 SER D C 1
ATOM 13774 O O . SER D 1 173 ? 40.853 -0.535 -6.683 1.00 127.58 197 SER D O 1
ATOM 13777 N N . ARG D 1 174 ? 40.437 0.351 -8.757 1.00 129.10 198 ARG D N 1
ATOM 13778 C CA . ARG D 1 174 ? 40.969 1.708 -8.579 1.00 127.23 198 ARG D CA 1
ATOM 13779 C C . ARG D 1 174 ? 40.278 2.498 -7.445 1.00 127.98 198 ARG D C 1
ATOM 13780 O O . ARG D 1 174 ? 40.982 3.089 -6.619 1.00 125.40 198 ARG D O 1
ATOM 13782 N N . GLU D 1 175 ? 38.918 2.508 -7.408 1.00 123.55 199 GLU D N 1
ATOM 13783 C CA . GLU D 1 175 ? 38.129 3.253 -6.417 1.00 120.52 199 GLU D CA 1
ATOM 13784 C C . GLU D 1 175 ? 37.891 2.474 -5.091 1.00 120.66 199 GLU D C 1
ATOM 13785 O O . GLU D 1 175 ? 37.120 2.955 -4.254 1.00 120.06 199 GLU D O 1
ATOM 13787 N N . LYS D 1 176 ? 38.571 1.313 -4.871 1.00 113.70 200 LYS D N 1
ATOM 13788 C CA . LYS D 1 176 ? 38.453 0.542 -3.624 1.00 110.55 200 LYS D CA 1
ATOM 13789 C C . LYS D 1 176 ? 39.048 1.370 -2.473 1.00 110.07 200 LYS D C 1
ATOM 13790 O O . LYS D 1 176 ? 40.133 1.947 -2.634 1.00 107.91 200 LYS D O 1
ATOM 13796 N N . GLY D 1 177 ? 38.305 1.466 -1.360 1.00 104.78 201 GLY D N 1
ATOM 13797 C CA . GLY D 1 177 ? 38.669 2.245 -0.169 1.00 100.87 201 GLY D CA 1
ATOM 13798 C C . GLY D 1 177 ? 37.627 3.287 0.209 1.00 101.19 201 GLY D C 1
ATOM 13799 O O . GLY D 1 177 ? 37.549 3.712 1.366 1.00 98.58 201 GLY D O 1
ATOM 13800 N N . ARG D 1 178 ? 36.803 3.692 -0.786 1.00 97.61 202 ARG D N 1
ATOM 13801 C CA . ARG D 1 178 ? 35.719 4.670 -0.680 1.00 96.20 202 ARG D CA 1
ATOM 13802 C C . ARG D 1 178 ? 34.534 4.093 0.118 1.00 97.83 202 ARG D C 1
ATOM 13803 O O . ARG D 1 178 ? 34.415 2.869 0.262 1.00 97.48 202 ARG D O 1
ATOM 13811 N N . ALA D 1 179 ? 33.640 4.977 0.598 1.00 92.99 203 ALA D N 1
ATOM 13812 C CA . ALA D 1 179 ? 32.454 4.590 1.351 1.00 93.29 203 ALA D CA 1
ATOM 13813 C C . ALA D 1 179 ? 31.451 3.850 0.460 1.00 101.12 203 ALA D C 1
ATOM 13814 O O . ALA D 1 179 ? 31.140 4.305 -0.643 1.00 103.22 203 ALA D O 1
ATOM 13816 N N . THR D 1 180 ? 30.956 2.706 0.939 1.00 97.76 204 THR D N 1
ATOM 13817 C CA . THR D 1 180 ? 29.976 1.878 0.230 1.00 99.43 204 THR D CA 1
ATOM 13818 C C . THR D 1 180 ? 28.606 2.010 0.864 1.00 102.74 204 THR D C 1
ATOM 13819 O O . THR D 1 180 ? 28.473 2.623 1.926 1.00 100.38 204 THR D O 1
ATOM 13823 N N . LYS D 1 181 ? 27.586 1.399 0.226 1.00 101.25 205 LYS D N 1
ATOM 13824 C CA . LYS D 1 181 ? 26.213 1.322 0.727 1.00 101.70 205 LYS D CA 1
ATOM 13825 C C . LYS D 1 181 ? 26.255 0.593 2.078 1.00 103.28 205 LYS D C 1
ATOM 13826 O O . LYS D 1 181 ? 25.658 1.062 3.048 1.00 103.00 205 LYS D O 1
ATOM 13828 N N . GLY D 1 182 ? 27.059 -0.473 2.136 1.00 97.96 206 GLY D N 1
ATOM 13829 C CA . GLY D 1 182 ? 27.304 -1.273 3.326 1.00 96.66 206 GLY D CA 1
ATOM 13830 C C . GLY D 1 182 ? 27.913 -0.479 4.460 1.00 98.16 206 GLY D C 1
ATOM 13831 O O . GLY D 1 182 ? 27.453 -0.578 5.601 1.00 96.52 206 GLY D O 1
ATOM 13832 N N . ALA D 1 183 ? 28.924 0.345 4.155 1.00 94.05 207 ALA D N 1
ATOM 13833 C CA . ALA D 1 183 ? 29.548 1.193 5.177 1.00 92.09 207 ALA D CA 1
ATOM 13834 C C . ALA D 1 183 ? 28.513 2.147 5.799 1.00 95.21 207 ALA D C 1
ATOM 13835 O O . ALA D 1 183 ? 28.462 2.272 7.025 1.00 93.24 207 ALA D O 1
ATOM 13837 N N . ALA D 1 184 ? 27.645 2.751 4.961 1.00 92.98 208 ALA D N 1
ATOM 13838 C CA . ALA D 1 184 ? 26.605 3.663 5.422 1.00 93.59 208 ALA D CA 1
ATOM 13839 C C . ALA D 1 184 ? 25.588 2.936 6.320 1.00 98.76 208 ALA D C 1
ATOM 13840 O O . ALA D 1 184 ? 25.291 3.443 7.406 1.00 98.48 208 ALA D O 1
ATOM 13842 N N . TYR D 1 185 ? 25.115 1.732 5.909 1.00 95.43 209 TYR D N 1
ATOM 13843 C CA . TYR D 1 185 ? 24.186 0.939 6.715 1.00 96.33 209 TYR D CA 1
ATOM 13844 C C . TYR D 1 185 ? 24.848 0.493 8.015 1.00 98.28 209 TYR D C 1
ATOM 13845 O O . TYR D 1 185 ? 24.212 0.559 9.070 1.00 99.22 209 TYR D O 1
ATOM 13854 N N . ALA D 1 186 ? 26.132 0.068 7.940 1.00 91.59 210 ALA D N 1
ATOM 13855 C CA . ALA D 1 186 ? 26.890 -0.369 9.103 1.00 89.14 210 ALA D CA 1
ATOM 13856 C C . ALA D 1 186 ? 27.055 0.783 10.096 1.00 91.54 210 ALA D C 1
ATOM 13857 O O . ALA D 1 186 ? 26.808 0.573 11.289 1.00 91.75 210 ALA D O 1
ATOM 13859 N N . LEU D 1 187 ? 27.383 2.012 9.617 1.00 86.57 211 LEU D N 1
ATOM 13860 C CA . LEU D 1 187 ? 27.523 3.144 10.544 1.00 84.79 211 LEU D CA 1
ATOM 13861 C C . LEU D 1 187 ? 26.166 3.484 11.140 1.00 89.94 211 LEU D C 1
ATOM 13862 O O . LEU D 1 187 ? 26.087 3.700 12.347 1.00 88.41 211 LEU D O 1
ATOM 13867 N N . LYS D 1 188 ? 25.099 3.437 10.310 1.00 89.11 212 LYS D N 1
ATOM 13868 C CA . LYS D 1 188 ? 23.710 3.690 10.703 1.00 90.39 212 LYS D CA 1
ATOM 13869 C C . LYS D 1 188 ? 23.331 2.813 11.894 1.00 95.56 212 LYS D C 1
ATOM 13870 O O . LYS D 1 188 ? 22.896 3.363 12.908 1.00 95.73 212 LYS D O 1
ATOM 13872 N N . SER D 1 189 ? 23.593 1.474 11.817 1.00 91.63 213 SER D N 1
ATOM 13873 C CA . SER D 1 189 ? 23.276 0.519 12.890 1.00 91.17 213 SER D CA 1
ATOM 13874 C C . SER D 1 189 ? 23.974 0.892 14.211 1.00 93.02 213 SER D C 1
ATOM 13875 O O . SER D 1 189 ? 23.338 0.786 15.265 1.00 93.14 213 SER D O 1
ATOM 13878 N N . ARG D 1 190 ? 25.254 1.367 14.151 1.00 86.72 214 ARG D N 1
ATOM 13879 C CA . ARG D 1 190 ? 25.984 1.796 15.350 1.00 84.44 214 ARG D CA 1
ATOM 13880 C C . ARG D 1 190 ? 25.344 3.062 15.948 1.00 88.54 214 ARG D C 1
ATOM 13881 O O . ARG D 1 190 ? 25.026 3.080 17.140 1.00 89.11 214 ARG D O 1
ATOM 13889 N N . VAL D 1 191 ? 25.146 4.098 15.119 1.00 84.08 215 VAL D N 1
ATOM 13890 C CA . VAL D 1 191 ? 24.545 5.368 15.520 1.00 84.34 215 VAL D CA 1
ATOM 13891 C C . VAL D 1 191 ? 23.145 5.117 16.139 1.00 92.26 215 VAL D C 1
ATOM 13892 O O . VAL D 1 191 ? 22.845 5.678 17.204 1.00 92.15 215 VAL D O 1
ATOM 13896 N N . GLU D 1 192 ? 22.338 4.220 15.517 1.00 91.55 216 GLU D N 1
ATOM 13897 C CA . GLU D 1 192 ? 21.003 3.845 16.007 1.00 94.17 216 GLU D CA 1
ATOM 13898 C C . GLU D 1 192 ? 21.086 3.121 17.354 1.00 98.45 216 GLU D C 1
ATOM 13899 O O . GLU D 1 192 ? 20.246 3.356 18.216 1.00 99.74 216 GLU D O 1
ATOM 13905 N N . LEU D 1 193 ? 22.105 2.259 17.539 1.00 93.73 217 LEU D N 1
ATOM 13906 C CA . LEU D 1 193 ? 22.311 1.509 18.782 1.00 93.03 217 LEU D CA 1
ATOM 13907 C C . LEU D 1 193 ? 22.698 2.457 19.923 1.00 94.46 217 LEU D C 1
ATOM 13908 O O . LEU D 1 193 ? 22.198 2.300 21.039 1.00 94.61 217 LEU D O 1
ATOM 13913 N N . TYR D 1 194 ? 23.558 3.463 19.617 1.00 88.62 218 TYR D N 1
ATOM 13914 C CA . TYR D 1 194 ? 24.047 4.486 20.550 1.00 86.46 218 TYR D CA 1
ATOM 13915 C C . TYR D 1 194 ? 22.884 5.375 21.027 1.00 93.41 218 TYR D C 1
ATOM 13916 O O . TYR D 1 194 ? 22.941 5.889 22.148 1.00 92.93 218 TYR D O 1
ATOM 13925 N N . ASP D 1 195 ? 21.807 5.491 20.218 1.00 92.32 219 ASP D N 1
ATOM 13926 C CA . ASP D 1 195 ? 20.613 6.245 20.599 1.00 94.82 219 ASP D CA 1
ATOM 13927 C C . ASP D 1 195 ? 19.401 5.328 20.970 1.00 102.93 219 ASP D C 1
ATOM 13928 O O . ASP D 1 195 ? 18.247 5.796 21.037 1.00 104.78 219 ASP D O 1
ATOM 13933 N N . LYS D 1 196 ? 19.680 4.034 21.248 1.00 99.50 220 LYS D N 1
ATOM 13934 C CA . LYS D 1 196 ? 18.707 3.017 21.669 1.00 101.49 220 LYS D CA 1
ATOM 13935 C C . LYS D 1 196 ? 17.482 2.881 20.704 1.00 107.79 220 LYS D C 1
ATOM 13936 O O . LYS D 1 196 ? 16.387 2.535 21.147 1.00 109.51 220 LYS D O 1
ATOM 13938 N N . ARG D 1 197 ? 17.703 3.079 19.387 1.00 104.00 221 ARG D N 1
ATOM 13939 C CA . ARG D 1 197 ? 16.704 2.906 18.320 1.00 106.17 221 ARG D CA 1
ATOM 13940 C C . ARG D 1 197 ? 16.818 1.463 17.813 1.00 112.70 221 ARG D C 1
ATOM 13941 O O . ARG D 1 197 ? 17.210 1.226 16.671 1.00 112.70 221 ARG D O 1
ATOM 13949 N N . TYR D 1 198 ? 16.513 0.502 18.691 1.00 110.80 222 TYR D N 1
ATOM 13950 C CA . TYR D 1 198 ? 16.690 -0.935 18.482 1.00 111.59 222 TYR D CA 1
ATOM 13951 C C . TYR D 1 198 ? 15.926 -1.504 17.277 1.00 118.06 222 TYR D C 1
ATOM 13952 O O . TYR D 1 198 ? 16.530 -2.261 16.503 1.00 117.11 222 TYR D O 1
ATOM 13961 N N . GLU D 1 199 ? 14.637 -1.123 17.088 1.00 116.92 223 GLU D N 1
ATOM 13962 C CA . GLU D 1 199 ? 13.856 -1.622 15.947 1.00 118.96 223 GLU D CA 1
ATOM 13963 C C . GLU D 1 199 ? 14.556 -1.233 14.630 1.00 119.58 223 GLU D C 1
ATOM 13964 O O . GLU D 1 199 ? 14.606 -2.038 13.697 1.00 119.14 223 GLU D O 1
ATOM 13966 N N . ASP D 1 200 ? 15.194 -0.049 14.614 1.00 113.88 224 ASP D N 1
ATOM 13967 C CA . ASP D 1 200 ? 15.939 0.473 13.465 1.00 111.94 224 ASP D CA 1
ATOM 13968 C C . ASP D 1 200 ? 17.260 -0.271 13.244 1.00 110.98 224 ASP D C 1
ATOM 13969 O O . ASP D 1 200 ? 17.585 -0.551 12.091 1.00 110.49 224 ASP D O 1
ATOM 13974 N N . VAL D 1 201 ? 18.012 -0.590 14.330 1.00 103.87 225 VAL D N 1
ATOM 13975 C CA . VAL D 1 201 ? 19.301 -1.317 14.283 1.00 100.36 225 VAL D CA 1
ATOM 13976 C C . VAL D 1 201 ? 19.135 -2.622 13.507 1.00 105.34 225 VAL D C 1
ATOM 13977 O O . VAL D 1 201 ? 19.916 -2.886 12.594 1.00 103.32 225 VAL D O 1
ATOM 13981 N N . ILE D 1 202 ? 18.099 -3.414 13.871 1.00 104.44 226 ILE D N 1
ATOM 13982 C CA . ILE D 1 202 ? 17.758 -4.721 13.297 1.00 106.13 226 ILE D CA 1
ATOM 13983 C C . ILE D 1 202 ? 17.533 -4.609 11.778 1.00 110.53 226 ILE D C 1
ATOM 13984 O O . ILE D 1 202 ? 18.004 -5.472 11.025 1.00 109.97 226 ILE D O 1
ATOM 13989 N N . LYS D 1 203 ? 16.831 -3.542 11.345 1.00 107.41 227 LYS D N 1
ATOM 13990 C CA . LYS D 1 203 ? 16.542 -3.265 9.944 1.00 108.37 227 LYS D CA 1
ATOM 13991 C C . LYS D 1 203 ? 17.838 -2.937 9.191 1.00 111.32 227 LYS D C 1
ATOM 13992 O O . LYS D 1 203 ? 18.070 -3.493 8.116 1.00 111.72 227 LYS D O 1
ATOM 13994 N N . SER D 1 204 ? 18.698 -2.076 9.781 1.00 106.18 228 SER D N 1
ATOM 13995 C CA . SER D 1 204 ? 19.994 -1.685 9.213 1.00 103.59 228 SER D CA 1
ATOM 13996 C C . SER D 1 204 ? 20.927 -2.902 9.059 1.00 108.60 228 SER D C 1
ATOM 13997 O O . SER D 1 204 ? 21.555 -3.058 8.009 1.00 108.28 228 SER D O 1
ATOM 14000 N N . CYS D 1 205 ? 20.967 -3.781 10.081 1.00 105.82 229 CYS D N 1
ATOM 14001 C CA . CYS D 1 205 ? 21.767 -5.008 10.102 1.00 105.23 229 CYS D CA 1
ATOM 14002 C C . CYS D 1 205 ? 21.305 -5.961 9.008 1.00 110.63 229 CYS D C 1
ATOM 14003 O O . CYS D 1 205 ? 22.150 -6.529 8.311 1.00 109.51 229 CYS D O 1
ATOM 14006 N N . ALA D 1 206 ? 19.964 -6.095 8.827 1.00 109.12 230 ALA D N 1
ATOM 14007 C CA . ALA D 1 206 ? 19.345 -6.952 7.811 1.00 111.18 230 ALA D CA 1
ATOM 14008 C C . ALA D 1 206 ? 19.831 -6.588 6.409 1.00 113.69 230 ALA D C 1
ATOM 14009 O O . ALA D 1 206 ? 20.019 -7.474 5.572 1.00 115.12 230 ALA D O 1
ATOM 14011 N N . GLU D 1 207 ? 20.076 -5.288 6.180 1.00 106.56 231 GLU D N 1
ATOM 14012 C CA . GLU D 1 207 ? 20.547 -4.781 4.905 1.00 105.35 231 GLU D CA 1
ATOM 14013 C C . GLU D 1 207 ? 21.984 -5.190 4.629 1.00 106.65 231 GLU D C 1
ATOM 14014 O O . GLU D 1 207 ? 22.282 -5.591 3.508 1.00 106.70 231 GLU D O 1
ATOM 14020 N N . VAL D 1 208 ? 22.863 -5.129 5.644 1.00 101.30 232 VAL D N 1
ATOM 14021 C CA . VAL D 1 208 ? 24.284 -5.477 5.518 1.00 99.02 232 VAL D CA 1
ATOM 14022 C C . VAL D 1 208 ? 24.446 -6.994 5.264 1.00 106.59 232 VAL D C 1
ATOM 14023 O O . VAL D 1 208 ? 25.342 -7.402 4.508 1.00 106.53 232 VAL D O 1
ATOM 14027 N N . TYR D 1 209 ? 23.545 -7.815 5.842 1.00 105.43 233 TYR D N 1
ATOM 14028 C CA . TYR D 1 209 ? 23.576 -9.269 5.662 1.00 107.16 233 TYR D CA 1
ATOM 14029 C C . TYR D 1 209 ? 23.377 -9.666 4.192 1.00 111.17 233 TYR D C 1
ATOM 14030 O O . TYR D 1 209 ? 23.832 -10.730 3.777 1.00 110.90 233 TYR D O 1
ATOM 14039 N N . LYS D 1 210 ? 22.724 -8.796 3.414 1.00 108.43 234 LYS D N 1
ATOM 14040 C CA . LYS D 1 210 ? 22.419 -9.016 2.002 1.00 111.09 234 LYS D CA 1
ATOM 14041 C C . LYS D 1 210 ? 23.533 -8.510 1.058 1.00 114.15 234 LYS D C 1
ATOM 14042 O O . LYS D 1 210 ? 23.526 -8.839 -0.135 1.00 115.78 234 LYS D O 1
ATOM 14044 N N . LEU D 1 211 ? 24.490 -7.732 1.583 1.00 107.35 235 LEU D N 1
ATOM 14045 C CA . LEU D 1 211 ? 25.518 -7.092 0.766 1.00 105.38 235 LEU D CA 1
ATOM 14046 C C . LEU D 1 211 ? 26.805 -7.916 0.530 1.00 109.33 235 LEU D C 1
ATOM 14047 O O . LEU D 1 211 ? 27.805 -7.373 0.050 1.00 107.15 235 LEU D O 1
ATOM 14052 N N . GLY D 1 212 ? 26.734 -9.216 0.776 1.00 108.22 236 GLY D N 1
ATOM 14053 C CA . GLY D 1 212 ? 27.841 -10.128 0.523 1.00 107.91 236 GLY D CA 1
ATOM 14054 C C . GLY D 1 212 ? 29.075 -10.009 1.393 1.00 108.25 236 GLY D C 1
ATOM 14055 O O . GLY D 1 212 ? 30.173 -10.350 0.939 1.00 105.89 236 GLY D O 1
ATOM 14056 N N . TYR D 1 213 ? 28.928 -9.565 2.650 1.00 103.91 237 TYR D N 1
ATOM 14057 C CA . TYR D 1 213 ? 30.094 -9.553 3.531 1.00 100.91 237 TYR D CA 1
ATOM 14058 C C . TYR D 1 213 ? 30.219 -10.961 4.145 1.00 106.63 237 TYR D C 1
ATOM 14059 O O . TYR D 1 213 ? 29.259 -11.735 4.093 1.00 109.31 237 TYR D O 1
ATOM 14068 N N . GLU D 1 214 ? 31.397 -11.324 4.655 1.00 101.52 238 GLU D N 1
ATOM 14069 C CA . GLU D 1 214 ? 31.598 -12.647 5.259 1.00 101.60 238 GLU D CA 1
ATOM 14070 C C . GLU D 1 214 ? 32.635 -12.551 6.382 1.00 102.37 238 GLU D C 1
ATOM 14071 O O . GLU D 1 214 ? 33.632 -11.838 6.230 1.00 99.33 238 GLU D O 1
ATOM 14073 N N . LEU D 1 215 ? 32.388 -13.230 7.519 1.00 98.39 239 LEU D N 1
ATOM 14074 C CA . LEU D 1 215 ? 33.338 -13.226 8.641 1.00 94.88 239 LEU D CA 1
ATOM 14075 C C . LEU D 1 215 ? 34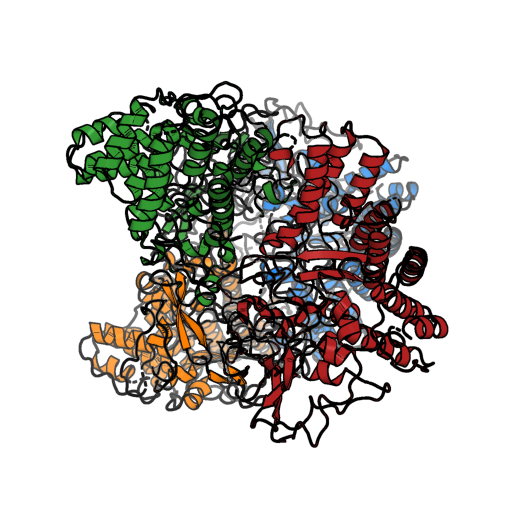.558 -14.079 8.305 1.00 99.56 239 LEU D C 1
ATOM 14076 O O . LEU D 1 215 ? 34.416 -15.200 7.814 1.00 102.63 239 LEU D O 1
ATOM 14081 N N . VAL D 1 216 ? 35.751 -13.548 8.556 1.00 93.19 240 VAL D N 1
ATOM 14082 C CA . VAL D 1 216 ? 37.002 -14.274 8.343 1.00 91.63 240 VAL D CA 1
ATOM 14083 C C . VAL D 1 216 ? 37.059 -15.415 9.366 1.00 96.01 240 VAL D C 1
ATOM 14084 O O . VAL D 1 216 ? 36.628 -15.227 10.506 1.00 95.09 240 VAL D O 1
ATOM 14086 N N . ASP D 1 217 ? 37.528 -16.603 8.951 1.00 93.64 241 ASP D N 1
ATOM 14087 C CA . ASP D 1 217 ? 37.713 -17.744 9.856 1.00 94.18 241 ASP D CA 1
ATOM 14088 C C . ASP D 1 217 ? 38.753 -17.359 10.924 1.00 94.79 241 ASP D C 1
ATOM 14089 O O . ASP D 1 217 ? 39.861 -16.922 10.584 1.00 91.45 241 ASP D O 1
ATOM 14094 N N . GLY D 1 218 ? 38.356 -17.475 12.189 1.00 91.22 242 GLY D N 1
ATOM 14095 C CA . GLY D 1 218 ? 39.220 -17.142 13.310 1.00 89.05 242 GLY D CA 1
ATOM 14096 C C . GLY D 1 218 ? 39.445 -18.279 14.281 1.00 94.26 242 GLY D C 1
ATOM 14097 O O . GLY D 1 218 ? 39.635 -18.039 15.473 1.00 93.70 242 GLY D O 1
ATOM 14098 N N . THR D 1 219 ? 39.464 -19.524 13.783 1.00 92.33 243 THR D N 1
ATOM 14099 C CA . THR D 1 219 ? 39.626 -20.713 14.622 1.00 93.05 243 THR D CA 1
ATOM 14100 C C . THR D 1 219 ? 41.059 -20.862 15.162 1.00 94.82 243 THR D C 1
ATOM 14101 O O . THR D 1 219 ? 41.285 -21.684 16.053 1.00 96.26 243 THR D O 1
ATOM 14105 N N . THR D 1 220 ? 42.008 -20.058 14.658 1.00 86.97 244 THR D N 1
ATOM 14106 C CA . THR D 1 220 ? 43.370 -20.002 15.184 1.00 84.44 244 THR D CA 1
ATOM 14107 C C . THR D 1 220 ? 43.729 -18.526 15.413 1.00 84.74 244 THR D C 1
ATOM 14108 O O . THR D 1 220 ? 43.210 -17.666 14.691 1.00 84.15 244 THR D O 1
ATOM 14112 N N . PRO D 1 221 ? 44.603 -18.212 16.405 1.00 77.93 245 PRO D N 1
ATOM 14113 C CA . PRO D 1 221 ? 45.003 -16.815 16.641 1.00 74.86 245 PRO D CA 1
ATOM 14114 C C . PRO D 1 221 ? 45.547 -16.120 15.397 1.00 78.39 245 PRO D C 1
ATOM 14115 O O . PRO D 1 221 ? 45.124 -14.994 15.109 1.00 77.47 245 PRO D O 1
ATOM 14119 N N . GLU D 1 222 ? 46.441 -16.805 14.634 1.00 75.76 246 GLU D N 1
ATOM 14120 C CA . GLU D 1 222 ? 47.015 -16.282 13.387 1.00 74.72 246 GLU D CA 1
ATOM 14121 C C . GLU D 1 222 ? 45.881 -15.947 12.384 1.00 82.31 246 GLU D C 1
ATOM 14122 O O . GLU D 1 222 ? 45.857 -14.844 11.836 1.00 80.99 246 GLU D O 1
ATOM 14124 N N . LYS D 1 223 ? 44.907 -16.870 12.217 1.00 82.67 247 LYS D N 1
ATOM 14125 C CA . LYS D 1 223 ? 43.746 -16.701 11.328 1.00 84.25 247 LYS D CA 1
ATOM 14126 C C . LYS D 1 223 ? 42.927 -15.463 11.708 1.00 87.70 247 LYS D C 1
ATOM 14127 O O . LYS D 1 223 ? 42.594 -14.675 10.824 1.00 87.84 247 LYS D O 1
ATOM 14133 N N . TYR D 1 224 ? 42.614 -15.288 13.013 1.00 82.45 248 TYR D N 1
ATOM 14134 C CA . TYR D 1 224 ? 41.842 -14.147 13.501 1.00 80.52 248 TYR D CA 1
ATOM 14135 C C . TYR D 1 224 ? 42.600 -12.840 13.258 1.00 83.47 248 TYR D C 1
ATOM 14136 O O . TYR D 1 224 ? 42.029 -11.907 12.694 1.00 83.07 248 TYR D O 1
ATOM 14145 N N . ARG D 1 225 ? 43.879 -12.783 13.654 1.00 78.66 249 ARG D N 1
ATOM 14146 C CA . ARG D 1 225 ? 44.728 -11.605 13.487 1.00 76.77 249 ARG D CA 1
ATOM 14147 C C . ARG D 1 225 ? 44.825 -11.158 12.037 1.00 81.28 249 ARG D C 1
ATOM 14148 O O . ARG D 1 225 ? 45.002 -9.970 11.780 1.00 80.86 249 ARG D O 1
ATOM 14156 N N . SER D 1 226 ? 44.706 -12.098 11.094 1.00 79.19 250 SER D N 1
ATOM 14157 C CA . SER D 1 226 ? 44.826 -11.813 9.664 1.00 79.61 250 SER D CA 1
ATOM 14158 C C . SER D 1 226 ? 43.777 -10.809 9.138 1.00 82.40 250 SER D C 1
ATOM 14159 O O . SER D 1 226 ? 43.910 -10.355 8.003 1.00 82.59 250 SER D O 1
ATOM 14162 N N . ILE D 1 227 ? 42.766 -10.448 9.949 1.00 77.56 251 ILE D N 1
ATOM 14163 C CA . ILE D 1 227 ? 41.749 -9.473 9.561 1.00 77.03 251 ILE D CA 1
ATOM 14164 C C . ILE D 1 227 ? 42.450 -8.108 9.337 1.00 82.14 251 ILE D C 1
ATOM 14165 O O . ILE D 1 227 ? 42.180 -7.419 8.350 1.00 82.88 251 ILE D O 1
ATOM 14170 N N . TRP D 1 228 ? 43.415 -7.776 10.206 1.00 78.62 252 TRP D N 1
ATOM 14171 C CA . TRP D 1 228 ? 44.145 -6.503 10.191 1.00 77.18 252 TRP D CA 1
ATOM 14172 C C . TRP D 1 228 ? 45.424 -6.537 9.331 1.00 84.64 252 TRP D C 1
ATOM 14173 O O . TRP D 1 228 ? 46.112 -5.510 9.250 1.00 82.90 252 TRP D O 1
ATOM 14184 N N . TRP D 1 229 ? 45.731 -7.679 8.665 1.00 85.21 253 TRP D N 1
ATOM 14185 C CA . TRP D 1 229 ? 46.935 -7.740 7.829 1.00 85.93 253 TRP D CA 1
ATOM 14186 C C . TRP D 1 229 ? 46.774 -6.892 6.616 1.00 89.61 253 TRP D C 1
ATOM 14187 O O . TRP D 1 229 ? 45.714 -6.908 5.975 1.00 89.24 253 TRP D O 1
ATOM 14198 N N . THR D 1 230 ? 47.852 -6.171 6.286 1.00 86.45 254 THR D N 1
ATOM 14199 C CA . THR D 1 230 ? 47.951 -5.332 5.089 1.00 86.73 254 THR D CA 1
ATOM 14200 C C . THR D 1 230 ? 47.949 -6.249 3.852 1.00 90.80 254 THR D C 1
ATOM 14201 O O . THR D 1 230 ? 47.384 -5.869 2.830 1.00 92.90 254 THR D O 1
ATOM 14205 N N . THR D 1 231 ? 48.472 -7.493 3.984 1.00 85.19 255 THR D N 1
ATOM 14206 C CA . THR D 1 231 ? 48.459 -8.498 2.914 1.00 86.20 255 THR D CA 1
ATOM 14207 C C . THR D 1 231 ? 47.071 -9.183 2.793 1.00 91.60 255 THR D C 1
ATOM 14208 O O . THR D 1 231 ? 46.881 -10.075 1.948 1.00 92.82 255 THR D O 1
ATOM 14212 N N . ASN D 1 232 ? 46.104 -8.758 3.620 1.00 86.83 256 ASN D N 1
ATOM 14213 C CA . ASN D 1 232 ? 44.756 -9.322 3.594 1.00 87.18 256 ASN D CA 1
ATOM 14214 C C . ASN D 1 232 ? 43.722 -8.202 3.624 1.00 89.46 256 ASN D C 1
ATOM 14215 O O . ASN D 1 232 ? 42.560 -8.437 3.957 1.00 88.87 256 ASN D O 1
ATOM 14220 N N . LYS D 1 233 ? 44.150 -6.986 3.203 1.00 84.99 257 LYS D N 1
ATOM 14221 C CA . LYS D 1 233 ? 43.357 -5.756 3.137 1.00 84.16 257 LYS D CA 1
ATOM 14222 C C . LYS D 1 233 ? 42.073 -5.921 2.284 1.00 89.22 257 LYS D C 1
ATOM 14223 O O . LYS D 1 233 ? 41.179 -5.075 2.391 1.00 88.48 257 LYS D O 1
ATOM 14225 N N . ASP D 1 234 ? 41.967 -7.032 1.501 1.00 87.22 258 ASP D N 1
ATOM 14226 C CA . ASP D 1 234 ? 40.847 -7.349 0.596 1.00 89.75 258 ASP D CA 1
ATOM 14227 C C . ASP D 1 234 ? 39.886 -8.439 1.125 1.00 93.38 258 ASP D C 1
ATOM 14228 O O . ASP D 1 234 ? 39.096 -8.964 0.342 1.00 94.11 258 ASP D O 1
ATOM 14233 N N . ASN D 1 235 ? 39.919 -8.751 2.436 1.00 88.11 259 ASN D N 1
ATOM 14234 C CA . ASN D 1 235 ? 39.042 -9.768 3.028 1.00 88.34 259 ASN D CA 1
ATOM 14235 C C . ASN D 1 235 ? 37.573 -9.281 3.069 1.00 92.70 259 ASN D C 1
ATOM 14236 O O . ASN D 1 235 ? 37.315 -8.070 3.039 1.00 90.95 259 ASN D O 1
ATOM 14241 N N . LYS D 1 236 ? 36.620 -10.236 3.136 1.00 91.76 260 LYS D N 1
ATOM 14242 C CA . LYS D 1 236 ? 35.174 -9.959 3.095 1.00 93.40 260 LYS D CA 1
ATOM 14243 C C . LYS D 1 236 ? 34.577 -9.472 4.445 1.00 96.48 260 LYS D C 1
ATOM 14244 O O . LYS D 1 236 ? 33.362 -9.249 4.515 1.00 98.59 260 LYS D O 1
ATOM 14246 N N . GLU D 1 237 ? 35.405 -9.302 5.490 1.00 89.04 261 GLU D N 1
ATOM 14247 C CA . GLU D 1 237 ? 34.943 -8.827 6.794 1.00 87.49 261 GLU D CA 1
ATOM 14248 C C . GLU D 1 237 ? 35.018 -7.287 6.895 1.00 90.15 261 GLU D C 1
ATOM 14249 O O . GLU D 1 237 ? 34.206 -6.677 7.595 1.00 90.91 261 GLU D O 1
ATOM 14255 N N . ILE D 1 238 ? 35.992 -6.671 6.217 1.00 83.70 262 ILE D N 1
ATOM 14256 C CA . ILE D 1 238 ? 36.169 -5.224 6.224 1.00 81.21 262 ILE D CA 1
ATOM 14257 C C . ILE D 1 238 ? 34.975 -4.537 5.538 1.00 87.58 262 ILE D C 1
ATOM 14258 O O . ILE D 1 238 ? 34.646 -4.869 4.391 1.00 88.14 262 ILE D O 1
ATOM 14263 N N . ILE D 1 239 ? 34.323 -3.596 6.246 1.00 84.66 263 ILE D N 1
ATOM 14264 C CA . ILE D 1 239 ? 33.215 -2.812 5.686 1.00 85.49 263 ILE D CA 1
ATOM 14265 C C . ILE D 1 239 ? 33.759 -1.412 5.350 1.00 89.34 263 ILE D C 1
ATOM 14266 O O . ILE D 1 239 ? 33.535 -0.935 4.240 1.00 89.72 263 ILE D O 1
ATOM 14271 N N . PHE D 1 240 ? 34.503 -0.784 6.287 1.00 85.14 264 PHE D N 1
ATOM 14272 C CA . PHE D 1 240 ? 35.138 0.526 6.096 1.00 83.64 264 PHE D CA 1
ATOM 14273 C C . PHE D 1 240 ? 36.420 0.594 6.897 1.00 87.60 264 PHE D C 1
ATOM 14274 O O . PHE D 1 240 ? 36.425 0.284 8.094 1.00 86.83 264 PHE D O 1
ATOM 14282 N N . ASP D 1 241 ? 37.509 1.011 6.235 1.00 84.79 265 ASP D N 1
ATOM 14283 C CA . ASP D 1 241 ? 38.820 1.144 6.864 1.00 83.34 265 ASP D CA 1
ATOM 14284 C C . ASP D 1 241 ? 39.612 2.329 6.311 1.00 85.96 265 ASP D C 1
ATOM 14285 O O . ASP D 1 241 ? 39.212 2.962 5.327 1.00 86.82 265 ASP D O 1
ATOM 14290 N N . VAL D 1 242 ? 40.735 2.623 6.980 1.00 80.52 266 VAL D N 1
ATOM 14291 C CA . VAL D 1 242 ? 41.730 3.636 6.626 1.00 78.51 266 VAL D CA 1
ATOM 14292 C C . VAL D 1 242 ? 43.097 3.026 6.879 1.00 81.60 266 VAL D C 1
ATOM 14293 O O . VAL D 1 242 ? 43.284 2.340 7.896 1.00 80.52 266 VAL D O 1
ATOM 14297 N N . GLN D 1 243 ? 44.028 3.212 5.930 1.00 78.44 267 GLN D N 1
ATOM 14298 C CA . GLN D 1 243 ? 45.396 2.732 6.106 1.00 78.08 267 GLN D CA 1
ATOM 14299 C C . GLN D 1 243 ? 46.127 3.916 6.693 1.00 82.26 267 GLN D C 1
ATOM 14300 O O . GLN D 1 243 ? 46.426 4.870 5.977 1.00 81.71 267 GLN D O 1
ATOM 14306 N N . TYR D 1 244 ? 46.237 3.934 8.032 1.00 79.88 268 TYR D N 1
ATOM 14307 C CA . TYR D 1 244 ? 46.808 5.050 8.776 1.00 80.26 268 TYR D CA 1
ATOM 14308 C C . TYR D 1 244 ? 48.325 4.930 8.873 1.00 85.86 268 TYR D C 1
ATOM 14309 O O . TYR D 1 244 ? 48.837 4.010 9.503 1.00 84.70 268 TYR D O 1
ATOM 14318 N N . LYS D 1 245 ? 49.031 5.852 8.210 1.00 84.47 269 LYS D N 1
ATOM 14319 C CA . LYS D 1 245 ? 50.482 5.924 8.228 1.00 84.91 269 LYS D CA 1
ATOM 14320 C C . LYS D 1 245 ? 50.914 7.309 8.656 1.00 90.73 269 LYS D C 1
ATOM 14321 O O . LYS D 1 245 ? 50.750 8.280 7.909 1.00 92.33 269 LYS D O 1
ATOM 14323 N N . SER D 1 246 ? 51.529 7.393 9.824 1.00 86.21 270 SER D N 1
ATOM 14324 C CA . SER D 1 246 ? 52.136 8.625 10.304 1.00 86.11 270 SER D CA 1
ATOM 14325 C C . SER D 1 246 ? 53.686 8.376 10.272 1.00 93.80 270 SER D C 1
ATOM 14326 O O . SER D 1 246 ? 54.150 7.376 10.840 1.00 91.86 270 SER D O 1
ATOM 14329 N N . PRO D 1 247 ? 54.514 9.162 9.524 1.00 94.24 271 PRO D N 1
ATOM 14330 C CA . PRO D 1 247 ? 55.972 8.894 9.558 1.00 94.22 271 PRO D CA 1
ATOM 14331 C C . PRO D 1 247 ? 56.540 9.413 10.877 1.00 97.83 271 PRO D C 1
ATOM 14332 O O . PRO D 1 247 ? 57.630 8.997 11.279 1.00 97.66 271 PRO D O 1
ATOM 14336 N N . ASP D 1 248 ? 55.742 10.311 11.559 1.00 92.83 272 ASP D N 1
ATOM 14337 C CA . ASP D 1 248 ? 55.961 10.942 12.857 1.00 90.58 272 ASP D CA 1
ATOM 14338 C C . ASP D 1 248 ? 55.970 9.855 13.866 1.00 92.30 272 ASP D C 1
ATOM 14339 O O . ASP D 1 248 ? 54.912 9.376 14.282 1.00 93.15 272 ASP D O 1
ATOM 14344 N N . VAL D 1 249 ? 57.177 9.456 14.249 1.00 86.19 273 VAL D N 1
ATOM 14345 C CA . VAL D 1 249 ? 57.448 8.351 15.158 1.00 84.61 273 VAL D CA 1
ATOM 14346 C C . VAL D 1 249 ? 56.692 8.514 16.492 1.00 86.25 273 VAL D C 1
ATOM 14347 O O . VAL D 1 249 ? 56.348 7.517 17.125 1.00 85.73 273 VAL D O 1
ATOM 14351 N N . TYR D 1 250 ? 56.422 9.769 16.882 1.00 80.16 274 TYR D N 1
ATOM 14352 C CA . TYR D 1 250 ? 55.799 10.123 18.142 1.00 77.69 274 TYR D CA 1
ATOM 14353 C C . TYR D 1 250 ? 54.289 9.965 18.086 1.00 79.31 274 TYR D C 1
ATOM 14354 O O . TYR D 1 250 ? 53.653 9.939 19.146 1.00 78.06 274 TYR D O 1
ATOM 14363 N N . ASN D 1 251 ? 53.710 9.839 16.871 1.00 75.16 275 ASN D N 1
ATOM 14364 C CA . ASN D 1 251 ? 52.258 9.703 16.706 1.00 73.60 275 ASN D CA 1
ATOM 14365 C C . ASN D 1 251 ? 51.860 8.468 15.881 1.00 73.88 275 ASN D C 1
ATOM 14366 O O . ASN D 1 251 ? 50.664 8.163 15.766 1.00 72.14 275 ASN D O 1
ATOM 14371 N N . ASN D 1 252 ? 52.872 7.719 15.379 1.00 69.35 276 ASN D N 1
ATOM 14372 C CA . ASN D 1 252 ? 52.691 6.478 14.619 1.00 67.47 276 ASN D CA 1
ATOM 14373 C C . ASN D 1 252 ? 52.050 5.412 15.517 1.00 68.21 276 ASN D C 1
ATOM 14374 O O . ASN D 1 252 ? 52.665 4.954 16.484 1.00 67.83 276 ASN D O 1
ATOM 14395 N N . VAL D 1 255 ? 54.272 2.160 16.364 1.00 59.94 279 VAL D N 1
ATOM 14396 C CA . VAL D 1 255 ? 55.443 2.414 17.210 1.00 59.39 279 VAL D CA 1
ATOM 14397 C C . VAL D 1 255 ? 54.985 2.796 18.627 1.00 63.42 279 VAL D C 1
ATOM 14398 O O . VAL D 1 255 ? 55.519 2.274 19.604 1.00 63.58 279 VAL D O 1
ATOM 14402 N N . CYS D 1 256 ? 53.943 3.608 18.728 1.00 60.95 280 CYS D N 1
ATOM 14403 C CA . CYS D 1 256 ? 53.365 4.043 19.995 1.00 61.63 280 CYS D CA 1
ATOM 14404 C C . CYS D 1 256 ? 52.841 2.910 20.847 1.00 64.14 280 CYS D C 1
ATOM 14405 O O . CYS D 1 256 ? 52.816 3.054 22.063 1.00 64.50 280 CYS D O 1
ATOM 14408 N N . ASN D 1 257 ? 52.365 1.823 20.234 1.00 59.34 281 ASN D N 1
ATOM 14409 C CA . ASN D 1 257 ? 51.754 0.731 20.981 1.00 58.12 281 ASN D CA 1
ATOM 14410 C C . ASN D 1 257 ? 52.552 -0.575 20.891 1.00 61.20 281 ASN D C 1
ATOM 14411 O O . ASN D 1 257 ? 52.109 -1.626 21.390 1.00 62.86 281 ASN D O 1
ATOM 14424 N N . VAL D 1 259 ? 55.785 -3.129 21.850 1.00 54.18 283 VAL D N 1
ATOM 14425 C CA . VAL D 1 259 ? 56.581 -3.499 23.021 1.00 52.98 283 VAL D CA 1
ATOM 14426 C C . VAL D 1 259 ? 57.887 -2.694 22.965 1.00 58.43 283 VAL D C 1
ATOM 14427 O O . VAL D 1 259 ? 58.529 -2.641 21.904 1.00 57.53 283 VAL D O 1
ATOM 14431 N N . THR D 1 260 ? 58.221 -1.974 24.050 1.00 57.29 284 THR D N 1
ATOM 14432 C CA . THR D 1 260 ? 59.443 -1.164 24.048 1.00 58.30 284 THR D CA 1
ATOM 14433 C C . THR D 1 260 ? 60.731 -2.042 24.123 1.00 65.29 284 THR D C 1
ATOM 14434 O O . THR D 1 260 ? 61.534 -2.016 23.187 1.00 65.73 284 THR D O 1
ATOM 14438 N N . TYR D 1 261 ? 60.904 -2.818 25.200 1.00 63.19 285 TYR D N 1
ATOM 14439 C CA . TYR D 1 261 ? 62.123 -3.590 25.440 1.00 64.60 285 TYR D CA 1
ATOM 14440 C C . TYR D 1 261 ? 62.099 -4.985 24.811 1.00 69.33 285 TYR D C 1
ATOM 14441 O O . TYR D 1 261 ? 61.872 -5.998 25.483 1.00 70.13 285 TYR D O 1
ATOM 14450 N N . ILE D 1 262 ? 62.476 -4.992 23.515 1.00 64.63 286 ILE D N 1
ATOM 14451 C CA . ILE D 1 262 ? 62.566 -6.099 22.563 1.00 64.01 286 ILE D CA 1
ATOM 14452 C C . ILE D 1 262 ? 63.954 -5.935 21.920 1.00 66.63 286 ILE D C 1
ATOM 14453 O O . ILE D 1 262 ? 64.269 -6.505 20.866 1.00 65.73 286 ILE D O 1
ATOM 14458 N N . ASN D 1 263 ? 64.823 -5.194 22.658 1.00 63.38 287 ASN D N 1
ATOM 14459 C CA . ASN D 1 263 ? 66.155 -4.763 22.222 1.00 63.44 287 ASN D CA 1
ATOM 14460 C C . ASN D 1 263 ? 67.264 -5.820 22.376 1.00 68.58 287 ASN D C 1
ATOM 14461 O O . ASN D 1 263 ? 68.419 -5.549 22.035 1.00 70.17 287 ASN D O 1
ATOM 14466 N N . ASP D 1 264 ? 66.910 -7.040 22.781 1.00 64.32 288 ASP D N 1
ATOM 14467 C CA . ASP D 1 264 ? 67.859 -8.151 22.842 1.00 64.56 288 ASP D CA 1
ATOM 14468 C C . ASP D 1 264 ? 68.147 -8.611 21.411 1.00 70.70 288 ASP D C 1
ATOM 14469 O O . ASP D 1 264 ? 69.283 -8.948 21.093 1.00 72.87 288 ASP D O 1
ATOM 14474 N N . LYS D 1 265 ? 67.122 -8.533 20.534 1.00 66.56 289 LYS D N 1
ATOM 14475 C CA . LYS D 1 265 ? 67.147 -8.905 19.120 1.00 66.51 289 LYS D CA 1
ATOM 14476 C C . LYS D 1 265 ? 66.861 -7.698 18.205 1.00 71.71 289 LYS D C 1
ATOM 14477 O O . LYS D 1 265 ? 67.446 -7.601 17.120 1.00 72.43 289 LYS D O 1
ATOM 14483 N N . TYR D 1 266 ? 65.960 -6.783 18.629 1.00 66.90 290 TYR D N 1
ATOM 14484 C CA . TYR D 1 266 ? 65.573 -5.678 17.769 1.00 65.10 290 TYR D CA 1
ATOM 14485 C C . TYR D 1 266 ? 65.966 -4.307 18.307 1.00 71.58 290 TYR D C 1
ATOM 14486 O O . TYR D 1 266 ? 67.066 -3.864 17.991 1.00 74.47 290 TYR D O 1
ATOM 14495 N N . GLY D 1 267 ? 65.094 -3.633 19.054 1.00 66.27 291 GLY D N 1
ATOM 14496 C CA . GLY D 1 267 ? 65.392 -2.306 19.577 1.00 65.64 291 GLY D CA 1
ATOM 14497 C C . GLY D 1 267 ? 64.392 -1.807 20.584 1.00 70.50 291 GLY D C 1
ATOM 14498 O O . GLY D 1 267 ? 63.479 -2.541 20.958 1.00 70.85 291 GLY D O 1
ATOM 14499 N N . ASP D 1 268 ? 64.548 -0.546 21.010 1.00 68.92 292 ASP D N 1
ATOM 14500 C CA . ASP D 1 268 ? 63.669 0.113 21.978 1.00 69.27 292 ASP D CA 1
ATOM 14501 C C . ASP D 1 268 ? 62.932 1.323 21.336 1.00 71.59 292 ASP D C 1
ATOM 14502 O O . ASP D 1 268 ? 62.549 2.278 22.019 1.00 71.61 292 ASP D O 1
ATOM 14507 N N . ARG D 1 269 ? 62.685 1.232 20.028 1.00 65.51 293 ARG D N 1
ATOM 14508 C CA . ARG D 1 269 ? 61.982 2.260 19.267 1.00 64.95 293 ARG D CA 1
ATOM 14509 C C . ARG D 1 269 ? 60.513 2.448 19.758 1.00 68.34 293 ARG D C 1
ATOM 14510 O O . ARG D 1 269 ? 60.007 3.575 19.715 1.00 68.48 293 ARG D O 1
ATOM 14518 N N . GLY D 1 270 ? 59.872 1.349 20.202 1.00 62.95 294 GLY D N 1
ATOM 14519 C CA . GLY D 1 270 ? 58.501 1.329 20.691 1.00 62.41 294 GLY D CA 1
ATOM 14520 C C . GLY D 1 270 ? 58.276 2.171 21.933 1.00 68.65 294 GLY D C 1
ATOM 14521 O O . GLY D 1 270 ? 59.227 2.518 22.656 1.00 71.10 294 GLY D O 1
ATOM 14522 N N . TRP D 1 271 ? 57.002 2.518 22.164 1.00 63.33 295 TRP D N 1
ATOM 14523 C CA . TRP D 1 271 ? 56.599 3.338 23.295 1.00 63.58 295 TRP D CA 1
ATOM 14524 C C . TRP D 1 271 ? 55.652 2.616 24.234 1.00 67.63 295 TRP D C 1
ATOM 14525 O O . TRP D 1 271 ? 55.191 3.206 25.198 1.00 68.94 295 TRP D O 1
ATOM 14536 N N . GLY D 1 272 ? 55.353 1.361 23.964 1.00 64.15 296 GLY D N 1
ATOM 14537 C CA . GLY D 1 272 ? 54.477 0.577 24.824 1.00 64.83 296 GLY D CA 1
ATOM 14538 C C . GLY D 1 272 ? 52.999 0.859 24.659 1.00 68.70 296 GLY D C 1
ATOM 14539 O O . GLY D 1 272 ? 52.222 -0.072 24.398 1.00 69.71 296 GLY D O 1
ATOM 14540 N N . GLY D 1 273 ? 52.625 2.126 24.895 1.00 63.12 297 GLY D N 1
ATOM 14541 C CA . GLY D 1 273 ? 51.266 2.633 24.803 1.00 62.11 297 GLY D CA 1
ATOM 14542 C C . GLY D 1 273 ? 50.282 1.805 25.584 1.00 66.40 297 GLY D C 1
ATOM 14543 O O . GLY D 1 273 ? 50.422 1.661 26.797 1.00 66.62 297 GLY D O 1
ATOM 14544 N N . LEU D 1 274 ? 49.336 1.182 24.870 1.00 63.15 298 LEU D N 1
ATOM 14545 C CA . LEU D 1 274 ? 48.281 0.357 25.451 1.00 62.78 298 LEU D CA 1
ATOM 14546 C C . LEU D 1 274 ? 48.829 -0.740 26.318 1.00 69.03 298 LEU D C 1
ATOM 14547 O O . LEU D 1 274 ? 49.801 -1.395 25.960 1.00 70.22 298 LEU D O 1
ATOM 14552 N N . GLY D 1 275 ? 48.215 -0.874 27.484 1.00 66.79 299 GLY D N 1
ATOM 14553 C CA . GLY D 1 275 ? 48.573 -1.864 28.482 1.00 67.73 299 GLY D CA 1
ATOM 14554 C C . GLY D 1 275 ? 47.352 -2.628 28.940 1.00 73.65 299 GLY D C 1
ATOM 14555 O O . GLY D 1 275 ? 46.692 -2.209 29.892 1.00 74.04 299 GLY D O 1
ATOM 14556 N N . PRO D 1 276 ? 47.001 -3.745 28.255 1.00 71.22 300 PRO D N 1
ATOM 14557 C CA . PRO D 1 276 ? 45.823 -4.520 28.666 1.00 71.77 300 PRO D CA 1
ATOM 14558 C C . PRO D 1 276 ? 45.855 -4.793 30.162 1.00 75.35 300 PRO D C 1
ATOM 14559 O O . PRO D 1 276 ? 46.919 -5.081 30.699 1.00 74.80 300 PRO D O 1
ATOM 14563 N N . THR D 1 277 ? 44.719 -4.568 30.844 1.00 72.83 301 THR D N 1
ATOM 14564 C CA . THR D 1 277 ? 44.577 -4.730 32.301 1.00 73.74 301 THR D CA 1
ATOM 14565 C C . THR D 1 277 ? 44.340 -6.183 32.651 1.00 80.40 301 THR D C 1
ATOM 14566 O O . THR D 1 277 ? 43.792 -6.921 31.818 1.00 81.94 301 THR D O 1
ATOM 14570 N N . GLN D 1 278 ? 44.679 -6.591 33.900 1.00 76.46 302 GLN D N 1
ATOM 14571 C CA . GLN D 1 278 ? 44.438 -7.959 34.352 1.00 77.59 302 GLN D CA 1
ATOM 14572 C C . GLN D 1 278 ? 42.944 -8.300 34.288 1.00 82.68 302 GLN D C 1
ATOM 14573 O O . GLN D 1 278 ? 42.588 -9.466 34.101 1.00 84.30 302 GLN D O 1
ATOM 14579 N N . GLU D 1 279 ? 42.087 -7.262 34.428 1.00 77.71 303 GLU D N 1
ATOM 14580 C CA . GLU D 1 279 ? 40.630 -7.299 34.345 1.00 77.54 303 GLU D CA 1
ATOM 14581 C C . GLU D 1 279 ? 40.162 -7.787 32.970 1.00 81.26 303 GLU D C 1
ATOM 14582 O O . GLU D 1 279 ? 39.247 -8.619 32.896 1.00 82.16 303 GLU D O 1
ATOM 14588 N N . LEU D 1 280 ? 40.799 -7.287 31.890 1.00 76.45 304 LEU D N 1
ATOM 14589 C CA . LEU D 1 280 ? 40.480 -7.711 30.528 1.00 76.09 304 LEU D CA 1
ATOM 14590 C C . LEU D 1 280 ? 41.012 -9.125 30.282 1.00 83.14 304 LEU D C 1
ATOM 14591 O O . LEU D 1 280 ? 40.304 -9.932 29.680 1.00 84.53 304 LEU D O 1
ATOM 14596 N N . ILE D 1 281 ? 42.239 -9.434 30.766 1.00 79.35 305 ILE D N 1
ATOM 14597 C CA . ILE D 1 281 ? 42.835 -10.761 30.591 1.00 79.83 305 ILE D CA 1
ATOM 14598 C C . ILE D 1 281 ? 41.902 -11.805 31.201 1.00 84.97 305 ILE D C 1
ATOM 14599 O O . ILE D 1 281 ? 41.633 -12.814 30.558 1.00 85.90 305 ILE D O 1
ATOM 14604 N N . ASP D 1 282 ? 41.339 -11.507 32.387 1.00 82.33 306 ASP D N 1
ATOM 14605 C CA . ASP D 1 282 ? 40.411 -12.358 33.132 1.00 83.85 306 ASP D CA 1
ATOM 14606 C C . ASP D 1 282 ? 39.128 -12.653 32.348 1.00 89.64 306 ASP D C 1
ATOM 14607 O O . ASP D 1 282 ? 38.520 -13.716 32.552 1.00 91.84 306 ASP D O 1
ATOM 14612 N N . ALA D 1 283 ? 38.726 -11.720 31.452 1.00 84.45 307 ALA D N 1
ATOM 14613 C CA . ALA D 1 283 ? 37.496 -11.810 30.662 1.00 84.59 307 ALA D CA 1
ATOM 14614 C C . ALA D 1 283 ? 37.607 -12.783 29.450 1.00 88.79 307 ALA D C 1
ATOM 14615 O O . ALA D 1 283 ? 36.574 -13.215 28.926 1.00 89.58 307 ALA D O 1
ATOM 14617 N N . PHE D 1 284 ? 38.838 -13.146 29.027 1.00 84.13 308 PHE D N 1
ATOM 14618 C CA . PHE D 1 284 ? 39.032 -14.089 27.923 1.00 84.07 308 PHE D CA 1
ATOM 14619 C C . PHE D 1 284 ? 38.760 -15.492 28.410 1.00 89.55 308 PHE D C 1
ATOM 14620 O O . PHE D 1 284 ? 39.365 -15.941 29.382 1.00 89.77 308 PHE D O 1
ATOM 14628 N N . GLU D 1 285 ? 37.813 -16.161 27.770 1.00 87.66 309 GLU D N 1
ATOM 14629 C CA . GLU D 1 285 ? 37.415 -17.520 28.134 1.00 90.00 309 GLU D CA 1
ATOM 14630 C C . GLU D 1 285 ? 38.416 -18.554 27.680 1.00 92.75 309 GLU D C 1
ATOM 14631 O O . GLU D 1 285 ? 39.237 -18.285 26.795 1.00 91.40 309 GLU D O 1
ATOM 14645 N N . ALA D 1 287 ? 39.376 -22.093 25.646 1.00 90.07 311 ALA D N 1
ATOM 14646 C CA . ALA D 1 287 ? 39.025 -22.500 24.280 1.00 90.73 311 ALA D CA 1
ATOM 14647 C C . ALA D 1 287 ? 37.681 -23.238 24.175 1.00 98.46 311 ALA D C 1
ATOM 14648 O O . ALA D 1 287 ? 37.023 -23.143 23.138 1.00 98.81 311 ALA D O 1
ATOM 14650 N N . ASP D 1 288 ? 37.274 -23.943 25.256 1.00 98.15 312 ASP D N 1
ATOM 14651 C CA . ASP D 1 288 ? 36.023 -24.712 25.379 1.00 100.69 312 ASP D CA 1
ATOM 14652 C C . ASP D 1 288 ? 34.860 -23.885 26.002 1.00 106.46 312 ASP D C 1
ATOM 14653 O O . ASP D 1 288 ? 33.873 -24.470 26.444 1.00 108.80 312 ASP D O 1
ATOM 14658 N N . GLY D 1 289 ? 34.986 -22.553 26.036 1.00 101.83 313 GLY D N 1
ATOM 14659 C CA . GLY D 1 289 ? 33.950 -21.674 26.578 1.00 102.24 313 GLY D CA 1
ATOM 14660 C C . GLY D 1 289 ? 33.776 -21.712 28.087 1.00 106.41 313 GLY D C 1
ATOM 14661 O O . GLY D 1 289 ? 32.752 -21.258 28.610 1.00 107.59 313 GLY D O 1
ATOM 14662 N N . THR D 1 290 ? 34.787 -22.246 28.789 1.00 100.48 314 THR D N 1
ATOM 14663 C CA . THR D 1 290 ? 34.884 -22.358 30.239 1.00 99.71 314 THR D CA 1
ATOM 14664 C C . THR D 1 290 ? 35.511 -21.059 30.755 1.00 101.37 314 THR D C 1
ATOM 14665 O O . THR D 1 290 ? 36.317 -20.468 30.029 1.00 98.56 314 THR D O 1
ATOM 14669 N N . PRO D 1 291 ? 35.186 -20.568 31.972 1.00 98.81 315 PRO D N 1
ATOM 14670 C CA . PRO D 1 291 ? 35.879 -19.364 32.453 1.00 96.53 315 PRO D CA 1
ATOM 14671 C C . PRO D 1 291 ? 37.301 -19.699 32.885 1.00 101.73 315 PRO D C 1
ATOM 14672 O O . PRO D 1 291 ? 37.567 -20.799 33.386 1.00 104.17 315 PRO D O 1
ATOM 14676 N N . ALA D 1 292 ? 38.212 -18.753 32.665 1.00 95.60 316 ALA D N 1
ATOM 14677 C CA . ALA D 1 292 ? 39.607 -18.841 33.064 1.00 94.02 316 ALA D CA 1
ATOM 14678 C C . ALA D 1 292 ? 39.740 -18.503 34.549 1.00 98.44 316 ALA D C 1
ATOM 14679 O O . ALA D 1 292 ? 38.810 -17.929 35.124 1.00 100.38 316 ALA D O 1
ATOM 14681 N N . THR D 1 293 ? 40.885 -18.825 35.179 1.00 92.96 317 THR D N 1
ATOM 14682 C CA . THR D 1 293 ? 41.102 -18.426 36.576 1.00 92.70 317 THR D CA 1
ATOM 14683 C C . THR D 1 293 ? 41.127 -16.890 36.617 1.00 94.26 317 THR D C 1
ATOM 14684 O O . THR D 1 293 ? 41.688 -16.275 35.705 1.00 92.17 317 THR D O 1
ATOM 14688 N N . GLN D 1 294 ? 40.469 -16.280 37.617 1.00 91.22 318 GLN D N 1
ATOM 14689 C CA . GLN D 1 294 ? 40.438 -14.815 37.771 1.00 89.76 318 GLN D CA 1
ATOM 14690 C C . GLN D 1 294 ? 41.569 -14.404 38.695 1.00 94.10 318 GLN D C 1
ATOM 14691 O O . GLN D 1 294 ? 41.679 -14.967 39.790 1.00 95.48 318 GLN D O 1
ATOM 14697 N N . TYR D 1 295 ? 42.441 -13.466 38.251 1.00 87.96 319 TYR D N 1
ATOM 14698 C CA . TYR D 1 295 ? 43.608 -13.096 39.046 1.00 87.23 319 TYR D CA 1
ATOM 14699 C C . TYR D 1 295 ? 43.593 -11.677 39.579 1.00 91.36 319 TYR D C 1
ATOM 14700 O O . TYR D 1 295 ? 44.345 -11.393 40.509 1.00 92.10 319 TYR D O 1
ATOM 14709 N N . SER D 1 296 ? 42.783 -10.781 39.009 1.00 87.15 320 SER D N 1
ATOM 14710 C CA . SER D 1 296 ? 42.775 -9.368 39.418 1.00 86.51 320 SER D CA 1
ATOM 14711 C C . SER D 1 296 ? 42.636 -9.144 40.918 1.00 91.65 320 SER D C 1
ATOM 14712 O O . SER D 1 296 ? 43.289 -8.241 41.439 1.00 90.36 320 SER D O 1
ATOM 14715 N N . GLN D 1 297 ? 41.804 -9.949 41.610 1.00 90.32 321 GLN D N 1
ATOM 14716 C CA . GLN D 1 297 ? 41.550 -9.757 43.035 1.00 92.42 321 GLN D CA 1
ATOM 14717 C C . GLN D 1 297 ? 42.443 -10.638 43.932 1.00 99.73 321 GLN D C 1
ATOM 14718 O O . GLN D 1 297 ? 42.216 -10.716 45.146 1.00 101.41 321 GLN D O 1
ATOM 14724 N N . ALA D 1 298 ? 43.491 -11.239 43.351 1.00 97.39 322 ALA D N 1
ATOM 14725 C CA . ALA D 1 298 ? 44.464 -12.051 44.084 1.00 99.45 322 ALA D CA 1
ATOM 14726 C C . ALA D 1 298 ? 45.206 -11.205 45.114 1.00 105.46 322 ALA D C 1
ATOM 14727 O O . ALA D 1 298 ? 45.482 -10.036 44.812 1.00 104.35 322 ALA D O 1
ATOM 14729 N N . PRO D 1 299 ? 45.567 -11.744 46.308 1.00 104.30 323 PRO D N 1
ATOM 14730 C CA . PRO D 1 299 ? 46.354 -10.931 47.259 1.00 104.71 323 PRO D CA 1
ATOM 14731 C C . PRO D 1 299 ? 47.722 -10.565 46.669 1.00 107.49 323 PRO D C 1
ATOM 14732 O O . PRO D 1 299 ? 48.315 -11.368 45.937 1.00 106.78 323 PRO D O 1
ATOM 14736 N N . ALA D 1 300 ? 48.192 -9.336 46.951 1.00 103.23 324 ALA D N 1
ATOM 14737 C CA . ALA D 1 300 ? 49.442 -8.789 46.416 1.00 101.55 324 ALA D CA 1
ATOM 14738 C C . ALA D 1 300 ? 50.698 -9.541 46.881 1.00 106.35 324 ALA D C 1
ATOM 14739 O O . ALA D 1 300 ? 51.708 -9.518 46.177 1.00 106.20 324 ALA D O 1
ATOM 14741 N N . ASP D 1 301 ? 50.646 -10.194 48.043 1.00 103.53 325 ASP D N 1
ATOM 14742 C CA . ASP D 1 301 ? 51.801 -10.924 48.561 1.00 104.20 325 ASP D CA 1
ATOM 14743 C C . ASP D 1 301 ? 51.936 -12.319 47.913 1.00 105.95 325 ASP D C 1
ATOM 14744 O O . ASP D 1 301 ? 52.999 -12.933 48.041 1.00 106.03 325 ASP D O 1
ATOM 14749 N N . GLN D 1 302 ? 50.882 -12.798 47.201 1.00 99.96 326 GLN D N 1
ATOM 14750 C CA . GLN D 1 302 ? 50.853 -14.112 46.548 1.00 98.40 326 GLN D CA 1
ATOM 14751 C C . GLN D 1 302 ? 51.723 -14.141 45.286 1.00 99.87 326 GLN D C 1
ATOM 14752 O O . GLN D 1 302 ? 51.574 -13.287 44.397 1.00 98.24 326 GLN D O 1
ATOM 14758 N N . VAL D 1 303 ? 52.637 -15.132 45.232 1.00 95.42 327 VAL D N 1
ATOM 14759 C CA . VAL D 1 303 ? 53.589 -15.407 44.149 1.00 92.99 327 VAL D CA 1
ATOM 14760 C C . VAL D 1 303 ? 53.073 -16.622 43.339 1.00 98.41 327 VAL D C 1
ATOM 14761 O O . VAL D 1 303 ? 52.943 -17.711 43.904 1.00 101.34 327 VAL D O 1
ATOM 14765 N N . PHE D 1 304 ? 52.782 -16.433 42.030 1.00 93.12 328 PHE D N 1
ATOM 14766 C CA . PHE D 1 304 ? 52.257 -17.488 41.144 1.00 93.53 328 PHE D CA 1
ATOM 14767 C C . PHE D 1 304 ? 53.286 -17.952 40.107 1.00 98.07 328 PHE D C 1
ATOM 14768 O O . PHE D 1 304 ? 54.094 -17.148 39.642 1.00 96.04 328 PHE D O 1
ATOM 14776 N N . ASP D 1 305 ? 53.220 -19.240 39.710 1.00 96.57 329 ASP D N 1
ATOM 14777 C CA . ASP D 1 305 ? 54.109 -19.782 38.693 1.00 95.78 329 ASP D CA 1
ATOM 14778 C C . ASP D 1 305 ? 53.322 -19.923 37.417 1.00 100.08 329 ASP D C 1
ATOM 14779 O O . ASP D 1 305 ? 52.309 -20.624 37.386 1.00 101.65 329 ASP D O 1
ATOM 14784 N N . ILE D 1 306 ? 53.797 -19.251 36.360 1.00 95.19 330 ILE D N 1
ATOM 14785 C CA . ILE D 1 306 ? 53.203 -19.203 35.023 1.00 93.27 330 ILE D CA 1
ATOM 14786 C C . ILE D 1 306 ? 52.906 -20.620 34.457 1.00 98.50 330 ILE D C 1
ATOM 14787 O O . ILE D 1 306 ? 52.015 -20.775 33.617 1.00 97.42 330 ILE D O 1
ATOM 14792 N N . ASN D 1 307 ? 53.643 -21.635 34.944 1.00 97.49 331 ASN D N 1
ATOM 14793 C CA . ASN D 1 307 ? 53.524 -23.010 34.489 1.00 99.09 331 ASN D CA 1
ATOM 14794 C C . ASN D 1 307 ? 52.675 -23.887 35.415 1.00 104.67 331 ASN D C 1
ATOM 14795 O O . ASN D 1 307 ? 52.014 -24.791 34.892 1.00 104.77 331 ASN D O 1
ATOM 14800 N N . THR D 1 308 ? 52.656 -23.633 36.754 1.00 101.92 332 THR D N 1
ATOM 14801 C CA . THR D 1 308 ? 51.814 -24.442 37.656 1.00 104.21 332 THR D CA 1
ATOM 14802 C C . THR D 1 308 ? 50.367 -23.991 37.429 1.00 108.11 332 THR D C 1
ATOM 14803 O O . THR D 1 308 ? 49.534 -24.814 37.043 1.00 108.49 332 THR D O 1
ATOM 14807 N N . CYS D 1 309 ? 50.093 -22.676 37.561 1.00 103.79 333 CYS D N 1
ATOM 14808 C CA . CYS D 1 309 ? 48.799 -22.113 37.169 1.00 103.70 333 CYS D CA 1
ATOM 14809 C C . CYS D 1 309 ? 48.883 -21.977 35.638 1.00 102.75 333 CYS D C 1
ATOM 14810 O O . CYS D 1 309 ? 49.996 -21.932 35.108 1.00 102.23 333 CYS D O 1
ATOM 14813 N N . GLY D 1 310 ? 47.779 -21.994 34.917 1.00 95.97 334 GLY D N 1
ATOM 14814 C CA . GLY D 1 310 ? 47.920 -21.924 33.463 1.00 93.40 334 GLY D CA 1
ATOM 14815 C C . GLY D 1 310 ? 47.467 -20.615 32.874 1.00 93.43 334 GLY D C 1
ATOM 14816 O O . GLY D 1 310 ? 46.838 -20.599 31.810 1.00 93.45 334 GLY D O 1
ATOM 14817 N N . ILE D 1 311 ? 47.806 -19.513 33.569 1.00 85.89 335 ILE D N 1
ATOM 14818 C CA . ILE D 1 311 ? 47.396 -18.147 33.277 1.00 82.65 335 ILE D CA 1
ATOM 14819 C C . ILE D 1 311 ? 47.239 -17.887 31.765 1.00 85.74 335 ILE D C 1
ATOM 14820 O O . ILE D 1 311 ? 46.146 -17.491 31.363 1.00 86.22 335 ILE D O 1
ATOM 14825 N N . TYR D 1 312 ? 48.270 -18.175 30.944 1.00 80.05 336 TYR D N 1
ATOM 14826 C CA . TYR D 1 312 ? 48.256 -17.886 29.509 1.00 77.81 336 TYR D CA 1
ATOM 14827 C C . TYR D 1 312 ? 48.177 -19.152 28.640 1.00 83.51 336 TYR D C 1
ATOM 14828 O O . TYR D 1 312 ? 48.495 -19.122 27.442 1.00 80.90 336 TYR D O 1
ATOM 14837 N N . GLU D 1 313 ? 47.730 -20.258 29.249 1.00 83.51 337 GLU D N 1
ATOM 14838 C CA . GLU D 1 313 ? 47.555 -21.544 28.574 1.00 84.86 337 GLU D CA 1
ATOM 14839 C C . GLU D 1 313 ? 46.067 -21.816 28.345 1.00 90.60 337 GLU D C 1
ATOM 14840 O O . GLU D 1 313 ? 45.228 -21.416 29.162 1.00 91.19 337 GLU D O 1
ATOM 14846 N N . GLY D 1 314 ? 45.769 -22.456 27.214 1.00 87.92 338 GLY D N 1
ATOM 14847 C CA . GLY D 1 314 ? 44.441 -22.928 26.813 1.00 89.54 338 GLY D CA 1
ATOM 14848 C C . GLY D 1 314 ? 43.311 -21.942 26.583 1.00 93.07 338 GLY D C 1
ATOM 14849 O O . GLY D 1 314 ? 42.144 -22.353 26.554 1.00 95.45 338 GLY D O 1
ATOM 14850 N N . ARG D 1 315 ? 43.633 -20.653 26.377 1.00 86.06 339 ARG D N 1
ATOM 14851 C CA . ARG D 1 315 ? 42.615 -19.620 26.139 1.00 84.87 339 ARG D CA 1
ATOM 14852 C C . ARG D 1 315 ? 42.081 -19.685 24.680 1.00 89.54 339 ARG D C 1
ATOM 14853 O O . ARG D 1 315 ? 42.706 -20.312 23.823 1.00 89.35 339 ARG D O 1
ATOM 14861 N N . GLU D 1 316 ? 40.915 -19.054 24.414 1.00 86.18 340 GLU D N 1
ATOM 14862 C CA . GLU D 1 316 ? 40.261 -18.996 23.100 1.00 86.48 340 GLU D CA 1
ATOM 14863 C C . GLU D 1 316 ? 41.118 -18.152 22.118 1.00 90.65 340 GLU D C 1
ATOM 14864 O O . GLU D 1 316 ? 41.897 -17.316 22.592 1.00 90.05 340 GLU D O 1
ATOM 14870 N N . PRO D 1 317 ? 41.023 -18.356 20.772 1.00 87.31 341 PRO D N 1
ATOM 14871 C CA . PRO D 1 317 ? 41.932 -17.651 19.842 1.00 85.39 341 PRO D CA 1
ATOM 14872 C C . PRO D 1 317 ? 42.077 -16.122 19.998 1.00 88.14 341 PRO D C 1
ATOM 14873 O O . PRO D 1 317 ? 43.195 -15.613 19.792 1.00 87.05 341 PRO D O 1
ATOM 14877 N N . ARG D 1 318 ? 40.989 -15.393 20.367 1.00 82.85 342 ARG D N 1
ATOM 14878 C CA . ARG D 1 318 ? 41.037 -13.921 20.491 1.00 79.51 342 ARG D CA 1
ATOM 14879 C C . ARG D 1 318 ? 41.988 -13.471 21.595 1.00 80.05 342 ARG D C 1
ATOM 14880 O O . ARG D 1 318 ? 42.482 -12.347 21.535 1.00 77.74 342 ARG D O 1
ATOM 14888 N N . PHE D 1 319 ? 42.288 -14.355 22.561 1.00 76.25 343 PHE D N 1
ATOM 14889 C CA . PHE D 1 319 ? 43.228 -14.029 23.622 1.00 75.23 343 PHE D CA 1
ATOM 14890 C C . PHE D 1 319 ? 44.623 -13.814 23.034 1.00 77.09 343 PHE D C 1
ATOM 14891 O O . PHE D 1 319 ? 45.193 -12.745 23.228 1.00 73.17 343 PHE D O 1
ATOM 14899 N N . TYR D 1 320 ? 45.139 -14.818 22.292 1.00 76.54 344 TYR D N 1
ATOM 14900 C CA . TYR D 1 320 ? 46.465 -14.811 21.660 1.00 75.99 344 TYR D CA 1
ATOM 14901 C C . TYR D 1 320 ? 46.520 -13.835 20.500 1.00 78.52 344 TYR D C 1
ATOM 14902 O O . TYR D 1 320 ? 47.597 -13.376 20.141 1.00 76.40 344 TYR D O 1
ATOM 14911 N N . ALA D 1 321 ? 45.351 -13.481 19.960 1.00 76.68 345 ALA D N 1
ATOM 14912 C CA . ALA D 1 321 ? 45.202 -12.531 18.871 1.00 75.44 345 ALA D CA 1
ATOM 14913 C C . ALA D 1 321 ? 45.297 -11.094 19.350 1.00 76.14 345 ALA D C 1
ATOM 14914 O O . ALA D 1 321 ? 45.701 -10.236 18.571 1.00 74.71 345 ALA D O 1
ATOM 14916 N N . ASN D 1 322 ? 44.909 -10.821 20.610 1.00 71.92 346 ASN D N 1
ATOM 14917 C CA . ASN D 1 322 ? 44.890 -9.468 21.184 1.00 70.08 346 ASN D CA 1
ATOM 14918 C C . ASN D 1 322 ? 46.008 -9.148 22.174 1.00 71.05 346 ASN D C 1
ATOM 14919 O O . ASN D 1 322 ? 46.385 -7.987 22.290 1.00 67.69 346 ASN D O 1
ATOM 14924 N N . ILE D 1 323 ? 46.452 -10.136 22.962 1.00 68.87 347 ILE D N 1
ATOM 14925 C CA . ILE D 1 323 ? 47.372 -9.897 24.065 1.00 68.50 347 ILE D CA 1
ATOM 14926 C C . ILE D 1 323 ? 48.804 -10.397 23.828 1.00 73.71 347 ILE D C 1
ATOM 14927 O O . ILE D 1 323 ? 49.022 -11.568 23.483 1.00 76.12 347 ILE D O 1
ATOM 14932 N N . VAL D 1 324 ? 49.775 -9.485 24.090 1.00 66.56 348 VAL D N 1
ATOM 14933 C CA . VAL D 1 324 ? 51.211 -9.732 24.120 1.00 65.35 348 VAL D CA 1
ATOM 14934 C C . VAL D 1 324 ? 51.529 -9.841 25.614 1.00 69.86 348 VAL D C 1
ATOM 14935 O O . VAL D 1 324 ? 51.380 -8.847 26.331 1.00 69.15 348 VAL D O 1
ATOM 14939 N N . PHE D 1 325 ? 51.872 -11.055 26.102 1.00 66.18 349 PHE D N 1
ATOM 14940 C CA . PHE D 1 325 ? 52.187 -11.344 27.511 1.00 65.80 349 PHE D CA 1
ATOM 14941 C C . PHE D 1 325 ? 53.603 -11.938 27.659 1.00 71.44 349 PHE D C 1
ATOM 14942 O O . PHE D 1 325 ? 54.267 -12.190 26.650 1.00 70.93 349 PHE D O 1
ATOM 14950 N N . HIS D 1 326 ? 54.044 -12.198 28.908 1.00 69.35 350 HIS D N 1
ATOM 14951 C CA . HIS D 1 326 ? 55.332 -12.823 29.186 1.00 70.14 350 HIS D CA 1
ATOM 14952 C C . HIS D 1 326 ? 55.441 -14.175 28.476 1.00 72.53 350 HIS D C 1
ATOM 14953 O O . HIS D 1 326 ? 54.636 -15.073 28.726 1.00 73.67 350 HIS D O 1
ATOM 14960 N N . GLY D 1 327 ? 56.406 -14.280 27.578 1.00 66.43 351 GLY D N 1
ATOM 14961 C CA . GLY D 1 327 ? 56.634 -15.491 26.808 1.00 66.90 351 GLY D CA 1
ATOM 14962 C C . GLY D 1 327 ? 56.054 -15.484 25.403 1.00 71.76 351 GLY D C 1
ATOM 14963 O O . GLY D 1 327 ? 56.239 -16.458 24.671 1.00 73.49 351 GLY D O 1
ATOM 14964 N N . SER D 1 328 ? 55.360 -14.400 25.003 1.00 66.35 352 SER D N 1
ATOM 14965 C CA . SER D 1 328 ? 54.816 -14.259 23.659 1.00 65.68 352 SER D CA 1
ATOM 14966 C C . SER D 1 328 ? 55.928 -14.105 22.626 1.00 70.79 352 SER D C 1
ATOM 14967 O O . SER D 1 328 ? 56.869 -13.333 22.836 1.00 70.38 352 SER D O 1
ATOM 14970 N N . GLN D 1 329 ? 55.779 -14.790 21.489 1.00 67.80 353 GLN D N 1
ATOM 14971 C CA . GLN D 1 329 ? 56.657 -14.653 20.342 1.00 66.98 353 GLN D CA 1
ATOM 14972 C C . GLN D 1 329 ? 55.987 -13.743 19.322 1.00 73.21 353 GLN D C 1
ATOM 14973 O O . GLN D 1 329 ? 54.809 -13.935 18.997 1.00 74.05 353 GLN D O 1
ATOM 14979 N N . ILE D 1 330 ? 56.724 -12.706 18.879 1.00 69.04 354 ILE D N 1
ATOM 14980 C CA . ILE D 1 330 ? 56.286 -11.698 17.911 1.00 67.03 354 ILE D CA 1
ATOM 14981 C C . ILE D 1 330 ? 57.414 -11.478 16.902 1.00 72.26 354 ILE D C 1
ATOM 14982 O O . ILE D 1 330 ? 58.542 -11.884 17.166 1.00 72.32 354 ILE D O 1
ATOM 14987 N N . PHE D 1 331 ? 57.101 -10.850 15.749 1.00 69.81 355 PHE D N 1
ATOM 14988 C CA . PHE D 1 331 ? 58.010 -10.490 14.646 1.00 69.24 355 PHE D CA 1
ATOM 14989 C C . PHE D 1 331 ? 58.645 -11.715 13.967 1.00 72.06 355 PHE D C 1
ATOM 14990 O O . PHE D 1 331 ? 59.827 -11.692 13.609 1.00 73.45 355 PHE D O 1
ATOM 14998 N N . PHE D 1 332 ? 57.821 -12.733 13.708 1.00 66.63 356 PHE D N 1
ATOM 14999 C CA . PHE D 1 332 ? 58.215 -13.981 13.067 1.00 67.53 356 PHE D CA 1
ATOM 15000 C C . PHE D 1 332 ? 58.864 -13.778 11.711 1.00 77.81 356 PHE D C 1
ATOM 15001 O O . PHE D 1 332 ? 59.863 -14.443 11.416 1.00 79.22 356 PHE D O 1
ATOM 15009 N N . ASN D 1 333 ? 58.288 -12.867 10.882 1.00 77.16 357 ASN D N 1
ATOM 15010 C CA . ASN D 1 333 ? 58.717 -12.605 9.500 1.00 78.46 357 ASN D CA 1
ATOM 15011 C C . ASN D 1 333 ? 59.510 -11.286 9.355 1.00 84.17 357 ASN D C 1
ATOM 15012 O O . ASN D 1 333 ? 59.506 -10.638 8.293 1.00 85.85 357 ASN D O 1
ATOM 15017 N N . ALA D 1 334 ? 60.218 -10.936 10.424 1.00 80.92 358 ALA D N 1
ATOM 15018 C CA . ALA D 1 334 ? 61.157 -9.825 10.484 1.00 81.37 358 ALA D CA 1
ATOM 15019 C C . ALA D 1 334 ? 62.527 -10.430 10.289 1.00 88.83 358 ALA D C 1
ATOM 15020 O O . ALA D 1 334 ? 62.679 -11.628 10.555 1.00 90.67 358 ALA D O 1
ATOM 15022 N N . ASP D 1 335 ? 63.531 -9.651 9.840 1.00 86.02 359 ASP D N 1
ATOM 15023 C CA . ASP D 1 335 ? 64.896 -10.188 9.745 1.00 87.68 359 ASP D CA 1
ATOM 15024 C C . ASP D 1 335 ? 65.293 -10.610 11.163 1.00 92.55 359 ASP D C 1
ATOM 15025 O O . ASP D 1 335 ? 64.795 -9.998 12.107 1.00 93.19 359 ASP D O 1
ATOM 15030 N N . LYS D 1 336 ? 66.107 -11.648 11.350 1.00 88.15 360 LYS D N 1
ATOM 15031 C CA . LYS D 1 336 ? 66.476 -12.118 12.710 1.00 87.26 360 LYS D CA 1
ATOM 15032 C C . LYS D 1 336 ? 65.351 -13.002 13.355 1.00 89.71 360 LYS D C 1
ATOM 15033 O O . LYS D 1 336 ? 65.621 -13.682 14.346 1.00 89.72 360 LYS D O 1
ATOM 15039 N N . GLY D 1 337 ? 64.148 -13.015 12.770 1.00 83.95 361 GLY D N 1
ATOM 15040 C CA . GLY D 1 337 ? 63.036 -13.845 13.230 1.00 83.06 361 GLY D CA 1
ATOM 15041 C C . GLY D 1 337 ? 62.370 -13.451 14.536 1.00 84.12 361 GLY D C 1
ATOM 15042 O O . GLY D 1 337 ? 62.631 -12.370 15.071 1.00 83.75 361 GLY D O 1
ATOM 15043 N N . ALA D 1 338 ? 61.492 -14.336 15.058 1.00 78.24 362 ALA D N 1
ATOM 15044 C CA . ALA D 1 338 ? 60.702 -14.109 16.264 1.00 76.49 362 ALA D CA 1
ATOM 15045 C C . ALA D 1 338 ? 61.541 -13.827 17.495 1.00 78.91 362 ALA D C 1
ATOM 15046 O O . ALA D 1 338 ? 62.563 -14.483 17.735 1.00 80.31 362 ALA D O 1
ATOM 15048 N N . VAL D 1 339 ? 61.087 -12.824 18.264 1.00 71.71 363 VAL D N 1
ATOM 15049 C CA . VAL D 1 339 ? 61.651 -12.377 19.534 1.00 69.87 363 VAL D CA 1
ATOM 15050 C C . VAL D 1 339 ? 60.638 -12.796 20.628 1.00 72.35 363 VAL D C 1
ATOM 15051 O O . VAL D 1 339 ? 59.427 -12.768 20.385 1.00 71.51 363 VAL D O 1
ATOM 15055 N N . THR D 1 340 ? 61.134 -13.264 21.786 1.00 68.26 364 THR D N 1
ATOM 15056 C CA . THR D 1 340 ? 60.247 -13.663 22.878 1.00 67.42 364 THR D CA 1
ATOM 15057 C C . THR D 1 340 ? 60.205 -12.539 23.886 1.00 68.60 364 THR D C 1
ATOM 15058 O O . THR D 1 340 ? 61.265 -12.060 24.320 1.00 69.03 364 THR D O 1
ATOM 15062 N N . VAL D 1 341 ? 58.981 -12.107 24.237 1.00 62.26 365 VAL D N 1
ATOM 15063 C CA . VAL D 1 341 ? 58.718 -11.022 25.177 1.00 60.48 365 VAL D CA 1
ATOM 15064 C C . VAL D 1 341 ? 58.988 -11.519 26.580 1.00 67.12 365 VAL D C 1
ATOM 15065 O O . VAL D 1 341 ? 58.496 -12.579 26.977 1.00 68.29 365 VAL D O 1
ATOM 15069 N N . ASP D 1 342 ? 59.822 -10.758 27.302 1.00 64.82 366 ASP D N 1
ATOM 15070 C CA . ASP D 1 342 ? 60.272 -11.039 28.660 1.00 66.27 366 ASP D CA 1
ATOM 15071 C C . ASP D 1 342 ? 59.910 -9.853 29.575 1.00 69.02 366 ASP D C 1
ATOM 15072 O O . ASP D 1 342 ? 60.448 -8.750 29.442 1.00 66.37 366 ASP D O 1
ATOM 15077 N N . ARG D 1 343 ? 59.024 -10.111 30.515 1.00 66.25 367 ARG D N 1
ATOM 15078 C CA . ARG D 1 343 ? 58.514 -9.144 31.477 1.00 65.67 367 ARG D CA 1
ATOM 15079 C C . ARG D 1 343 ? 59.345 -9.141 32.778 1.00 70.25 367 ARG D C 1
ATOM 15080 O O . ARG D 1 343 ? 59.149 -8.278 33.639 1.00 69.33 367 ARG D O 1
ATOM 15088 N N . TYR D 1 344 ? 60.248 -10.121 32.918 1.00 68.19 368 TYR D N 1
ATOM 15089 C CA . TYR D 1 344 ? 61.114 -10.216 34.079 1.00 69.54 368 TYR D CA 1
ATOM 15090 C C . TYR D 1 344 ? 62.398 -9.407 33.833 1.00 76.91 368 TYR D C 1
ATOM 15091 O O . TYR D 1 344 ? 62.742 -8.550 34.651 1.00 77.55 368 TYR D O 1
ATOM 15100 N N . LEU D 1 345 ? 63.105 -9.675 32.719 1.00 74.08 369 LEU D N 1
ATOM 15101 C CA . LEU D 1 345 ? 64.380 -9.008 32.438 1.00 73.58 369 LEU D CA 1
ATOM 15102 C C . LEU D 1 345 ? 64.296 -7.845 31.434 1.00 73.91 369 LEU D C 1
ATOM 15103 O O . LEU D 1 345 ? 65.185 -6.995 31.455 1.00 75.05 369 LEU D O 1
ATOM 15116 N N . ASP D 1 347 ? 60.871 -5.998 29.245 1.00 63.70 371 ASP D N 1
ATOM 15117 C CA . ASP D 1 347 ? 59.785 -5.014 29.289 1.00 63.04 371 ASP D CA 1
ATOM 15118 C C . ASP D 1 347 ? 59.095 -5.025 30.659 1.00 68.11 371 ASP D C 1
ATOM 15119 O O . ASP D 1 347 ? 58.019 -5.587 30.905 1.00 68.04 371 ASP D O 1
ATOM 15124 N N . THR D 1 348 ? 59.747 -4.297 31.524 1.00 66.73 372 THR D N 1
ATOM 15125 C CA . THR D 1 348 ? 59.481 -4.144 32.936 1.00 68.78 372 THR D CA 1
ATOM 15126 C C . THR D 1 348 ? 58.802 -2.790 33.208 1.00 74.45 372 THR D C 1
ATOM 15127 O O . THR D 1 348 ? 59.161 -1.784 32.575 1.00 73.29 372 THR D O 1
ATOM 15131 N N . PRO D 1 349 ? 57.848 -2.742 34.177 1.00 72.70 373 PRO D N 1
ATOM 15132 C CA . PRO D 1 349 ? 57.177 -1.462 34.501 1.00 72.33 373 PRO D CA 1
ATOM 15133 C C . PRO D 1 349 ? 58.126 -0.363 34.982 1.00 76.86 373 PRO D C 1
ATOM 15134 O O . PRO D 1 349 ? 57.868 0.824 34.748 1.00 75.24 373 PRO D O 1
ATOM 15138 N N . ASP D 1 350 ? 59.235 -0.780 35.620 1.00 75.47 374 ASP D N 1
ATOM 15139 C CA . ASP D 1 350 ? 60.279 0.064 36.210 1.00 76.19 374 ASP D CA 1
ATOM 15140 C C . ASP D 1 350 ? 61.048 0.818 35.156 1.00 77.08 374 ASP D C 1
ATOM 15141 O O . ASP D 1 350 ? 61.576 1.895 35.451 1.00 77.24 374 ASP D O 1
ATOM 15146 N N . LYS D 1 351 ? 61.100 0.275 33.931 1.00 69.99 375 LYS D N 1
ATOM 15147 C CA . LYS D 1 351 ? 61.802 0.922 32.840 1.00 68.56 375 LYS D CA 1
ATOM 15148 C C . LYS D 1 351 ? 60.870 1.932 32.150 1.00 71.68 375 LYS D C 1
ATOM 15149 O O . LYS D 1 351 ? 59.635 1.737 32.090 1.00 70.56 375 LYS D O 1
ATOM 15155 N N . GLY D 1 352 ? 61.482 3.010 31.661 1.00 67.86 376 GLY D N 1
ATOM 15156 C CA . GLY D 1 352 ? 60.781 4.074 30.960 1.00 66.56 376 GLY D CA 1
ATOM 15157 C C . GLY D 1 352 ? 60.161 3.548 29.692 1.00 69.05 376 GLY D C 1
ATOM 15158 O O . GLY D 1 352 ? 60.870 2.973 28.866 1.00 69.24 376 GLY D O 1
ATOM 15159 N N . ASP D 1 353 ? 58.823 3.679 29.573 1.00 63.96 377 ASP D N 1
ATOM 15160 C CA . ASP D 1 353 ? 58.001 3.242 28.432 1.00 62.80 377 ASP D CA 1
ATOM 15161 C C . ASP D 1 353 ? 57.848 1.687 28.359 1.00 68.01 377 ASP D C 1
ATOM 15162 O O . ASP D 1 353 ? 57.231 1.174 27.421 1.00 67.94 377 ASP D O 1
ATOM 15167 N N . GLY D 1 354 ? 58.285 0.983 29.402 1.00 65.33 378 GLY D N 1
ATOM 15168 C CA . GLY D 1 354 ? 57.995 -0.431 29.571 1.00 65.47 378 GLY D CA 1
ATOM 15169 C C . GLY D 1 354 ? 56.532 -0.538 30.010 1.00 69.78 378 GLY D C 1
ATOM 15170 O O . GLY D 1 354 ? 55.970 0.441 30.533 1.00 70.69 378 GLY D O 1
ATOM 15171 N N . SER D 1 355 ? 55.883 -1.710 29.771 1.00 64.48 379 SER D N 1
ATOM 15172 C CA . SER D 1 355 ? 54.481 -1.966 30.128 1.00 63.78 379 SER D CA 1
ATOM 15173 C C . SER D 1 355 ? 54.293 -1.940 31.629 1.00 70.82 379 SER D C 1
ATOM 15174 O O . SER D 1 355 ? 54.973 -2.687 32.355 1.00 72.79 379 SER D O 1
ATOM 15177 N N . LEU D 1 356 ? 53.326 -1.136 32.083 1.00 66.85 380 LEU D N 1
ATOM 15178 C CA . LEU D 1 356 ? 52.998 -1.040 33.507 1.00 67.79 380 LEU D CA 1
ATOM 15179 C C . LEU D 1 356 ? 52.093 -2.199 34.014 1.00 72.94 380 LEU D C 1
ATOM 15180 O O . LEU D 1 356 ? 52.041 -2.442 35.221 1.00 75.75 380 LEU D O 1
ATOM 15185 N N . THR D 1 357 ? 51.433 -2.929 33.107 1.00 68.11 381 THR D N 1
ATOM 15186 C CA . THR D 1 357 ? 50.476 -3.993 33.437 1.00 68.73 381 THR D CA 1
ATOM 15187 C C . THR D 1 357 ? 51.012 -5.399 33.163 1.00 73.95 381 THR D C 1
ATOM 15188 O O . THR D 1 357 ? 50.381 -6.383 33.555 1.00 75.88 381 THR D O 1
ATOM 15192 N N . GLY D 1 358 ? 52.115 -5.485 32.438 1.00 68.90 382 GLY D N 1
ATOM 15193 C CA . GLY D 1 358 ? 52.712 -6.762 32.077 1.00 69.17 382 GLY D CA 1
ATOM 15194 C C . GLY D 1 358 ? 52.165 -7.309 30.777 1.00 73.01 382 GLY D C 1
ATOM 15195 O O . GLY D 1 358 ? 52.432 -8.466 30.440 1.00 72.47 382 GLY D O 1
ATOM 15196 N N . TYR D 1 359 ? 51.385 -6.469 30.045 1.00 69.70 383 TYR D N 1
ATOM 15197 C CA . TYR D 1 359 ? 50.766 -6.786 28.754 1.00 69.66 383 TYR D CA 1
ATOM 15198 C C . TYR D 1 359 ? 50.893 -5.637 27.785 1.00 72.99 383 TYR D C 1
ATOM 15199 O O . TYR D 1 359 ? 50.995 -4.495 28.207 1.00 73.56 383 TYR D O 1
ATOM 15208 N N . ASN D 1 360 ? 50.838 -5.941 26.485 1.00 69.10 384 ASN D N 1
ATOM 15209 C CA . ASN D 1 360 ? 50.792 -5.005 25.347 1.00 67.13 384 ASN D CA 1
ATOM 15210 C C . ASN D 1 360 ? 49.739 -5.509 24.376 1.00 70.94 384 ASN D C 1
ATOM 15211 O O . ASN D 1 360 ? 49.393 -6.702 24.409 1.00 69.20 384 ASN D O 1
ATOM 15216 N N . VAL D 1 361 ? 49.227 -4.615 23.511 1.00 67.68 385 VAL D N 1
ATOM 15217 C CA . VAL D 1 361 ? 48.221 -4.994 22.516 1.00 66.71 385 VAL D CA 1
ATOM 15218 C C . VAL D 1 361 ? 48.909 -5.730 21.309 1.00 71.90 385 VAL D C 1
ATOM 15219 O O . VAL D 1 361 ? 50.090 -5.484 21.020 1.00 73.49 385 VAL D O 1
ATOM 15223 N N . TRP D 1 362 ? 48.162 -6.637 20.633 1.00 67.29 386 TRP D N 1
ATOM 15224 C CA . TRP D 1 362 ? 48.563 -7.305 19.395 1.00 66.59 386 TRP D CA 1
ATOM 15225 C C . TRP D 1 362 ? 47.623 -6.834 18.290 1.00 70.11 386 TRP D C 1
ATOM 15226 O O . TRP D 1 362 ? 47.954 -5.867 17.613 1.00 69.99 386 TRP D O 1
ATOM 15237 N N . LYS D 1 363 ? 46.473 -7.538 18.089 1.00 66.48 387 LYS D N 1
ATOM 15238 C CA . LYS D 1 363 ? 45.414 -7.306 17.092 1.00 65.22 387 LYS D CA 1
ATOM 15239 C C . LYS D 1 363 ? 45.919 -6.585 15.789 1.00 69.20 387 LYS D C 1
ATOM 15240 O O . LYS D 1 363 ? 46.453 -7.247 14.892 1.00 69.33 387 LYS D O 1
ATOM 15246 N N . TRP D 1 364 ? 45.766 -5.241 15.707 1.00 65.27 388 TRP D N 1
ATOM 15247 C CA . TRP D 1 364 ? 46.084 -4.459 14.519 1.00 64.52 388 TRP D CA 1
ATOM 15248 C C . TRP D 1 364 ? 47.577 -4.152 14.376 1.00 68.91 388 TRP D C 1
ATOM 15249 O O . TRP D 1 364 ? 47.943 -3.484 13.409 1.00 69.96 388 TRP D O 1
ATOM 15260 N N . ILE D 1 365 ? 48.447 -4.633 15.296 1.00 63.41 389 ILE D N 1
ATOM 15261 C CA . ILE D 1 365 ? 49.897 -4.519 15.091 1.00 61.68 389 ILE D CA 1
ATOM 15262 C C . ILE D 1 365 ? 50.291 -5.820 14.372 1.00 70.12 389 ILE D C 1
ATOM 15263 O O . ILE D 1 365 ? 50.090 -6.912 14.926 1.00 72.01 389 ILE D O 1
ATOM 15268 N N . ASP D 1 366 ? 50.782 -5.721 13.125 1.00 67.55 390 ASP D N 1
ATOM 15269 C CA . ASP D 1 366 ? 51.129 -6.894 12.305 1.00 68.75 390 ASP D CA 1
ATOM 15270 C C . ASP D 1 366 ? 52.474 -7.495 12.729 1.00 73.72 390 ASP D C 1
ATOM 15271 O O . ASP D 1 366 ? 53.449 -7.443 11.971 1.00 74.56 390 ASP D O 1
ATOM 15276 N N . TYR D 1 367 ? 52.507 -8.094 13.935 1.00 70.22 391 TYR D N 1
ATOM 15277 C CA . TYR D 1 367 ? 53.681 -8.793 14.454 1.00 70.59 391 TYR D CA 1
ATOM 15278 C C . TYR D 1 367 ? 53.894 -10.112 13.684 1.00 76.65 391 TYR D C 1
ATOM 15279 O O . TYR D 1 367 ? 54.978 -10.701 13.747 1.00 76.26 391 TYR D O 1
ATOM 15288 N N . ASP D 1 368 ? 52.858 -10.568 12.949 1.00 74.47 392 ASP D N 1
ATOM 15289 C CA . ASP D 1 368 ? 52.943 -11.773 12.136 1.00 75.75 392 ASP D CA 1
ATOM 15290 C C . ASP D 1 368 ? 53.823 -11.569 10.896 1.00 78.43 392 ASP D C 1
ATOM 15291 O O . ASP D 1 368 ? 54.685 -12.402 10.617 1.00 77.30 392 ASP D O 1
ATOM 15296 N N . ASN D 1 369 ? 53.617 -10.463 10.167 1.00 75.44 393 ASN D N 1
ATOM 15297 C CA . ASN D 1 369 ? 54.291 -10.241 8.886 1.00 76.22 393 ASN D CA 1
ATOM 15298 C C . ASN D 1 369 ? 55.347 -9.148 8.851 1.00 80.04 393 ASN D C 1
ATOM 15299 O O . ASN D 1 369 ? 56.350 -9.300 8.134 1.00 81.49 393 ASN D O 1
ATOM 15304 N N . TYR D 1 370 ? 55.108 -8.030 9.546 1.00 73.67 394 TYR D N 1
ATOM 15305 C CA . TYR D 1 370 ? 55.996 -6.871 9.510 1.00 71.51 394 TYR D CA 1
ATOM 15306 C C . TYR D 1 370 ? 57.396 -7.167 9.957 1.00 75.68 394 TYR D C 1
ATOM 15307 O O . TYR D 1 370 ? 57.645 -8.133 10.698 1.00 77.19 394 TYR D O 1
ATOM 15316 N N . ASN D 1 371 ? 58.319 -6.331 9.468 1.00 71.01 395 ASN D N 1
ATOM 15317 C CA . ASN D 1 371 ? 59.715 -6.303 9.867 1.00 70.84 395 ASN D CA 1
ATOM 15318 C C . ASN D 1 371 ? 59.827 -5.216 10.956 1.00 74.28 395 ASN D C 1
ATOM 15319 O O . ASN D 1 371 ? 58.907 -4.398 11.095 1.00 74.41 395 ASN D O 1
ATOM 15324 N N . TYR D 1 372 ? 60.882 -5.242 11.784 1.00 70.08 396 TYR D N 1
ATOM 15325 C CA . TYR D 1 372 ? 61.029 -4.261 12.868 1.00 67.92 396 TYR D CA 1
ATOM 15326 C C . TYR D 1 372 ? 61.290 -2.855 12.294 1.00 71.66 396 TYR D C 1
ATOM 15327 O O . TYR D 1 372 ? 62.117 -2.723 11.385 1.00 70.65 396 TYR D O 1
ATOM 15336 N N . PRO D 1 373 ? 60.630 -1.796 12.829 1.00 68.17 397 PRO D N 1
ATOM 15337 C CA . PRO D 1 373 ? 60.857 -0.445 12.285 1.00 68.42 397 PRO D CA 1
ATOM 15338 C C . PRO D 1 373 ? 62.193 0.188 12.723 1.00 74.62 397 PRO D C 1
ATOM 15339 O O . PRO D 1 373 ? 62.187 1.178 13.453 1.00 72.96 397 PRO D O 1
ATOM 15343 N N . TYR D 1 374 ? 63.336 -0.361 12.270 1.00 75.00 398 TYR D N 1
ATOM 15344 C CA . TYR D 1 374 ? 64.653 0.199 12.598 1.00 77.32 398 TYR D CA 1
ATOM 15345 C C . TYR D 1 374 ? 64.809 1.576 12.024 1.00 87.60 398 TYR D C 1
ATOM 15346 O O . TYR D 1 374 ? 64.313 1.849 10.917 1.00 88.45 398 TYR D O 1
ATOM 15355 N N . ALA D 1 375 ? 65.607 2.399 12.683 1.00 87.54 399 ALA D N 1
ATOM 15356 C CA . ALA D 1 375 ? 65.962 3.670 12.091 1.00 89.51 399 ALA D CA 1
ATOM 15357 C C . ALA D 1 375 ? 67.129 3.344 11.121 1.00 98.09 399 ALA D C 1
ATOM 15358 O O . ALA D 1 375 ? 68.269 3.170 11.557 1.00 98.41 399 ALA D O 1
ATOM 15360 N N . GLY D 1 376 ? 66.758 3.046 9.870 1.00 97.76 400 GLY D N 1
ATOM 15361 C CA . GLY D 1 376 ? 67.644 2.618 8.789 1.00 100.51 400 GLY D CA 1
ATOM 15362 C C . GLY D 1 376 ? 66.985 2.640 7.420 1.00 108.90 400 GLY D C 1
ATOM 15363 O O . GLY D 1 376 ? 67.251 3.568 6.648 1.00 110.50 400 GLY D O 1
ATOM 15364 N N . ALA D 1 377 ? 66.118 1.618 7.085 1.00 105.74 401 ALA D N 1
ATOM 15365 C CA . ALA D 1 377 ? 65.363 1.533 5.796 1.00 105.72 401 ALA D CA 1
ATOM 15366 C C . ALA D 1 377 ? 63.807 1.373 6.036 1.00 106.86 401 ALA D C 1
ATOM 15367 O O . ALA D 1 377 ? 63.405 0.818 7.067 1.00 106.74 401 ALA D O 1
ATOM 15369 N N . GLY D 1 378 ? 62.981 1.902 5.114 1.00 99.55 402 GLY D N 1
ATOM 15370 C CA . GLY D 1 378 ? 61.518 1.960 5.209 1.00 96.54 402 GLY D CA 1
ATOM 15371 C C . GLY D 1 378 ? 60.772 0.666 5.462 1.00 96.39 402 GLY D C 1
ATOM 15372 O O . GLY D 1 378 ? 59.567 0.675 5.726 1.00 93.45 402 GLY D O 1
ATOM 15373 N N . ASP D 1 381 ? 56.146 3.040 5.372 1.00 100.33 405 ASP D N 1
ATOM 15374 C CA . ASP D 1 381 ? 56.517 3.780 6.577 1.00 98.80 405 ASP D CA 1
ATOM 15375 C C . ASP D 1 381 ? 55.563 3.481 7.750 1.00 100.48 405 ASP D C 1
ATOM 15376 O O . ASP D 1 381 ? 55.047 4.369 8.444 1.00 99.27 405 ASP D O 1
ATOM 15381 N N . PHE D 1 382 ? 55.344 2.177 7.907 1.00 96.16 406 PHE D N 1
ATOM 15382 C CA . PHE D 1 382 ? 54.684 1.376 8.930 1.00 94.56 406 PHE D CA 1
ATOM 15383 C C . PHE D 1 382 ? 53.275 1.828 9.264 1.00 92.40 406 PHE D C 1
ATOM 15384 O O . PHE D 1 382 ? 52.980 2.370 10.330 1.00 90.09 406 PHE D O 1
ATOM 15392 N N . SER D 1 383 ? 52.391 1.510 8.332 1.00 87.08 407 SER D N 1
ATOM 15393 C CA . SER D 1 383 ? 50.975 1.819 8.405 1.00 85.45 407 SER D CA 1
ATOM 15394 C C . SER D 1 383 ? 50.202 0.743 9.154 1.00 85.72 407 SER D C 1
ATOM 15395 O O . SER D 1 383 ? 50.611 -0.422 9.198 1.00 83.78 407 SER D O 1
ATOM 15398 N N . THR D 1 384 ? 49.061 1.149 9.712 1.00 80.31 408 THR D N 1
ATOM 15399 C CA . THR D 1 384 ? 48.137 0.296 10.425 1.00 79.36 408 THR D CA 1
ATOM 15400 C C . THR D 1 384 ? 46.880 0.294 9.586 1.00 83.04 408 THR D C 1
ATOM 15401 O O . THR D 1 384 ? 46.524 1.326 9.007 1.00 82.45 408 THR D O 1
ATOM 15405 N N . ASN D 1 385 ? 46.238 -0.862 9.466 1.00 79.59 409 ASN D N 1
ATOM 15406 C CA . ASN D 1 385 ? 44.988 -0.945 8.727 1.00 79.33 409 ASN D CA 1
ATOM 15407 C C . ASN D 1 385 ? 43.872 -0.759 9.769 1.00 80.48 409 ASN D C 1
ATOM 15408 O O . ASN D 1 385 ? 43.432 -1.715 10.425 1.00 79.06 409 ASN D O 1
ATOM 15413 N N . TRP D 1 386 ? 43.502 0.506 9.993 1.00 76.18 410 TRP D N 1
ATOM 15414 C CA . TRP D 1 386 ? 42.495 0.849 10.986 1.00 76.28 410 TRP D CA 1
ATOM 15415 C C . TRP D 1 386 ? 41.110 0.555 10.432 1.00 82.73 410 TRP D C 1
ATOM 15416 O O . TRP D 1 386 ? 40.650 1.248 9.523 1.00 82.91 410 TRP D O 1
ATOM 15427 N N . ILE D 1 387 ? 40.472 -0.513 10.947 1.00 79.98 411 ILE D N 1
ATOM 15428 C CA . ILE D 1 387 ? 39.156 -0.943 10.483 1.00 80.56 411 ILE D CA 1
ATOM 15429 C C . ILE D 1 387 ? 38.084 -0.309 11.367 1.00 86.11 411 ILE D C 1
ATOM 15430 O O . ILE D 1 387 ? 37.819 -0.760 12.490 1.00 86.26 411 ILE D O 1
ATOM 15435 N N . ILE D 1 388 ? 37.478 0.759 10.837 1.00 82.89 412 ILE D N 1
ATOM 15436 C CA . ILE D 1 388 ? 36.442 1.526 11.515 1.00 82.44 412 ILE D CA 1
ATOM 15437 C C . ILE D 1 388 ? 35.173 0.687 11.561 1.00 87.36 412 ILE D C 1
ATOM 15438 O O . ILE D 1 388 ? 34.548 0.640 12.613 1.00 88.66 412 ILE D O 1
ATOM 15443 N N . LEU D 1 389 ? 34.832 -0.035 10.467 1.00 83.15 413 LEU D N 1
ATOM 15444 C CA . LEU D 1 389 ? 33.640 -0.888 10.448 1.00 83.19 413 LEU D CA 1
ATOM 15445 C C . LEU D 1 389 ? 33.972 -2.294 9.902 1.00 88.03 413 LEU D C 1
ATOM 15446 O O . LEU D 1 389 ? 34.454 -2.430 8.774 1.00 89.66 413 LEU D O 1
ATOM 15451 N N . ARG D 1 390 ? 33.735 -3.324 10.736 1.00 82.98 414 ARG D N 1
ATOM 15452 C CA . ARG D 1 390 ? 33.911 -4.767 10.484 1.00 82.88 414 ARG D CA 1
ATOM 15453 C C . ARG D 1 390 ? 32.565 -5.471 10.463 1.00 88.67 414 ARG D C 1
ATOM 15454 O O . ARG D 1 390 ? 31.671 -5.088 11.232 1.00 89.26 414 ARG D O 1
ATOM 15462 N N . TYR D 1 391 ? 32.452 -6.571 9.704 1.00 86.21 415 TYR D N 1
ATOM 15463 C CA . TYR D 1 391 ? 31.212 -7.350 9.620 1.00 88.57 415 TYR D CA 1
ATOM 15464 C C . TYR D 1 391 ? 30.780 -7.909 11.000 1.00 93.58 415 TYR D C 1
ATOM 15465 O O . TYR D 1 391 ? 29.572 -7.988 11.260 1.00 95.93 415 TYR D O 1
ATOM 15474 N N . ALA D 1 392 ? 31.757 -8.237 11.891 1.00 86.61 416 ALA D N 1
ATOM 15475 C CA . ALA D 1 392 ? 31.498 -8.755 13.238 1.00 85.99 416 ALA D CA 1
ATOM 15476 C C . ALA D 1 392 ? 30.530 -7.867 14.054 1.00 89.73 416 ALA D C 1
ATOM 15477 O O . ALA D 1 392 ? 29.723 -8.393 14.828 1.00 91.01 416 ALA D O 1
ATOM 15479 N N . GLU D 1 393 ? 30.601 -6.534 13.857 1.00 84.21 417 GLU D N 1
ATOM 15480 C CA . GLU D 1 393 ? 29.769 -5.563 14.560 1.00 84.08 417 GLU D CA 1
ATOM 15481 C C . GLU D 1 393 ? 28.303 -5.688 14.213 1.00 92.34 417 GLU D C 1
ATOM 15482 O O . GLU D 1 393 ? 27.463 -5.478 15.090 1.00 94.44 417 GLU D O 1
ATOM 15488 N N . ILE D 1 394 ? 27.987 -6.018 12.949 1.00 89.30 418 ILE D N 1
ATOM 15489 C CA . ILE D 1 394 ? 26.611 -6.168 12.485 1.00 91.62 418 ILE D CA 1
ATOM 15490 C C . ILE D 1 394 ? 25.922 -7.184 13.386 1.00 98.34 418 ILE D C 1
ATOM 15491 O O . ILE D 1 394 ? 24.888 -6.862 13.958 1.00 99.06 418 ILE D O 1
ATOM 15496 N N . TYR D 1 395 ? 26.562 -8.345 13.608 1.00 95.89 419 TYR D N 1
ATOM 15497 C CA . TYR D 1 395 ? 26.037 -9.425 14.442 1.00 97.66 419 TYR D CA 1
ATOM 15498 C C . TYR D 1 395 ? 25.812 -8.997 15.885 1.00 100.52 419 TYR D C 1
ATOM 15499 O O . TYR D 1 395 ? 24.758 -9.303 16.441 1.00 102.38 419 TYR D O 1
ATOM 15508 N N . LEU D 1 396 ? 26.774 -8.254 16.466 1.00 93.71 420 LEU D N 1
ATOM 15509 C CA . LEU D 1 396 ? 26.727 -7.815 17.863 1.00 92.06 420 LEU D CA 1
ATOM 15510 C C . LEU D 1 396 ? 25.748 -6.660 18.083 1.00 96.63 420 LEU D C 1
ATOM 15511 O O . LEU D 1 396 ? 25.065 -6.654 19.110 1.00 97.47 420 LEU D O 1
ATOM 15516 N N . ASN D 1 397 ? 25.619 -5.737 17.111 1.00 92.72 421 ASN D N 1
ATOM 15517 C CA . ASN D 1 397 ? 24.639 -4.644 17.184 1.00 93.33 421 ASN D CA 1
ATOM 15518 C C . ASN D 1 397 ? 23.236 -5.232 17.092 1.00 100.91 421 ASN D C 1
ATOM 15519 O O . ASN D 1 397 ? 22.333 -4.802 17.816 1.00 102.20 421 ASN D O 1
ATOM 15524 N N . ASP D 1 398 ? 23.075 -6.245 16.208 1.00 98.62 422 ASP D N 1
ATOM 15525 C CA . ASP D 1 398 ? 21.831 -6.972 15.983 1.00 101.63 422 ASP D CA 1
ATOM 15526 C C . ASP D 1 398 ? 21.441 -7.731 17.259 1.00 107.29 422 ASP D C 1
ATOM 15527 O O . ASP D 1 398 ? 20.298 -7.604 17.690 1.00 109.01 422 ASP D O 1
ATOM 15532 N N . ALA D 1 399 ? 22.393 -8.461 17.893 1.00 102.04 423 ALA D N 1
ATOM 15533 C CA . ALA D 1 399 ? 22.154 -9.230 19.121 1.00 102.67 423 ALA D CA 1
ATOM 15534 C C . ALA D 1 399 ? 21.683 -8.333 20.276 1.00 104.74 423 ALA D C 1
ATOM 15535 O O . ALA D 1 399 ? 20.817 -8.736 21.052 1.00 106.26 423 ALA D O 1
ATOM 15537 N N . GLU D 1 400 ? 22.233 -7.112 20.359 1.00 97.66 424 GLU D N 1
ATOM 15538 C CA . GLU D 1 400 ? 21.896 -6.140 21.391 1.00 96.77 424 GLU D CA 1
ATOM 15539 C C . GLU D 1 400 ? 20.484 -5.594 21.177 1.00 101.61 424 GLU D C 1
ATOM 15540 O O . GLU D 1 400 ? 19.687 -5.557 22.113 1.00 101.59 424 GLU D O 1
ATOM 15546 N N . ALA D 1 401 ? 20.185 -5.180 19.941 1.00 98.98 425 ALA D N 1
ATOM 15547 C CA . ALA D 1 401 ? 18.894 -4.638 19.546 1.00 101.21 425 ALA D CA 1
ATOM 15548 C C . ALA D 1 401 ? 17.777 -5.675 19.717 1.00 108.76 425 ALA D C 1
ATOM 15549 O O . ALA D 1 401 ? 16.677 -5.311 20.120 1.00 111.26 425 ALA D O 1
ATOM 15551 N N . ARG D 1 402 ? 18.074 -6.962 19.450 1.00 104.77 426 ARG D N 1
ATOM 15552 C CA . ARG D 1 402 ? 17.124 -8.056 19.578 1.00 107.48 426 ARG D CA 1
ATOM 15553 C C . ARG D 1 402 ? 16.889 -8.420 21.045 1.00 112.47 426 ARG D C 1
ATOM 15554 O O . ARG D 1 402 ? 15.732 -8.640 21.420 1.00 115.79 426 ARG D O 1
ATOM 15562 N N . LEU D 1 403 ? 17.963 -8.451 21.882 1.00 105.72 427 LEU D N 1
ATOM 15563 C CA . LEU D 1 403 ? 17.857 -8.756 23.319 1.00 105.89 427 LEU D CA 1
ATOM 15564 C C . LEU D 1 403 ? 17.166 -7.614 24.076 1.00 109.88 427 LEU D C 1
ATOM 15565 O O . LEU D 1 403 ? 16.722 -7.809 25.211 1.00 111.41 427 LEU D O 1
ATOM 15567 N N . GLU D 1 404 ? 17.047 -6.438 23.428 1.00 103.90 428 GLU D N 1
ATOM 15568 C CA . GLU D 1 404 ? 16.379 -5.259 23.974 1.00 103.64 428 GLU D CA 1
ATOM 15569 C C . GLU D 1 404 ? 14.992 -5.063 23.309 1.00 110.40 428 GLU D C 1
ATOM 15570 O O . GLU D 1 404 ? 14.378 -4.003 23.454 1.00 110.59 428 GLU D O 1
ATOM 15576 N N . THR D 1 405 ? 14.496 -6.101 22.606 1.00 108.30 429 THR D N 1
ATOM 15577 C CA . THR D 1 405 ? 13.211 -6.105 21.908 1.00 110.46 429 THR D CA 1
ATOM 15578 C C . THR D 1 405 ? 12.431 -7.345 22.341 1.00 119.57 429 THR D C 1
ATOM 15579 O O . THR D 1 405 ? 11.226 -7.453 22.072 1.00 123.88 429 THR D O 1
ATOM 15583 N N . GLY D 1 406 ? 13.114 -8.251 23.035 1.00 115.03 430 GLY D N 1
ATOM 15584 C CA . GLY D 1 406 ? 12.507 -9.482 23.525 1.00 118.01 430 GLY D CA 1
ATOM 15585 C C . GLY D 1 406 ? 12.725 -10.684 22.628 1.00 123.45 430 GLY D C 1
ATOM 15586 O O . GLY D 1 406 ? 12.178 -11.760 22.885 1.00 127.06 430 GLY D O 1
ATOM 15587 N N . ASP D 1 407 ? 13.528 -10.519 21.575 1.00 117.30 431 ASP D N 1
ATOM 15588 C CA . ASP D 1 407 ? 13.882 -11.583 20.642 1.00 117.29 431 ASP D CA 1
ATOM 15589 C C . ASP D 1 407 ? 15.130 -12.291 21.183 1.00 119.31 431 ASP D C 1
ATOM 15590 O O . ASP D 1 407 ? 16.247 -12.069 20.677 1.00 115.71 431 ASP D O 1
ATOM 15595 N N . VAL D 1 408 ? 14.945 -13.100 22.257 1.00 117.14 432 VAL D N 1
ATOM 15596 C CA . VAL D 1 408 ? 16.052 -13.802 22.922 1.00 115.46 432 VAL D CA 1
ATOM 15597 C C . VAL D 1 408 ? 16.654 -14.871 21.989 1.00 121.56 432 VAL D C 1
ATOM 15598 O O . VAL D 1 408 ? 17.888 -14.960 21.927 1.00 120.24 432 VAL D O 1
ATOM 15602 N N . GLU D 1 409 ? 15.805 -15.620 21.229 1.00 120.69 433 GLU D N 1
ATOM 15603 C CA . GLU D 1 409 ? 16.217 -16.655 20.270 1.00 121.43 433 GLU D CA 1
ATOM 15604 C C . GLU D 1 409 ? 17.027 -16.050 19.102 1.00 124.77 433 GLU D C 1
ATOM 15605 O O . GLU D 1 409 ? 18.040 -16.625 18.687 1.00 122.79 433 GLU D O 1
ATOM 15607 N N . GLY D 1 410 ? 16.584 -14.887 18.616 1.00 122.19 434 GLY D N 1
ATOM 15608 C CA . GLY D 1 410 ? 17.230 -14.144 17.534 1.00 119.76 434 GLY D CA 1
ATOM 15609 C C . GLY D 1 410 ? 18.550 -13.516 17.923 1.00 119.96 434 GLY D C 1
ATOM 15610 O O . GLY D 1 410 ? 19.471 -13.446 17.102 1.00 117.58 434 GLY D O 1
ATOM 15611 N N . ALA D 1 411 ? 18.648 -13.037 19.172 1.00 115.64 435 ALA D N 1
ATOM 15612 C CA . ALA D 1 411 ? 19.894 -12.462 19.670 1.00 112.03 435 ALA D CA 1
ATOM 15613 C C . ALA D 1 411 ? 20.879 -13.589 19.940 1.00 113.63 435 ALA D C 1
ATOM 15614 O O . ALA D 1 411 ? 22.035 -13.478 19.525 1.00 109.69 435 ALA D O 1
ATOM 15616 N N . ARG D 1 412 ? 20.403 -14.708 20.581 1.00 111.95 436 ARG D N 1
ATOM 15617 C CA . ARG D 1 412 ? 21.241 -15.877 20.860 1.00 111.24 436 ARG D CA 1
ATOM 15618 C C . ARG D 1 412 ? 21.875 -16.362 19.547 1.00 115.41 436 ARG D C 1
ATOM 15619 O O . ARG D 1 412 ? 23.089 -16.554 19.497 1.00 113.39 436 ARG D O 1
ATOM 15621 N N . LYS D 1 413 ? 21.078 -16.418 18.464 1.00 113.53 437 LYS D N 1
ATOM 15622 C CA . LYS D 1 413 ? 21.531 -16.815 17.136 1.00 113.21 437 LYS D CA 1
ATOM 15623 C C . LYS D 1 413 ? 22.627 -15.875 16.618 1.00 114.51 437 LYS D C 1
ATOM 15624 O O . LYS D 1 413 ? 23.662 -16.357 16.159 1.00 112.96 437 LYS D O 1
ATOM 15626 N N . ALA D 1 414 ? 22.422 -14.545 16.750 1.00 110.37 438 ALA D N 1
ATOM 15627 C CA . ALA D 1 414 ? 23.349 -13.514 16.274 1.00 107.54 438 ALA D CA 1
ATOM 15628 C C . ALA D 1 414 ? 24.706 -13.522 17.027 1.00 111.68 438 ALA D C 1
ATOM 15629 O O . ALA D 1 414 ? 25.758 -13.500 16.378 1.00 110.40 438 ALA D O 1
ATOM 15631 N N . VAL D 1 415 ? 24.695 -13.555 18.375 1.00 108.69 439 VAL D N 1
ATOM 15632 C CA . VAL D 1 415 ? 25.942 -13.526 19.151 1.00 106.03 439 VAL D CA 1
ATOM 15633 C C . VAL D 1 415 ? 26.722 -14.858 18.975 1.00 110.72 439 VAL D C 1
ATOM 15634 O O . VAL D 1 415 ? 27.959 -14.839 18.982 1.00 108.51 439 VAL D O 1
ATOM 15638 N N . ASN D 1 416 ? 26.008 -15.983 18.744 1.00 109.59 440 ASN D N 1
ATOM 15639 C CA . ASN D 1 416 ? 26.652 -17.279 18.559 1.00 110.05 440 ASN D CA 1
ATOM 15640 C C . ASN D 1 416 ? 27.398 -17.357 17.217 1.00 114.02 440 ASN D C 1
ATOM 15641 O O . ASN D 1 416 ? 28.277 -18.206 17.076 1.00 114.22 440 ASN D O 1
ATOM 15654 N N . ILE D 1 418 ? 29.498 -14.978 16.234 1.00 100.17 442 ILE D N 1
ATOM 15655 C CA . ILE D 1 418 ? 30.779 -14.423 16.673 1.00 96.73 442 ILE D CA 1
ATOM 15656 C C . ILE D 1 418 ? 31.591 -15.495 17.434 1.00 100.63 442 ILE D C 1
ATOM 15657 O O . ILE D 1 418 ? 32.807 -15.611 17.220 1.00 98.97 442 ILE D O 1
ATOM 15662 N N . ARG D 1 419 ? 30.908 -16.288 18.290 1.00 97.79 443 ARG D N 1
ATOM 15663 C CA . ARG D 1 419 ? 31.524 -17.372 19.060 1.00 97.09 443 ARG D CA 1
ATOM 15664 C C . ARG D 1 419 ? 31.900 -18.535 18.149 1.00 101.19 443 ARG D C 1
ATOM 15665 O O . ARG D 1 419 ? 32.972 -19.112 18.324 1.00 99.53 443 ARG D O 1
ATOM 15673 N N . GLN D 1 420 ? 31.012 -18.893 17.188 1.00 99.66 444 GLN D N 1
ATOM 15674 C CA . GLN D 1 420 ? 31.264 -19.993 16.254 1.00 100.70 444 GLN D CA 1
ATOM 15675 C C . GLN D 1 420 ? 32.541 -19.752 15.466 1.00 103.35 444 GLN D C 1
ATOM 15676 O O . GLN D 1 420 ? 33.294 -20.698 15.262 1.00 104.35 444 GLN D O 1
ATOM 15678 N N . ARG D 1 421 ? 32.812 -18.496 15.080 1.00 96.76 445 ARG D N 1
ATOM 15679 C CA . ARG D 1 421 ? 33.989 -18.108 14.306 1.00 94.46 445 ARG D CA 1
ATOM 15680 C C . ARG D 1 421 ? 35.323 -18.409 15.028 1.00 99.11 445 ARG D C 1
ATOM 15681 O O . ARG D 1 421 ? 36.332 -18.643 14.365 1.00 98.80 445 ARG D O 1
ATOM 15689 N N . VAL D 1 422 ? 35.333 -18.391 16.357 1.00 96.21 446 VAL D N 1
ATOM 15690 C CA . VAL D 1 422 ? 36.563 -18.600 17.126 1.00 95.21 446 VAL D CA 1
ATOM 15691 C C . VAL D 1 422 ? 36.528 -19.961 17.870 1.00 103.07 446 VAL D C 1
ATOM 15692 O O . VAL D 1 422 ? 37.256 -20.158 18.849 1.00 103.24 446 VAL D O 1
ATOM 15696 N N . GLY D 1 423 ? 35.689 -20.874 17.388 1.00 101.86 447 GLY D N 1
ATOM 15697 C CA . GLY D 1 423 ? 35.540 -22.216 17.949 1.00 104.20 447 GLY D CA 1
ATOM 15698 C C . GLY D 1 423 ? 34.939 -22.316 19.340 1.00 109.09 447 GLY D C 1
ATOM 15699 O O . GLY D 1 423 ? 35.080 -23.358 20.001 1.00 109.41 447 GLY D O 1
ATOM 15700 N N . LEU D 1 424 ? 34.250 -21.239 19.794 1.00 105.03 448 LEU D N 1
ATOM 15701 C CA . LEU D 1 424 ? 33.606 -21.211 21.106 1.00 105.39 448 LEU D CA 1
ATOM 15702 C C . LEU D 1 424 ? 32.214 -21.856 21.052 1.00 112.57 448 LEU D C 1
ATOM 15703 O O . LEU D 1 424 ? 31.478 -21.653 20.083 1.00 113.43 448 LEU D O 1
ATOM 15708 N N . PRO D 1 425 ? 31.837 -22.657 22.071 1.00 110.89 449 PRO D N 1
ATOM 15709 C CA . PRO D 1 425 ? 30.500 -23.287 22.047 1.00 113.36 449 PRO D CA 1
ATOM 15710 C C . PRO D 1 425 ? 29.374 -22.255 22.136 1.00 115.34 449 PRO D C 1
ATOM 15711 O O . PRO D 1 425 ? 29.566 -21.172 22.665 1.00 113.28 449 PRO D O 1
ATOM 15715 N N . ASP D 1 426 ? 28.209 -22.588 21.601 1.00 113.08 450 ASP D N 1
ATOM 15716 C CA . ASP D 1 426 ? 27.063 -21.690 21.590 1.00 112.55 450 ASP D CA 1
ATOM 15717 C C . ASP D 1 426 ? 26.506 -21.395 22.976 1.00 116.51 450 ASP D C 1
ATOM 15718 O O . ASP D 1 426 ? 26.464 -22.275 23.845 1.00 118.28 450 ASP D O 1
ATOM 15723 N N . LEU D 1 427 ? 26.078 -20.134 23.164 1.00 110.52 451 LEU D N 1
ATOM 15724 C CA . LEU D 1 427 ? 25.383 -19.693 24.363 1.00 110.58 451 LEU D CA 1
ATOM 15725 C C . LEU D 1 427 ? 24.003 -20.338 24.343 1.00 118.74 451 LEU D C 1
ATOM 15726 O O . LEU D 1 427 ? 23.396 -20.507 23.277 1.00 119.05 451 LEU D O 1
ATOM 15731 N N . THR D 1 428 ? 23.557 -20.748 25.518 1.00 118.65 452 THR D N 1
ATOM 15732 C CA . THR D 1 428 ? 22.323 -21.487 25.775 1.00 122.84 452 THR D CA 1
ATOM 15733 C C . THR D 1 428 ? 21.308 -20.637 26.545 1.00 129.23 452 THR D C 1
ATOM 15734 O O . THR D 1 428 ? 20.110 -20.920 26.492 1.00 132.09 452 THR D O 1
ATOM 15738 N N . GLU D 1 429 ? 21.799 -19.601 27.251 1.00 124.27 453 GLU D N 1
ATOM 15739 C CA . GLU D 1 429 ? 21.037 -18.721 28.129 1.00 124.71 453 GLU D CA 1
ATOM 15740 C C . GLU D 1 429 ? 19.734 -18.224 27.526 1.00 130.12 453 GLU D C 1
ATOM 15741 O O . GLU D 1 429 ? 19.715 -17.615 26.452 1.00 128.75 453 GLU D O 1
ATOM 15747 N N . SER D 1 430 ? 18.648 -18.487 28.271 1.00 128.74 454 SER D N 1
ATOM 15748 C CA . SER D 1 430 ? 17.274 -18.130 27.947 1.00 130.30 454 SER D CA 1
ATOM 15749 C C . SER D 1 430 ? 16.808 -16.862 28.693 1.00 132.36 454 SER D C 1
ATOM 15750 O O . SER D 1 430 ? 15.927 -16.171 28.179 1.00 133.07 454 SER D O 1
ATOM 15753 N N . ASP D 1 431 ? 17.394 -16.545 29.881 1.00 125.79 455 ASP D N 1
ATOM 15754 C CA . ASP D 1 431 ? 17.028 -15.356 30.666 1.00 123.85 455 ASP D CA 1
ATOM 15755 C C . ASP D 1 431 ? 17.551 -14.078 29.991 1.00 124.24 455 ASP D C 1
ATOM 15756 O O . ASP D 1 431 ? 18.760 -13.961 29.761 1.00 120.13 455 ASP D O 1
ATOM 15761 N N . PRO D 1 432 ? 16.649 -13.114 29.679 1.00 121.42 456 PRO D N 1
ATOM 15762 C CA . PRO D 1 432 ? 17.084 -11.876 29.004 1.00 118.17 456 PRO D CA 1
ATOM 15763 C C . PRO D 1 432 ? 18.132 -11.066 29.783 1.00 120.55 456 PRO D C 1
ATOM 15764 O O . PRO D 1 432 ? 19.087 -10.571 29.170 1.00 117.49 456 PRO D O 1
ATOM 15768 N N . GLU D 1 433 ? 17.973 -10.947 31.123 1.00 118.15 457 GLU D N 1
ATOM 15769 C CA . GLU D 1 433 ? 18.899 -10.194 31.978 1.00 115.50 457 GLU D CA 1
ATOM 15770 C C . GLU D 1 433 ? 20.325 -10.809 31.929 1.00 117.12 457 GLU D C 1
ATOM 15771 O O . GLU D 1 433 ? 21.310 -10.071 31.772 1.00 112.80 457 GLU D O 1
ATOM 15773 N N . LYS D 1 434 ? 20.407 -12.159 31.997 1.00 114.77 458 LYS D N 1
ATOM 15774 C CA . LYS D 1 434 ? 21.655 -12.915 31.942 1.00 112.28 458 LYS D CA 1
ATOM 15775 C C . LYS D 1 434 ? 22.238 -12.893 30.526 1.00 114.14 458 LYS D C 1
ATOM 15776 O O . LYS D 1 434 ? 23.443 -12.666 30.375 1.00 111.79 458 LYS D O 1
ATOM 15778 N N . LEU D 1 435 ? 21.391 -13.083 29.489 1.00 111.22 459 LEU D N 1
ATOM 15779 C CA . LEU D 1 435 ? 21.835 -13.065 28.085 1.00 108.70 459 LEU D CA 1
ATOM 15780 C C . LEU D 1 435 ? 22.408 -11.691 27.698 1.00 107.48 459 LEU D C 1
ATOM 15781 O O . LEU D 1 435 ? 23.399 -11.647 26.965 1.00 103.77 459 LEU D O 1
ATOM 15786 N N . ARG D 1 436 ? 21.830 -10.587 28.231 1.00 103.49 460 ARG D N 1
ATOM 15787 C CA . ARG D 1 436 ? 22.320 -9.230 27.971 1.00 100.16 460 ARG D CA 1
ATOM 15788 C C . ARG D 1 436 ? 23.776 -9.106 28.373 1.00 103.72 460 ARG D C 1
ATOM 15789 O O . ARG D 1 436 ? 24.572 -8.577 27.595 1.00 101.80 460 ARG D O 1
ATOM 15797 N N . GLU D 1 437 ? 24.136 -9.624 29.557 1.00 101.68 461 GLU D N 1
ATOM 15798 C CA . GLU D 1 437 ? 25.508 -9.528 30.041 1.00 99.32 461 GLU D CA 1
ATOM 15799 C C . GLU D 1 437 ? 26.455 -10.344 29.183 1.00 99.72 461 GLU D C 1
ATOM 15800 O O . GLU D 1 437 ? 27.554 -9.876 28.907 1.00 96.87 461 GLU D O 1
ATOM 15806 N N . LEU D 1 438 ? 26.010 -11.508 28.703 1.00 97.14 462 LEU D N 1
ATOM 15807 C CA . LEU D 1 438 ? 26.809 -12.385 27.848 1.00 96.09 462 LEU D CA 1
ATOM 15808 C C . LEU D 1 438 ? 27.147 -11.717 26.498 1.00 99.70 462 LEU D C 1
ATOM 15809 O O . LEU D 1 438 ? 28.281 -11.840 26.015 1.00 98.02 462 LEU D O 1
ATOM 15814 N N . ILE D 1 439 ? 26.175 -10.978 25.921 1.00 96.91 463 ILE D N 1
ATOM 15815 C CA . ILE D 1 439 ? 26.327 -10.241 24.660 1.00 94.53 463 ILE D CA 1
ATOM 15816 C C . ILE D 1 439 ? 27.322 -9.100 24.903 1.00 96.49 463 ILE D C 1
ATOM 15817 O O . ILE D 1 439 ? 28.292 -8.968 24.154 1.00 94.88 463 ILE D O 1
ATOM 15822 N N . ARG D 1 440 ? 27.103 -8.316 25.980 1.00 92.46 464 ARG D N 1
ATOM 15823 C CA . ARG D 1 440 ? 27.970 -7.214 26.391 1.00 89.25 464 ARG D CA 1
ATOM 15824 C C . ARG D 1 440 ? 29.408 -7.708 26.604 1.00 90.82 464 ARG D C 1
ATOM 15825 O O . ARG D 1 440 ? 30.340 -7.056 26.121 1.00 88.21 464 ARG D O 1
ATOM 15833 N N . LYS D 1 441 ? 29.580 -8.889 27.264 1.00 87.83 465 LYS D N 1
ATOM 15834 C CA . LYS D 1 441 ? 30.886 -9.524 27.487 1.00 86.07 465 LYS D CA 1
ATOM 15835 C C . LYS D 1 441 ? 31.520 -9.882 26.129 1.00 89.45 465 LYS D C 1
ATOM 15836 O O . LYS D 1 441 ? 32.680 -9.520 25.901 1.00 88.03 465 LYS D O 1
ATOM 15838 N N . GLU D 1 442 ? 30.737 -10.495 25.194 1.00 85.84 466 GLU D N 1
ATOM 15839 C CA . GLU D 1 442 ? 31.219 -10.842 23.842 1.00 84.14 466 GLU D CA 1
ATOM 15840 C C . GLU D 1 442 ? 31.682 -9.616 23.071 1.00 84.03 466 GLU D C 1
ATOM 15841 O O . GLU D 1 442 ? 32.702 -9.678 22.386 1.00 81.10 466 GLU D O 1
ATOM 15847 N N . ARG D 1 443 ? 30.939 -8.509 23.192 1.00 80.65 467 ARG D N 1
ATOM 15848 C CA . ARG D 1 443 ? 31.272 -7.254 22.541 1.00 78.90 467 ARG D CA 1
ATOM 15849 C C . ARG D 1 443 ? 32.620 -6.730 23.040 1.00 80.92 467 ARG D C 1
ATOM 15850 O O . ARG D 1 443 ? 33.419 -6.239 22.232 1.00 77.96 467 ARG D O 1
ATOM 15858 N N . ARG D 1 444 ? 32.857 -6.818 24.378 1.00 77.27 468 ARG D N 1
ATOM 15859 C CA . ARG D 1 444 ? 34.093 -6.351 24.985 1.00 75.52 468 ARG D CA 1
ATOM 15860 C C . ARG D 1 444 ? 35.312 -7.080 24.352 1.00 82.18 468 ARG D C 1
ATOM 15861 O O . ARG D 1 444 ? 36.283 -6.416 23.932 1.00 80.59 468 ARG D O 1
ATOM 15869 N N . ILE D 1 445 ? 35.232 -8.430 24.263 1.00 80.84 469 ILE D N 1
ATOM 15870 C CA . ILE D 1 445 ? 36.311 -9.274 23.748 1.00 80.90 469 ILE D CA 1
ATOM 15871 C C . ILE D 1 445 ? 36.511 -9.086 22.229 1.00 86.34 469 ILE D C 1
ATOM 15872 O O . ILE D 1 445 ? 37.656 -8.961 21.775 1.00 85.63 469 ILE D O 1
ATOM 15877 N N . GLU D 1 446 ? 35.415 -9.087 21.454 1.00 83.43 470 GLU D N 1
ATOM 15878 C CA . GLU D 1 446 ? 35.463 -8.964 20.002 1.00 82.71 470 GLU D CA 1
ATOM 15879 C C . GLU D 1 446 ? 36.098 -7.626 19.553 1.00 86.73 470 GLU D C 1
ATOM 15880 O O . GLU D 1 446 ? 37.007 -7.640 18.711 1.00 86.24 470 GLU D O 1
ATOM 15886 N N . PHE D 1 447 ? 35.669 -6.498 20.163 1.00 82.33 471 PHE D N 1
ATOM 15887 C CA . PHE D 1 447 ? 36.115 -5.158 19.798 1.00 79.89 471 PHE D CA 1
ATOM 15888 C C . PHE D 1 447 ? 37.090 -4.512 20.807 1.00 82.76 471 PHE D C 1
ATOM 15889 O O . PHE D 1 447 ? 37.229 -3.275 20.836 1.00 80.25 471 PHE D O 1
ATOM 15897 N N . ALA D 1 448 ? 37.850 -5.346 21.552 1.00 80.62 472 ALA D N 1
ATOM 15898 C CA . ALA D 1 448 ? 38.883 -4.811 22.448 1.00 79.51 472 ALA D CA 1
ATOM 15899 C C . ALA D 1 448 ? 39.931 -4.080 21.602 1.00 81.18 472 ALA D C 1
ATOM 15900 O O . ALA D 1 448 ? 40.333 -4.589 20.559 1.00 81.47 472 ALA D O 1
ATOM 15902 N N . PHE D 1 449 ? 40.300 -2.860 22.008 1.00 75.88 473 PHE D N 1
ATOM 15903 C CA . PHE D 1 449 ? 41.331 -1.996 21.389 1.00 73.53 473 PHE D CA 1
ATOM 15904 C C . PHE D 1 449 ? 40.935 -1.453 20.010 1.00 79.69 473 PHE D C 1
ATOM 15905 O O . PHE D 1 449 ? 41.788 -1.027 19.227 1.00 79.71 473 PHE D O 1
ATOM 15913 N N . GLU D 1 450 ? 39.636 -1.412 19.750 1.00 76.90 474 GLU D N 1
ATOM 15914 C CA . GLU D 1 450 ? 39.113 -0.877 18.516 1.00 75.97 474 GLU D CA 1
ATOM 15915 C C . GLU D 1 450 ? 38.280 0.375 18.819 1.00 79.90 474 GLU D C 1
ATOM 15916 O O . GLU D 1 450 ? 37.318 0.669 18.106 1.00 80.58 474 GLU D O 1
ATOM 15922 N N . GLU D 1 451 ? 38.685 1.131 19.871 1.00 75.33 475 GLU D N 1
ATOM 15923 C CA . GLU D 1 451 ? 38.116 2.421 20.287 1.00 75.09 475 GLU D CA 1
ATOM 15924 C C . GLU D 1 451 ? 36.592 2.362 20.529 1.00 78.32 475 GLU D C 1
ATOM 15925 O O . GLU D 1 451 ? 35.884 3.307 20.178 1.00 78.80 475 GLU D O 1
ATOM 15931 N N . GLN D 1 452 ? 36.093 1.295 21.182 1.00 74.11 476 GLN D N 1
ATOM 15932 C CA . GLN D 1 452 ? 34.652 1.178 21.450 1.00 74.23 476 GLN D CA 1
ATOM 15933 C C . GLN D 1 452 ? 34.317 1.089 22.931 1.00 77.04 476 GLN D C 1
ATOM 15934 O O . GLN D 1 452 ? 33.263 1.565 23.345 1.00 76.80 476 GLN D O 1
ATOM 15940 N N . ARG D 1 453 ? 35.204 0.482 23.727 1.00 73.10 477 ARG D N 1
ATOM 15941 C CA . ARG D 1 453 ? 35.002 0.249 25.156 1.00 73.41 477 ARG D CA 1
ATOM 15942 C C . ARG D 1 453 ? 34.558 1.497 25.919 1.00 78.87 477 ARG D C 1
ATOM 15943 O O . ARG D 1 453 ? 33.631 1.400 26.726 1.00 81.13 477 ARG D O 1
ATOM 15951 N N . PHE D 1 454 ? 35.215 2.647 25.689 1.00 73.63 478 PHE D N 1
ATOM 15952 C CA . PHE D 1 454 ? 34.904 3.914 26.360 1.00 73.21 478 PHE D CA 1
ATOM 15953 C C . PHE D 1 454 ? 33.428 4.303 26.173 1.00 79.61 478 PHE D C 1
ATOM 15954 O O . PHE D 1 454 ? 32.759 4.720 27.139 1.00 78.72 478 PHE D O 1
ATOM 15962 N N . TYR D 1 455 ? 32.948 4.163 24.906 1.00 77.72 479 TYR D N 1
ATOM 15963 C CA . TYR D 1 455 ? 31.586 4.499 24.494 1.00 78.06 479 TYR D CA 1
ATOM 15964 C C . TYR D 1 455 ? 30.599 3.405 24.895 1.00 82.79 479 TYR D C 1
ATOM 15965 O O . TYR D 1 455 ? 29.448 3.722 25.172 1.00 83.26 479 TYR D O 1
ATOM 15974 N N . ASP D 1 456 ? 31.054 2.147 25.023 1.00 79.58 480 ASP D N 1
ATOM 15975 C CA . ASP D 1 456 ? 30.193 1.064 25.503 1.00 80.89 480 ASP D CA 1
ATOM 15976 C C . ASP D 1 456 ? 29.895 1.292 26.994 1.00 83.97 480 ASP D C 1
ATOM 15977 O O . ASP D 1 456 ? 28.735 1.272 27.387 1.00 86.35 480 ASP D O 1
ATOM 15982 N N . VAL D 1 457 ? 30.928 1.626 27.788 1.00 78.16 481 VAL D N 1
ATOM 15983 C CA . VAL D 1 457 ? 30.829 1.925 29.225 1.00 78.20 481 VAL D CA 1
ATOM 15984 C C . VAL D 1 457 ? 29.874 3.122 29.443 1.00 82.23 481 VAL D C 1
ATOM 15985 O O . VAL D 1 457 ? 29.026 3.096 30.344 1.00 83.40 481 VAL D O 1
ATOM 15989 N N . ARG D 1 458 ? 30.020 4.146 28.599 1.00 77.11 482 ARG D N 1
ATOM 15990 C CA . ARG D 1 458 ? 29.264 5.398 28.623 1.00 77.71 482 ARG D CA 1
ATOM 15991 C C . ARG D 1 458 ? 27.786 5.175 28.307 1.00 83.10 482 ARG D C 1
ATOM 15992 O O . ARG D 1 458 ? 26.925 5.673 29.043 1.00 84.19 482 ARG D O 1
ATOM 16000 N N . ARG D 1 459 ? 27.502 4.449 27.200 1.00 78.83 483 ARG D N 1
ATOM 16001 C CA . ARG D 1 459 ? 26.143 4.191 26.738 1.00 79.83 483 ARG D CA 1
ATOM 16002 C C . ARG D 1 459 ? 25.445 3.167 27.623 1.00 87.19 483 ARG D C 1
ATOM 16003 O O . ARG D 1 459 ? 24.261 3.353 27.892 1.00 89.68 483 ARG D O 1
ATOM 16011 N N . TRP D 1 460 ? 26.164 2.137 28.118 1.00 84.10 484 TRP D N 1
ATOM 16012 C CA . TRP D 1 460 ? 25.596 1.145 29.031 1.00 86.87 484 TRP D CA 1
ATOM 16013 C C . TRP D 1 460 ? 25.472 1.704 30.437 1.00 91.24 484 TRP D C 1
ATOM 16014 O O . TRP D 1 460 ? 24.798 1.096 31.271 1.00 93.79 484 TRP D O 1
ATOM 16025 N N . LYS D 1 461 ? 26.140 2.853 30.702 1.00 85.16 485 LYS D N 1
ATOM 16026 C CA . LYS D 1 461 ? 26.199 3.550 31.987 1.00 84.13 485 LYS D CA 1
ATOM 16027 C C . LYS D 1 461 ? 26.744 2.596 33.071 1.00 88.74 485 LYS D C 1
ATOM 16028 O O . LYS D 1 461 ? 26.061 2.316 34.062 1.00 90.91 485 LYS D O 1
ATOM 16034 N N . ILE D 1 462 ? 27.990 2.094 32.861 1.00 83.47 486 ILE D N 1
ATOM 16035 C CA . ILE D 1 462 ? 28.670 1.168 33.782 1.00 84.02 486 ILE D CA 1
ATOM 16036 C C . ILE D 1 462 ? 30.053 1.733 34.238 1.00 87.03 486 ILE D C 1
ATOM 16037 O O . ILE D 1 462 ? 30.963 0.966 34.574 1.00 85.90 486 ILE D O 1
ATOM 16042 N N . GLY D 1 463 ? 30.154 3.062 34.299 1.00 83.17 487 GLY D N 1
ATOM 16043 C CA . GLY D 1 463 ? 31.351 3.780 34.724 1.00 81.07 487 GLY D CA 1
ATOM 16044 C C . GLY D 1 463 ? 31.801 3.451 36.139 1.00 83.66 487 GLY D C 1
ATOM 16045 O O . GLY D 1 463 ? 32.982 3.141 36.351 1.00 82.00 487 GLY D O 1
ATOM 16046 N N . PRO D 1 464 ? 30.889 3.463 37.134 1.00 79.84 488 PRO D N 1
ATOM 16047 C CA . PRO D 1 464 ? 31.311 3.151 38.512 1.00 80.03 488 PRO D CA 1
ATOM 16048 C C . PRO D 1 464 ? 31.904 1.755 38.659 1.00 83.31 488 PRO D C 1
ATOM 16049 O O . PRO D 1 464 ? 32.830 1.574 39.446 1.00 82.51 488 PRO D O 1
ATOM 16053 N N . GLU D 1 465 ? 31.370 0.782 37.896 1.00 80.50 489 GLU D N 1
ATOM 16054 C CA . GLU D 1 465 ? 31.773 -0.621 37.907 1.00 80.56 489 GLU D CA 1
ATOM 16055 C C . GLU D 1 465 ? 33.133 -0.833 37.213 1.00 84.17 489 GLU D C 1
ATOM 16056 O O . GLU D 1 465 ? 33.863 -1.752 37.586 1.00 84.73 489 GLU D O 1
ATOM 16058 N N . THR D 1 466 ? 33.470 0.001 36.218 1.00 79.11 490 THR D N 1
ATOM 16059 C CA . THR D 1 466 ? 34.683 -0.181 35.424 1.00 77.29 490 THR D CA 1
ATOM 16060 C C . THR D 1 466 ? 35.830 0.772 35.800 1.00 81.47 490 THR D C 1
ATOM 16061 O O . THR D 1 466 ? 36.989 0.344 35.794 1.00 79.70 490 THR D O 1
ATOM 16065 N N . GLN D 1 467 ? 35.532 2.051 36.110 1.00 79.07 491 GLN D N 1
ATOM 16066 C CA . GLN D 1 467 ? 36.582 3.018 36.472 1.00 77.49 491 GLN D CA 1
ATOM 16067 C C . GLN D 1 467 ? 36.878 2.928 37.980 1.00 84.58 491 GLN D C 1
ATOM 16068 O O . GLN D 1 467 ? 36.456 3.787 38.770 1.00 86.17 491 GLN D O 1
ATOM 16074 N N . THR D 1 468 ? 37.580 1.841 38.367 1.00 81.24 492 THR D N 1
ATOM 16075 C CA . THR D 1 468 ? 37.979 1.538 39.749 1.00 83.02 492 THR D CA 1
ATOM 16076 C C . THR D 1 468 ? 39.457 1.246 39.811 1.00 86.91 492 THR D C 1
ATOM 16077 O O . THR D 1 468 ? 40.229 1.802 39.029 1.00 85.17 492 THR D O 1
ATOM 16081 N N . THR D 1 469 ? 39.854 0.364 40.738 1.00 85.54 493 THR D N 1
ATOM 16082 C CA . THR D 1 469 ? 41.240 -0.067 40.847 1.00 85.20 493 THR D CA 1
ATOM 16083 C C . THR D 1 469 ? 41.458 -1.177 39.820 1.00 89.59 493 THR D C 1
ATOM 16084 O O . THR D 1 469 ? 40.770 -2.213 39.852 1.00 90.38 493 THR D O 1
ATOM 16088 N N . LEU D 1 470 ? 42.380 -0.912 38.879 1.00 83.63 494 LEU D N 1
ATOM 16089 C CA . LEU D 1 470 ? 42.745 -1.837 37.816 1.00 82.34 494 LEU D CA 1
ATOM 16090 C C . LEU D 1 470 ? 44.065 -2.504 38.179 1.00 86.62 494 LEU D C 1
ATOM 16091 O O . LEU D 1 470 ? 44.853 -1.957 38.964 1.00 86.58 494 LEU D O 1
ATOM 16096 N N . HIS D 1 471 ? 44.280 -3.702 37.644 1.00 82.49 495 HIS D N 1
ATOM 16097 C CA . HIS D 1 471 ? 45.417 -4.529 37.997 1.00 82.30 495 HIS D CA 1
ATOM 16098 C C . HIS D 1 471 ? 46.250 -4.977 36.807 1.00 83.53 495 HIS D C 1
ATOM 16099 O O . HIS D 1 471 ? 45.887 -4.739 35.651 1.00 83.45 495 HIS D O 1
ATOM 16106 N N . GLY D 1 472 ? 47.374 -5.611 37.124 1.00 77.38 496 GLY D N 1
ATOM 16107 C CA . GLY D 1 472 ? 48.322 -6.144 36.162 1.00 75.26 496 GLY D CA 1
ATOM 16108 C C . GLY D 1 472 ? 49.211 -7.162 36.820 1.00 79.26 496 GLY D C 1
ATOM 16109 O O . GLY D 1 472 ? 48.930 -7.587 37.941 1.00 80.63 496 GLY D O 1
ATOM 16110 N N . VAL D 1 473 ? 50.288 -7.564 36.142 1.00 74.82 497 VAL D N 1
ATOM 16111 C CA . VAL D 1 473 ? 51.224 -8.530 36.725 1.00 75.59 497 VAL D CA 1
ATOM 16112 C C . VAL D 1 473 ? 52.634 -7.949 36.733 1.00 80.00 497 VAL D C 1
ATOM 16113 O O . VAL D 1 473 ? 52.934 -6.989 36.005 1.00 79.25 497 VAL D O 1
ATOM 16117 N N . ARG D 1 474 ? 53.478 -8.505 37.602 1.00 77.20 498 ARG D N 1
ATOM 16118 C CA . ARG D 1 474 ? 54.872 -8.120 37.750 1.00 77.03 498 ARG D CA 1
ATOM 16119 C C . ARG D 1 474 ? 55.658 -9.386 37.976 1.00 81.94 498 ARG D C 1
ATOM 16120 O O . ARG D 1 474 ? 55.266 -10.171 38.838 1.00 83.83 498 ARG D O 1
ATOM 16128 N N . PHE D 1 475 ? 56.739 -9.610 37.194 1.00 76.10 499 PHE D N 1
ATOM 16129 C CA . PHE D 1 475 ? 57.525 -10.840 37.324 1.00 76.06 499 PHE D CA 1
ATOM 16130 C C . PHE D 1 475 ? 58.667 -10.679 38.314 1.00 80.08 499 PHE D C 1
ATOM 16131 O O . PHE D 1 475 ? 59.412 -9.702 38.253 1.00 79.29 499 PHE D O 1
ATOM 16139 N N . VAL D 1 476 ? 58.754 -11.622 39.257 1.00 78.21 500 VAL D N 1
ATOM 16140 C CA . VAL D 1 476 ? 59.749 -11.653 40.339 1.00 80.00 500 VAL D CA 1
ATOM 16141 C C . VAL D 1 476 ? 60.900 -12.603 39.977 1.00 86.96 500 VAL D C 1
ATOM 16142 O O . VAL D 1 476 ? 61.955 -12.611 40.623 1.00 88.36 500 VAL D O 1
ATOM 16144 N N . SER D 1 477 ? 60.668 -13.413 38.939 1.00 83.69 501 SER D N 1
ATOM 16145 C CA . SER D 1 477 ? 61.575 -14.419 38.406 1.00 84.26 501 SER D CA 1
ATOM 16146 C C . SER D 1 477 ? 61.149 -14.738 36.961 1.00 87.41 501 SER D C 1
ATOM 16147 O O . SER D 1 477 ? 60.055 -14.326 36.553 1.00 86.17 501 SER D O 1
ATOM 16150 N N . PRO D 1 478 ? 61.947 -15.498 36.174 1.00 83.04 502 PRO D N 1
ATOM 16151 C CA . PRO D 1 478 ? 61.531 -15.809 34.793 1.00 81.29 502 PRO D CA 1
ATOM 16152 C C . PRO D 1 478 ? 60.211 -16.568 34.667 1.00 86.83 502 PRO D C 1
ATOM 16153 O O . PRO D 1 478 ? 59.605 -16.566 33.600 1.00 86.41 502 PRO D O 1
ATOM 16157 N N . THR D 1 479 ? 59.771 -17.215 35.741 1.00 85.97 503 THR D N 1
ATOM 16158 C CA . THR D 1 479 ? 58.586 -18.071 35.757 1.00 86.62 503 THR D CA 1
ATOM 16159 C C . THR D 1 479 ? 57.493 -17.599 36.763 1.00 90.96 503 THR D C 1
ATOM 16160 O O . THR D 1 479 ? 56.319 -17.962 36.614 1.00 90.46 503 THR D O 1
ATOM 16164 N N . GLU D 1 480 ? 57.891 -16.789 37.765 1.00 87.46 504 GLU D N 1
ATOM 16165 C CA . GLU D 1 480 ? 57.000 -16.348 38.821 1.00 88.15 504 GLU D CA 1
ATOM 16166 C C . GLU D 1 480 ? 56.621 -14.876 38.730 1.00 90.91 504 GLU D C 1
ATOM 16167 O O . GLU D 1 480 ? 57.478 -14.029 38.472 1.00 89.88 504 GLU D O 1
ATOM 16173 N N . PHE D 1 481 ? 55.334 -14.581 39.043 1.00 86.86 505 PHE D N 1
ATOM 16174 C CA . PHE D 1 481 ? 54.727 -13.247 39.051 1.00 84.62 505 PHE D CA 1
ATOM 16175 C C . PHE D 1 481 ? 53.783 -13.020 40.272 1.00 89.04 505 PHE D C 1
ATOM 16176 O O . PHE D 1 481 ? 53.345 -13.966 40.920 1.00 90.30 505 PHE D O 1
ATOM 16184 N N . LYS D 1 482 ? 53.467 -11.746 40.541 1.00 84.38 506 LYS D N 1
ATOM 16185 C CA . LYS D 1 482 ? 52.527 -11.242 41.552 1.00 84.71 506 LYS D CA 1
ATOM 16186 C C . LYS D 1 482 ? 51.508 -10.337 40.849 1.00 85.82 506 LYS D C 1
ATOM 16187 O O . LYS D 1 482 ? 51.841 -9.718 39.839 1.00 84.51 506 LYS D O 1
ATOM 16193 N N . VAL D 1 483 ? 50.293 -10.218 41.392 1.00 82.02 507 VAL D N 1
ATOM 16194 C CA . VAL D 1 483 ? 49.273 -9.344 40.813 1.00 79.69 507 VAL D CA 1
ATOM 16195 C C . VAL D 1 483 ? 49.440 -7.972 41.457 1.00 84.47 507 VAL D C 1
ATOM 16196 O O . VAL D 1 483 ? 49.553 -7.861 42.680 1.00 85.60 507 VAL D O 1
ATOM 16200 N N . THR D 1 484 ? 49.490 -6.930 40.623 1.00 81.01 508 THR D N 1
ATOM 16201 C CA . THR D 1 484 ? 49.708 -5.537 41.043 1.00 80.21 508 THR D CA 1
ATOM 16202 C C . THR D 1 484 ? 48.506 -4.636 40.791 1.00 82.20 508 THR D C 1
ATOM 16203 O O . THR D 1 484 ? 47.692 -4.952 39.938 1.00 81.44 508 THR D O 1
ATOM 16207 N N . LYS D 1 485 ? 48.435 -3.491 41.486 1.00 77.87 509 LYS D N 1
ATOM 16208 C CA . LYS D 1 485 ? 47.471 -2.426 41.219 1.00 76.75 509 LYS D CA 1
ATOM 16209 C C . LYS D 1 485 ? 48.135 -1.579 40.108 1.00 79.76 509 LYS D C 1
ATOM 16210 O O . LYS D 1 485 ? 49.317 -1.242 40.226 1.00 77.88 509 LYS D O 1
ATOM 16212 N N . THR D 1 486 ? 47.437 -1.313 39.000 1.00 76.85 510 THR D N 1
ATOM 16213 C CA . THR D 1 486 ? 48.055 -0.562 37.897 1.00 74.71 510 THR D CA 1
ATOM 16214 C C . THR D 1 486 ? 47.502 0.853 37.771 1.00 78.85 510 THR D C 1
ATOM 16215 O O . THR D 1 486 ? 48.173 1.700 37.173 1.00 75.06 510 THR D O 1
ATOM 16219 N N . ASP D 1 487 ? 46.300 1.117 38.344 1.00 78.79 511 ASP D N 1
ATOM 16220 C CA . ASP D 1 487 ? 45.668 2.441 38.334 1.00 79.03 511 ASP D CA 1
ATOM 16221 C C . ASP D 1 487 ? 44.527 2.504 39.350 1.00 86.36 511 ASP D C 1
ATOM 16222 O O . ASP D 1 487 ? 43.671 1.620 39.357 1.00 87.59 511 ASP D O 1
ATOM 16227 N N . ILE D 1 488 ? 44.529 3.533 40.219 1.00 82.98 512 ILE D N 1
ATOM 16228 C CA . ILE D 1 488 ? 43.464 3.741 41.201 1.00 84.02 512 ILE D CA 1
ATOM 16229 C C . ILE D 1 488 ? 42.568 4.846 40.635 1.00 86.25 512 ILE D C 1
ATOM 16230 O O . ILE D 1 488 ? 42.786 6.044 40.879 1.00 86.93 512 ILE D O 1
ATOM 16235 N N . ARG D 1 489 ? 41.592 4.430 39.818 1.00 79.90 513 ARG D N 1
ATOM 16236 C CA . ARG D 1 489 ? 40.662 5.340 39.144 1.00 78.22 513 ARG D CA 1
ATOM 16237 C C . ARG D 1 489 ? 39.453 5.656 39.998 1.00 86.29 513 ARG D C 1
ATOM 16238 O O . ARG D 1 489 ? 39.127 4.906 40.924 1.00 89.01 513 ARG D O 1
ATOM 16246 N N . THR D 1 490 ? 38.827 6.825 39.704 1.00 83.31 514 THR D N 1
ATOM 16247 C CA . THR D 1 490 ? 37.651 7.385 40.389 1.00 85.24 514 THR D CA 1
ATOM 16248 C C . THR D 1 490 ? 36.580 7.798 39.341 1.00 87.96 514 THR D C 1
ATOM 16249 O O . THR D 1 490 ? 36.941 8.300 38.271 1.00 86.32 514 THR D O 1
ATOM 16253 N N . TRP D 1 491 ? 35.275 7.580 39.662 1.00 85.22 515 TRP D N 1
ATOM 16254 C CA . TRP D 1 491 ? 34.134 7.884 38.794 1.00 84.83 515 TRP D CA 1
ATOM 16255 C C . TRP D 1 491 ? 33.238 8.996 39.381 1.00 91.08 515 TRP D C 1
ATOM 16256 O O . TRP D 1 491 ? 33.150 9.176 40.604 1.00 93.15 515 TRP D O 1
ATOM 16267 N N . ASN D 1 492 ? 32.576 9.725 38.479 1.00 85.98 516 ASN D N 1
ATOM 16268 C CA . ASN D 1 492 ? 31.507 10.686 38.717 1.00 87.15 516 ASN D CA 1
ATOM 16269 C C . ASN D 1 492 ? 30.619 10.658 37.489 1.00 90.52 516 ASN D C 1
ATOM 16270 O O . ASN D 1 492 ? 31.132 10.641 36.365 1.00 87.96 516 ASN D O 1
ATOM 16275 N N . ASP D 1 493 ? 29.296 10.658 37.689 1.00 87.84 517 ASP D N 1
ATOM 16276 C CA . ASP D 1 493 ? 28.339 10.548 36.591 1.00 87.05 517 ASP D CA 1
ATOM 16277 C C . ASP D 1 493 ? 28.459 11.661 35.544 1.00 88.27 517 ASP D C 1
ATOM 16278 O O . ASP D 1 493 ? 28.037 11.439 34.411 1.00 88.36 517 ASP D O 1
ATOM 16283 N N . ARG D 1 494 ? 29.127 12.792 35.860 1.00 82.80 518 ARG D N 1
ATOM 16284 C CA . ARG D 1 494 ? 29.323 13.872 34.881 1.00 80.74 518 ARG D CA 1
ATOM 16285 C C . ARG D 1 494 ? 30.208 13.396 33.717 1.00 82.51 518 ARG D C 1
ATOM 16286 O O . ARG D 1 494 ? 30.117 13.947 32.616 1.00 81.50 518 ARG D O 1
ATOM 16294 N N . LEU D 1 495 ? 31.029 12.349 33.964 1.00 77.78 519 LEU D N 1
ATOM 16295 C CA . LEU D 1 495 ? 31.948 11.742 32.995 1.00 74.87 519 LEU D CA 1
ATOM 16296 C C . LEU D 1 495 ? 31.210 10.937 31.898 1.00 79.93 519 LEU D C 1
ATOM 16297 O O . LEU D 1 495 ? 31.857 10.388 30.989 1.00 76.65 519 LEU D O 1
ATOM 16302 N N . TYR D 1 496 ? 29.848 10.901 31.952 1.00 80.75 520 TYR D N 1
ATOM 16303 C CA . TYR D 1 496 ? 29.048 10.254 30.904 1.00 81.04 520 TYR D CA 1
ATOM 16304 C C . TYR D 1 496 ? 28.970 11.172 29.681 1.00 84.10 520 TYR D C 1
ATOM 16305 O O . TYR D 1 496 ? 28.501 10.749 28.627 1.00 85.19 520 TYR D O 1
ATOM 16314 N N . LEU D 1 497 ? 29.474 12.416 29.819 1.00 78.82 521 LEU D N 1
ATOM 16315 C CA . LEU D 1 497 ? 29.596 13.396 28.746 1.00 77.59 521 LEU D CA 1
ATOM 16316 C C . LEU D 1 497 ? 30.909 14.140 28.876 1.00 80.57 521 LEU D C 1
ATOM 16317 O O . LEU D 1 497 ? 31.380 14.380 29.985 1.00 80.34 521 LEU D O 1
ATOM 16322 N N . THR D 1 498 ? 31.505 14.478 27.743 1.00 76.49 522 THR D N 1
ATOM 16323 C CA . THR D 1 498 ? 32.764 15.215 27.662 1.00 75.13 522 THR D CA 1
ATOM 16324 C C . THR D 1 498 ? 32.437 16.707 27.858 1.00 79.76 522 THR D C 1
ATOM 16325 O O . THR D 1 498 ? 31.406 17.151 27.335 1.00 80.99 522 THR D O 1
ATOM 16329 N N . PRO D 1 499 ? 33.248 17.501 28.602 1.00 75.12 523 PRO D N 1
ATOM 16330 C CA . PRO D 1 499 ? 32.927 18.929 28.718 1.00 75.67 523 PRO D CA 1
ATOM 16331 C C . PRO D 1 499 ? 33.151 19.678 27.400 1.00 79.35 523 PRO D C 1
ATOM 16332 O O . PRO D 1 499 ? 34.026 19.320 26.604 1.00 76.70 523 PRO D O 1
ATOM 16336 N N . VAL D 1 500 ? 32.318 20.709 27.172 1.00 77.73 524 VAL D N 1
ATOM 16337 C CA . VAL D 1 500 ? 32.438 21.604 26.025 1.00 77.54 524 VAL D CA 1
ATOM 16338 C C . VAL D 1 500 ? 33.596 22.562 26.379 1.00 80.96 524 VAL D C 1
ATOM 16339 O O . VAL D 1 500 ? 33.608 23.080 27.496 1.00 81.45 524 VAL D O 1
ATOM 16343 N N . PRO D 1 501 ? 34.630 22.730 25.526 1.00 76.11 525 PRO D N 1
ATOM 16344 C CA . PRO D 1 501 ? 35.745 23.618 25.898 1.00 75.07 525 PRO D CA 1
ATOM 16345 C C . PRO D 1 501 ? 35.262 24.985 26.385 1.00 80.52 525 PRO D C 1
ATOM 16346 O O . PRO D 1 501 ? 34.367 25.579 25.780 1.00 81.37 525 PRO D O 1
ATOM 16350 N N . HIS D 1 502 ? 35.819 25.439 27.514 1.00 77.75 526 HIS D N 1
ATOM 16351 C CA . HIS D 1 502 ? 35.466 26.679 28.200 1.00 79.56 526 HIS D CA 1
ATOM 16352 C C . HIS D 1 502 ? 35.441 27.906 27.297 1.00 82.88 526 HIS D C 1
ATOM 16353 O O . HIS D 1 502 ? 34.500 28.699 27.375 1.00 84.06 526 HIS D O 1
ATOM 16360 N N . ASP D 1 503 ? 36.480 28.084 26.475 1.00 78.14 527 ASP D N 1
ATOM 16361 C CA . ASP D 1 503 ? 36.595 29.254 25.603 1.00 78.41 527 ASP D CA 1
ATOM 16362 C C . ASP D 1 503 ? 35.459 29.326 24.581 1.00 82.65 527 ASP D C 1
ATOM 16363 O O . ASP D 1 503 ? 35.047 30.428 24.187 1.00 85.32 527 ASP D O 1
ATOM 16368 N N . GLU D 1 504 ? 34.918 28.161 24.209 1.00 75.43 528 GLU D N 1
ATOM 16369 C CA . GLU D 1 504 ? 33.804 28.059 23.291 1.00 75.69 528 GLU D CA 1
ATOM 16370 C C . GLU D 1 504 ? 32.494 28.563 23.962 1.00 78.95 528 GLU D C 1
ATOM 16371 O O . GLU D 1 504 ? 31.720 29.311 23.348 1.00 79.46 528 GLU D O 1
ATOM 16377 N N . ILE D 1 505 ? 32.287 28.171 25.242 1.00 72.63 529 ILE D N 1
ATOM 16378 C CA . ILE D 1 505 ? 31.137 28.527 26.076 1.00 72.11 529 ILE D CA 1
ATOM 16379 C C . ILE D 1 505 ? 31.095 30.029 26.345 1.00 78.86 529 ILE D C 1
ATOM 16380 O O . ILE D 1 505 ? 30.004 30.603 26.336 1.00 81.07 529 ILE D O 1
ATOM 16385 N N . VAL D 1 506 ? 32.260 30.650 26.660 1.00 74.87 530 VAL D N 1
ATOM 16386 C CA . VAL D 1 506 ? 32.330 32.080 27.021 1.00 75.36 530 VAL D CA 1
ATOM 16387 C C . VAL D 1 506 ? 32.108 32.969 25.794 1.00 82.53 530 VAL D C 1
ATOM 16388 O O . VAL D 1 506 ? 31.683 34.106 25.947 1.00 83.42 530 VAL D O 1
ATOM 16392 N N . ARG D 1 507 ? 32.387 32.432 24.593 1.00 81.64 531 ARG D N 1
ATOM 16393 C CA . ARG D 1 507 ? 32.249 33.051 23.264 1.00 82.99 531 ARG D CA 1
ATOM 16394 C C . ARG D 1 507 ? 30.786 33.337 22.905 1.00 90.42 531 ARG D C 1
ATOM 16395 O O . ARG D 1 507 ? 30.512 34.308 22.194 1.00 91.32 531 ARG D O 1
ATOM 16403 N N . SER D 1 508 ? 29.856 32.472 23.377 1.00 89.21 532 SER D N 1
ATOM 16404 C CA . SER D 1 508 ? 28.425 32.523 23.061 1.00 91.17 532 SER D CA 1
ATOM 16405 C C . SER D 1 508 ? 27.543 32.522 24.303 1.00 96.65 532 SER D C 1
ATOM 16406 O O . SER D 1 508 ? 27.733 31.684 25.198 1.00 96.88 532 SER D O 1
ATOM 16409 N N . SER D 1 509 ? 26.538 33.417 24.332 1.00 94.56 533 SER D N 1
ATOM 16410 C CA . SER D 1 509 ? 25.581 33.479 25.451 1.00 96.12 533 SER D CA 1
ATOM 16411 C C . SER D 1 509 ? 24.686 32.252 25.473 1.00 98.93 533 SER D C 1
ATOM 16412 O O . SER D 1 509 ? 24.394 31.735 26.550 1.00 99.76 533 SER D O 1
ATOM 16415 N N . VAL D 1 510 ? 24.267 31.790 24.275 1.00 93.05 534 VAL D N 1
ATOM 16416 C CA . VAL D 1 510 ? 23.337 30.680 24.050 1.00 92.09 534 VAL D CA 1
ATOM 16417 C C . VAL D 1 510 ? 24.001 29.294 24.190 1.00 94.59 534 VAL D C 1
ATOM 16418 O O . VAL D 1 510 ? 23.289 28.296 24.361 1.00 94.74 534 VAL D O 1
ATOM 16422 N N . LEU D 1 511 ? 25.342 29.229 24.124 1.00 89.35 535 LEU D N 1
ATOM 16423 C CA . LEU D 1 511 ? 26.060 27.971 24.257 1.00 87.50 535 LEU D CA 1
ATOM 16424 C C . LEU D 1 511 ? 26.175 27.606 25.735 1.00 89.48 535 LEU D C 1
ATOM 16425 O O . LEU D 1 511 ? 26.748 28.370 26.528 1.00 89.28 535 LEU D O 1
ATOM 16430 N N . LYS D 1 512 ? 25.557 26.458 26.099 1.00 84.06 536 LYS D N 1
ATOM 16431 C CA . LYS D 1 512 ? 25.470 25.926 27.457 1.00 83.61 536 LYS D CA 1
ATOM 16432 C C . LYS D 1 512 ? 26.362 24.693 27.654 1.00 85.83 536 LYS D C 1
ATOM 16433 O O . LYS D 1 512 ? 26.473 23.849 26.763 1.00 85.06 536 LYS D O 1
ATOM 16435 N N . GLN D 1 513 ? 27.012 24.616 28.820 1.00 80.97 537 GLN D N 1
ATOM 16436 C CA . GLN D 1 513 ? 27.923 23.544 29.205 1.00 78.87 537 GLN D CA 1
ATOM 16437 C C . GLN D 1 513 ? 27.160 22.270 29.582 1.00 84.64 537 GLN D C 1
ATOM 16438 O O . GLN D 1 513 ? 25.973 22.327 29.910 1.00 86.02 537 GLN D O 1
ATOM 16444 N N . ASN D 1 514 ? 27.851 21.122 29.524 1.00 80.65 538 ASN D N 1
ATOM 16445 C CA . ASN D 1 514 ? 27.301 19.845 29.940 1.00 81.79 538 ASN D CA 1
ATOM 16446 C C . ASN D 1 514 ? 27.233 19.804 31.466 1.00 87.06 538 ASN D C 1
ATOM 16447 O O . ASN D 1 514 ? 27.990 20.506 32.138 1.00 86.88 538 ASN D O 1
ATOM 16452 N N . LEU D 1 515 ? 26.322 18.995 32.001 1.00 84.58 539 LEU D N 1
ATOM 16453 C CA . LEU D 1 515 ? 26.088 18.845 33.430 1.00 86.17 539 LEU D CA 1
ATOM 16454 C C . LEU D 1 515 ? 27.349 18.424 34.194 1.00 91.35 539 L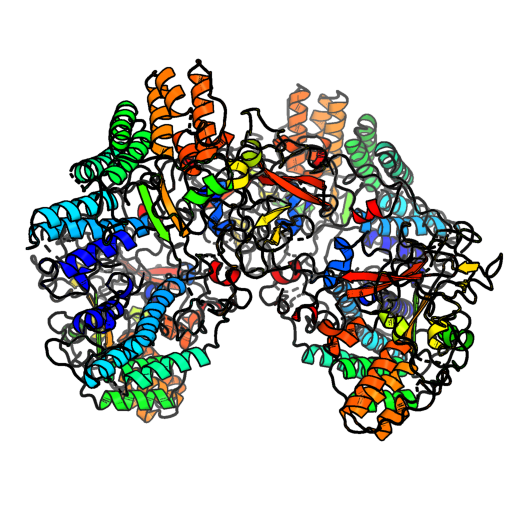EU D C 1
ATOM 16455 O O . LEU D 1 515 ? 28.067 17.508 33.756 1.00 90.15 539 LEU D O 1
ATOM 16460 N N . GLY D 1 516 ? 27.596 19.098 35.321 1.00 88.35 540 GLY D N 1
ATOM 16461 C CA . GLY D 1 516 ? 28.731 18.794 36.189 1.00 87.31 540 GLY D CA 1
ATOM 16462 C C . GLY D 1 516 ? 30.013 19.561 35.944 1.00 88.35 540 GLY D C 1
ATOM 16463 O O . GLY D 1 516 ? 30.935 19.481 36.761 1.00 87.27 540 GLY D O 1
ATOM 16464 N N . TYR D 1 517 ? 30.093 20.298 34.815 1.00 83.31 541 TYR D N 1
ATOM 16465 C CA . TYR D 1 517 ? 31.275 21.101 34.459 1.00 81.57 541 TYR D CA 1
ATOM 16466 C C . TYR D 1 517 ? 30.968 22.609 34.429 1.00 86.27 541 TYR D C 1
ATOM 16467 O O . TYR D 1 517 ? 29.778 22.988 34.534 1.00 92.62 541 TYR D O 1
#

Radius of gyration: 40.38 Å; Cα contacts (8 Å, |Δi|>4): 3883; chains: 4; bounding box: 98×107×106 Å

B-factor: mean 71.85, std 20.72, range [23.92, 188.07]

Organism: Bacteroides fragilis (strain ATCC 25285 / DSM 2151 / CCUG 4856 / JCM 11019 / LMG 10263 / NCTC 9343 / Onslow / VPI 2553 / EN-2) (NCBI:txid272559)

Nearest PDB structures (foldseek):
  3qnk-assembly1_B  TM=1.002E+00  e=9.645E-83  Bacteroides fragilis NCTC 9343
  3qnk-assembly1_A  TM=9.997E-01  e=7.900E-82  Bacteroides fragilis NCTC 9343
  3qnk-assembly2_C  TM=9.965E-01  e=2.108E-81  Bacteroides fragilis NCTC 9343
  3qnk-assembly2_D  TM=1.001E+00  e=1.648E-80  Bacteroides fragilis NCTC 9343
  8ypu-assembly1_B  TM=6.888E-01  e=3.514E-14  Bacteroides fragilis

InterPro domains:
  IPR011990 Tetratricopeptide-like helical domain superfamily [SSF48452] (19-541)
  IPR012944 RagB/SusD domain [PF07980] (260-541)
  IPR033985 SusD-like, N-terminal [PF14322] (36-217)

Solvent-accessible surface area: 72153 Å² total

Sequence (2006 aa):
KAPLDEIADDSFWSDETLVKYYVNDLYSEISVDGLQLQENRSDNSVSAQRDKYRASWFKFNYDVSASDPQDDDVWEDYYVKVRKCNRFFERIGTSTIEESEKSRLTGEVHFLRAFYFEVKRYGGVILLDKVLTEDNWEIPRSSEKECYDFILEDLKKATELPASYGSREKGRATKGAAYALKSRVELYDKRYEDVIKSCAEVYKLGYELVDGTTPEKYRSIWWTTNKDNKEIIFDVQYKSPDVYNNVCNVTYINDKYGDRGWGGLGPTQELIDAFEADGTPATQYSQAPADQVFDINTCGIYEGREPRFYANIVFHGSQIFFNADKGAVTVDRYLDTPDKGDGSLTGYNVWKWIDYDNYNYPYAGAFSTNWIILRYAEIYLNDAEARLETGDVEGARKAVNIRQRVGLPDLTESDPEKLRELIRKERRIEFAFEEQRFYDVRRWKIGPETQTTLHGVRFVSPTEFKVTKTDIRTWNDRLYLTPVPHDEIVRSSVLKQNLGYKAPLDEIADDSFWSDETLVKYYVNDLYSEISVDGLQLQENRSDNSVSAQRDKYRASWFKFNYDVSASDPQDDDVWEDYYVKVRKCNRFFERIGTSTIEESEKSRLTGEVHFLRAFYFEVKRYGGVILLDKVLTEDNWEIPRSSEKECYDFILEDLKKATELPASYGSREKGRATKGAAYALKSRVELYDKRYEDVIKSCAEVYKLGYELVDGTTPEKYRSIWWTTNKDNKEIIFDVQYKSPDVYNNVCNVTYINDKYGDRGWGGLGPTQELIDAFEADGTPATQYSQAPADQVFDINTCGIYEGREPRFYANIVFHGSQIFFNADKGAVTVDRYLDTPDKGDGSLTGYNVWKWIDYDNYNNYPYAGADFSTNWIILRYAEIYLNDAEARLETGDVEGARKAVNIRQRVGLPDLTESDPEKLRELIRKERRIEFAFEEQRFYDVRRWKIGPETQTTLHGVRFVSPTEFKVTKTDIRTWNDRLYLTPVPHDEIVRSSVLKQNLGYKAPLDEIADDSFWSDETLVKYYVNDLYSEISVDGLQLQENRSDNSVSAQRDKYRASWFKFNYDVSASDPQDDDVWEDYYVKVRKCNRFFERIGTSTIEESEKSRRLTGEVHFLRAFYFEVKRYGGVILLDKVLTEDNWEIPRSSEKECYDFILEDLKKATELPASYGSREKGRATKGAAYALKSRVELYDKRYEDVIKSCAEVYKLGYELVDGTTPEKYRSIWWTTNKDNKEIIFDVQYKSPDVYNNVCNVTYINDKYGDRGWGGLGPTQELIDAFEADGTPATQYSQAPADQVFDINTCGIYEGREPRFYANIVFHGSQIFFNADKGAVTVDRYLDTPDKGDGSLTGYNVWKWIDYDNYNYPYPDFSTNNWIILRYAEIYLNDAEARLETGDVEGARKAVNIRQRVGLPDLTESDPEKLRELIRKERRIEFAFEEQRFYDVRRWKIGPETQTTLHGVRFVSPTEFKVTKTDIRTWNDRLYLTPVPHDEIVRSSVLKQNLGYKAPLDEIADDSFWSDETLVKYYVNDLYSEISVDGLQLQENRSDNSVSAQRDKYRASWFKFNYDVSASDPQDDDVWEDYYVKVRKCNRFFERIGTSTIEESEKSRLTGEVHFLRAFYFEVKRYGGVILLDKVLTEDNWEIPRSSEKECYDFILEDLKKATELPASYGSREKGRATKGAAYALKSRVELYDKRYEDVIKSCAEVYKLGYELVDGTTPEKYRSIWWTTNKDNKEIIFDVQYKSPDVYNNVCNVTYINDKYGDRGWGGLGPTQELIDAFEADGTPATQYSQAPADQVFDINTCGIYEGREPRFYANIVFHGSQIFFNADKGAVTVDRYLDTPDKGDGSLTGYNVWKWIDYDNYNYPYAGAGDFSTNWIILRYAEIYLNDAEARLETGDVEGARKAVNIRQRVGLPDLTESDPEKLRELIRKERRIEFAFEEQRFYDVRRWKIGPETQTTLHGVRFVSPTEFKVTKTDIRTWNDRLYLTPVPHDEIVRSSVLKQNLGY

CATH classification: 1.25.40.390

Secondary structure (DSSP, 8-state):
---GGGTS-TTTTT-HHHHHHHHHHHHHT----TT-TTGGGSTTB--TTTTTTHHHH-GGGG---SSS---TTHHHHHHHHHHHHHHHHHHGGG--S-HHHHHHHHHHHHHHH------TTTSS----SS---------PPPPHHHHHHHHHHHHHHHH---S---STTTTS--HHHHHHHHHHHHHHTT-HHHHHHHHHHHHTTT--PPP-SSHHHHHGGG-GGGTT-TTEEEEEEE--SSTTT--------TTTS-S-------B-HHHHHH----SPPPPP-TTS-TT-EEETTTS-TTSS--HHHHHHEE-TT-EE-TTSTT--EE--S----TTSTTS-SSS-EE-TTS-TTTPPP--S----EEEEEEEHHHHHHHHHHHHHHHT-HHHHHHHH---GGGTPPPP----HHHHHHHHHHHHHHHTTTSS-HHHHHHHHT-HHHHSSEEEEEEESSSSEEEEEEEEE----GGGGSPPPPHHHHHH-SS--PPTT-/---GGGTS-TTTTT-HHHHHHHHHHHHHT----TT-TTGGGSTTB--TTTTTTHHHH-GGGG---SSS---TTHHHHHHHHHHHHHHHHHHGGG--S-HHHHHHHHHHHHHHH------TTTSS----SS---------PPPPHHHHHHHHHHHHHHHH---S---STTTTS--HHHHHHHHHHHHHHTT-HHHHHHHHHHHHTTT--PPP-SSHHHHHGGG-GGGTT-TTEEEEEEE--SSTTT--------TTTS-S-------B-HHHHHH----SPPPPP-TTS-TT--EETTTS-TTSS--HHHHHHEE-TT-EE-TTSTT--EE--S----TTSTTS-SSS-EE-TTS-TTTPPP--S-----EEEEEEEHHHHHHHHHHHHHHHT-HHHHHHHH---GGGTPPPP----HHHHHHHHHHHHHHHTTTTT-HHHHHHHHT-HHHHSSEEEEEEESSSSEEEEEEEEE----GGGGSPPPPHHHHHH-SS--PPTT-/---GGGTS-TTTTT-HHHHHHHHHHHHHT----TT-TTGGGSTTB--TTTTTTHHHH-GGGG---SSS---TTHHHHHHHHHHHHHHHHHHGGG--S-HHHHHHHHHHHHHHH------TTTSS----SS---------PPPPHHHHHHHHHHHHHHHH---S---STTTTS--HHHHHHHHHHHHHHTT-HHHHHHHHHHHHTTT--PPP-SSHHHHHGGG-GGGTT-TTEEEEEEE--SSTTT--------TTTS-S-------B-HHHHHH----SPPPPP-TTS-TT-EEETTTS-TTSS--HHHHHHEE-TT-EE-TTSTT--EE--S----TTSTT--SSS-EE-TTS-TTTPPP------EEEEEEEHHHHHHHHHHHHHHHT-HHHHHHHH---GGGTPPPP----HHHHHHHHHHHHHHHTTTSS-HHHHHHHHT-HHHHSSEEEEEEESSSSEEEEEEEEE----GGGGSPPPPHHHHHH-SS--PPTT-/---GGGTS-TTSTT-HHHHHHHHHHHHHT----TT-TTGGGSTTB--TTTTTTHHHH-GGGG---SSS---TTHHHHHHHHHHHHHHHHHHGGG--S-HHHHHHHHHHHHHHH------TTTSS----SS---------PPPPHHHHHHHHHHHHHHHH---S---STTTTS--HHHHHHHHHHHHHHTT-HHHHHHHHHHHHTTT--PPP-SSHHHHHGGG-GGGTT-TTEEEEEEE----TTT--------TTTS-S-------B-HHHHHH----SPPPPP-TTS-TT--EETTTS-TTSS--HHHHHHEE-TT-EE-TTSTT--EE--S----TTSTTS-SSS-EE-TTS-TTTPPP--SS-----EEEEEEEHHHHHHHHHHHHHTTT-HHHHHHHH--TGGGTPPPP----HHHHHHHHHHHHHHHTTTTT-HHHHHHHHT-HHHHSSEEEEEEESSSSEEEEEEEEE----GGGGSPPPPHHHHHH-SS--PPTT-